Protein 6ELQ (pdb70)

CATH classification: 1.20.1270.30 (+2 more: 3.40.50.2030, 3.40.50.2030)

Structure (mmCIF, N/CA/C/O backbone):
data_6ELQ
#
_entry.id   6ELQ
#
_cell.length_a   209.150
_cell.length_b   209.150
_cell.length_c   93.410
_cell.angle_alpha   90.00
_cell.angle_beta   90.00
_cell.angle_gamma   120.00
#
_symmetry.space_group_name_H-M   'P 3 2 1'
#
loop_
_entity.id
_entity.type
_entity.pdbx_description
1 polymer 'Carbon Monoxide Dehydrogenase'
2 non-polymer 'IRON/SULFUR CLUSTER'
3 non-polymer 'FE(4)-NI(1)-S(5) CLUSTER with Oxygen'
4 water water
#
loop_
_atom_site.group_PDB
_atom_site.id
_atom_site.type_symbol
_atom_site.label_atom_id
_atom_site.label_alt_id
_atom_site.label_comp_id
_atom_site.label_asym_id
_atom_site.label_entity_id
_atom_site.label_seq_id
_atom_site.pdbx_PDB_ins_code
_atom_site.Cartn_x
_atom_site.Cartn_y
_atom_site.Cartn_z
_atom_site.occupancy
_atom_site.B_iso_or_equiv
_atom_site.auth_seq_id
_atom_site.auth_comp_id
_atom_site.auth_asym_id
_atom_site.auth_atom_id
_atom_site.pdbx_PDB_model_num
ATOM 1 N N . SER A 1 4 ? 1.894 132.097 -11.425 1.00 67.49 4 SER X N 1
ATOM 2 C CA . SER A 1 4 ? 1.703 133.537 -11.554 1.00 64.94 4 SER X CA 1
ATOM 3 C C . SER A 1 4 ? 1.267 134.154 -10.229 1.00 66.56 4 SER X C 1
ATOM 4 O O . SER A 1 4 ? 1.239 135.375 -10.081 1.00 69.62 4 SER X O 1
ATOM 7 N N . LYS A 1 5 ? 0.921 133.299 -9.265 1.00 63.00 5 LYS X N 1
ATOM 8 C CA . LYS A 1 5 ? 0.537 133.773 -7.942 1.00 60.31 5 LYS X CA 1
ATOM 9 C C . LYS A 1 5 ? 1.736 134.183 -7.101 1.00 58.39 5 LYS X C 1
ATOM 10 O O . LYS A 1 5 ? 1.563 134.881 -6.095 1.00 58.23 5 LYS X O 1
ATOM 16 N N . LEU A 1 6 ? 2.943 133.767 -7.491 1.00 57.15 6 LEU X N 1
ATOM 17 C CA . LEU A 1 6 ? 4.134 134.106 -6.721 1.00 50.40 6 LEU X CA 1
ATOM 18 C C . LEU A 1 6 ? 4.506 135.574 -6.884 1.00 51.97 6 LEU X C 1
ATOM 19 O O . LEU A 1 6 ? 4.888 136.236 -5.912 1.00 53.71 6 LEU X O 1
ATOM 24 N N . SER A 1 7 ? 4.394 136.103 -8.100 1.00 53.21 7 SER X N 1
ATOM 25 C CA . SER A 1 7 ? 4.935 137.419 -8.401 1.00 51.73 7 SER X CA 1
ATOM 26 C C . SER A 1 7 ? 4.157 138.049 -9.546 1.00 54.03 7 SER X C 1
ATOM 27 O O . SER A 1 7 ? 3.424 137.373 -10.273 1.00 54.34 7 SER X O 1
ATOM 30 N N . VAL A 1 8 ? 4.321 139.367 -9.690 1.00 52.14 8 VAL X N 1
ATOM 31 C CA . VAL A 1 8 ? 3.897 140.066 -10.900 1.00 50.53 8 VAL X CA 1
ATOM 32 C C . VAL A 1 8 ? 5.060 140.315 -11.850 1.00 49.26 8 VAL X C 1
ATOM 33 O O . VAL A 1 8 ? 4.838 140.803 -12.970 1.00 53.43 8 VAL X O 1
ATOM 37 N N . ASP A 1 9 ? 6.284 140.007 -11.438 1.00 49.18 9 ASP X N 1
ATOM 38 C CA . ASP A 1 9 ? 7.444 140.051 -12.322 1.00 49.60 9 ASP X CA 1
ATOM 39 C C . ASP A 1 9 ? 7.295 138.974 -13.392 1.00 46.17 9 ASP X C 1
ATOM 40 O O . ASP A 1 9 ? 7.196 137.787 -13.053 1.00 46.74 9 ASP X O 1
ATOM 45 N N . PRO A 1 10 ? 7.267 139.331 -14.679 1.00 47.26 10 PRO X N 1
ATOM 46 C CA . PRO A 1 10 ? 6.915 138.340 -15.711 1.00 49.04 10 PRO X CA 1
ATOM 47 C C . PRO A 1 10 ? 7.902 137.192 -15.863 1.00 49.88 10 PRO X C 1
ATOM 48 O O . PRO A 1 10 ? 7.515 136.140 -16.386 1.00 52.97 10 PRO X O 1
ATOM 52 N N . VAL A 1 11 ? 9.156 137.348 -15.431 1.00 46.65 11 VAL X N 1
ATOM 53 C CA . VAL A 1 11 ? 10.143 136.291 -15.647 1.00 44.42 11 VAL X CA 1
ATOM 54 C C . VAL A 1 11 ? 10.073 135.189 -14.598 1.00 47.64 11 VAL X C 1
ATOM 55 O O . VAL A 1 11 ? 10.629 134.106 -14.816 1.00 47.70 11 VAL X O 1
ATOM 59 N N . ILE A 1 12 ? 9.403 135.428 -13.474 1.00 47.61 12 ILE X N 1
ATOM 60 C CA . ILE A 1 12 ? 9.454 134.532 -12.319 1.00 51.21 12 ILE X CA 1
ATOM 61 C C . ILE A 1 12 ? 8.818 133.172 -12.602 1.00 50.97 12 ILE X C 1
ATOM 62 O O . ILE A 1 12 ? 9.462 132.147 -12.334 1.00 51.27 12 ILE X O 1
ATOM 67 N N . PRO A 1 13 ? 7.578 133.090 -13.116 1.00 52.11 13 PRO X N 1
ATOM 68 C CA . PRO A 1 13 ? 6.933 131.765 -13.233 1.00 51.43 13 PRO X CA 1
ATOM 69 C C . PRO A 1 13 ? 7.750 130.733 -13.994 1.00 53.35 13 PRO X C 1
ATOM 70 O O . PRO A 1 13 ? 7.912 129.603 -13.513 1.00 51.75 13 PRO X O 1
ATOM 74 N N . ASN A 1 14 ? 8.277 131.091 -15.170 1.00 52.07 14 ASN X N 1
ATOM 75 C CA . ASN A 1 14 ? 9.051 130.138 -15.962 1.00 55.02 14 ASN X CA 1
ATOM 76 C C . ASN A 1 14 ? 10.322 129.722 -15.234 1.00 49.74 14 ASN X C 1
ATOM 77 O O . ASN A 1 14 ? 10.642 128.531 -15.147 1.00 47.98 14 ASN X O 1
ATOM 82 N N . LEU A 1 15 ? 11.066 130.697 -14.706 1.00 50.08 15 LEU X N 1
ATOM 83 C CA . LEU A 1 15 ? 12.285 130.374 -13.973 1.00 51.88 15 LEU X CA 1
ATOM 84 C C . LEU A 1 15 ? 11.985 129.594 -12.701 1.00 48.65 15 LEU X C 1
ATOM 85 O O . LEU A 1 15 ? 12.789 128.750 -12.290 1.00 52.27 15 LEU X O 1
ATOM 90 N N . TYR A 1 16 ? 10.841 129.853 -12.066 1.00 46.83 16 TYR X N 1
ATOM 91 C CA . TYR A 1 16 ? 10.462 129.064 -10.898 1.00 52.82 16 TYR X CA 1
ATOM 92 C C . TYR A 1 16 ? 10.122 127.635 -11.297 1.00 55.00 16 TYR X C 1
ATOM 93 O O . TYR A 1 16 ? 10.563 126.675 -10.652 1.00 56.23 16 TYR X O 1
ATOM 102 N N . ARG A 1 17 ? 9.331 127.475 -12.361 1.00 53.70 17 ARG X N 1
ATOM 103 C CA . ARG A 1 17 ? 8.994 126.139 -12.843 1.00 54.01 17 ARG X CA 1
ATOM 104 C C . ARG A 1 17 ? 10.239 125.401 -13.320 1.00 52.95 17 ARG X C 1
ATOM 105 O O . ARG A 1 17 ? 10.351 124.181 -13.149 1.00 53.90 17 ARG X O 1
ATOM 113 N N . LYS A 1 18 ? 11.192 126.129 -13.907 1.00 51.47 18 LYS X N 1
ATOM 114 C CA . LYS A 1 18 ? 12.462 125.518 -14.283 1.00 50.79 18 LYS X CA 1
ATOM 115 C C . LYS A 1 18 ? 13.245 125.061 -13.059 1.00 53.42 18 LYS X C 1
ATOM 116 O O . LYS A 1 18 ? 13.945 124.044 -13.114 1.00 53.46 18 LYS X O 1
ATOM 122 N N . ALA A 1 19 ? 13.134 125.791 -11.946 1.00 52.60 19 ALA X N 1
ATOM 123 C CA . ALA A 1 19 ? 13.840 125.395 -10.731 1.00 55.61 19 ALA X CA 1
ATOM 124 C C . ALA A 1 19 ? 13.187 124.180 -10.082 1.00 52.89 19 ALA X C 1
ATOM 125 O O . ALA A 1 19 ? 13.883 123.298 -9.564 1.00 50.21 19 ALA X O 1
ATOM 127 N N . ARG A 1 20 ? 11.854 124.114 -10.102 1.00 47.48 20 ARG X N 1
ATOM 128 C CA . ARG A 1 20 ? 11.168 122.970 -9.508 1.00 53.37 20 ARG X CA 1
ATOM 129 C C . ARG A 1 20 ? 11.450 121.692 -10.285 1.00 54.66 20 ARG X C 1
ATOM 130 O O . ARG A 1 20 ? 11.645 120.626 -9.687 1.00 54.64 20 ARG X O 1
ATOM 138 N N . GLU A 1 21 ? 11.483 121.778 -11.620 1.00 54.46 21 GLU X N 1
ATOM 139 C CA . GLU A 1 21 ? 11.740 120.591 -12.429 1.00 56.95 21 GLU X CA 1
ATOM 140 C C . GLU A 1 21 ? 13.145 120.051 -12.196 1.00 53.53 21 GLU X C 1
ATOM 141 O O . GLU A 1 21 ? 13.387 118.855 -12.387 1.00 53.03 21 GLU X O 1
ATOM 147 N N . GLU A 1 22 ? 14.074 120.905 -11.776 1.00 55.43 22 GLU X N 1
ATOM 148 C CA . GLU A 1 22 ? 15.427 120.487 -11.441 1.00 56.87 22 GLU X CA 1
ATOM 149 C C . GLU A 1 22 ? 15.586 120.157 -9.961 1.00 54.08 22 GLU X C 1
ATOM 150 O O . GLU A 1 22 ? 16.706 119.885 -9.515 1.00 54.24 22 GLU X O 1
ATOM 156 N N . GLY A 1 23 ? 14.499 120.168 -9.198 1.00 51.87 23 GLY X N 1
ATOM 157 C CA . GLY A 1 23 ? 14.564 119.842 -7.781 1.00 59.19 23 GLY X CA 1
ATOM 158 C C . GLY A 1 23 ? 15.359 120.829 -6.956 1.00 52.40 23 GLY X C 1
ATOM 159 O O . GLY A 1 23 ? 16.095 120.422 -6.048 1.00 54.99 23 GLY X O 1
ATOM 160 N N . ILE A 1 24 ? 15.230 122.120 -7.251 1.00 52.19 24 ILE X N 1
ATOM 161 C CA . ILE A 1 24 ? 15.985 123.174 -6.585 1.00 51.18 24 ILE X CA 1
ATOM 162 C C . ILE A 1 24 ? 15.033 123.961 -5.696 1.00 48.70 24 ILE X C 1
ATOM 163 O O . ILE A 1 24 ? 13.966 124.396 -6.147 1.00 46.44 24 ILE X O 1
ATOM 168 N N . SER A 1 25 ? 15.416 124.136 -4.432 1.00 54.32 25 SER X N 1
ATOM 169 C CA . SER A 1 25 ? 14.584 124.838 -3.463 1.00 46.10 25 SER X CA 1
ATOM 170 C C . SER A 1 25 ? 14.721 126.345 -3.636 1.00 44.56 25 SER X C 1
ATOM 171 O O . SER A 1 25 ? 15.836 126.874 -3.685 1.00 43.93 25 SER X O 1
ATOM 174 N N . THR A 1 26 ? 13.589 127.036 -3.723 1.00 44.83 26 THR X N 1
ATOM 175 C CA . THR A 1 26 ? 13.565 128.487 -3.828 1.00 45.75 26 THR X CA 1
ATOM 176 C C . THR A 1 26 ? 12.993 129.100 -2.556 1.00 44.34 26 THR X C 1
ATOM 177 O O . THR A 1 26 ? 12.494 128.408 -1.665 1.00 47.03 26 THR X O 1
ATOM 181 N N . VAL A 1 27 ? 13.072 130.432 -2.491 1.00 44.88 27 VAL X N 1
ATOM 182 C CA . VAL A 1 27 ? 12.561 131.164 -1.336 1.00 45.52 27 VAL X CA 1
ATOM 183 C C . VAL A 1 27 ? 11.051 130.999 -1.214 1.00 45.23 27 VAL X C 1
ATOM 184 O O . VAL A 1 27 ? 10.499 131.052 -0.107 1.00 44.78 27 VAL X O 1
ATOM 188 N N . PHE A 1 28 ? 10.362 130.779 -2.336 1.00 43.87 28 PHE X N 1
ATOM 189 C CA . PHE A 1 28 ? 8.914 130.604 -2.298 1.00 46.67 28 PHE X CA 1
ATOM 190 C C . PHE A 1 28 ? 8.526 129.231 -1.765 1.00 45.96 28 PHE X C 1
ATOM 191 O O . PHE A 1 28 ? 7.445 129.075 -1.187 1.00 44.88 28 PHE X O 1
ATOM 199 N N . ASP A 1 29 ? 9.384 128.228 -1.960 1.00 42.63 29 ASP X N 1
ATOM 200 C CA . ASP A 1 29 ? 9.108 126.892 -1.441 1.00 44.55 29 ASP X CA 1
ATOM 201 C C . ASP A 1 29 ? 9.355 126.821 0.059 1.00 49.73 29 ASP X C 1
ATOM 202 O O . ASP A 1 29 ? 8.581 126.194 0.792 1.00 50.23 29 ASP X O 1
ATOM 207 N N . ARG A 1 30 ? 10.431 127.455 0.528 1.00 48.05 30 ARG X N 1
ATOM 208 C CA . ARG A 1 30 ? 10.749 127.417 1.949 1.00 44.84 30 ARG X CA 1
ATOM 209 C C . ARG A 1 30 ? 9.740 128.209 2.769 1.00 46.06 30 ARG X C 1
ATOM 210 O O . ARG A 1 30 ? 9.519 127.899 3.945 1.00 45.34 30 ARG X O 1
ATOM 218 N N . TYR A 1 31 ? 9.104 129.217 2.167 1.00 47.56 31 TYR X N 1
ATOM 219 C CA . TYR A 1 31 ? 8.051 129.942 2.870 1.00 49.10 31 TYR X CA 1
ATOM 220 C C . TYR A 1 31 ? 6.790 129.097 2.993 1.00 48.72 31 TYR X C 1
ATOM 221 O O . TYR A 1 31 ? 6.214 128.983 4.081 1.00 47.47 31 TYR X O 1
ATOM 230 N N . GLU A 1 32 ? 6.340 128.503 1.883 1.00 49.19 32 GLU X N 1
ATOM 231 C CA . GLU A 1 32 ? 5.178 127.621 1.938 1.00 51.76 32 GLU X CA 1
ATOM 232 C C . GLU A 1 32 ? 5.385 126.501 2.947 1.00 50.55 32 GLU X C 1
ATOM 233 O O . GLU A 1 32 ? 4.436 126.086 3.621 1.00 54.38 32 GLU X O 1
ATOM 239 N N . ALA A 1 33 ? 6.622 126.021 3.085 1.00 45.73 33 ALA X N 1
ATOM 240 C CA . ALA A 1 33 ? 6.918 124.969 4.046 1.00 45.60 33 ALA X CA 1
ATOM 241 C C . ALA A 1 33 ? 6.876 125.465 5.489 1.00 50.09 33 ALA X C 1
ATOM 242 O O . ALA A 1 33 ? 6.772 124.645 6.408 1.00 52.73 33 ALA X O 1
ATOM 244 N N . GLN A 1 34 ? 6.952 126.781 5.709 1.00 49.84 34 GLN X N 1
ATOM 245 C CA . GLN A 1 34 ? 6.876 127.348 7.051 1.00 49.26 34 GLN X CA 1
ATOM 246 C C . GLN A 1 34 ? 5.458 127.706 7.470 1.00 49.06 34 GLN X C 1
ATOM 247 O O . GLN A 1 34 ? 5.189 127.805 8.672 1.00 51.05 34 GLN X O 1
ATOM 253 N N . GLN A 1 35 ? 4.557 127.911 6.516 1.00 48.49 35 GLN X N 1
ATOM 254 C CA . GLN A 1 35 ? 3.195 128.291 6.855 1.00 49.98 35 GLN X CA 1
ATOM 255 C C . GLN A 1 35 ? 2.460 127.112 7.491 1.00 49.75 35 GLN X C 1
ATOM 256 O O . GLN A 1 35 ? 2.592 125.974 7.030 1.00 50.60 35 GLN X O 1
ATOM 262 N N . PRO A 1 36 ? 1.682 127.350 8.559 1.00 50.46 36 PRO X N 1
ATOM 263 C CA . PRO A 1 36 ? 1.514 128.666 9.183 1.00 50.71 36 PRO X CA 1
ATOM 264 C C . PRO A 1 36 ? 2.700 129.051 10.066 1.00 49.81 36 PRO X C 1
ATOM 265 O O . PRO A 1 36 ? 3.242 128.197 10.772 1.00 51.23 36 PRO X O 1
ATOM 269 N N . GLN A 1 37 ? 3.102 130.318 10.015 1.00 45.77 37 GLN X N 1
ATOM 270 C CA . GLN A 1 37 ? 4.188 130.789 10.858 1.00 52.52 37 GLN X CA 1
ATOM 271 C C . GLN A 1 37 ? 3.701 130.996 12.291 1.00 47.49 37 GLN X C 1
ATOM 272 O O . GLN A 1 37 ? 2.502 131.112 12.559 1.00 47.58 37 GLN X O 1
ATOM 278 N N . CYS A 1 38 ? 4.655 131.030 13.220 1.00 51.21 38 CYS X N 1
ATOM 279 C CA . CYS A 1 38 ? 4.322 131.177 14.632 1.00 48.68 38 CYS X CA 1
ATOM 280 C C . CYS A 1 38 ? 3.686 132.537 14.896 1.00 48.23 38 CYS X C 1
ATOM 281 O O . CYS A 1 38 ? 4.259 133.580 14.566 1.00 46.87 38 CYS X O 1
ATOM 284 N N . GLY A 1 39 ? 2.493 132.525 15.494 1.00 48.67 39 GLY X N 1
ATOM 285 C CA . GLY A 1 39 ? 1.791 133.765 15.769 1.00 49.30 39 GLY X CA 1
ATOM 286 C C . GLY A 1 39 ? 2.410 134.602 16.863 1.00 50.83 39 GLY X C 1
ATOM 287 O O . GLY A 1 39 ? 2.230 135.825 16.873 1.00 50.68 39 GLY X O 1
ATOM 288 N N . PHE A 1 40 ? 3.140 133.975 17.788 1.00 48.04 40 PHE X N 1
ATOM 289 C CA . PHE A 1 40 ? 3.807 134.743 18.832 1.00 49.58 40 PHE X CA 1
ATOM 290 C C . PHE A 1 40 ? 4.988 135.523 18.270 1.00 46.80 40 PHE X C 1
ATOM 291 O O . PHE A 1 40 ? 5.259 136.648 18.707 1.00 46.02 40 PHE X O 1
ATOM 299 N N . GLY A 1 41 ? 5.697 134.950 17.297 1.00 46.75 41 GLY X N 1
ATOM 300 C CA . GLY A 1 41 ? 6.808 135.657 16.682 1.00 45.48 41 GLY X CA 1
ATOM 301 C C . GLY A 1 41 ? 6.355 136.744 15.724 1.00 44.44 41 GLY X C 1
ATOM 302 O O . GLY A 1 41 ? 6.977 137.807 15.638 1.00 43.43 41 GLY X O 1
ATOM 303 N N . LEU A 1 42 ? 5.269 136.494 14.986 1.00 46.20 42 LEU X N 1
ATOM 304 C CA . LEU A 1 42 ? 4.774 137.494 14.043 1.00 46.78 42 LEU X CA 1
ATOM 305 C C . LEU A 1 42 ? 4.333 138.760 14.761 1.00 45.79 42 LEU X C 1
ATOM 306 O O . LEU A 1 42 ? 4.614 139.872 14.304 1.00 46.68 42 LEU X O 1
ATOM 311 N N . THR A 1 43 ? 3.636 138.610 15.886 1.00 44.92 43 THR X N 1
ATOM 312 C CA . THR A 1 43 ? 3.121 139.759 16.617 1.00 47.45 43 THR X CA 1
ATOM 313 C C . THR A 1 43 ? 4.159 140.402 17.526 1.00 43.56 43 THR X C 1
ATOM 314 O O . THR A 1 43 ? 3.937 141.524 17.994 1.00 42.60 43 THR X O 1
ATOM 318 N N . GLY A 1 44 ? 5.281 139.734 17.775 1.00 42.23 44 GLY X N 1
ATOM 319 C CA . GLY A 1 44 ? 6.281 140.237 18.689 1.00 43.17 44 GLY X CA 1
ATOM 320 C C . GLY A 1 44 ? 6.105 139.812 20.128 1.00 44.81 44 GLY X C 1
ATOM 321 O O . GLY A 1 44 ? 6.742 140.397 21.012 1.00 40.53 44 GLY X O 1
ATOM 322 N N . LEU A 1 45 ? 5.265 138.818 20.391 1.00 45.28 45 LEU X N 1
ATOM 323 C CA . LEU A 1 45 ? 5.027 138.324 21.748 1.00 41.50 45 LEU X CA 1
ATOM 324 C C . LEU A 1 45 ? 5.772 137.020 22.000 1.00 43.83 45 LEU X C 1
ATOM 325 O O . LEU A 1 45 ? 5.193 136.000 22.372 1.00 44.75 45 LEU X O 1
ATOM 330 N N . CYS A 1 46 ? 7.081 137.052 21.770 1.00 40.71 46 CYS X N 1
ATOM 331 C CA . CYS A 1 46 ? 7.979 135.971 22.145 1.00 43.94 46 CYS X CA 1
ATOM 332 C C . CYS A 1 46 ? 9.337 136.582 22.443 1.00 40.64 46 CYS X C 1
ATOM 333 O O . CYS A 1 46 ? 9.783 137.486 21.732 1.00 42.63 46 CYS X O 1
ATOM 336 N N . CYS A 1 47 ? 9.989 136.092 23.494 1.00 41.63 47 CYS X N 1
ATOM 337 C CA . CYS A 1 47 ? 11.260 136.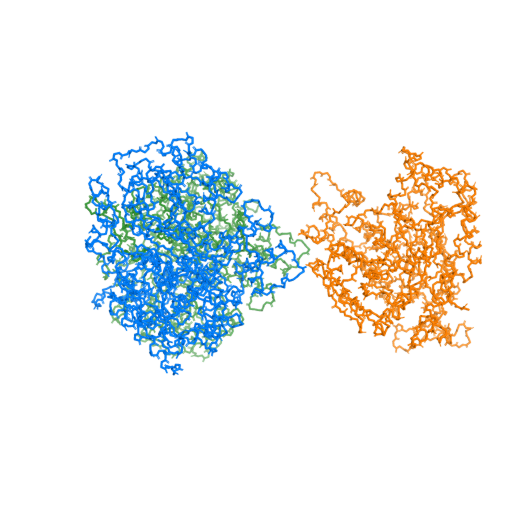657 23.924 1.00 44.50 47 CYS X CA 1
ATOM 338 C C . CYS A 1 47 ? 12.231 135.545 24.277 1.00 43.84 47 CYS X C 1
ATOM 339 O O . CYS A 1 47 ? 11.888 134.627 25.027 1.00 46.61 47 CYS X O 1
ATOM 342 N N . ARG A 1 48 ? 13.448 135.643 23.739 1.00 42.71 48 ARG X N 1
ATOM 343 C CA . ARG A 1 48 ? 14.520 134.698 24.028 1.00 40.80 48 ARG X CA 1
ATOM 344 C C . ARG A 1 48 ? 15.792 135.419 24.459 1.00 40.41 48 ARG X C 1
ATOM 345 O O . ARG A 1 48 ? 16.891 134.876 24.305 1.00 36.06 48 ARG X O 1
ATOM 353 N N . HIS A 1 49 ? 15.662 136.632 25.003 1.00 42.63 49 HIS X N 1
ATOM 354 C CA . HIS A 1 49 ? 16.816 137.444 25.377 1.00 42.32 49 HIS X CA 1
ATOM 355 C C . HIS A 1 49 ? 17.531 136.934 26.619 1.00 41.68 49 HIS X C 1
ATOM 356 O O . HIS A 1 49 ? 18.524 137.545 27.030 1.00 45.94 49 HIS X O 1
ATOM 363 N N . CYS A 1 50 ? 17.054 135.852 27.229 1.00 42.13 50 CYS X N 1
ATOM 364 C CA . CYS A 1 50 ? 17.803 135.165 28.269 1.00 42.94 50 CYS X CA 1
ATOM 365 C C . CYS A 1 50 ? 17.499 133.679 28.168 1.00 40.69 50 CYS X C 1
ATOM 366 O O . CYS A 1 50 ? 16.492 133.271 27.586 1.00 39.02 50 CYS X O 1
ATOM 369 N N . VAL A 1 51 ? 18.388 132.869 28.754 1.00 43.95 51 VAL X N 1
ATOM 370 C CA . VAL A 1 51 ? 18.272 131.414 28.670 1.00 43.96 51 VAL X CA 1
ATOM 371 C C . VAL A 1 51 ? 17.198 130.850 29.589 1.00 46.16 51 VAL X C 1
ATOM 372 O O . VAL A 1 51 ? 17.024 129.626 29.649 1.00 48.06 51 VAL X O 1
ATOM 376 N N . GLN A 1 52 ? 16.463 131.697 30.311 1.00 44.82 52 GLN X N 1
ATOM 377 C CA . GLN A 1 52 ? 15.269 131.207 30.987 1.00 46.93 52 GLN X CA 1
ATOM 378 C C . GLN A 1 52 ? 14.116 131.002 30.018 1.00 46.90 52 GLN X C 1
ATOM 379 O O . GLN A 1 52 ? 13.224 130.193 30.293 1.00 42.50 52 GLN X O 1
ATOM 385 N N . GLY A 1 53 ? 14.125 131.709 28.891 1.00 47.67 53 GLY X N 1
ATOM 386 C CA . GLY A 1 53 ? 13.075 131.604 27.909 1.00 45.62 53 GLY X CA 1
ATOM 387 C C . GLY A 1 53 ? 13.161 130.334 27.087 1.00 46.11 53 GLY X C 1
ATOM 388 O O . GLY A 1 53 ? 13.940 129.424 27.389 1.00 44.92 53 GLY X O 1
ATOM 389 N N . PRO A 1 54 ? 12.371 130.255 26.005 1.00 41.15 54 PRO X N 1
ATOM 390 C CA . PRO A 1 54 ? 11.509 131.325 25.483 1.00 44.82 54 PRO X CA 1
ATOM 391 C C . PRO A 1 54 ? 10.277 131.616 26.340 1.00 43.03 54 PRO X C 1
ATOM 392 O O . PRO A 1 54 ? 9.724 130.712 26.965 1.00 43.15 54 PRO X O 1
ATOM 396 N N . CYS A 1 55 ? 9.870 132.882 26.365 1.00 43.53 55 CYS X N 1
ATOM 397 C CA . CYS A 1 55 ? 8.644 133.318 27.015 1.00 43.69 55 CYS X CA 1
ATOM 398 C C . CYS A 1 55 ? 7.719 133.911 25.967 1.00 44.98 55 CYS X C 1
ATOM 399 O O . CYS A 1 55 ? 8.160 134.674 25.101 1.00 47.54 55 CYS X O 1
ATOM 402 N N . ARG A 1 56 ? 6.439 133.566 26.042 1.00 43.73 56 ARG X N 1
ATOM 403 C CA . ARG A 1 56 ? 5.453 134.111 25.123 1.00 50.31 56 ARG X CA 1
ATOM 404 C C . ARG A 1 56 ? 4.268 134.647 25.909 1.00 45.77 56 ARG X C 1
ATOM 405 O O . ARG A 1 56 ? 4.041 134.279 27.064 1.00 52.77 56 ARG X O 1
ATOM 413 N N . ILE A 1 57 ? 3.520 135.540 25.267 1.00 43.25 57 ILE X N 1
ATOM 414 C CA . ILE A 1 57 ? 2.405 136.236 25.894 1.00 46.12 57 ILE X CA 1
ATOM 415 C C . ILE A 1 57 ? 1.158 136.022 25.050 1.00 49.15 57 ILE X C 1
ATOM 416 O O . ILE A 1 57 ? 1.180 136.240 23.833 1.00 49.35 57 ILE X O 1
ATOM 421 N N . ASP A 1 58 ? 0.076 135.595 25.696 1.00 46.46 58 ASP X N 1
ATOM 422 C CA . ASP A 1 58 ? -1.207 135.408 25.036 1.00 49.30 58 ASP X CA 1
ATOM 423 C C . ASP A 1 58 ? -1.890 136.760 24.866 1.00 52.71 58 ASP X C 1
ATOM 424 O O . ASP A 1 58 ? -2.291 137.384 25.857 1.00 54.91 58 ASP X O 1
ATOM 429 N N . PRO A 1 59 ? -2.046 137.243 23.629 1.00 53.30 59 PRO X N 1
ATOM 430 C CA . PRO A 1 59 ? -2.675 138.557 23.422 1.00 56.75 59 PRO X CA 1
ATOM 431 C C . PRO A 1 59 ? -4.147 138.596 23.792 1.00 55.78 59 PRO X C 1
ATOM 432 O O . PRO A 1 59 ? -4.709 139.694 23.903 1.00 55.82 59 PRO X O 1
ATOM 436 N N . PHE A 1 60 ? -4.787 137.444 23.987 1.00 54.57 60 PHE X N 1
ATOM 437 C CA . PHE A 1 60 ? -6.232 137.375 24.147 1.00 57.89 60 PHE X CA 1
ATOM 438 C C . PHE A 1 60 ? -6.656 137.117 25.588 1.00 57.42 60 PHE X C 1
ATOM 439 O O . PHE A 1 60 ? -7.845 136.897 25.843 1.00 63.11 60 PHE X O 1
ATOM 447 N N . GLY A 1 61 ? -5.718 137.136 26.531 1.00 61.74 61 GLY X N 1
ATOM 448 C CA . GLY A 1 61 ? -6.047 137.203 27.941 1.00 61.02 61 GLY X CA 1
ATOM 449 C C . GLY A 1 61 ? -6.207 135.887 28.668 1.00 59.27 61 GLY X C 1
ATOM 450 O O . GLY A 1 61 ? -6.669 135.892 29.814 1.00 68.51 61 GLY X O 1
ATOM 451 N N . GLU A 1 62 ? -5.841 134.764 28.056 1.00 63.20 62 GLU X N 1
ATOM 452 C CA . GLU A 1 62 ? -5.976 133.462 28.702 1.00 60.25 62 GLU X CA 1
ATOM 453 C C . GLU A 1 62 ? -4.654 132.884 29.182 1.00 61.34 62 GLU X C 1
ATOM 454 O O . GLU A 1 62 ? -4.596 132.323 30.279 1.00 64.42 62 GLU X O 1
ATOM 460 N N . GLY A 1 63 ? -3.592 133.003 28.394 1.00 57.23 63 GLY X N 1
ATOM 461 C CA . GLY A 1 63 ? -2.299 132.494 28.781 1.00 57.00 63 GLY X CA 1
ATOM 462 C C . GLY A 1 63 ? -1.506 133.505 29.582 1.00 57.96 63 GLY X C 1
ATOM 463 O O . GLY A 1 63 ? -2.057 134.454 30.148 1.00 60.57 63 GLY X O 1
ATOM 464 N N . PRO A 1 64 ? -0.187 133.323 29.638 1.00 54.72 64 PRO X N 1
ATOM 465 C CA . PRO A 1 64 ? 0.644 134.218 30.453 1.00 51.36 64 PRO X CA 1
ATOM 466 C C . PRO A 1 64 ? 0.656 135.631 29.896 1.00 51.77 64 PRO X C 1
ATOM 467 O O . PRO A 1 64 ? 0.737 135.843 28.684 1.00 47.30 64 PRO X O 1
ATOM 471 N N . GLN A 1 65 ? 0.568 136.604 30.801 1.00 50.52 65 GLN X N 1
ATOM 472 C CA . GLN A 1 65 ? 0.608 138.013 30.441 1.00 50.52 65 GLN X CA 1
ATOM 473 C C . GLN A 1 65 ? 1.950 138.657 30.758 1.00 46.15 65 GLN X C 1
ATOM 474 O O . GLN A 1 65 ? 2.068 139.885 30.698 1.00 46.82 65 GLN X O 1
ATOM 480 N N . ALA A 1 66 ? 2.962 137.859 31.089 1.00 42.07 66 ALA X N 1
ATOM 481 C CA . ALA A 1 66 ? 4.302 138.374 31.323 1.00 44.57 66 ALA X CA 1
ATOM 482 C C . ALA A 1 66 ? 5.298 137.241 31.136 1.00 45.91 66 ALA X C 1
ATOM 483 O O . ALA A 1 66 ? 4.953 136.062 31.243 1.00 45.71 66 ALA X O 1
ATOM 485 N N . GLY A 1 67 ? 6.538 137.619 30.843 1.00 42.57 67 GLY X N 1
ATOM 486 C CA . GLY A 1 67 ? 7.624 136.668 30.783 1.00 38.91 67 GLY X CA 1
ATOM 487 C C . GLY A 1 67 ? 8.054 136.235 32.172 1.00 47.53 67 GLY X C 1
ATOM 488 O O . GLY A 1 67 ? 7.544 136.691 33.197 1.00 44.30 67 GLY X O 1
ATOM 489 N N . ILE A 1 68 ? 9.029 135.324 32.198 1.00 46.65 68 ILE X N 1
ATOM 490 C CA . ILE A 1 68 ? 9.507 134.780 33.466 1.00 48.55 68 ILE X CA 1
ATOM 491 C C . ILE A 1 68 ? 10.123 135.880 34.321 1.00 44.11 68 ILE X C 1
ATOM 492 O O . ILE A 1 68 ? 9.961 135.899 35.548 1.00 49.19 68 ILE X O 1
ATOM 497 N N . CYS A 1 69 ? 10.824 136.823 33.686 1.00 45.34 69 CYS X N 1
ATOM 498 C CA . CYS A 1 69 ? 11.399 137.948 34.411 1.00 46.17 69 CYS X CA 1
ATOM 499 C C . CYS A 1 69 ? 10.355 138.988 34.795 1.00 43.14 69 CYS X C 1
ATOM 500 O O . CYS A 1 69 ? 10.635 139.846 35.637 1.00 43.69 69 CYS X O 1
ATOM 503 N N . GLY A 1 70 ? 9.166 138.935 34.195 1.00 44.55 70 GLY X N 1
ATOM 504 C CA . GLY A 1 70 ? 8.124 139.910 34.442 1.00 43.36 70 GLY X CA 1
ATOM 505 C C . GLY A 1 70 ? 7.884 140.879 33.306 1.00 42.13 70 GLY X C 1
ATOM 506 O O . GLY A 1 70 ? 7.055 141.785 33.455 1.00 44.87 70 GLY X O 1
ATOM 507 N N . ALA A 1 71 ? 8.577 140.723 32.179 1.00 42.80 71 ALA X N 1
ATOM 508 C CA . ALA A 1 71 ? 8.390 141.618 31.045 1.00 41.40 71 ALA X CA 1
ATOM 509 C C . ALA A 1 71 ? 7.014 141.414 30.424 1.00 38.19 71 ALA X C 1
ATOM 510 O O . ALA A 1 71 ? 6.622 140.285 30.115 1.00 38.41 71 ALA X O 1
ATOM 512 N N . THR A 1 72 ? 6.280 142.509 30.241 1.00 37.16 72 THR X N 1
ATOM 513 C CA . THR A 1 72 ? 4.953 142.457 29.647 1.00 37.93 72 THR X CA 1
ATOM 514 C C . THR A 1 72 ? 5.057 142.653 28.133 1.00 41.23 72 THR X C 1
ATOM 515 O O . THR A 1 72 ? 6.149 142.691 27.561 1.00 41.79 72 THR X O 1
ATOM 519 N N . ALA A 1 73 ? 3.909 142.777 27.464 1.00 43.52 73 ALA X N 1
ATOM 520 C CA . ALA A 1 73 ? 3.917 142.922 26.012 1.00 44.48 73 ALA X CA 1
ATOM 521 C C . ALA A 1 73 ? 4.576 144.229 25.586 1.00 45.38 73 ALA X C 1
ATOM 522 O O . ALA A 1 73 ? 5.299 144.268 24.583 1.00 44.65 73 ALA X O 1
ATOM 524 N N . GLU A 1 74 ? 4.343 145.309 26.338 1.00 42.29 74 GLU X N 1
ATOM 525 C CA . GLU A 1 74 ? 4.936 146.596 25.987 1.00 42.15 74 GLU X CA 1
ATOM 526 C C . GLU A 1 74 ? 6.454 146.568 26.110 1.00 45.32 74 GLU X C 1
ATOM 527 O O . GLU A 1 74 ? 7.146 147.288 25.382 1.00 43.68 74 GLU X O 1
ATOM 533 N N . VAL A 1 75 ? 6.992 145.747 27.013 1.00 43.26 75 VAL X N 1
ATOM 534 C CA . VAL A 1 75 ? 8.440 145.650 27.155 1.00 41.76 75 VAL X CA 1
ATOM 535 C C . VAL A 1 75 ? 9.019 144.715 26.105 1.00 40.47 75 VAL X C 1
ATOM 536 O O . VAL A 1 75 ? 9.984 145.059 25.412 1.00 41.69 75 VAL X O 1
ATOM 540 N N . ILE A 1 76 ? 8.434 143.523 25.969 1.00 40.62 76 ILE X N 1
ATOM 541 C CA . ILE A 1 76 ? 8.980 142.515 25.063 1.00 44.07 76 ILE X CA 1
ATOM 542 C C . ILE A 1 76 ? 9.024 143.044 23.635 1.00 42.26 76 ILE X C 1
ATOM 543 O O . ILE A 1 76 ? 10.038 142.915 22.939 1.00 40.11 76 ILE X O 1
ATOM 548 N N . THR A 1 77 ? 7.931 143.662 23.185 1.00 40.71 77 THR X N 1
ATOM 549 C CA . THR A 1 77 ? 7.875 144.166 21.815 1.00 42.56 77 THR X CA 1
ATOM 550 C C . THR A 1 77 ? 8.843 145.326 21.610 1.00 42.59 77 THR X C 1
ATOM 551 O O . THR A 1 77 ? 9.593 145.354 20.627 1.00 42.40 77 THR X O 1
ATOM 555 N N . ALA A 1 78 ? 8.836 146.299 22.526 1.00 41.70 78 ALA X N 1
ATOM 556 C CA . ALA A 1 78 ? 9.685 147.474 22.355 1.00 42.96 78 ALA X CA 1
ATOM 557 C C . ALA A 1 78 ? 11.159 147.120 22.501 1.00 40.30 78 ALA X C 1
ATOM 558 O O . ALA A 1 78 ? 12.006 147.666 21.785 1.00 40.50 78 ALA X O 1
ATOM 560 N N . ARG A 1 79 ? 11.486 146.211 23.422 1.00 41.41 79 ARG X N 1
ATOM 561 C CA . ARG A 1 79 ? 12.872 145.774 23.566 1.00 40.70 79 ARG X CA 1
ATOM 562 C C . ARG A 1 79 ? 13.360 145.077 22.303 1.00 40.10 79 ARG X C 1
ATOM 563 O O . ARG A 1 79 ? 14.497 145.293 21.866 1.00 40.46 79 ARG X O 1
ATOM 571 N N . ASN A 1 80 ? 12.512 144.243 21.697 1.00 40.64 80 ASN X N 1
ATOM 572 C CA . ASN A 1 80 ? 12.902 143.566 20.464 1.00 39.37 80 ASN X CA 1
ATOM 573 C C . ASN A 1 80 ? 13.079 144.556 19.320 1.00 39.85 80 ASN X C 1
ATOM 574 O O . ASN A 1 80 ? 14.005 144.418 18.511 1.00 38.94 80 ASN X O 1
ATOM 579 N N . LEU A 1 81 ? 12.199 145.555 19.233 1.00 39.77 81 LEU X N 1
ATOM 580 C CA . LEU A 1 81 ? 12.323 146.558 18.181 1.00 40.00 81 LEU X CA 1
ATOM 581 C C . LEU A 1 81 ? 13.641 147.314 18.293 1.00 40.88 81 LEU X C 1
ATOM 582 O O . LEU A 1 81 ? 14.280 147.613 17.277 1.00 40.38 81 LEU X O 1
ATOM 587 N N . LEU A 1 82 ? 14.069 147.624 19.520 1.00 38.68 82 LEU X N 1
ATOM 588 C CA . LEU A 1 82 ? 15.321 148.354 19.703 1.00 39.06 82 LEU X CA 1
ATOM 589 C C . LEU A 1 82 ? 16.524 147.509 19.299 1.00 38.88 82 LEU X C 1
ATOM 590 O O . LEU A 1 82 ? 17.467 148.021 18.686 1.00 35.40 82 LEU X O 1
ATOM 595 N N . ARG A 1 83 ? 16.513 146.216 19.636 1.00 38.09 83 ARG X N 1
ATOM 596 C CA . ARG A 1 83 ? 17.641 145.357 19.286 1.00 37.02 83 ARG X CA 1
ATOM 597 C C . ARG A 1 83 ? 17.756 145.181 17.776 1.00 39.92 83 ARG X C 1
ATOM 598 O O . ARG A 1 83 ? 18.866 145.174 17.229 1.00 39.22 83 ARG X O 1
ATOM 606 N N . GLN A 1 84 ? 16.624 145.044 17.084 1.00 40.69 84 GLN X N 1
ATOM 607 C CA . GLN A 1 84 ? 16.662 144.861 15.640 1.00 38.66 84 GLN X CA 1
ATOM 608 C C . GLN A 1 84 ? 16.957 146.162 14.907 1.00 38.81 84 GLN X C 1
ATOM 609 O O . GLN A 1 84 ? 17.611 146.141 13.858 1.00 38.42 84 GLN X O 1
ATOM 615 N N . VAL A 1 85 ? 16.488 147.297 15.429 1.00 35.86 85 VAL X N 1
ATOM 616 C CA . VAL A 1 85 ? 16.862 148.577 14.838 1.00 39.41 85 VAL X CA 1
ATOM 617 C C . VAL A 1 85 ? 18.345 148.844 15.061 1.00 39.53 85 VAL X C 1
ATOM 618 O O . VAL A 1 85 ? 19.040 149.356 14.175 1.00 41.24 85 VAL X O 1
ATOM 622 N N . THR A 1 86 ? 18.857 148.477 16.239 1.00 38.22 86 THR X N 1
ATOM 623 C CA . THR A 1 86 ? 20.289 148.585 16.496 1.00 39.77 86 THR X CA 1
ATOM 624 C C . THR A 1 86 ? 21.089 147.738 15.514 1.00 37.17 86 THR X C 1
ATOM 625 O O . THR A 1 86 ? 22.158 148.153 15.051 1.00 39.88 86 THR X O 1
ATOM 629 N N . ALA A 1 87 ? 20.579 146.551 15.170 1.00 35.47 87 ALA X N 1
ATOM 630 C CA . ALA A 1 87 ? 21.302 145.670 14.257 1.00 38.34 87 ALA X CA 1
ATOM 631 C C . ALA A 1 87 ? 21.287 146.208 12.831 1.00 39.91 87 ALA X C 1
ATOM 632 O O . ALA A 1 87 ? 22.295 146.125 12.118 1.00 40.10 87 ALA X O 1
ATOM 634 N N . GLY A 1 88 ? 20.151 146.753 12.391 1.00 39.60 88 GLY X N 1
ATOM 635 C CA . GLY A 1 88 ? 20.110 147.381 11.082 1.00 36.98 88 GLY X CA 1
ATOM 636 C C . GLY A 1 88 ? 21.022 148.588 10.997 1.00 43.26 88 GLY X C 1
ATOM 637 O O . GLY A 1 88 ? 21.635 148.845 9.956 1.00 44.30 88 GLY X O 1
ATOM 638 N N . ALA A 1 89 ? 21.131 149.344 12.093 1.00 38.97 89 ALA X N 1
ATOM 639 C CA . ALA A 1 89 ? 22.045 150.480 12.115 1.00 39.77 89 ALA X CA 1
ATOM 640 C C . ALA A 1 89 ? 23.494 150.018 12.062 1.00 40.62 89 ALA X C 1
ATOM 641 O O . ALA A 1 89 ? 24.318 150.621 11.364 1.00 41.47 89 ALA X O 1
ATOM 643 N N . ALA A 1 90 ? 23.824 148.948 12.789 1.00 42.29 90 ALA X N 1
ATOM 644 C CA . ALA A 1 90 ? 25.185 148.424 12.750 1.00 41.08 90 ALA X CA 1
ATOM 645 C C . ALA A 1 90 ? 25.579 148.001 11.341 1.00 39.07 90 ALA X C 1
ATOM 646 O O . ALA A 1 90 ? 26.748 148.129 10.962 1.00 40.64 90 ALA X O 1
ATOM 648 N N . ALA A 1 91 ? 24.623 147.509 10.551 1.00 41.71 91 ALA X N 1
ATOM 649 C CA . ALA A 1 91 ? 24.928 147.106 9.182 1.00 38.79 91 ALA X CA 1
ATOM 650 C C . ALA A 1 91 ? 25.330 148.304 8.329 1.00 37.79 91 ALA X C 1
ATOM 651 O O . ALA A 1 91 ? 26.364 148.278 7.654 1.00 41.14 91 ALA X O 1
ATOM 653 N N . HIS A 1 92 ? 24.528 149.369 8.356 1.00 40.73 92 HIS X N 1
ATOM 654 C CA . HIS A 1 92 ? 24.857 150.558 7.576 1.00 40.17 92 HIS X CA 1
ATOM 655 C C . HIS A 1 92 ? 26.129 151.228 8.084 1.00 40.51 92 HIS X C 1
ATOM 656 O O . HIS A 1 92 ? 26.983 151.630 7.285 1.00 38.98 92 HIS X O 1
ATOM 663 N N . VAL A 1 93 ? 26.268 151.365 9.406 1.00 41.18 93 VAL X N 1
ATOM 664 C CA . VAL A 1 93 ? 27.468 151.976 9.976 1.00 39.95 93 VAL X CA 1
ATOM 665 C C . VAL A 1 93 ? 28.713 151.214 9.540 1.00 40.49 93 VAL X C 1
ATOM 666 O O . VAL A 1 93 ? 29.683 151.803 9.047 1.00 38.92 93 VAL X O 1
ATOM 670 N N . ASP A 1 94 ? 28.700 149.887 9.706 1.00 37.26 94 ASP X N 1
ATOM 671 C CA . ASP A 1 94 ? 29.835 149.073 9.285 1.00 37.84 94 ASP X CA 1
ATOM 672 C C . ASP A 1 94 ? 30.068 149.185 7.785 1.00 40.53 94 ASP X C 1
ATOM 673 O O . ASP A 1 94 ? 31.209 149.080 7.321 1.00 39.00 94 ASP X O 1
ATOM 678 N N . HIS A 1 95 ? 28.998 149.400 7.017 1.00 38.09 95 HIS X N 1
ATOM 679 C CA . HIS A 1 95 ? 29.131 149.682 5.592 1.00 41.54 95 HIS X CA 1
ATOM 680 C C . HIS A 1 95 ? 29.827 151.020 5.370 1.00 43.13 95 HIS X C 1
ATOM 681 O O . HIS A 1 95 ? 30.834 151.096 4.656 1.00 41.99 95 HIS X O 1
ATOM 688 N N . ALA A 1 96 ? 29.303 152.089 5.978 1.00 41.87 96 ALA X N 1
ATOM 689 C CA . ALA A 1 96 ? 29.905 153.409 5.812 1.00 42.26 96 ALA X CA 1
ATOM 690 C C . ALA A 1 96 ? 31.335 153.433 6.332 1.00 43.34 96 ALA X C 1
ATOM 691 O O . ALA A 1 96 ? 32.222 154.030 5.709 1.00 46.29 96 ALA X O 1
ATOM 693 N N . TYR A 1 97 ? 31.577 152.783 7.474 1.00 43.28 97 TYR X N 1
ATOM 694 C CA . TYR A 1 97 ? 32.921 152.722 8.040 1.00 43.26 97 TYR X CA 1
ATOM 695 C C . TYR A 1 97 ? 33.901 152.076 7.067 1.00 45.35 97 TYR X C 1
ATOM 696 O O . TYR A 1 97 ? 35.072 152.468 7.000 1.00 42.52 97 TYR X O 1
ATOM 705 N N . ASP A 1 98 ? 33.434 151.089 6.298 1.00 47.45 98 ASP X N 1
ATOM 706 C CA . ASP A 1 98 ? 34.284 150.456 5.293 1.00 46.28 98 ASP X CA 1
ATOM 707 C C . ASP A 1 98 ? 34.743 151.467 4.250 1.00 45.19 98 ASP X C 1
ATOM 708 O O . ASP A 1 98 ? 35.921 151.501 3.873 1.00 43.44 98 ASP X O 1
ATOM 713 N N . VAL A 1 99 ? 33.819 152.305 3.775 1.00 44.44 99 VAL X N 1
ATOM 714 C CA . VAL A 1 99 ? 34.171 153.336 2.805 1.00 43.25 99 VAL X CA 1
ATOM 715 C C . VAL A 1 99 ? 35.049 154.400 3.448 1.00 42.77 99 VAL X C 1
ATOM 716 O O . VAL A 1 99 ? 35.885 155.019 2.777 1.00 40.93 99 VAL X O 1
ATOM 720 N N . LEU A 1 100 ? 34.876 154.631 4.752 1.00 42.42 100 LEU X N 1
ATOM 721 C CA . LEU A 1 100 ? 35.727 155.579 5.462 1.00 41.97 100 LEU X CA 1
ATOM 722 C C . LEU A 1 100 ? 37.180 155.119 5.466 1.00 41.06 100 LEU X C 1
ATOM 723 O O . LEU A 1 100 ? 38.096 155.938 5.323 1.00 41.34 100 LEU X O 1
ATOM 728 N N . GLU A 1 101 ? 37.410 153.812 5.630 1.00 43.53 101 GLU X N 1
ATOM 729 C CA . GLU A 1 101 ? 38.774 153.291 5.607 1.00 47.06 101 GLU X CA 1
ATOM 730 C C . GLU A 1 101 ? 39.447 153.581 4.270 1.00 46.38 101 GLU X C 1
ATOM 731 O O . GLU A 1 101 ? 40.623 153.960 4.225 1.00 46.13 101 GLU X O 1
ATOM 737 N N . VAL A 1 102 ? 38.710 153.412 3.171 1.00 46.93 102 VAL X N 1
ATOM 738 C CA . VAL A 1 102 ? 39.266 153.679 1.848 1.00 41.95 102 VAL X CA 1
ATOM 739 C C . VAL A 1 102 ? 39.548 155.166 1.675 1.00 42.11 102 VAL X C 1
ATOM 740 O O . VAL A 1 102 ? 40.529 155.554 1.028 1.00 42.72 102 VAL X O 1
ATOM 744 N N . LEU A 1 103 ? 38.701 156.024 2.253 1.00 40.32 103 LEU X N 1
ATOM 745 C CA . LEU A 1 103 ? 38.958 157.460 2.191 1.00 42.51 103 LEU X CA 1
ATOM 746 C C . LEU A 1 103 ? 40.245 157.818 2.921 1.00 45.29 103 LEU X C 1
ATOM 747 O O . LEU A 1 103 ? 41.030 158.646 2.444 1.00 46.80 103 LEU X O 1
ATOM 752 N N . GLU A 1 104 ? 40.477 157.206 4.084 1.00 44.81 104 GLU X N 1
ATOM 753 C CA . GLU A 1 104 ? 41.739 157.410 4.785 1.00 47.76 104 GLU X CA 1
ATOM 754 C C . GLU A 1 104 ? 42.900 156.809 4.005 1.00 49.13 104 GLU X C 1
ATOM 755 O O . GLU A 1 104 ? 43.995 157.383 3.965 1.00 48.21 104 GLU X O 1
ATOM 761 N N . GLN A 1 105 ? 42.677 155.659 3.366 1.00 47.57 105 GLN X N 1
ATOM 762 C CA . GLN A 1 105 ? 43.724 155.063 2.546 1.00 46.64 105 GLN X CA 1
ATOM 763 C C . GLN A 1 105 ? 44.026 155.912 1.317 1.00 48.22 105 GLN X C 1
ATOM 764 O O . GLN A 1 105 ? 45.160 155.902 0.825 1.00 49.44 105 GLN X O 1
ATOM 770 N N . ILE A 1 106 ? 43.036 156.651 0.810 1.00 44.95 106 ILE X N 1
ATOM 771 C CA . ILE A 1 106 ? 43.308 157.626 -0.242 1.00 47.32 106 ILE X CA 1
ATOM 772 C C . ILE A 1 106 ? 44.116 158.792 0.315 1.00 51.74 106 ILE X C 1
ATOM 773 O O . ILE A 1 106 ? 45.018 159.317 -0.350 1.00 53.06 106 ILE X O 1
ATOM 778 N N . ALA A 1 107 ? 43.811 159.212 1.546 1.00 51.51 107 ALA X N 1
ATOM 779 C CA . ALA A 1 107 ? 44.595 160.267 2.179 1.00 53.00 107 ALA X CA 1
ATOM 780 C C . ALA A 1 107 ? 46.041 159.840 2.381 1.00 54.40 107 ALA X C 1
ATOM 781 O O . ALA A 1 107 ? 46.948 160.679 2.346 1.00 52.76 107 ALA X O 1
ATOM 783 N N . GLN A 1 108 ? 46.276 158.547 2.588 1.00 52.93 108 GLN X N 1
ATOM 784 C CA . GLN A 1 108 ? 47.617 158.016 2.775 1.00 53.26 108 GLN X CA 1
ATOM 785 C C . GLN A 1 108 ? 48.302 157.661 1.462 1.00 53.51 108 GLN X C 1
ATOM 786 O O . GLN A 1 108 ? 49.427 157.152 1.485 1.00 52.84 108 GLN X O 1
ATOM 792 N N . GLY A 1 109 ? 47.654 157.908 0.330 1.00 55.99 109 GLY X N 1
ATOM 793 C CA . GLY A 1 109 ? 48.294 157.828 -0.962 1.00 50.25 109 GLY X CA 1
ATOM 794 C C . GLY A 1 109 ? 48.128 156.538 -1.732 1.00 58.10 109 GLY X C 1
ATOM 795 O O . GLY A 1 109 ? 49.016 156.196 -2.520 1.00 61.53 109 GLY X O 1
ATOM 796 N N . THR A 1 110 ? 47.024 155.819 -1.548 1.00 52.96 110 THR X N 1
ATOM 797 C CA . THR A 1 110 ? 46.829 154.567 -2.265 1.00 52.34 110 THR X CA 1
ATOM 798 C C . THR A 1 110 ? 46.597 154.824 -3.753 1.00 55.96 110 THR X C 1
ATOM 799 O O . THR A 1 110 ? 46.160 155.904 -4.163 1.00 53.46 110 THR X O 1
ATOM 803 N N . GLU A 1 111 ? 46.912 153.815 -4.567 1.00 54.69 111 GLU X N 1
ATOM 804 C CA . GLU A 1 111 ? 46.670 153.872 -6.003 1.00 55.62 111 GLU X CA 1
ATOM 805 C C . GLU A 1 111 ? 45.437 153.090 -6.432 1.00 52.99 111 GLU X C 1
ATOM 806 O O . GLU A 1 111 ? 45.072 153.139 -7.611 1.00 48.34 111 GLU X O 1
ATOM 812 N N . SER A 1 112 ? 44.791 152.369 -5.512 1.00 51.42 112 SER X N 1
ATOM 813 C CA . SER A 1 112 ? 43.624 151.574 -5.875 1.00 49.74 112 SER X CA 1
ATOM 814 C C . SER A 1 112 ? 42.377 152.431 -6.043 1.00 48.30 112 SER X C 1
ATOM 815 O O . SER A 1 112 ? 41.488 152.076 -6.824 1.00 47.48 112 SER X O 1
ATOM 818 N N . TYR A 1 113 ? 42.290 153.548 -5.326 1.00 46.88 113 TYR X N 1
ATOM 819 C CA . TYR A 1 113 ? 41.147 154.443 -5.415 1.00 45.12 113 TYR X CA 1
ATOM 820 C C . TYR A 1 113 ? 41.648 155.878 -5.417 1.00 46.08 113 TYR X C 1
ATOM 821 O O . TYR A 1 113 ? 42.815 156.152 -5.124 1.00 49.12 113 TYR X O 1
ATOM 830 N N . SER A 1 114 ? 40.752 156.802 -5.744 1.00 43.74 114 SER X N 1
ATOM 831 C CA . SER A 1 114 ? 41.108 158.212 -5.828 1.00 45.08 114 SER X CA 1
ATOM 832 C C . SER A 1 114 ? 39.849 159.045 -5.631 1.00 44.67 114 SER X C 1
ATOM 833 O O . SER A 1 114 ? 38.742 158.517 -5.493 1.00 43.71 114 SER X O 1
ATOM 836 N N . ILE A 1 115 ? 40.036 160.365 -5.622 1.00 47.13 115 ILE X N 1
ATOM 837 C CA . ILE A 1 115 ? 38.934 161.322 -5.544 1.00 45.28 115 ILE X CA 1
ATOM 838 C C . ILE A 1 115 ? 38.434 161.550 -6.968 1.00 49.03 115 ILE X C 1
ATOM 839 O O . ILE A 1 115 ? 39.032 162.313 -7.729 1.00 51.53 115 ILE X O 1
ATOM 844 N N . LYS A 1 116 ? 37.336 160.888 -7.338 1.00 46.73 116 LYS X N 1
ATOM 845 C CA . LYS A 1 116 ? 36.797 161.054 -8.682 1.00 44.77 116 LYS X CA 1
ATOM 846 C C . LYS A 1 116 ? 35.870 162.254 -8.805 1.00 44.09 116 LYS X C 1
ATOM 847 O O . LYS A 1 116 ? 35.614 162.702 -9.926 1.00 50.26 116 LYS X O 1
ATOM 853 N N . ASP A 1 117 ? 35.370 162.791 -7.692 1.00 43.66 117 ASP X N 1
ATOM 854 C CA . ASP A 1 117 ? 34.454 163.933 -7.710 1.00 42.91 117 ASP X CA 1
ATOM 855 C C . ASP A 1 117 ? 34.951 164.957 -6.693 1.00 47.79 117 ASP X C 1
ATOM 856 O O . ASP A 1 117 ? 34.543 164.940 -5.529 1.00 46.93 117 ASP X O 1
ATOM 861 N N . GLN A 1 118 ? 35.832 165.856 -7.140 1.00 52.73 118 GLN X N 1
ATOM 862 C CA . GLN A 1 118 ? 36.315 166.917 -6.264 1.00 52.76 118 GLN X CA 1
ATOM 863 C C . GLN A 1 118 ? 35.231 167.942 -5.956 1.00 51.28 118 GLN X C 1
ATOM 864 O O . GLN A 1 118 ? 35.321 168.636 -4.937 1.00 54.35 118 GLN X O 1
ATOM 870 N N . GLU A 1 119 ? 34.216 168.055 -6.815 1.00 49.48 119 GLU X N 1
ATOM 871 C CA . GLU A 1 119 ? 33.087 168.933 -6.525 1.00 53.71 119 GLU X CA 1
ATOM 872 C C . GLU A 1 119 ? 32.326 168.452 -5.296 1.00 52.11 119 GLU X C 1
ATOM 873 O O . GLU A 1 119 ? 31.976 169.246 -4.415 1.00 51.66 119 GLU X O 1
ATOM 879 N N . LYS A 1 120 ? 32.063 167.145 -5.221 1.00 51.68 120 LYS X N 1
ATOM 880 C CA . LYS A 1 120 ? 31.426 166.581 -4.036 1.00 48.71 120 LYS X CA 1
ATOM 881 C C . LYS A 1 120 ? 32.323 166.726 -2.813 1.00 51.71 120 LYS X C 1
ATOM 882 O O . LYS A 1 120 ? 31.839 166.993 -1.707 1.00 49.64 120 LYS X O 1
ATOM 888 N N . LEU A 1 121 ? 33.635 166.550 -2.998 1.00 47.92 121 LEU X N 1
ATOM 889 C CA . LEU A 1 121 ? 34.577 166.692 -1.892 1.00 50.40 121 LEU X CA 1
ATOM 890 C C . LEU A 1 121 ? 34.515 168.091 -1.293 1.00 52.47 121 LEU X C 1
ATOM 891 O O . LEU A 1 121 ? 34.383 168.251 -0.075 1.00 51.97 121 LEU X O 1
ATOM 896 N N . LYS A 1 122 ? 34.613 169.120 -2.138 1.00 51.33 122 LYS X N 1
ATOM 897 C CA . LYS A 1 122 ? 34.522 170.491 -1.650 1.00 53.85 122 LYS X CA 1
ATOM 898 C C . LYS A 1 122 ? 33.179 170.763 -0.988 1.00 50.54 122 LYS X C 1
ATOM 899 O O . LYS A 1 122 ? 33.109 171.518 -0.011 1.00 48.90 122 LYS X O 1
ATOM 905 N N . GLN A 1 123 ? 32.103 170.160 -1.501 1.00 50.91 123 GLN X N 1
ATOM 906 C CA . GLN A 1 123 ? 30.777 170.421 -0.953 1.00 52.45 123 GLN X CA 1
ATOM 907 C C . GLN A 1 123 ? 30.591 169.736 0.395 1.00 52.06 123 GLN X C 1
ATOM 908 O O . GLN A 1 123 ? 30.048 170.333 1.333 1.00 47.66 123 GLN X O 1
ATOM 914 N N . VAL A 1 124 ? 31.023 168.478 0.509 1.00 49.87 124 VAL X N 1
ATOM 915 C CA . VAL A 1 124 ? 30.950 167.785 1.791 1.00 47.15 124 VAL X CA 1
ATOM 916 C C . VAL A 1 124 ? 31.874 168.446 2.807 1.00 48.13 124 VAL X C 1
ATOM 917 O O . VAL A 1 124 ? 31.491 168.664 3.962 1.00 50.45 124 VAL X O 1
ATOM 921 N N . ALA A 1 125 ? 33.098 168.786 2.391 1.00 49.34 125 ALA X N 1
ATOM 922 C CA . ALA A 1 125 ? 34.027 169.464 3.291 1.00 48.46 125 ALA X CA 1
ATOM 923 C C . ALA A 1 125 ? 33.456 170.789 3.782 1.00 50.77 125 ALA X C 1
ATOM 924 O O . ALA A 1 125 ? 33.617 171.146 4.955 1.00 50.14 125 ALA X O 1
ATOM 926 N N . PHE A 1 126 ? 32.785 171.533 2.899 1.00 50.62 126 PHE X N 1
ATOM 927 C CA . PHE A 1 126 ? 32.137 172.767 3.329 1.00 51.88 126 PHE X CA 1
ATOM 928 C C . PHE A 1 126 ? 31.022 172.482 4.326 1.00 51.71 126 PHE X C 1
ATOM 929 O O . PHE A 1 126 ? 30.808 173.254 5.269 1.00 53.38 126 PHE X O 1
ATOM 937 N N . THR A 1 127 ? 30.296 171.378 4.132 1.00 49.47 127 THR X N 1
ATOM 938 C CA . THR A 1 127 ? 29.233 171.021 5.065 1.00 51.34 127 THR X CA 1
ATOM 939 C C . THR A 1 127 ? 29.798 170.692 6.442 1.00 48.99 127 THR X C 1
ATOM 940 O O . THR A 1 127 ? 29.177 171.003 7.465 1.00 48.23 127 THR X O 1
ATOM 944 N N . LEU A 1 128 ? 30.983 170.083 6.487 1.00 48.06 128 LEU X N 1
ATOM 945 C CA . LEU A 1 128 ? 31.626 169.718 7.744 1.00 52.21 128 LEU X CA 1
ATOM 946 C C . LEU A 1 128 ? 32.371 170.874 8.399 1.00 51.13 128 LEU X C 1
ATOM 947 O O . LEU A 1 128 ? 32.918 170.692 9.492 1.00 47.69 128 LEU X O 1
ATOM 952 N N . GLY A 1 129 ? 32.411 172.045 7.769 1.00 50.99 129 GLY X N 1
ATOM 953 C CA . GLY A 1 129 ? 33.100 173.185 8.339 1.00 50.17 129 GLY X CA 1
ATOM 954 C C . GLY A 1 129 ? 34.565 173.297 7.990 1.00 52.39 129 GLY X C 1
ATOM 955 O O . GLY A 1 129 ? 35.287 174.051 8.651 1.00 58.14 129 GLY X O 1
ATOM 956 N N . ILE A 1 130 ? 35.029 172.575 6.977 1.00 56.63 130 ILE X N 1
ATOM 957 C CA . ILE A 1 130 ? 36.425 172.647 6.560 1.00 56.47 130 ILE X CA 1
ATOM 958 C C . ILE A 1 130 ? 36.609 173.845 5.638 1.00 61.04 130 ILE X C 1
ATOM 959 O O . ILE A 1 130 ? 35.859 174.022 4.670 1.00 62.12 130 ILE X O 1
ATOM 964 N N . ASP A 1 131 ? 37.608 174.672 5.937 1.00 67.45 131 ASP X N 1
ATOM 965 C CA . ASP A 1 131 ? 37.988 175.773 5.058 1.00 68.15 131 ASP X CA 1
ATOM 966 C C . ASP A 1 131 ? 38.929 175.221 3.993 1.00 68.49 131 ASP X C 1
ATOM 967 O O . ASP A 1 131 ? 40.083 174.897 4.287 1.00 68.04 131 ASP X O 1
ATOM 972 N N . THR A 1 132 ? 38.438 175.106 2.760 1.00 68.51 132 THR X N 1
ATOM 973 C CA . THR A 1 132 ? 39.186 174.481 1.676 1.00 70.01 132 THR X CA 1
ATOM 974 C C . THR A 1 132 ? 40.129 175.437 0.955 1.00 76.31 132 THR X C 1
ATOM 975 O O . THR A 1 132 ? 40.821 175.012 0.022 1.00 72.73 132 THR X O 1
ATOM 979 N N . ALA A 1 133 ? 40.177 176.705 1.351 1.00 72.80 133 ALA X N 1
ATOM 980 C CA . ALA A 1 133 ? 41.092 177.642 0.715 1.00 75.53 133 ALA X CA 1
ATOM 981 C C . ALA A 1 133 ? 42.526 177.347 1.139 1.00 76.15 133 ALA X C 1
ATOM 982 O O . ALA A 1 133 ? 42.792 177.022 2.300 1.00 76.34 133 ALA X O 1
ATOM 984 N N . ASN A 1 134 ? 43.448 177.446 0.178 1.00 74.52 134 ASN X N 1
ATOM 985 C CA . ASN A 1 134 ? 44.881 177.251 0.414 1.00 72.23 134 ASN X CA 1
ATOM 986 C C . ASN A 1 134 ? 45.205 175.831 0.869 1.00 65.33 134 ASN X C 1
ATOM 987 O O . ASN A 1 134 ? 46.210 175.602 1.547 1.00 64.53 134 ASN X O 1
ATOM 992 N N . LYS A 1 135 ? 44.373 174.861 0.496 1.00 66.63 135 LYS X N 1
ATOM 993 C CA . LYS A 1 135 ? 44.571 173.478 0.905 1.00 62.89 135 LYS X CA 1
ATOM 994 C C . LYS A 1 135 ? 44.597 172.567 -0.311 1.00 61.44 135 LYS X C 1
ATOM 995 O O . LYS A 1 135 ? 43.754 172.689 -1.206 1.00 60.59 135 LYS X O 1
ATOM 1001 N N . THR A 1 136 ? 45.566 171.658 -0.333 1.00 60.14 136 THR X N 1
ATOM 1002 C CA . THR A 1 136 ? 45.618 170.630 -1.355 1.00 57.95 136 THR X CA 1
ATOM 1003 C C . THR A 1 136 ? 44.493 169.620 -1.144 1.00 56.64 136 THR X C 1
ATOM 1004 O O . THR A 1 136 ? 43.905 169.522 -0.063 1.00 54.48 136 THR X O 1
ATOM 1008 N N . GLU A 1 137 ? 44.191 168.865 -2.203 1.00 56.36 137 GLU X N 1
ATOM 1009 C CA . GLU A 1 137 ? 43.170 167.827 -2.095 1.00 55.32 137 GLU X CA 1
ATOM 1010 C C . GLU A 1 137 ? 43.505 166.839 -0.987 1.00 52.50 137 GLU X C 1
ATOM 1011 O O . GLU A 1 137 ? 42.629 166.444 -0.209 1.00 48.89 137 GLU X O 1
ATOM 1017 N N . GLN A 1 138 ? 44.775 166.439 -0.893 1.00 50.62 138 GLN X N 1
ATOM 1018 C CA . GLN A 1 138 ? 45.183 165.473 0.120 1.00 53.72 138 GLN X CA 1
ATOM 1019 C C . GLN A 1 138 ? 45.015 166.030 1.529 1.00 53.90 138 GLN X C 1
ATOM 1020 O O . GLN A 1 138 ? 44.758 165.266 2.466 1.00 52.42 138 GLN X O 1
ATOM 1026 N N . GLU A 1 139 ? 45.145 167.348 1.700 1.00 55.47 139 GLU X N 1
ATOM 1027 C CA . GLU A 1 139 ? 44.903 167.955 3.004 1.00 54.57 139 GLU X CA 1
ATOM 1028 C C . GLU A 1 139 ? 43.416 168.060 3.319 1.00 51.22 139 GLU X C 1
ATOM 1029 O O . GLU A 1 139 ? 43.034 168.043 4.494 1.00 53.27 139 GLU X O 1
ATOM 1035 N N . ILE A 1 140 ? 42.571 168.180 2.295 1.00 53.83 140 ILE X N 1
ATOM 1036 C CA . ILE A 1 140 ? 41.130 168.233 2.521 1.00 51.31 140 ILE X CA 1
ATOM 1037 C C . ILE A 1 140 ? 40.589 166.852 2.867 1.00 51.49 140 ILE X C 1
ATOM 1038 O O . ILE A 1 140 ? 39.735 166.712 3.751 1.00 50.73 140 ILE X O 1
ATOM 1043 N N . VAL A 1 141 ? 41.074 165.812 2.184 1.00 49.42 141 VAL X N 1
ATOM 1044 C CA . VAL A 1 141 ? 40.678 164.448 2.520 1.00 49.65 141 VAL X CA 1
ATOM 1045 C C . VAL A 1 141 ? 41.221 164.059 3.888 1.00 52.44 141 VAL X C 1
ATOM 1046 O O . VAL A 1 141 ? 40.545 163.383 4.673 1.00 52.63 141 VAL X O 1
ATOM 1050 N N . GLU A 1 142 ? 42.453 164.475 4.190 1.00 51.54 142 GLU X N 1
ATOM 1051 C CA . GLU A 1 142 ? 43.045 164.206 5.496 1.00 55.21 142 GLU X CA 1
ATOM 1052 C C . GLU A 1 142 ? 42.187 164.785 6.614 1.00 52.68 142 GLU X C 1
ATOM 1053 O O . GLU A 1 142 ? 41.865 164.095 7.588 1.00 49.60 142 GLU X O 1
ATOM 1059 N N . GLU A 1 143 ? 41.792 166.053 6.479 1.00 52.03 143 GLU X N 1
ATOM 1060 C CA . GLU A 1 143 ? 40.996 166.696 7.519 1.00 51.53 143 GLU X CA 1
ATOM 1061 C C . GLU A 1 143 ? 39.586 166.123 7.590 1.00 52.00 143 GLU X C 1
ATOM 1062 O O . GLU A 1 143 ? 38.989 166.089 8.671 1.00 53.23 143 GLU X O 1
ATOM 1068 N N . MET A 1 144 ? 39.037 165.670 6.460 1.00 52.27 144 MET X N 1
ATOM 1069 C CA . MET A 1 144 ? 37.702 165.080 6.478 1.00 49.12 144 MET X CA 1
ATOM 1070 C C . MET A 1 144 ? 37.688 163.766 7.251 1.00 51.72 144 MET X C 1
ATOM 1071 O O . MET A 1 144 ? 36.758 163.504 8.023 1.00 53.67 144 MET X O 1
ATOM 1076 N N . CYS A 1 145 ? 38.711 162.928 7.060 1.00 47.73 145 CYS X N 1
ATOM 1077 C CA . CYS A 1 145 ? 38.778 161.668 7.795 1.00 48.27 145 CYS X CA 1
ATOM 1078 C C . CYS A 1 145 ? 38.918 161.907 9.293 1.00 50.45 145 CYS X C 1
ATOM 1079 O O . CYS A 1 145 ? 38.357 161.161 10.104 1.00 47.74 145 CYS X O 1
ATOM 1082 N N . GLN A 1 146 ? 39.668 162.942 9.679 1.00 51.75 146 GLN X N 1
ATOM 1083 C CA . GLN A 1 146 ? 39.866 163.226 11.097 1.00 50.93 146 GLN X CA 1
ATOM 1084 C C . GLN A 1 146 ? 38.555 163.606 11.773 1.00 50.22 146 GLN X C 1
ATOM 1085 O O . GLN A 1 146 ? 38.282 163.175 12.899 1.00 47.74 146 GLN X O 1
ATOM 1091 N N . ILE A 1 147 ? 37.730 164.406 11.096 1.00 49.88 147 ILE X N 1
ATOM 1092 C CA . ILE A 1 147 ? 36.449 164.814 11.664 1.00 50.74 147 ILE X CA 1
ATOM 1093 C C . ILE A 1 147 ? 35.517 163.616 11.809 1.00 46.11 147 ILE X C 1
ATOM 1094 O O . ILE A 1 147 ? 34.830 163.466 12.826 1.00 44.41 147 ILE X O 1
ATOM 1099 N N . ILE A 1 148 ? 35.487 162.739 10.804 1.00 43.68 148 ILE X N 1
ATOM 1100 C CA . ILE A 1 148 ? 34.565 161.608 10.834 1.00 46.11 148 ILE X CA 1
ATOM 1101 C C . ILE A 1 148 ? 35.002 160.582 11.875 1.00 43.99 148 ILE X C 1
ATOM 1102 O O . ILE A 1 148 ? 34.170 160.031 12.607 1.00 38.95 148 ILE X O 1
ATOM 1107 N N . TYR A 1 149 ? 36.307 160.309 11.963 1.00 45.18 149 TYR X N 1
ATOM 1108 C CA . TYR A 1 149 ? 36.787 159.360 12.963 1.00 42.62 149 TYR X CA 1
ATOM 1109 C C . TYR A 1 149 ? 36.550 159.866 14.379 1.00 44.97 149 TYR X C 1
ATOM 1110 O O . TYR A 1 149 ? 36.375 159.062 15.303 1.00 45.18 149 TYR X O 1
ATOM 1119 N N . ARG A 1 150 ? 36.540 161.187 14.574 1.00 41.92 150 ARG X N 1
ATOM 1120 C CA . ARG A 1 150 ? 36.231 161.725 15.893 1.00 44.19 150 ARG X CA 1
ATOM 1121 C C . ARG A 1 150 ? 34.799 161.421 16.311 1.00 41.81 150 ARG X C 1
ATOM 1122 O O . ARG A 1 150 ? 34.513 161.386 17.512 1.00 45.34 150 ARG X O 1
ATOM 1130 N N . ASP A 1 151 ? 33.897 161.195 15.353 1.00 43.99 151 ASP X N 1
ATOM 1131 C CA . ASP A 1 151 ? 32.557 160.736 15.703 1.00 44.59 151 ASP X CA 1
ATOM 1132 C C . ASP A 1 151 ? 32.588 159.312 16.247 1.00 42.57 151 ASP X C 1
ATOM 1133 O O . ASP A 1 151 ? 31.847 158.981 17.178 1.00 40.23 151 ASP X O 1
ATOM 1138 N N . PHE A 1 152 ? 33.440 158.457 15.680 1.00 43.24 152 PHE X N 1
ATOM 1139 C CA . PHE A 1 152 ? 33.578 157.088 16.158 1.00 39.86 152 PHE X CA 1
ATOM 1140 C C . PHE A 1 152 ? 34.435 156.984 17.410 1.00 40.72 152 PHE X C 1
ATOM 1141 O O . PHE A 1 152 ? 34.547 155.890 17.974 1.00 42.16 152 PHE X O 1
ATOM 1149 N N . ALA A 1 153 ? 35.046 158.084 17.849 1.00 44.89 153 ALA X N 1
ATOM 1150 C CA . ALA A 1 153 ? 35.855 158.104 19.059 1.00 46.74 153 ALA X CA 1
ATOM 1151 C C . ALA A 1 153 ? 35.287 159.020 20.132 1.00 45.84 153 ALA X C 1
ATOM 1152 O O . ALA A 1 153 ? 35.846 159.082 21.233 1.00 46.87 153 ALA X O 1
ATOM 1154 N N . ASN A 1 154 ? 34.195 159.724 19.842 1.00 44.99 154 ASN X N 1
ATOM 1155 C CA . ASN A 1 154 ? 33.625 160.682 20.780 1.00 45.10 154 ASN X CA 1
ATOM 1156 C C . ASN A 1 154 ? 33.168 159.987 22.057 1.00 48.19 154 ASN X C 1
ATOM 1157 O O . ASN A 1 154 ? 32.389 159.031 22.015 1.00 48.52 154 ASN X O 1
ATOM 1162 N N . SER A 1 155 ? 33.655 160.475 23.198 1.00 47.62 155 SER X N 1
ATOM 1163 C CA . SER A 1 155 ? 33.292 159.925 24.496 1.00 47.67 155 SER X CA 1
ATOM 1164 C C . SER A 1 155 ? 32.393 160.848 25.307 1.00 48.37 155 SER X C 1
ATOM 1165 O O . SER A 1 155 ? 31.934 160.451 26.384 1.00 49.46 155 SER X O 1
ATOM 1168 N N . GLY A 1 156 ? 32.118 162.058 24.818 1.00 44.89 156 GLY X N 1
ATOM 1169 C CA . GLY A 1 156 ? 31.320 163.022 25.541 1.00 44.61 156 GLY X CA 1
ATOM 1170 C C . GLY A 1 156 ? 29.874 163.064 25.076 1.00 46.72 156 GLY X C 1
ATOM 1171 O O . GLY A 1 156 ? 29.415 162.253 24.270 1.00 47.94 156 GLY X O 1
ATOM 1172 N N . ALA A 1 157 ? 29.144 164.042 25.612 1.00 44.91 157 ALA X N 1
ATOM 1173 C CA . ALA A 1 157 ? 27.739 164.237 25.281 1.00 47.66 157 ALA X CA 1
ATOM 1174 C C . ALA A 1 157 ? 27.536 164.967 23.961 1.00 45.00 157 ALA X C 1
ATOM 1175 O O . ALA A 1 157 ? 26.386 165.182 23.563 1.00 43.10 157 ALA X O 1
ATOM 1177 N N . THR A 1 158 ? 28.612 165.343 23.282 1.00 46.17 158 THR X N 1
ATOM 1178 C CA . THR A 1 158 ? 28.498 166.110 22.047 1.00 45.97 158 THR X CA 1
ATOM 1179 C C . THR A 1 158 ? 27.849 165.267 20.955 1.00 41.53 158 THR X C 1
ATOM 1180 O O . THR A 1 158 ? 28.284 164.136 20.711 1.00 42.41 158 THR X O 1
ATOM 1184 N N . PRO A 1 159 ? 26.814 165.770 20.284 1.00 45.17 159 PRO X N 1
ATOM 1185 C CA . PRO A 1 159 ? 26.242 165.029 19.154 1.00 43.35 159 PRO X CA 1
ATOM 1186 C C . PRO A 1 159 ? 27.284 164.819 18.066 1.00 44.36 159 PRO X C 1
ATOM 1187 O O . PRO A 1 159 ? 28.133 165.679 17.822 1.00 45.99 159 PRO X O 1
ATOM 1191 N N . MET A 1 160 ? 27.221 163.655 17.421 1.00 44.32 160 MET X N 1
ATOM 1192 C CA . MET A 1 160 ? 28.172 163.350 16.361 1.00 43.25 160 MET X CA 1
ATOM 1193 C C . MET A 1 160 ? 28.090 164.398 15.261 1.00 42.20 160 MET X C 1
ATOM 1194 O O . MET A 1 160 ? 27.007 164.884 14.919 1.00 42.19 160 MET X O 1
ATOM 1199 N N . THR A 1 161 ? 29.256 164.756 14.723 1.00 42.71 161 THR X N 1
ATOM 1200 C CA . THR A 1 161 ? 29.336 165.857 13.770 1.00 45.72 161 THR X CA 1
ATOM 1201 C C . THR A 1 161 ? 28.563 165.550 12.494 1.00 42.87 161 THR X C 1
ATOM 1202 O O . THR A 1 161 ? 27.875 166.424 11.952 1.00 46.06 161 THR X O 1
ATOM 1206 N N . TYR A 1 162 ? 28.645 164.310 12.005 1.00 42.64 162 TYR X N 1
ATOM 1207 C CA . TYR A 1 162 ? 27.980 163.991 10.748 1.00 43.33 162 TYR X CA 1
ATOM 1208 C C . TYR A 1 162 ? 26.463 164.073 10.853 1.00 42.58 162 TYR X C 1
ATOM 1209 O O . TYR A 1 162 ? 25.785 164.118 9.821 1.00 42.93 162 TYR X O 1
ATOM 1218 N N . LEU A 1 163 ? 25.915 164.106 12.066 1.00 42.75 163 LEU X N 1
ATOM 1219 C CA . LEU A 1 163 ? 24.501 164.423 12.217 1.00 44.11 163 LEU X CA 1
ATOM 1220 C C . LEU A 1 163 ? 24.264 165.927 12.277 1.00 43.22 163 LEU X C 1
ATOM 1221 O O . LEU A 1 163 ? 23.342 166.434 11.629 1.00 41.90 163 LEU X O 1
ATOM 1226 N N . LYS A 1 164 ? 25.094 166.653 13.031 1.00 41.87 164 LYS X N 1
ATOM 1227 C CA . LYS A 1 164 ? 24.870 168.084 13.216 1.00 45.82 164 LYS X CA 1
ATOM 1228 C C . LYS A 1 164 ? 25.039 168.851 11.912 1.00 41.63 164 LYS X C 1
ATOM 1229 O O . LYS A 1 164 ? 24.284 169.791 11.636 1.00 41.89 164 LYS X O 1
ATOM 1235 N N . ALA A 1 165 ? 26.025 168.469 11.100 1.00 44.12 165 ALA X N 1
ATOM 1236 C CA . ALA A 1 165 ? 26.304 169.197 9.869 1.00 44.98 165 ALA X CA 1
ATOM 1237 C C . ALA A 1 165 ? 25.270 168.933 8.782 1.00 43.21 165 ALA X C 1
ATOM 1238 O O . ALA A 1 165 ? 25.127 169.752 7.868 1.00 43.56 165 ALA X O 1
ATOM 1240 N N . ASN A 1 166 ? 24.543 167.820 8.862 1.00 43.17 166 ASN X N 1
ATOM 1241 C CA . ASN A 1 166 ? 23.640 167.408 7.797 1.00 43.30 166 ASN X CA 1
ATOM 1242 C C . ASN A 1 166 ? 22.173 167.466 8.203 1.00 42.41 166 ASN X C 1
ATOM 1243 O O . ASN A 1 166 ? 21.315 166.990 7.453 1.00 43.29 166 ASN X O 1
ATOM 1248 N N . SER A 1 167 ? 21.859 168.041 9.362 1.00 43.26 167 SER X N 1
ATOM 1249 C CA . SER A 1 167 ? 20.475 168.069 9.794 1.00 44.14 167 SER X CA 1
ATOM 1250 C C . SER A 1 167 ? 19.975 169.502 9.926 1.00 47.08 167 SER X C 1
ATOM 1251 O O . SER A 1 167 ? 20.718 170.379 10.382 1.00 44.32 167 SER X O 1
ATOM 1254 N N . PRO A 1 168 ? 18.734 169.771 9.530 1.00 49.20 168 PRO X N 1
ATOM 1255 C CA . PRO A 1 168 ? 18.169 171.110 9.720 1.00 47.31 168 PRO X CA 1
ATOM 1256 C C . PRO A 1 168 ? 18.013 171.443 11.197 1.00 47.32 168 PRO X C 1
ATOM 1257 O O . PRO A 1 168 ? 17.987 170.567 12.064 1.00 46.71 168 PRO X O 1
ATOM 1261 N N . ARG A 1 169 ? 17.899 172.746 11.468 1.00 49.76 169 ARG X N 1
ATOM 1262 C CA . ARG A 1 169 ? 17.897 173.231 12.847 1.00 46.59 169 ARG X CA 1
ATOM 1263 C C . ARG A 1 169 ? 16.687 172.720 13.620 1.00 46.95 169 ARG X C 1
ATOM 1264 O O . ARG A 1 169 ? 16.817 172.259 14.760 1.00 52.43 169 ARG X O 1
ATOM 1272 N N . GLU A 1 170 ? 15.496 172.803 13.019 1.00 44.40 170 GLU X N 1
ATOM 1273 C CA . GLU A 1 170 ? 14.285 172.370 13.710 1.00 43.62 170 GLU X CA 1
ATOM 1274 C C . GLU A 1 170 ? 14.365 170.905 14.120 1.00 45.08 170 GLU X C 1
ATOM 1275 O O . GLU A 1 170 ? 13.846 170.527 15.176 1.00 47.13 170 GLU X O 1
ATOM 1281 N N . ARG A 1 171 ? 15.005 170.069 13.301 1.00 46.27 171 ARG X N 1
ATOM 1282 C CA . ARG A 1 171 ? 15.182 168.672 13.678 1.00 47.34 171 ARG X CA 1
ATOM 1283 C C . ARG A 1 171 ? 16.135 168.535 14.856 1.00 47.54 171 ARG X C 1
ATOM 1284 O O . ARG A 1 171 ? 15.911 167.709 15.749 1.00 45.84 171 ARG X O 1
ATOM 1292 N N . LEU A 1 172 ? 17.203 169.335 14.876 1.00 46.08 172 LEU X N 1
ATOM 1293 C CA . LEU A 1 172 ? 18.160 169.271 15.974 1.00 44.58 172 LEU X CA 1
ATOM 1294 C C . LEU A 1 172 ? 17.518 169.689 17.290 1.00 46.06 172 LEU X C 1
ATOM 1295 O O . LEU A 1 172 ? 17.827 169.122 18.345 1.00 46.28 172 LEU X O 1
ATOM 1300 N N . GLU A 1 173 ? 16.618 170.674 17.248 1.00 49.59 173 GLU X N 1
ATOM 1301 C CA . GLU A 1 173 ? 15.954 171.115 18.470 1.00 48.05 173 GLU X CA 1
ATOM 1302 C C . GLU A 1 173 ? 14.938 170.086 18.950 1.00 46.73 173 GLU X C 1
ATOM 1303 O O . GLU A 1 173 ? 14.833 169.828 20.155 1.00 49.98 173 GLU X O 1
ATOM 1309 N N . THR A 1 174 ? 14.183 169.486 18.027 1.00 47.96 174 THR X N 1
ATOM 1310 C CA . THR A 1 174 ? 13.232 168.447 18.411 1.00 47.44 174 THR X CA 1
ATOM 1311 C C . THR A 1 174 ? 13.950 167.235 18.991 1.00 47.37 174 THR X C 1
ATOM 1312 O O . THR A 1 174 ? 13.553 166.702 20.034 1.00 48.55 174 THR X O 1
ATOM 1316 N N . TRP A 1 175 ? 15.020 166.787 18.329 1.00 46.54 175 TRP X N 1
ATOM 1317 C CA . TRP A 1 175 ? 15.782 165.651 18.837 1.00 43.98 175 TRP X CA 1
ATOM 1318 C C . TRP A 1 175 ? 16.458 165.978 20.162 1.00 46.90 175 TRP X C 1
ATOM 1319 O O . TRP A 1 175 ? 16.626 165.090 21.007 1.00 48.00 175 TRP X O 1
ATOM 1330 N N . GLU A 1 176 ? 16.847 167.238 20.365 1.00 46.02 176 GLU X N 1
ATOM 1331 C CA . GLU A 1 176 ? 17.473 167.623 21.625 1.00 46.53 176 GLU X CA 1
ATOM 1332 C C . GLU A 1 176 ? 16.473 167.568 22.773 1.00 46.79 176 GLU X C 1
ATOM 1333 O O . GLU A 1 176 ? 16.770 167.022 23.843 1.00 43.17 176 GLU X O 1
ATOM 1339 N N . LYS A 1 177 ? 15.274 168.122 22.569 1.00 48.70 177 LYS X N 1
ATOM 1340 C CA . LYS A 1 177 ? 14.284 168.139 23.639 1.00 45.96 177 LYS X CA 1
ATOM 1341 C C . LYS A 1 177 ? 13.710 166.756 23.915 1.00 45.97 177 LYS X C 1
ATOM 1342 O O . LYS A 1 177 ? 13.174 166.528 25.003 1.00 46.51 177 LYS X O 1
ATOM 1348 N N . LEU A 1 178 ? 13.807 165.832 22.961 1.00 48.94 178 LEU X N 1
ATOM 1349 C CA . LEU A 1 178 ? 13.472 164.440 23.228 1.00 47.14 178 LEU X CA 1
ATOM 1350 C C . LEU A 1 178 ? 14.637 163.662 23.821 1.00 45.83 178 LEU X C 1
ATOM 1351 O O . LEU A 1 178 ? 14.424 162.572 24.364 1.00 48.48 178 LEU X O 1
ATOM 1356 N N . GLY A 1 179 ? 15.852 164.196 23.733 1.00 45.32 179 GLY X N 1
ATOM 1357 C CA . GLY A 1 179 ? 17.016 163.496 24.241 1.00 40.79 179 GLY X CA 1
ATOM 1358 C C . GLY A 1 179 ? 17.428 162.300 23.414 1.00 45.36 179 GLY X C 1
ATOM 1359 O O . GLY A 1 179 ? 17.926 161.315 23.968 1.00 39.68 179 GLY X O 1
ATOM 1360 N N . VAL A 1 180 ? 17.240 162.359 22.095 1.00 44.04 180 VAL X N 1
ATOM 1361 C CA . VAL A 1 180 ? 17.528 161.239 21.210 1.00 42.42 180 VAL X CA 1
ATOM 1362 C C . VAL A 1 180 ? 18.718 161.521 20.301 1.00 42.25 180 VAL X C 1
ATOM 1363 O O . VAL A 1 180 ? 18.926 160.800 19.318 1.00 42.36 180 VAL X O 1
ATOM 1367 N N . LEU A 1 181 ? 19.509 162.544 20.602 1.00 40.68 181 LEU X N 1
ATOM 1368 C CA . LEU A 1 181 ? 20.670 162.853 19.773 1.00 40.44 181 LEU X CA 1
ATOM 1369 C C . LEU A 1 181 ? 21.763 161.812 19.992 1.00 40.27 181 LEU X C 1
ATOM 1370 O O . LEU A 1 181 ? 22.128 161.538 21.141 1.00 42.34 181 LEU X O 1
ATOM 1375 N N . PRO A 1 182 ? 22.298 161.210 18.935 1.00 40.05 182 PRO X N 1
ATOM 1376 C CA . PRO A 1 182 ? 23.415 160.279 19.100 1.00 41.41 182 PRO X CA 1
ATOM 1377 C C . PRO A 1 182 ? 24.743 161.009 19.229 1.00 40.49 182 PRO X C 1
ATOM 1378 O O . PRO A 1 182 ? 24.968 162.059 18.624 1.00 39.96 182 PRO X O 1
ATOM 1382 N N . ARG A 1 183 ? 25.631 160.428 20.032 1.00 43.01 183 ARG X N 1
ATOM 1383 C CA . ARG A 1 183 ? 26.938 161.010 20.318 1.00 42.46 183 ARG X CA 1
ATOM 1384 C C . ARG A 1 183 ? 28.060 160.375 19.514 1.00 42.18 183 ARG X C 1
ATOM 1385 O O . ARG A 1 183 ? 28.982 161.072 19.079 1.00 44.08 183 ARG X O 1
ATOM 1393 N N . ASN A 1 184 ? 27.997 159.067 19.315 1.00 40.53 184 ASN X N 1
ATOM 1394 C CA . ASN A 1 184 ? 29.055 158.257 18.732 1.00 36.55 184 ASN X CA 1
ATOM 1395 C C . ASN A 1 184 ? 28.402 156.963 18.267 1.00 40.74 184 ASN X C 1
ATOM 1396 O O . ASN A 1 184 ? 27.913 156.186 19.096 1.00 42.68 184 ASN X O 1
ATOM 1401 N N . PRO A 1 185 ? 28.371 156.704 16.955 1.00 42.16 185 PRO X N 1
ATOM 1402 C CA . PRO A 1 185 ? 27.578 155.562 16.456 1.00 40.58 185 PRO X CA 1
ATOM 1403 C C . PRO A 1 185 ? 27.953 154.230 17.083 1.00 42.94 185 PRO X C 1
ATOM 1404 O O . PRO A 1 185 ? 27.064 153.478 17.502 1.00 44.27 185 PRO X O 1
ATOM 1408 N N . ASP A 1 186 ? 29.246 153.915 17.168 1.00 42.41 186 ASP X N 1
ATOM 1409 C CA . ASP A 1 186 ? 29.656 152.660 17.792 1.00 41.34 186 ASP X CA 1
ATOM 1410 C C . ASP A 1 186 ? 29.255 152.613 19.262 1.00 45.07 186 ASP X C 1
ATOM 1411 O O . ASP A 1 186 ? 28.858 151.557 19.771 1.00 44.60 186 ASP X O 1
ATOM 1416 N N . ARG A 1 187 ? 29.354 153.745 19.962 1.00 40.91 187 ARG X N 1
ATOM 1417 C CA . ARG A 1 187 ? 28.986 153.765 21.374 1.00 44.17 187 ARG X CA 1
ATOM 1418 C C . ARG A 1 187 ? 27.482 153.601 21.555 1.00 43.81 187 ARG X C 1
ATOM 1419 O O . ARG A 1 187 ? 27.035 152.928 22.491 1.00 44.04 187 ARG X O 1
ATOM 1427 N N . GLU A 1 188 ? 26.683 154.206 20.669 1.00 43.33 188 GLU X N 1
ATOM 1428 C CA . GLU A 1 188 ? 25.234 154.063 20.770 1.00 41.90 188 GLU X CA 1
ATOM 1429 C C . GLU A 1 188 ? 24.803 152.632 20.480 1.00 42.92 188 GLU X C 1
ATOM 1430 O O . GLU A 1 188 ? 23.879 152.113 21.118 1.00 42.76 188 GLU X O 1
ATOM 1436 N N . ILE A 1 189 ? 25.459 151.980 19.517 1.00 41.72 189 ILE X N 1
ATOM 1437 C CA . ILE A 1 189 ? 25.156 150.582 19.225 1.00 40.75 189 ILE X CA 1
ATOM 1438 C C . ILE A 1 189 ? 25.458 149.710 20.436 1.00 40.57 189 ILE X C 1
ATOM 1439 O O . ILE A 1 189 ? 24.677 148.817 20.786 1.00 42.04 189 ILE X O 1
ATOM 1444 N N . ARG A 1 190 ? 26.584 149.965 21.106 1.00 42.00 190 ARG X N 1
ATOM 1445 C CA . ARG A 1 190 ? 26.942 149.167 22.275 1.00 39.99 190 ARG X CA 1
ATOM 1446 C C . ARG A 1 190 ? 26.023 149.466 23.456 1.00 43.87 190 ARG X C 1
ATOM 1447 O O . ARG A 1 190 ? 25.639 148.552 24.196 1.00 40.12 190 ARG X O 1
ATOM 1455 N N . GLU A 1 191 ? 25.655 150.736 23.644 1.00 41.81 191 GLU X N 1
ATOM 1456 C CA . GLU A 1 191 ? 24.784 151.095 24.759 1.00 41.31 191 GLU X CA 1
ATOM 1457 C C . GLU A 1 191 ? 23.379 150.538 24.568 1.00 40.09 191 GLU X C 1
ATOM 1458 O O . GLU A 1 191 ? 22.770 150.033 25.519 1.00 41.71 191 GLU X O 1
ATOM 1464 N N . ALA A 1 192 ? 22.847 150.623 23.346 1.00 41.73 192 ALA X N 1
ATOM 1465 C CA . ALA A 1 192 ? 21.488 150.153 23.098 1.00 39.58 192 ALA X CA 1
ATOM 1466 C C . ALA A 1 192 ? 21.411 148.633 23.140 1.00 38.80 192 ALA X C 1
ATOM 1467 O O . ALA A 1 192 ? 20.439 148.071 23.660 1.00 38.10 192 ALA X O 1
ATOM 1469 N N . LEU A 1 193 ? 22.421 147.951 22.596 1.00 37.75 193 LEU X N 1
ATOM 1470 C CA . LEU A 1 193 ? 22.449 146.495 22.684 1.00 37.93 193 LEU X CA 1
ATOM 1471 C C . LEU A 1 193 ? 22.527 146.048 24.135 1.00 39.80 193 LEU X C 1
ATOM 1472 O O . LEU A 1 193 ? 21.897 145.057 24.524 1.00 41.17 193 LEU X O 1
ATOM 1477 N N . HIS A 1 194 ? 23.299 146.773 24.951 1.00 40.83 194 HIS X N 1
ATOM 1478 C CA . HIS A 1 194 ? 23.282 146.560 26.394 1.00 42.06 194 HIS X CA 1
ATOM 1479 C C . HIS A 1 194 ? 21.888 146.797 26.964 1.00 39.79 194 HIS X C 1
ATOM 1480 O O . HIS A 1 194 ? 21.417 146.033 27.814 1.00 40.32 194 HIS X O 1
ATOM 1487 N N . GLN A 1 195 ? 21.204 147.838 26.485 1.00 37.48 195 GLN X N 1
ATOM 1488 C CA . GLN A 1 195 ? 19.882 148.208 26.975 1.00 35.41 195 GLN X CA 1
ATOM 1489 C C . GLN A 1 195 ? 18.804 147.182 26.632 1.00 39.04 195 GLN X C 1
ATOM 1490 O O . GLN A 1 195 ? 17.710 147.241 27.207 1.00 36.45 195 GLN X O 1
ATOM 1496 N N . THR A 1 196 ? 19.074 146.239 25.730 1.00 37.64 196 THR X N 1
ATOM 1497 C CA . THR A 1 196 ? 18.091 145.221 25.384 1.00 38.84 196 THR X CA 1
ATOM 1498 C C . THR A 1 196 ? 18.363 143.883 26.056 1.00 38.01 196 THR X C 1
ATOM 1499 O O . THR A 1 196 ? 17.594 142.937 25.854 1.00 39.35 196 THR X O 1
ATOM 1503 N N . THR A 1 197 ? 19.427 143.778 26.846 1.00 40.57 197 THR X N 1
ATOM 1504 C CA . THR A 1 197 ? 19.683 142.554 27.588 1.00 40.54 197 THR X CA 1
ATOM 1505 C C . THR A 1 197 ? 18.666 142.402 28.721 1.00 39.21 197 THR X C 1
ATOM 1506 O O . THR A 1 197 ? 17.889 143.311 29.026 1.00 41.65 197 THR X O 1
ATOM 1510 N N . MET A 1 198 ? 18.679 141.226 29.347 1.00 38.24 198 MET X N 1
ATOM 1511 C CA . MET A 1 198 ? 17.682 140.907 30.359 1.00 41.30 198 MET X CA 1
ATOM 1512 C C . MET A 1 198 ? 17.807 141.834 31.563 1.00 39.72 198 MET X C 1
ATOM 1513 O O . MET A 1 198 ? 18.913 142.183 31.989 1.00 37.95 198 MET X O 1
ATOM 1518 N N . GLY A 1 199 ? 16.659 142.230 32.112 1.00 39.50 199 GLY X N 1
ATOM 1519 C CA . GLY A 1 199 ? 16.633 143.006 33.339 1.00 44.31 199 GLY X CA 1
ATOM 1520 C C . GLY A 1 199 ? 17.118 144.432 33.189 1.00 45.21 199 GLY X C 1
ATOM 1521 O O . GLY A 1 199 ? 17.761 144.957 34.098 1.00 46.18 199 GLY X O 1
ATOM 1522 N N . MET A 1 200 ? 16.816 145.076 32.072 1.00 39.63 200 MET X N 1
ATOM 1523 C CA . MET A 1 200 ? 17.261 146.436 31.780 1.00 42.84 200 MET X CA 1
ATOM 1524 C C . MET A 1 200 ? 16.035 147.345 31.681 1.00 43.30 200 MET X C 1
ATOM 1525 O O . MET A 1 200 ? 15.213 147.334 32.605 1.00 41.74 200 MET X O 1
ATOM 1530 N N . ASP A 1 201 ? 15.891 148.118 30.613 1.00 37.09 201 ASP X N 1
ATOM 1531 C CA . ASP A 1 201 ? 14.835 149.107 30.502 1.00 37.93 201 ASP X CA 1
ATOM 1532 C C . ASP A 1 201 ? 13.476 148.429 30.396 1.00 41.18 201 ASP X C 1
ATOM 1533 O O . ASP A 1 201 ? 13.255 147.570 29.536 1.00 41.04 201 ASP X O 1
ATOM 1538 N N . ALA A 1 202 ? 12.551 148.828 31.270 1.00 38.96 202 ALA X N 1
ATOM 1539 C CA . ALA A 1 202 ? 11.175 148.345 31.229 1.00 36.42 202 ALA X CA 1
ATOM 1540 C C . ALA A 1 202 ? 10.194 149.449 30.854 1.00 40.87 202 ALA X C 1
ATOM 1541 O O . ALA A 1 202 ? 8.975 149.256 30.949 1.00 38.51 202 ALA X O 1
ATOM 1543 N N . ASP A 1 203 ? 10.702 150.606 30.429 1.00 41.59 203 ASP X N 1
ATOM 1544 C CA . ASP A 1 203 ? 9.861 151.717 30.012 1.00 38.56 203 ASP X CA 1
ATOM 1545 C C . ASP A 1 203 ? 9.690 151.655 28.500 1.00 43.67 203 ASP X C 1
ATOM 1546 O O . ASP A 1 203 ? 10.670 151.867 27.768 1.00 42.57 203 ASP X O 1
ATOM 1551 N N . PRO A 1 204 ? 8.491 151.371 27.987 1.00 44.72 204 PRO X N 1
ATOM 1552 C CA . PRO A 1 204 ? 8.334 151.288 26.526 1.00 39.16 204 PRO X CA 1
ATOM 1553 C C . PRO A 1 204 ? 8.601 152.602 25.817 1.00 41.61 204 PRO X C 1
ATOM 1554 O O . PRO A 1 204 ? 9.116 152.589 24.692 1.00 43.77 204 PRO X O 1
ATOM 1558 N N . VAL A 1 205 ? 8.278 153.740 26.434 1.00 39.93 205 VAL X N 1
ATOM 1559 C CA . VAL A 1 205 ? 8.578 155.018 25.796 1.00 42.17 205 VAL X CA 1
ATOM 1560 C C . VAL A 1 205 ? 10.082 155.265 25.782 1.00 42.74 205 VAL X C 1
ATOM 1561 O O . VAL A 1 205 ? 10.644 155.699 24.769 1.00 40.10 205 VAL X O 1
ATOM 1565 N N . ASN A 1 206 ? 10.761 154.981 26.897 1.00 40.27 206 ASN X N 1
ATOM 1566 C CA . ASN A 1 206 ? 12.206 155.175 26.952 1.00 41.67 206 ASN X CA 1
ATOM 1567 C C . ASN A 1 206 ? 12.932 154.273 25.961 1.00 41.48 206 ASN X C 1
ATOM 1568 O O . ASN A 1 206 ? 13.969 154.663 25.413 1.00 40.12 206 ASN X O 1
ATOM 1573 N N . LEU A 1 207 ? 12.406 153.069 25.720 1.00 40.70 207 LEU X N 1
ATOM 1574 C CA . LEU A 1 207 ? 12.991 152.183 24.717 1.00 41.61 207 LEU X CA 1
ATOM 1575 C C . LEU A 1 207 ? 12.779 152.731 23.311 1.00 41.73 207 LEU X C 1
ATOM 1576 O O . LEU A 1 207 ? 13.708 152.764 22.495 1.00 36.56 207 LEU X O 1
ATOM 1581 N N . ILE A 1 208 ? 11.553 153.162 23.012 1.00 40.87 208 ILE X N 1
ATOM 1582 C CA . ILE A 1 208 ? 11.251 153.720 21.699 1.00 39.13 208 ILE X CA 1
ATOM 1583 C C . ILE A 1 208 ? 12.035 155.005 21.468 1.00 40.92 208 ILE X C 1
ATOM 1584 O O . ILE A 1 208 ? 12.457 155.290 20.340 1.00 41.14 208 ILE X O 1
ATOM 1589 N N . LEU A 1 209 ? 12.268 155.787 22.527 1.00 39.84 209 LEU X N 1
ATOM 1590 C CA . LEU A 1 209 ? 13.121 156.966 22.403 1.00 38.72 209 LEU X CA 1
ATOM 1591 C C . LEU A 1 209 ? 14.561 156.587 22.086 1.00 39.71 209 LEU X C 1
ATOM 1592 O O . LEU A 1 209 ? 15.275 157.358 21.436 1.00 40.14 209 LEU X O 1
ATOM 1597 N N . LYS A 1 210 ? 15.011 155.416 22.540 1.00 36.78 210 LYS X N 1
ATOM 1598 C CA . LYS A 1 210 ? 16.332 154.945 22.149 1.00 35.72 210 LYS X CA 1
ATOM 1599 C C . LYS A 1 210 ? 16.317 154.332 20.755 1.00 42.56 210 LYS X C 1
ATOM 1600 O O . LYS A 1 210 ? 17.313 154.426 20.028 1.00 39.04 210 LYS X O 1
ATOM 1606 N N . THR A 1 211 ? 15.203 153.704 20.369 1.00 41.50 211 THR X N 1
ATOM 1607 C CA . THR A 1 211 ? 15.071 153.199 19.008 1.00 38.39 211 THR X CA 1
ATOM 1608 C C . THR A 1 211 ? 15.208 154.328 17.997 1.00 38.84 211 THR X C 1
ATOM 1609 O O . THR A 1 211 ? 15.823 154.155 16.938 1.00 39.22 211 THR X O 1
ATOM 1613 N N . ILE A 1 212 ? 14.644 155.495 18.315 1.00 38.36 212 ILE X N 1
ATOM 1614 C CA . ILE A 1 212 ? 14.755 156.655 17.436 1.00 37.49 212 ILE X CA 1
ATOM 1615 C C . ILE A 1 212 ? 16.210 157.083 17.296 1.00 38.19 212 ILE X C 1
ATOM 1616 O O . ILE A 1 212 ? 16.671 157.412 16.195 1.00 36.86 212 ILE X O 1
ATOM 1621 N N . ARG A 1 213 ? 16.961 157.069 18.402 1.00 37.87 213 ARG X N 1
ATOM 1622 C CA . ARG A 1 213 ? 18.359 157.487 18.353 1.00 39.87 213 ARG X CA 1
ATOM 1623 C C . ARG A 1 213 ? 19.184 156.577 17.452 1.00 38.26 213 ARG X C 1
ATOM 1624 O O . ARG A 1 213 ? 20.094 157.043 16.757 1.00 40.29 213 ARG X O 1
ATOM 1632 N N . LEU A 1 214 ? 18.893 155.276 17.454 1.00 33.91 214 LEU X N 1
ATOM 1633 C CA . LEU A 1 214 ? 19.618 154.375 16.567 1.00 33.43 214 LEU X CA 1
ATOM 1634 C C . LEU A 1 214 ? 19.160 154.525 15.122 1.00 39.16 214 LEU X C 1
ATOM 1635 O O . LEU A 1 214 ? 19.942 154.273 14.196 1.00 34.98 214 LEU X O 1
ATOM 1640 N N . GLY A 1 215 ? 17.911 154.937 14.908 1.00 35.72 215 GLY X N 1
ATOM 1641 C CA . GLY A 1 215 ? 17.514 155.366 13.579 1.00 36.82 215 GLY X CA 1
ATOM 1642 C C . GLY A 1 215 ? 18.306 156.572 13.114 1.00 40.06 215 GLY X C 1
ATOM 1643 O O . GLY A 1 215 ? 18.636 156.693 11.931 1.00 38.88 215 GLY X O 1
ATOM 1644 N N . LEU A 1 216 ? 18.629 157.478 14.042 1.00 37.15 216 LEU X N 1
ATOM 1645 C CA . LEU A 1 216 ? 19.475 158.616 13.699 1.00 40.42 216 LEU X CA 1
ATOM 1646 C C . LEU A 1 216 ? 20.907 158.172 13.431 1.00 41.67 216 LEU X C 1
ATOM 1647 O O . LEU A 1 216 ? 21.555 158.676 12.506 1.00 38.95 216 LEU X O 1
ATOM 1652 N N . VAL A 1 217 ? 21.415 157.228 14.230 1.00 39.66 217 VAL X N 1
ATOM 1653 C CA . VAL A 1 217 ? 22.714 156.621 13.946 1.00 38.00 217 VAL X CA 1
ATOM 1654 C C . VAL A 1 217 ? 22.721 156.019 12.549 1.00 39.16 217 VAL X C 1
ATOM 1655 O O . VAL A 1 217 ? 23.685 156.173 11.789 1.00 38.23 217 VAL X O 1
ATOM 1659 N N . ASP A 1 218 ? 21.639 155.327 12.191 1.00 40.26 218 ASP X N 1
ATOM 1660 C CA . ASP A 1 218 ? 21.566 154.665 10.895 1.00 38.87 218 ASP X CA 1
ATOM 1661 C C . ASP A 1 218 ? 21.521 155.677 9.758 1.00 40.49 218 ASP X C 1
ATOM 1662 O O . ASP A 1 218 ? 22.134 155.465 8.706 1.00 40.04 218 ASP X O 1
ATOM 1667 N N . GLY A 1 219 ? 20.812 156.790 9.958 1.00 41.27 219 GLY X N 1
ATOM 1668 C CA . GLY A 1 219 ? 20.609 157.734 8.874 1.00 36.75 219 GLY X CA 1
ATOM 1669 C C . GLY A 1 219 ? 21.790 158.637 8.597 1.00 39.97 219 GLY X C 1
ATOM 1670 O O . GLY A 1 219 ? 21.988 159.058 7.453 1.00 41.05 219 GLY X O 1
ATOM 1671 N N . PHE A 1 220 ? 22.591 158.951 9.615 1.00 39.14 220 PHE X N 1
ATOM 1672 C CA . PHE A 1 220 ? 23.673 159.910 9.439 1.00 41.71 220 PHE X CA 1
ATOM 1673 C C . PHE A 1 220 ? 25.065 159.321 9.595 1.00 41.28 220 PHE X C 1
ATOM 1674 O O . PHE A 1 220 ? 25.994 159.792 8.935 1.00 42.39 220 PHE X O 1
ATOM 1682 N N . ALA A 1 221 ? 25.238 158.302 10.427 1.00 42.62 221 ALA X N 1
ATOM 1683 C CA . ALA A 1 221 ? 26.490 157.562 10.455 1.00 40.97 221 ALA X CA 1
ATOM 1684 C C . ALA A 1 221 ? 26.481 156.372 9.507 1.00 40.65 221 ALA X C 1
ATOM 1685 O O . ALA A 1 221 ? 27.513 155.712 9.351 1.00 42.62 221 ALA X O 1
ATOM 1687 N N . GLY A 1 222 ? 25.345 156.083 8.877 1.00 36.47 222 GLY X N 1
ATOM 1688 C CA . GLY A 1 222 ? 25.253 154.977 7.946 1.00 37.76 222 GLY X CA 1
ATOM 1689 C C . GLY A 1 222 ? 24.869 155.410 6.547 1.00 41.30 222 GLY X C 1
ATOM 1690 O O . GLY A 1 222 ? 25.688 155.341 5.626 1.00 39.60 222 GLY X O 1
ATOM 1691 N N . LEU A 1 223 ? 23.625 155.864 6.374 1.00 40.86 223 LEU X N 1
ATOM 1692 C CA . LEU A 1 223 ? 23.151 156.239 5.046 1.00 41.76 223 LEU X CA 1
ATOM 1693 C C . LEU A 1 223 ? 23.874 157.478 4.533 1.00 43.16 223 LEU X C 1
ATOM 1694 O O . LEU A 1 223 ? 24.433 157.472 3.429 1.00 42.39 223 LEU X O 1
ATOM 1699 N N . LYS A 1 224 ? 23.877 158.552 5.326 1.00 38.10 224 LYS X N 1
ATOM 1700 C CA . LYS A 1 224 ? 24.442 159.817 4.866 1.00 41.86 224 LYS X CA 1
ATOM 1701 C C . LYS A 1 224 ? 25.948 159.713 4.664 1.00 41.75 224 LYS X C 1
ATOM 1702 O O . LYS A 1 224 ? 26.476 160.186 3.651 1.00 40.89 224 LYS X O 1
ATOM 1708 N N . LEU A 1 225 ? 26.653 159.089 5.608 1.00 41.63 225 LEU X N 1
ATOM 1709 C CA . LEU A 1 225 ? 28.103 158.973 5.489 1.00 41.01 225 LEU X CA 1
ATOM 1710 C C . LEU A 1 225 ? 28.496 158.160 4.262 1.00 41.67 225 LEU X C 1
ATOM 1711 O O . LEU A 1 225 ? 29.412 158.542 3.524 1.00 41.26 225 LEU X O 1
ATOM 1716 N N . ALA A 1 226 ? 27.815 157.037 4.026 1.00 42.17 226 ALA X N 1
ATOM 1717 C CA . ALA A 1 226 ? 28.174 156.174 2.906 1.00 43.75 226 ALA X CA 1
ATOM 1718 C C . ALA A 1 226 ? 27.953 156.879 1.574 1.00 41.46 226 ALA X C 1
ATOM 1719 O O . ALA A 1 226 ? 28.838 156.888 0.712 1.00 42.17 226 ALA X O 1
ATOM 1721 N N . THR A 1 227 ? 26.779 157.487 1.390 1.00 42.65 227 THR X N 1
ATOM 1722 C CA . THR A 1 227 ? 26.475 158.139 0.120 1.00 41.51 227 THR X CA 1
ATOM 1723 C C . THR A 1 227 ? 27.431 159.293 -0.157 1.00 43.38 227 THR X C 1
ATOM 1724 O O . THR A 1 227 ? 27.871 159.482 -1.298 1.00 45.74 227 THR X O 1
ATOM 1728 N N . ASP A 1 228 ? 27.763 160.075 0.873 1.00 38.86 228 ASP X N 1
ATOM 1729 C CA . ASP A 1 228 ? 28.712 161.171 0.694 1.00 43.31 228 ASP X CA 1
ATOM 1730 C C . ASP A 1 228 ? 30.067 160.651 0.231 1.00 44.44 228 ASP X C 1
ATOM 1731 O O . ASP A 1 228 ? 30.621 161.128 -0.767 1.00 40.50 228 ASP X O 1
ATOM 1736 N N . LEU A 1 229 ? 30.614 159.664 0.944 1.00 40.27 229 LEU X N 1
ATOM 1737 C CA . LEU A 1 229 ? 31.946 159.172 0.612 1.00 42.59 229 LEU X CA 1
ATOM 1738 C C . LEU A 1 229 ? 31.945 158.367 -0.681 1.00 41.76 229 LEU X C 1
ATOM 1739 O O . LEU A 1 229 ? 32.953 158.349 -1.396 1.00 41.96 229 LEU X O 1
ATOM 1744 N N . GLN A 1 230 ? 30.833 157.703 -1.005 1.00 42.73 230 GLN X N 1
ATOM 1745 C CA . GLN A 1 230 ? 30.787 156.928 -2.241 1.00 45.03 230 GLN X CA 1
ATOM 1746 C C . GLN A 1 230 ? 30.716 157.826 -3.470 1.00 43.60 230 GLN X C 1
ATOM 1747 O O . GLN A 1 230 ? 31.280 157.485 -4.515 1.00 40.45 230 GLN X O 1
ATOM 1753 N N . ASP A 1 231 ? 30.041 158.974 -3.368 1.00 44.02 231 ASP X N 1
ATOM 1754 C CA . ASP A 1 231 ? 30.058 159.933 -4.468 1.00 39.89 231 ASP X CA 1
ATOM 1755 C C . ASP A 1 231 ? 31.443 160.539 -4.647 1.00 42.42 231 ASP X C 1
ATOM 1756 O O . ASP A 1 231 ? 31.905 160.723 -5.779 1.00 46.92 231 ASP X O 1
ATOM 1761 N N . ILE A 1 232 ? 32.117 160.863 -3.542 1.00 44.01 232 ILE X N 1
ATOM 1762 C CA . ILE A 1 232 ? 33.449 161.457 -3.624 1.00 44.72 232 ILE X CA 1
ATOM 1763 C C . ILE A 1 232 ? 34.423 160.499 -4.297 1.00 45.86 232 ILE X C 1
ATOM 1764 O O . ILE A 1 232 ? 35.217 160.896 -5.160 1.00 46.87 232 ILE X O 1
ATOM 1769 N N . ILE A 1 233 ? 34.369 159.220 -3.926 1.00 46.03 233 ILE X N 1
ATOM 1770 C CA . ILE A 1 233 ? 35.369 158.263 -4.384 1.00 44.85 233 ILE X CA 1
ATOM 1771 C C . ILE A 1 233 ? 35.060 157.753 -5.789 1.00 47.02 233 ILE X C 1
ATOM 1772 O O . ILE A 1 233 ? 35.980 157.499 -6.576 1.00 46.51 233 ILE X O 1
ATOM 1777 N N . PHE A 1 234 ? 33.782 157.605 -6.138 1.00 47.39 234 PHE X N 1
ATOM 1778 C CA . PHE A 1 234 ? 33.407 157.005 -7.409 1.00 44.65 234 PHE X CA 1
ATOM 1779 C C . PHE A 1 234 ? 32.645 157.933 -8.344 1.00 43.09 234 PHE X C 1
ATOM 1780 O O . PHE A 1 234 ? 32.403 157.553 -9.495 1.00 46.76 234 PHE X O 1
ATOM 1788 N N . GLY A 1 235 ? 32.262 159.118 -7.901 1.00 41.28 235 GLY X N 1
ATOM 1789 C CA . GLY A 1 235 ? 31.577 160.047 -8.781 1.00 40.89 235 GLY X CA 1
ATOM 1790 C C . GLY A 1 235 ? 30.104 160.175 -8.434 1.00 41.97 235 GLY X C 1
ATOM 1791 O O . GLY A 1 235 ? 29.428 159.189 -8.110 1.00 39.34 235 GLY X O 1
ATOM 1792 N N . THR A 1 236 ? 29.601 161.402 -8.502 1.00 42.18 236 THR X N 1
ATOM 1793 C CA . THR A 1 236 ? 28.180 161.646 -8.288 1.00 38.96 236 THR X CA 1
ATOM 1794 C C . THR A 1 236 ? 27.377 161.097 -9.463 1.00 46.04 236 THR X C 1
ATOM 1795 O O . THR A 1 236 ? 27.690 161.404 -10.621 1.00 44.79 236 THR X O 1
ATOM 1799 N N . PRO A 1 237 ? 26.348 160.290 -9.215 1.00 46.21 237 PRO X N 1
ATOM 1800 C CA . PRO A 1 237 ? 25.552 159.754 -10.325 1.00 39.88 237 PRO X CA 1
ATOM 1801 C C . PRO A 1 237 ? 24.845 160.861 -11.092 1.00 45.56 237 PRO X C 1
ATOM 1802 O O . PRO A 1 237 ? 24.309 161.806 -10.510 1.00 45.99 237 PRO X O 1
ATOM 1806 N N . GLN A 1 238 ? 24.855 160.735 -12.411 1.00 47.71 238 GLN X N 1
ATOM 1807 C CA . GLN A 1 238 ? 24.105 161.594 -13.309 1.00 46.26 238 GLN X CA 1
ATOM 1808 C C . GLN A 1 238 ? 23.212 160.723 -14.185 1.00 40.24 238 GLN X C 1
ATOM 1809 O O . GLN A 1 238 ? 23.413 159.506 -14.261 1.00 39.48 238 GLN X O 1
ATOM 1815 N N . PRO A 1 239 ? 22.193 161.301 -14.828 1.00 41.85 239 PRO X N 1
ATOM 1816 C CA . PRO A 1 239 ? 21.234 160.478 -15.578 1.00 42.92 239 PRO X CA 1
ATOM 1817 C C . PRO A 1 239 ? 21.914 159.515 -16.542 1.00 43.11 239 PRO X C 1
ATOM 1818 O O . PRO A 1 239 ? 22.861 159.869 -17.247 1.00 44.86 239 PRO X O 1
ATOM 1822 N N . VAL A 1 240 ? 21.428 158.272 -16.546 1.00 42.40 240 VAL X N 1
ATOM 1823 C CA . VAL A 1 240 ? 21.920 157.229 -17.434 1.00 41.98 240 VAL X CA 1
ATOM 1824 C C . VAL A 1 240 ? 20.730 156.438 -17.954 1.00 44.38 240 VAL X C 1
ATOM 1825 O O . VAL A 1 240 ? 19.663 156.392 -17.338 1.00 45.11 240 VAL X O 1
ATOM 1829 N N . VAL A 1 241 ? 20.934 155.810 -19.108 1.00 41.09 241 VAL X N 1
ATOM 1830 C CA . VAL A 1 241 ? 19.942 154.957 -19.745 1.00 41.42 241 VAL X CA 1
ATOM 1831 C C . VAL A 1 241 ? 20.511 153.546 -19.817 1.00 42.61 241 VAL X C 1
ATOM 1832 O O . VAL A 1 241 ? 21.648 153.352 -20.263 1.00 42.23 241 VAL X O 1
ATOM 1836 N N . THR A 1 242 ? 19.730 152.573 -19.361 1.00 39.66 242 THR X N 1
ATOM 1837 C CA . THR A 1 242 ? 20.098 151.165 -19.454 1.00 39.48 242 THR X CA 1
ATOM 1838 C C . THR A 1 242 ? 18.824 150.344 -19.260 1.00 42.98 242 THR X C 1
ATOM 1839 O O . THR A 1 242 ? 17.713 150.877 -19.362 1.00 45.52 242 THR X O 1
ATOM 1843 N N . GLU A 1 243 ? 18.977 149.055 -18.975 1.00 43.76 243 GLU X N 1
ATOM 1844 C CA . GLU A 1 243 ? 17.841 148.150 -18.910 1.00 46.59 243 GLU X CA 1
ATOM 1845 C C . GLU A 1 243 ? 17.820 147.424 -17.570 1.00 48.29 243 GLU X C 1
ATOM 1846 O O . GLU A 1 243 ? 18.753 147.518 -16.769 1.00 44.61 243 GLU X O 1
ATOM 1852 N N . ALA A 1 244 ? 16.726 146.702 -17.324 1.00 48.54 244 ALA X N 1
ATOM 1853 C CA . ALA A 1 244 ? 16.533 145.982 -16.074 1.00 45.42 244 ALA X CA 1
ATOM 1854 C C . ALA A 1 244 ? 15.896 144.627 -16.355 1.00 45.18 244 ALA X C 1
ATOM 1855 O O . ALA A 1 244 ? 15.515 144.317 -17.487 1.00 48.82 244 ALA X O 1
ATOM 1857 N N . ASN A 1 245 ? 15.788 143.827 -15.290 1.00 45.56 245 ASN X N 1
ATOM 1858 C CA . ASN A 1 245 ? 15.278 142.455 -15.289 1.00 43.97 245 ASN X CA 1
ATOM 1859 C C . ASN A 1 245 ? 16.262 141.491 -15.941 1.00 44.84 245 ASN X C 1
ATOM 1860 O O . ASN A 1 245 ? 17.222 141.913 -16.594 1.00 45.69 245 ASN X O 1
ATOM 1865 N N . LEU A 1 246 ? 16.030 140.188 -15.762 1.00 42.53 246 LEU X N 1
ATOM 1866 C CA . LEU A 1 246 ? 16.997 139.166 -16.149 1.00 44.52 246 LEU X CA 1
ATOM 1867 C C . LEU A 1 246 ? 17.131 138.996 -17.657 1.00 47.93 246 LEU X C 1
ATOM 1868 O O . LEU A 1 246 ? 17.944 138.172 -18.092 1.00 49.41 246 LEU X O 1
ATOM 1873 N N . GLY A 1 247 ? 16.370 139.736 -18.461 1.00 48.84 247 GLY X N 1
ATOM 1874 C CA . GLY A 1 247 ? 16.582 139.715 -19.896 1.00 49.05 247 GLY X CA 1
ATOM 1875 C C . GLY A 1 247 ? 17.867 140.379 -20.345 1.00 48.78 247 GLY X C 1
ATOM 1876 O O . GLY A 1 247 ? 18.271 140.188 -21.498 1.00 53.63 247 GLY X O 1
ATOM 1877 N N . VAL A 1 248 ? 18.516 141.150 -19.466 1.00 50.06 248 VAL X N 1
ATOM 1878 C CA . VAL A 1 248 ? 19.768 141.820 -19.817 1.00 47.39 248 VAL X CA 1
ATOM 1879 C C . VAL A 1 248 ? 20.955 140.873 -19.827 1.00 50.61 248 VAL X C 1
ATOM 1880 O O . VAL A 1 248 ? 22.063 141.291 -20.185 1.00 46.54 248 VAL X O 1
ATOM 1884 N N . LEU A 1 249 ? 20.762 139.616 -19.435 1.00 50.41 249 LEU X N 1
ATOM 1885 C CA . LEU A 1 249 ? 21.808 138.615 -19.582 1.00 49.51 249 LEU X CA 1
ATOM 1886 C C . LEU A 1 249 ? 21.925 138.196 -21.044 1.00 52.77 249 LEU X C 1
ATOM 1887 O O . LEU A 1 249 ? 20.929 138.136 -21.772 1.00 47.00 249 LEU X O 1
ATOM 1892 N N . LYS A 1 250 ? 23.153 137.914 -21.476 1.00 54.95 250 LYS X N 1
ATOM 1893 C CA . LYS A 1 250 ? 23.447 137.564 -22.860 1.00 49.37 250 LYS X CA 1
ATOM 1894 C C . LYS A 1 250 ? 24.170 136.226 -22.903 1.00 51.91 250 LYS X C 1
ATOM 1895 O O . LYS A 1 250 ? 25.160 136.030 -22.191 1.00 56.54 250 LYS X O 1
ATOM 1901 N N . GLU A 1 251 ? 23.690 135.316 -23.753 1.00 55.59 251 GLU X N 1
ATOM 1902 C CA . GLU A 1 251 ? 24.331 134.010 -23.858 1.00 57.54 251 GLU X CA 1
ATOM 1903 C C . GLU A 1 251 ? 25.681 134.092 -24.562 1.00 52.94 251 GLU X C 1
ATOM 1904 O O . GLU A 1 251 ? 26.583 133.303 -24.258 1.00 52.21 251 GLU X O 1
ATOM 1910 N N . ASP A 1 252 ? 25.847 135.033 -25.496 1.00 50.82 252 ASP X N 1
ATOM 1911 C CA . ASP A 1 252 ? 27.125 135.147 -26.195 1.00 57.00 252 ASP X CA 1
ATOM 1912 C C . ASP A 1 252 ? 28.222 135.682 -25.285 1.00 53.57 252 ASP X C 1
ATOM 1913 O O . ASP A 1 252 ? 29.396 135.340 -25.464 1.00 56.41 252 ASP X O 1
ATOM 1918 N N . TYR A 1 253 ? 27.866 136.515 -24.316 1.00 54.65 253 TYR X N 1
ATOM 1919 C CA . TYR A 1 253 ? 28.842 137.172 -23.463 1.00 52.95 253 TYR X CA 1
ATOM 1920 C C . TYR A 1 253 ? 29.135 136.333 -22.226 1.00 49.66 253 TYR X C 1
ATOM 1921 O O . TYR A 1 253 ? 28.398 135.407 -21.880 1.00 50.14 253 TYR X O 1
ATOM 1930 N N . VAL A 1 254 ? 30.237 136.668 -21.563 1.00 53.20 254 VAL X N 1
ATOM 1931 C CA . VAL A 1 254 ? 30.486 136.184 -20.211 1.00 53.79 254 VAL X CA 1
ATOM 1932 C C . VAL A 1 254 ? 29.635 137.017 -19.264 1.00 51.69 254 VAL X C 1
ATOM 1933 O O . VAL A 1 254 ? 29.716 138.250 -19.265 1.00 49.83 254 VAL X O 1
ATOM 1937 N N . ASN A 1 255 ? 28.804 136.350 -18.470 1.00 50.26 255 ASN X N 1
ATOM 1938 C CA . ASN A 1 255 ? 27.855 137.021 -17.589 1.00 50.11 255 ASN X CA 1
ATOM 1939 C C . ASN A 1 255 ? 28.386 136.989 -16.161 1.00 46.70 255 ASN X C 1
ATOM 1940 O O . ASN A 1 255 ? 28.468 135.922 -15.544 1.00 46.28 255 ASN X O 1
ATOM 1945 N N . ILE A 1 256 ? 28.746 138.159 -15.640 1.00 45.61 256 ILE X N 1
ATOM 1946 C CA . ILE A 1 256 ? 29.121 138.331 -14.242 1.00 46.58 256 ILE X CA 1
ATOM 1947 C C . ILE A 1 256 ? 28.041 139.163 -13.566 1.00 44.25 256 ILE X C 1
ATOM 1948 O O . ILE A 1 256 ? 27.712 140.261 -14.032 1.00 41.46 256 ILE X O 1
ATOM 1953 N N . ILE A 1 257 ? 27.485 138.640 -12.477 1.00 43.05 257 ILE X N 1
ATOM 1954 C CA . ILE A 1 257 ? 26.490 139.346 -11.680 1.00 41.25 257 ILE X CA 1
ATOM 1955 C C . ILE A 1 257 ? 27.136 139.768 -10.369 1.00 44.47 257 ILE X C 1
ATOM 1956 O O . ILE A 1 257 ? 27.751 138.946 -9.677 1.00 42.66 257 ILE X O 1
ATOM 1961 N N . VAL A 1 258 ? 27.011 141.048 -10.040 1.00 43.87 258 VAL X N 1
ATOM 1962 C CA . VAL A 1 258 ? 27.458 141.581 -8.762 1.00 36.41 258 VAL X CA 1
ATOM 1963 C C . VAL A 1 258 ? 26.263 141.621 -7.820 1.00 43.63 258 VAL X C 1
ATOM 1964 O O . VAL A 1 258 ? 25.164 142.037 -8.209 1.00 42.20 258 VAL X O 1
ATOM 1968 N N . HIS A 1 259 ? 26.471 141.171 -6.583 1.00 38.37 259 HIS X N 1
ATOM 1969 C CA . HIS A 1 259 ? 25.409 141.055 -5.596 1.00 42.49 259 HIS X CA 1
ATOM 1970 C C . HIS A 1 259 ? 25.958 141.468 -4.239 1.00 42.54 259 HIS X C 1
ATOM 1971 O O . HIS A 1 259 ? 27.104 141.158 -3.907 1.00 43.37 259 HIS X O 1
ATOM 1978 N N . GLY A 1 260 ? 25.143 142.179 -3.466 1.00 40.76 260 GLY X N 1
ATOM 1979 C CA . GLY A 1 260 ? 25.594 142.701 -2.191 1.00 44.28 260 GLY X CA 1
ATOM 1980 C C . GLY A 1 260 ? 25.283 144.173 -2.011 1.00 44.10 260 GLY X C 1
ATOM 1981 O O . GLY A 1 260 ? 24.186 144.615 -2.364 1.00 44.98 260 GLY X O 1
ATOM 1982 N N . HIS A 1 261 ? 26.226 144.952 -1.473 1.00 43.51 261 HIS X N 1
ATOM 1983 C CA . HIS A 1 261 ? 25.894 146.329 -1.120 1.00 42.29 261 HIS X CA 1
ATOM 1984 C C . HIS A 1 261 ? 27.032 147.333 -1.274 1.00 42.14 261 HIS X C 1
ATOM 1985 O O . HIS A 1 261 ? 26.778 148.508 -1.565 1.00 39.59 261 HIS X O 1
ATOM 1992 N N . VAL A 1 262 ? 28.278 146.911 -1.074 1.00 42.10 262 VAL X N 1
ATOM 1993 C CA . VAL A 1 262 ? 29.406 147.832 -0.966 1.00 43.60 262 VAL X CA 1
ATOM 1994 C C . VAL A 1 262 ? 30.034 147.977 -2.351 1.00 44.13 262 VAL X C 1
ATOM 1995 O O . VAL A 1 262 ? 30.615 147.002 -2.856 1.00 50.14 262 VAL X O 1
ATOM 1999 N N . PRO A 1 263 ? 29.961 149.153 -2.982 1.00 43.65 263 PRO X N 1
ATOM 2000 C CA . PRO A 1 263 ? 30.539 149.316 -4.324 1.00 45.06 263 PRO X CA 1
ATOM 2001 C C . PRO A 1 263 ? 32.058 149.314 -4.353 1.00 45.22 263 PRO X C 1
ATOM 2002 O O . PRO A 1 263 ? 32.633 149.403 -5.444 1.00 44.52 263 PRO X O 1
ATOM 2006 N N . LEU A 1 264 ? 32.725 149.227 -3.198 1.00 43.58 264 LEU X N 1
ATOM 2007 C CA . LEU A 1 264 ? 34.177 149.074 -3.186 1.00 44.09 264 LEU X CA 1
ATOM 2008 C C . LEU A 1 264 ? 34.611 147.830 -3.948 1.00 46.56 264 LEU X C 1
ATOM 2009 O O . LEU A 1 264 ? 35.714 147.794 -4.505 1.00 47.17 264 LEU X O 1
ATOM 2014 N N . LEU A 1 265 ? 33.764 146.803 -3.978 1.00 42.35 265 LEU X N 1
ATOM 2015 C CA . LEU A 1 265 ? 34.040 145.589 -4.732 1.00 46.46 265 LEU X CA 1
ATOM 2016 C C . LEU A 1 265 ? 33.504 145.673 -6.160 1.00 47.37 265 LEU X C 1
ATOM 2017 O O . LEU A 1 265 ? 34.222 145.351 -7.112 1.00 45.80 265 LEU X O 1
ATOM 2022 N N . SER A 1 266 ? 32.258 146.125 -6.329 1.00 44.20 266 SER X N 1
ATOM 2023 C CA . SER A 1 266 ? 31.627 146.064 -7.645 1.00 44.55 266 SER X CA 1
ATOM 2024 C C . SER A 1 266 ? 32.193 147.105 -8.608 1.00 46.50 266 SER X C 1
ATOM 2025 O O . SER A 1 266 ? 32.210 146.870 -9.822 1.00 44.33 266 SER X O 1
ATOM 2028 N N . GLU A 1 267 ? 32.651 148.254 -8.102 1.00 45.63 267 GLU X N 1
ATOM 2029 C CA . GLU A 1 267 ? 33.291 149.229 -8.983 1.00 45.03 267 GLU X CA 1
ATOM 2030 C C . GLU A 1 267 ? 34.583 148.671 -9.564 1.00 46.71 267 GLU X C 1
ATOM 2031 O O . GLU A 1 267 ? 34.913 148.928 -10.729 1.00 46.94 267 GLU X O 1
ATOM 2037 N N . LYS A 1 268 ? 35.325 147.900 -8.768 1.00 46.51 268 LYS X N 1
ATOM 2038 C CA . LYS A 1 268 ? 36.549 147.287 -9.269 1.00 46.93 268 LYS X CA 1
ATOM 2039 C C . LYS A 1 268 ? 36.253 146.153 -10.241 1.00 45.58 268 LYS X C 1
ATOM 2040 O O . LYS A 1 268 ? 37.022 145.934 -11.184 1.00 48.04 268 LYS X O 1
ATOM 2046 N N . ILE A 1 269 ? 35.155 145.424 -10.033 1.00 46.44 269 ILE X N 1
ATOM 2047 C CA . ILE A 1 269 ? 34.778 144.380 -10.980 1.00 45.15 269 ILE X CA 1
ATOM 2048 C C . ILE A 1 269 ? 34.381 144.994 -12.316 1.00 46.68 269 ILE X C 1
ATOM 2049 O O . ILE A 1 269 ? 34.741 144.481 -13.382 1.00 47.06 269 ILE X O 1
ATOM 2054 N N . VAL A 1 270 ? 33.644 146.107 -12.282 1.00 45.03 270 VAL X N 1
ATOM 2055 C CA . VAL A 1 270 ? 33.281 146.800 -13.515 1.00 43.34 270 VAL X CA 1
ATOM 2056 C C . VAL A 1 270 ? 34.528 147.320 -14.219 1.00 49.97 270 VAL X C 1
ATOM 2057 O O . VAL A 1 270 ? 34.656 147.216 -15.446 1.00 54.64 270 VAL X O 1
ATOM 2061 N N . GLU A 1 271 ? 35.471 147.876 -13.454 1.00 45.20 271 GLU X N 1
ATOM 2062 C CA . GLU A 1 271 ? 36.697 148.398 -14.048 1.00 47.65 271 GLU X CA 1
ATOM 2063 C C . GLU A 1 271 ? 37.483 147.300 -14.755 1.00 50.52 271 GLU X C 1
ATOM 2064 O O . GLU A 1 271 ? 37.933 147.477 -15.892 1.00 53.38 271 GLU X O 1
ATOM 2070 N N . TRP A 1 272 ? 37.660 146.158 -14.098 1.00 48.19 272 TRP X N 1
ATOM 2071 C CA . TRP A 1 272 ? 38.487 145.101 -14.660 1.00 51.52 272 TRP X CA 1
ATOM 2072 C C . TRP A 1 272 ? 37.726 144.172 -15.595 1.00 51.63 272 TRP X C 1
ATOM 2073 O O . TRP A 1 272 ? 38.361 143.407 -16.329 1.00 52.96 272 TRP X O 1
ATOM 2084 N N . SER A 1 273 ? 36.392 144.222 -15.600 1.00 49.30 273 SER X N 1
ATOM 2085 C CA . SER A 1 273 ? 35.652 143.559 -16.668 1.00 50.09 273 SER X CA 1
ATOM 2086 C C . SER A 1 273 ? 35.869 144.262 -18.000 1.00 51.33 273 SER X C 1
ATOM 2087 O O . SER A 1 273 ? 35.869 143.613 -19.052 1.00 51.51 273 SER X O 1
ATOM 2090 N N . ARG A 1 274 ? 36.060 145.583 -17.971 1.00 50.28 274 ARG X N 1
ATOM 2091 C CA . ARG A 1 274 ? 36.307 146.326 -19.201 1.00 51.76 274 ARG X CA 1
ATOM 2092 C C . ARG A 1 274 ? 37.730 146.112 -19.704 1.00 52.41 274 ARG X C 1
ATOM 2093 O O . ARG A 1 274 ? 37.964 146.062 -20.917 1.00 60.65 274 ARG X O 1
ATOM 2101 N N . LYS A 1 275 ? 38.691 145.980 -18.788 1.00 50.60 275 LYS X N 1
ATOM 2102 C CA . LYS A 1 275 ? 40.092 145.888 -19.186 1.00 49.02 275 LYS X CA 1
ATOM 2103 C C . LYS A 1 275 ? 40.490 144.479 -19.600 1.00 51.83 275 LYS X C 1
ATOM 2104 O O . LYS A 1 275 ? 41.443 144.312 -20.368 1.00 52.97 275 LYS X O 1
ATOM 2110 N N . LEU A 1 276 ? 39.794 143.460 -19.098 1.00 53.12 276 LEU X N 1
ATOM 2111 C CA . LEU A 1 276 ? 40.086 142.074 -19.433 1.00 50.52 276 LEU X CA 1
ATOM 2112 C C . LEU A 1 276 ? 39.108 141.506 -20.454 1.00 51.49 276 LEU X C 1
ATOM 2113 O O . LEU A 1 276 ? 38.973 140.283 -20.561 1.00 55.61 276 LEU X O 1
ATOM 2118 N N . GLU A 1 277 ? 38.423 142.369 -21.206 1.00 49.47 277 GLU X N 1
ATOM 2119 C CA . GLU A 1 277 ? 37.452 141.890 -22.181 1.00 56.55 277 GLU X CA 1
ATOM 2120 C C . GLU A 1 277 ? 38.110 141.163 -23.346 1.00 55.44 277 GLU X C 1
ATOM 2121 O O . GLU A 1 277 ? 37.469 140.306 -23.964 1.00 56.94 277 GLU X O 1
ATOM 2127 N N . ASP A 1 278 ? 39.372 141.477 -23.656 1.00 53.93 278 ASP X N 1
ATOM 2128 C CA . ASP A 1 278 ? 40.073 140.752 -24.711 1.00 56.84 278 ASP X CA 1
ATOM 2129 C C . ASP A 1 278 ? 40.261 139.285 -24.345 1.00 55.70 278 ASP X C 1
ATOM 2130 O O . ASP A 1 278 ? 40.191 138.410 -25.215 1.00 53.10 278 ASP X O 1
ATOM 2135 N N . GLU A 1 279 ? 40.498 138.994 -23.062 1.00 58.32 279 GLU X N 1
ATOM 2136 C CA . GLU A 1 279 ? 40.621 137.604 -22.634 1.00 52.65 279 GLU X CA 1
ATOM 2137 C C . GLU A 1 279 ? 39.300 136.859 -22.759 1.00 56.78 279 GLU X C 1
ATOM 2138 O O . GLU A 1 279 ? 39.295 135.645 -22.993 1.00 57.82 279 GLU X O 1
ATOM 2144 N N . ALA A 1 280 ? 38.175 137.560 -22.601 1.00 57.33 280 ALA X N 1
ATOM 2145 C CA . ALA A 1 280 ? 36.880 136.922 -22.804 1.00 57.32 280 ALA X CA 1
ATOM 2146 C C . ALA A 1 280 ? 36.656 136.591 -24.274 1.00 56.45 280 ALA X C 1
ATOM 2147 O O . ALA A 1 280 ? 36.080 135.547 -24.600 1.00 57.22 280 ALA X O 1
ATOM 2149 N N . LYS A 1 281 ? 37.102 137.468 -25.176 1.00 53.91 281 LYS X N 1
ATOM 2150 C CA . LYS A 1 281 ? 36.981 137.177 -26.601 1.00 56.43 281 LYS X CA 1
ATOM 2151 C C . LYS A 1 281 ? 37.892 136.026 -27.005 1.00 54.76 281 LYS X C 1
ATOM 2152 O O . LYS A 1 281 ? 37.511 135.186 -27.828 1.00 54.98 281 LYS X O 1
ATOM 2158 N N . LYS A 1 282 ? 39.094 135.959 -26.423 1.00 56.87 282 LYS X N 1
ATOM 2159 C CA . LYS A 1 282 ? 40.003 134.855 -26.712 1.00 59.63 282 LYS X CA 1
ATOM 2160 C C . LYS A 1 282 ? 39.454 133.520 -26.225 1.00 57.51 282 LYS X C 1
ATOM 2161 O O . LYS A 1 282 ? 39.887 132.469 -26.709 1.00 63.67 282 LYS X O 1
ATOM 2167 N N . ALA A 1 283 ? 38.508 133.538 -25.287 1.00 59.18 283 ALA X N 1
ATOM 2168 C CA . ALA A 1 283 ? 37.854 132.324 -24.820 1.00 62.44 283 ALA X CA 1
ATOM 2169 C C . ALA A 1 283 ? 36.643 131.944 -25.661 1.00 58.66 283 ALA X C 1
ATOM 2170 O O . ALA A 1 283 ? 36.099 130.850 -25.476 1.00 58.95 283 ALA X O 1
ATOM 2172 N N . GLY A 1 284 ? 36.209 132.813 -26.570 1.00 56.70 284 GLY X N 1
ATOM 2173 C CA . GLY A 1 284 ? 35.084 132.509 -27.432 1.00 61.67 284 GLY X CA 1
ATOM 2174 C C . GLY A 1 284 ? 33.792 133.155 -26.979 1.00 61.07 284 GLY X C 1
ATOM 2175 O O . GLY A 1 284 ? 32.762 132.485 -26.864 1.00 62.47 284 GLY X O 1
ATOM 2176 N N . ALA A 1 285 ? 33.837 134.461 -26.722 1.00 58.93 285 ALA X N 1
ATOM 2177 C CA . ALA A 1 285 ? 32.675 135.202 -26.256 1.00 57.05 285 ALA X CA 1
ATOM 2178 C C . ALA A 1 285 ? 32.756 136.624 -26.788 1.00 54.09 285 ALA X C 1
ATOM 2179 O O . ALA A 1 285 ? 33.847 137.157 -27.004 1.00 52.86 285 ALA X O 1
ATOM 2181 N N . LYS A 1 286 ? 31.589 137.239 -26.997 1.00 50.84 286 LYS X N 1
ATOM 2182 C CA . LYS A 1 286 ? 31.565 138.587 -27.554 1.00 50.51 286 LYS X CA 1
ATOM 2183 C C . LYS A 1 286 ? 32.120 139.626 -26.589 1.00 50.68 286 LYS X C 1
ATOM 2184 O O . LYS A 1 286 ? 32.589 140.678 -27.036 1.00 50.08 286 LYS X O 1
ATOM 2190 N N . GLY A 1 287 ? 32.093 139.349 -25.290 1.00 54.33 287 GLY X N 1
ATOM 2191 C CA . GLY A 1 287 ? 32.571 140.304 -24.307 1.00 52.57 287 GLY X CA 1
ATOM 2192 C C . GLY A 1 287 ? 32.169 139.862 -22.914 1.00 53.55 287 GLY X C 1
ATOM 2193 O O . GLY A 1 287 ? 31.814 138.701 -22.700 1.00 53.38 287 GLY X O 1
ATOM 2194 N N . ILE A 1 288 ? 32.224 140.803 -21.975 1.00 53.73 288 ILE X N 1
ATOM 2195 C CA . ILE A 1 288 ? 31.849 140.557 -20.586 1.00 51.91 288 ILE X CA 1
ATOM 2196 C C . ILE A 1 288 ? 30.598 141.372 -20.290 1.00 51.29 288 ILE X C 1
ATOM 2197 O O . ILE A 1 288 ? 30.643 142.608 -20.262 1.00 52.52 288 ILE X O 1
ATOM 2202 N N . ASN A 1 289 ? 29.480 140.685 -20.068 1.00 48.42 289 ASN X N 1
ATOM 2203 C CA . ASN A 1 289 ? 28.231 141.335 -19.697 1.00 47.88 289 ASN X CA 1
ATOM 2204 C C . ASN A 1 289 ? 28.120 141.390 -18.180 1.00 48.40 289 ASN X C 1
ATOM 2205 O O . ASN A 1 289 ? 28.322 140.379 -17.499 1.00 46.68 289 ASN X O 1
ATOM 2210 N N . LEU A 1 290 ? 27.799 142.568 -17.654 1.00 49.30 290 LEU X N 1
ATOM 2211 C CA . LEU A 1 290 ? 27.686 142.784 -16.220 1.00 44.73 290 LEU X CA 1
ATOM 2212 C C . LEU A 1 290 ? 26.248 143.111 -15.845 1.00 45.79 290 LEU X C 1
ATOM 2213 O O . LEU A 1 290 ? 25.574 143.880 -16.537 1.00 44.10 290 LEU X O 1
ATOM 2218 N N . ALA A 1 291 ? 25.787 142.523 -14.743 1.00 41.49 291 ALA X N 1
ATOM 2219 C CA . ALA A 1 291 ? 24.459 142.787 -14.213 1.00 40.60 291 ALA X CA 1
ATOM 2220 C C . ALA A 1 291 ? 24.538 142.851 -12.695 1.00 44.61 291 ALA X C 1
ATOM 2221 O O . ALA A 1 291 ? 25.436 142.276 -12.073 1.00 41.80 291 ALA X O 1
ATOM 2223 N N . GLY A 1 292 ? 23.594 143.559 -12.100 1.00 42.63 292 GLY X N 1
ATOM 2224 C CA . GLY A 1 292 ? 23.609 143.812 -10.671 1.00 41.81 292 GLY X CA 1
ATOM 2225 C C . GLY A 1 292 ? 22.333 143.359 -9.992 1.00 44.35 292 GLY X C 1
ATOM 2226 O O . GLY A 1 292 ? 21.231 143.563 -10.510 1.00 43.52 292 GLY X O 1
ATOM 2227 N N . ILE A 1 293 ? 22.496 142.742 -8.827 1.00 41.64 293 ILE X N 1
ATOM 2228 C CA . ILE A 1 293 ? 21.394 142.367 -7.954 1.00 42.51 293 ILE X CA 1
ATOM 2229 C C . ILE A 1 293 ? 21.521 143.176 -6.671 1.00 46.23 293 ILE X C 1
ATOM 2230 O O . ILE A 1 293 ? 22.626 143.425 -6.187 1.00 46.42 293 ILE X O 1
ATOM 2235 N N . CYS A 1 294 ? 20.386 143.611 -6.143 1.00 46.98 294 CYS X N 1
ATOM 2236 C CA . CYS A 1 294 ? 20.300 144.320 -4.860 1.00 50.35 294 CYS X CA 1
ATOM 2237 C C . CYS A 1 294 ? 21.022 145.662 -4.966 1.00 46.98 294 CYS X C 1
ATOM 2238 O O . CYS A 1 294 ? 21.180 146.216 -6.065 1.00 46.54 294 CYS X O 1
ATOM 2241 N N . CYS A 1 295 ? 21.491 146.188 -3.830 1.00 47.07 295 CYS X N 1
ATOM 2242 C CA . CYS A 1 295 ? 21.926 147.585 -3.744 1.00 45.90 295 CYS X CA 1
ATOM 2243 C C . CYS A 1 295 ? 23.262 147.849 -4.433 1.00 46.29 295 CYS X C 1
ATOM 2244 O O . CYS A 1 295 ? 23.452 148.930 -5.005 1.00 44.63 295 CYS X O 1
ATOM 2247 N N . THR A 1 296 ? 24.206 146.906 -4.377 1.00 43.27 296 THR X N 1
ATOM 2248 C CA . THR A 1 296 ? 25.430 147.103 -5.142 1.00 42.97 296 THR X CA 1
ATOM 2249 C C . THR A 1 296 ? 25.138 147.096 -6.637 1.00 43.22 296 THR X C 1
ATOM 2250 O O . THR A 1 296 ? 25.839 147.761 -7.410 1.00 38.98 296 THR X O 1
ATOM 2254 N N . GLY A 1 297 ? 24.090 146.384 -7.058 1.00 42.86 297 GLY X N 1
ATOM 2255 C CA . GLY A 1 297 ? 23.628 146.516 -8.427 1.00 45.72 297 GLY X CA 1
ATOM 2256 C C . GLY A 1 297 ? 23.071 147.898 -8.708 1.00 47.10 297 GLY X C 1
ATOM 2257 O O . GLY A 1 297 ? 23.234 148.432 -9.810 1.00 47.95 297 GLY X O 1
ATOM 2258 N N . ASN A 1 298 ? 22.412 148.499 -7.717 1.00 43.42 298 ASN X N 1
ATOM 2259 C CA . ASN A 1 298 ? 21.950 149.872 -7.878 1.00 45.56 298 ASN X CA 1
ATOM 2260 C C . ASN A 1 298 ? 23.113 150.855 -7.911 1.00 44.15 298 ASN X C 1
ATOM 2261 O O . ASN A 1 298 ? 23.016 151.896 -8.567 1.00 42.56 298 ASN X O 1
ATOM 2266 N N . GLU A 1 299 ? 24.216 150.543 -7.226 1.00 44.48 299 GLU X N 1
ATOM 2267 C CA . GLU A 1 299 ? 25.354 151.459 -7.203 1.00 43.74 299 GLU X CA 1
ATOM 2268 C C . GLU A 1 299 ? 25.994 151.572 -8.582 1.00 47.46 299 GLU X C 1
ATOM 2269 O O . GLU A 1 299 ? 26.143 152.676 -9.120 1.00 47.14 299 GLU X O 1
ATOM 2275 N N . VAL A 1 300 ? 26.375 150.437 -9.175 1.00 46.56 300 VAL X N 1
ATOM 2276 C CA . VAL A 1 300 ? 26.963 150.448 -10.510 1.00 42.35 300 VAL X CA 1
ATOM 2277 C C . VAL A 1 300 ? 25.941 150.744 -11.594 1.00 45.20 300 VAL X C 1
ATOM 2278 O O . VAL A 1 300 ? 26.321 150.972 -12.747 1.00 47.97 300 VAL X O 1
ATOM 2282 N N . LEU A 1 301 ? 24.650 150.737 -11.258 1.00 46.04 301 LEU X N 1
ATOM 2283 C CA . LEU A 1 301 ? 23.644 151.269 -12.170 1.00 43.29 301 LEU X CA 1
ATOM 2284 C C . LEU A 1 301 ? 23.693 152.792 -12.191 1.00 45.16 301 LEU X C 1
ATOM 2285 O O . LEU A 1 301 ? 23.672 153.411 -13.263 1.00 46.06 301 LEU X O 1
ATOM 2290 N N . MET A 1 302 ? 23.781 153.412 -11.012 1.00 42.53 302 MET X N 1
ATOM 2291 C CA . MET A 1 302 ? 23.744 154.869 -10.925 1.00 42.96 302 MET X CA 1
ATOM 2292 C C . MET A 1 302 ? 25.022 155.510 -11.456 1.00 43.74 302 MET X C 1
ATOM 2293 O O . MET A 1 302 ? 24.983 156.646 -11.940 1.00 46.58 302 MET X O 1
ATOM 2298 N N . ARG A 1 303 ? 26.155 154.812 -11.380 1.00 42.98 303 ARG X N 1
ATOM 2299 C CA . ARG A 1 303 ? 27.431 155.396 -11.777 1.00 43.51 303 ARG X CA 1
ATOM 2300 C C . ARG A 1 303 ? 28.012 154.826 -13.060 1.00 46.48 303 ARG X C 1
ATOM 2301 O O . ARG A 1 303 ? 28.696 155.553 -13.782 1.00 45.03 303 ARG X O 1
ATOM 2309 N N . GLN A 1 304 ? 27.768 153.553 -13.363 1.00 45.93 304 GLN X N 1
ATOM 2310 C CA . GLN A 1 304 ? 28.370 152.916 -14.525 1.00 45.95 304 GLN X CA 1
ATOM 2311 C C . GLN A 1 304 ? 27.358 152.454 -15.564 1.00 45.58 304 GLN X C 1
ATOM 2312 O O . GLN A 1 304 ? 27.762 151.892 -16.589 1.00 47.11 304 GLN X O 1
ATOM 2318 N N . GLY A 1 305 ? 26.064 152.670 -15.338 1.00 46.07 305 GLY X N 1
ATOM 2319 C CA . GLY A 1 305 ? 25.063 152.227 -16.288 1.00 45.96 305 GLY X CA 1
ATOM 2320 C C . GLY A 1 305 ? 24.884 150.729 -16.386 1.00 45.80 305 GLY X C 1
ATOM 2321 O O . GLY A 1 305 ? 24.229 150.260 -17.322 1.00 44.74 305 GLY X O 1
ATOM 2322 N N . VAL A 1 306 ? 25.445 149.966 -15.454 1.00 43.56 306 VAL X N 1
ATOM 2323 C CA . VAL A 1 306 ? 25.301 148.506 -15.491 1.00 46.21 306 VAL X CA 1
ATOM 2324 C C . VAL A 1 306 ? 23.833 148.141 -15.309 1.00 44.63 306 VAL X C 1
ATOM 2325 O O . VAL A 1 306 ? 23.198 148.599 -14.341 1.00 44.03 306 VAL X O 1
ATOM 2329 N N . PRO A 1 307 ? 23.246 147.337 -16.195 1.00 47.37 307 PRO X N 1
ATOM 2330 C CA . PRO A 1 307 ? 21.828 146.991 -16.049 1.00 46.29 307 PRO X CA 1
ATOM 2331 C C . PRO A 1 307 ? 21.564 146.203 -14.774 1.00 40.84 307 PRO X C 1
ATOM 2332 O O . PRO A 1 307 ? 22.435 145.497 -14.261 1.00 40.93 307 PRO X O 1
ATOM 2336 N N . LEU A 1 308 ? 20.337 146.332 -14.270 1.00 40.95 308 LEU X N 1
ATOM 2337 C CA . LEU A 1 308 ? 19.922 145.617 -13.070 1.00 42.02 308 LEU X CA 1
ATOM 2338 C C . LEU A 1 308 ? 19.446 144.217 -13.432 1.00 41.33 308 LEU X C 1
ATOM 2339 O O . LEU A 1 308 ? 18.600 144.050 -14.316 1.00 45.22 308 LEU X O 1
ATOM 2344 N N . ALA A 1 309 ? 19.984 143.210 -12.743 1.00 40.27 309 ALA X N 1
ATOM 2345 C CA . ALA A 1 309 ? 19.526 141.837 -12.957 1.00 38.15 309 ALA X CA 1
ATOM 2346 C C . ALA A 1 309 ? 18.160 141.617 -12.311 1.00 41.56 309 ALA X C 1
ATOM 2347 O O . ALA A 1 309 ? 17.158 141.433 -13.009 1.00 41.77 309 ALA X O 1
ATOM 2349 N N . THR A 1 310 ? 18.101 141.639 -10.980 1.00 37.61 310 THR X N 1
ATOM 2350 C CA . THR A 1 310 ? 16.841 141.456 -10.270 1.00 37.91 310 THR X CA 1
ATOM 2351 C C . THR A 1 310 ? 17.009 141.917 -8.827 1.00 41.67 310 THR X C 1
ATOM 2352 O O . THR A 1 310 ? 18.109 142.260 -8.384 1.00 40.87 310 THR X O 1
ATOM 2356 N N . ASN A 1 311 ? 15.896 141.917 -8.094 1.00 41.17 311 ASN X N 1
ATOM 2357 C CA . ASN A 1 311 ? 15.896 142.365 -6.710 1.00 45.23 311 ASN X CA 1
ATOM 2358 C C . ASN A 1 311 ? 16.052 141.164 -5.773 1.00 45.46 311 ASN X C 1
ATOM 2359 O O . ASN A 1 311 ? 16.449 140.073 -6.196 1.00 42.33 311 ASN X O 1
ATOM 2364 N N . PHE A 1 312 ? 15.706 141.357 -4.497 1.00 44.70 312 PHE X N 1
ATOM 2365 C CA . PHE A 1 312 ? 16.118 140.441 -3.436 1.00 41.76 312 PHE X CA 1
ATOM 2366 C C . PHE A 1 312 ? 15.451 139.077 -3.563 1.00 42.35 312 PHE X C 1
ATOM 2367 O O . PHE A 1 312 ? 16.116 138.041 -3.448 1.00 45.77 312 PHE X O 1
ATOM 2375 N N . LEU A 1 313 ? 14.136 139.049 -3.784 1.00 41.22 313 LEU X N 1
ATOM 2376 C CA . LEU A 1 313 ? 13.417 137.782 -3.725 1.00 41.81 313 LEU X CA 1
ATOM 2377 C C . LEU A 1 313 ? 13.746 136.859 -4.891 1.00 43.04 313 LEU X C 1
ATOM 2378 O O . LEU A 1 313 ? 13.517 135.649 -4.786 1.00 44.00 313 LEU X O 1
ATOM 2383 N N . ALA A 1 314 ? 14.279 137.389 -5.992 1.00 46.77 314 ALA X N 1
ATOM 2384 C CA . ALA A 1 314 ? 14.534 136.597 -7.187 1.00 43.16 314 ALA X CA 1
ATOM 2385 C C . ALA A 1 314 ? 16.022 136.378 -7.444 1.00 44.99 314 ALA X C 1
ATOM 2386 O O . ALA A 1 314 ? 16.410 136.047 -8.568 1.00 44.47 314 ALA X O 1
ATOM 2388 N N . GLN A 1 315 ? 16.866 136.551 -6.423 1.00 45.36 315 GLN X N 1
ATOM 2389 C CA . GLN A 1 315 ? 18.303 136.378 -6.622 1.00 47.24 315 GLN X CA 1
ATOM 2390 C C . GLN A 1 315 ? 18.656 134.936 -6.968 1.00 47.85 315 GLN X C 1
ATOM 2391 O O . GLN A 1 315 ? 19.630 134.694 -7.690 1.00 45.23 315 GLN X O 1
ATOM 2397 N N . GLU A 1 316 ? 17.879 133.973 -6.468 1.00 46.03 316 GLU X N 1
ATOM 2398 C CA . GLU A 1 316 ? 18.133 132.572 -6.786 1.00 43.18 316 GLU X CA 1
ATOM 2399 C C . GLU A 1 316 ? 17.804 132.265 -8.240 1.00 46.04 316 GLU X C 1
ATOM 2400 O O . GLU A 1 316 ? 18.525 131.508 -8.902 1.00 43.28 316 GLU X O 1
ATOM 2406 N N . LEU A 1 317 ? 16.709 132.832 -8.748 1.00 44.75 317 LEU X N 1
ATOM 2407 C CA . LEU A 1 317 ? 16.282 132.551 -10.112 1.00 43.68 317 LEU X CA 1
ATOM 2408 C C . LEU A 1 317 ? 17.266 133.079 -11.145 1.00 45.98 317 LEU X C 1
ATOM 2409 O O . LEU A 1 317 ? 17.226 132.639 -12.299 1.00 48.39 317 LEU X O 1
ATOM 2414 N N . ALA A 1 318 ? 18.146 134.006 -10.757 1.00 43.85 318 ALA X N 1
ATOM 2415 C CA . ALA A 1 318 ? 19.179 134.477 -11.673 1.00 46.99 318 ALA X CA 1
ATOM 2416 C C . ALA A 1 318 ? 20.077 133.333 -12.125 1.00 45.70 318 ALA X C 1
ATOM 2417 O O . ALA A 1 318 ? 20.423 133.234 -13.308 1.00 46.86 318 ALA X O 1
ATOM 2419 N N . ILE A 1 319 ? 20.461 132.453 -11.198 1.00 44.15 319 ILE X N 1
ATOM 2420 C CA . ILE A 1 319 ? 21.290 131.312 -11.570 1.00 47.02 319 ILE X CA 1
ATOM 2421 C C . ILE A 1 319 ? 20.474 130.288 -12.349 1.00 47.62 319 ILE X C 1
ATOM 2422 O O . ILE A 1 319 ? 21.021 129.545 -13.175 1.00 45.16 319 ILE X O 1
ATOM 2427 N N . ILE A 1 320 ? 19.159 130.235 -12.115 1.00 44.29 320 ILE X N 1
ATOM 2428 C CA . ILE A 1 320 ? 18.303 129.297 -12.832 1.00 47.38 320 ILE X CA 1
ATOM 2429 C C . ILE A 1 320 ? 18.263 129.606 -14.324 1.00 51.42 320 ILE X C 1
ATOM 2430 O O . ILE A 1 320 ? 17.987 128.713 -15.136 1.00 52.88 320 ILE X O 1
ATOM 2435 N N . THR A 1 321 ? 18.562 130.848 -14.714 1.00 48.87 321 THR X N 1
ATOM 2436 C CA . THR A 1 321 ? 18.704 131.168 -16.128 1.00 50.48 321 THR X CA 1
ATOM 2437 C C . THR A 1 321 ? 19.822 130.370 -16.787 1.00 52.77 321 THR X C 1
ATOM 2438 O O . THR A 1 321 ? 19.876 130.301 -18.019 1.00 51.13 321 THR X O 1
ATOM 2442 N N . GLY A 1 322 ? 20.717 129.775 -15.998 1.00 48.81 322 GLY X N 1
ATOM 2443 C CA . GLY A 1 322 ? 21.794 128.965 -16.522 1.00 49.73 322 GLY X CA 1
ATOM 2444 C C . GLY A 1 322 ? 22.899 129.724 -17.218 1.00 49.61 322 GLY X C 1
ATOM 2445 O O . GLY A 1 322 ? 23.874 129.099 -17.653 1.00 48.58 322 GLY X O 1
ATOM 2446 N N . ALA A 1 323 ? 22.790 131.047 -17.335 1.00 51.74 323 ALA X N 1
ATOM 2447 C CA . ALA A 1 323 ? 23.768 131.854 -18.049 1.00 51.74 323 ALA X CA 1
ATOM 2448 C C . ALA A 1 323 ? 24.675 132.654 -17.127 1.00 50.42 323 ALA X C 1
ATOM 2449 O O . ALA A 1 323 ? 25.594 133.321 -17.614 1.00 47.82 323 ALA X O 1
ATOM 2451 N N . VAL A 1 324 ? 24.446 132.610 -15.816 1.00 49.65 324 VAL X N 1
ATOM 2452 C CA . VAL A 1 324 ? 25.315 133.298 -14.865 1.00 48.58 324 VAL X CA 1
ATOM 2453 C C . VAL A 1 324 ? 26.615 132.507 -14.756 1.00 46.70 324 VAL X C 1
ATOM 2454 O O . VAL A 1 324 ? 26.631 131.393 -14.227 1.00 50.89 324 VAL X O 1
ATOM 2458 N N . ASP A 1 325 ? 27.708 133.078 -15.262 1.00 47.94 325 ASP X N 1
ATOM 2459 C CA . ASP A 1 325 ? 28.992 132.391 -15.193 1.00 50.67 325 ASP X CA 1
ATOM 2460 C C . ASP A 1 325 ? 29.663 132.585 -13.841 1.00 51.76 325 ASP X C 1
ATOM 2461 O O . ASP A 1 325 ? 30.356 131.682 -13.358 1.00 53.84 325 ASP X O 1
ATOM 2466 N N . LEU A 1 326 ? 29.463 133.741 -13.215 1.00 50.25 326 LEU X N 1
ATOM 2467 C CA . LEU A 1 326 ? 30.020 133.997 -11.899 1.00 47.74 326 LEU X CA 1
ATOM 2468 C C . LEU A 1 326 ? 29.157 135.030 -11.194 1.00 48.40 326 LEU X C 1
ATOM 2469 O O . LEU A 1 326 ? 28.637 135.954 -11.826 1.00 46.57 326 LEU X O 1
ATOM 2474 N N . MET A 1 327 ? 29.002 134.854 -9.884 1.00 46.74 327 MET X N 1
ATOM 2475 C CA . MET A 1 327 ? 28.306 135.804 -9.024 1.00 43.94 327 MET X CA 1
ATOM 2476 C C . MET A 1 327 ? 29.234 136.127 -7.860 1.00 42.20 327 MET X C 1
ATOM 2477 O O . MET A 1 327 ? 29.539 135.250 -7.046 1.00 42.73 327 MET X O 1
ATOM 2482 N N . VAL A 1 328 ? 29.700 137.372 -7.799 1.00 40.32 328 VAL X N 1
ATOM 2483 C CA . VAL A 1 328 ? 30.597 137.828 -6.745 1.00 45.74 328 VAL X CA 1
ATOM 2484 C C . VAL A 1 328 ? 29.780 138.609 -5.722 1.00 44.29 328 VAL X C 1
ATOM 2485 O O . VAL A 1 328 ? 28.810 139.297 -6.064 1.00 45.68 328 VAL X O 1
ATOM 2489 N N . VAL A 1 329 ? 30.171 138.502 -4.453 1.00 41.50 329 VAL X N 1
ATOM 2490 C CA . VAL A 1 329 ? 29.304 138.883 -3.346 1.00 45.31 329 VAL X CA 1
ATOM 2491 C C . VAL A 1 329 ? 30.150 139.436 -2.204 1.00 44.05 329 VAL X C 1
ATOM 2492 O O . VAL A 1 329 ? 31.275 138.985 -1.970 1.00 43.12 329 VAL X O 1
ATOM 2496 N N . ASP A 1 330 ? 29.607 140.431 -1.491 1.00 45.52 330 ASP X N 1
ATOM 2497 C CA . ASP A 1 330 ? 30.300 140.949 -0.313 1.00 43.42 330 ASP X CA 1
ATOM 2498 C C . ASP A 1 330 ? 29.490 140.744 0.967 1.00 42.53 330 ASP X C 1
ATOM 2499 O O . ASP A 1 330 ? 29.756 139.792 1.707 1.00 44.35 330 ASP X O 1
ATOM 2504 N N . VAL A 1 331 ? 28.514 141.612 1.263 1.00 40.38 331 VAL X N 1
ATOM 2505 C CA . VAL A 1 331 ? 27.772 141.532 2.519 1.00 40.78 331 VAL X CA 1
ATOM 2506 C C . VAL A 1 331 ? 26.297 141.859 2.305 1.00 42.66 331 VAL X C 1
ATOM 2507 O O . VAL A 1 331 ? 25.916 142.550 1.357 1.00 41.65 331 VAL X O 1
ATOM 2511 N N . GLN A 1 332 ? 25.468 141.328 3.215 1.00 39.56 332 GLN X N 1
ATOM 2512 C CA . GLN A 1 332 ? 24.061 141.685 3.410 1.00 38.59 332 GLN X CA 1
ATOM 2513 C C . GLN A 1 332 ? 23.119 141.119 2.353 1.00 42.50 332 GLN X C 1
ATOM 2514 O O . GLN A 1 332 ? 23.394 141.191 1.150 1.00 40.87 332 GLN X O 1
ATOM 2520 N N . CYS A 1 333 ? 21.997 140.558 2.811 1.00 38.20 333 CYS X N 1
ATOM 2521 C CA . CYS A 1 333 ? 20.872 140.142 1.972 1.00 41.73 333 CYS X CA 1
ATOM 2522 C C . CYS A 1 333 ? 21.243 139.046 0.980 1.00 40.09 333 CYS X C 1
ATOM 2523 O O . CYS A 1 333 ? 20.521 138.817 0.006 1.00 36.44 333 CYS X O 1
ATOM 2526 N N . ILE A 1 334 ? 22.345 138.347 1.220 1.00 43.95 334 ILE X N 1
ATOM 2527 C CA . ILE A 1 334 ? 22.774 137.246 0.368 1.00 41.64 334 ILE X CA 1
ATOM 2528 C C . ILE A 1 334 ? 22.137 135.968 0.901 1.00 41.41 334 ILE X C 1
ATOM 2529 O O . ILE A 1 334 ? 22.495 135.490 1.981 1.00 44.88 334 ILE X O 1
ATOM 2534 N N . MET A 1 335 ? 21.185 135.422 0.154 1.00 38.60 335 MET X N 1
ATOM 2535 C CA . MET A 1 335 ? 20.568 134.160 0.536 1.00 41.29 335 MET X CA 1
ATOM 2536 C C . MET A 1 335 ? 21.620 133.057 0.556 1.00 40.81 335 MET X C 1
ATOM 2537 O O . MET A 1 335 ? 22.253 132.798 -0.479 1.00 40.43 335 MET X O 1
ATOM 2542 N N . PRO A 1 336 ? 21.848 132.396 1.694 1.00 45.67 336 PRO X N 1
ATOM 2543 C CA . PRO A 1 336 ? 22.818 131.288 1.719 1.00 44.42 336 PRO X CA 1
ATOM 2544 C C . PRO A 1 336 ? 22.451 130.140 0.798 1.00 41.19 336 PRO X C 1
ATOM 2545 O O . PRO A 1 336 ? 23.310 129.297 0.511 1.00 41.07 336 PRO X O 1
ATOM 2549 N N . SER A 1 337 ? 21.204 130.079 0.326 1.00 42.76 337 SER X N 1
ATOM 2550 C CA . SER A 1 337 ? 20.793 129.023 -0.588 1.00 45.07 337 SER X CA 1
ATOM 2551 C C . SER A 1 337 ? 21.513 129.098 -1.928 1.00 46.21 337 SER X C 1
ATOM 2552 O O . SER A 1 337 ? 21.529 128.102 -2.660 1.00 44.83 337 SER X O 1
ATOM 2555 N N . LEU A 1 338 ? 22.113 130.246 -2.259 1.00 45.66 338 LEU X N 1
ATOM 2556 C CA . LEU A 1 338 ? 22.799 130.390 -3.540 1.00 48.22 338 LEU X CA 1
ATOM 2557 C C . LEU A 1 338 ? 23.930 129.382 -3.698 1.00 48.83 338 LEU X C 1
ATOM 2558 O O . LEU A 1 338 ? 24.256 128.993 -4.825 1.00 49.60 338 LEU X O 1
ATOM 2563 N N . ALA A 1 339 ? 24.544 128.953 -2.593 1.00 47.33 339 ALA X N 1
ATOM 2564 C CA . ALA A 1 339 ? 25.594 127.943 -2.685 1.00 48.88 339 ALA X CA 1
ATOM 2565 C C . ALA A 1 339 ? 25.037 126.615 -3.181 1.00 49.17 339 ALA X C 1
ATOM 2566 O O . ALA A 1 339 ? 25.642 125.960 -4.037 1.00 48.30 339 ALA X O 1
ATOM 2568 N N . GLU A 1 340 ? 23.885 126.200 -2.650 1.00 50.68 340 GLU X N 1
ATOM 2569 C CA . GLU A 1 340 ? 23.240 124.987 -3.143 1.00 52.53 340 GLU X CA 1
ATOM 2570 C C . GLU A 1 340 ? 22.816 125.139 -4.600 1.00 53.11 340 GLU X C 1
ATOM 2571 O O . GLU A 1 340 ? 22.918 124.192 -5.389 1.00 51.87 340 GLU X O 1
ATOM 2577 N N . ILE A 1 341 ? 22.341 126.326 -4.973 1.00 48.49 341 ILE X N 1
ATOM 2578 C CA . ILE A 1 341 ? 21.838 126.527 -6.326 1.00 50.60 341 ILE X CA 1
ATOM 2579 C C . ILE A 1 341 ? 22.988 126.593 -7.321 1.00 51.80 341 ILE X C 1
ATOM 2580 O O . ILE A 1 341 ? 22.930 125.985 -8.395 1.00 46.49 341 ILE X O 1
ATOM 2585 N N . ALA A 1 342 ? 24.057 127.315 -6.977 1.00 50.90 342 ALA X N 1
ATOM 2586 C CA . ALA A 1 342 ? 25.230 127.354 -7.840 1.00 49.51 342 ALA X CA 1
ATOM 2587 C C . ALA A 1 342 ? 25.932 126.004 -7.923 1.00 51.85 342 ALA X C 1
ATOM 2588 O O . ALA A 1 342 ? 26.661 125.758 -8.889 1.00 57.02 342 ALA X O 1
ATOM 2590 N N . ALA A 1 343 ? 25.730 125.127 -6.936 1.00 52.99 343 ALA X N 1
ATOM 2591 C CA . ALA A 1 343 ? 26.336 123.801 -6.995 1.00 51.30 343 ALA X CA 1
ATOM 2592 C C . ALA A 1 343 ? 25.731 122.957 -8.109 1.00 52.85 343 ALA X C 1
ATOM 2593 O O . ALA A 1 343 ? 26.420 122.106 -8.685 1.00 51.98 343 ALA X O 1
ATOM 2595 N N . CYS A 1 344 ? 24.452 123.174 -8.424 1.00 53.58 344 CYS X N 1
ATOM 2596 C CA . CYS A 1 344 ? 23.797 122.459 -9.511 1.00 55.03 344 CYS X CA 1
ATOM 2597 C C . CYS A 1 344 ? 24.215 122.958 -10.886 1.00 54.09 344 CYS X C 1
ATOM 2598 O O . CYS A 1 344 ? 23.827 122.351 -11.890 1.00 55.76 344 CYS X O 1
ATOM 2601 N N . TYR A 1 345 ? 24.986 124.038 -10.958 1.00 53.39 345 TYR X N 1
ATOM 2602 C CA . TYR A 1 345 ? 25.403 124.623 -12.221 1.00 54.02 345 TYR X CA 1
ATOM 2603 C C . TYR A 1 345 ? 26.916 124.773 -12.245 1.00 54.13 345 TYR X C 1
ATOM 2604 O O . TYR A 1 345 ? 27.606 124.586 -11.238 1.00 58.30 345 TYR X O 1
ATOM 2613 N N . HIS A 1 346 ? 27.424 125.119 -13.428 1.00 54.37 346 HIS X N 1
ATOM 2614 C CA . HIS A 1 346 ? 28.812 125.538 -13.566 1.00 53.90 346 HIS X CA 1
ATOM 2615 C C . HIS A 1 346 ? 29.077 126.863 -12.864 1.00 49.48 346 HIS X C 1
ATOM 2616 O O . HIS A 1 346 ? 30.241 127.212 -12.647 1.00 49.12 346 HIS X O 1
ATOM 2623 N N . THR A 1 347 ? 28.020 127.605 -12.528 1.00 52.46 347 THR X N 1
ATOM 2624 C CA . THR A 1 347 ? 28.146 128.923 -11.917 1.00 53.12 347 THR X CA 1
ATOM 2625 C C . THR A 1 347 ? 29.030 128.873 -10.679 1.00 52.87 347 THR X C 1
ATOM 2626 O O . THR A 1 347 ? 28.904 127.973 -9.844 1.00 49.31 347 THR X O 1
ATOM 2630 N N . ARG A 1 348 ? 29.934 129.843 -10.573 1.00 51.31 348 ARG X N 1
ATOM 2631 C CA . ARG A 1 348 ? 30.833 129.963 -9.434 1.00 48.16 348 ARG X CA 1
ATOM 2632 C C . ARG A 1 348 ? 30.351 131.097 -8.539 1.00 50.88 348 ARG X C 1
ATOM 2633 O O . ARG A 1 348 ? 30.173 132.228 -9.005 1.00 50.53 348 ARG X O 1
ATOM 2641 N N . LEU A 1 349 ? 30.133 130.791 -7.265 1.00 50.49 349 LEU X N 1
ATOM 2642 C CA . LEU A 1 349 ? 29.757 131.783 -6.268 1.00 45.80 349 LEU X CA 1
ATOM 2643 C C . LEU A 1 349 ? 31.004 132.211 -5.507 1.00 45.22 349 LEU X C 1
ATOM 2644 O O . LEU A 1 349 ? 31.732 131.366 -4.976 1.00 45.44 349 LEU X O 1
ATOM 2649 N N . VAL A 1 350 ? 31.253 133.518 -5.462 1.00 45.46 350 VAL X N 1
ATOM 2650 C CA . VAL A 1 350 ? 32.480 134.069 -4.893 1.00 47.31 350 VAL X CA 1
ATOM 2651 C C . VAL A 1 350 ? 32.111 135.008 -3.752 1.00 47.45 350 VAL X C 1
ATOM 2652 O O . VAL A 1 350 ? 31.336 135.953 -3.946 1.00 46.09 350 VAL X O 1
ATOM 2656 N N . THR A 1 351 ? 32.671 134.750 -2.570 1.00 47.19 351 THR X N 1
ATOM 2657 C CA . THR A 1 351 ? 32.578 135.643 -1.424 1.00 44.28 351 THR X CA 1
ATOM 2658 C C . THR A 1 351 ? 33.902 136.371 -1.227 1.00 46.28 351 THR X C 1
ATOM 2659 O O . THR A 1 351 ? 34.976 135.831 -1.508 1.00 45.70 351 THR X O 1
ATOM 2663 N N . THR A 1 352 ? 33.819 137.604 -0.726 1.00 41.96 352 THR X N 1
ATOM 2664 C CA . THR A 1 352 ? 34.987 138.474 -0.637 1.00 44.24 352 THR X CA 1
ATOM 2665 C C . THR A 1 352 ? 35.266 139.048 0.748 1.00 50.36 352 THR X C 1
ATOM 2666 O O . THR A 1 352 ? 36.382 139.536 0.967 1.00 50.00 352 THR X O 1
ATOM 2670 N N . MET A 1 353 ? 34.311 139.014 1.688 1.00 44.36 353 MET X N 1
ATOM 2671 C CA . MET A 1 353 ? 34.519 139.726 2.942 1.00 47.73 353 MET X CA 1
ATOM 2672 C C . MET A 1 353 ? 34.762 138.760 4.100 1.00 48.59 353 MET X C 1
ATOM 2673 O O . MET A 1 353 ? 34.173 137.674 4.146 1.00 46.17 353 MET X O 1
ATOM 2678 N N . PRO A 1 354 ? 35.616 139.134 5.059 1.00 47.83 354 PRO X N 1
ATOM 2679 C CA . PRO A 1 354 ? 35.931 138.210 6.162 1.00 48.48 354 PRO X CA 1
ATOM 2680 C C . PRO A 1 354 ? 34.753 137.903 7.070 1.00 44.70 354 PRO X C 1
ATOM 2681 O O . PRO A 1 354 ? 34.763 136.854 7.724 1.00 44.66 354 PRO X O 1
ATOM 2685 N N . ILE A 1 355 ? 33.738 138.772 7.136 1.00 44.76 355 ILE X N 1
ATOM 2686 C CA . ILE A 1 355 ? 32.587 138.511 7.996 1.00 42.09 355 ILE X CA 1
ATOM 2687 C C . ILE A 1 355 ? 31.441 137.827 7.263 1.00 44.52 355 ILE X C 1
ATOM 2688 O O . ILE A 1 355 ? 30.371 137.637 7.858 1.00 42.09 355 ILE X O 1
ATOM 2693 N N . VAL A 1 356 ? 31.621 137.459 5.992 1.00 45.40 356 VAL X N 1
ATOM 2694 C CA . VAL A 1 356 ? 30.596 136.739 5.241 1.00 43.39 356 VAL X CA 1
ATOM 2695 C C . VAL A 1 356 ? 31.237 135.628 4.416 1.00 45.75 356 VAL X C 1
ATOM 2696 O O . VAL A 1 356 ? 31.850 135.884 3.374 1.00 44.36 356 VAL X O 1
ATOM 2700 N N . LYS A 1 357 ? 31.095 134.387 4.874 1.00 45.87 357 LYS X N 1
ATOM 2701 C CA . LYS A 1 357 ? 31.507 133.215 4.117 1.00 45.44 357 LYS X CA 1
ATOM 2702 C C . LYS A 1 357 ? 30.323 132.272 3.960 1.00 46.05 357 LYS X C 1
ATOM 2703 O O . LYS A 1 357 ? 29.438 132.209 4.818 1.00 51.06 357 LYS X O 1
ATOM 2709 N N . ILE A 1 358 ? 30.307 131.549 2.845 1.00 48.64 358 ILE X N 1
ATOM 2710 C CA . ILE A 1 358 ? 29.231 130.609 2.544 1.00 49.92 358 ILE X CA 1
ATOM 2711 C C . ILE A 1 358 ? 29.847 129.282 2.117 1.00 52.86 358 ILE X C 1
ATOM 2712 O O . ILE A 1 358 ? 30.444 129.205 1.033 1.00 48.87 358 ILE X O 1
ATOM 2717 N N . PRO A 1 359 ? 29.744 128.230 2.928 1.00 50.83 359 PRO X N 1
ATOM 2718 C CA . PRO A 1 359 ? 30.237 126.913 2.502 1.00 52.52 359 PRO X CA 1
ATOM 2719 C C . PRO A 1 359 ? 29.667 126.520 1.147 1.00 48.87 359 PRO X C 1
ATOM 2720 O O . PRO A 1 359 ? 28.455 126.563 0.921 1.00 47.63 359 PRO X O 1
ATOM 2724 N N . GLY A 1 360 ? 30.558 126.143 0.234 1.00 48.67 360 GLY X N 1
ATOM 2725 C CA . GLY A 1 360 ? 30.192 125.910 -1.145 1.00 49.31 360 GLY X CA 1
ATOM 2726 C C . GLY A 1 360 ? 30.453 127.078 -2.067 1.00 48.98 360 GLY X C 1
ATOM 2727 O O . GLY A 1 360 ? 30.176 126.972 -3.267 1.00 48.69 360 GLY X O 1
ATOM 2728 N N . ALA A 1 361 ? 30.968 128.187 -1.547 1.00 52.42 361 ALA X N 1
ATOM 2729 C CA . ALA A 1 361 ? 31.336 129.346 -2.345 1.00 44.88 361 ALA X CA 1
ATOM 2730 C C . ALA A 1 361 ? 32.834 129.582 -2.231 1.00 45.96 361 ALA X C 1
ATOM 2731 O O . ALA A 1 361 ? 33.401 129.520 -1.136 1.00 44.66 361 ALA X O 1
ATOM 2733 N N . GLU A 1 362 ? 33.475 129.840 -3.368 1.00 45.89 362 GLU X N 1
ATOM 2734 C CA . GLU A 1 362 ? 34.897 130.151 -3.367 1.00 47.96 362 GLU X CA 1
ATOM 2735 C C . GLU A 1 362 ? 35.129 131.507 -2.714 1.00 48.84 362 GLU X C 1
ATOM 2736 O O . GLU A 1 362 ? 34.476 132.496 -3.062 1.00 48.47 362 GLU X O 1
ATOM 2742 N N . HIS A 1 363 ? 36.054 131.557 -1.764 1.00 47.59 363 HIS X N 1
ATOM 2743 C CA . HIS A 1 363 ? 36.372 132.793 -1.065 1.00 46.70 363 HIS X CA 1
ATOM 2744 C C . HIS A 1 363 ? 37.627 133.402 -1.676 1.00 45.35 363 HIS X C 1
ATOM 2745 O O . HIS A 1 363 ? 38.686 132.766 -1.698 1.00 47.04 363 HIS X O 1
ATOM 2752 N N . VAL A 1 364 ? 37.501 134.627 -2.174 1.00 45.93 364 VAL X N 1
ATOM 2753 C CA . VAL A 1 364 ? 38.630 135.373 -2.719 1.00 48.06 364 VAL X CA 1
ATOM 2754 C C . VAL A 1 364 ? 38.800 136.627 -1.873 1.00 50.12 364 VAL X C 1
ATOM 2755 O O . VAL A 1 364 ? 37.985 137.555 -1.978 1.00 52.31 364 VAL X O 1
ATOM 2759 N N . PRO A 1 365 ? 39.815 136.691 -1.012 1.00 52.83 365 PRO X N 1
ATOM 2760 C CA . PRO A 1 365 ? 39.980 137.869 -0.150 1.00 55.00 365 PRO X CA 1
ATOM 2761 C C . PRO A 1 365 ? 40.158 139.138 -0.971 1.00 52.90 365 PRO X C 1
ATOM 2762 O O . PRO A 1 365 ? 40.982 139.199 -1.886 1.00 51.23 365 PRO X O 1
ATOM 2766 N N . PHE A 1 366 ? 39.368 140.154 -0.634 1.00 55.03 366 PHE X N 1
ATOM 2767 C CA . PHE A 1 366 ? 39.354 141.428 -1.345 1.00 52.33 366 PHE X CA 1
ATOM 2768 C C . PHE A 1 366 ? 39.687 142.533 -0.353 1.00 53.74 366 PHE X C 1
ATOM 2769 O O . PHE A 1 366 ? 38.895 142.819 0.552 1.00 54.79 366 PHE X O 1
ATOM 2777 N N . THR A 1 367 ? 40.858 143.144 -0.513 1.00 54.98 367 THR X N 1
ATOM 2778 C CA . THR A 1 367 ? 41.277 144.265 0.314 1.00 52.91 367 THR X CA 1
ATOM 2779 C C . THR A 1 367 ? 41.680 145.419 -0.591 1.00 54.57 367 THR X C 1
ATOM 2780 O O . THR A 1 367 ? 41.917 145.239 -1.788 1.00 54.33 367 THR X O 1
ATOM 2784 N N . THR A 1 368 ? 41.749 146.618 -0.006 1.00 54.55 368 THR X N 1
ATOM 2785 C CA . THR A 1 368 ? 42.141 147.791 -0.782 1.00 57.45 368 THR X CA 1
ATOM 2786 C C . THR A 1 368 ? 43.540 147.620 -1.361 1.00 57.29 368 THR X C 1
ATOM 2787 O O . THR A 1 368 ? 43.800 148.014 -2.506 1.00 56.89 368 THR X O 1
ATOM 2791 N N . GLU A 1 369 ? 44.446 147.012 -0.593 1.00 52.17 369 GLU X N 1
ATOM 2792 C CA . GLU A 1 369 ? 45.781 146.716 -1.102 1.00 55.00 369 GLU X CA 1
ATOM 2793 C C . GLU A 1 369 ? 45.716 145.840 -2.347 1.00 52.59 369 GLU X C 1
ATOM 2794 O O . GLU A 1 369 ? 46.397 146.103 -3.344 1.00 56.94 369 GLU X O 1
ATOM 2800 N N . THR A 1 370 ? 44.887 144.795 -2.312 1.00 52.68 370 THR X N 1
ATOM 2801 C CA . THR A 1 370 ? 44.858 143.777 -3.354 1.00 53.43 370 THR X CA 1
ATOM 2802 C C . THR A 1 370 ? 43.621 143.877 -4.243 1.00 53.11 370 THR X C 1
ATOM 2803 O O . THR A 1 370 ? 43.234 142.887 -4.872 1.00 48.69 370 THR X O 1
ATOM 2807 N N . ALA A 1 371 ? 43.006 145.061 -4.323 1.00 53.20 371 ALA X N 1
ATOM 2808 C CA . ALA A 1 371 ? 41.738 145.202 -5.035 1.00 50.95 371 ALA X CA 1
ATOM 2809 C C . ALA A 1 371 ? 41.885 144.897 -6.520 1.00 51.02 371 ALA X C 1
ATOM 2810 O O . ALA A 1 371 ? 41.017 144.249 -7.116 1.00 45.46 371 ALA X O 1
ATOM 2812 N N . ASP A 1 372 ? 42.970 145.362 -7.141 1.00 53.05 372 ASP X N 1
ATOM 2813 C CA . ASP A 1 372 ? 43.139 145.140 -8.573 1.00 50.66 372 ASP X CA 1
ATOM 2814 C C . ASP A 1 372 ? 43.396 143.669 -8.877 1.00 52.02 372 ASP X C 1
ATOM 2815 O O . ASP A 1 372 ? 42.726 143.079 -9.732 1.00 53.17 372 ASP X O 1
ATOM 2820 N N . GLU A 1 373 ? 44.352 143.052 -8.178 1.00 49.68 373 GLU X N 1
ATOM 2821 C CA . GLU A 1 373 ? 44.679 141.663 -8.480 1.00 52.08 373 GLU X CA 1
ATOM 2822 C C . GLU A 1 373 ? 43.553 140.716 -8.080 1.00 50.05 373 GLU X C 1
ATOM 2823 O O . GLU A 1 373 ? 43.341 139.697 -8.748 1.00 51.93 373 GLU X O 1
ATOM 2829 N N . ALA A 1 374 ? 42.813 141.029 -7.012 1.00 51.28 374 ALA X N 1
ATOM 2830 C CA . ALA A 1 374 ? 41.666 140.197 -6.661 1.00 52.59 374 ALA X CA 1
ATOM 2831 C C . ALA A 1 374 ? 40.540 140.367 -7.672 1.00 49.97 374 ALA X C 1
ATOM 2832 O O . ALA A 1 374 ? 39.852 139.398 -8.013 1.00 49.16 374 ALA X O 1
ATOM 2834 N N . SER A 1 375 ? 40.339 141.592 -8.164 1.00 49.22 375 SER X N 1
ATOM 2835 C CA . SER A 1 375 ? 39.345 141.812 -9.209 1.00 53.00 375 SER X CA 1
ATOM 2836 C C . SER A 1 375 ? 39.696 141.027 -10.466 1.00 49.79 375 SER X C 1
ATOM 2837 O O . SER A 1 375 ? 38.838 140.361 -11.052 1.00 53.55 375 SER X O 1
ATOM 2840 N N . GLN A 1 376 ? 40.964 141.083 -10.886 1.00 51.49 376 GLN X N 1
ATOM 2841 C CA . GLN A 1 376 ? 41.382 140.364 -12.087 1.00 49.70 376 GLN X CA 1
ATOM 2842 C C . GLN A 1 376 ? 41.162 138.864 -11.940 1.00 51.15 376 GLN X C 1
ATOM 2843 O O . GLN A 1 376 ? 40.665 138.211 -12.863 1.00 53.71 376 GLN X O 1
ATOM 2849 N N . GLN A 1 377 ? 41.527 138.302 -10.785 1.00 52.18 377 GLN X N 1
ATOM 2850 C CA . GLN A 1 377 ? 41.326 136.873 -10.562 1.00 52.28 377 GLN X CA 1
ATOM 2851 C C . GLN A 1 377 ? 39.852 136.503 -10.655 1.00 51.37 377 GLN X C 1
ATOM 2852 O O . GLN A 1 377 ? 39.503 135.444 -11.188 1.00 52.32 377 GLN X O 1
ATOM 2858 N N . ILE A 1 378 ? 38.971 137.374 -10.163 1.00 51.77 378 ILE X N 1
ATOM 2859 C CA . ILE A 1 378 ? 37.549 137.045 -10.107 1.00 52.15 378 ILE X CA 1
ATOM 2860 C C . ILE A 1 378 ? 36.963 136.935 -11.512 1.00 53.40 378 ILE X C 1
ATOM 2861 O O . ILE A 1 378 ? 36.277 135.958 -11.835 1.00 49.74 378 ILE X O 1
ATOM 2866 N N . VAL A 1 379 ? 37.223 137.923 -12.373 1.00 49.50 379 VAL X N 1
ATOM 2867 C CA . VAL A 1 379 ? 36.674 137.823 -13.723 1.00 52.40 379 VAL X CA 1
ATOM 2868 C C . VAL A 1 379 ? 37.413 136.756 -14.523 1.00 53.64 379 VAL X C 1
ATOM 2869 O O . VAL A 1 379 ? 36.822 136.109 -15.396 1.00 50.99 379 VAL X O 1
ATOM 2873 N N . ARG A 1 380 ? 38.700 136.531 -14.235 1.00 53.15 380 ARG X N 1
ATOM 2874 C CA . ARG A 1 380 ? 39.396 135.423 -14.881 1.00 52.64 380 ARG X CA 1
ATOM 2875 C C . ARG A 1 380 ? 38.806 134.083 -14.461 1.00 53.34 380 ARG X C 1
ATOM 2876 O O . ARG A 1 380 ? 38.772 133.144 -15.263 1.00 55.66 380 ARG X O 1
ATOM 2884 N N . MET A 1 381 ? 38.327 133.977 -13.219 1.00 57.15 381 MET X N 1
ATOM 2885 C CA . MET A 1 381 ? 37.547 132.806 -12.829 1.00 55.52 381 MET X CA 1
ATOM 2886 C C . MET A 1 381 ? 36.253 132.722 -13.630 1.00 53.74 381 MET X C 1
ATOM 2887 O O . MET A 1 381 ? 35.796 131.626 -13.976 1.00 54.84 381 MET X O 1
ATOM 2892 N N . ALA A 1 382 ? 35.647 133.873 -13.933 1.00 50.66 382 ALA X N 1
ATOM 2893 C CA . ALA A 1 382 ? 34.415 133.884 -14.715 1.00 51.45 382 ALA X CA 1
ATOM 2894 C C . ALA A 1 382 ? 34.672 133.535 -16.175 1.00 56.49 382 ALA X C 1
ATOM 2895 O O . ALA A 1 382 ? 33.808 132.942 -16.833 1.00 52.13 382 ALA X O 1
ATOM 2897 N N . ILE A 1 383 ? 35.842 133.904 -16.700 1.00 54.20 383 ILE X N 1
ATOM 2898 C CA . ILE A 1 383 ? 36.197 133.517 -18.060 1.00 58.40 383 ILE X CA 1
ATOM 2899 C C . ILE A 1 383 ? 36.428 132.014 -18.139 1.00 60.15 383 ILE X C 1
ATOM 2900 O O . ILE A 1 383 ? 36.018 131.359 -19.106 1.00 56.83 383 ILE X O 1
ATOM 2905 N N . GLU A 1 384 ? 37.079 131.442 -17.120 1.00 53.25 384 GLU X N 1
ATOM 2906 C CA . GLU A 1 384 ? 37.166 129.989 -17.021 1.00 54.71 384 GLU X CA 1
ATOM 2907 C C . GLU A 1 384 ? 35.780 129.367 -16.924 1.00 56.37 384 GLU X C 1
ATOM 2908 O O . GLU A 1 384 ? 35.482 128.381 -17.608 1.00 55.88 384 GLU X O 1
ATOM 2914 N N . SER A 1 385 ? 34.912 129.945 -16.088 1.00 56.50 385 SER X N 1
ATOM 2915 C CA . SER A 1 385 ? 33.594 129.366 -15.851 1.00 54.50 385 SER X CA 1
ATOM 2916 C C . SER A 1 385 ? 32.697 129.464 -17.077 1.00 53.77 385 SER X C 1
ATOM 2917 O O . SER A 1 385 ? 31.792 128.638 -17.246 1.00 51.20 385 SER X O 1
ATOM 2920 N N . TYR A 1 386 ? 32.919 130.464 -17.931 1.00 53.43 386 TYR X N 1
ATOM 2921 C CA . TYR A 1 386 ? 32.092 130.610 -19.124 1.00 54.61 386 TYR X CA 1
ATOM 2922 C C . TYR A 1 386 ? 32.255 129.426 -20.069 1.00 53.49 386 TYR X C 1
ATOM 2923 O O . TYR A 1 386 ? 31.293 129.029 -20.736 1.00 55.45 386 TYR X O 1
ATOM 2932 N N . GLN A 1 387 ? 33.452 128.842 -20.128 1.00 53.68 387 GLN X N 1
ATOM 2933 C CA . GLN A 1 387 ? 33.733 127.765 -21.067 1.00 56.36 387 GLN X CA 1
ATOM 2934 C C . GLN A 1 387 ? 33.191 126.415 -20.617 1.00 55.63 387 GLN X C 1
ATOM 2935 O O . GLN A 1 387 ? 33.175 125.477 -21.420 1.00 57.64 387 GLN X O 1
ATOM 2941 N N . LYS A 1 388 ? 32.756 126.289 -19.366 1.00 56.30 388 LYS X N 1
ATOM 2942 C CA . LYS A 1 388 ? 32.121 125.071 -18.885 1.00 55.25 388 LYS X CA 1
ATOM 2943 C C . LYS A 1 388 ? 30.603 125.180 -18.871 1.00 54.40 388 LYS X C 1
ATOM 2944 O O . LYS A 1 388 ? 29.932 124.291 -18.337 1.00 55.13 388 LYS X O 1
ATOM 2950 N N . ARG A 1 389 ? 30.050 126.243 -19.448 1.00 53.04 389 ARG X N 1
ATOM 2951 C CA . ARG A 1 389 ? 28.610 126.446 -19.420 1.00 54.41 389 ARG X CA 1
ATOM 2952 C C . ARG A 1 389 ? 27.896 125.390 -20.257 1.00 58.38 389 ARG X C 1
ATOM 2953 O O . ARG A 1 389 ? 28.318 125.061 -21.370 1.00 54.90 389 ARG X O 1
ATOM 2961 N N . ASN A 1 390 ? 26.805 124.857 -19.707 1.00 56.10 390 ASN X N 1
ATOM 2962 C CA . ASN A 1 390 ? 25.981 123.884 -20.412 1.00 54.06 390 ASN X CA 1
ATOM 2963 C C . ASN A 1 390 ? 24.878 124.628 -21.153 1.00 55.71 390 ASN X C 1
ATOM 2964 O O . ASN A 1 390 ? 23.954 125.144 -20.506 1.00 56.38 390 ASN X O 1
ATOM 2969 N N . PRO A 1 391 ? 24.919 124.708 -22.487 1.00 57.40 391 PRO X N 1
ATOM 2970 C CA . PRO A 1 391 ? 23.861 125.433 -23.207 1.00 56.54 391 PRO X CA 1
ATOM 2971 C C . PRO A 1 391 ? 22.504 124.754 -23.144 1.00 54.42 391 PRO X C 1
ATOM 2972 O O . PRO A 1 391 ? 21.491 125.414 -23.407 1.00 56.61 391 PRO X O 1
ATOM 2976 N N . ALA A 1 392 ? 22.445 123.467 -22.801 1.00 51.12 392 ALA X N 1
ATOM 2977 C CA . ALA A 1 392 ? 21.163 122.782 -22.686 1.00 53.92 392 ALA X CA 1
ATOM 2978 C C . ALA A 1 392 ? 20.364 123.221 -21.465 1.00 56.55 392 ALA X C 1
ATOM 2979 O O . ALA A 1 392 ? 19.174 122.898 -21.378 1.00 52.28 392 ALA X O 1
ATOM 2981 N N . LYS A 1 393 ? 20.979 123.944 -20.529 1.00 55.34 393 LYS X N 1
ATOM 2982 C CA . LYS A 1 393 ? 20.316 124.343 -19.295 1.00 57.19 393 LYS X CA 1
ATOM 2983 C C . LYS A 1 393 ? 20.114 125.849 -19.182 1.00 56.71 393 LYS X C 1
ATOM 2984 O O . LYS A 1 393 ? 19.669 126.320 -18.130 1.00 54.27 393 LYS X O 1
ATOM 2990 N N . VAL A 1 394 ? 20.425 126.620 -20.220 1.00 50.56 394 VAL X N 1
ATOM 2991 C CA . VAL A 1 394 ? 20.246 128.065 -20.139 1.00 54.89 394 VAL X CA 1
ATOM 2992 C C . VAL A 1 394 ? 18.855 128.426 -20.640 1.00 56.40 394 VAL X C 1
ATOM 2993 O O . VAL A 1 394 ? 18.346 127.848 -21.610 1.00 59.85 394 VAL X O 1
ATOM 2997 N N . TYR A 1 395 ? 18.217 129.358 -19.935 1.00 54.12 395 TYR X N 1
ATOM 2998 C CA . TYR A 1 395 ? 16.944 129.941 -20.356 1.00 53.74 395 TYR X CA 1
ATOM 2999 C C . TYR A 1 395 ? 16.983 131.412 -19.960 1.00 53.14 395 TYR X C 1
ATOM 3000 O O . TYR A 1 395 ? 16.808 131.748 -18.786 1.00 56.67 395 TYR X O 1
ATOM 3009 N N . ILE A 1 396 ? 17.221 132.281 -20.936 1.00 50.50 396 ILE X N 1
ATOM 3010 C CA . ILE A 1 396 ? 17.283 133.721 -20.708 1.00 52.41 396 ILE X CA 1
ATOM 3011 C C . ILE A 1 396 ? 15.936 134.311 -21.118 1.00 52.71 396 ILE X C 1
ATOM 3012 O O . ILE A 1 396 ? 15.615 134.318 -22.317 1.00 57.39 396 ILE X O 1
ATOM 3017 N N . PRO A 1 397 ? 15.128 134.801 -20.180 1.00 52.70 397 PRO X N 1
ATOM 3018 C CA . PRO A 1 397 ? 13.825 135.364 -20.550 1.00 54.87 397 PRO X CA 1
ATOM 3019 C C . PRO A 1 397 ? 13.981 136.567 -21.466 1.00 56.55 397 PRO X C 1
ATOM 3020 O O . PRO A 1 397 ? 14.992 137.274 -21.437 1.00 47.68 397 PRO X O 1
ATOM 3024 N N . ARG A 1 398 ? 12.960 136.791 -22.293 1.00 57.40 398 ARG X N 1
ATOM 3025 C CA . ARG A 1 398 ? 12.972 137.927 -23.206 1.00 57.90 398 ARG X CA 1
ATOM 3026 C C . ARG A 1 398 ? 12.612 139.235 -22.519 1.00 48.92 398 ARG X C 1
ATOM 3027 O O . ARG A 1 398 ? 12.893 140.304 -23.071 1.00 53.46 398 ARG X O 1
ATOM 3035 N N . GLU A 1 399 ? 12.011 139.178 -21.334 1.00 53.23 399 GLU X N 1
ATOM 3036 C CA . GLU A 1 399 ? 11.515 140.387 -20.694 1.00 51.55 399 GLU X CA 1
ATOM 3037 C C . GLU A 1 399 ? 12.661 141.219 -20.133 1.00 51.08 399 GLU X C 1
ATOM 3038 O O . GLU A 1 399 ? 13.492 140.727 -19.362 1.00 47.35 399 GLU X O 1
ATOM 3044 N N . LYS A 1 400 ? 12.698 142.485 -20.533 1.00 52.87 400 LYS X N 1
ATOM 3045 C CA . LYS A 1 400 ? 13.594 143.482 -19.972 1.00 50.57 400 LYS X CA 1
ATOM 3046 C C . LYS A 1 400 ? 12.982 144.843 -20.257 1.00 50.01 400 LYS X C 1
ATOM 3047 O O . LYS A 1 400 ? 12.318 145.034 -21.279 1.00 50.83 400 LYS X O 1
ATOM 3053 N N . ALA A 1 401 ? 13.190 145.779 -19.339 1.00 48.78 401 ALA X N 1
ATOM 3054 C CA . ALA A 1 401 ? 12.594 147.101 -19.442 1.00 45.62 401 ALA X CA 1
ATOM 3055 C C . ALA A 1 401 ? 13.679 148.156 -19.590 1.00 46.71 401 ALA X C 1
ATOM 3056 O O . ALA A 1 401 ? 14.798 147.993 -19.100 1.00 46.46 401 ALA X O 1
ATOM 3058 N N . LYS A 1 402 ? 13.339 149.237 -20.287 1.00 47.53 402 LYS X N 1
ATOM 3059 C CA . LYS A 1 402 ? 14.212 150.398 -20.355 1.00 47.47 402 LYS X CA 1
ATOM 3060 C C . LYS A 1 402 ? 14.094 151.197 -19.064 1.00 43.84 402 LYS X C 1
ATOM 3061 O O . LYS A 1 402 ? 12.990 151.414 -18.554 1.00 43.56 402 LYS X O 1
ATOM 3067 N N . VAL A 1 403 ? 15.235 151.620 -18.521 1.00 40.88 403 VAL X N 1
ATOM 3068 C CA . VAL A 1 403 ? 15.263 152.423 -17.305 1.00 44.99 403 VAL X CA 1
ATOM 3069 C C . VAL A 1 403 ? 16.134 153.651 -17.536 1.00 43.92 403 VAL X C 1
ATOM 3070 O O . VAL A 1 403 ? 17.173 153.578 -18.204 1.00 42.64 403 VAL X O 1
ATOM 3074 N N . VAL A 1 404 ? 15.692 154.785 -17.001 1.00 42.62 404 VAL X N 1
ATOM 3075 C CA . VAL A 1 404 ? 16.477 156.013 -16.943 1.00 42.38 404 VAL X CA 1
ATOM 3076 C C . VAL A 1 404 ? 16.679 156.327 -15.468 1.00 43.91 404 VAL X C 1
ATOM 3077 O O . VAL A 1 404 ? 15.723 156.684 -14.767 1.00 45.81 404 VAL X O 1
ATOM 3081 N N . ALA A 1 405 ? 17.910 156.185 -14.991 1.00 42.16 405 ALA X N 1
ATOM 3082 C CA . ALA A 1 405 ? 18.208 156.324 -13.571 1.00 43.59 405 ALA X CA 1
ATOM 3083 C C . ALA A 1 405 ? 19.341 157.334 -13.403 1.00 43.25 405 ALA X C 1
ATOM 3084 O O . ALA A 1 405 ? 19.663 158.111 -14.309 1.00 41.36 405 ALA X O 1
ATOM 3086 N N . GLY A 1 406 ? 19.964 157.331 -12.226 1.00 37.56 406 GLY X N 1
ATOM 3087 C CA . GLY A 1 406 ? 21.026 158.269 -11.929 1.00 39.12 406 GLY X CA 1
ATOM 3088 C C . GLY A 1 406 ? 20.579 159.566 -11.298 1.00 39.18 406 GLY X C 1
ATOM 3089 O O . GLY A 1 406 ? 21.353 160.531 -11.284 1.00 39.08 406 GLY X O 1
ATOM 3090 N N . PHE A 1 407 ? 19.359 159.621 -10.761 1.00 39.40 407 PHE X N 1
ATOM 3091 C CA . PHE A 1 407 ? 18.798 160.863 -10.228 1.00 38.83 407 PHE X CA 1
ATOM 3092 C C . PHE A 1 407 ? 19.268 161.084 -8.789 1.00 42.90 407 PHE X C 1
ATOM 3093 O O . PHE A 1 407 ? 18.521 160.962 -7.817 1.00 42.35 407 PHE X O 1
ATOM 3101 N N . SER A 1 408 ? 20.546 161.424 -8.667 1.00 41.79 408 SER X N 1
ATOM 3102 C CA . SER A 1 408 ? 21.024 162.016 -7.431 1.00 40.62 408 SER X CA 1
ATOM 3103 C C . SER A 1 408 ? 20.454 163.424 -7.292 1.00 41.54 408 SER X C 1
ATOM 3104 O O . SER A 1 408 ? 19.938 164.010 -8.248 1.00 41.46 408 SER X O 1
ATOM 3107 N N . VAL A 1 409 ? 20.541 163.969 -6.077 1.00 45.21 409 VAL X N 1
ATOM 3108 C CA . VAL A 1 409 ? 20.082 165.339 -5.863 1.00 42.88 409 VAL X CA 1
ATOM 3109 C C . VAL A 1 409 ? 20.832 166.295 -6.780 1.00 42.62 409 VAL X C 1
ATOM 3110 O O . VAL A 1 409 ? 20.254 167.249 -7.317 1.00 43.24 409 VAL X O 1
ATOM 3114 N N . GLU A 1 410 ? 22.127 166.046 -6.986 1.00 41.63 410 GLU X N 1
ATOM 3115 C CA . GLU A 1 410 ? 22.902 166.854 -7.921 1.00 42.35 410 GLU X CA 1
ATOM 3116 C C . GLU A 1 410 ? 22.339 166.749 -9.334 1.00 42.00 410 GLU X C 1
ATOM 3117 O O . GLU A 1 410 ? 22.261 167.750 -10.055 1.00 40.03 410 GLU X O 1
ATOM 3123 N N . ALA A 1 411 ? 21.923 165.546 -9.739 1.00 41.54 411 ALA X N 1
ATOM 3124 C CA . ALA A 1 411 ? 21.366 165.366 -11.076 1.00 41.00 411 ALA X CA 1
ATOM 3125 C C . ALA A 1 411 ? 19.981 165.990 -11.193 1.00 46.02 411 ALA X C 1
ATOM 3126 O O . ALA A 1 411 ? 19.623 166.527 -12.249 1.00 45.78 411 ALA X O 1
ATOM 3128 N N . ILE A 1 412 ? 19.182 165.920 -10.125 1.00 42.31 412 ILE X N 1
ATOM 3129 C CA . ILE A 1 412 ? 17.847 166.508 -10.162 1.00 43.88 412 ILE X CA 1
ATOM 3130 C C . ILE A 1 412 ? 17.938 168.023 -10.285 1.00 45.95 412 ILE X C 1
ATOM 3131 O O . ILE A 1 412 ? 17.178 168.646 -11.037 1.00 46.65 412 ILE X O 1
ATOM 3136 N N . VAL A 1 413 ? 18.880 168.637 -9.567 1.00 46.59 413 VAL X N 1
ATOM 3137 C CA . VAL A 1 413 ? 19.045 170.085 -9.633 1.00 46.62 413 VAL X CA 1
ATOM 3138 C C . VAL A 1 413 ? 19.518 170.508 -11.019 1.00 45.90 413 VAL X C 1
ATOM 3139 O O . VAL A 1 413 ? 19.055 171.517 -11.564 1.00 49.44 413 VAL X O 1
ATOM 3143 N N . LYS A 1 414 ? 20.435 169.742 -11.618 1.00 44.75 414 LYS X N 1
ATOM 3144 C CA . LYS A 1 414 ? 20.926 170.082 -12.951 1.00 47.63 414 LYS X CA 1
ATOM 3145 C C . LYS A 1 414 ? 19.813 170.006 -13.991 1.00 47.70 414 LYS X C 1
ATOM 3146 O O . LYS A 1 414 ? 19.750 170.837 -14.904 1.00 49.71 414 LYS X O 1
ATOM 3152 N N . ALA A 1 415 ? 18.929 169.011 -13.874 1.00 50.43 415 ALA X N 1
ATOM 3153 C CA . ALA A 1 415 ? 17.806 168.909 -14.800 1.00 49.58 415 ALA X CA 1
ATOM 3154 C C . ALA A 1 415 ? 16.811 170.043 -14.588 1.00 49.62 415 ALA X C 1
ATOM 3155 O O . ALA A 1 415 ? 16.233 170.560 -15.551 1.00 55.16 415 ALA X O 1
ATOM 3157 N N . LEU A 1 416 ? 16.597 170.442 -13.334 1.00 53.58 416 LEU X N 1
ATOM 3158 C CA . LEU A 1 416 ? 15.722 171.572 -13.051 1.00 51.19 416 LEU X CA 1
ATOM 3159 C C . LEU A 1 416 ? 16.372 172.906 -13.393 1.00 52.46 416 LEU X C 1
ATOM 3160 O O . LEU A 1 416 ? 15.660 173.896 -13.595 1.00 51.29 416 LEU X O 1
ATOM 3165 N N . ALA A 1 417 ? 17.705 172.956 -13.463 1.00 50.19 417 ALA X N 1
ATOM 3166 C CA . ALA A 1 417 ? 18.388 174.197 -13.808 1.00 52.51 417 ALA X CA 1
ATOM 3167 C C . ALA A 1 417 ? 18.195 174.570 -15.273 1.00 57.50 417 ALA X C 1
ATOM 3168 O O . ALA A 1 417 ? 18.405 175.732 -15.638 1.00 55.37 417 ALA X O 1
ATOM 3170 N N . LYS A 1 418 ? 17.805 173.609 -16.116 1.00 52.64 418 LYS X N 1
ATOM 3171 C CA . LYS A 1 418 ? 17.461 173.929 -17.497 1.00 52.51 418 LYS X CA 1
ATOM 3172 C C . LYS A 1 418 ? 16.227 174.816 -17.570 1.00 56.89 418 LYS X C 1
ATOM 3173 O O . LYS A 1 418 ? 16.122 175.660 -18.468 1.00 59.19 418 LYS X O 1
ATOM 3179 N N . LEU A 1 419 ? 15.282 174.640 -16.643 1.00 50.98 419 LEU X N 1
ATOM 3180 C CA . LEU A 1 419 ? 14.097 175.492 -16.612 1.00 52.60 419 LEU X CA 1
ATOM 3181 C C . LEU A 1 419 ? 14.363 176.785 -15.849 1.00 55.81 419 LEU X C 1
ATOM 3182 O O . LEU A 1 419 ? 13.854 177.847 -16.225 1.00 56.91 419 LEU X O 1
ATOM 3187 N N . ASN A 1 420 ? 15.150 176.710 -14.777 1.00 56.49 420 ASN X N 1
ATOM 3188 C CA . ASN A 1 420 ? 15.452 177.872 -13.941 1.00 57.70 420 ASN X CA 1
ATOM 3189 C C . ASN A 1 420 ? 16.877 177.710 -13.431 1.00 57.00 420 ASN X C 1
ATOM 3190 O O . ASN A 1 420 ? 17.132 176.925 -12.505 1.00 55.46 420 ASN X O 1
ATOM 3195 N N . PRO A 1 421 ? 17.839 178.435 -14.012 1.00 57.08 421 PRO X N 1
ATOM 3196 C CA . PRO A 1 421 ? 19.235 178.262 -13.576 1.00 58.12 421 PRO X CA 1
ATOM 3197 C C . PRO A 1 421 ? 19.514 178.821 -12.192 1.00 59.96 421 PRO X C 1
ATOM 3198 O O . PRO A 1 421 ? 20.246 178.194 -11.417 1.00 57.70 421 PRO X O 1
ATOM 3202 N N . ASP A 1 422 ? 18.956 179.987 -11.857 1.00 61.77 422 ASP X N 1
ATOM 3203 C CA . ASP A 1 422 ? 19.269 180.628 -10.583 1.00 55.76 422 ASP X CA 1
ATOM 3204 C C . ASP A 1 422 ? 18.564 179.950 -9.416 1.00 63.33 422 ASP X C 1
ATOM 3205 O O . ASP A 1 422 ? 19.130 179.846 -8.321 1.00 64.71 422 ASP X O 1
ATOM 3210 N N . ASP A 1 423 ? 17.332 179.494 -9.624 1.00 62.15 423 ASP X N 1
ATOM 3211 C CA . ASP A 1 423 ? 16.520 178.886 -8.573 1.00 59.00 423 ASP X CA 1
ATOM 3212 C C . ASP A 1 423 ? 16.021 177.541 -9.082 1.00 54.51 423 ASP X C 1
ATOM 3213 O O . ASP A 1 423 ? 14.854 177.406 -9.475 1.00 54.39 423 ASP X O 1
ATOM 3218 N N . PRO A 1 424 ? 16.883 176.521 -9.088 1.00 53.93 424 PRO X N 1
ATOM 3219 C CA . PRO A 1 424 ? 16.500 175.248 -9.723 1.00 51.50 424 PRO X CA 1
ATOM 3220 C C . PRO A 1 424 ? 15.289 174.580 -9.092 1.00 51.22 424 PRO X C 1
ATOM 3221 O O . PRO A 1 424 ? 14.490 173.966 -9.808 1.00 49.26 424 PRO X O 1
ATOM 3225 N N . LEU A 1 425 ? 15.122 174.682 -7.773 1.00 54.81 425 LEU X N 1
ATOM 3226 C CA . LEU A 1 425 ? 13.989 174.031 -7.126 1.00 51.33 425 LEU X CA 1
ATOM 3227 C C . LEU A 1 425 ? 12.666 174.730 -7.412 1.00 52.78 425 LEU X C 1
ATOM 3228 O O . LEU A 1 425 ? 11.609 174.111 -7.248 1.00 50.71 425 LEU X O 1
ATOM 3233 N N . LYS A 1 426 ? 12.699 175.993 -7.840 1.00 53.66 426 LYS X N 1
ATOM 3234 C CA . LYS A 1 426 ? 11.460 176.751 -8.001 1.00 54.41 426 LYS X CA 1
ATOM 3235 C C . LYS A 1 426 ? 10.469 176.112 -8.969 1.00 54.52 426 LYS X C 1
ATOM 3236 O O . LYS A 1 426 ? 9.270 176.084 -8.639 1.00 52.79 426 LYS X O 1
ATOM 3242 N N . PRO A 1 427 ? 10.862 175.603 -10.145 1.00 50.51 427 PRO X N 1
ATOM 3243 C CA . PRO A 1 427 ? 9.866 174.917 -10.989 1.00 56.19 427 PRO X CA 1
ATOM 3244 C C . PRO A 1 427 ? 9.234 173.715 -10.310 1.00 54.18 427 PRO X C 1
ATOM 3245 O O . PRO A 1 427 ? 8.036 173.466 -10.491 1.00 56.07 427 PRO X O 1
ATOM 3249 N N . LEU A 1 428 ? 10.007 172.963 -9.523 1.00 53.20 428 LEU X N 1
ATOM 3250 C CA . LEU A 1 428 ? 9.437 171.827 -8.807 1.00 52.56 428 LEU X CA 1
ATOM 3251 C C . LEU A 1 428 ? 8.503 172.289 -7.694 1.00 51.64 428 LEU X C 1
ATOM 3252 O O . LEU A 1 428 ? 7.425 171.713 -7.505 1.00 51.41 428 LEU X O 1
ATOM 3257 N N . ILE A 1 429 ? 8.892 173.330 -6.953 1.00 51.32 429 ILE X N 1
ATOM 3258 C CA . ILE A 1 429 ? 8.078 173.785 -5.829 1.00 54.14 429 ILE X CA 1
ATOM 3259 C C . ILE A 1 429 ? 6.802 174.458 -6.322 1.00 51.16 429 ILE X C 1
ATOM 3260 O O . ILE A 1 429 ? 5.713 174.218 -5.788 1.00 50.31 429 ILE X O 1
ATOM 3265 N N . ASP A 1 430 ? 6.915 175.314 -7.341 1.00 53.75 430 ASP X N 1
ATOM 3266 C CA . ASP A 1 430 ? 5.740 176.006 -7.865 1.00 57.61 430 ASP X CA 1
ATOM 3267 C C . ASP A 1 430 ? 4.680 175.022 -8.344 1.00 53.72 430 ASP X C 1
ATOM 3268 O O . ASP A 1 430 ? 3.478 175.274 -8.201 1.00 52.86 430 ASP X O 1
ATOM 3273 N N . ASN A 1 431 ? 5.104 173.891 -8.912 1.00 50.36 431 ASN X N 1
ATOM 3274 C CA . ASN A 1 431 ? 4.139 172.904 -9.379 1.00 53.06 431 ASN X CA 1
ATOM 3275 C C . ASN A 1 431 ? 3.569 172.077 -8.236 1.00 51.19 431 ASN X C 1
ATOM 3276 O O . ASN A 1 431 ? 2.448 171.569 -8.347 1.00 51.81 431 ASN X O 1
ATOM 3281 N N . ILE A 1 432 ? 4.316 171.929 -7.140 1.00 52.99 432 ILE X N 1
ATOM 3282 C CA . ILE A 1 432 ? 3.743 171.339 -5.936 1.00 50.48 432 ILE X CA 1
ATOM 3283 C C . ILE A 1 432 ? 2.693 172.271 -5.345 1.00 51.85 432 ILE X C 1
ATOM 3284 O O . ILE A 1 432 ? 1.624 171.829 -4.906 1.00 51.97 432 ILE X O 1
ATOM 3289 N N . VAL A 1 433 ? 2.973 173.576 -5.341 1.00 52.19 433 VAL X N 1
ATOM 3290 C CA . VAL A 1 433 ? 2.024 174.547 -4.805 1.00 52.07 433 VAL X CA 1
ATOM 3291 C C . VAL A 1 433 ? 0.780 174.620 -5.684 1.00 55.70 433 VAL X C 1
ATOM 3292 O O . VAL A 1 433 ? -0.352 174.613 -5.187 1.00 53.15 433 VAL X O 1
ATOM 3296 N N . SER A 1 434 ? 0.972 174.689 -7.004 1.00 53.29 434 SER X N 1
ATOM 3297 C CA . SER A 1 434 ? -0.166 174.816 -7.908 1.00 54.03 434 SER X CA 1
ATOM 3298 C C . SER A 1 434 ? -1.090 173.608 -7.829 1.00 54.31 434 SER X C 1
ATOM 3299 O O . SER A 1 434 ? -2.314 173.754 -7.934 1.00 55.34 434 SER X O 1
ATOM 3302 N N . GLY A 1 435 ? -0.533 172.417 -7.635 1.00 50.23 435 GLY X N 1
ATOM 3303 C CA . GLY A 1 435 ? -1.307 171.193 -7.615 1.00 53.30 435 GLY X CA 1
ATOM 3304 C C . GLY A 1 435 ? -0.973 170.227 -8.727 1.00 55.35 435 GLY X C 1
ATOM 3305 O O . GLY A 1 435 ? -1.484 169.099 -8.720 1.00 51.05 435 GLY X O 1
ATOM 3306 N N . ASN A 1 436 ? -0.141 170.636 -9.691 1.00 53.34 436 ASN X N 1
ATOM 3307 C CA . ASN A 1 436 ? 0.318 169.707 -10.716 1.00 53.34 436 ASN X CA 1
ATOM 3308 C C . ASN A 1 436 ? 1.031 168.511 -10.100 1.00 54.63 436 ASN X C 1
ATOM 3309 O O . ASN A 1 436 ? 0.950 167.395 -10.627 1.00 54.98 436 ASN X O 1
ATOM 3314 N N . ILE A 1 437 ? 1.734 168.725 -8.992 1.00 49.73 437 ILE X N 1
ATOM 3315 C CA . ILE A 1 437 ? 2.307 167.653 -8.191 1.00 51.56 437 ILE X CA 1
ATOM 3316 C C . ILE A 1 437 ? 1.629 167.713 -6.831 1.00 49.90 437 ILE X C 1
ATOM 3317 O O . ILE A 1 437 ? 1.855 168.652 -6.057 1.00 49.35 437 ILE X O 1
ATOM 3322 N N . LEU A 1 438 ? 0.774 166.728 -6.550 1.00 48.63 438 LEU X N 1
ATOM 3323 C CA . LEU A 1 438 ? 0.102 166.672 -5.257 1.00 47.79 438 LEU X CA 1
ATOM 3324 C C . LEU A 1 438 ? 1.118 166.574 -4.127 1.00 47.81 438 LEU X C 1
ATOM 3325 O O . LEU A 1 438 ? 1.121 167.391 -3.199 1.00 44.89 438 LEU X O 1
ATOM 3330 N N . GLY A 1 439 ? 1.994 165.581 -4.201 1.00 48.30 439 GLY X N 1
ATOM 3331 C CA . GLY A 1 439 ? 3.108 165.447 -3.294 1.00 44.65 439 GLY X CA 1
ATOM 3332 C C . GLY A 1 439 ? 4.138 164.529 -3.910 1.00 46.99 439 GLY X C 1
ATOM 3333 O O . GLY A 1 439 ? 4.020 164.125 -5.068 1.00 48.76 439 GLY X O 1
ATOM 3334 N N . VAL A 1 440 ? 5.164 164.205 -3.129 1.00 45.05 440 VAL X N 1
ATOM 3335 C CA . VAL A 1 440 ? 6.165 163.232 -3.547 1.00 44.82 440 VAL X CA 1
ATOM 3336 C C . VAL A 1 440 ? 6.277 162.166 -2.468 1.00 41.39 440 VAL X C 1
ATOM 3337 O O . VAL A 1 440 ? 6.192 162.465 -1.271 1.00 42.98 440 VAL X O 1
ATOM 3341 N N . VAL A 1 441 ? 6.429 160.917 -2.897 1.00 38.63 441 VAL X N 1
ATOM 3342 C CA . VAL A 1 441 ? 6.464 159.766 -2.007 1.00 36.37 441 VAL X CA 1
ATOM 3343 C C . VAL A 1 441 ? 7.717 158.960 -2.311 1.00 38.76 441 VAL X C 1
ATOM 3344 O O . VAL A 1 441 ? 8.064 158.753 -3.479 1.00 40.93 441 VAL X O 1
ATOM 3348 N N . ALA A 1 442 ? 8.403 158.518 -1.260 1.00 36.99 442 ALA X N 1
ATOM 3349 C CA . ALA A 1 442 ? 9.573 157.665 -1.393 1.00 37.48 442 ALA X CA 1
ATOM 3350 C C . ALA A 1 442 ? 9.166 156.226 -1.108 1.00 41.20 442 ALA X C 1
ATOM 3351 O O . ALA A 1 442 ? 8.762 155.902 0.014 1.00 40.82 442 ALA X O 1
ATOM 3353 N N . THR A 1 443 ? 9.250 155.372 -2.124 1.00 42.32 443 THR X N 1
ATOM 3354 C CA . THR A 1 443 ? 9.030 153.942 -1.960 1.00 41.56 443 THR X CA 1
ATOM 3355 C C . THR A 1 443 ? 10.389 153.266 -1.854 1.00 43.97 443 THR X C 1
ATOM 3356 O O . THR A 1 443 ? 11.193 153.325 -2.791 1.00 40.94 443 THR X O 1
ATOM 3360 N N . VAL A 1 444 ? 10.649 152.643 -0.710 1.00 43.85 444 VAL X N 1
ATOM 3361 C CA . VAL A 1 444 ? 11.939 152.057 -0.401 1.00 42.12 444 VAL X CA 1
ATOM 3362 C C . VAL A 1 444 ? 11.718 150.633 0.092 1.00 41.58 444 VAL X C 1
ATOM 3363 O O . VAL A 1 444 ? 10.589 150.152 0.177 1.00 40.85 444 VAL X O 1
ATOM 3367 N N . GLY A 1 445 ? 12.811 149.961 0.417 1.00 39.86 445 GLY X N 1
ATOM 3368 C CA . GLY A 1 445 ? 12.740 148.672 1.069 1.00 43.16 445 GLY X CA 1
ATOM 3369 C C . GLY A 1 445 ? 13.021 147.518 0.131 1.00 43.94 445 GLY X C 1
ATOM 3370 O O . GLY A 1 445 ? 13.390 147.679 -1.034 1.00 44.64 445 GLY X O 1
ATOM 3371 N N . CYS A 1 446 ? 12.818 146.319 0.670 1.00 45.11 446 CYS X N 1
ATOM 3372 C CA . CYS A 1 446 ? 13.227 145.078 0.048 1.00 41.99 446 CYS X CA 1
ATOM 3373 C C . CYS A 1 446 ? 12.018 144.341 -0.532 1.00 43.95 446 CYS X C 1
ATOM 3374 O O . CYS A 1 446 ? 10.967 144.948 -0.792 1.00 42.55 446 CYS X O 1
ATOM 3377 N N . ASN A 1 447 ? 12.175 143.038 -0.746 1.00 44.61 447 ASN X N 1
ATOM 3378 C CA . ASN A 1 447 ? 11.072 142.135 -1.030 1.00 42.89 447 ASN X CA 1
ATOM 3379 C C . ASN A 1 447 ? 10.812 141.267 0.191 1.00 43.88 447 ASN X C 1
ATOM 3380 O O . ASN A 1 447 ? 11.722 140.972 0.969 1.00 44.05 447 ASN X O 1
ATOM 3385 N N . ASN A 1 448 ? 9.560 140.857 0.354 1.00 46.11 448 ASN X N 1
ATOM 3386 C CA . ASN A 1 448 ? 9.181 139.996 1.466 1.00 42.09 448 ASN X CA 1
ATOM 3387 C C . ASN A 1 448 ? 8.219 138.942 0.948 1.00 45.80 448 ASN X C 1
ATOM 3388 O O . ASN A 1 448 ? 7.172 139.279 0.386 1.00 46.71 448 ASN X O 1
ATOM 3393 N N . VAL A 1 449 ? 8.570 137.670 1.156 1.00 44.77 449 VAL X N 1
ATOM 3394 C CA . VAL A 1 449 ? 7.782 136.563 0.628 1.00 41.39 449 VAL X CA 1
ATOM 3395 C C . VAL A 1 449 ? 6.344 136.588 1.136 1.00 43.40 449 VAL X C 1
ATOM 3396 O O . VAL A 1 449 ? 5.467 135.957 0.537 1.00 47.22 449 VAL X O 1
ATOM 3400 N N . LYS A 1 450 ? 6.073 137.313 2.224 1.00 46.44 450 LYS X N 1
ATOM 3401 C CA . LYS A 1 450 ? 4.699 137.477 2.684 1.00 45.12 450 LYS X CA 1
ATOM 3402 C C . LYS A 1 450 ? 3.867 138.321 1.727 1.00 44.42 450 LYS X C 1
ATOM 3403 O O . LYS A 1 450 ? 2.634 138.274 1.789 1.00 49.30 450 LYS X O 1
ATOM 3409 N N . VAL A 1 451 ? 4.507 139.094 0.854 1.00 42.91 451 VAL X N 1
ATOM 3410 C CA . VAL A 1 451 ? 3.820 139.909 -0.140 1.00 46.85 451 VAL X CA 1
ATOM 3411 C C . VAL A 1 451 ? 4.168 139.374 -1.522 1.00 42.18 451 VAL X C 1
ATOM 3412 O O . VAL A 1 451 ? 5.315 138.989 -1.777 1.00 42.22 451 VAL X O 1
ATOM 3416 N N . LYS A 1 452 ? 3.171 139.329 -2.403 1.00 45.18 452 LYS X N 1
ATOM 3417 C CA . LYS A 1 452 ? 3.404 138.938 -3.787 1.00 46.52 452 LYS X CA 1
ATOM 3418 C C . LYS A 1 452 ? 4.527 139.778 -4.378 1.00 44.92 452 LYS X C 1
ATOM 3419 O O . LYS A 1 452 ? 4.466 141.011 -4.365 1.00 45.22 452 LYS X O 1
ATOM 3425 N N . HIS A 1 453 ? 5.564 139.101 -4.867 1.00 44.53 453 HIS X N 1
ATOM 3426 C CA . HIS A 1 453 ? 6.817 139.752 -5.233 1.00 43.90 453 HIS X CA 1
ATOM 3427 C C . HIS A 1 453 ? 6.590 140.907 -6.199 1.00 46.05 453 HIS X C 1
ATOM 3428 O O . HIS A 1 453 ? 6.039 140.721 -7.288 1.00 48.60 453 HIS X O 1
ATOM 3435 N N . ASP A 1 454 ? 6.998 142.105 -5.767 1.00 44.67 454 ASP X N 1
ATOM 3436 C CA . ASP A 1 454 ? 6.933 143.347 -6.536 1.00 44.51 454 ASP X CA 1
ATOM 3437 C C . ASP A 1 454 ? 5.507 143.864 -6.694 1.00 43.57 454 ASP X C 1
ATOM 3438 O O . ASP A 1 454 ? 5.304 144.975 -7.196 1.00 44.52 454 ASP X O 1
ATOM 3443 N N . TRP A 1 455 ? 4.517 143.082 -6.259 1.00 42.24 455 TRP X N 1
ATOM 3444 C CA . TRP A 1 455 ? 3.124 143.460 -6.475 1.00 42.68 455 TRP X CA 1
ATOM 3445 C C . TRP A 1 455 ? 2.764 144.734 -5.718 1.00 43.57 455 TRP X C 1
ATOM 3446 O O . TRP A 1 455 ? 2.113 145.626 -6.273 1.00 41.71 455 TRP X O 1
ATOM 3457 N N . PHE A 1 456 ? 3.185 144.841 -4.456 1.00 44.84 456 PHE X N 1
ATOM 3458 C CA . PHE A 1 456 ? 2.862 146.027 -3.667 1.00 42.45 456 PHE X CA 1
ATOM 3459 C C . PHE A 1 456 ? 3.602 147.251 -4.196 1.00 41.85 456 PHE X C 1
ATOM 3460 O O . PHE A 1 456 ? 3.003 148.320 -4.363 1.00 41.40 456 PHE X O 1
ATOM 3468 N N . HIS A 1 457 ? 4.909 147.115 -4.448 1.00 41.53 457 HIS X N 1
ATOM 3469 C CA . HIS A 1 457 ? 5.690 148.202 -5.035 1.00 43.55 457 HIS X CA 1
ATOM 3470 C C . HIS A 1 457 ? 4.965 148.821 -6.221 1.00 43.11 457 HIS X C 1
ATOM 3471 O O . HIS A 1 457 ? 4.711 150.030 -6.259 1.00 43.72 457 HIS X O 1
ATOM 3478 N N . ILE A 1 458 ? 4.604 147.984 -7.193 1.00 40.94 458 ILE X N 1
ATOM 3479 C CA . ILE A 1 458 ? 4.075 148.475 -8.460 1.00 44.25 458 ILE X CA 1
ATOM 3480 C C . ILE A 1 458 ? 2.668 149.031 -8.280 1.00 44.18 458 ILE X C 1
ATOM 3481 O O . ILE A 1 458 ? 2.344 150.112 -8.786 1.00 44.66 458 ILE X O 1
ATOM 3486 N N . GLU A 1 459 ? 1.813 148.306 -7.554 1.00 41.69 459 GLU X N 1
ATOM 3487 C CA . GLU A 1 459 ? 0.426 148.741 -7.412 1.00 43.11 459 GLU X CA 1
ATOM 3488 C C . GLU A 1 459 ? 0.328 150.042 -6.626 1.00 45.28 459 GLU X C 1
ATOM 3489 O O . GLU A 1 459 ? -0.518 150.892 -6.930 1.00 46.31 459 GLU X O 1
ATOM 3495 N N . LEU A 1 460 ? 1.182 150.216 -5.615 1.00 43.72 460 LEU X N 1
ATOM 3496 C CA . LEU A 1 460 ? 1.180 151.459 -4.850 1.00 43.29 460 LEU X CA 1
ATOM 3497 C C . LEU A 1 460 ? 1.602 152.638 -5.720 1.00 47.41 460 LEU X C 1
ATOM 3498 O O . LEU A 1 460 ? 0.959 153.693 -5.709 1.00 49.01 460 LEU X O 1
ATOM 3503 N N . VAL A 1 461 ? 2.676 152.469 -6.495 1.00 44.52 461 VAL X N 1
ATOM 3504 C CA . VAL A 1 461 ? 3.217 153.585 -7.266 1.00 44.48 461 VAL X CA 1
ATOM 3505 C C . VAL A 1 461 ? 2.265 153.983 -8.387 1.00 46.04 461 VAL X C 1
ATOM 3506 O O . VAL A 1 461 ? 2.068 155.176 -8.656 1.00 44.76 461 VAL X O 1
ATOM 3510 N N . LYS A 1 462 ? 1.657 152.999 -9.054 1.00 47.23 462 LYS X N 1
ATOM 3511 C CA . LYS A 1 462 ? 0.707 153.305 -10.119 1.00 44.56 462 LYS X CA 1
ATOM 3512 C C . LYS A 1 462 ? -0.459 154.134 -9.597 1.00 44.50 462 LYS X C 1
ATOM 3513 O O . LYS A 1 462 ? -0.911 155.073 -10.262 1.00 45.49 462 LYS X O 1
ATOM 3519 N N . GLU A 1 463 ? -0.951 153.813 -8.399 1.00 50.20 463 GLU X N 1
ATOM 3520 C CA . GLU A 1 463 ? -2.031 154.602 -7.820 1.00 49.15 463 GLU X CA 1
ATOM 3521 C C . GLU A 1 463 ? -1.549 155.985 -7.401 1.00 45.95 463 GLU X C 1
ATOM 3522 O O . GLU A 1 463 ? -2.323 156.949 -7.445 1.00 43.74 463 GLU X O 1
ATOM 3528 N N . LEU A 1 464 ? -0.278 156.106 -7.011 1.00 45.01 464 LEU X N 1
ATOM 3529 C CA . LEU A 1 464 ? 0.255 157.399 -6.593 1.00 45.83 464 LEU X CA 1
ATOM 3530 C C . LEU A 1 464 ? 0.456 158.326 -7.785 1.00 44.39 464 LEU X C 1
ATOM 3531 O O . LEU A 1 464 ? -0.062 159.450 -7.802 1.00 43.33 464 LEU X O 1
ATOM 3536 N N . ILE A 1 465 ? 1.208 157.877 -8.795 1.00 45.61 465 ILE X N 1
ATOM 3537 C CA . ILE A 1 465 ? 1.495 158.749 -9.932 1.00 44.99 465 ILE X CA 1
ATOM 3538 C C . ILE A 1 465 ? 0.214 159.113 -10.669 1.00 46.17 465 ILE X C 1
ATOM 3539 O O . ILE A 1 465 ? 0.113 160.204 -11.246 1.00 45.54 465 ILE X O 1
ATOM 3544 N N . LYS A 1 466 ? -0.786 158.226 -10.652 1.00 45.51 466 LYS X N 1
ATOM 3545 C CA . LYS A 1 466 ? -2.079 158.558 -11.241 1.00 43.50 466 LYS X CA 1
ATOM 3546 C C . LYS A 1 466 ? -2.687 159.790 -10.584 1.00 46.23 466 LYS X C 1
ATOM 3547 O O . LYS A 1 466 ? -3.352 160.588 -11.255 1.00 48.96 466 LYS X O 1
ATOM 3553 N N . ASN A 1 467 ? -2.459 159.970 -9.282 1.00 45.78 467 ASN X N 1
ATOM 3554 C CA . ASN A 1 467 ? -2.937 161.133 -8.546 1.00 48.51 467 ASN X CA 1
ATOM 3555 C C . ASN A 1 467 ? -1.911 162.260 -8.496 1.00 47.78 467 ASN X C 1
ATOM 3556 O O . ASN A 1 467 ? -1.884 163.023 -7.521 1.00 49.78 467 ASN X O 1
ATOM 3561 N N . ASN A 1 468 ? -1.058 162.371 -9.518 1.00 45.88 468 ASN X N 1
ATOM 3562 C CA . ASN A 1 468 ? -0.067 163.445 -9.627 1.00 48.51 468 ASN X CA 1
ATOM 3563 C C . ASN A 1 468 ? 0.946 163.419 -8.484 1.00 47.72 468 ASN X C 1
ATOM 3564 O O . ASN A 1 468 ? 1.478 164.461 -8.095 1.00 51.29 468 ASN X O 1
ATOM 3569 N N . VAL A 1 469 ? 1.233 162.242 -7.939 1.00 44.20 469 VAL X N 1
ATOM 3570 C CA . VAL A 1 469 ? 2.174 162.101 -6.833 1.00 47.02 469 VAL X CA 1
ATOM 3571 C C . VAL A 1 469 ? 3.501 161.611 -7.399 1.00 42.45 469 VAL X C 1
ATOM 3572 O O . VAL A 1 469 ? 3.616 160.464 -7.845 1.00 40.69 469 VAL X O 1
ATOM 3576 N N . LEU A 1 470 ? 4.505 162.484 -7.383 1.00 39.15 470 LEU X N 1
ATOM 3577 C CA . LEU A 1 470 ? 5.840 162.102 -7.821 1.00 42.36 470 LEU X CA 1
ATOM 3578 C C . LEU A 1 470 ? 6.401 161.018 -6.908 1.00 41.83 470 LEU X C 1
ATOM 3579 O O . LEU A 1 470 ? 6.151 161.009 -5.701 1.00 40.51 470 LEU X O 1
ATOM 3584 N N . VAL A 1 471 ? 7.155 160.090 -7.489 1.00 40.79 471 VAL X N 1
ATOM 3585 C CA . VAL A 1 471 ? 7.700 158.961 -6.746 1.00 42.49 471 VAL X CA 1
ATOM 3586 C C . VAL A 1 471 ? 9.208 158.923 -6.944 1.00 43.48 471 VAL X C 1
ATOM 3587 O O . VAL A 1 471 ? 9.689 158.900 -8.084 1.00 40.13 471 VAL X O 1
ATOM 3591 N N . VAL A 1 472 ? 9.949 158.931 -5.840 1.00 40.67 472 VAL X N 1
ATOM 3592 C CA . VAL A 1 472 ? 11.372 158.620 -5.835 1.00 41.20 472 VAL X CA 1
ATOM 3593 C C . VAL A 1 472 ? 11.539 157.280 -5.134 1.00 40.89 472 VAL X C 1
ATOM 3594 O O . VAL A 1 472 ? 10.719 156.895 -4.293 1.00 44.58 472 VAL X O 1
ATOM 3598 N N . THR A 1 473 ? 12.597 156.554 -5.487 1.00 38.77 473 THR X N 1
ATOM 3599 C CA . THR A 1 473 ? 12.723 155.195 -4.984 1.00 38.68 473 THR X CA 1
ATOM 3600 C C . THR A 1 473 ? 14.189 154.794 -4.905 1.00 39.84 473 THR X C 1
ATOM 3601 O O . THR A 1 473 ? 15.053 155.361 -5.581 1.00 42.57 473 THR X O 1
ATOM 3605 N N . THR A 1 474 ? 14.452 153.801 -4.055 1.00 38.75 474 THR X N 1
ATOM 3606 C CA . THR A 1 474 ? 15.778 153.241 -3.840 1.00 39.87 474 THR X CA 1
ATOM 3607 C C . THR A 1 474 ? 15.639 151.744 -3.591 1.00 39.03 474 THR X C 1
ATOM 3608 O O . THR A 1 474 ? 14.531 151.206 -3.507 1.00 38.83 474 THR X O 1
ATOM 3612 N N . GLY A 1 475 ? 16.780 151.070 -3.473 1.00 38.19 475 GLY X N 1
ATOM 3613 C CA . GLY A 1 475 ? 16.831 149.688 -3.032 1.00 40.80 475 GLY X CA 1
ATOM 3614 C C . GLY A 1 475 ? 16.090 148.736 -3.952 1.00 42.17 475 GLY X C 1
ATOM 3615 O O . GLY A 1 475 ? 16.027 148.913 -5.172 1.00 41.09 475 GLY X O 1
ATOM 3616 N N . CYS A 1 476 ? 15.520 147.691 -3.347 1.00 42.68 476 CYS X N 1
ATOM 3617 C CA . CYS A 1 476 ? 14.792 146.690 -4.117 1.00 44.48 476 CYS X CA 1
ATOM 3618 C C . CYS A 1 476 ? 13.428 147.185 -4.572 1.00 43.50 476 CYS X C 1
ATOM 3619 O O . CYS A 1 476 ? 12.898 146.672 -5.564 1.00 45.69 476 CYS X O 1
ATOM 3622 N N . SER A 1 477 ? 12.850 148.170 -3.878 1.00 44.18 477 SER X N 1
ATOM 3623 C CA . SER A 1 477 ? 11.676 148.850 -4.415 1.00 44.61 477 SER X CA 1
ATOM 3624 C C . SER A 1 477 ? 11.983 149.491 -5.761 1.00 45.07 477 SER X C 1
ATOM 3625 O O . SER A 1 477 ? 11.113 149.542 -6.639 1.00 43.61 477 SER X O 1
ATOM 3628 N N . ALA A 1 478 ? 13.213 149.979 -5.942 1.00 43.01 478 ALA X N 1
ATOM 3629 C CA . ALA A 1 478 ? 13.601 150.571 -7.217 1.00 39.44 478 ALA X CA 1
ATOM 3630 C C . ALA A 1 478 ? 13.754 149.507 -8.296 1.00 42.22 478 ALA X C 1
ATOM 3631 O O . ALA A 1 478 ? 13.390 149.737 -9.455 1.00 40.90 478 ALA X O 1
ATOM 3633 N N . HIS A 1 479 ? 14.301 148.342 -7.937 1.00 42.90 479 HIS X N 1
ATOM 3634 C CA . HIS A 1 479 ? 14.376 147.235 -8.885 1.00 42.16 479 HIS X CA 1
ATOM 3635 C C . HIS A 1 479 ? 12.991 146.852 -9.393 1.00 46.62 479 HIS X C 1
ATOM 3636 O O . HIS A 1 479 ? 12.806 146.605 -10.592 1.00 48.08 479 HIS X O 1
ATOM 3643 N N . ALA A 1 480 ? 12.009 146.794 -8.490 1.00 45.00 480 ALA X N 1
ATOM 3644 C CA . ALA A 1 480 ? 10.652 146.424 -8.878 1.00 44.51 480 ALA X CA 1
ATOM 3645 C C . ALA A 1 480 ? 10.079 147.416 -9.880 1.00 44.73 480 ALA X C 1
ATOM 3646 O O . ALA A 1 480 ? 9.551 147.024 -10.926 1.00 46.40 480 ALA X O 1
ATOM 3648 N N . LEU A 1 481 ? 10.178 148.712 -9.576 1.00 41.20 481 LEU X N 1
ATOM 3649 C CA . LEU A 1 481 ? 9.676 149.733 -10.487 1.00 43.55 481 LEU X CA 1
ATOM 3650 C C . LEU A 1 481 ? 10.487 149.808 -11.773 1.00 45.08 481 LEU X C 1
ATOM 3651 O O . LEU A 1 481 ? 9.956 150.242 -12.801 1.00 46.73 481 LEU X O 1
ATOM 3656 N N . ALA A 1 482 ? 11.754 149.389 -11.740 1.00 43.21 482 ALA X N 1
ATOM 3657 C CA . ALA A 1 482 ? 12.567 149.376 -12.950 1.00 45.37 482 ALA X CA 1
ATOM 3658 C C . ALA A 1 482 ? 12.120 148.269 -13.899 1.00 48.13 482 ALA X C 1
ATOM 3659 O O . ALA A 1 482 ? 11.911 148.508 -15.095 1.00 41.36 482 ALA X O 1
ATOM 3661 N N . LYS A 1 483 ? 11.970 147.046 -13.382 1.00 49.54 483 LYS X N 1
ATOM 3662 C CA . LYS A 1 483 ? 11.526 145.931 -14.210 1.00 48.31 483 LYS X CA 1
ATOM 3663 C C . LYS A 1 483 ? 10.095 146.106 -14.702 1.00 48.04 483 LYS X C 1
ATOM 3664 O O . LYS A 1 483 ? 9.717 145.484 -15.700 1.00 46.56 483 LYS X O 1
ATOM 3670 N N . ALA A 1 484 ? 9.295 146.926 -14.026 1.00 47.63 484 ALA X N 1
ATOM 3671 C CA . ALA A 1 484 ? 7.923 147.177 -14.443 1.00 47.21 484 ALA X CA 1
ATOM 3672 C C . ALA A 1 484 ? 7.822 148.233 -15.534 1.00 47.33 484 ALA X C 1
ATOM 3673 O O . ALA A 1 484 ? 6.710 148.531 -15.982 1.00 46.26 484 ALA X O 1
ATOM 3675 N N . GLY A 1 485 ? 8.944 148.801 -15.969 1.00 46.23 485 GLY X N 1
ATOM 3676 C CA . GLY A 1 485 ? 8.918 149.833 -16.985 1.00 42.57 485 GLY X CA 1
ATOM 3677 C C . GLY A 1 485 ? 8.485 151.195 -16.499 1.00 46.07 485 GLY X C 1
ATOM 3678 O O . GLY A 1 485 ? 8.155 152.056 -17.320 1.00 44.31 485 GLY X O 1
ATOM 3679 N N . LEU A 1 486 ? 8.477 151.421 -15.183 1.00 44.64 486 LEU X N 1
ATOM 3680 C CA . LEU A 1 486 ? 8.056 152.703 -14.634 1.00 45.06 486 LEU X CA 1
ATOM 3681 C C . LEU A 1 486 ? 9.171 153.741 -14.615 1.00 43.62 486 LEU X C 1
ATOM 3682 O O . LEU A 1 486 ? 8.895 154.915 -14.346 1.00 42.70 486 LEU X O 1
ATOM 3687 N N . MET A 1 487 ? 10.412 153.345 -14.884 1.00 40.84 487 MET X N 1
ATOM 3688 C CA . MET A 1 487 ? 11.490 154.292 -15.124 1.00 43.17 487 MET X CA 1
ATOM 3689 C C . MET A 1 487 ? 11.717 154.526 -16.609 1.00 44.03 487 MET X C 1
ATOM 3690 O O . MET A 1 487 ? 12.638 155.260 -16.982 1.00 43.40 487 MET X O 1
ATOM 3695 N N . ASP A 1 488 ? 10.906 153.904 -17.451 1.00 47.58 488 ASP X N 1
ATOM 3696 C CA . ASP A 1 488 ? 10.866 154.233 -18.867 1.00 44.01 488 ASP X CA 1
ATOM 3697 C C . ASP A 1 488 ? 10.159 155.573 -19.039 1.00 47.56 488 ASP X C 1
ATOM 3698 O O . ASP A 1 488 ? 9.116 155.799 -18.412 1.00 45.76 488 ASP X O 1
ATOM 3703 N N . PRO A 1 489 ? 10.699 156.493 -19.844 1.00 46.65 489 PRO X N 1
ATOM 3704 C CA . PRO A 1 489 ? 9.984 157.756 -20.093 1.00 46.71 489 PRO X CA 1
ATOM 3705 C C . PRO A 1 489 ? 8.577 157.564 -20.634 1.00 48.68 489 PRO X C 1
ATOM 3706 O O . PRO A 1 489 ? 7.733 158.452 -20.454 1.00 47.55 489 PRO X O 1
ATOM 3710 N N . ALA A 1 490 ? 8.294 156.430 -21.282 1.00 47.35 490 ALA X N 1
ATOM 3711 C CA . ALA A 1 490 ? 6.954 156.166 -21.792 1.00 46.37 490 ALA X CA 1
ATOM 3712 C C . ALA A 1 490 ? 5.932 155.989 -20.680 1.00 47.07 490 ALA X C 1
ATOM 3713 O O . ALA A 1 490 ? 4.732 156.142 -20.931 1.00 46.66 490 ALA X O 1
ATOM 3715 N N . ALA A 1 491 ? 6.375 155.674 -19.460 1.00 49.60 491 ALA X N 1
ATOM 3716 C CA . ALA A 1 491 ? 5.460 155.463 -18.346 1.00 46.01 491 ALA X CA 1
ATOM 3717 C C . ALA A 1 491 ? 4.794 156.747 -17.873 1.00 46.73 491 ALA X C 1
ATOM 3718 O O . ALA A 1 491 ? 3.852 156.675 -17.076 1.00 48.82 491 ALA X O 1
ATOM 3720 N N . ALA A 1 492 ? 5.252 157.913 -18.338 1.00 44.69 492 ALA X N 1
ATOM 3721 C CA . ALA A 1 492 ? 4.598 159.164 -17.976 1.00 47.05 492 ALA X CA 1
ATOM 3722 C C . ALA A 1 492 ? 3.146 159.202 -18.428 1.00 47.93 492 ALA X C 1
ATOM 3723 O O . ALA A 1 492 ? 2.360 159.986 -17.887 1.00 50.23 492 ALA X O 1
ATOM 3725 N N . GLU A 1 493 ? 2.775 158.374 -19.407 1.00 49.93 493 GLU X N 1
ATOM 3726 C CA . GLU A 1 493 ? 1.373 158.264 -19.787 1.00 50.89 493 GLU X CA 1
ATOM 3727 C C . GLU A 1 493 ? 0.526 157.729 -18.639 1.00 49.69 493 GLU X C 1
ATOM 3728 O O . GLU A 1 493 ? -0.669 158.033 -18.556 1.00 52.77 493 GLU X O 1
ATOM 3734 N N . TRP A 1 494 ? 1.125 156.947 -17.739 1.00 51.27 494 TRP X N 1
ATOM 3735 C CA . TRP A 1 494 ? 0.405 156.408 -16.592 1.00 51.84 494 TRP X CA 1
ATOM 3736 C C . TRP A 1 494 ? 0.283 157.400 -15.442 1.00 49.21 494 TRP X C 1
ATOM 3737 O O . TRP A 1 494 ? -0.471 157.139 -14.499 1.00 48.24 494 TRP X O 1
ATOM 3748 N N . ALA A 1 495 ? 0.995 158.519 -15.493 1.00 52.91 495 ALA X N 1
ATOM 3749 C CA . ALA A 1 495 ? 0.884 159.546 -14.471 1.00 47.19 495 ALA X CA 1
ATOM 3750 C C . ALA A 1 495 ? -0.267 160.495 -14.789 1.00 47.39 495 ALA X C 1
ATOM 3751 O O . ALA A 1 495 ? -0.717 160.605 -15.931 1.00 51.22 495 ALA X O 1
ATOM 3753 N N . GLY A 1 496 ? -0.741 161.186 -13.757 1.00 49.55 496 GLY X N 1
ATOM 3754 C CA . GLY A 1 496 ? -1.775 162.182 -13.957 1.00 50.14 496 GLY X CA 1
ATOM 3755 C C . GLY A 1 496 ? -1.326 163.292 -14.888 1.00 51.60 496 GLY X C 1
ATOM 3756 O O . GLY A 1 496 ? -0.136 163.496 -15.138 1.00 53.63 496 GLY X O 1
ATOM 3757 N N . GLU A 1 497 ? -2.309 164.027 -15.412 1.00 50.93 497 GLU X N 1
ATOM 3758 C CA . GLU A 1 497 ? -2.004 165.064 -16.394 1.00 55.41 497 GLU X CA 1
ATOM 3759 C C . GLU A 1 497 ? -1.196 166.197 -15.775 1.00 50.28 497 GLU X C 1
ATOM 3760 O O . GLU A 1 497 ? -0.290 166.741 -16.418 1.00 47.84 497 GLU X O 1
ATOM 3766 N N . GLY A 1 498 ? -1.504 166.566 -14.530 1.00 49.79 498 GLY X N 1
ATOM 3767 C CA . GLY A 1 498 ? -0.689 167.559 -13.848 1.00 50.03 498 GLY X CA 1
ATOM 3768 C C . GLY A 1 498 ? 0.759 167.126 -13.724 1.00 51.36 498 GLY X C 1
ATOM 3769 O O . GLY A 1 498 ? 1.679 167.892 -14.021 1.00 50.73 498 GLY X O 1
ATOM 3770 N N . LEU A 1 499 ? 0.979 165.877 -13.302 1.00 52.33 499 LEU X N 1
ATOM 3771 C CA . LEU A 1 499 ? 2.339 165.363 -13.176 1.00 50.65 499 LEU X CA 1
ATOM 3772 C C . LEU A 1 499 ? 2.970 165.117 -14.541 1.00 51.96 499 LEU X C 1
ATOM 3773 O O . LEU A 1 499 ? 4.154 165.412 -14.744 1.00 52.01 499 LEU X O 1
ATOM 3778 N N . ARG A 1 500 ? 2.199 164.575 -15.488 1.00 52.03 500 ARG X N 1
ATOM 3779 C CA . ARG A 1 500 ? 2.746 164.298 -16.813 1.00 50.16 500 ARG X CA 1
ATOM 3780 C C . ARG A 1 500 ? 3.242 165.574 -17.483 1.00 47.72 500 ARG X C 1
ATOM 3781 O O . ARG A 1 500 ? 4.272 165.563 -18.168 1.00 49.72 500 ARG X O 1
ATOM 3789 N N . ALA A 1 501 ? 2.534 166.687 -17.283 1.00 50.62 501 ALA X N 1
ATOM 3790 C CA . ALA A 1 501 ? 2.979 167.956 -17.850 1.00 48.59 501 ALA X CA 1
ATOM 3791 C C . ALA A 1 501 ? 4.312 168.392 -17.252 1.00 50.13 501 ALA X C 1
ATOM 3792 O O . ALA A 1 501 ? 5.201 168.857 -17.975 1.00 47.87 501 ALA X O 1
ATOM 3794 N N . VAL A 1 502 ? 4.471 168.245 -15.933 1.00 50.07 502 VAL X N 1
ATOM 3795 C CA . VAL A 1 502 ? 5.717 168.645 -15.286 1.00 48.27 502 VAL X CA 1
ATOM 3796 C C . VAL A 1 502 ? 6.867 167.760 -15.744 1.00 51.73 502 VAL X C 1
ATOM 3797 O O . VAL A 1 502 ? 7.965 168.249 -16.038 1.00 50.67 502 VAL X O 1
ATOM 3801 N N . LEU A 1 503 ? 6.639 166.445 -15.808 1.00 50.16 503 LEU X N 1
ATOM 3802 C CA . LEU A 1 503 ? 7.672 165.542 -16.304 1.00 47.60 503 LEU X CA 1
ATOM 3803 C C . LEU A 1 503 ? 8.063 165.891 -17.733 1.00 51.42 503 LEU X C 1
ATOM 3804 O O . LEU A 1 503 ? 9.251 165.893 -18.077 1.00 52.83 503 LEU X O 1
ATOM 3809 N N . THR A 1 504 ? 7.073 166.200 -18.578 1.00 51.80 504 THR X N 1
ATOM 3810 C CA . THR A 1 504 ? 7.362 166.551 -19.965 1.00 54.23 504 THR X CA 1
ATOM 3811 C C . THR A 1 504 ? 8.127 167.864 -20.057 1.00 53.04 504 THR X C 1
ATOM 3812 O O . THR A 1 504 ? 9.063 167.986 -20.855 1.00 53.00 504 THR X O 1
ATOM 3816 N N . ALA A 1 505 ? 7.747 168.854 -19.244 1.00 52.66 505 ALA X N 1
ATOM 3817 C CA . ALA A 1 505 ? 8.430 170.143 -19.276 1.00 49.58 505 ALA X CA 1
ATOM 3818 C C . ALA A 1 505 ? 9.905 169.994 -18.925 1.00 53.21 505 ALA X C 1
ATOM 3819 O O . ALA A 1 505 ? 10.766 170.640 -19.535 1.00 56.52 505 ALA X O 1
ATOM 3821 N N . ILE A 1 506 ? 10.217 169.139 -17.949 1.00 54.25 506 ILE X N 1
ATOM 3822 C CA . ILE A 1 506 ? 11.609 168.923 -17.572 1.00 53.94 506 ILE X CA 1
ATOM 3823 C C . ILE A 1 506 ? 12.341 168.135 -18.650 1.00 53.96 506 ILE X C 1
ATOM 3824 O O . ILE A 1 506 ? 13.534 168.358 -18.893 1.00 54.06 506 ILE X O 1
ATOM 3829 N N . GLY A 1 507 ? 11.645 167.217 -19.323 1.00 51.28 507 GLY X N 1
ATOM 3830 C CA . GLY A 1 507 ? 12.305 166.390 -20.323 1.00 58.26 507 GLY X CA 1
ATOM 3831 C C . GLY A 1 507 ? 12.645 167.153 -21.590 1.00 58.77 507 GLY X C 1
ATOM 3832 O O . GLY A 1 507 ? 13.744 167.017 -22.136 1.00 59.95 507 GLY X O 1
ATOM 3833 N N . THR A 1 508 ? 11.703 167.961 -22.083 1.00 55.49 508 THR X N 1
ATOM 3834 C CA . THR A 1 508 ? 11.961 168.704 -23.312 1.00 60.16 508 THR X CA 1
ATOM 3835 C C . THR A 1 508 ? 12.955 169.838 -23.086 1.00 61.19 508 THR X C 1
ATOM 3836 O O . THR A 1 508 ? 13.644 170.250 -24.025 1.00 63.01 508 THR X O 1
ATOM 3840 N N . ALA A 1 509 ? 13.056 170.343 -21.857 1.00 57.76 509 ALA X N 1
ATOM 3841 C CA . ALA A 1 509 ? 14.032 171.379 -21.553 1.00 58.68 509 ALA X CA 1
ATOM 3842 C C . ALA A 1 509 ? 15.451 170.837 -21.442 1.00 57.22 509 ALA X C 1
ATOM 3843 O O . ALA A 1 509 ? 16.402 171.627 -21.450 1.00 62.33 509 ALA X O 1
ATOM 3845 N N . ASN A 1 510 ? 15.615 169.521 -21.335 1.00 57.92 510 ASN X N 1
ATOM 3846 C CA . ASN A 1 510 ? 16.925 168.890 -21.312 1.00 60.25 510 ASN X CA 1
ATOM 3847 C C . ASN A 1 510 ? 17.275 168.232 -22.640 1.00 67.01 510 ASN X C 1
ATOM 3848 O O . ASN A 1 510 ? 18.272 167.507 -22.716 1.00 64.54 510 ASN X O 1
ATOM 3853 N N . ASP A 1 511 ? 16.474 168.471 -23.682 1.00 65.91 511 ASP X N 1
ATOM 3854 C CA . ASP A 1 511 ? 16.700 167.907 -25.015 1.00 71.65 511 ASP X CA 1
ATOM 3855 C C . ASP A 1 511 ? 16.767 166.382 -24.974 1.00 76.63 511 ASP X C 1
ATOM 3856 O O . ASP A 1 511 ? 17.551 165.756 -25.690 1.00 77.82 511 ASP X O 1
ATOM 3861 N N . LEU A 1 512 ? 15.938 165.778 -24.126 1.00 70.75 512 LEU X N 1
ATOM 3862 C CA . LEU A 1 512 ? 15.827 164.329 -24.048 1.00 72.73 512 LEU X CA 1
ATOM 3863 C C . LEU A 1 512 ? 14.738 163.772 -24.957 1.00 73.92 512 LEU X C 1
ATOM 3864 O O . LEU A 1 512 ? 14.567 162.550 -25.022 1.00 73.97 512 LEU X O 1
ATOM 3869 N N . GLY A 1 513 ? 14.005 164.633 -25.659 1.00 72.95 513 GLY X N 1
ATOM 3870 C CA . GLY A 1 513 ? 12.967 164.183 -26.563 1.00 74.00 513 GLY X CA 1
ATOM 3871 C C . GLY A 1 513 ? 11.642 163.925 -25.879 1.00 73.52 513 GLY X C 1
ATOM 3872 O O . GLY A 1 513 ? 10.635 164.566 -26.198 1.00 77.04 513 GLY X O 1
ATOM 3873 N N . GLY A 1 514 ? 11.630 162.986 -24.938 1.00 77.57 514 GLY X N 1
ATOM 3874 C CA . GLY A 1 514 ? 10.428 162.646 -24.219 1.00 68.00 514 GLY X CA 1
ATOM 3875 C C . GLY A 1 514 ? 10.409 163.225 -22.820 1.00 61.70 514 GLY X C 1
ATOM 3876 O O . GLY A 1 514 ? 11.247 164.056 -22.451 1.00 62.66 514 GLY X O 1
ATOM 3877 N N . PRO A 1 515 ? 9.445 162.798 -22.013 1.00 58.94 515 PRO X N 1
ATOM 3878 C CA . PRO A 1 515 ? 9.348 163.288 -20.638 1.00 54.87 515 PRO X CA 1
ATOM 3879 C C . PRO A 1 515 ? 10.235 162.502 -19.683 1.00 50.85 515 PRO X C 1
ATOM 3880 O O . PRO A 1 515 ? 10.711 161.406 -19.980 1.00 48.17 515 PRO X O 1
ATOM 3884 N N . LEU A 1 516 ? 10.448 163.095 -18.514 1.00 51.68 516 LEU X N 1
ATOM 3885 C CA . LEU A 1 516 ? 11.098 162.375 -17.433 1.00 45.13 516 LEU X CA 1
ATOM 3886 C C . LEU A 1 516 ? 10.171 161.265 -16.941 1.00 44.20 516 LEU X C 1
ATOM 3887 O O . LEU A 1 516 ? 8.948 161.438 -16.935 1.00 46.45 516 LEU X O 1
ATOM 3892 N N . PRO A 1 517 ? 10.712 160.115 -16.541 1.00 44.26 517 PRO X N 1
ATOM 3893 C CA . PRO A 1 517 ? 9.851 159.040 -16.061 1.00 45.07 517 PRO X CA 1
ATOM 3894 C C . PRO A 1 517 ? 9.145 159.454 -14.788 1.00 43.05 517 PRO X C 1
ATOM 3895 O O . PRO A 1 517 ? 9.632 160.321 -14.038 1.00 36.80 517 PRO X O 1
ATOM 3899 N N . PRO A 1 518 ? 7.972 158.875 -14.510 1.00 46.68 518 PRO X N 1
ATOM 3900 C CA . PRO A 1 518 ? 7.254 159.235 -13.276 1.00 40.00 518 PRO X CA 1
ATOM 3901 C C . PRO A 1 518 ? 7.928 158.724 -12.017 1.00 45.56 518 PRO X C 1
ATOM 3902 O O . PRO A 1 518 ? 7.597 159.195 -10.921 1.00 44.12 518 PRO X O 1
ATOM 3906 N N . VAL A 1 519 ? 8.855 157.779 -12.136 1.00 44.20 519 VAL X N 1
ATOM 3907 C CA . VAL A 1 519 ? 9.591 157.229 -11.005 1.00 42.79 519 VAL X CA 1
ATOM 3908 C C . VAL A 1 519 ? 11.049 157.639 -11.154 1.00 42.01 519 VAL X C 1
ATOM 3909 O O . VAL A 1 519 ? 11.682 157.350 -12.177 1.00 41.57 519 VAL X O 1
ATOM 3913 N N . LEU A 1 520 ? 11.581 158.310 -10.138 1.00 45.00 520 LEU X N 1
ATOM 3914 C CA . LEU A 1 520 ? 12.966 158.763 -10.135 1.00 43.96 520 LEU X CA 1
ATOM 3915 C C . LEU A 1 520 ? 13.794 157.818 -9.274 1.00 40.96 520 LEU X C 1
ATOM 3916 O O . LEU A 1 520 ? 13.527 157.667 -8.078 1.00 43.28 520 LEU X O 1
ATOM 3921 N N . HIS A 1 521 ? 14.790 157.183 -9.887 1.00 40.99 521 HIS X N 1
ATOM 3922 C CA . HIS A 1 521 ? 15.671 156.245 -9.199 1.00 37.93 521 HIS X CA 1
ATOM 3923 C C . HIS A 1 521 ? 16.797 157.042 -8.554 1.00 39.32 521 HIS X C 1
ATOM 3924 O O . HIS A 1 521 ? 17.620 157.645 -9.251 1.00 38.94 521 HIS X O 1
ATOM 3931 N N . MET A 1 522 ? 16.839 157.049 -7.223 1.00 44.29 522 MET X N 1
ATOM 3932 C CA . MET A 1 522 ? 17.799 157.865 -6.496 1.00 40.03 522 MET X CA 1
ATOM 3933 C C . MET A 1 522 ? 18.924 157.046 -5.873 1.00 42.73 522 MET X C 1
ATOM 3934 O O . MET A 1 522 ? 19.723 157.596 -5.107 1.00 41.68 522 MET X O 1
ATOM 3939 N N . GLY A 1 523 ? 19.019 155.751 -6.188 1.00 40.11 523 GLY X N 1
ATOM 3940 C CA . GLY A 1 523 ? 20.184 154.961 -5.847 1.00 42.46 523 GLY X CA 1
ATOM 3941 C C . GLY A 1 523 ? 19.842 153.783 -4.945 1.00 44.57 523 GLY X C 1
ATOM 3942 O O . GLY A 1 523 ? 18.749 153.211 -5.024 1.00 46.16 523 GLY X O 1
ATOM 3943 N N . SER A 1 524 ? 20.800 153.432 -4.087 1.00 46.51 524 SER X N 1
ATOM 3944 C CA . SER A 1 524 ? 20.743 152.241 -3.251 1.00 46.28 524 SER X CA 1
ATOM 3945 C C . SER A 1 524 ? 20.094 152.556 -1.904 1.00 42.21 524 SER X C 1
ATOM 3946 O O . SER A 1 524 ? 19.603 153.663 -1.668 1.00 42.83 524 SER X O 1
ATOM 3949 N N . CYS A 1 525 ? 20.096 151.572 -0.997 1.00 43.88 525 CYS X N 1
ATOM 3950 C CA . CYS A 1 525 ? 19.510 151.768 0.328 1.00 42.08 525 CYS X CA 1
ATOM 3951 C C . CYS A 1 525 ? 20.191 152.915 1.067 1.00 41.94 525 CYS X C 1
ATOM 3952 O O . CYS A 1 525 ? 19.523 153.759 1.674 1.00 38.67 525 CYS X O 1
ATOM 3955 N N . VAL A 1 526 ? 21.526 152.963 1.027 1.00 38.94 526 VAL X N 1
ATOM 3956 C CA . VAL A 1 526 ? 22.234 154.076 1.656 1.00 38.82 526 VAL X CA 1
ATOM 3957 C C . VAL A 1 526 ? 21.877 155.392 0.977 1.00 40.48 526 VAL X C 1
ATOM 3958 O O . VAL A 1 526 ? 21.869 156.449 1.620 1.00 40.75 526 VAL X O 1
ATOM 3962 N N . ASP A 1 527 ? 21.553 155.354 -0.319 1.00 42.79 527 ASP X N 1
ATOM 3963 C CA . ASP A 1 527 ? 21.142 156.561 -1.027 1.00 43.16 527 ASP X CA 1
ATOM 3964 C C . ASP A 1 527 ? 19.767 157.064 -0.599 1.00 42.39 527 ASP X C 1
ATOM 3965 O O . ASP A 1 527 ? 19.292 158.054 -1.167 1.00 41.05 527 ASP X O 1
ATOM 3970 N N . ASN A 1 528 ? 19.119 156.417 0.376 1.00 43.18 528 ASN X N 1
ATOM 3971 C CA . ASN A 1 528 ? 17.971 157.027 1.037 1.00 37.87 528 ASN X CA 1
ATOM 3972 C C . ASN A 1 528 ? 18.336 158.361 1.667 1.00 40.48 528 ASN X C 1
ATOM 3973 O O . ASN A 1 528 ? 17.451 159.194 1.894 1.00 40.28 528 ASN X O 1
ATOM 3978 N N . SER A 1 529 ? 19.622 158.573 1.963 1.00 40.50 529 SER X N 1
ATOM 3979 C CA . SER A 1 529 ? 20.078 159.872 2.440 1.00 38.43 529 SER X CA 1
ATOM 3980 C C . SER A 1 529 ? 19.883 160.953 1.388 1.00 41.49 529 SER X C 1
ATOM 3981 O O . SER A 1 529 ? 19.612 162.109 1.737 1.00 40.27 529 SER X O 1
ATOM 3984 N N . ARG A 1 530 ? 20.029 160.604 0.104 1.00 38.76 530 ARG X N 1
ATOM 3985 C CA . ARG A 1 530 ? 19.706 161.547 -0.964 1.00 38.97 530 ARG X CA 1
ATOM 3986 C C . ARG A 1 530 ? 18.262 162.012 -0.849 1.00 38.69 530 ARG X C 1
ATOM 3987 O O . ARG A 1 530 ? 17.970 163.210 -0.949 1.00 37.04 530 ARG X O 1
ATOM 3995 N N . ILE A 1 531 ? 17.341 161.065 -0.653 1.00 38.67 531 ILE X N 1
ATOM 3996 C CA . ILE A 1 531 ? 15.940 161.417 -0.449 1.00 38.55 531 ILE X CA 1
ATOM 3997 C C . ILE A 1 531 ? 15.806 162.345 0.750 1.00 41.64 531 ILE X C 1
ATOM 3998 O O . ILE A 1 531 ? 15.115 163.368 0.692 1.00 41.61 531 ILE X O 1
ATOM 4003 N N . GLY A 1 532 ? 16.492 162.013 1.848 1.00 40.92 532 GLY X N 1
ATOM 4004 C CA . GLY A 1 532 ? 16.498 162.901 2.999 1.00 36.78 532 GLY X CA 1
ATOM 4005 C C . GLY A 1 532 ? 17.051 164.273 2.666 1.00 39.82 532 GLY X C 1
ATOM 4006 O O . GLY A 1 532 ? 16.460 165.297 3.019 1.00 40.95 532 GLY X O 1
ATOM 4007 N N . ASP A 1 533 ? 18.193 164.311 1.972 1.00 37.23 533 ASP X N 1
ATOM 4008 C CA . ASP A 1 533 ? 18.770 165.588 1.558 1.00 39.77 533 ASP X CA 1
ATOM 4009 C C . ASP A 1 533 ? 17.806 166.379 0.683 1.00 42.31 533 ASP X C 1
ATOM 4010 O O . ASP A 1 533 ? 17.773 167.614 0.747 1.00 45.11 533 ASP X O 1
ATOM 4015 N N . LEU A 1 534 ? 17.016 165.688 -0.142 1.00 39.70 534 LEU X N 1
ATOM 4016 C CA . LEU A 1 534 ? 16.079 166.381 -1.023 1.00 41.19 534 LEU X CA 1
ATOM 4017 C C . LEU A 1 534 ? 14.957 167.043 -0.231 1.00 45.05 534 LEU X C 1
ATOM 4018 O O . LEU A 1 534 ? 14.699 168.242 -0.393 1.00 44.90 534 LEU X O 1
ATOM 4023 N N . VAL A 1 535 ? 14.282 166.284 0.641 1.00 43.63 535 VAL X N 1
ATOM 4024 C CA . VAL A 1 535 ? 13.150 166.860 1.363 1.00 46.58 535 VAL X CA 1
ATOM 4025 C C . VAL A 1 535 ? 13.622 167.934 2.335 1.00 45.64 535 VAL X C 1
ATOM 4026 O O . VAL A 1 535 ? 12.860 168.849 2.670 1.00 47.05 535 VAL X O 1
ATOM 4030 N N . ILE A 1 536 ? 14.873 167.857 2.799 1.00 42.48 536 ILE X N 1
ATOM 4031 C CA . ILE A 1 536 ? 15.422 168.954 3.591 1.00 45.48 536 ILE X CA 1
ATOM 4032 C C . ILE A 1 536 ? 15.551 170.206 2.731 1.00 45.07 536 ILE X C 1
ATOM 4033 O O . ILE A 1 536 ? 15.202 171.311 3.162 1.00 43.52 536 ILE X O 1
ATOM 4038 N N . ALA A 1 537 ? 16.028 170.048 1.493 1.00 44.73 537 ALA X N 1
ATOM 4039 C CA . ALA A 1 537 ? 16.173 171.193 0.598 1.00 47.05 537 ALA X CA 1
ATOM 4040 C C . ALA A 1 537 ? 14.818 171.777 0.215 1.00 46.88 537 ALA X C 1
ATOM 4041 O O . ALA A 1 537 ? 14.680 172.998 0.074 1.00 45.42 537 ALA X O 1
ATOM 4043 N N . VAL A 1 538 ? 13.809 170.923 0.038 1.00 46.30 538 VAL X N 1
ATOM 4044 C CA . VAL A 1 538 ? 12.470 171.411 -0.280 1.00 46.34 538 VAL X CA 1
ATOM 4045 C C . VAL A 1 538 ? 11.890 172.177 0.903 1.00 48.24 538 VAL X C 1
ATOM 4046 O O . VAL A 1 538 ? 11.323 173.265 0.742 1.00 51.56 538 VAL X O 1
ATOM 4050 N N . ALA A 1 539 ? 12.031 171.625 2.109 1.00 48.10 539 ALA X N 1
ATOM 4051 C CA . ALA A 1 539 ? 11.496 172.281 3.298 1.00 46.01 539 ALA X CA 1
ATOM 4052 C C . ALA A 1 539 ? 12.166 173.630 3.533 1.00 46.94 539 ALA X C 1
ATOM 4053 O O . ALA A 1 539 ? 11.494 174.633 3.800 1.00 46.43 539 ALA X O 1
ATOM 4055 N N . ASN A 1 540 ? 13.498 173.672 3.439 1.00 46.22 540 ASN X N 1
ATOM 4056 C CA . ASN A 1 540 ? 14.215 174.932 3.610 1.00 46.56 540 ASN X CA 1
ATOM 4057 C C . ASN A 1 540 ? 13.793 175.956 2.563 1.00 49.80 540 ASN X C 1
ATOM 4058 O O . ASN A 1 540 ? 13.719 177.156 2.853 1.00 50.38 540 ASN X O 1
ATOM 4063 N N . TYR A 1 541 ? 13.513 175.500 1.339 1.00 51.10 541 TYR X N 1
ATOM 4064 C CA . TYR A 1 541 ? 13.027 176.407 0.303 1.00 50.01 541 TYR X CA 1
ATOM 4065 C C . TYR A 1 541 ? 11.702 177.039 0.713 1.00 51.28 541 TYR X C 1
ATOM 4066 O O . TYR A 1 541 ? 11.512 178.254 0.586 1.00 51.98 541 TYR X O 1
ATOM 4075 N N . LEU A 1 542 ? 10.774 176.225 1.210 1.00 49.92 542 LEU X N 1
ATOM 4076 C CA . LEU A 1 542 ? 9.455 176.690 1.618 1.00 51.05 542 LEU X CA 1
ATOM 4077 C C . LEU A 1 542 ? 9.431 177.277 3.025 1.00 49.93 542 LEU X C 1
ATOM 4078 O O . LEU A 1 542 ? 8.346 177.603 3.517 1.00 48.55 542 LEU X O 1
ATOM 4083 N N . LYS A 1 543 ? 10.590 177.413 3.675 1.00 48.51 543 LYS X N 1
ATOM 4084 C CA . LYS A 1 543 ? 10.694 177.992 5.017 1.00 49.15 543 LYS X CA 1
ATOM 4085 C C . LYS A 1 543 ? 9.918 177.182 6.052 1.00 49.28 543 LYS X C 1
ATOM 4086 O O . LYS A 1 543 ? 9.400 177.733 7.026 1.00 53.18 543 LYS X O 1
ATOM 4092 N N . VAL A 1 544 ? 9.830 175.869 5.854 1.00 48.44 544 VAL X N 1
ATOM 4093 C CA . VAL A 1 544 ? 9.121 174.976 6.755 1.00 45.10 544 VAL X CA 1
ATOM 4094 C C . VAL A 1 544 ? 10.049 173.825 7.132 1.00 44.22 544 VAL X C 1
ATOM 4095 O O . VAL A 1 544 ? 11.217 173.788 6.747 1.00 44.62 544 VAL X O 1
ATOM 4099 N N . SER A 1 545 ? 9.503 172.874 7.900 1.00 43.14 545 SER X N 1
ATOM 4100 C CA . SER A 1 545 ? 10.112 171.642 8.370 1.00 44.65 545 SER X CA 1
ATOM 4101 C C . SER A 1 545 ? 9.669 170.467 7.507 1.00 45.47 545 SER X C 1
ATOM 4102 O O . SER A 1 545 ? 8.563 170.478 6.959 1.00 47.60 545 SER X O 1
ATOM 4105 N N . PRO A 1 546 ? 10.513 169.441 7.356 1.00 43.60 546 PRO X N 1
ATOM 4106 C CA . PRO A 1 546 ? 10.082 168.248 6.604 1.00 47.21 546 PRO X CA 1
ATOM 4107 C C . PRO A 1 546 ? 8.809 167.620 7.142 1.00 47.71 546 PRO X C 1
ATOM 4108 O O . PRO A 1 546 ? 8.084 166.965 6.380 1.00 52.59 546 PRO X O 1
ATOM 4112 N N . LYS A 1 547 ? 8.508 167.804 8.429 1.00 43.80 547 LYS X N 1
ATOM 4113 C CA . LYS A 1 547 ? 7.268 167.291 8.998 1.00 48.08 547 LYS X CA 1
ATOM 4114 C C . LYS A 1 547 ? 6.039 168.020 8.477 1.00 49.97 547 LYS X C 1
ATOM 4115 O O . LYS A 1 547 ? 4.919 167.551 8.708 1.00 55.56 547 LYS X O 1
ATOM 4121 N N . ASP A 1 548 ? 6.218 169.149 7.791 1.00 48.29 548 ASP X N 1
ATOM 4122 C CA . ASP A 1 548 ? 5.119 169.897 7.199 1.00 48.12 548 ASP X CA 1
ATOM 4123 C C . ASP A 1 548 ? 4.957 169.646 5.706 1.00 48.31 548 ASP X C 1
ATOM 4124 O O . ASP A 1 548 ? 3.968 170.102 5.123 1.00 50.16 548 ASP X O 1
ATOM 4129 N N . LEU A 1 549 ? 5.897 168.945 5.074 1.00 44.45 549 LEU X N 1
ATOM 4130 C CA . LEU A 1 549 ? 5.853 168.795 3.629 1.00 48.82 549 LEU X CA 1
ATOM 4131 C C . LEU A 1 549 ? 4.787 167.783 3.213 1.00 45.99 549 LEU X C 1
ATOM 4132 O O . LEU A 1 549 ? 4.538 166.802 3.919 1.00 47.94 549 LEU X O 1
ATOM 4137 N N . PRO A 1 550 ? 4.143 168.004 2.065 1.00 48.40 550 PRO X N 1
ATOM 4138 C CA . PRO A 1 550 ? 3.191 167.012 1.551 1.00 44.95 550 PRO X CA 1
ATOM 4139 C C . PRO A 1 550 ? 3.909 165.793 1.000 1.00 46.24 550 PRO X C 1
ATOM 4140 O O . PRO A 1 550 ? 3.921 165.559 -0.212 1.00 44.79 550 PRO X O 1
ATOM 4144 N N . ILE A 1 551 ? 4.521 165.011 1.887 1.00 48.52 551 ILE X N 1
ATOM 4145 C CA . ILE A 1 551 ? 5.347 163.874 1.505 1.00 44.90 551 ILE X CA 1
ATOM 4146 C C . ILE A 1 551 ? 4.991 162.685 2.386 1.00 45.57 551 ILE X C 1
ATOM 4147 O O . ILE A 1 551 ? 4.281 162.806 3.385 1.00 49.21 551 ILE X O 1
ATOM 4152 N N . ALA A 1 552 ? 5.511 161.525 1.999 1.00 42.71 552 ALA X N 1
ATOM 4153 C CA . ALA A 1 552 ? 5.375 160.302 2.772 1.00 39.88 552 ALA X CA 1
ATOM 4154 C C . ALA A 1 552 ? 6.411 159.315 2.267 1.00 40.69 552 ALA X C 1
ATOM 4155 O O . ALA A 1 552 ? 6.887 159.417 1.134 1.00 44.17 552 ALA X O 1
ATOM 4157 N N . ALA A 1 553 ? 6.766 158.369 3.124 1.00 38.47 553 ALA X N 1
ATOM 4158 C CA . ALA A 1 553 ? 7.655 157.282 2.757 1.00 39.43 553 ALA X CA 1
ATOM 4159 C C . ALA A 1 553 ? 6.906 155.966 2.898 1.00 42.51 553 ALA X C 1
ATOM 4160 O O . ALA A 1 553 ? 5.909 155.870 3.618 1.00 44.40 553 ALA X O 1
ATOM 4162 N N . SER A 1 554 ? 7.389 154.947 2.196 1.00 42.71 554 SER X N 1
ATOM 4163 C CA . SER A 1 554 ? 6.724 153.656 2.220 1.00 41.04 554 SER X CA 1
ATOM 4164 C C . SER A 1 554 ? 7.750 152.554 2.022 1.00 41.31 554 SER X C 1
ATOM 4165 O O . SER A 1 554 ? 8.652 152.675 1.189 1.00 41.45 554 SER X O 1
ATOM 4168 N N . ALA A 1 555 ? 7.604 151.481 2.802 1.00 38.71 555 ALA X N 1
ATOM 4169 C CA . ALA A 1 555 ? 8.372 150.250 2.641 1.00 41.56 555 ALA X CA 1
ATOM 4170 C C . ALA A 1 555 ? 7.366 149.135 2.379 1.00 41.49 555 ALA X C 1
ATOM 4171 O O . ALA A 1 555 ? 6.953 148.423 3.307 1.00 42.35 555 ALA X O 1
ATOM 4173 N N . PRO A 1 556 ? 6.938 148.964 1.127 1.00 41.94 556 PRO X N 1
ATOM 4174 C CA . PRO A 1 556 ? 5.841 148.017 0.857 1.00 44.12 556 PRO X CA 1
ATOM 4175 C C . PRO A 1 556 ? 6.168 146.573 1.197 1.00 43.76 556 PRO X C 1
ATOM 4176 O O . PRO A 1 556 ? 5.290 145.844 1.675 1.00 43.50 556 PRO X O 1
ATOM 4180 N N . GLU A 1 557 ? 7.402 146.134 0.967 1.00 43.31 557 GLU X N 1
ATOM 4181 C CA . GLU A 1 557 ? 7.767 144.728 1.095 1.00 42.68 557 GLU X CA 1
ATOM 4182 C C . GLU A 1 557 ? 9.065 144.572 1.874 1.00 42.40 557 GLU X C 1
ATOM 4183 O O . GLU A 1 557 ? 9.914 143.745 1.536 1.00 42.45 557 GLU X O 1
ATOM 4189 N N . TYR A 1 558 ? 9.239 145.354 2.937 1.00 42.73 558 TYR X N 1
ATOM 4190 C CA . TYR A 1 558 ? 10.490 145.319 3.685 1.00 40.58 558 TYR X CA 1
ATOM 4191 C C . TYR A 1 558 ? 10.681 143.965 4.366 1.00 39.08 558 TYR X C 1
ATOM 4192 O O . TYR A 1 558 ? 9.719 143.256 4.673 1.00 38.42 558 TYR X O 1
ATOM 4201 N N . GLN A 1 559 ? 11.947 143.606 4.596 1.00 40.35 559 GLN X N 1
ATOM 4202 C CA . GLN A 1 559 ? 12.261 142.363 5.291 1.00 41.25 559 GLN X CA 1
ATOM 4203 C C . GLN A 1 559 ? 13.455 142.512 6.229 1.00 42.60 559 GLN X C 1
ATOM 4204 O O . GLN A 1 559 ? 13.441 141.975 7.341 1.00 45.81 559 GLN X O 1
ATOM 4210 N N . HIS A 1 560 ? 14.482 143.242 5.804 1.00 43.50 560 HIS X N 1
ATOM 4211 C CA . HIS A 1 560 ? 15.737 143.285 6.542 1.00 41.22 560 HIS X CA 1
ATOM 4212 C C . HIS A 1 560 ? 15.654 144.259 7.712 1.00 41.80 560 HIS X C 1
ATOM 4213 O O . HIS A 1 560 ? 14.904 145.239 7.684 1.00 43.05 560 HIS X O 1
ATOM 4220 N N . GLU A 1 561 ? 16.449 143.980 8.749 1.00 40.39 561 GLU X N 1
ATOM 4221 C CA . GLU A 1 561 ? 16.546 144.893 9.884 1.00 40.55 561 GLU X CA 1
ATOM 4222 C C . GLU A 1 561 ? 17.041 146.272 9.469 1.00 39.99 561 GLU X C 1
ATOM 4223 O O . GLU A 1 561 ? 16.784 147.251 10.179 1.00 38.40 561 GLU X O 1
ATOM 4229 N N . LYS A 1 562 ? 17.744 146.371 8.338 1.00 38.73 562 LYS X N 1
ATOM 4230 C CA . LYS A 1 562 ? 18.134 147.678 7.825 1.00 40.08 562 LYS X CA 1
ATOM 4231 C C . LYS A 1 562 ? 16.918 148.514 7.457 1.00 40.15 562 LYS X C 1
ATOM 4232 O O . LYS A 1 562 ? 16.960 149.744 7.560 1.00 43.42 562 LYS X O 1
ATOM 4238 N N . ALA A 1 563 ? 15.825 147.871 7.039 1.00 41.25 563 ALA X N 1
ATOM 4239 C CA . ALA A 1 563 ? 14.620 148.619 6.697 1.00 41.76 563 ALA X CA 1
ATOM 4240 C C . ALA A 1 563 ? 13.934 149.173 7.940 1.00 39.35 563 ALA X C 1
ATOM 4241 O O . ALA A 1 563 ? 13.376 150.276 7.898 1.00 37.54 563 ALA X O 1
ATOM 4243 N N . LEU A 1 564 ? 13.965 148.428 9.048 1.00 39.94 564 LEU X N 1
ATOM 4244 C CA . LEU A 1 564 ? 13.421 148.944 10.299 1.00 34.69 564 LEU X CA 1
ATOM 4245 C C . LEU A 1 564 ? 14.173 150.189 10.752 1.00 35.66 564 LEU X C 1
ATOM 4246 O O . LEU A 1 564 ? 13.559 151.172 11.185 1.00 35.11 564 LEU X O 1
ATOM 4251 N N . SER A 1 565 ? 15.505 150.165 10.656 1.00 38.14 565 SER X N 1
ATOM 4252 C CA . SER A 1 565 ? 16.303 151.339 10.998 1.00 37.65 565 SER X CA 1
ATOM 4253 C C . SER A 1 565 ? 15.959 152.515 10.094 1.00 39.23 565 SER X C 1
ATOM 4254 O O . SER A 1 565 ? 15.741 153.637 10.569 1.00 35.97 565 SER X O 1
ATOM 4257 N N . ILE A 1 566 ? 15.916 152.274 8.781 1.00 34.43 566 ILE X N 1
ATOM 4258 C CA . ILE A 1 566 ? 15.613 153.339 7.829 1.00 38.06 566 ILE X CA 1
ATOM 4259 C C . ILE A 1 566 ? 14.223 153.900 8.090 1.00 38.46 566 ILE X C 1
ATOM 4260 O O . ILE A 1 566 ? 14.024 155.121 8.125 1.00 37.60 566 ILE X O 1
ATOM 4265 N N . GLY A 1 567 ? 13.242 153.014 8.284 1.00 38.45 567 GLY X N 1
ATOM 4266 C CA . GLY A 1 567 ? 11.907 153.471 8.629 1.00 33.95 567 GLY X CA 1
ATOM 4267 C C . GLY A 1 567 ? 11.902 154.339 9.871 1.00 38.14 567 GLY X C 1
ATOM 4268 O O . GLY A 1 567 ? 11.252 155.387 9.904 1.00 39.94 567 GLY X O 1
ATOM 4269 N N . THR A 1 568 ? 12.646 153.926 10.902 1.00 34.68 568 THR X N 1
ATOM 4270 C CA . THR A 1 568 ? 12.750 154.736 12.111 1.00 40.52 568 THR X CA 1
ATOM 4271 C C . THR A 1 568 ? 13.428 156.071 11.821 1.00 40.72 568 THR X C 1
ATOM 4272 O O . THR A 1 568 ? 13.026 157.109 12.362 1.00 38.43 568 THR X O 1
ATOM 4276 N N . TRP A 1 569 ? 14.452 156.066 10.961 1.00 38.99 569 TRP X N 1
ATOM 4277 C CA . TRP A 1 569 ? 15.106 157.316 10.584 1.00 40.64 569 TRP X CA 1
ATOM 4278 C C . TRP A 1 569 ? 14.123 158.269 9.917 1.00 40.63 569 TRP X C 1
ATOM 4279 O O . TRP A 1 569 ? 14.070 159.458 10.251 1.00 41.49 569 TRP X O 1
ATOM 4290 N N . ALA A 1 570 ? 13.328 157.760 8.972 1.00 38.80 570 ALA X N 1
ATOM 4291 C CA . ALA A 1 570 ? 12.352 158.609 8.296 1.00 40.10 570 ALA X CA 1
ATOM 4292 C C . ALA A 1 570 ? 11.296 159.114 9.270 1.00 39.01 570 ALA X C 1
ATOM 4293 O O . ALA A 1 570 ? 10.838 160.258 9.161 1.00 40.10 570 ALA X O 1
ATOM 4295 N N . VAL A 1 571 ? 10.898 158.273 10.226 1.00 41.88 571 VAL X N 1
ATOM 4296 C CA . VAL A 1 571 ? 10.000 158.717 11.286 1.00 40.12 571 VAL X CA 1
ATOM 4297 C C . VAL A 1 571 ? 10.658 159.816 12.112 1.00 39.84 571 VAL X C 1
ATOM 4298 O O . VAL A 1 571 ? 10.026 160.827 12.444 1.00 42.19 571 VAL X O 1
ATOM 4302 N N . ALA A 1 572 ? 11.944 159.648 12.437 1.00 36.56 572 ALA X N 1
ATOM 4303 C CA . ALA A 1 572 ? 12.657 160.668 13.201 1.00 38.13 572 ALA X CA 1
ATOM 4304 C C . ALA A 1 572 ? 12.856 161.943 12.391 1.00 43.05 572 ALA X C 1
ATOM 4305 O O . ALA A 1 572 ? 12.954 163.032 12.969 1.00 44.19 572 ALA X O 1
ATOM 4307 N N . MET A 1 573 ? 12.919 161.830 11.062 1.00 39.36 573 MET X N 1
ATOM 4308 C CA . MET A 1 573 ? 13.009 162.987 10.178 1.00 41.87 573 MET X CA 1
ATOM 4309 C C . MET A 1 573 ? 11.697 163.751 10.062 1.00 44.43 573 MET X C 1
ATOM 4310 O O . MET A 1 573 ? 11.664 164.780 9.377 1.00 39.36 573 MET X O 1
ATOM 4315 N N . GLY A 1 574 ? 10.627 163.279 10.696 1.00 41.33 574 GLY X N 1
ATOM 4316 C CA . GLY A 1 574 ? 9.343 163.946 10.623 1.00 42.86 574 GLY X CA 1
ATOM 4317 C C . GLY A 1 574 ? 8.440 163.481 9.505 1.00 43.99 574 GLY X C 1
ATOM 4318 O O . GLY A 1 574 ? 7.470 164.176 9.184 1.00 44.16 574 GLY X O 1
ATOM 4319 N N . ILE A 1 575 ? 8.714 162.323 8.912 1.00 44.10 575 ILE X N 1
ATOM 4320 C CA . ILE A 1 575 ? 7.987 161.832 7.749 1.00 44.74 575 ILE X CA 1
ATOM 4321 C C . ILE A 1 575 ? 7.159 160.624 8.159 1.00 42.48 575 ILE X C 1
ATOM 4322 O O . ILE A 1 575 ? 7.692 159.671 8.742 1.00 39.90 575 ILE X O 1
ATOM 4327 N N . MET A 1 576 ? 5.865 160.654 7.843 1.00 42.99 576 MET X N 1
ATOM 4328 C CA . MET A 1 576 ? 5.045 159.461 8.006 1.00 42.35 576 MET X CA 1
ATOM 4329 C C . MET A 1 576 ? 5.585 158.344 7.124 1.00 44.38 576 MET X C 1
ATOM 4330 O O . MET A 1 576 ? 5.807 158.532 5.924 1.00 40.94 576 MET X O 1
ATOM 4335 N N . THR A 1 577 ? 5.799 157.179 7.727 1.00 40.38 577 THR X N 1
ATOM 4336 C CA . THR A 1 577 ? 6.418 156.041 7.063 1.00 40.95 577 THR X CA 1
ATOM 4337 C C . THR A 1 577 ? 5.415 154.899 7.010 1.00 43.14 577 THR X C 1
ATOM 4338 O O . THR A 1 577 ? 4.972 154.410 8.056 1.00 40.70 577 THR X O 1
ATOM 4342 N N . HIS A 1 578 ? 5.057 154.476 5.801 1.00 42.53 578 HIS X N 1
ATOM 4343 C CA . HIS A 1 578 ? 4.132 153.366 5.628 1.00 43.71 578 HIS X CA 1
ATOM 4344 C C . HIS A 1 578 ? 4.885 152.042 5.600 1.00 41.26 578 HIS X C 1
ATOM 4345 O O . HIS A 1 578 ? 5.981 151.946 5.042 1.00 43.41 578 HIS X O 1
ATOM 4352 N N . LEU A 1 579 ? 4.285 151.021 6.209 1.00 43.16 579 LEU X N 1
ATOM 4353 C CA . LEU A 1 579 ? 4.868 149.685 6.285 1.00 44.12 579 LEU X CA 1
ATOM 4354 C C . LEU A 1 579 ? 3.886 148.699 5.668 1.00 43.96 579 LEU X C 1
ATOM 4355 O O . LEU A 1 579 ? 2.794 148.486 6.206 1.00 46.03 579 LEU X O 1
ATOM 4360 N N . GLY A 1 580 ? 4.271 148.101 4.538 1.00 43.79 580 GLY X N 1
ATOM 4361 C CA . GLY A 1 580 ? 3.415 147.126 3.888 1.00 45.67 580 GLY X CA 1
ATOM 4362 C C . GLY A 1 580 ? 3.364 145.777 4.568 1.00 45.82 580 GLY X C 1
ATOM 4363 O O . GLY A 1 580 ? 2.408 145.025 4.351 1.00 46.30 580 GLY X O 1
ATOM 4364 N N . VAL A 1 581 ? 4.368 145.452 5.379 1.00 41.85 581 VAL X N 1
ATOM 4365 C CA . VAL A 1 581 ? 4.416 144.201 6.128 1.00 43.79 581 VAL X CA 1
ATOM 4366 C C . VAL A 1 581 ? 4.215 144.509 7.606 1.00 44.83 581 VAL X C 1
ATOM 4367 O O . VAL A 1 581 ? 4.727 145.511 8.119 1.00 42.48 581 VAL X O 1
ATOM 4371 N N . VAL A 1 582 ? 3.470 143.644 8.287 1.00 44.13 582 VAL X N 1
ATOM 4372 C CA . VAL A 1 582 ? 3.136 143.832 9.698 1.00 45.13 582 VAL X CA 1
ATOM 4373 C C . VAL A 1 582 ? 4.388 143.676 10.556 1.00 44.88 582 VAL X C 1
ATOM 4374 O O . VAL A 1 582 ? 5.012 142.604 10.556 1.00 44.82 582 VAL X O 1
ATOM 4378 N N . PRO A 1 583 ? 4.785 144.711 11.301 1.00 43.20 583 PRO X N 1
ATOM 4379 C CA . PRO A 1 583 ? 5.984 144.599 12.128 1.00 44.45 583 PRO X CA 1
ATOM 4380 C C . PRO A 1 583 ? 5.711 143.750 13.356 1.00 43.56 583 PRO X C 1
ATOM 4381 O O . PRO A 1 583 ? 4.558 143.640 13.807 1.00 42.72 583 PRO X O 1
ATOM 4385 N N . PRO A 1 584 ? 6.747 143.125 13.938 1.00 43.16 584 PRO X N 1
ATOM 4386 C CA . PRO A 1 584 ? 6.559 142.259 15.118 1.00 41.22 584 PRO X CA 1
ATOM 4387 C C . PRO A 1 584 ? 6.370 143.064 16.401 1.00 44.51 584 PRO X C 1
ATOM 4388 O O . PRO A 1 584 ? 7.157 142.983 17.351 1.00 43.66 584 PRO X O 1
ATOM 4392 N N . VAL A 1 585 ? 5.299 143.851 16.440 1.00 42.08 585 VAL X N 1
ATOM 4393 C CA . VAL A 1 585 ? 5.112 144.829 17.500 1.00 40.91 585 VAL X CA 1
ATOM 4394 C C . VAL A 1 585 ? 3.622 144.965 17.788 1.00 42.62 585 VAL X C 1
ATOM 4395 O O . VAL A 1 585 ? 3.220 145.521 18.817 1.00 44.66 585 VAL X O 1
ATOM 4399 N N . VAL A 1 586 ? 2.794 144.415 16.894 1.00 41.61 586 VAL X N 1
ATOM 4400 C CA . VAL A 1 586 ? 1.343 144.527 17.014 1.00 41.50 586 VAL X CA 1
ATOM 4401 C C . VAL A 1 586 ? 0.772 143.760 18.196 1.00 41.76 586 VAL X C 1
ATOM 4402 O O . VAL A 1 586 ? -0.405 143.943 18.524 1.00 44.71 586 VAL X O 1
ATOM 4406 N N . GLY A 1 587 ? 1.564 142.899 18.839 1.00 44.63 587 GLY X N 1
ATOM 4407 C CA . GLY A 1 587 ? 1.091 142.222 20.034 1.00 44.64 587 GLY X CA 1
ATOM 4408 C C . GLY A 1 587 ? 0.857 143.150 21.207 1.00 43.65 587 GLY X C 1
ATOM 4409 O O . GLY A 1 587 ? 0.076 142.817 22.105 1.00 48.22 587 GLY X O 1
ATOM 4410 N N . SER A 1 588 ? 1.513 144.306 21.219 1.00 44.10 588 SER X N 1
ATOM 4411 C CA . SER A 1 588 ? 1.347 145.301 22.271 1.00 47.48 588 SER X CA 1
ATOM 4412 C C . SER A 1 588 ? 0.449 146.420 21.763 1.00 44.55 588 SER X C 1
ATOM 4413 O O . SER A 1 588 ? 0.748 147.045 20.740 1.00 46.29 588 SER X O 1
ATOM 4416 N N . SER A 1 589 ? -0.647 146.673 22.479 1.00 47.20 589 SER X N 1
ATOM 4417 C CA . SER A 1 589 ? -1.509 147.796 22.125 1.00 50.22 589 SER X CA 1
ATOM 4418 C C . SER A 1 589 ? -0.806 149.127 22.359 1.00 48.06 589 SER X C 1
ATOM 4419 O O . SER A 1 589 ? -0.926 150.050 21.545 1.00 50.06 589 SER X O 1
ATOM 4422 N N . LYS A 1 590 ? -0.063 149.246 23.462 1.00 49.62 590 LYS X N 1
ATOM 4423 C CA . LYS A 1 590 ? 0.579 150.516 23.787 1.00 51.10 590 LYS X CA 1
ATOM 4424 C C . LYS A 1 590 ? 1.673 150.855 22.782 1.00 48.09 590 LYS X C 1
ATOM 4425 O O . LYS A 1 590 ? 1.714 151.971 22.251 1.00 47.98 590 LYS X O 1
ATOM 4431 N N . VAL A 1 591 ? 2.566 149.901 22.502 1.00 45.22 591 VAL X N 1
ATOM 4432 C CA . VAL A 1 591 ? 3.693 150.172 21.612 1.00 44.08 591 VAL X CA 1
ATOM 4433 C C . VAL A 1 591 ? 3.201 150.493 20.207 1.00 45.28 591 VAL X C 1
ATOM 4434 O O . VAL A 1 591 ? 3.699 151.420 19.556 1.00 44.77 591 VAL X O 1
ATOM 4438 N N . THR A 1 592 ? 2.217 149.735 19.718 1.00 46.08 592 THR X N 1
ATOM 4439 C CA . THR A 1 592 ? 1.661 150.013 18.398 1.00 46.45 592 THR X CA 1
ATOM 4440 C C . THR A 1 592 ? 1.014 151.392 18.357 1.00 47.06 592 THR X C 1
ATOM 4441 O O . THR A 1 592 ? 1.126 152.112 17.356 1.00 45.58 592 THR X O 1
ATOM 4445 N N . ARG A 1 593 ? 0.346 151.786 19.444 1.00 42.93 593 ARG X N 1
ATOM 4446 C CA . ARG A 1 593 ? -0.268 153.107 19.491 1.00 44.27 593 ARG X CA 1
ATOM 4447 C C . ARG A 1 593 ? 0.780 154.209 19.568 1.00 46.57 593 ARG X C 1
ATOM 4448 O O . ARG A 1 593 ? 0.558 155.311 19.054 1.00 47.30 593 ARG X O 1
ATOM 4456 N N . ILE A 1 594 ? 1.921 153.936 20.203 1.00 46.43 594 ILE X N 1
ATOM 4457 C CA . ILE A 1 594 ? 2.983 154.935 20.277 1.00 48.34 594 ILE X CA 1
ATOM 4458 C C . ILE A 1 594 ? 3.632 155.121 18.913 1.00 45.02 594 ILE X C 1
ATOM 4459 O O . ILE A 1 594 ? 3.833 156.250 18.448 1.00 43.76 594 ILE X O 1
ATOM 4464 N N . LEU A 1 595 ? 3.961 154.013 18.246 1.00 39.21 595 LEU X N 1
ATOM 4465 C CA . LEU A 1 595 ? 4.657 154.081 16.968 1.00 46.16 595 LEU X CA 1
ATOM 4466 C C . LEU A 1 595 ? 3.783 154.623 15.843 1.00 43.36 595 LEU X C 1
ATOM 4467 O O . LEU A 1 595 ? 4.321 155.116 14.847 1.00 42.10 595 LEU X O 1
ATOM 4472 N N . THR A 1 596 ? 2.458 154.547 15.969 1.00 44.41 596 THR X N 1
ATOM 4473 C CA . THR A 1 596 ? 1.569 154.942 14.885 1.00 45.07 596 THR X CA 1
ATOM 4474 C C . THR A 1 596 ? 0.738 156.179 15.188 1.00 45.47 596 THR X C 1
ATOM 4475 O O . THR A 1 596 ? 0.127 156.730 14.267 1.00 44.36 596 THR X O 1
ATOM 4479 N N . GLN A 1 597 ? 0.690 156.629 16.440 1.00 49.47 597 GLN X N 1
ATOM 4480 C CA . GLN A 1 597 ? -0.123 157.791 16.776 1.00 49.12 597 GLN X CA 1
ATOM 4481 C C . GLN A 1 597 ? 0.638 158.762 17.669 1.00 48.64 597 GLN X C 1
ATOM 4482 O O . GLN A 1 597 ? 0.758 159.947 17.340 1.00 51.76 597 GLN X O 1
ATOM 4488 N N . ASP A 1 598 ? 1.165 158.273 18.794 1.00 48.51 598 ASP X N 1
ATOM 4489 C CA . ASP A 1 598 ? 1.844 159.158 19.737 1.00 48.74 598 ASP X CA 1
ATOM 4490 C C . ASP A 1 598 ? 3.109 159.764 19.143 1.00 48.02 598 ASP X C 1
ATOM 4491 O O . ASP A 1 598 ? 3.486 160.884 19.507 1.00 49.45 598 ASP X O 1
ATOM 4496 N N . ALA A 1 599 ? 3.777 159.049 18.236 1.00 46.19 599 ALA X N 1
ATOM 4497 C CA . ALA A 1 599 ? 5.004 159.564 17.640 1.00 47.95 599 ALA X CA 1
ATOM 4498 C C . ALA A 1 599 ? 4.771 160.836 16.834 1.00 44.78 599 ALA X C 1
ATOM 4499 O O . ALA A 1 599 ? 5.709 161.620 16.652 1.00 46.06 599 ALA X O 1
ATOM 4501 N N . GLU A 1 600 ? 3.545 161.061 16.357 1.00 42.69 600 GLU X N 1
ATOM 4502 C CA . GLU A 1 600 ? 3.272 162.224 15.516 1.00 48.21 600 GLU X CA 1
ATOM 4503 C C . GLU A 1 600 ? 3.421 163.521 16.302 1.00 49.18 600 GLU X C 1
ATOM 4504 O O . GLU A 1 600 ? 4.030 164.484 15.821 1.00 47.35 600 GLU X O 1
ATOM 4510 N N . ALA A 1 601 ? 2.869 163.566 17.518 1.00 48.99 601 ALA X N 1
ATOM 4511 C CA . ALA A 1 601 ? 3.022 164.753 18.353 1.00 46.68 601 ALA X CA 1
ATOM 4512 C C . ALA A 1 601 ? 4.425 164.850 18.937 1.00 44.96 601 ALA X C 1
ATOM 4513 O O . ALA A 1 601 ? 4.913 165.956 19.194 1.00 44.63 601 ALA X O 1
ATOM 4515 N N . LEU A 1 602 ? 5.086 163.711 19.149 1.00 44.58 602 LEU X N 1
ATOM 4516 C CA . LEU A 1 602 ? 6.432 163.729 19.713 1.00 44.45 602 LEU X CA 1
ATOM 4517 C C . LEU A 1 602 ? 7.439 164.298 18.725 1.00 43.41 602 LEU X C 1
ATOM 4518 O O . LEU A 1 602 ? 8.166 165.248 19.039 1.00 47.03 602 LEU X O 1
ATOM 4523 N N . ILE A 1 603 ? 7.494 163.731 17.519 1.00 47.73 603 ILE X N 1
ATOM 4524 C CA . ILE A 1 603 ? 8.608 163.951 16.607 1.00 44.99 603 ILE X CA 1
ATOM 4525 C C . ILE A 1 603 ? 8.160 164.286 15.192 1.00 47.85 603 ILE X C 1
ATOM 4526 O O . ILE A 1 603 ? 9.006 164.533 14.330 1.00 49.02 603 ILE X O 1
ATOM 4531 N N . GLY A 1 604 ? 6.858 164.319 14.922 1.00 50.21 604 GLY X N 1
ATOM 4532 C CA . GLY A 1 604 ? 6.371 164.715 13.614 1.00 44.38 604 GLY X CA 1
ATOM 4533 C C . GLY A 1 604 ? 5.959 163.553 12.736 1.00 46.60 604 GLY X C 1
ATOM 4534 O O . GLY A 1 604 ? 4.912 163.601 12.082 1.00 51.25 604 GLY X O 1
ATOM 4535 N N . GLY A 1 605 ? 6.776 162.501 12.709 1.00 44.09 605 GLY X N 1
ATOM 4536 C CA . GLY A 1 605 ? 6.495 161.332 11.908 1.00 44.59 605 GLY X CA 1
ATOM 4537 C C . GLY A 1 605 ? 5.801 160.234 12.702 1.00 42.27 605 GLY X C 1
ATOM 4538 O O . GLY A 1 605 ? 5.621 160.320 13.913 1.00 47.64 605 GLY X O 1
ATOM 4539 N N . LYS A 1 606 ? 5.417 159.183 11.983 1.00 42.58 606 LYS X N 1
ATOM 4540 C CA . LYS A 1 606 ? 4.743 158.036 12.575 1.00 40.86 606 LYS X CA 1
ATOM 4541 C C . LYS A 1 606 ? 4.773 156.898 11.567 1.00 44.18 606 LYS X C 1
ATOM 4542 O O . LYS A 1 606 ? 4.985 157.112 10.370 1.00 43.57 606 LYS X O 1
ATOM 4548 N N . PHE A 1 607 ? 4.559 155.684 12.064 1.00 44.12 607 PHE X N 1
ATOM 4549 C CA . PHE A 1 607 ? 4.450 154.519 11.201 1.00 42.79 607 PHE X CA 1
ATOM 4550 C C . PHE A 1 607 ? 2.993 154.296 10.815 1.00 44.51 607 PHE X C 1
ATOM 4551 O O . PHE A 1 607 ? 2.083 154.528 11.616 1.00 45.26 607 PHE X O 1
ATOM 4559 N N . TYR A 1 608 ? 2.779 153.857 9.577 1.00 46.70 608 TYR X N 1
ATOM 4560 C CA . TYR A 1 608 ? 1.445 153.582 9.051 1.00 45.03 608 TYR X CA 1
ATOM 4561 C C . TYR A 1 608 ? 1.441 152.163 8.499 1.00 42.86 608 TYR X C 1
ATOM 4562 O O . TYR A 1 608 ? 2.028 151.901 7.446 1.00 45.33 608 TYR X O 1
ATOM 4571 N N . VAL A 1 609 ? 0.790 151.252 9.216 1.00 44.20 609 VAL X N 1
ATOM 4572 C CA . VAL A 1 609 ? 0.761 149.839 8.855 1.00 43.50 609 VAL X CA 1
ATOM 4573 C C . VAL A 1 609 ? -0.472 149.583 7.999 1.00 45.97 609 VAL X C 1
ATOM 4574 O O . VAL A 1 609 ? -1.603 149.808 8.443 1.00 46.26 609 VAL X O 1
ATOM 4578 N N . GLU A 1 610 ? -0.258 149.108 6.773 1.00 41.50 610 GLU X N 1
ATOM 4579 C CA . GLU A 1 610 ? -1.370 148.781 5.883 1.00 43.60 610 GLU X CA 1
ATOM 4580 C C . GLU A 1 610 ? -0.905 147.746 4.872 1.00 44.18 610 GLU X C 1
ATOM 4581 O O . GLU A 1 610 ? -0.001 148.021 4.076 1.00 41.93 610 GLU X O 1
ATOM 4587 N N . THR A 1 611 ? -1.527 146.568 4.894 1.00 41.04 611 THR X N 1
ATOM 4588 C CA . THR A 1 611 ? -1.137 145.469 4.021 1.00 43.55 611 THR X CA 1
ATOM 4589 C C . THR A 1 611 ? -1.810 145.512 2.654 1.00 45.62 611 THR X C 1
ATOM 4590 O O . THR A 1 611 ? -1.429 144.735 1.772 1.00 41.58 611 THR X O 1
ATOM 4594 N N . ASP A 1 612 ? -2.792 146.393 2.452 1.00 44.99 612 ASP X N 1
ATOM 4595 C CA . ASP A 1 612 ? -3.415 146.493 1.138 1.00 45.97 612 ASP X CA 1
ATOM 4596 C C . ASP A 1 612 ? -2.827 147.663 0.369 1.00 45.10 612 ASP X C 1
ATOM 4597 O O . ASP A 1 612 ? -2.824 148.792 0.883 1.00 45.59 612 ASP X O 1
ATOM 4602 N N . PRO A 1 613 ? -2.334 147.443 -0.852 1.00 44.52 613 PRO X N 1
ATOM 4603 C CA . PRO A 1 613 ? -1.728 148.553 -1.606 1.00 43.78 613 PRO X CA 1
ATOM 4604 C C . PRO A 1 613 ? -2.706 149.661 -1.936 1.00 45.00 613 PRO X C 1
ATOM 4605 O O . PRO A 1 613 ? -2.314 150.834 -1.971 1.00 45.24 613 PRO X O 1
ATOM 4609 N N . TYR A 1 614 ? -3.973 149.328 -2.171 1.00 46.13 614 TYR X N 1
ATOM 4610 C CA . TYR A 1 614 ? -4.947 150.351 -2.530 1.00 48.77 614 TYR X CA 1
ATOM 4611 C C . TYR A 1 614 ? -5.426 151.118 -1.302 1.00 49.58 614 TYR X C 1
ATOM 4612 O O . TYR A 1 614 ? -5.631 152.336 -1.371 1.00 48.29 614 TYR X O 1
ATOM 4621 N N . LYS A 1 615 ? -5.591 150.433 -0.166 1.00 45.64 615 LYS X N 1
ATOM 4622 C CA . LYS A 1 615 ? -5.849 151.143 1.084 1.00 48.34 615 LYS X CA 1
ATOM 4623 C C . LYS A 1 615 ? -4.660 152.010 1.472 1.00 46.44 615 LYS X C 1
ATOM 4624 O O . LYS A 1 615 ? -4.834 153.135 1.956 1.00 45.08 615 LYS X O 1
ATOM 4630 N N . ALA A 1 616 ? -3.441 151.504 1.266 1.00 46.05 616 ALA X N 1
ATOM 4631 C CA . ALA A 1 616 ? -2.247 152.276 1.595 1.00 44.10 616 ALA X CA 1
ATOM 4632 C C . ALA A 1 616 ? -2.150 153.526 0.731 1.00 44.56 616 ALA X C 1
ATOM 4633 O O . ALA A 1 616 ? -1.879 154.623 1.234 1.00 40.55 616 ALA X O 1
ATOM 4635 N N . ALA A 1 617 ? -2.377 153.378 -0.577 1.00 43.89 617 ALA X N 1
ATOM 4636 C CA . ALA A 1 617 ? -2.281 154.520 -1.481 1.00 41.82 617 ALA X CA 1
ATOM 4637 C C . ALA A 1 617 ? -3.301 155.594 -1.128 1.00 45.09 617 ALA X C 1
ATOM 4638 O O . ALA A 1 617 ? -2.977 156.788 -1.112 1.00 43.97 617 ALA X O 1
ATOM 4640 N N . ALA A 1 618 ? -4.541 155.191 -0.836 1.00 45.08 618 ALA X N 1
ATOM 4641 C CA . ALA A 1 618 ? -5.561 156.162 -0.454 1.00 46.61 618 ALA X CA 1
ATOM 4642 C C . ALA A 1 618 ? -5.194 156.866 0.847 1.00 47.42 618 ALA X C 1
ATOM 4643 O O . ALA A 1 618 ? -5.415 158.074 0.991 1.00 51.14 618 ALA X O 1
ATOM 4645 N N . GLY A 1 619 ? -4.625 156.129 1.803 1.00 43.85 619 GLY X N 1
ATOM 4646 C CA . GLY A 1 619 ? -4.229 156.745 3.059 1.00 45.12 619 GLY X CA 1
ATOM 4647 C C . GLY A 1 619 ? -3.045 157.680 2.907 1.00 45.98 619 GLY X C 1
ATOM 4648 O O . GLY A 1 619 ? -2.999 158.745 3.529 1.00 44.94 619 GLY X O 1
ATOM 4649 N N . ILE A 1 620 ? -2.071 157.296 2.078 1.00 45.24 620 ILE X N 1
ATOM 4650 C CA . ILE A 1 620 ? -0.919 158.159 1.833 1.00 45.71 620 ILE X CA 1
ATOM 4651 C C . ILE A 1 620 ? -1.358 159.450 1.154 1.00 46.47 620 ILE X C 1
ATOM 4652 O O . ILE A 1 620 ? -0.867 160.539 1.477 1.00 44.68 620 ILE X O 1
ATOM 4657 N N . ILE A 1 621 ? -2.300 159.352 0.215 1.00 46.77 621 ILE X N 1
ATOM 4658 C CA . ILE A 1 621 ? -2.778 160.540 -0.484 1.00 47.62 621 ILE X CA 1
ATOM 4659 C C . ILE A 1 621 ? -3.548 161.450 0.467 1.00 46.56 621 ILE X C 1
ATOM 4660 O O . ILE A 1 621 ? -3.460 162.681 0.377 1.00 47.53 621 ILE X O 1
ATOM 4665 N N . GLU A 1 622 ? -4.293 160.867 1.409 1.00 48.37 622 GLU X N 1
ATOM 4666 C CA . GLU A 1 622 ? -5.031 161.689 2.365 1.00 52.39 622 GLU X CA 1
ATOM 4667 C C . GLU A 1 622 ? -4.089 162.373 3.348 1.00 51.13 622 GLU X C 1
ATOM 4668 O O . GLU A 1 622 ? -4.339 163.509 3.768 1.00 51.95 622 GLU X O 1
ATOM 4674 N N . HIS A 1 623 ? -3.000 161.701 3.728 1.00 47.53 623 HIS X N 1
ATOM 4675 C CA . HIS A 1 623 ? -1.996 162.346 4.568 1.00 47.45 623 HIS X CA 1
ATOM 4676 C C . HIS A 1 623 ? -1.339 163.513 3.841 1.00 50.00 623 HIS X C 1
ATOM 4677 O 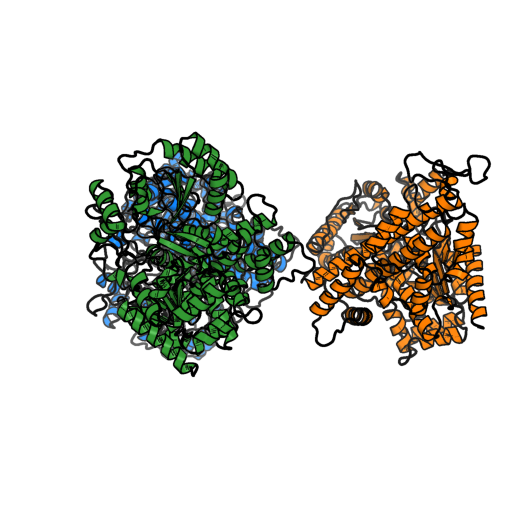O . HIS A 1 623 ? -1.091 164.568 4.438 1.00 47.62 623 HIS X O 1
ATOM 4684 N N . ILE A 1 624 ? -1.059 163.344 2.546 1.00 49.31 624 ILE X N 1
ATOM 4685 C CA . ILE A 1 624 ? -0.448 164.416 1.765 1.00 45.30 624 ILE X CA 1
ATOM 4686 C C . ILE A 1 624 ? -1.394 165.605 1.662 1.00 47.69 624 ILE X C 1
ATOM 4687 O O . ILE A 1 624 ? -0.997 166.755 1.883 1.00 48.33 624 ILE X O 1
ATOM 4692 N N . LYS A 1 625 ? -2.662 165.345 1.330 1.00 47.94 625 LYS X N 1
ATOM 4693 C CA . LYS A 1 625 ? -3.642 166.424 1.262 1.00 49.54 625 LYS X CA 1
ATOM 4694 C C . LYS A 1 625 ? -3.795 167.128 2.602 1.00 51.03 625 LYS X C 1
ATOM 4695 O O . LYS A 1 625 ? -4.028 168.341 2.641 1.00 54.29 625 LYS X O 1
ATOM 4701 N N . ALA A 1 626 ? -3.674 166.388 3.707 1.00 49.90 626 ALA X N 1
ATOM 4702 C CA . ALA A 1 626 ? -3.741 167.013 5.024 1.00 52.27 626 ALA X CA 1
ATOM 4703 C C . ALA A 1 626 ? -2.587 167.987 5.220 1.00 50.21 626 ALA X C 1
ATOM 4704 O O . ALA A 1 626 ? -2.781 169.110 5.703 1.00 53.28 626 ALA X O 1
ATOM 4706 N N . LYS A 1 627 ? -1.373 167.576 4.847 1.00 48.55 627 LYS X N 1
ATOM 4707 C CA . LYS A 1 627 ? -0.235 168.487 4.914 1.00 50.83 627 LYS X CA 1
ATOM 4708 C C . LYS A 1 627 ? -0.430 169.678 3.981 1.00 53.71 627 LYS X C 1
ATOM 4709 O O . LYS A 1 627 ? -0.025 170.802 4.304 1.00 53.12 627 LYS X O 1
ATOM 4715 N N . ARG A 1 628 ? -1.051 169.453 2.820 1.00 47.59 628 ARG X N 1
ATOM 4716 C CA . ARG A 1 628 ? -1.328 170.558 1.905 1.00 50.74 628 ARG X CA 1
ATOM 4717 C C . ARG A 1 628 ? -2.327 171.539 2.507 1.00 52.37 628 ARG X C 1
ATOM 4718 O O . ARG A 1 628 ? -2.179 172.757 2.353 1.00 54.85 628 ARG X O 1
ATOM 4726 N N . ALA A 1 629 ? -3.353 171.028 3.194 1.00 50.65 629 ALA X N 1
ATOM 4727 C CA . ALA A 1 629 ? -4.348 171.908 3.797 1.00 51.19 629 ALA X CA 1
ATOM 4728 C C . ALA A 1 629 ? -3.754 172.743 4.925 1.00 52.85 629 ALA X C 1
ATOM 4729 O O . ALA A 1 629 ? -4.167 173.891 5.127 1.00 56.69 629 ALA X O 1
ATOM 4731 N N . LEU A 1 630 ? -2.792 172.193 5.668 1.00 53.18 630 LEU X N 1
ATOM 4732 C CA . LEU A 1 630 ? -2.136 172.957 6.721 1.00 53.61 630 LEU X CA 1
ATOM 4733 C C . LEU A 1 630 ? -1.147 173.977 6.173 1.00 53.83 630 LEU X C 1
ATOM 4734 O O . LEU A 1 630 ? -0.823 174.942 6.872 1.00 52.43 630 LEU X O 1
ATOM 4739 N N . LEU A 1 631 ? -0.665 173.788 4.948 1.00 57.38 631 LEU X N 1
ATOM 4740 C CA . LEU A 1 631 ? 0.192 174.764 4.290 1.00 56.76 631 LEU X CA 1
ATOM 4741 C C . LEU A 1 631 ? -0.598 175.845 3.566 1.00 55.47 631 LEU X C 1
ATOM 4742 O O . LEU A 1 631 ? 0.009 176.690 2.900 1.00 58.88 631 LEU X O 1
ATOM 4747 N N . ASN A 1 632 ? -1.928 175.828 3.680 1.00 58.10 632 ASN X N 1
ATOM 4748 C CA . ASN A 1 632 ? -2.810 176.792 3.017 1.00 63.79 632 ASN X CA 1
ATOM 4749 C C . ASN A 1 632 ? -2.700 176.709 1.496 1.00 61.29 632 ASN X C 1
ATOM 4750 O O . ASN A 1 632 ? -2.897 177.702 0.792 1.00 57.95 632 ASN X O 1
ATOM 4755 N N . LEU A 1 633 ? -2.388 175.525 0.980 1.00 58.88 633 LEU X N 1
ATOM 4756 C CA . LEU A 1 633 ? -2.325 175.309 -0.460 1.00 61.91 633 LEU X CA 1
ATOM 4757 C C . LEU A 1 633 ? -3.718 175.038 -1.018 1.00 69.61 633 LEU X C 1
ATOM 4758 O O . LEU A 1 633 ? -4.609 174.590 -0.295 1.00 75.05 633 LEU X O 1
ATOM 4763 N N . SER B 1 4 ? 10.726 123.698 49.134 1.00 85.07 4 SER A N 1
ATOM 4764 C CA . SER B 1 4 ? 10.934 122.262 48.992 1.00 83.02 4 SER A CA 1
ATOM 4765 C C . SER B 1 4 ? 11.345 121.918 47.566 1.00 82.86 4 SER A C 1
ATOM 4766 O O . SER B 1 4 ? 12.516 121.666 47.286 1.00 78.03 4 SER A O 1
ATOM 4769 N N . LYS B 1 5 ? 10.360 121.908 46.668 1.00 89.64 5 LYS A N 1
ATOM 4770 C CA . LYS B 1 5 ? 10.635 121.655 45.258 1.00 77.81 5 LYS A CA 1
ATOM 4771 C C . LYS B 1 5 ? 11.280 122.858 44.584 1.00 78.64 5 LYS A C 1
ATOM 4772 O O . LYS B 1 5 ? 12.020 122.698 43.606 1.00 78.06 5 LYS A O 1
ATOM 4778 N N . LEU B 1 6 ? 11.014 124.065 45.088 1.00 79.06 6 LEU A N 1
ATOM 4779 C CA . LEU B 1 6 ? 11.462 125.281 44.420 1.00 68.43 6 LEU A CA 1
ATOM 4780 C C . LEU B 1 6 ? 12.947 125.534 44.638 1.00 64.99 6 LEU A C 1
ATOM 4781 O O . LEU B 1 6 ? 13.692 125.773 43.681 1.00 62.25 6 LEU A O 1
ATOM 4786 N N . SER B 1 7 ? 13.395 125.487 45.890 1.00 64.98 7 SER A N 1
ATOM 4787 C CA . SER B 1 7 ? 14.715 125.993 46.227 1.00 60.52 7 SER A CA 1
ATOM 4788 C C . SER B 1 7 ? 15.317 125.174 47.357 1.00 60.72 7 SER A C 1
ATOM 4789 O O . SER B 1 7 ? 14.607 124.535 48.139 1.00 61.41 7 SER A O 1
ATOM 4792 N N . VAL B 1 8 ? 16.650 125.200 47.427 1.00 57.93 8 VAL A N 1
ATOM 4793 C CA . VAL B 1 8 ? 17.371 124.722 48.601 1.00 54.81 8 VAL A CA 1
ATOM 4794 C C . VAL B 1 8 ? 17.716 125.854 49.558 1.00 57.21 8 VAL A C 1
ATOM 4795 O O . VAL B 1 8 ? 18.134 125.583 50.696 1.00 60.10 8 VAL A O 1
ATOM 4799 N N . ASP B 1 9 ? 17.569 127.105 49.134 1.00 55.53 9 ASP A N 1
ATOM 4800 C CA . ASP B 1 9 ? 17.662 128.248 50.031 1.00 56.45 9 ASP A CA 1
ATOM 4801 C C . ASP B 1 9 ? 16.555 128.140 51.075 1.00 56.08 9 ASP A C 1
ATOM 4802 O O . ASP B 1 9 ? 15.370 128.133 50.710 1.00 58.19 9 ASP A O 1
ATOM 4807 N N . PRO B 1 10 ? 16.886 128.054 52.367 1.00 57.92 10 PRO A N 1
ATOM 4808 C CA . PRO B 1 10 ? 15.858 127.746 53.377 1.00 56.92 10 PRO A CA 1
ATOM 4809 C C . PRO B 1 10 ? 14.795 128.821 53.552 1.00 57.76 10 PRO A C 1
ATOM 4810 O O . PRO B 1 10 ? 13.756 128.533 54.159 1.00 54.74 10 PRO A O 1
ATOM 4814 N N . VAL B 1 11 ? 15.001 130.037 53.037 1.00 60.36 11 VAL A N 1
ATOM 4815 C CA . VAL B 1 11 ? 14.052 131.122 53.276 1.00 56.98 11 VAL A CA 1
ATOM 4816 C C . VAL B 1 11 ? 12.992 131.248 52.191 1.00 56.94 11 VAL A C 1
ATOM 4817 O O . VAL B 1 11 ? 12.037 132.022 52.361 1.00 55.29 11 VAL A O 1
ATOM 4821 N N . ILE B 1 12 ? 13.114 130.508 51.093 1.00 56.61 12 ILE A N 1
ATOM 4822 C CA . ILE B 1 12 ? 12.244 130.681 49.930 1.00 58.53 12 ILE A CA 1
ATOM 4823 C C . ILE B 1 12 ? 10.825 130.171 50.179 1.00 56.81 12 ILE A C 1
ATOM 4824 O O . ILE B 1 12 ? 9.869 130.910 49.898 1.00 56.09 12 ILE A O 1
ATOM 4829 N N . PRO B 1 13 ? 10.617 128.939 50.675 1.00 59.27 13 PRO A N 1
ATOM 4830 C CA . PRO B 1 13 ? 9.231 128.428 50.757 1.00 60.20 13 PRO A CA 1
ATOM 4831 C C . PRO B 1 13 ? 8.292 129.312 51.563 1.00 57.94 13 PRO A C 1
ATOM 4832 O O . PRO B 1 13 ? 7.175 129.595 51.112 1.00 59.22 13 PRO A O 1
ATOM 4836 N N . ASN B 1 14 ? 8.712 129.760 52.747 1.00 59.71 14 ASN A N 1
ATOM 4837 C CA . ASN B 1 14 ? 7.842 130.615 53.548 1.00 63.10 14 ASN A CA 1
ATOM 4838 C C . ASN B 1 14 ? 7.659 131.982 52.900 1.00 57.64 14 ASN A C 1
ATOM 4839 O O . ASN B 1 14 ? 6.569 132.563 52.958 1.00 55.10 14 ASN A O 1
ATOM 4844 N N . LEU B 1 15 ? 8.711 132.514 52.276 1.00 55.89 15 LEU A N 1
ATOM 4845 C CA . LEU B 1 15 ? 8.564 133.781 51.571 1.00 53.73 15 LEU A CA 1
ATOM 4846 C C . LEU B 1 15 ? 7.750 133.619 50.294 1.00 55.85 15 LEU A C 1
ATOM 4847 O O . LEU B 1 15 ? 7.029 134.543 49.899 1.00 56.47 15 LEU A O 1
ATOM 4852 N N . TYR B 1 16 ? 7.839 132.459 49.640 1.00 53.04 16 TYR A N 1
ATOM 4853 C CA . TYR B 1 16 ? 6.986 132.218 48.482 1.00 55.66 16 TYR A CA 1
ATOM 4854 C C . TYR B 1 16 ? 5.525 132.098 48.897 1.00 58.54 16 TYR A C 1
ATOM 4855 O O . TYR B 1 16 ? 4.642 132.694 48.268 1.00 58.75 16 TYR A O 1
ATOM 4864 N N . ARG B 1 17 ? 5.245 131.314 49.945 1.00 56.43 17 ARG A N 1
ATOM 4865 C CA . ARG B 1 17 ? 3.862 131.174 50.390 1.00 58.75 17 ARG A CA 1
ATOM 4866 C C . ARG B 1 17 ? 3.310 132.499 50.898 1.00 56.59 17 ARG A C 1
ATOM 4867 O O . ARG B 1 17 ? 2.112 132.767 50.752 1.00 56.86 17 ARG A O 1
ATOM 4875 N N . LYS B 1 18 ? 4.164 133.340 51.487 1.00 57.97 18 LYS A N 1
ATOM 4876 C CA . LYS B 1 18 ? 3.719 134.664 51.906 1.00 59.05 18 LYS A CA 1
ATOM 4877 C C . LYS B 1 18 ? 3.335 135.513 50.702 1.00 59.84 18 LYS A C 1
ATOM 4878 O O . LYS B 1 18 ? 2.321 136.221 50.730 1.00 60.81 18 LYS A O 1
ATOM 4884 N N . ALA B 1 19 ? 4.126 135.448 49.629 1.00 58.60 19 ALA A N 1
ATOM 4885 C CA . ALA B 1 19 ? 3.767 136.158 48.405 1.00 55.49 19 ALA A CA 1
ATOM 4886 C C . ALA B 1 19 ? 2.511 135.568 47.777 1.00 56.40 19 ALA A C 1
ATOM 4887 O O . ALA B 1 19 ? 1.630 136.306 47.321 1.00 56.51 19 ALA A O 1
ATOM 4889 N N . ARG B 1 20 ? 2.414 134.236 47.748 1.00 53.43 20 ARG A N 1
ATOM 4890 C CA . ARG B 1 20 ? 1.227 133.584 47.207 1.00 55.70 20 ARG A CA 1
ATOM 4891 C C . ARG B 1 20 ? -0.020 133.964 47.998 1.00 58.99 20 ARG A C 1
ATOM 4892 O O . ARG B 1 20 ? -1.086 134.195 47.417 1.00 56.81 20 ARG A O 1
ATOM 4900 N N . GLU B 1 21 ? 0.097 134.038 49.328 1.00 61.31 21 GLU A N 1
ATOM 4901 C CA . GLU B 1 21 ? -1.037 134.446 50.151 1.00 61.68 21 GLU A CA 1
ATOM 4902 C C . GLU B 1 21 ? -1.522 135.839 49.768 1.00 59.12 21 GLU A C 1
ATOM 4903 O O . GLU B 1 21 ? -2.731 136.077 49.657 1.00 61.10 21 GLU A O 1
ATOM 4909 N N . GLU B 1 22 ? -0.595 136.767 49.542 1.00 61.18 22 GLU A N 1
ATOM 4910 C CA . GLU B 1 22 ? -0.939 138.143 49.206 1.00 58.22 22 GLU A CA 1
ATOM 4911 C C . GLU B 1 22 ? -1.364 138.317 47.754 1.00 61.11 22 GLU A C 1
ATOM 4912 O O . GLU B 1 22 ? -1.727 139.433 47.365 1.00 62.59 22 GLU A O 1
ATOM 4918 N N . GLY B 1 23 ? -1.335 137.258 46.950 1.00 59.03 23 GLY A N 1
ATOM 4919 C CA . GLY B 1 23 ? -1.721 137.375 45.557 1.00 60.43 23 GLY A CA 1
ATOM 4920 C C . GLY B 1 23 ? -0.676 137.997 44.662 1.00 56.28 23 GLY A C 1
ATOM 4921 O O . GLY B 1 23 ? -1.026 138.650 43.674 1.00 60.59 23 GLY A O 1
ATOM 4922 N N . ILE B 1 24 ? 0.602 137.813 44.977 1.00 55.24 24 ILE A N 1
ATOM 4923 C CA . ILE B 1 24 ? 1.706 138.381 44.212 1.00 56.38 24 ILE A CA 1
ATOM 4924 C C . ILE B 1 24 ? 2.356 137.257 43.419 1.00 54.65 24 ILE A C 1
ATOM 4925 O O . ILE B 1 24 ? 2.843 136.281 44.002 1.00 53.50 24 ILE A O 1
ATOM 4930 N N . SER B 1 25 ? 2.365 137.390 42.095 1.00 51.55 25 SER A N 1
ATOM 4931 C CA . SER B 1 25 ? 3.018 136.405 41.247 1.00 49.96 25 SER A CA 1
ATOM 4932 C C . SER B 1 25 ? 4.528 136.592 41.296 1.00 49.10 25 SER A C 1
ATOM 4933 O O . SER B 1 25 ? 5.031 137.719 41.253 1.00 47.80 25 SER A O 1
ATOM 4936 N N . THR B 1 26 ? 5.249 135.481 41.391 1.00 49.76 26 THR A N 1
ATOM 4937 C CA . THR B 1 26 ? 6.701 135.479 41.474 1.00 49.73 26 THR A CA 1
ATOM 4938 C C . THR B 1 26 ? 7.297 134.870 40.209 1.00 49.53 26 THR A C 1
ATOM 4939 O O . THR B 1 26 ? 6.587 134.475 39.280 1.00 48.32 26 THR A O 1
ATOM 4943 N N . VAL B 1 27 ? 8.631 134.797 40.187 1.00 50.02 27 VAL A N 1
ATOM 4944 C CA . VAL B 1 27 ? 9.331 134.218 39.044 1.00 51.35 27 VAL A CA 1
ATOM 4945 C C . VAL B 1 27 ? 8.987 132.742 38.894 1.00 51.88 27 VAL A C 1
ATOM 4946 O O . VAL B 1 27 ? 8.894 132.228 37.772 1.00 51.51 27 VAL A O 1
ATOM 4950 N N . PHE B 1 28 ? 8.771 132.041 40.010 1.00 50.32 28 PHE A N 1
ATOM 4951 C CA . PHE B 1 28 ? 8.387 130.636 39.939 1.00 49.93 28 PHE A CA 1
ATOM 4952 C C . PHE B 1 28 ? 6.983 130.478 39.370 1.00 50.15 28 PHE A C 1
ATOM 4953 O O . PHE B 1 28 ? 6.711 129.525 38.629 1.00 49.45 28 PHE A O 1
ATOM 4961 N N . ASP B 1 29 ? 6.081 131.405 39.703 1.00 49.42 29 ASP A N 1
ATOM 4962 C CA . ASP B 1 29 ? 4.727 131.361 39.158 1.00 51.26 29 ASP A CA 1
ATOM 4963 C C . ASP B 1 29 ? 4.737 131.548 37.646 1.00 49.45 29 ASP A C 1
ATOM 4964 O O . ASP B 1 29 ? 4.120 130.772 36.906 1.00 47.18 29 ASP A O 1
ATOM 4969 N N . ARG B 1 30 ? 5.436 132.580 37.171 1.00 49.51 30 ARG A N 1
ATOM 4970 C CA . ARG B 1 30 ? 5.419 132.885 35.746 1.00 50.72 30 ARG A CA 1
ATOM 4971 C C . ARG B 1 30 ? 6.127 131.812 34.929 1.00 49.45 30 ARG A C 1
ATOM 4972 O O . ARG B 1 30 ? 5.770 131.585 33.769 1.00 49.67 30 ARG A O 1
ATOM 4980 N N . TYR B 1 31 ? 7.117 131.133 35.512 1.00 50.79 31 TYR A N 1
ATOM 4981 C CA . TYR B 1 31 ? 7.736 130.008 34.818 1.00 50.71 31 TYR A CA 1
ATOM 4982 C C . TYR B 1 31 ? 6.753 128.854 34.653 1.00 53.89 31 TYR A C 1
ATOM 4983 O O . TYR B 1 31 ? 6.751 128.174 33.619 1.00 54.11 31 TYR A O 1
ATOM 4992 N N . GLU B 1 32 ? 5.912 128.620 35.664 1.00 51.85 32 GLU A N 1
ATOM 4993 C CA . GLU B 1 32 ? 4.909 127.564 35.574 1.00 53.15 32 GLU A CA 1
ATOM 4994 C C . GLU B 1 32 ? 3.895 127.859 34.476 1.00 52.94 32 GLU A C 1
ATOM 4995 O O . GLU B 1 32 ? 3.482 126.956 33.740 1.00 56.40 32 GLU A O 1
ATOM 5001 N N . ALA B 1 33 ? 3.486 129.124 34.347 1.00 51.94 33 ALA A N 1
ATOM 5002 C CA . ALA B 1 33 ? 2.527 129.501 33.316 1.00 54.40 33 ALA A CA 1
ATOM 5003 C C . ALA B 1 33 ? 3.100 129.379 31.909 1.00 50.46 33 ALA A C 1
ATOM 5004 O O . ALA B 1 33 ? 2.330 129.262 30.950 1.00 51.20 33 ALA A O 1
ATOM 5006 N N . GLN B 1 34 ? 4.427 129.402 31.762 1.00 50.75 34 GLN A N 1
ATOM 5007 C CA . GLN B 1 34 ? 5.051 129.268 30.450 1.00 52.27 34 GLN A CA 1
ATOM 5008 C C . GLN B 1 34 ? 5.215 127.818 30.017 1.00 51.70 34 GLN A C 1
ATOM 5009 O O . GLN B 1 34 ? 5.376 127.560 28.819 1.00 55.76 34 GLN A O 1
ATOM 5015 N N . GLN B 1 35 ? 5.185 126.875 30.952 1.00 54.44 35 GLN A N 1
ATOM 5016 C CA . GLN B 1 35 ? 5.364 125.476 30.596 1.00 56.07 35 GLN A CA 1
ATOM 5017 C C . GLN B 1 35 ? 4.120 124.948 29.883 1.00 56.33 35 GLN A C 1
ATOM 5018 O O . GLN B 1 35 ? 2.993 125.248 30.291 1.00 54.05 35 GLN A O 1
ATOM 5024 N N . PRO B 1 36 ? 4.289 124.162 28.808 1.00 55.31 36 PRO A N 1
ATOM 5025 C CA . PRO B 1 36 ? 5.601 123.832 28.241 1.00 52.63 36 PRO A CA 1
ATOM 5026 C C . PRO B 1 36 ? 6.129 124.933 27.324 1.00 53.84 36 PRO A C 1
ATOM 5027 O O . PRO B 1 36 ? 5.341 125.600 26.652 1.00 52.18 36 PRO A O 1
ATOM 5031 N N . GLN B 1 37 ? 7.445 125.123 27.308 1.00 50.50 37 GLN A N 1
ATOM 5032 C CA . GLN B 1 37 ? 8.062 126.170 26.508 1.00 51.30 37 GLN A CA 1
ATOM 5033 C C . GLN B 1 37 ? 8.337 125.669 25.094 1.00 51.92 37 GLN A C 1
ATOM 5034 O O . GLN B 1 37 ? 8.522 124.471 24.864 1.00 54.98 37 GLN A O 1
ATOM 5040 N N . CYS B 1 38 ? 8.359 126.608 24.147 1.00 51.93 38 CYS A N 1
ATOM 5041 C CA . CYS B 1 38 ? 8.507 126.258 22.739 1.00 51.88 38 CYS A CA 1
ATOM 5042 C C . CYS B 1 38 ? 9.793 125.479 22.495 1.00 52.24 38 CYS A C 1
ATOM 5043 O O . CYS B 1 38 ? 10.886 125.925 22.857 1.00 49.40 38 CYS A O 1
ATOM 5046 N N . GLY B 1 39 ? 9.656 124.313 21.860 1.00 48.38 39 GLY A N 1
ATOM 5047 C CA . GLY B 1 39 ? 10.815 123.479 21.597 1.00 50.15 39 GLY A CA 1
ATOM 5048 C C . GLY B 1 39 ? 11.766 124.068 20.576 1.00 48.94 39 GLY A C 1
ATOM 5049 O O . GLY B 1 39 ? 12.968 123.790 20.614 1.00 46.92 39 GLY A O 1
ATOM 5050 N N . PHE B 1 40 ? 11.252 124.884 19.652 1.00 43.79 40 PHE A N 1
ATOM 5051 C CA . PHE B 1 40 ? 12.124 125.494 18.654 1.00 49.58 40 PHE A CA 1
ATOM 5052 C C . PHE B 1 40 ? 13.090 126.479 19.305 1.00 47.05 40 PHE A C 1
ATOM 5053 O O . PHE B 1 40 ? 14.297 126.447 19.042 1.00 44.39 40 PHE A O 1
ATOM 5061 N N . GLY B 1 41 ? 12.578 127.352 20.176 1.00 45.37 41 GLY A N 1
ATOM 5062 C CA . GLY B 1 41 ? 13.447 128.309 20.842 1.00 47.38 41 GLY A CA 1
ATOM 5063 C C . GLY B 1 41 ? 14.407 127.661 21.824 1.00 49.43 41 GLY A C 1
ATOM 5064 O O . GLY B 1 41 ? 15.563 128.078 21.938 1.00 50.55 41 GLY A O 1
ATOM 5065 N N . LEU B 1 42 ? 13.940 126.640 22.553 1.00 50.02 42 LEU A N 1
ATOM 5066 C CA . LEU B 1 42 ? 14.811 125.943 23.499 1.00 51.18 42 LEU A CA 1
ATOM 5067 C C . LEU B 1 42 ? 16.022 125.344 22.797 1.00 49.86 42 LEU A C 1
ATOM 5068 O O . LEU B 1 42 ? 17.147 125.424 23.304 1.00 48.30 42 LEU A O 1
ATOM 5073 N N . THR B 1 43 ? 15.814 124.746 21.625 1.00 50.42 43 THR A N 1
ATOM 5074 C CA . THR B 1 43 ? 16.906 124.140 20.878 1.00 50.27 43 THR A CA 1
ATOM 5075 C C . THR B 1 43 ? 17.659 125.140 20.013 1.00 46.21 43 THR A C 1
ATOM 5076 O O . THR B 1 43 ? 18.675 124.773 19.413 1.00 47.53 43 THR A O 1
ATOM 5080 N N . GLY B 1 44 ? 17.198 126.387 19.943 1.00 46.44 44 GLY A N 1
ATOM 5081 C CA . GLY B 1 44 ? 17.835 127.383 19.108 1.00 45.39 44 GLY A CA 1
ATOM 5082 C C . GLY B 1 44 ? 17.474 127.313 17.643 1.00 48.01 44 GLY A C 1
ATOM 5083 O O . GLY B 1 44 ? 18.111 127.993 16.831 1.00 43.97 44 GLY A O 1
ATOM 5084 N N . LEU B 1 45 ? 16.478 126.515 17.277 1.00 46.49 45 LEU A N 1
ATOM 5085 C CA . LEU B 1 45 ? 16.061 126.379 15.881 1.00 47.48 45 LEU A CA 1
ATOM 5086 C C . LEU B 1 45 ? 14.884 127.292 15.569 1.00 46.51 45 LEU A C 1
ATOM 5087 O O . LEU B 1 45 ? 13.851 126.867 15.054 1.00 46.73 45 LEU A O 1
ATOM 5092 N N . CYS B 1 46 ? 15.037 128.571 15.899 1.00 44.38 46 CYS A N 1
ATOM 5093 C CA . CYS B 1 46 ? 14.052 129.581 15.548 1.00 44.19 46 CYS A CA 1
ATOM 5094 C C . CYS B 1 46 ? 14.781 130.883 15.268 1.00 43.58 46 CYS A C 1
ATOM 5095 O O . CYS B 1 46 ? 15.605 131.317 16.078 1.00 43.71 46 CYS A O 1
ATOM 5098 N N . CYS B 1 47 ? 14.480 131.502 14.131 1.00 44.43 47 CYS A N 1
ATOM 5099 C CA . CYS B 1 47 ? 15.133 132.738 13.738 1.00 41.17 47 CYS A CA 1
ATOM 5100 C C . CYS B 1 47 ? 14.103 133.823 13.459 1.00 42.16 47 CYS A C 1
ATOM 5101 O O . CYS B 1 47 ? 13.059 133.569 12.849 1.00 42.52 47 CYS A O 1
ATOM 5104 N N . ARG B 1 48 ? 14.413 135.034 13.923 1.00 39.14 48 ARG A N 1
ATOM 5105 C CA . ARG B 1 48 ? 13.609 136.218 13.660 1.00 36.34 48 ARG A CA 1
ATOM 5106 C C . ARG B 1 48 ? 14.487 137.396 13.254 1.00 35.80 48 ARG A C 1
ATOM 5107 O O . ARG B 1 48 ? 14.083 138.552 13.434 1.00 35.06 48 ARG A O 1
ATOM 5115 N N . HIS B 1 49 ? 15.679 137.132 12.714 1.00 37.82 49 HIS A N 1
ATOM 5116 C CA . HIS B 1 49 ? 16.615 138.184 12.333 1.00 39.18 49 HIS A CA 1
ATOM 5117 C C . HIS B 1 49 ? 16.144 139.009 11.143 1.00 38.02 49 HIS A C 1
ATOM 5118 O O . HIS B 1 49 ? 16.829 139.967 10.769 1.00 38.47 49 HIS A O 1
ATOM 5125 N N . CYS B 1 50 ? 15.007 138.662 10.544 1.00 38.49 50 CYS A N 1
ATOM 5126 C CA . CYS B 1 50 ? 14.364 139.507 9.552 1.00 39.02 50 CYS A CA 1
ATOM 5127 C C . CYS B 1 50 ? 12.860 139.320 9.679 1.00 40.59 50 CYS A C 1
ATOM 5128 O O . CYS B 1 50 ? 12.382 138.401 10.349 1.00 42.07 50 CYS A O 1
ATOM 5131 N N . VAL B 1 51 ? 12.113 140.202 9.018 1.00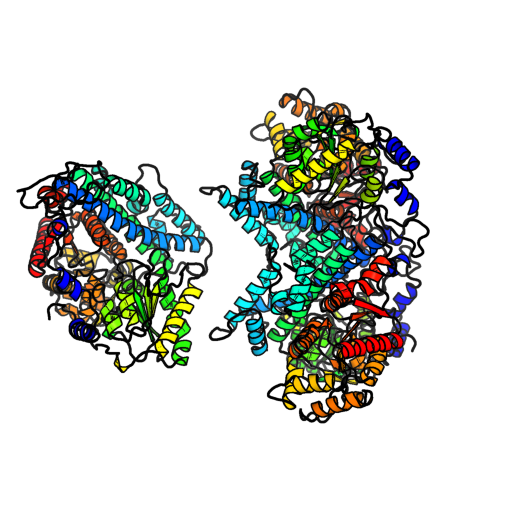 43.43 51 VAL A N 1
ATOM 5132 C CA . VAL B 1 51 ? 10.661 140.238 9.156 1.00 44.70 51 VAL A CA 1
ATOM 5133 C C . VAL B 1 51 ? 10.018 139.306 8.131 1.00 45.40 51 VAL A C 1
ATOM 5134 O O . VAL B 1 51 ? 8.801 139.346 7.908 1.00 44.12 51 VAL A O 1
ATOM 5138 N N . GLN B 1 52 ? 10.827 138.456 7.492 1.00 45.19 52 GLN A N 1
ATOM 5139 C CA . GLN B 1 52 ? 10.263 137.328 6.760 1.00 45.07 52 GLN A CA 1
ATOM 5140 C C . GLN B 1 52 ? 9.931 136.168 7.685 1.00 48.05 52 GLN A C 1
ATOM 5141 O O . GLN B 1 52 ? 9.117 135.312 7.323 1.00 47.76 52 GLN A O 1
ATOM 5147 N N . GLY B 1 53 ? 10.535 136.132 8.869 1.00 44.58 53 GLY A N 1
ATOM 5148 C CA . GLY B 1 53 ? 10.279 135.091 9.831 1.00 44.17 53 GLY A CA 1
ATOM 5149 C C . GLY B 1 53 ? 8.956 135.269 10.547 1.00 44.44 53 GLY A C 1
ATOM 5150 O O . GLY B 1 53 ? 8.104 136.066 10.140 1.00 45.10 53 GLY A O 1
ATOM 5151 N N . PRO B 1 54 ? 8.760 134.530 11.651 1.00 43.20 54 PRO A N 1
ATOM 5152 C CA . PRO B 1 54 ? 9.776 133.649 12.233 1.00 44.69 54 PRO A CA 1
ATOM 5153 C C . PRO B 1 54 ? 9.930 132.335 11.477 1.00 43.73 54 PRO A C 1
ATOM 5154 O O . PRO B 1 54 ? 8.941 131.748 11.038 1.00 43.67 54 PRO A O 1
ATOM 5158 N N . CYS B 1 55 ? 11.173 131.896 11.322 1.00 41.76 55 CYS A N 1
ATOM 5159 C CA . CYS B 1 55 ? 11.494 130.634 10.676 1.00 42.44 55 CYS A CA 1
ATOM 5160 C C . CYS B 1 55 ? 11.941 129.646 11.740 1.00 43.41 55 CYS A C 1
ATOM 5161 O O . CYS B 1 55 ? 12.791 129.972 12.575 1.00 45.10 55 CYS A O 1
ATOM 5164 N N . ARG B 1 56 ? 11.364 128.449 11.719 1.00 44.06 56 ARG A N 1
ATOM 5165 C CA . ARG B 1 56 ? 11.707 127.419 12.687 1.00 48.63 56 ARG A CA 1
ATOM 5166 C C . ARG B 1 56 ? 12.028 126.121 11.962 1.00 45.77 56 ARG A C 1
ATOM 5167 O O . ARG B 1 56 ? 11.518 125.856 10.870 1.00 47.97 56 ARG A O 1
ATOM 5175 N N . ILE B 1 57 ? 12.897 125.324 12.577 1.00 50.38 57 ILE A N 1
ATOM 5176 C CA . ILE B 1 57 ? 13.376 124.068 12.013 1.00 50.54 57 ILE A CA 1
ATOM 5177 C C . ILE B 1 57 ? 13.047 122.953 12.993 1.00 50.19 57 ILE A C 1
ATOM 5178 O O . ILE B 1 57 ? 13.289 123.091 14.197 1.00 50.71 57 ILE A O 1
ATOM 5183 N N . ASP B 1 58 ? 12.501 121.860 12.481 1.00 48.79 58 ASP A N 1
ATOM 5184 C CA . ASP B 1 58 ? 12.190 120.717 13.331 1.00 50.38 58 ASP A CA 1
ATOM 5185 C C . ASP B 1 58 ? 13.479 120.127 13.889 1.00 52.08 58 ASP A C 1
ATOM 5186 O O . ASP B 1 58 ? 14.359 119.737 13.109 1.00 52.00 58 ASP A O 1
ATOM 5191 N N . PRO B 1 59 ? 13.640 120.052 15.212 1.00 50.25 59 PRO A N 1
ATOM 5192 C CA . PRO B 1 59 ? 14.868 119.460 15.767 1.00 50.49 59 PRO A CA 1
ATOM 5193 C C . PRO B 1 59 ? 15.082 118.016 15.360 1.00 51.32 59 PRO A C 1
ATOM 5194 O O . PRO B 1 59 ? 16.232 117.565 15.293 1.00 51.62 59 PRO A O 1
ATOM 5198 N N . PHE B 1 60 ? 14.012 117.274 15.087 1.00 54.11 60 PHE A N 1
ATOM 5199 C CA . PHE B 1 60 ? 14.135 115.906 14.602 1.00 54.81 60 PHE A CA 1
ATOM 5200 C C . PHE B 1 60 ? 14.340 115.826 13.095 1.00 47.41 60 PHE A C 1
ATOM 5201 O O . PHE B 1 60 ? 14.504 114.720 12.570 1.00 47.34 60 PHE A O 1
ATOM 5209 N N . GLY B 1 61 ? 14.317 116.958 12.396 1.00 53.31 61 GLY A N 1
ATOM 5210 C CA . GLY B 1 61 ? 14.711 117.004 10.999 1.00 54.33 61 GLY A CA 1
ATOM 5211 C C . GLY B 1 61 ? 13.678 116.539 9.996 1.00 50.11 61 GLY A C 1
ATOM 5212 O O . GLY B 1 61 ? 14.040 115.920 8.989 1.00 53.59 61 GLY A O 1
ATOM 5213 N N . GLU B 1 62 ? 12.398 116.838 10.223 1.00 51.75 62 GLU A N 1
ATOM 5214 C CA . GLU B 1 62 ? 11.333 116.324 9.365 1.00 50.07 62 GLU A CA 1
ATOM 5215 C C . GLU B 1 62 ? 10.877 117.329 8.312 1.00 54.82 62 GLU A C 1
ATOM 5216 O O . GLU B 1 62 ? 10.959 117.049 7.112 1.00 52.49 62 GLU A O 1
ATOM 5222 N N . GLY B 1 63 ? 10.381 118.487 8.734 1.00 53.07 63 GLY A N 1
ATOM 5223 C CA . GLY B 1 63 ? 9.843 119.451 7.802 1.00 49.02 63 GLY A CA 1
ATOM 5224 C C . GLY B 1 63 ? 10.924 120.198 7.049 1.00 50.38 63 GLY A C 1
ATOM 5225 O O . GLY B 1 63 ? 11.868 119.608 6.514 1.00 51.93 63 GLY A O 1
ATOM 5226 N N . PRO B 1 64 ? 10.799 121.522 6.988 1.00 44.74 64 PRO A N 1
ATOM 5227 C CA . PRO B 1 64 ? 11.875 122.336 6.411 1.00 41.88 64 PRO A CA 1
ATOM 5228 C C . PRO B 1 64 ? 13.121 122.282 7.279 1.00 48.04 64 PRO A C 1
ATOM 5229 O O . PRO B 1 64 ? 13.051 122.374 8.507 1.00 48.42 64 PRO A O 1
ATOM 5233 N N . GLN B 1 65 ? 14.271 122.124 6.626 1.00 47.32 65 GLN A N 1
ATOM 5234 C CA . GLN B 1 65 ? 15.560 122.139 7.302 1.00 48.14 65 GLN A CA 1
ATOM 5235 C C . GLN B 1 65 ? 16.376 123.377 6.961 1.00 46.00 65 GLN A C 1
ATOM 5236 O O . GLN B 1 65 ? 17.548 123.461 7.341 1.00 51.08 65 GLN A O 1
ATOM 5242 N N . ALA B 1 66 ? 15.783 124.337 6.259 1.00 44.31 66 ALA A N 1
ATOM 5243 C CA . ALA B 1 66 ? 16.434 125.602 5.964 1.00 48.16 66 ALA A CA 1
ATOM 5244 C C . ALA B 1 66 ? 15.426 126.722 6.159 1.00 50.54 66 ALA A C 1
ATOM 5245 O O . ALA B 1 66 ? 14.237 126.547 5.874 1.00 55.62 66 ALA A O 1
ATOM 5247 N N . GLY B 1 67 ? 15.902 127.867 6.646 1.00 48.34 67 GLY A N 1
ATOM 5248 C CA . GLY B 1 67 ? 15.041 129.019 6.816 1.00 46.23 67 GLY A CA 1
ATOM 5249 C C . GLY B 1 67 ? 14.550 129.565 5.492 1.00 45.27 67 GLY A C 1
ATOM 5250 O O . GLY B 1 67 ? 14.957 129.074 4.437 1.00 46.69 67 GLY A O 1
ATOM 5251 N N . ILE B 1 68 ? 13.684 130.577 5.534 1.00 44.41 68 ILE A N 1
ATOM 5252 C CA . ILE B 1 68 ? 13.157 131.164 4.304 1.00 44.88 68 ILE A CA 1
ATOM 5253 C C . ILE B 1 68 ? 14.287 131.710 3.439 1.00 45.34 68 ILE A C 1
ATOM 5254 O O . ILE B 1 68 ? 14.293 131.533 2.214 1.00 44.96 68 ILE A O 1
ATOM 5259 N N . CYS B 1 69 ? 15.267 132.369 4.058 1.00 48.91 69 CYS A N 1
ATOM 5260 C CA . CYS B 1 69 ? 16.440 132.824 3.326 1.00 45.52 69 CYS A CA 1
ATOM 5261 C C . CYS B 1 69 ? 17.348 131.676 2.909 1.00 45.59 69 CYS A C 1
ATOM 5262 O O . CYS B 1 69 ? 18.248 131.886 2.090 1.00 45.77 69 CYS A O 1
ATOM 5265 N N . GLY B 1 70 ? 17.133 130.475 3.445 1.00 44.57 70 GLY A N 1
ATOM 5266 C CA . GLY B 1 70 ? 17.976 129.332 3.163 1.00 46.88 70 GLY A CA 1
ATOM 5267 C C . GLY B 1 70 ? 18.923 128.960 4.280 1.00 43.81 70 GLY A C 1
ATOM 5268 O O . GLY B 1 70 ? 19.689 128.002 4.125 1.00 42.57 70 GLY A O 1
ATOM 5269 N N . ALA B 1 71 ? 18.898 129.678 5.400 1.00 46.51 71 ALA A N 1
ATOM 5270 C CA . ALA B 1 71 ? 19.793 129.378 6.507 1.00 42.27 71 ALA A CA 1
ATOM 5271 C C . ALA B 1 71 ? 19.417 128.048 7.148 1.00 44.59 71 ALA A C 1
ATOM 5272 O O . ALA B 1 71 ? 18.247 127.802 7.462 1.00 42.86 71 ALA A O 1
ATOM 5274 N N . THR B 1 72 ? 20.415 127.190 7.338 1.00 43.51 72 THR A N 1
ATOM 5275 C CA . THR B 1 72 ? 20.218 125.883 7.939 1.00 43.70 72 THR A CA 1
ATOM 5276 C C . THR B 1 72 ? 20.297 125.988 9.461 1.00 47.62 72 THR A C 1
ATOM 5277 O O . THR B 1 72 ? 20.520 127.061 10.028 1.00 46.51 72 THR A O 1
ATOM 5281 N N . ALA B 1 73 ? 20.111 124.849 10.133 1.00 50.36 73 ALA A N 1
ATOM 5282 C CA . ALA B 1 73 ? 20.180 124.829 11.590 1.00 46.49 73 ALA A CA 1
ATOM 5283 C C . ALA B 1 73 ? 21.554 125.254 12.093 1.00 48.48 73 ALA A C 1
ATOM 5284 O O . ALA B 1 73 ? 21.660 125.900 13.142 1.00 48.07 73 ALA A O 1
ATOM 5286 N N . GLU B 1 74 ? 22.613 124.907 11.357 1.00 49.98 74 GLU A N 1
ATOM 5287 C CA . GLU B 1 74 ? 23.957 125.305 11.759 1.00 49.92 74 GLU A CA 1
ATOM 5288 C C . GLU B 1 74 ? 24.126 126.817 11.700 1.00 47.28 74 GLU A C 1
ATOM 5289 O O . GLU B 1 74 ? 24.787 127.408 12.560 1.00 49.91 74 GLU A O 1
ATOM 5295 N N . VAL B 1 75 ? 23.540 127.460 10.690 1.00 45.98 75 VAL A N 1
ATOM 5296 C CA . VAL B 1 75 ? 23.667 128.908 10.574 1.00 42.95 75 VAL A CA 1
ATOM 5297 C C . VAL B 1 75 ? 22.791 129.609 11.602 1.00 43.81 75 VAL A C 1
ATOM 5298 O O . VAL B 1 75 ? 23.204 130.604 12.204 1.00 43.16 75 VAL A O 1
ATOM 5302 N N . ILE B 1 76 ? 21.579 129.098 11.831 1.00 44.20 76 ILE A N 1
ATOM 5303 C CA . ILE B 1 76 ? 20.641 129.769 12.727 1.00 45.75 76 ILE A CA 1
ATOM 5304 C C . ILE B 1 76 ? 21.169 129.771 14.157 1.00 48.01 76 ILE A C 1
ATOM 5305 O O . ILE B 1 76 ? 21.151 130.801 14.840 1.00 46.40 76 ILE A O 1
ATOM 5310 N N . THR B 1 77 ? 21.652 128.620 14.630 1.00 45.46 77 THR A N 1
ATOM 5311 C CA . THR B 1 77 ? 22.120 128.537 16.010 1.00 49.06 77 THR A CA 1
ATOM 5312 C C . THR B 1 77 ? 23.397 129.343 16.215 1.00 48.57 77 THR A C 1
ATOM 5313 O O . THR B 1 77 ? 23.520 130.076 17.205 1.00 48.65 77 THR A O 1
ATOM 5317 N N . ALA B 1 78 ? 24.356 129.226 15.294 1.00 44.21 78 ALA A N 1
ATOM 5318 C CA . ALA B 1 78 ? 25.620 129.939 15.455 1.00 44.08 78 ALA A CA 1
ATOM 5319 C C . ALA B 1 78 ? 25.432 131.444 15.312 1.00 43.65 78 ALA A C 1
ATOM 5320 O O . ALA B 1 78 ? 26.050 132.223 16.046 1.00 45.25 78 ALA A O 1
ATOM 5322 N N . ARG B 1 79 ? 24.585 131.874 14.374 1.00 47.78 79 ARG A N 1
ATOM 5323 C CA . ARG B 1 79 ? 24.326 133.302 14.216 1.00 47.47 79 ARG A CA 1
ATOM 5324 C C . ARG B 1 79 ? 23.620 133.870 15.440 1.00 46.24 79 ARG A C 1
ATOM 5325 O O . ARG B 1 79 ? 23.924 134.986 15.878 1.00 43.89 79 ARG A O 1
ATOM 5333 N N . ASN B 1 80 ? 22.682 133.110 16.012 1.00 44.68 80 ASN A N 1
ATOM 5334 C CA . ASN B 1 80 ? 22.039 133.542 17.248 1.00 45.91 80 ASN A CA 1
ATOM 5335 C C . ASN B 1 80 ? 23.029 133.577 18.405 1.00 43.42 80 ASN A C 1
ATOM 5336 O O . ASN B 1 80 ? 22.979 134.482 19.246 1.00 46.15 80 ASN A O 1
ATOM 5341 N N . LEU B 1 81 ? 23.927 132.591 18.477 1.00 43.84 81 LEU A N 1
ATOM 5342 C CA . LEU B 1 81 ? 24.897 132.561 19.567 1.00 43.84 81 LEU A CA 1
ATOM 5343 C C . LEU B 1 81 ? 25.838 133.758 19.500 1.00 44.10 81 LEU A C 1
ATOM 5344 O O . LEU B 1 81 ? 26.203 134.329 20.535 1.00 43.72 81 LEU A O 1
ATOM 5349 N N . LEU B 1 82 ? 26.234 134.159 18.290 1.00 43.93 82 LEU A N 1
ATOM 5350 C CA . LEU B 1 82 ? 27.108 135.319 18.148 1.00 43.50 82 LEU A CA 1
ATOM 5351 C C . LEU B 1 82 ? 26.401 136.601 18.568 1.00 39.54 82 LEU A C 1
ATOM 5352 O O . LEU B 1 82 ? 26.996 137.446 19.246 1.00 41.24 82 LEU A O 1
ATOM 5357 N N . ARG B 1 83 ? 25.132 136.764 18.185 1.00 36.57 83 ARG A N 1
ATOM 5358 C CA . ARG B 1 83 ? 24.414 137.983 18.547 1.00 38.23 83 ARG A CA 1
ATOM 5359 C C . ARG B 1 83 ? 24.202 138.077 20.053 1.00 42.82 83 ARG A C 1
ATOM 5360 O O . ARG B 1 83 ? 24.298 139.165 20.633 1.00 41.11 83 ARG A O 1
ATOM 5368 N N . GLN B 1 84 ? 23.918 136.950 20.707 1.00 40.44 84 GLN A N 1
ATOM 5369 C CA . GLN B 1 84 ? 23.682 136.979 22.143 1.00 42.12 84 GLN A CA 1
ATOM 5370 C C . GLN B 1 84 ? 24.976 137.118 22.935 1.00 44.20 84 GLN A C 1
ATOM 5371 O O . GLN B 1 84 ? 24.982 137.771 23.985 1.00 46.52 84 GLN A O 1
ATOM 5377 N N . VAL B 1 85 ? 26.071 136.521 22.460 1.00 39.57 85 VAL A N 1
ATOM 5378 C CA . VAL B 1 85 ? 27.366 136.750 23.094 1.00 42.45 85 VAL A CA 1
ATOM 5379 C C . VAL B 1 85 ? 27.809 138.192 22.882 1.00 43.98 85 VAL A C 1
ATOM 5380 O O . VAL B 1 85 ? 28.358 138.830 23.790 1.00 43.12 85 VAL A O 1
ATOM 5384 N N . THR B 1 86 ? 27.562 138.732 21.685 1.00 43.05 86 THR A N 1
ATOM 5385 C CA . THR B 1 86 ? 27.842 140.140 21.422 1.00 41.92 86 THR A CA 1
ATOM 5386 C C . THR B 1 86 ? 26.998 141.042 22.313 1.00 42.61 86 THR A C 1
ATOM 5387 O O . THR B 1 86 ? 27.463 142.095 22.763 1.00 46.82 86 THR A O 1
ATOM 5391 N N . ALA B 1 87 ? 25.753 140.642 22.582 1.00 41.61 87 ALA A N 1
ATOM 5392 C CA . ALA B 1 87 ? 24.907 141.414 23.486 1.00 43.10 87 ALA A CA 1
ATOM 5393 C C . ALA B 1 87 ? 25.451 141.386 24.909 1.00 45.96 87 ALA A C 1
ATOM 5394 O O . ALA B 1 87 ? 25.471 142.416 25.595 1.00 43.85 87 ALA A O 1
ATOM 5396 N N . GLY B 1 88 ? 25.892 140.216 25.373 1.00 46.04 88 GLY A N 1
ATOM 5397 C CA . GLY B 1 88 ? 26.479 140.136 26.697 1.00 44.02 88 GLY A CA 1
ATOM 5398 C C . GLY B 1 88 ? 27.800 140.869 26.802 1.00 46.44 88 GLY A C 1
ATOM 5399 O O . GLY B 1 88 ? 28.141 141.388 27.870 1.00 46.39 88 GLY A O 1
ATOM 5400 N N . ALA B 1 89 ? 28.559 140.927 25.704 1.00 45.56 89 ALA A N 1
ATOM 5401 C CA . ALA B 1 89 ? 29.811 141.675 25.714 1.00 42.76 89 ALA A CA 1
ATOM 5402 C C . ALA B 1 89 ? 29.564 143.176 25.788 1.00 43.18 89 ALA A C 1
ATOM 5403 O O . ALA B 1 89 ? 30.352 143.901 26.401 1.00 44.16 89 ALA A O 1
ATOM 5405 N N . ALA B 1 90 ? 28.479 143.659 25.177 1.00 44.40 90 ALA A N 1
ATOM 5406 C CA . ALA B 1 90 ? 28.149 145.076 25.270 1.00 43.87 90 ALA A CA 1
ATOM 5407 C C . ALA B 1 90 ? 27.694 145.468 26.670 1.00 42.07 90 ALA A C 1
ATOM 5408 O O . ALA B 1 90 ? 27.830 146.635 27.050 1.00 40.87 90 ALA A O 1
ATOM 5410 N N . ALA B 1 91 ? 27.152 144.524 27.442 1.00 42.19 91 ALA A N 1
ATOM 5411 C CA . ALA B 1 91 ? 26.748 144.841 28.807 1.00 45.50 91 ALA A CA 1
ATOM 5412 C C . ALA B 1 91 ? 27.958 145.082 29.701 1.00 45.08 91 ALA A C 1
ATOM 5413 O O . ALA B 1 91 ? 27.983 146.047 30.474 1.00 43.92 91 ALA A O 1
ATOM 5415 N N . HIS B 1 92 ? 28.972 144.217 29.610 1.00 44.57 92 HIS A N 1
ATOM 5416 C CA . HIS B 1 92 ? 30.163 144.388 30.437 1.00 47.27 92 HIS A CA 1
ATOM 5417 C C . HIS B 1 92 ? 31.008 145.560 29.955 1.00 46.14 92 HIS A C 1
ATOM 5418 O O . HIS B 1 92 ? 31.576 146.299 30.769 1.00 45.07 92 HIS A O 1
ATOM 5425 N N . VAL B 1 93 ? 31.103 145.744 28.636 1.00 45.24 93 VAL A N 1
ATOM 5426 C CA . VAL B 1 93 ? 31.890 146.844 28.086 1.00 42.22 93 VAL A CA 1
ATOM 5427 C C . VAL B 1 93 ? 31.282 148.185 28.478 1.00 41.78 93 VAL A C 1
ATOM 5428 O O . VAL B 1 93 ? 31.999 149.115 28.864 1.00 45.05 93 VAL A O 1
ATOM 5432 N N . ASP B 1 94 ? 29.955 148.304 28.390 1.00 42.33 94 ASP A N 1
ATOM 5433 C CA . ASP B 1 94 ? 29.291 149.531 28.818 1.00 44.35 94 ASP A CA 1
ATOM 5434 C C . ASP B 1 94 ? 29.468 149.752 30.314 1.00 47.08 94 ASP A C 1
ATOM 5435 O O . ASP B 1 94 ? 29.599 150.894 30.772 1.00 46.94 94 ASP A O 1
ATOM 5440 N N . HIS B 1 95 ? 29.470 148.668 31.092 1.00 47.65 95 HIS A N 1
ATOM 5441 C CA . HIS B 1 95 ? 29.795 148.758 32.511 1.00 47.17 95 HIS A CA 1
ATOM 5442 C C . HIS B 1 95 ? 31.196 149.330 32.702 1.00 48.61 95 HIS A C 1
ATOM 5443 O O . HIS B 1 95 ? 31.376 150.364 33.356 1.00 48.37 95 HIS A O 1
ATOM 5450 N N . ALA B 1 96 ? 32.203 148.671 32.124 1.00 46.82 96 ALA A N 1
ATOM 5451 C CA . ALA B 1 96 ? 33.578 149.133 32.275 1.00 47.41 96 ALA A CA 1
ATOM 5452 C C . ALA B 1 96 ? 33.795 150.510 31.663 1.00 50.74 96 ALA A C 1
ATOM 5453 O O . ALA B 1 96 ? 34.731 151.212 32.060 1.00 54.64 96 ALA A O 1
ATOM 5455 N N . TYR B 1 97 ? 32.952 150.910 30.711 1.00 47.63 97 TYR A N 1
ATOM 5456 C CA . TYR B 1 97 ? 33.066 152.233 30.110 1.00 47.33 97 TYR A CA 1
ATOM 5457 C C . TYR B 1 97 ? 32.550 153.324 31.038 1.00 46.54 97 TYR A C 1
ATOM 5458 O O . TYR B 1 97 ? 33.040 154.456 30.988 1.00 48.21 97 TYR A O 1
ATOM 5467 N N . ASP B 1 98 ? 31.566 153.006 31.882 1.00 51.60 98 ASP A N 1
ATOM 5468 C CA . ASP B 1 98 ? 31.090 153.979 32.859 1.00 51.92 98 ASP A CA 1
ATOM 5469 C C . ASP B 1 98 ? 32.143 154.249 33.925 1.00 51.31 98 ASP A C 1
ATOM 5470 O O . ASP B 1 98 ? 32.310 155.392 34.368 1.00 52.01 98 ASP A O 1
ATOM 5475 N N . VAL B 1 99 ? 32.860 153.208 34.352 1.00 50.23 99 VAL A N 1
ATOM 5476 C CA . VAL B 1 99 ? 33.927 153.396 35.328 1.00 53.31 99 VAL A CA 1
ATOM 5477 C C . VAL B 1 99 ? 35.091 154.157 34.707 1.00 51.39 99 VAL A C 1
ATOM 5478 O O . VAL B 1 99 ? 35.792 154.907 35.398 1.00 48.54 99 VAL A O 1
ATOM 5482 N N . LEU B 1 100 ? 35.312 153.989 33.401 1.00 51.00 100 LEU A N 1
ATOM 5483 C CA . LEU B 1 100 ? 36.374 154.728 32.726 1.00 51.21 100 LEU A CA 1
ATOM 5484 C C . LEU B 1 100 ? 36.076 156.222 32.702 1.00 52.97 100 LEU A C 1
ATOM 5485 O O . LEU B 1 100 ? 36.981 157.045 32.887 1.00 53.59 100 LEU A O 1
ATOM 5490 N N . GLU B 1 101 ? 34.812 156.592 32.474 1.00 51.30 101 GLU A N 1
ATOM 5491 C CA . GLU B 1 101 ? 34.439 158.002 32.504 1.00 52.74 101 GLU A CA 1
ATOM 5492 C C . GLU B 1 101 ? 34.703 158.614 33.874 1.00 54.30 101 GLU A C 1
ATOM 5493 O O . GLU B 1 101 ? 35.125 159.772 33.973 1.00 57.23 101 GLU A O 1
ATOM 5499 N N . VAL B 1 102 ? 34.461 157.853 34.944 1.00 53.26 102 VAL A N 1
ATOM 5500 C CA . VAL B 1 102 ? 34.704 158.365 36.290 1.00 53.11 102 VAL A CA 1
ATOM 5501 C C . VAL B 1 102 ? 36.196 158.573 36.519 1.00 51.54 102 VAL A C 1
ATOM 5502 O O . VAL B 1 102 ? 36.619 159.604 37.057 1.00 50.75 102 VAL A O 1
ATOM 5506 N N . LEU B 1 103 ? 37.015 157.599 36.112 1.00 49.88 103 LEU A N 1
ATOM 5507 C CA . LEU B 1 103 ? 38.463 157.749 36.228 1.00 51.99 103 LEU A CA 1
ATOM 5508 C C . LEU B 1 103 ? 38.950 158.989 35.488 1.00 57.02 103 LEU A C 1
ATOM 5509 O O . LEU B 1 103 ? 39.829 159.709 35.977 1.00 57.31 103 LEU A O 1
ATOM 5514 N N . GLU B 1 104 ? 38.380 159.260 34.310 1.00 57.05 104 GLU A N 1
ATOM 5515 C CA . GLU B 1 104 ? 38.753 160.457 33.561 1.00 56.56 104 GLU A CA 1
ATOM 5516 C C . GLU B 1 104 ? 38.351 161.725 34.305 1.00 59.25 104 GLU A C 1
ATOM 5517 O O . GLU B 1 104 ? 39.065 162.735 34.256 1.00 61.24 104 GLU A O 1
ATOM 5523 N N . GLN B 1 105 ? 37.212 161.696 35.002 1.00 56.67 105 GLN A N 1
ATOM 5524 C CA . GLN B 1 105 ? 36.799 162.866 35.770 1.00 58.79 105 GLN A CA 1
ATOM 5525 C C . GLN B 1 105 ? 37.709 163.101 36.967 1.00 59.01 105 GLN A C 1
ATOM 5526 O O . GLN B 1 105 ? 37.905 164.251 37.377 1.00 59.21 105 GLN A O 1
ATOM 5532 N N . ILE B 1 106 ? 38.269 162.034 37.541 1.00 59.63 106 ILE A N 1
ATOM 5533 C CA . ILE B 1 106 ? 39.242 162.202 38.615 1.00 59.49 106 ILE A CA 1
ATOM 5534 C C . ILE B 1 106 ? 40.497 162.883 38.086 1.00 61.08 106 ILE A C 1
ATOM 5535 O O . ILE B 1 106 ? 41.098 163.725 38.766 1.00 58.15 106 ILE A O 1
ATOM 5540 N N . ALA B 1 107 ? 40.907 162.538 36.861 1.00 61.23 107 ALA A N 1
ATOM 5541 C CA . ALA B 1 107 ? 42.040 163.214 36.240 1.00 59.72 107 ALA A CA 1
ATOM 5542 C C . ALA B 1 107 ? 41.741 164.685 35.992 1.00 60.47 107 ALA A C 1
ATOM 5543 O O . ALA B 1 107 ? 42.662 165.510 35.965 1.00 61.67 107 ALA A O 1
ATOM 5545 N N . GLN B 1 108 ? 40.469 165.031 35.813 1.00 60.27 108 GLN A N 1
ATOM 5546 C CA . GLN B 1 108 ? 40.053 166.413 35.623 1.00 58.98 108 GLN A CA 1
ATOM 5547 C C . GLN B 1 108 ? 39.651 167.091 36.926 1.00 58.17 108 GLN A C 1
ATOM 5548 O O . GLN B 1 108 ? 39.191 168.237 36.895 1.00 62.58 108 GLN A O 1
ATOM 5554 N N . GLY B 1 109 ? 39.805 166.412 38.061 1.00 63.48 109 GLY A N 1
ATOM 5555 C CA . GLY B 1 109 ? 39.711 167.061 39.352 1.00 58.51 109 GLY A CA 1
ATOM 5556 C C . GLY B 1 109 ? 38.356 167.045 40.018 1.00 62.64 109 GLY A C 1
ATOM 5557 O O . GLY B 1 109 ? 38.029 167.990 40.747 1.00 66.61 109 GLY A O 1
ATOM 5558 N N . THR B 1 110 ? 37.556 166.004 39.810 1.00 58.01 110 THR A N 1
ATOM 5559 C CA . THR B 1 110 ? 36.264 165.935 40.475 1.00 58.41 110 THR A CA 1
ATOM 5560 C C . THR B 1 110 ? 36.439 165.613 41.957 1.00 58.84 110 THR A C 1
ATOM 5561 O O . THR B 1 110 ? 37.429 165.004 42.375 1.00 56.36 110 THR A O 1
ATOM 5565 N N . GLU B 1 111 ? 35.465 166.039 42.758 1.00 56.26 111 GLU A N 1
ATOM 5566 C CA . GLU B 1 111 ? 35.469 165.779 44.190 1.00 61.54 111 GLU A CA 1
ATOM 5567 C C . GLU B 1 111 ? 34.515 164.663 44.590 1.00 59.75 111 GLU A C 1
ATOM 5568 O O . GLU B 1 111 ? 34.362 164.397 45.786 1.00 53.87 111 GLU A O 1
ATOM 5574 N N . SER B 1 112 ? 33.872 164.005 43.624 1.00 55.96 112 SER A N 1
ATOM 5575 C CA . SER B 1 112 ? 32.977 162.901 43.951 1.00 55.34 112 SER A CA 1
ATOM 5576 C C . SER B 1 112 ? 33.752 161.622 44.239 1.00 53.04 112 SER A C 1
ATOM 5577 O O . SER B 1 112 ? 33.456 160.919 45.211 1.00 56.91 112 SER A O 1
ATOM 5580 N N . TYR B 1 113 ? 34.746 161.309 43.411 1.00 53.75 113 TYR A N 1
ATOM 5581 C CA . TYR B 1 113 ? 35.555 160.110 43.557 1.00 50.19 113 TYR A CA 1
ATOM 5582 C C . TYR B 1 113 ? 37.028 160.497 43.566 1.00 49.22 113 TYR A C 1
ATOM 5583 O O . TYR B 1 113 ? 37.397 161.645 43.303 1.00 54.21 113 TYR A O 1
ATOM 5592 N N . SER B 1 114 ? 37.872 159.515 43.867 1.00 48.17 114 SER A N 1
ATOM 5593 C CA . SER B 1 114 ? 39.316 159.708 43.917 1.00 48.66 114 SER A CA 1
ATOM 5594 C C . SER B 1 114 ? 39.977 158.338 43.843 1.00 52.28 114 SER A C 1
ATOM 5595 O O . SER B 1 114 ? 39.304 157.304 43.827 1.00 51.55 114 SER A O 1
ATOM 5598 N N . ILE B 1 115 ? 41.307 158.336 43.795 1.00 55.48 115 ILE A N 1
ATOM 5599 C CA . ILE B 1 115 ? 42.068 157.091 43.853 1.00 54.70 115 ILE A CA 1
ATOM 5600 C C . ILE B 1 115 ? 42.200 156.702 45.322 1.00 54.04 115 ILE A C 1
ATOM 5601 O O . ILE B 1 115 ? 42.866 157.388 46.101 1.00 56.02 115 ILE A O 1
ATOM 5606 N N . LYS B 1 116 ? 41.541 155.612 45.709 1.00 54.39 116 LYS A N 1
ATOM 5607 C CA . LYS B 1 116 ? 41.615 155.113 47.072 1.00 55.12 116 LYS A CA 1
ATOM 5608 C C . LYS B 1 116 ? 42.634 153.995 47.239 1.00 56.21 116 LYS A C 1
ATOM 5609 O O . LYS B 1 116 ? 42.982 153.661 48.377 1.00 58.73 116 LYS A O 1
ATOM 5615 N N . ASP B 1 117 ? 43.123 153.421 46.141 1.00 50.88 117 ASP A N 1
ATOM 5616 C CA . ASP B 1 117 ? 44.122 152.355 46.165 1.00 54.29 117 ASP A CA 1
ATOM 5617 C C . ASP B 1 117 ? 45.213 152.749 45.172 1.00 58.82 117 ASP A C 1
ATOM 5618 O O . ASP B 1 117 ? 45.200 152.321 44.015 1.00 58.36 117 ASP A O 1
ATOM 5623 N N . GLN B 1 118 ? 46.159 153.571 45.631 1.00 58.07 118 GLN A N 1
ATOM 5624 C CA . GLN B 1 118 ? 47.223 154.053 44.759 1.00 57.58 118 GLN A CA 1
ATOM 5625 C C . GLN B 1 118 ? 48.188 152.946 44.355 1.00 60.87 118 GLN A C 1
ATOM 5626 O O . GLN B 1 118 ? 48.834 153.058 43.306 1.00 62.39 118 GLN A O 1
ATOM 5632 N N . GLU B 1 119 ? 48.310 151.890 45.162 1.00 60.24 119 GLU A N 1
ATOM 5633 C CA . GLU B 1 119 ? 49.201 150.792 44.806 1.00 62.24 119 GLU A CA 1
ATOM 5634 C C . GLU B 1 119 ? 48.652 149.999 43.628 1.00 59.13 119 GLU A C 1
ATOM 5635 O O . GLU B 1 119 ? 49.409 149.588 42.741 1.00 63.63 119 GLU A O 1
ATOM 5641 N N . LYS B 1 120 ? 47.338 149.761 43.613 1.00 56.09 120 LYS A N 1
ATOM 5642 C CA . LYS B 1 120 ? 46.709 149.145 42.450 1.00 60.80 120 LYS A CA 1
ATOM 5643 C C . LYS B 1 120 ? 46.891 150.016 41.214 1.00 60.29 120 LYS A C 1
ATOM 5644 O O . LYS B 1 120 ? 47.218 149.515 40.132 1.00 62.41 120 LYS A O 1
ATOM 5650 N N . LEU B 1 121 ? 46.689 151.326 41.366 1.00 58.97 121 LEU A N 1
ATOM 5651 C CA . LEU B 1 121 ? 46.901 152.268 40.273 1.00 60.88 121 LEU A CA 1
ATOM 5652 C C . LEU B 1 121 ? 48.311 152.150 39.705 1.00 62.64 121 LEU A C 1
ATOM 5653 O O . LEU B 1 121 ? 48.502 152.123 38.484 1.00 64.67 121 LEU A O 1
ATOM 5658 N N . LYS B 1 122 ? 49.316 152.077 40.580 1.00 61.29 122 LYS A N 1
ATOM 5659 C CA . LYS B 1 122 ? 50.694 151.997 40.108 1.00 63.98 122 LYS A CA 1
ATOM 5660 C C . LYS B 1 122 ? 51.007 150.632 39.508 1.00 61.04 122 LYS A C 1
ATOM 5661 O O . LYS B 1 122 ? 51.828 150.534 38.589 1.00 63.59 122 LYS A O 1
ATOM 5667 N N . GLN B 1 123 ? 50.367 149.572 40.006 1.00 63.17 123 GLN A N 1
ATOM 5668 C CA . GLN B 1 123 ? 50.596 148.247 39.442 1.00 63.23 123 GLN A CA 1
ATOM 5669 C C . GLN B 1 123 ? 49.970 148.124 38.059 1.00 64.39 123 GLN A C 1
ATOM 5670 O O . GLN B 1 123 ? 50.563 147.527 37.152 1.00 63.66 123 GLN A O 1
ATOM 5676 N N . VAL B 1 124 ? 48.773 148.686 37.878 1.00 61.88 124 VAL A N 1
ATOM 5677 C CA . VAL B 1 124 ? 48.120 148.648 36.573 1.00 62.55 124 VAL A CA 1
ATOM 5678 C C . VAL B 1 124 ? 48.856 149.539 35.580 1.00 65.02 124 VAL A C 1
ATOM 5679 O O . VAL B 1 124 ? 49.016 149.183 34.406 1.00 65.30 124 VAL A O 1
ATOM 5683 N N . ALA B 1 125 ? 49.317 150.708 36.032 1.00 63.65 125 ALA A N 1
ATOM 5684 C CA . ALA B 1 125 ? 50.067 151.598 35.152 1.00 63.28 125 ALA A CA 1
ATOM 5685 C C . ALA B 1 125 ? 51.320 150.916 34.617 1.00 64.21 125 ALA A C 1
ATOM 5686 O O . ALA B 1 125 ? 51.663 151.066 33.438 1.00 65.75 125 ALA A O 1
ATOM 5688 N N . PHE B 1 126 ? 52.015 150.158 35.469 1.00 61.53 126 PHE A N 1
ATOM 5689 C CA . PHE B 1 126 ? 53.176 149.408 35.004 1.00 65.53 126 PHE A CA 1
ATOM 5690 C C . PHE B 1 126 ? 52.781 148.384 33.946 1.00 62.70 126 PHE A C 1
ATOM 5691 O O . PHE B 1 126 ? 53.513 148.171 32.973 1.00 63.53 126 PHE A O 1
ATOM 5699 N N . THR B 1 127 ? 51.623 147.743 34.121 1.00 63.32 127 THR A N 1
ATOM 5700 C CA . THR B 1 127 ? 51.170 146.746 33.157 1.00 64.59 127 THR A CA 1
ATOM 5701 C C . THR B 1 127 ? 50.855 147.384 31.810 1.00 62.09 127 THR A C 1
ATOM 5702 O O . THR B 1 127 ? 51.100 146.781 30.758 1.00 57.21 127 THR A O 1
ATOM 5706 N N . LEU B 1 128 ? 50.321 148.604 31.821 1.00 62.64 128 LEU A N 1
ATOM 5707 C CA . LEU B 1 128 ? 49.994 149.319 30.595 1.00 62.01 128 LEU A CA 1
ATOM 5708 C C . LEU B 1 128 ? 51.207 149.963 29.936 1.00 64.03 128 LEU A C 1
ATOM 5709 O O . LEU B 1 128 ? 51.050 150.626 28.904 1.00 62.64 128 LEU A O 1
ATOM 5714 N N . GLY B 1 129 ? 52.401 149.785 30.494 1.00 62.50 129 GLY A N 1
ATOM 5715 C CA . GLY B 1 129 ? 53.593 150.388 29.935 1.00 62.45 129 GLY A CA 1
ATOM 5716 C C . GLY B 1 129 ? 53.883 151.791 30.412 1.00 67.76 129 GLY A C 1
ATOM 5717 O O . GLY B 1 129 ? 54.696 152.484 29.790 1.00 69.53 129 GLY A O 1
ATOM 5718 N N . ILE B 1 130 ? 53.246 152.236 31.491 1.00 67.77 130 ILE A N 1
ATOM 5719 C CA . ILE B 1 130 ? 53.463 153.573 32.030 1.00 72.08 130 ILE A CA 1
ATOM 5720 C C . ILE B 1 130 ? 54.590 153.516 33.050 1.00 71.50 130 ILE A C 1
ATOM 5721 O O . ILE B 1 130 ? 54.588 152.662 33.945 1.00 71.05 130 ILE A O 1
ATOM 5726 N N . ASP B 1 131 ? 55.554 154.423 32.917 1.00 69.22 131 ASP A N 1
ATOM 5727 C CA . ASP B 1 131 ? 56.648 154.535 33.876 1.00 75.08 131 ASP A CA 1
ATOM 5728 C C . ASP B 1 131 ? 56.120 155.230 35.125 1.00 76.29 131 ASP A C 1
ATOM 5729 O O . ASP B 1 131 ? 55.864 156.437 35.111 1.00 78.39 131 ASP A O 1
ATOM 5734 N N . THR B 1 132 ? 55.963 154.470 36.210 1.00 78.47 132 THR A N 1
ATOM 5735 C CA . THR B 1 132 ? 55.275 154.984 37.391 1.00 78.35 132 THR A CA 1
ATOM 5736 C C . THR B 1 132 ? 56.080 156.074 38.092 1.00 80.80 132 THR A C 1
ATOM 5737 O O . THR B 1 132 ? 55.522 157.102 38.494 1.00 84.41 132 THR A O 1
ATOM 5741 N N . ALA B 1 133 ? 57.388 155.875 38.233 1.00 82.44 133 ALA A N 1
ATOM 5742 C CA . ALA B 1 133 ? 58.189 156.710 39.119 1.00 84.21 133 ALA A CA 1
ATOM 5743 C C . ALA B 1 133 ? 58.227 158.164 38.654 1.00 84.88 133 ALA A C 1
ATOM 5744 O O . ALA B 1 133 ? 58.042 158.473 37.474 1.00 85.14 133 ALA A O 1
ATOM 5746 N N . ASN B 1 134 ? 58.448 159.056 39.624 1.00 82.21 134 ASN A N 1
ATOM 5747 C CA . ASN B 1 134 ? 58.711 160.489 39.451 1.00 84.87 134 ASN A CA 1
ATOM 5748 C C . ASN B 1 134 ? 57.632 161.228 38.657 1.00 81.47 134 ASN A C 1
ATOM 5749 O O . ASN B 1 134 ? 57.879 162.329 38.155 1.00 84.03 134 ASN A O 1
ATOM 5754 N N . LYS B 1 135 ? 56.423 160.684 38.547 1.00 84.03 135 LYS A N 1
ATOM 5755 C CA . LYS B 1 135 ? 55.300 161.452 38.028 1.00 80.34 135 LYS A CA 1
ATOM 5756 C C . LYS B 1 135 ? 54.134 161.373 39.004 1.00 78.32 135 LYS A C 1
ATOM 5757 O O . LYS B 1 135 ? 54.015 160.432 39.793 1.00 82.60 135 LYS A O 1
ATOM 5763 N N . THR B 1 136 ? 53.279 162.391 38.946 1.00 77.72 136 THR A N 1
ATOM 5764 C CA . THR B 1 136 ? 52.217 162.576 39.922 1.00 74.89 136 THR A CA 1
ATOM 5765 C C . THR B 1 136 ? 51.065 161.604 39.672 1.00 72.52 136 THR A C 1
ATOM 5766 O O . THR B 1 136 ? 50.990 160.931 38.641 1.00 75.08 136 THR A O 1
ATOM 5770 N N . GLU B 1 137 ? 50.152 161.543 40.646 1.00 74.30 137 GLU A N 1
ATOM 5771 C CA . GLU B 1 137 ? 48.979 160.684 40.514 1.00 70.59 137 GLU A CA 1
ATOM 5772 C C . GLU B 1 137 ? 48.069 161.160 39.390 1.00 70.81 137 GLU A C 1
ATOM 5773 O O . GLU B 1 137 ? 47.574 160.349 38.599 1.00 72.11 137 GLU A O 1
ATOM 5779 N N . GLN B 1 138 ? 47.833 162.472 39.305 1.00 70.59 138 GLN A N 1
ATOM 5780 C CA . GLN B 1 138 ? 47.010 163.003 38.225 1.00 72.14 138 GLN A CA 1
ATOM 5781 C C . GLN B 1 138 ? 47.638 162.732 36.865 1.00 70.26 138 GLN A C 1
ATOM 5782 O O . GLN B 1 138 ? 46.920 162.524 35.881 1.00 66.85 138 GLN A O 1
ATOM 5788 N N . GLU B 1 139 ? 48.973 162.722 36.792 1.00 72.38 139 GLU A N 1
ATOM 5789 C CA . GLU B 1 139 ? 49.650 162.382 35.543 1.00 71.87 139 GLU A CA 1
ATOM 5790 C C . GLU B 1 139 ? 49.387 160.936 35.147 1.00 71.68 139 GLU A C 1
ATOM 5791 O O . GLU B 1 139 ? 49.153 160.638 33.969 1.00 63.78 139 GLU A O 1
ATOM 5797 N N . ILE B 1 140 ? 49.432 160.019 36.116 1.00 72.50 140 ILE A N 1
ATOM 5798 C CA . ILE B 1 140 ? 49.254 158.606 35.803 1.00 71.20 140 ILE A CA 1
ATOM 5799 C C . ILE B 1 140 ? 47.822 158.329 35.365 1.00 66.91 140 ILE A C 1
ATOM 5800 O O . ILE B 1 140 ? 47.582 157.554 34.432 1.00 61.25 140 ILE A O 1
ATOM 5805 N N . VAL B 1 141 ? 46.849 158.956 36.028 1.00 67.96 141 VAL A N 1
ATOM 5806 C CA . VAL B 1 141 ? 45.452 158.746 35.664 1.00 64.78 141 VAL A CA 1
ATOM 5807 C C . VAL B 1 141 ? 45.178 159.278 34.263 1.00 64.27 141 VAL A C 1
ATOM 5808 O O . VAL B 1 141 ? 44.516 158.620 33.452 1.00 61.71 141 VAL A O 1
ATOM 5812 N N . GLU B 1 142 ? 45.686 160.473 33.956 1.00 62.79 142 GLU A N 1
ATOM 5813 C CA . GLU B 1 142 ? 45.493 161.041 32.627 1.00 67.15 142 GLU A CA 1
ATOM 5814 C C . GLU B 1 142 ? 46.178 160.192 31.563 1.00 65.23 142 GLU A C 1
ATOM 5815 O O . GLU B 1 142 ? 45.631 159.986 30.473 1.00 63.03 142 GLU A O 1
ATOM 5821 N N . GLU B 1 143 ? 47.376 159.686 31.864 1.00 64.64 143 GLU A N 1
ATOM 5822 C CA . GLU B 1 143 ? 48.074 158.819 30.921 1.00 63.10 143 GLU A CA 1
ATOM 5823 C C . GLU B 1 143 ? 47.385 157.467 30.792 1.00 64.08 143 GLU A C 1
ATOM 5824 O O . GLU B 1 143 ? 47.416 156.856 29.718 1.00 64.79 143 GLU A O 1
ATOM 5830 N N . MET B 1 144 ? 46.752 156.990 31.865 1.00 61.69 144 MET A N 1
ATOM 5831 C CA . MET B 1 144 ? 46.041 155.717 31.799 1.00 62.56 144 MET A CA 1
ATOM 5832 C C . MET B 1 144 ? 44.753 155.844 30.993 1.00 61.63 144 MET A C 1
ATOM 5833 O O . MET B 1 144 ? 44.400 154.937 30.231 1.00 58.49 144 MET A O 1
ATOM 5838 N N . CYS B 1 145 ? 44.045 156.968 31.138 1.00 61.11 145 CYS A N 1
ATOM 5839 C CA . CYS B 1 145 ? 42.772 157.140 30.444 1.00 58.94 145 CYS A CA 1
ATOM 5840 C C . CYS B 1 145 ? 42.963 157.229 28.936 1.00 61.99 145 CYS A C 1
ATOM 5841 O O . CYS B 1 145 ? 42.153 156.693 28.171 1.00 58.85 145 CYS A O 1
ATOM 5844 N N . GLN B 1 146 ? 44.022 157.907 28.488 1.00 62.18 146 GLN A N 1
ATOM 5845 C CA . GLN B 1 146 ? 44.257 158.042 27.055 1.00 56.85 146 GLN A CA 1
ATOM 5846 C C . GLN B 1 146 ? 44.578 156.701 26.410 1.00 57.65 146 GLN A C 1
ATOM 5847 O O . GLN B 1 146 ? 44.208 156.468 25.253 1.00 58.33 146 GLN A O 1
ATOM 5853 N N . ILE B 1 147 ? 45.254 155.810 27.136 1.00 59.15 147 ILE A N 1
ATOM 5854 C CA . ILE B 1 147 ? 45.558 154.492 26.589 1.00 58.96 147 ILE A CA 1
ATOM 5855 C C . ILE B 1 147 ? 44.283 153.671 26.437 1.00 55.89 147 ILE A C 1
ATOM 5856 O O . ILE B 1 147 ? 44.134 152.903 25.478 1.00 57.30 147 ILE A O 1
ATOM 5861 N N . ILE B 1 148 ? 43.337 153.830 27.363 1.00 56.18 148 ILE A N 1
ATOM 5862 C CA . ILE B 1 148 ? 42.115 153.034 27.319 1.00 55.70 148 ILE A CA 1
ATOM 5863 C C . ILE B 1 148 ? 41.155 153.572 26.266 1.00 54.75 148 ILE A C 1
ATOM 5864 O O . ILE B 1 148 ? 40.588 152.806 25.479 1.00 55.05 148 ILE A O 1
ATOM 5869 N N . TYR B 1 149 ? 40.954 154.893 26.233 1.00 54.86 149 TYR A N 1
ATOM 5870 C CA . TYR B 1 149 ? 40.094 155.478 25.209 1.00 48.55 149 TYR A CA 1
ATOM 5871 C C . TYR B 1 149 ? 40.623 155.219 23.807 1.00 53.67 149 TYR A C 1
ATOM 5872 O O . TYR B 1 149 ? 39.839 155.216 22.851 1.00 55.06 149 TYR A O 1
ATOM 5881 N N . ARG B 1 150 ? 41.932 155.000 23.662 1.00 53.35 150 ARG A N 1
ATOM 5882 C CA . ARG B 1 150 ? 42.473 154.626 22.362 1.00 50.51 150 ARG A CA 1
ATOM 5883 C C . ARG B 1 150 ? 41.917 153.285 21.902 1.00 49.45 150 ARG A C 1
ATOM 5884 O O . ARG B 1 150 ? 41.645 153.095 20.711 1.00 51.45 150 ARG A O 1
ATOM 5892 N N . ASP B 1 151 ? 41.736 152.343 22.833 1.00 52.73 151 ASP A N 1
ATOM 5893 C CA . ASP B 1 151 ? 41.152 151.055 22.471 1.00 52.14 151 ASP A CA 1
ATOM 5894 C C . ASP B 1 151 ? 39.740 151.225 21.923 1.00 47.25 151 ASP A C 1
ATOM 5895 O O . ASP B 1 151 ? 39.361 150.565 20.950 1.00 47.20 151 ASP A O 1
ATOM 5900 N N . PHE B 1 152 ? 38.953 152.114 22.527 1.00 47.40 152 PHE A N 1
ATOM 5901 C CA . PHE B 1 152 ? 37.626 152.437 22.020 1.00 46.54 152 PHE A CA 1
ATOM 5902 C C . PHE B 1 152 ? 37.664 153.339 20.792 1.00 48.24 152 PHE A C 1
ATOM 5903 O O . PHE B 1 152 ? 36.601 153.698 20.274 1.00 42.26 152 PHE A O 1
ATOM 5911 N N . ALA B 1 153 ? 38.856 153.709 20.317 1.00 48.20 153 ALA A N 1
ATOM 5912 C CA . ALA B 1 153 ? 39.001 154.559 19.146 1.00 47.58 153 ALA A CA 1
ATOM 5913 C C . ALA B 1 153 ? 39.915 153.966 18.083 1.00 46.76 153 ALA A C 1
ATOM 5914 O O . ALA B 1 153 ? 40.181 154.634 17.077 1.00 45.17 153 ALA A O 1
ATOM 5916 N N . ASN B 1 154 ? 40.402 152.744 18.276 1.00 48.13 154 ASN A N 1
ATOM 5917 C CA . ASN B 1 154 ? 41.353 152.142 17.350 1.00 46.52 154 ASN A CA 1
ATOM 5918 C C . ASN B 1 154 ? 40.664 151.807 16.030 1.00 48.58 154 ASN A C 1
ATOM 5919 O O . ASN B 1 154 ? 39.699 151.035 16.003 1.00 50.54 154 ASN A O 1
ATOM 5924 N N . SER B 1 155 ? 41.158 152.387 14.937 1.00 47.41 155 SER A N 1
ATOM 5925 C CA . SER B 1 155 ? 40.639 152.111 13.604 1.00 48.66 155 SER A CA 1
ATOM 5926 C C . SER B 1 155 ? 41.532 151.174 12.804 1.00 51.52 155 SER A C 1
ATOM 5927 O O . SER B 1 155 ? 41.231 150.897 11.639 1.00 54.94 155 SER A O 1
ATOM 5930 N N . GLY B 1 156 ? 42.621 150.682 13.397 1.00 51.49 156 GLY A N 1
ATOM 5931 C CA . GLY B 1 156 ? 43.561 149.830 12.712 1.00 46.87 156 GLY A CA 1
ATOM 5932 C C . GLY B 1 156 ? 43.429 148.371 13.103 1.00 48.29 156 GLY A C 1
ATOM 5933 O O . GLY B 1 156 ? 42.540 147.970 13.857 1.00 48.83 156 GLY A O 1
ATOM 5934 N N . ALA B 1 157 ? 44.348 147.570 12.571 1.00 51.19 157 ALA A N 1
ATOM 5935 C CA . ALA B 1 157 ? 44.364 146.134 12.809 1.00 51.72 157 ALA A CA 1
ATOM 5936 C C . ALA B 1 157 ? 45.169 145.745 14.043 1.00 48.51 157 ALA A C 1
ATOM 5937 O O . ALA B 1 157 ? 45.447 144.557 14.238 1.00 48.97 157 ALA A O 1
ATOM 5939 N N . THR B 1 158 ? 45.547 146.709 14.869 1.00 45.61 158 THR A N 1
ATOM 5940 C CA . THR B 1 158 ? 46.331 146.418 16.064 1.00 52.50 158 THR A CA 1
ATOM 5941 C C . THR B 1 158 ? 45.412 145.943 17.186 1.00 47.55 158 THR A C 1
ATOM 5942 O O . THR B 1 158 ? 44.361 146.549 17.415 1.00 45.12 158 THR A O 1
ATOM 5946 N N . PRO B 1 159 ? 45.761 144.864 17.887 1.00 49.39 159 PRO A N 1
ATOM 5947 C CA . PRO B 1 159 ? 44.889 144.359 18.955 1.00 53.32 159 PRO A CA 1
ATOM 5948 C C . PRO B 1 159 ? 44.733 145.361 20.089 1.00 51.47 159 PRO A C 1
ATOM 5949 O O . PRO B 1 159 ? 45.532 146.286 20.259 1.00 51.46 159 PRO A O 1
ATOM 5953 N N . MET B 1 160 ? 43.672 145.159 20.870 1.00 52.75 160 MET A N 1
ATOM 5954 C CA . MET B 1 160 ? 43.411 145.977 22.048 1.00 52.95 160 MET A CA 1
ATOM 5955 C C . MET B 1 160 ? 44.624 146.013 22.964 1.00 53.09 160 MET A C 1
ATOM 5956 O O . MET B 1 160 ? 45.214 144.976 23.276 1.00 55.34 160 MET A O 1
ATOM 5961 N N . THR B 1 161 ? 44.993 147.219 23.397 1.00 49.56 161 THR A N 1
ATOM 5962 C CA . THR B 1 161 ? 46.056 147.341 24.387 1.00 56.38 161 THR A CA 1
ATOM 5963 C C . THR B 1 161 ? 45.680 146.627 25.681 1.00 55.10 161 THR A C 1
ATOM 5964 O O . THR B 1 161 ? 46.524 145.976 26.309 1.00 57.01 161 THR A O 1
ATOM 5968 N N . TYR B 1 162 ? 44.409 146.711 26.083 1.00 52.65 162 TYR A N 1
ATOM 5969 C CA . TYR B 1 162 ? 43.990 146.078 27.327 1.00 54.21 162 TYR A CA 1
ATOM 5970 C C . TYR B 1 162 ? 43.948 144.559 27.227 1.00 54.97 162 TYR A C 1
ATOM 5971 O O . TYR B 1 162 ? 44.040 143.882 28.257 1.00 55.79 162 TYR A O 1
ATOM 5980 N N . LEU B 1 163 ? 43.806 144.006 26.023 1.00 53.96 163 LEU A N 1
ATOM 5981 C CA . LEU B 1 163 ? 43.924 142.561 25.874 1.00 57.42 163 LEU A CA 1
ATOM 5982 C C . LEU B 1 163 ? 45.384 142.125 25.876 1.00 59.92 163 LEU A C 1
ATOM 5983 O O . LEU B 1 163 ? 45.740 141.131 26.518 1.00 58.62 163 LEU A O 1
ATOM 5988 N N . LYS B 1 164 ? 46.241 142.871 25.177 1.00 61.02 164 LYS A N 1
ATOM 5989 C CA . LYS B 1 164 ? 47.626 142.448 25.002 1.00 61.88 164 LYS A CA 1
ATOM 5990 C C . LYS B 1 164 ? 48.423 142.588 26.293 1.00 56.32 164 LYS A C 1
ATOM 5991 O O . LYS B 1 164 ? 49.299 141.764 26.579 1.00 61.68 164 LYS A O 1
ATOM 5997 N N . ALA B 1 165 ? 48.139 143.622 27.086 1.00 56.00 165 ALA A N 1
ATOM 5998 C CA . ALA B 1 165 ? 48.905 143.849 28.305 1.00 57.37 165 ALA A CA 1
ATOM 5999 C C . ALA B 1 165 ? 48.560 142.857 29.408 1.00 61.37 165 ALA A C 1
ATOM 6000 O O . ALA B 1 165 ? 49.317 142.743 30.378 1.00 62.85 165 ALA A O 1
ATOM 6002 N N . ASN B 1 166 ? 47.446 142.136 29.285 1.00 58.58 166 ASN A N 1
ATOM 6003 C CA . ASN B 1 166 ? 46.971 141.250 30.340 1.00 56.91 166 ASN A CA 1
ATOM 6004 C C . ASN B 1 166 ? 46.801 139.815 29.847 1.00 56.91 166 ASN A C 1
ATOM 6005 O O . ASN B 1 166 ? 45.997 139.057 30.392 1.00 51.64 166 ASN A O 1
ATOM 6010 N N . SER B 1 167 ? 47.559 139.425 28.824 1.00 58.54 167 SER A N 1
ATOM 6011 C CA . SER B 1 167 ? 47.440 138.090 28.264 1.00 61.00 167 SER A CA 1
ATOM 6012 C C . SER B 1 167 ? 48.803 137.417 28.199 1.00 59.63 167 SER A C 1
ATOM 6013 O O . SER B 1 167 ? 49.799 138.059 27.845 1.00 62.70 167 SER A O 1
ATOM 6016 N N . PRO B 1 168 ? 48.880 136.131 28.534 1.00 60.27 168 PRO A N 1
ATOM 6017 C CA . PRO B 1 168 ? 50.127 135.390 28.326 1.00 59.65 168 PRO A CA 1
ATOM 6018 C C . PRO B 1 168 ? 50.435 135.256 26.844 1.00 62.83 168 PRO A C 1
ATOM 6019 O O . PRO B 1 168 ? 49.552 135.322 25.985 1.00 58.50 168 PRO A O 1
ATOM 6023 N N . ARG B 1 169 ? 51.724 135.063 26.550 1.00 62.77 169 ARG A N 1
ATOM 6024 C CA . ARG B 1 169 ? 52.161 135.061 25.158 1.00 61.37 169 ARG A CA 1
ATOM 6025 C C . ARG B 1 169 ? 51.571 133.900 24.372 1.00 60.16 169 ARG A C 1
ATOM 6026 O O . ARG B 1 169 ? 51.287 134.049 23.178 1.00 60.97 169 ARG A O 1
ATOM 6034 N N . GLU B 1 170 ? 51.376 132.743 25.010 1.00 58.91 170 GLU A N 1
ATOM 6035 C CA . GLU B 1 170 ? 50.796 131.608 24.299 1.00 59.67 170 GLU A CA 1
ATOM 6036 C C . GLU B 1 170 ? 49.376 131.915 23.842 1.00 60.63 170 GLU A C 1
ATOM 6037 O O . GLU B 1 170 ? 48.994 131.583 22.713 1.00 55.84 170 GLU A O 1
ATOM 6043 N N . ARG B 1 171 ? 48.578 132.552 24.704 1.00 58.05 171 ARG A N 1
ATOM 6044 C CA . ARG B 1 171 ? 47.230 132.945 24.308 1.00 57.35 171 ARG A CA 1
ATOM 6045 C C . ARG B 1 171 ? 47.264 133.972 23.185 1.00 56.82 171 ARG A C 1
ATOM 6046 O O . ARG B 1 171 ? 46.467 133.899 22.243 1.00 54.97 171 ARG A O 1
ATOM 6054 N N . LEU B 1 172 ? 48.184 134.937 23.266 1.00 53.82 172 LEU A N 1
ATOM 6055 C CA . LEU B 1 172 ? 48.328 135.920 22.196 1.00 58.97 172 LEU A CA 1
ATOM 6056 C C . LEU B 1 172 ? 48.724 135.257 20.884 1.00 58.15 172 LEU A C 1
ATOM 6057 O O . LEU B 1 172 ? 48.251 135.651 19.811 1.00 58.30 172 LEU A O 1
ATOM 6062 N N . GLU B 1 173 ? 49.596 134.250 20.947 1.00 58.31 173 GLU A N 1
ATOM 6063 C CA . GLU B 1 173 ? 49.990 133.541 19.735 1.00 57.92 173 GLU A CA 1
ATOM 6064 C C . GLU B 1 173 ? 48.862 132.652 19.227 1.00 55.33 173 GLU A C 1
ATOM 6065 O O . GLU B 1 173 ? 48.613 132.588 18.019 1.00 54.94 173 GLU A O 1
ATOM 6071 N N . THR B 1 174 ? 48.168 131.961 20.135 1.00 56.44 174 THR A N 1
ATOM 6072 C CA . THR B 1 174 ? 47.059 131.105 19.726 1.00 54.61 174 THR A CA 1
ATOM 6073 C C . THR B 1 174 ? 45.938 131.918 19.090 1.00 54.96 174 THR A C 1
ATOM 6074 O O . THR B 1 174 ? 45.379 131.521 18.060 1.00 53.91 174 THR A O 1
ATOM 6078 N N . TRP B 1 175 ? 45.604 133.066 19.682 1.00 54.94 175 TRP A N 1
ATOM 6079 C CA . TRP B 1 175 ? 44.522 133.884 19.148 1.00 53.70 175 TRP A CA 1
ATOM 6080 C C . TRP B 1 175 ? 44.906 134.542 17.830 1.00 55.12 175 TRP A C 1
ATOM 6081 O O . TRP B 1 175 ? 44.040 134.765 16.976 1.00 53.22 175 TRP A O 1
ATOM 6092 N N . GLU B 1 176 ? 46.190 134.861 17.644 1.00 54.29 176 GLU A N 1
ATOM 6093 C CA . GLU B 1 176 ? 46.618 135.467 16.388 1.00 56.03 176 GLU A CA 1
ATOM 6094 C C . GLU B 1 176 ? 46.443 134.503 15.222 1.00 51.40 176 GLU A C 1
ATOM 6095 O O . GLU B 1 176 ? 46.006 134.906 14.139 1.00 52.04 176 GLU A O 1
ATOM 6101 N N . LYS B 1 177 ? 46.768 133.222 15.427 1.00 55.07 177 LYS A N 1
ATOM 6102 C CA . LYS B 1 177 ? 46.591 132.235 14.365 1.00 54.17 177 LYS A CA 1
ATOM 6103 C C . LYS B 1 177 ? 45.119 132.012 14.046 1.00 51.75 177 LYS A C 1
ATOM 6104 O O . LYS B 1 177 ? 44.769 131.760 12.887 1.00 54.14 177 LYS A O 1
ATOM 6110 N N . LEU B 1 178 ? 44.248 132.095 15.051 1.00 51.52 178 LEU A N 1
ATOM 6111 C CA . LEU B 1 178 ? 42.817 131.930 14.837 1.00 50.76 178 LEU A CA 1
ATOM 6112 C C . LEU B 1 178 ? 42.150 133.182 14.287 1.00 49.92 178 LEU A C 1
ATOM 6113 O O . LEU B 1 178 ? 40.974 133.121 13.910 1.00 49.23 178 LEU A O 1
ATOM 6118 N N . GLY B 1 179 ? 42.861 134.305 14.233 1.00 48.51 179 GLY A N 1
ATOM 6119 C CA . GLY B 1 179 ? 42.268 135.543 13.754 1.00 48.38 179 GLY A CA 1
ATOM 6120 C C . GLY B 1 179 ? 41.133 136.046 14.618 1.00 48.17 179 GLY A C 1
ATOM 6121 O O . GLY B 1 179 ? 40.155 136.595 14.097 1.00 43.44 179 GLY A O 1
ATOM 6122 N N . VAL B 1 180 ? 41.242 135.874 15.935 1.00 49.54 180 VAL A N 1
ATOM 6123 C CA . VAL B 1 180 ? 40.187 136.248 16.868 1.00 48.44 180 VAL A CA 1
ATOM 6124 C C . VAL B 1 180 ? 40.616 137.386 17.786 1.00 47.88 180 VAL A C 1
ATOM 6125 O O . VAL B 1 180 ? 39.943 137.654 18.788 1.00 49.51 180 VAL A O 1
ATOM 6129 N N . LEU B 1 181 ? 41.717 138.060 17.477 1.00 48.69 181 LEU A N 1
ATOM 6130 C CA . LEU B 1 181 ? 42.193 139.152 18.322 1.00 47.32 181 LEU A CA 1
ATOM 6131 C C . LEU B 1 181 ? 41.309 140.379 18.141 1.00 48.99 181 LEU A C 1
ATOM 6132 O O . LEU B 1 181 ? 41.149 140.854 17.009 1.00 47.84 181 LEU A O 1
ATOM 6137 N N . PRO B 1 182 ? 40.715 140.915 19.204 1.00 45.36 182 PRO A N 1
ATOM 6138 C CA . PRO B 1 182 ? 39.906 142.129 19.065 1.00 46.78 182 PRO A CA 1
ATOM 6139 C C . PRO B 1 182 ? 40.763 143.380 18.962 1.00 48.96 182 PRO A C 1
ATOM 6140 O O . PRO B 1 182 ? 41.836 143.488 19.561 1.00 46.56 182 PRO A O 1
ATOM 6144 N N . ARG B 1 183 ? 40.265 144.337 18.180 1.00 48.66 183 ARG A N 1
ATOM 6145 C CA . ARG B 1 183 ? 40.950 145.598 17.919 1.00 48.54 183 ARG A CA 1
ATOM 6146 C C . ARG B 1 183 ? 40.344 146.767 18.680 1.00 45.56 183 ARG A C 1
ATOM 6147 O O . ARG B 1 183 ? 41.070 147.658 19.132 1.00 44.74 183 ARG A O 1
ATOM 6155 N N . ASN B 1 184 ? 39.028 146.777 18.817 1.00 43.06 184 ASN A N 1
ATOM 6156 C CA . ASN B 1 184 ? 38.252 147.881 19.358 1.00 41.69 184 ASN A CA 1
ATOM 6157 C C . ASN B 1 184 ? 36.951 147.287 19.871 1.00 45.21 184 ASN A C 1
ATOM 6158 O O . ASN B 1 184 ? 36.167 146.748 19.078 1.00 43.44 184 ASN A O 1
ATOM 6163 N N . PRO B 1 185 ? 36.690 147.346 21.180 1.00 45.19 185 PRO A N 1
ATOM 6164 C CA . PRO B 1 185 ? 35.462 146.720 21.699 1.00 41.68 185 PRO A CA 1
ATOM 6165 C C . PRO B 1 185 ? 34.200 147.269 21.062 1.00 41.51 185 PRO A C 1
ATOM 6166 O O . PRO B 1 185 ? 33.308 146.493 20.698 1.00 43.72 185 PRO A O 1
ATOM 6170 N N . ASP B 1 186 ? 34.107 148.590 20.896 1.00 41.47 186 ASP A N 1
ATOM 6171 C CA . ASP B 1 186 ? 32.928 149.169 20.262 1.00 42.28 186 ASP A CA 1
ATOM 6172 C C . ASP B 1 186 ? 32.805 148.729 18.809 1.00 44.32 186 ASP A C 1
ATOM 6173 O O . ASP B 1 186 ? 31.699 148.453 18.329 1.00 45.94 186 ASP A O 1
ATOM 6178 N N . ARG B 1 187 ? 33.929 148.648 18.092 1.00 41.74 187 ARG A N 1
ATOM 6179 C CA . ARG B 1 187 ? 33.866 148.257 16.687 1.00 43.99 187 ARG A CA 1
ATOM 6180 C C . ARG B 1 187 ? 33.522 146.781 16.532 1.00 45.78 187 ARG A C 1
ATOM 6181 O O . ARG B 1 187 ? 32.781 146.407 15.614 1.00 43.68 187 ARG A O 1
ATOM 6189 N N . GLU B 1 188 ? 34.058 145.923 17.406 1.00 42.98 188 GLU A N 1
ATOM 6190 C CA . GLU B 1 188 ? 33.776 144.496 17.279 1.00 43.35 188 GLU A CA 1
ATOM 6191 C C . GLU B 1 188 ? 32.314 144.189 17.564 1.00 43.48 188 GLU A C 1
ATOM 6192 O O . GLU B 1 188 ? 31.757 143.251 16.986 1.00 43.82 188 GLU A O 1
ATOM 6198 N N . ILE B 1 189 ? 31.675 144.964 18.442 1.00 42.65 189 ILE A N 1
ATOM 6199 C CA . ILE B 1 189 ? 30.247 144.787 18.675 1.00 43.19 189 ILE A CA 1
ATOM 6200 C C . ILE B 1 189 ? 29.455 145.185 17.437 1.00 41.61 189 ILE A C 1
ATOM 6201 O O . ILE B 1 189 ? 28.548 144.463 17.004 1.00 40.30 189 ILE A O 1
ATOM 6206 N N . ARG B 1 190 ? 29.792 146.330 16.840 1.00 38.16 190 ARG A N 1
ATOM 6207 C CA . ARG B 1 190 ? 29.106 146.766 15.629 1.00 43.10 190 ARG A CA 1
ATOM 6208 C C . ARG B 1 190 ? 29.308 145.766 14.496 1.00 42.37 190 ARG A C 1
ATOM 6209 O O . ARG B 1 190 ? 28.350 145.371 13.822 1.00 38.00 190 ARG A O 1
ATOM 6217 N N . GLU B 1 191 ? 30.553 145.332 14.286 1.00 41.15 191 GLU A N 1
ATOM 6218 C CA . GLU B 1 191 ? 30.850 144.428 13.181 1.00 40.53 191 GLU A CA 1
ATOM 6219 C C . GLU B 1 191 ? 30.222 143.057 13.396 1.00 40.27 191 GLU A C 1
ATOM 6220 O O . GLU B 1 191 ? 29.761 142.423 12.439 1.00 44.37 191 GLU A O 1
ATOM 6226 N N . ALA B 1 192 ? 30.204 142.574 14.641 1.00 37.98 192 ALA A N 1
ATOM 6227 C CA . ALA B 1 192 ? 29.606 141.270 14.909 1.00 39.80 192 ALA A CA 1
ATOM 6228 C C . ALA B 1 192 ? 28.089 141.331 14.821 1.00 38.58 192 ALA A C 1
ATOM 6229 O O . ALA B 1 192 ? 27.459 140.437 14.245 1.00 35.50 192 ALA A O 1
ATOM 6231 N N . LEU B 1 193 ? 27.484 142.373 15.398 1.00 38.75 193 LEU A N 1
ATOM 6232 C CA . LEU B 1 193 ? 26.044 142.557 15.264 1.00 39.13 193 LEU A CA 1
ATOM 6233 C C . LEU B 1 193 ? 25.649 142.700 13.799 1.00 38.97 193 LEU A C 1
ATOM 6234 O O . LEU B 1 193 ? 24.593 142.211 13.380 1.00 39.67 193 LEU A O 1
ATOM 6239 N N . HIS B 1 194 ? 26.491 143.368 13.007 1.00 39.24 194 HIS A N 1
ATOM 6240 C CA . HIS B 1 194 ? 26.286 143.415 11.562 1.00 42.87 194 HIS A CA 1
ATOM 6241 C C . HIS B 1 194 ? 26.367 142.020 10.954 1.00 41.40 194 HIS A C 1
ATOM 6242 O O . HIS B 1 194 ? 25.569 141.666 10.077 1.00 37.81 194 HIS A O 1
ATOM 6249 N N . GLN B 1 195 ? 27.314 141.209 11.428 1.00 37.43 195 GLN A N 1
ATOM 6250 C CA . GLN B 1 195 ? 27.545 139.857 10.932 1.00 37.29 195 GLN A CA 1
ATOM 6251 C C . GLN B 1 195 ? 26.423 138.888 11.289 1.00 38.36 195 GLN A C 1
ATOM 6252 O O . GLN B 1 195 ? 26.425 137.758 10.793 1.00 38.08 195 GLN A O 1
ATOM 6258 N N . THR B 1 196 ? 25.469 139.291 12.128 1.00 38.91 196 THR A N 1
ATOM 6259 C CA . THR B 1 196 ? 24.352 138.430 12.492 1.00 39.29 196 THR A CA 1
ATOM 6260 C C . THR B 1 196 ? 23.045 138.850 11.840 1.00 38.62 196 THR A C 1
ATOM 6261 O O . THR B 1 196 ? 22.032 138.163 12.016 1.00 40.33 196 THR A O 1
ATOM 6265 N N . THR B 1 197 ? 23.030 139.958 11.107 1.00 39.73 197 THR A N 1
ATOM 6266 C CA . THR B 1 197 ? 21.834 140.322 10.369 1.00 42.68 197 THR A CA 1
ATOM 6267 C C . THR B 1 197 ? 21.632 139.358 9.200 1.00 38.54 197 THR A C 1
ATOM 6268 O O . THR B 1 197 ? 22.494 138.536 8.877 1.00 40.19 197 THR A O 1
ATOM 6272 N N . MET B 1 198 ? 20.464 139.457 8.572 1.00 38.62 198 MET A N 1
ATOM 6273 C CA . MET B 1 198 ? 20.090 138.503 7.537 1.00 41.00 198 MET A CA 1
ATOM 6274 C C . MET B 1 198 ? 21.046 138.583 6.349 1.00 37.41 198 MET A C 1
ATOM 6275 O O . MET B 1 198 ? 21.584 139.645 6.023 1.00 37.87 198 MET A O 1
ATOM 6280 N N . GLY B 1 199 ? 21.275 137.433 5.717 1.00 38.83 199 GLY A N 1
ATOM 6281 C CA . GLY B 1 199 ? 22.066 137.379 4.502 1.00 40.37 199 GLY A CA 1
ATOM 6282 C C . GLY B 1 199 ? 23.541 137.648 4.690 1.00 42.70 199 GLY A C 1
ATOM 6283 O O . GLY B 1 199 ? 24.196 138.145 3.767 1.00 44.95 199 GLY A O 1
ATOM 6284 N N . MET B 1 200 ? 24.086 137.325 5.852 1.00 40.09 200 MET A N 1
ATOM 6285 C CA . MET B 1 200 ? 25.477 137.616 6.186 1.00 41.76 200 MET A CA 1
ATOM 6286 C C . MET B 1 200 ? 26.254 136.299 6.237 1.00 44.80 200 MET A C 1
ATOM 6287 O O . MET B 1 200 ? 26.172 135.531 5.273 1.00 47.48 200 MET A O 1
ATOM 6292 N N . ASP B 1 201 ? 26.993 136.008 7.303 1.00 46.88 201 ASP A N 1
ATOM 6293 C CA . ASP B 1 201 ? 27.854 134.835 7.329 1.00 46.87 201 ASP A CA 1
ATOM 6294 C C . ASP B 1 201 ? 27.025 133.559 7.402 1.00 46.38 201 ASP A C 1
ATOM 6295 O O . ASP B 1 201 ? 26.145 133.424 8.257 1.00 48.80 201 ASP A O 1
ATOM 6300 N N . ALA B 1 202 ? 27.309 132.621 6.500 1.00 42.45 202 ALA A N 1
ATOM 6301 C CA . ALA B 1 202 ? 26.688 131.304 6.522 1.00 43.84 202 ALA A CA 1
ATOM 6302 C C . ALA B 1 202 ? 27.672 130.212 6.923 1.00 47.58 202 ALA A C 1
ATOM 6303 O O . ALA B 1 202 ? 27.363 129.025 6.773 1.00 45.06 202 ALA A O 1
ATOM 6305 N N . ASP B 1 203 ? 28.848 130.585 7.429 1.00 47.93 203 ASP A N 1
ATOM 6306 C CA . ASP B 1 203 ? 29.850 129.622 7.859 1.00 45.80 203 ASP A CA 1
ATOM 6307 C C . ASP B 1 203 ? 29.762 129.460 9.369 1.00 47.38 203 ASP A C 1
ATOM 6308 O O . ASP B 1 203 ? 30.095 130.402 10.104 1.00 46.90 203 ASP A O 1
ATOM 6313 N N . PRO B 1 204 ? 29.326 128.304 9.876 1.00 50.04 204 PRO A N 1
ATOM 6314 C CA . PRO B 1 204 ? 29.216 128.145 11.337 1.00 47.39 204 PRO A CA 1
ATOM 6315 C C . PRO B 1 204 ? 30.547 128.269 12.057 1.00 46.68 204 PRO A C 1
ATOM 6316 O O . PRO B 1 204 ? 30.605 128.839 13.155 1.00 45.56 204 PRO A O 1
ATOM 6320 N N . VAL B 1 205 ? 31.623 127.745 11.467 1.00 43.58 205 VAL A N 1
ATOM 6321 C CA . VAL B 1 205 ? 32.943 127.876 12.076 1.00 44.63 205 VAL A CA 1
ATOM 6322 C C . VAL B 1 205 ? 33.382 129.335 12.089 1.00 47.38 205 VAL A C 1
ATOM 6323 O O . VAL B 1 205 ? 33.918 129.827 13.089 1.00 48.95 205 VAL A O 1
ATOM 6327 N N . ASN B 1 206 ? 33.156 130.053 10.987 1.00 46.87 206 ASN A N 1
ATOM 6328 C CA . ASN B 1 206 ? 33.519 131.465 10.946 1.00 48.20 206 ASN A CA 1
ATOM 6329 C C . ASN B 1 206 ? 32.686 132.287 11.923 1.00 46.13 206 ASN A C 1
ATOM 6330 O O . ASN B 1 206 ? 33.181 133.275 12.477 1.00 45.90 206 ASN A O 1
ATOM 6335 N N . LEU B 1 207 ? 31.430 131.895 12.151 1.00 46.33 207 LEU A N 1
ATOM 6336 C CA . LEU B 1 207 ? 30.595 132.605 13.116 1.00 45.59 207 LEU A CA 1
ATOM 6337 C C . LEU B 1 207 ? 31.055 132.346 14.546 1.00 45.77 207 LEU A C 1
ATOM 6338 O O . LEU B 1 207 ? 31.031 133.254 15.386 1.00 44.66 207 LEU A O 1
ATOM 6343 N N . ILE B 1 208 ? 31.467 131.113 14.844 1.00 46.68 208 ILE A N 1
ATOM 6344 C CA . ILE B 1 208 ? 31.930 130.799 16.192 1.00 45.66 208 ILE A CA 1
ATOM 6345 C C . ILE B 1 208 ? 33.286 131.440 16.455 1.00 45.66 208 ILE A C 1
ATOM 6346 O O . ILE B 1 208 ? 33.566 131.880 17.578 1.00 45.22 208 ILE A O 1
ATOM 6351 N N . LEU B 1 209 ? 34.139 131.529 15.430 1.00 44.84 209 LEU A N 1
ATOM 6352 C CA . LEU B 1 209 ? 35.410 132.226 15.587 1.00 44.23 209 LEU A CA 1
ATOM 6353 C C . LEU B 1 209 ? 35.205 133.689 15.958 1.00 42.66 209 LEU A C 1
ATOM 6354 O O . LEU B 1 209 ? 35.999 134.251 16.719 1.00 47.04 209 LEU A O 1
ATOM 6359 N N . LYS B 1 210 ? 34.148 134.322 15.442 1.00 43.47 210 LYS A N 1
ATOM 6360 C CA . LYS B 1 210 ? 33.835 135.683 15.862 1.00 42.91 210 LYS A CA 1
ATOM 6361 C C . LYS B 1 210 ? 33.181 135.709 17.238 1.00 45.21 210 LYS A C 1
ATOM 6362 O O . LYS B 1 210 ? 33.306 136.704 17.961 1.00 44.53 210 LYS A O 1
ATOM 6368 N N . THR B 1 211 ? 32.487 134.633 17.618 1.00 44.51 211 THR A N 1
ATOM 6369 C CA . THR B 1 211 ? 31.980 134.533 18.982 1.00 43.48 211 THR A CA 1
ATOM 6370 C C . THR B 1 211 ? 33.128 134.500 19.983 1.00 45.79 211 THR A C 1
ATOM 6371 O O . THR B 1 211 ? 33.065 135.143 21.038 1.00 45.24 211 THR A O 1
ATOM 6375 N N . ILE B 1 212 ? 34.191 133.759 19.660 1.00 45.68 212 ILE A N 1
ATOM 6376 C CA . ILE B 1 212 ? 35.382 133.734 20.502 1.00 43.62 212 ILE A CA 1
ATOM 6377 C C . ILE B 1 212 ? 35.970 135.133 20.639 1.00 45.55 212 ILE A C 1
ATOM 6378 O O . ILE B 1 212 ? 36.354 135.555 21.737 1.00 44.63 212 ILE A O 1
ATOM 6383 N N . ARG B 1 213 ? 36.038 135.879 19.531 1.00 42.17 213 ARG A N 1
ATOM 6384 C CA . ARG B 1 213 ? 36.565 137.238 19.591 1.00 42.12 213 ARG A CA 1
ATOM 6385 C C . ARG B 1 213 ? 35.732 138.119 20.513 1.00 41.68 213 ARG A C 1
ATOM 6386 O O . ARG B 1 213 ? 36.281 138.883 21.313 1.00 43.28 213 ARG A O 1
ATOM 6394 N N . LEU B 1 214 ? 34.405 138.035 20.411 1.00 39.11 214 LEU A N 1
ATOM 6395 C CA . LEU B 1 214 ? 33.556 138.854 21.265 1.00 41.25 214 LEU A CA 1
ATOM 6396 C C . LEU B 1 214 ? 33.616 138.412 22.722 1.00 44.29 214 LEU A C 1
ATOM 6397 O O . LEU B 1 214 ? 33.364 139.226 23.617 1.00 40.61 214 LEU A O 1
ATOM 6402 N N . GLY B 1 215 ? 33.944 137.146 22.979 1.00 43.29 215 GLY A N 1
ATOM 6403 C CA . GLY B 1 215 ? 34.282 136.751 24.334 1.00 45.96 215 GLY A CA 1
ATOM 6404 C C . GLY B 1 215 ? 35.543 137.435 24.826 1.00 47.51 215 GLY A C 1
ATOM 6405 O O . GLY B 1 215 ? 35.629 137.842 25.988 1.00 46.23 215 GLY A O 1
ATOM 6406 N N . LEU B 1 216 ? 36.537 137.580 23.944 1.00 42.78 216 LEU A N 1
ATOM 6407 C CA . LEU B 1 216 ? 37.751 138.302 24.312 1.00 44.18 216 LEU A CA 1
ATOM 6408 C C . LEU B 1 216 ? 37.482 139.791 24.488 1.00 46.38 216 LEU A C 1
ATOM 6409 O O . LEU B 1 216 ? 38.156 140.449 25.289 1.00 47.70 216 LEU A O 1
ATOM 6414 N N . VAL B 1 217 ? 36.512 140.337 23.751 1.00 43.87 217 VAL A N 1
ATOM 6415 C CA . VAL B 1 217 ? 36.049 141.695 24.025 1.00 44.77 217 VAL A CA 1
ATOM 6416 C C . VAL B 1 217 ? 35.445 141.773 25.420 1.00 46.77 217 VAL A C 1
ATOM 6417 O O . VAL B 1 217 ? 35.715 142.710 26.183 1.00 44.10 217 VAL A O 1
ATOM 6421 N N . ASP B 1 218 ? 34.626 140.783 25.777 1.00 42.78 218 ASP A N 1
ATOM 6422 C CA . ASP B 1 218 ? 33.902 140.828 27.042 1.00 46.38 218 ASP A CA 1
ATOM 6423 C C . ASP B 1 218 ? 34.845 140.704 28.232 1.00 49.27 218 ASP A C 1
ATOM 6424 O O . ASP B 1 218 ? 34.652 141.371 29.255 1.00 44.58 218 ASP A O 1
ATOM 6429 N N . GLY B 1 219 ? 35.875 139.870 28.116 1.00 48.77 219 GLY A N 1
ATOM 6430 C CA . GLY B 1 219 ? 36.753 139.600 29.235 1.00 46.69 219 GLY A CA 1
ATOM 6431 C C . GLY B 1 219 ? 37.765 140.689 29.524 1.00 49.50 219 GLY A C 1
ATOM 6432 O O . GLY B 1 219 ? 38.034 140.999 30.688 1.00 54.05 219 GLY A O 1
ATOM 6433 N N . PHE B 1 220 ? 38.334 141.281 28.476 1.00 47.63 220 PHE A N 1
ATOM 6434 C CA . PHE B 1 220 ? 39.403 142.256 28.643 1.00 47.89 220 PHE A CA 1
ATOM 6435 C C . PHE B 1 220 ? 38.934 143.699 28.533 1.00 48.55 220 PHE A C 1
ATOM 6436 O O . PHE B 1 220 ? 39.491 144.570 29.208 1.00 52.53 220 PHE A O 1
ATOM 6444 N N . ALA B 1 221 ? 37.925 143.979 27.712 1.00 49.64 221 ALA A N 1
ATOM 6445 C CA . ALA B 1 221 ? 37.347 145.314 27.654 1.00 47.73 221 ALA A CA 1
ATOM 6446 C C . ALA B 1 221 ? 36.149 145.477 28.576 1.00 46.59 221 ALA A C 1
ATOM 6447 O O . ALA B 1 221 ? 35.655 146.598 28.733 1.00 48.12 221 ALA A O 1
ATOM 6449 N N . GLY B 1 222 ? 35.669 144.392 29.178 1.00 44.75 222 GLY A N 1
ATOM 6450 C CA . GLY B 1 222 ? 34.568 144.467 30.115 1.00 47.83 222 GLY A CA 1
ATOM 6451 C C . GLY B 1 222 ? 34.963 144.030 31.511 1.00 47.00 222 GLY A C 1
ATOM 6452 O O . GLY B 1 222 ? 35.020 144.851 32.429 1.00 49.15 222 GLY A O 1
ATOM 6453 N N . LEU B 1 223 ? 35.255 142.738 31.675 1.00 46.26 223 LEU A N 1
ATOM 6454 C CA . LEU B 1 223 ? 35.556 142.194 32.997 1.00 50.67 223 LEU A CA 1
ATOM 6455 C C . LEU B 1 223 ? 36.855 142.768 33.553 1.00 49.96 223 LEU A C 1
ATOM 6456 O O . LEU B 1 223 ? 36.877 143.344 34.648 1.00 50.82 223 LEU A O 1
ATOM 6461 N N . LYS B 1 224 ? 37.956 142.616 32.811 1.00 50.38 224 LYS A N 1
ATOM 6462 C CA . LYS B 1 224 ? 39.258 143.027 33.330 1.00 52.72 224 LYS A CA 1
ATOM 6463 C C . LYS B 1 224 ? 39.341 144.538 33.504 1.00 53.97 224 LYS A C 1
ATOM 6464 O O . LYS B 1 224 ? 39.895 145.023 34.498 1.00 52.32 224 LYS A O 1
ATOM 6470 N N . LEU B 1 225 ? 38.791 145.299 32.556 1.00 52.31 225 LEU A N 1
ATOM 6471 C CA . LEU B 1 225 ? 38.837 146.753 32.663 1.00 53.63 225 LEU A CA 1
ATOM 6472 C C . LEU B 1 225 ? 38.027 147.250 33.855 1.00 51.62 225 LEU A C 1
ATOM 6473 O O . LEU B 1 225 ? 38.454 148.172 34.560 1.00 50.67 225 LEU A O 1
ATOM 6478 N N . ALA B 1 226 ? 36.858 146.654 34.097 1.00 52.15 226 ALA A N 1
ATOM 6479 C CA . ALA B 1 226 ? 36.025 147.095 35.211 1.00 49.36 226 ALA A CA 1
ATOM 6480 C C . ALA B 1 226 ? 36.694 146.795 36.546 1.00 47.76 226 ALA A C 1
ATOM 6481 O O . ALA B 1 226 ? 36.746 147.656 37.431 1.00 51.60 226 ALA A O 1
ATOM 6483 N N . THR B 1 227 ? 37.225 145.581 36.702 1.00 50.75 227 THR A N 1
ATOM 6484 C CA . THR B 1 227 ? 37.833 145.194 37.971 1.00 50.53 227 THR A CA 1
ATOM 6485 C C . THR B 1 227 ? 39.061 146.041 38.281 1.00 50.67 227 THR A C 1
ATOM 6486 O O . THR B 1 227 ? 39.285 146.421 39.437 1.00 51.60 227 THR A O 1
ATOM 6490 N N . ASP B 1 228 ? 39.866 146.350 37.263 1.00 50.89 228 ASP A N 1
ATOM 6491 C CA . ASP B 1 228 ? 41.040 147.194 37.467 1.00 52.48 228 ASP A CA 1
ATOM 6492 C C . ASP B 1 228 ? 40.639 148.570 37.984 1.00 52.68 228 ASP A C 1
ATOM 6493 O O . ASP B 1 228 ? 41.049 148.984 39.074 1.00 54.40 228 ASP A O 1
ATOM 6498 N N . LEU B 1 229 ? 39.822 149.289 37.214 1.00 51.58 229 LEU A N 1
ATOM 6499 C CA . LEU B 1 229 ? 39.488 150.664 37.563 1.00 50.16 229 LEU A CA 1
ATOM 6500 C C . LEU B 1 229 ? 38.598 150.760 38.797 1.00 49.57 229 LEU A C 1
ATOM 6501 O O . LEU B 1 229 ? 38.568 151.815 39.438 1.00 49.56 229 LEU A O 1
ATOM 6506 N N . GLN B 1 230 ? 37.873 149.695 39.147 1.00 47.16 230 GLN A N 1
ATOM 6507 C CA . GLN B 1 230 ? 37.075 149.735 40.368 1.00 49.84 230 GLN A CA 1
ATOM 6508 C C . GLN B 1 230 ? 37.925 149.496 41.609 1.00 49.25 230 GLN A C 1
ATOM 6509 O O . GLN B 1 230 ? 37.653 150.085 42.661 1.00 49.10 230 GLN A O 1
ATOM 6515 N N . ASP B 1 231 ? 38.952 148.647 41.509 1.00 49.97 231 ASP A N 1
ATOM 6516 C CA . ASP B 1 231 ? 39.919 148.538 42.596 1.00 48.74 231 ASP A CA 1
ATOM 6517 C C . ASP B 1 231 ? 40.671 149.849 42.789 1.00 51.13 231 ASP A C 1
ATOM 6518 O O . ASP B 1 231 ? 40.927 150.266 43.923 1.00 49.41 231 ASP A O 1
ATOM 6523 N N . ILE B 1 232 ? 41.027 150.517 41.690 1.00 51.21 232 ILE A N 1
ATOM 6524 C CA . ILE B 1 232 ? 41.767 151.771 41.790 1.00 52.13 232 ILE A CA 1
ATOM 6525 C C . ILE B 1 232 ? 40.921 152.841 42.469 1.00 50.69 232 ILE A C 1
ATOM 6526 O O . ILE B 1 232 ? 41.410 153.592 43.322 1.00 54.35 232 ILE A O 1
ATOM 6531 N N . ILE B 1 233 ? 39.639 152.922 42.113 1.00 50.03 233 ILE A N 1
ATOM 6532 C CA . ILE B 1 233 ? 38.800 153.989 42.646 1.00 52.24 233 ILE A CA 1
ATOM 6533 C C . ILE B 1 233 ? 38.309 153.669 44.057 1.00 51.00 233 ILE A C 1
ATOM 6534 O O . ILE B 1 233 ? 38.175 154.575 44.888 1.00 50.70 233 ILE A O 1
ATOM 6539 N N . PHE B 1 234 ? 38.046 152.398 44.363 1.00 49.74 234 PHE A N 1
ATOM 6540 C CA . PHE B 1 234 ? 37.396 152.037 45.616 1.00 49.94 234 PHE A CA 1
ATOM 6541 C C . PHE B 1 234 ? 38.215 151.114 46.509 1.00 52.51 234 PHE A C 1
ATOM 6542 O O . PHE B 1 234 ? 37.764 150.796 47.617 1.00 52.15 234 PHE A O 1
ATOM 6550 N N . GLY B 1 235 ? 39.391 150.672 46.075 1.00 51.60 235 GLY A N 1
ATOM 6551 C CA . GLY B 1 235 ? 40.227 149.841 46.920 1.00 47.99 235 GLY A CA 1
ATOM 6552 C C . GLY B 1 235 ? 40.182 148.364 46.587 1.00 50.42 235 GLY A C 1
ATOM 6553 O O . GLY B 1 235 ? 39.105 147.792 46.393 1.00 46.49 235 GLY A O 1
ATOM 6554 N N . THR B 1 236 ? 41.355 147.740 46.518 1.00 49.42 236 THR A N 1
ATOM 6555 C CA . THR B 1 236 ? 41.434 146.302 46.300 1.00 49.26 236 THR A CA 1
ATOM 6556 C C . THR B 1 236 ? 40.757 145.567 47.452 1.00 51.18 236 THR A C 1
ATOM 6557 O O . THR B 1 236 ? 41.015 145.888 48.621 1.00 57.07 236 THR A O 1
ATOM 6561 N N . PRO B 1 237 ? 39.893 144.593 47.176 1.00 53.82 237 PRO A N 1
ATOM 6562 C CA . PRO B 1 237 ? 39.248 143.857 48.268 1.00 51.54 237 PRO A CA 1
ATOM 6563 C C . PRO B 1 237 ? 40.258 143.056 49.075 1.00 54.82 237 PRO A C 1
ATOM 6564 O O . PRO B 1 237 ? 41.224 142.511 48.534 1.00 57.48 237 PRO A O 1
ATOM 6568 N N . GLN B 1 238 ? 40.028 143.000 50.378 1.00 54.70 238 GLN A N 1
ATOM 6569 C CA . GLN B 1 238 ? 40.839 142.225 51.302 1.00 56.59 238 GLN A CA 1
ATOM 6570 C C . GLN B 1 238 ? 39.897 141.479 52.236 1.00 55.75 238 GLN A C 1
ATOM 6571 O O . GLN B 1 238 ? 38.725 141.849 52.363 1.00 55.91 238 GLN A O 1
ATOM 6577 N N . PRO B 1 239 ? 40.370 140.408 52.878 1.00 54.20 239 PRO A N 1
ATOM 6578 C CA . PRO B 1 239 ? 39.466 139.552 53.659 1.00 54.98 239 PRO A CA 1
ATOM 6579 C C . PRO B 1 239 ? 38.599 140.328 54.641 1.00 54.88 239 PRO A C 1
ATOM 6580 O O . PRO B 1 239 ? 39.072 141.208 55.363 1.00 51.59 239 PRO A O 1
ATOM 6584 N N . VAL B 1 240 ? 37.306 139.997 54.646 1.00 55.11 240 VAL A N 1
ATOM 6585 C CA . VAL B 1 240 ? 36.331 140.575 55.561 1.00 53.33 240 VAL A CA 1
ATOM 6586 C C . VAL B 1 240 ? 35.459 139.456 56.108 1.00 55.57 240 VAL A C 1
ATOM 6587 O O . VAL B 1 240 ? 35.426 138.345 55.577 1.00 54.81 240 VAL A O 1
ATOM 6591 N N . VAL B 1 241 ? 34.743 139.772 57.183 1.00 55.73 241 VAL A N 1
ATOM 6592 C CA . VAL B 1 241 ? 33.774 138.877 57.797 1.00 55.76 241 VAL A CA 1
ATOM 6593 C C . VAL B 1 241 ? 32.421 139.570 57.779 1.00 54.29 241 VAL A C 1
ATOM 6594 O O . VAL B 1 241 ? 32.322 140.761 58.096 1.00 57.13 241 VAL A O 1
ATOM 6598 N N . THR B 1 242 ? 31.384 138.832 57.395 1.00 53.36 242 THR A N 1
ATOM 6599 C CA . THR B 1 242 ? 30.044 139.395 57.278 1.00 56.11 242 THR A CA 1
ATOM 6600 C C . THR B 1 242 ? 29.042 138.243 57.246 1.00 55.69 242 THR A C 1
ATOM 6601 O O . THR B 1 242 ? 29.369 137.113 57.628 1.00 55.69 242 THR A O 1
ATOM 6605 N N . GLU B 1 243 ? 27.826 138.523 56.782 1.00 52.12 243 GLU A N 1
ATOM 6606 C CA . GLU B 1 243 ? 26.758 137.536 56.749 1.00 55.65 243 GLU A CA 1
ATOM 6607 C C . GLU B 1 243 ? 26.113 137.503 55.367 1.00 56.78 243 GLU A C 1
ATOM 6608 O O . GLU B 1 243 ? 26.400 138.330 54.499 1.00 53.37 243 GLU A O 1
ATOM 6614 N N . ALA B 1 244 ? 25.234 136.520 55.171 1.00 54.56 244 ALA A N 1
ATOM 6615 C CA . ALA B 1 244 ? 24.502 136.360 53.923 1.00 56.44 244 ALA A CA 1
ATOM 6616 C C . ALA B 1 244 ? 23.085 135.888 54.223 1.00 53.75 244 ALA A C 1
ATOM 6617 O O . ALA B 1 244 ? 22.734 135.594 55.368 1.00 54.76 244 ALA A O 1
ATOM 6619 N N . ASN B 1 245 ? 22.277 135.822 53.160 1.00 52.82 245 ASN A N 1
ATOM 6620 C CA . ASN B 1 245 ? 20.866 135.441 53.188 1.00 52.13 245 ASN A CA 1
ATOM 6621 C C . ASN B 1 245 ? 20.012 136.519 53.849 1.00 53.42 245 ASN A C 1
ATOM 6622 O O . ASN B 1 245 ? 20.537 137.451 54.467 1.00 57.27 245 ASN A O 1
ATOM 6627 N N . LEU B 1 246 ? 18.692 136.399 53.724 1.00 49.26 246 LEU A N 1
ATOM 6628 C CA . LEU B 1 246 ? 17.778 137.486 54.057 1.00 49.55 246 LEU A CA 1
ATOM 6629 C C . LEU B 1 246 ? 17.588 137.689 55.556 1.00 57.91 246 LEU A C 1
ATOM 6630 O O . LEU B 1 246 ? 16.836 138.589 55.949 1.00 55.23 246 LEU A O 1
ATOM 6635 N N . GLY B 1 247 ? 18.242 136.893 56.399 1.00 59.30 247 GLY A N 1
ATOM 6636 C CA . GLY B 1 247 ? 18.222 137.169 57.824 1.00 55.91 247 GLY A CA 1
ATOM 6637 C C . GLY B 1 247 ? 18.993 138.408 58.227 1.00 56.93 247 GLY A C 1
ATOM 6638 O O . GLY B 1 247 ? 18.892 138.828 59.385 1.00 56.68 247 GLY A O 1
ATOM 6639 N N . VAL B 1 248 ? 19.758 138.998 57.301 1.00 56.42 248 VAL A N 1
ATOM 6640 C CA . VAL B 1 248 ? 20.513 140.216 57.594 1.00 52.48 248 VAL A CA 1
ATOM 6641 C C . VAL B 1 248 ? 19.645 141.462 57.563 1.00 52.49 248 VAL A C 1
ATOM 6642 O O . VAL B 1 248 ? 20.145 142.557 57.847 1.00 53.09 248 VAL A O 1
ATOM 6646 N N . LEU B 1 249 ? 18.366 141.332 57.221 1.00 49.77 249 LEU A N 1
ATOM 6647 C CA . LEU B 1 249 ? 17.422 142.432 57.357 1.00 53.69 249 LEU A CA 1
ATOM 6648 C C . LEU B 1 249 ? 16.977 142.547 58.812 1.00 56.23 249 LEU A C 1
ATOM 6649 O O . LEU B 1 249 ? 16.601 141.548 59.434 1.00 59.58 249 LEU A O 1
ATOM 6654 N N . LYS B 1 250 ? 17.024 143.762 59.355 1.00 58.42 250 LYS A N 1
ATOM 6655 C CA . LYS B 1 250 ? 16.663 144.026 60.743 1.00 54.51 250 LYS A CA 1
ATOM 6656 C C . LYS B 1 250 ? 15.407 144.885 60.797 1.00 57.16 250 LYS A C 1
ATOM 6657 O O . LYS B 1 250 ? 15.324 145.915 60.120 1.00 57.96 250 LYS A O 1
ATOM 6663 N N . GLU B 1 251 ? 14.442 144.472 61.623 1.00 58.25 251 GLU A N 1
ATOM 6664 C CA . GLU B 1 251 ? 13.173 145.191 61.702 1.00 62.44 251 GLU A CA 1
ATOM 6665 C C . GLU B 1 251 ? 13.328 146.560 62.356 1.00 62.33 251 GLU A C 1
ATOM 6666 O O . GLU B 1 251 ? 12.590 147.493 62.018 1.00 62.50 251 GLU A O 1
ATOM 6672 N N . ASP B 1 252 ? 14.272 146.706 63.286 1.00 59.94 252 ASP A N 1
ATOM 6673 C CA . ASP B 1 252 ? 14.458 147.978 63.973 1.00 62.31 252 ASP A CA 1
ATOM 6674 C C . ASP B 1 252 ? 15.209 149.006 63.137 1.00 59.55 252 ASP A C 1
ATOM 6675 O O . ASP B 1 252 ? 15.247 150.181 63.519 1.00 60.01 252 ASP A O 1
ATOM 6680 N N . TYR B 1 253 ? 15.801 148.601 62.020 1.00 61.65 253 TYR A N 1
ATOM 6681 C CA . TYR B 1 253 ? 16.611 149.485 61.195 1.00 60.34 253 TYR A CA 1
ATOM 6682 C C . TYR B 1 253 ? 15.842 149.935 59.959 1.00 58.41 253 TYR A C 1
ATOM 6683 O O . TYR B 1 253 ? 14.801 149.382 59.597 1.00 56.95 253 TYR A O 1
ATOM 6692 N N . VAL B 1 254 ? 16.379 150.963 59.310 1.00 60.58 254 VAL A N 1
ATOM 6693 C CA . VAL B 1 254 ? 15.995 151.289 57.942 1.00 58.40 254 VAL A CA 1
ATOM 6694 C C . VAL B 1 254 ? 16.786 150.373 57.018 1.00 53.92 254 VAL A C 1
ATOM 6695 O O . VAL B 1 254 ? 18.020 150.422 56.986 1.00 51.48 254 VAL A O 1
ATOM 6699 N N . ASN B 1 255 ? 16.082 149.518 56.285 1.00 52.34 255 ASN A N 1
ATOM 6700 C CA . ASN B 1 255 ? 16.714 148.519 55.432 1.00 53.72 255 ASN A CA 1
ATOM 6701 C C . ASN B 1 255 ? 16.732 149.031 53.996 1.00 50.56 255 ASN A C 1
ATOM 6702 O O . ASN B 1 255 ? 15.681 149.144 53.356 1.00 46.94 255 ASN A O 1
ATOM 6707 N N . ILE B 1 256 ? 17.926 149.347 53.499 1.00 51.32 256 ILE A N 1
ATOM 6708 C CA . ILE B 1 256 ? 18.135 149.777 52.121 1.00 49.96 256 ILE A CA 1
ATOM 6709 C C . ILE B 1 256 ? 18.881 148.669 51.393 1.00 48.87 256 ILE A C 1
ATOM 6710 O O . ILE B 1 256 ? 19.983 148.281 51.800 1.00 49.69 256 ILE A O 1
ATOM 6715 N N . ILE B 1 257 ? 18.290 148.165 50.316 1.00 46.63 257 ILE A N 1
ATOM 6716 C CA . ILE B 1 257 ? 18.903 147.125 49.500 1.00 49.02 257 ILE A CA 1
ATOM 6717 C C . ILE B 1 257 ? 19.454 147.752 48.228 1.00 49.04 257 ILE A C 1
ATOM 6718 O O . ILE B 1 257 ? 18.737 148.467 47.515 1.00 46.73 257 ILE A O 1
ATOM 6723 N N . VAL B 1 258 ? 20.728 147.494 47.949 1.00 45.93 258 VAL A N 1
ATOM 6724 C CA . VAL B 1 258 ? 21.334 147.862 46.678 1.00 46.22 258 VAL A CA 1
ATOM 6725 C C . VAL B 1 258 ? 21.221 146.672 45.734 1.00 48.87 258 VAL A C 1
ATOM 6726 O O . VAL B 1 258 ? 21.491 145.528 46.122 1.00 49.24 258 VAL A O 1
ATOM 6730 N N . HIS B 1 259 ? 20.792 146.935 44.502 1.00 45.56 259 HIS A N 1
ATOM 6731 C CA . HIS B 1 259 ? 20.545 145.890 43.519 1.00 44.32 259 HIS A CA 1
ATOM 6732 C C . HIS B 1 259 ? 21.048 146.361 42.164 1.00 48.72 259 HIS A C 1
ATOM 6733 O O . HIS B 1 259 ? 20.829 147.512 41.775 1.00 45.67 259 HIS A O 1
ATOM 6740 N N . GLY B 1 260 ? 21.733 145.468 41.457 1.00 48.94 260 GLY A N 1
ATOM 6741 C CA . GLY B 1 260 ? 22.318 145.813 40.178 1.00 45.39 260 GLY A CA 1
ATOM 6742 C C . GLY B 1 260 ? 23.755 145.357 40.032 1.00 47.47 260 GLY A C 1
ATOM 6743 O O . GLY B 1 260 ? 24.102 144.253 40.459 1.00 47.09 260 GLY A O 1
ATOM 6744 N N . HIS B 1 261 ? 24.611 146.199 39.444 1.00 46.43 261 HIS A N 1
ATOM 6745 C CA . HIS B 1 261 ? 25.950 145.748 39.072 1.00 47.15 261 HIS A CA 1
ATOM 6746 C C . HIS B 1 261 ? 27.055 146.793 39.209 1.00 46.64 261 HIS A C 1
ATOM 6747 O O . HIS B 1 261 ? 28.213 146.403 39.397 1.00 46.05 261 HIS A O 1
ATOM 6754 N N . VAL B 1 262 ? 26.766 148.087 39.111 1.00 45.28 262 VAL A N 1
ATOM 6755 C CA . VAL B 1 262 ? 27.801 149.113 39.034 1.00 47.67 262 VAL A CA 1
ATOM 6756 C C . VAL B 1 262 ? 28.005 149.678 40.437 1.00 53.02 262 VAL A C 1
ATOM 6757 O O . VAL B 1 262 ? 27.080 150.307 40.978 1.00 56.05 262 VAL A O 1
ATOM 6761 N N . PRO B 1 263 ? 29.181 149.501 41.051 1.00 50.87 263 PRO A N 1
ATOM 6762 C CA . PRO B 1 263 ? 29.381 150.001 42.420 1.00 53.34 263 PRO A CA 1
ATOM 6763 C C . PRO B 1 263 ? 29.481 151.513 42.516 1.00 55.35 263 PRO A C 1
ATOM 6764 O O . PRO B 1 263 ? 29.533 152.032 43.638 1.00 51.96 263 PRO A O 1
ATOM 6768 N N . LEU B 1 264 ? 29.506 152.234 41.390 1.00 49.38 264 LEU A N 1
ATOM 6769 C CA . LEU B 1 264 ? 29.538 153.693 41.441 1.00 50.90 264 LEU A CA 1
ATOM 6770 C C . LEU B 1 264 ? 28.345 154.255 42.202 1.00 51.09 264 LEU A C 1
ATOM 6771 O O . LEU B 1 264 ? 28.424 155.357 42.757 1.00 49.32 264 LEU A O 1
ATOM 6776 N N . LEU B 1 265 ? 27.235 153.519 42.233 1.00 50.56 265 LEU A N 1
ATOM 6777 C CA . LEU B 1 265 ? 26.050 153.906 42.985 1.00 49.16 265 LEU A CA 1
ATOM 6778 C C . LEU B 1 265 ? 26.051 153.310 44.389 1.00 52.88 265 LEU A C 1
ATOM 6779 O O . LEU B 1 265 ? 25.851 154.032 45.371 1.00 51.52 265 LEU A O 1
ATOM 6784 N N . SER B 1 266 ? 26.282 151.998 44.500 1.00 51.85 266 SER A N 1
ATOM 6785 C CA . SER B 1 266 ? 26.185 151.339 45.799 1.00 51.98 266 SER A CA 1
ATOM 6786 C C . SER B 1 266 ? 27.271 151.812 46.761 1.00 53.90 266 SER A C 1
ATOM 6787 O O . SER B 1 266 ? 27.030 151.883 47.971 1.00 53.18 266 SER A O 1
ATOM 6790 N N . GLU B 1 267 ? 28.460 152.143 46.250 1.00 54.25 267 GLU A N 1
ATOM 6791 C CA . GLU B 1 267 ? 29.489 152.725 47.108 1.00 54.31 267 GLU A CA 1
ATOM 6792 C C . GLU B 1 267 ? 29.040 154.070 47.668 1.00 55.84 267 GLU A C 1
ATOM 6793 O O . GLU B 1 267 ? 29.235 154.352 48.857 1.00 51.69 267 GLU A O 1
ATOM 6799 N N . LYS B 1 268 ? 28.437 154.915 46.828 1.00 54.93 268 LYS A N 1
ATOM 6800 C CA . LYS B 1 268 ? 27.956 156.204 47.313 1.00 56.30 268 LYS A CA 1
ATOM 6801 C C . LYS B 1 268 ? 26.797 156.042 48.287 1.00 52.73 268 LYS A C 1
ATOM 6802 O O . LYS B 1 268 ? 26.673 156.831 49.231 1.00 51.83 268 LYS A O 1
ATOM 6808 N N . ILE B 1 269 ? 25.942 155.038 48.078 1.00 52.50 269 ILE A N 1
ATOM 6809 C CA . ILE B 1 269 ? 24.866 154.778 49.029 1.00 52.37 269 ILE A CA 1
ATOM 6810 C C . ILE B 1 269 ? 25.439 154.330 50.367 1.00 55.88 269 ILE A C 1
ATOM 6811 O O . ILE B 1 269 ? 25.006 154.792 51.429 1.00 55.41 269 ILE A O 1
ATOM 6816 N N . VAL B 1 270 ? 26.425 153.429 50.338 1.00 55.14 270 VAL A N 1
ATOM 6817 C CA . VAL B 1 270 ? 27.086 152.994 51.566 1.00 53.47 270 VAL A CA 1
ATOM 6818 C C . VAL B 1 270 ? 27.722 154.180 52.278 1.00 56.20 270 VAL A C 1
ATOM 6819 O O . VAL B 1 270 ? 27.618 154.318 53.504 1.00 59.60 270 VAL A O 1
ATOM 6823 N N . GLU B 1 271 ? 28.379 155.059 51.519 1.00 52.15 271 GLU A N 1
ATOM 6824 C CA . GLU B 1 271 ? 29.026 156.226 52.111 1.00 52.23 271 GLU A CA 1
ATOM 6825 C C . GLU B 1 271 ? 28.006 157.147 52.770 1.00 57.95 271 GLU A C 1
ATOM 6826 O O . GLU B 1 271 ? 28.205 157.605 53.902 1.00 60.82 271 GLU A O 1
ATOM 6832 N N . TRP B 1 272 ? 26.899 157.422 52.084 1.00 57.12 272 TRP A N 1
ATOM 6833 C CA . TRP B 1 272 ? 25.927 158.382 52.588 1.00 59.10 272 TRP A CA 1
ATOM 6834 C C . TRP B 1 272 ? 24.836 157.754 53.446 1.00 60.02 272 TRP A C 1
ATOM 6835 O O . TRP B 1 272 ? 24.046 158.491 54.045 1.00 64.54 272 TRP A O 1
ATOM 6846 N N . SER B 1 273 ? 24.772 156.424 53.535 1.00 56.04 273 SER A N 1
ATOM 6847 C CA . SER B 1 273 ? 23.914 155.815 54.545 1.00 59.29 273 SER A CA 1
ATOM 6848 C C . SER B 1 273 ? 24.528 155.925 55.934 1.00 60.99 273 SER A C 1
ATOM 6849 O O . SER B 1 273 ? 23.797 156.040 56.925 1.00 58.84 273 SER A O 1
ATOM 6852 N N . ARG B 1 274 ? 25.860 155.900 56.021 1.00 60.60 274 ARG A N 1
ATOM 6853 C CA . ARG B 1 274 ? 26.523 156.067 57.309 1.00 58.10 274 ARG A CA 1
ATOM 6854 C C . ARG B 1 274 ? 26.487 157.521 57.763 1.00 59.61 274 ARG A C 1
ATOM 6855 O O . ARG B 1 274 ? 26.215 157.805 58.935 1.00 67.86 274 ARG A O 1
ATOM 6863 N N . LYS B 1 275 ? 26.755 158.456 56.847 1.00 57.13 275 LYS A N 1
ATOM 6864 C CA . LYS B 1 275 ? 26.792 159.867 57.218 1.00 60.72 275 LYS A CA 1
ATOM 6865 C C . LYS B 1 275 ? 25.421 160.385 57.634 1.00 63.56 275 LYS A C 1
ATOM 6866 O O . LYS B 1 275 ? 25.334 161.336 58.420 1.00 69.87 275 LYS A O 1
ATOM 6872 N N . LEU B 1 276 ? 24.345 159.783 57.126 1.00 63.47 276 LEU A N 1
ATOM 6873 C CA . LEU B 1 276 ? 22.985 160.174 57.477 1.00 64.20 276 LEU A CA 1
ATOM 6874 C C . LEU B 1 276 ? 22.363 159.239 58.509 1.00 62.02 276 LEU A C 1
ATOM 6875 O O . LEU B 1 276 ? 21.135 159.117 58.576 1.00 61.48 276 LEU A O 1
ATOM 6880 N N . GLU B 1 277 ? 23.192 158.578 59.320 1.00 63.41 277 GLU A N 1
ATOM 6881 C CA . GLU B 1 277 ? 22.678 157.620 60.296 1.00 63.19 277 GLU A CA 1
ATOM 6882 C C . GLU B 1 277 ? 21.828 158.307 61.358 1.00 62.34 277 GLU A C 1
ATOM 6883 O O . GLU B 1 277 ? 20.818 157.752 61.805 1.00 62.66 277 GLU A O 1
ATOM 6889 N N . ASP B 1 278 ? 22.218 159.516 61.772 1.00 62.45 278 ASP A N 1
ATOM 6890 C CA . ASP B 1 278 ? 21.492 160.212 62.831 1.00 61.87 278 ASP A CA 1
ATOM 6891 C C . ASP B 1 278 ? 20.067 160.558 62.414 1.00 59.28 278 ASP A C 1
ATOM 6892 O O . ASP B 1 278 ? 19.155 160.530 63.250 1.00 54.21 278 ASP A O 1
ATOM 6897 N N . GLU B 1 279 ? 19.854 160.887 61.135 1.00 61.16 279 GLU A N 1
ATOM 6898 C CA . GLU B 1 279 ? 18.506 161.200 60.671 1.00 57.08 279 GLU A CA 1
ATOM 6899 C C . GLU B 1 279 ? 17.593 159.983 60.743 1.00 57.31 279 GLU A C 1
ATOM 6900 O O . GLU B 1 279 ? 16.374 160.133 60.881 1.00 56.63 279 GLU A O 1
ATOM 6906 N N . ALA B 1 280 ? 18.157 158.777 60.649 1.00 58.74 280 ALA A N 1
ATOM 6907 C CA . ALA B 1 280 ? 17.354 157.574 60.838 1.00 60.07 280 ALA A CA 1
ATOM 6908 C C . ALA B 1 280 ? 16.995 157.383 62.306 1.00 56.49 280 ALA A C 1
ATOM 6909 O O . ALA B 1 280 ? 15.854 157.036 62.631 1.00 56.30 280 ALA A O 1
ATOM 6911 N N . LYS B 1 281 ? 17.958 157.602 63.206 1.00 56.50 281 LYS A N 1
ATOM 6912 C CA . LYS B 1 281 ? 17.671 157.499 64.633 1.00 58.60 281 LYS A CA 1
ATOM 6913 C C . LYS B 1 281 ? 16.654 158.547 65.063 1.00 57.85 281 LYS A C 1
ATOM 6914 O O . LYS B 1 281 ? 15.729 158.247 65.827 1.00 54.10 281 LYS A O 1
ATOM 6920 N N . LYS B 1 282 ? 16.795 159.779 64.566 1.00 57.17 282 LYS A N 1
ATOM 6921 C CA . LYS B 1 282 ? 15.791 160.803 64.833 1.00 59.06 282 LYS A CA 1
ATOM 6922 C C . LYS B 1 282 ? 14.418 160.385 64.318 1.00 59.40 282 LYS A C 1
ATOM 6923 O O . LYS B 1 282 ? 13.393 160.785 64.882 1.00 60.04 282 LYS A O 1
ATOM 6929 N N . ALA B 1 283 ? 14.375 159.566 63.269 1.00 62.72 283 ALA A N 1
ATOM 6930 C CA . ALA B 1 283 ? 13.120 159.073 62.717 1.00 59.99 283 ALA A CA 1
ATOM 6931 C C . ALA B 1 283 ? 12.537 157.906 63.505 1.00 61.49 283 ALA A C 1
ATOM 6932 O O . ALA B 1 283 ? 11.530 157.333 63.076 1.00 58.71 283 ALA A O 1
ATOM 6934 N N . GLY B 1 284 ? 13.135 157.543 64.636 1.00 63.23 284 GLY A N 1
ATOM 6935 C CA . GLY B 1 284 ? 12.642 156.431 65.421 1.00 60.75 284 GLY A CA 1
ATOM 6936 C C . GLY B 1 284 ? 13.150 155.075 64.994 1.00 62.03 284 GLY A C 1
ATOM 6937 O O . GLY B 1 284 ? 12.410 154.089 65.094 1.00 62.58 284 GLY A O 1
ATOM 6938 N N . ALA B 1 285 ? 14.390 154.990 64.520 1.00 60.10 285 ALA A N 1
ATOM 6939 C CA . ALA B 1 285 ? 14.976 153.737 64.072 1.00 58.87 285 ALA A CA 1
ATOM 6940 C C . ALA B 1 285 ? 16.324 153.536 64.747 1.00 57.95 285 ALA A C 1
ATOM 6941 O O . ALA B 1 285 ? 16.968 154.487 65.196 1.00 58.95 285 ALA A O 1
ATOM 6943 N N . LYS B 1 286 ? 16.748 152.274 64.818 1.00 55.75 286 LYS A N 1
ATOM 6944 C CA . LYS B 1 286 ? 18.052 151.977 65.398 1.00 57.76 286 LYS A CA 1
ATOM 6945 C C . LYS B 1 286 ? 19.181 152.482 64.510 1.00 60.25 286 LYS A C 1
ATOM 6946 O O . LYS B 1 286 ? 20.230 152.898 65.017 1.00 59.86 286 LYS A O 1
ATOM 6952 N N . GLY B 1 287 ? 18.982 152.465 63.196 1.00 58.26 287 GLY A N 1
ATOM 6953 C CA . GLY B 1 287 ? 20.000 152.936 62.270 1.00 58.72 287 GLY A CA 1
ATOM 6954 C C . GLY B 1 287 ? 19.604 152.648 60.837 1.00 57.77 287 GLY A C 1
ATOM 6955 O O . GLY B 1 287 ? 18.414 152.578 60.507 1.00 57.54 287 GLY A O 1
ATOM 6956 N N . ILE B 1 288 ? 20.616 152.476 59.990 1.00 58.95 288 ILE A N 1
ATOM 6957 C CA . ILE B 1 288 ? 20.426 152.166 58.576 1.00 55.62 288 ILE A CA 1
ATOM 6958 C C . ILE B 1 288 ? 21.157 150.864 58.281 1.00 53.47 288 ILE A C 1
ATOM 6959 O O . ILE B 1 288 ? 22.393 150.816 58.311 1.00 54.28 288 ILE A O 1
ATOM 6964 N N . ASN B 1 289 ? 20.396 149.814 57.991 1.00 53.18 289 ASN A N 1
ATOM 6965 C CA . ASN B 1 289 ? 20.940 148.504 57.661 1.00 51.63 289 ASN A CA 1
ATOM 6966 C C . ASN B 1 289 ? 21.003 148.351 56.146 1.00 55.90 289 ASN A C 1
ATOM 6967 O O . ASN B 1 289 ? 19.993 148.526 55.458 1.00 54.09 289 ASN A O 1
ATOM 6972 N N . LEU B 1 290 ? 22.186 148.025 55.633 1.00 53.60 290 LEU A N 1
ATOM 6973 C CA . LEU B 1 290 ? 22.403 147.866 54.203 1.00 51.74 290 LEU A CA 1
ATOM 6974 C C . LEU B 1 290 ? 22.617 146.398 53.865 1.00 52.22 290 LEU A C 1
ATOM 6975 O O . LEU B 1 290 ? 23.319 145.679 54.584 1.00 54.73 290 LEU A O 1
ATOM 6980 N N . ALA B 1 291 ? 22.002 145.959 52.770 1.00 49.64 291 ALA A N 1
ATOM 6981 C CA . ALA B 1 291 ? 22.190 144.614 52.250 1.00 48.84 291 ALA A CA 1
ATOM 6982 C C . ALA B 1 291 ? 22.258 144.686 50.733 1.00 51.78 291 ALA A C 1
ATOM 6983 O O . ALA B 1 291 ? 21.684 145.585 50.112 1.00 48.29 291 ALA A O 1
ATOM 6985 N N . GLY B 1 292 ? 22.968 143.733 50.139 1.00 47.32 292 GLY A N 1
ATOM 6986 C CA . GLY B 1 292 ? 23.181 143.763 48.707 1.00 50.25 292 GLY A CA 1
ATOM 6987 C C . GLY B 1 292 ? 22.602 142.582 47.958 1.00 48.60 292 GLY A C 1
ATOM 6988 O O . GLY B 1 292 ? 22.768 141.430 48.367 1.00 48.27 292 GLY A O 1
ATOM 6989 N N . ILE B 1 293 ? 21.915 142.860 46.856 1.00 47.28 293 ILE A N 1
ATOM 6990 C CA . ILE B 1 293 ? 21.380 141.833 45.971 1.00 47.22 293 ILE A CA 1
ATOM 6991 C C . ILE B 1 293 ? 22.203 141.838 44.691 1.00 46.43 293 ILE A C 1
ATOM 6992 O O . ILE B 1 293 ? 22.575 142.904 44.188 1.00 47.41 293 ILE A O 1
ATOM 6997 N N . CYS B 1 294 ? 22.515 140.640 44.189 1.00 47.37 294 CYS A N 1
ATOM 6998 C CA . CYS B 1 294 ? 23.248 140.445 42.940 1.00 50.77 294 CYS A CA 1
ATOM 6999 C C . CYS B 1 294 ? 24.664 141.011 43.000 1.00 49.44 294 CYS A C 1
ATOM 7000 O O . CYS B 1 294 ? 25.243 141.141 44.085 1.00 49.70 294 CYS A O 1
ATOM 7003 N N . CYS B 1 295 ? 25.222 141.348 41.833 1.00 50.46 295 CYS A N 1
ATOM 7004 C CA . CYS B 1 295 ? 26.649 141.652 41.738 1.00 51.08 295 CYS A CA 1
ATOM 7005 C C . CYS B 1 295 ? 27.016 142.936 42.469 1.00 48.21 295 CYS A C 1
ATOM 7006 O O . CYS B 1 295 ? 28.109 143.034 43.038 1.00 45.55 295 CYS A O 1
ATOM 7009 N N . THR B 1 296 ? 26.142 143.946 42.442 1.00 47.46 296 THR A N 1
ATOM 7010 C CA . THR B 1 296 ? 26.467 145.179 43.149 1.00 46.08 296 THR A CA 1
ATOM 7011 C C . THR B 1 296 ? 26.515 144.950 44.654 1.00 49.62 296 THR A C 1
ATOM 7012 O O . THR B 1 296 ? 27.243 145.652 45.365 1.00 45.87 296 THR A O 1
ATOM 7016 N N . GLY B 1 297 ? 25.766 143.963 45.150 1.00 47.61 297 GLY A N 1
ATOM 7017 C CA . GLY B 1 297 ? 25.939 143.543 46.528 1.00 49.68 297 GLY A CA 1
ATOM 7018 C C . GLY B 1 297 ? 27.284 142.882 46.753 1.00 50.23 297 GLY A C 1
ATOM 7019 O O . GLY B 1 297 ? 27.929 143.104 47.781 1.00 52.21 297 GLY A O 1
ATOM 7020 N N . ASN B 1 298 ? 27.725 142.061 45.796 1.00 45.56 298 ASN A N 1
ATOM 7021 C CA . ASN B 1 298 ? 29.066 141.491 45.868 1.00 47.80 298 ASN A CA 1
ATOM 7022 C C . ASN B 1 298 ? 30.133 142.575 45.876 1.00 48.98 298 ASN A C 1
ATOM 7023 O O . ASN B 1 298 ? 31.181 142.408 46.510 1.00 49.49 298 ASN A O 1
ATOM 7028 N N . GLU B 1 299 ? 29.888 143.693 45.188 1.00 48.91 299 GLU A N 1
ATOM 7029 C CA . GLU B 1 299 ? 30.884 144.758 45.133 1.00 48.26 299 GLU A CA 1
ATOM 7030 C C . GLU B 1 299 ? 31.077 145.400 46.500 1.00 49.17 299 GLU A C 1
ATOM 7031 O O . GLU B 1 299 ? 32.202 145.473 47.009 1.00 49.46 299 GLU A O 1
ATOM 7037 N N . VAL B 1 300 ? 29.988 145.870 47.114 1.00 51.15 300 VAL A N 1
ATOM 7038 C CA . VAL B 1 300 ? 30.067 146.436 48.455 1.00 47.01 300 VAL A CA 1
ATOM 7039 C C . VAL B 1 300 ? 30.357 145.364 49.496 1.00 50.62 300 VAL A C 1
ATOM 7040 O O . VAL B 1 300 ? 30.736 145.687 50.628 1.00 50.94 300 VAL A O 1
ATOM 7044 N N . LEU B 1 301 ? 30.177 144.091 49.145 1.00 53.22 301 LEU A N 1
ATOM 7045 C CA . LEU B 1 301 ? 30.608 143.009 50.023 1.00 52.35 301 LEU A CA 1
ATOM 7046 C C . LEU B 1 301 ? 32.127 142.952 50.110 1.00 51.40 301 LEU A C 1
ATOM 7047 O O . LEU B 1 301 ? 32.701 142.967 51.206 1.00 52.41 301 LEU A O 1
ATOM 7052 N N . MET B 1 302 ? 32.792 142.890 48.954 1.00 46.84 302 MET A N 1
ATOM 7053 C CA . MET B 1 302 ? 34.237 142.692 48.928 1.00 50.93 302 MET A CA 1
ATOM 7054 C C . MET B 1 302 ? 34.989 143.890 49.493 1.00 46.51 302 MET A C 1
ATOM 7055 O O . MET B 1 302 ? 36.115 143.739 49.977 1.00 48.93 302 MET A O 1
ATOM 7060 N N . ARG B 1 303 ? 34.392 145.080 49.445 1.00 49.39 303 ARG A N 1
ATOM 7061 C CA . ARG B 1 303 ? 35.092 146.297 49.828 1.00 51.49 303 ARG A CA 1
ATOM 7062 C C . ARG B 1 303 ? 34.562 146.953 51.094 1.00 50.33 303 ARG A C 1
ATOM 7063 O O . ARG B 1 303 ? 35.313 147.684 51.745 1.00 54.20 303 ARG A O 1
ATOM 7071 N N . GLN B 1 304 ? 33.299 146.721 51.456 1.00 49.47 304 GLN A N 1
ATOM 7072 C CA . GLN B 1 304 ? 32.717 147.353 52.630 1.00 51.25 304 GLN A CA 1
ATOM 7073 C C . GLN B 1 304 ? 32.111 146.368 53.620 1.00 51.42 304 GLN A C 1
ATOM 7074 O O . GLN B 1 304 ? 31.519 146.804 54.614 1.00 51.95 304 GLN A O 1
ATOM 7080 N N . GLY B 1 305 ? 32.233 145.064 53.382 1.00 51.69 305 GLY A N 1
ATOM 7081 C CA . GLY B 1 305 ? 31.676 144.081 54.292 1.00 46.89 305 GLY A CA 1
ATOM 7082 C C . GLY B 1 305 ? 30.168 144.083 54.385 1.00 50.22 305 GLY A C 1
ATOM 7083 O O . GLY B 1 305 ? 29.617 143.580 55.368 1.00 54.20 305 GLY A O 1
ATOM 7084 N N . VAL B 1 306 ? 29.479 144.630 53.392 1.00 49.85 306 VAL A N 1
ATOM 7085 C CA . VAL B 1 306 ? 28.013 144.694 53.447 1.00 50.54 306 VAL A CA 1
ATOM 7086 C C . VAL B 1 306 ? 27.440 143.302 53.201 1.00 50.89 306 VAL A C 1
ATOM 7087 O O . VAL B 1 306 ? 27.862 142.621 52.249 1.00 51.16 306 VAL A O 1
ATOM 7091 N N . PRO B 1 307 ? 26.501 142.832 54.019 1.00 57.03 307 PRO A N 1
ATOM 7092 C CA . PRO B 1 307 ? 25.989 141.468 53.846 1.00 55.56 307 PRO A CA 1
ATOM 7093 C C . PRO B 1 307 ? 25.168 141.312 52.576 1.00 49.41 307 PRO A C 1
ATOM 7094 O O . PRO B 1 307 ? 24.527 142.252 52.097 1.00 47.08 307 PRO A O 1
ATOM 7098 N N . LEU B 1 308 ? 25.192 140.093 52.037 1.00 52.60 308 LEU A N 1
ATOM 7099 C CA . LEU B 1 308 ? 24.447 139.758 50.829 1.00 49.60 308 LEU A CA 1
ATOM 7100 C C . LEU B 1 308 ? 23.021 139.366 51.198 1.00 49.62 308 LEU A C 1
ATOM 7101 O O . LEU B 1 308 ? 22.814 138.437 51.984 1.00 54.59 308 LEU A O 1
ATOM 7106 N N . ALA B 1 309 ? 22.039 140.068 50.631 1.00 48.06 309 ALA A N 1
ATOM 7107 C CA . ALA B 1 309 ? 20.643 139.754 50.925 1.00 49.85 309 ALA A CA 1
ATOM 7108 C C . ALA B 1 309 ? 20.221 138.456 50.245 1.00 50.45 309 ALA A C 1
ATOM 7109 O O . ALA B 1 309 ? 19.833 137.490 50.912 1.00 51.63 309 ALA A O 1
ATOM 7111 N N . THR B 1 310 ? 20.291 138.414 48.917 1.00 48.45 310 THR A N 1
ATOM 7112 C CA . THR B 1 310 ? 19.981 137.205 48.160 1.00 50.94 310 THR A CA 1
ATOM 7113 C C . THR B 1 310 ? 20.567 137.352 46.761 1.00 49.97 310 THR A C 1
ATOM 7114 O O . THR B 1 310 ? 21.216 138.353 46.442 1.00 48.10 310 THR A O 1
ATOM 7118 N N . ASN B 1 311 ? 20.339 136.341 45.926 1.00 48.85 311 ASN A N 1
ATOM 7119 C CA . ASN B 1 311 ? 20.824 136.356 44.556 1.00 47.77 311 ASN A CA 1
ATOM 7120 C C . ASN B 1 311 ? 19.675 136.656 43.589 1.00 48.93 311 ASN A C 1
ATOM 7121 O O . ASN B 1 311 ? 18.651 137.228 43.977 1.00 47.70 311 ASN A O 1
ATOM 7126 N N . PHE B 1 312 ? 19.838 136.252 42.327 1.00 50.27 312 PHE A N 1
ATOM 7127 C CA . PHE B 1 312 ? 18.986 136.750 41.250 1.00 45.42 312 PHE A CA 1
ATOM 7128 C C . PHE B 1 312 ? 17.555 136.239 41.369 1.00 47.78 312 PHE A C 1
ATOM 7129 O O . PHE B 1 312 ? 16.600 137.022 41.300 1.00 49.80 312 PHE A O 1
ATOM 7137 N N . LEU B 1 313 ? 17.383 134.926 41.538 1.00 46.59 313 LEU A N 1
ATOM 7138 C CA . LEU B 1 313 ? 16.044 134.352 41.455 1.00 47.27 313 LEU A CA 1
ATOM 7139 C C . LEU B 1 313 ? 15.156 134.788 42.613 1.00 45.30 313 LEU A C 1
ATOM 7140 O O . LEU B 1 313 ? 13.931 134.834 42.463 1.00 44.03 313 LEU A O 1
ATOM 7145 N N . ALA B 1 314 ? 15.742 135.119 43.763 1.00 48.94 314 ALA A N 1
ATOM 7146 C CA . ALA B 1 314 ? 14.976 135.444 44.958 1.00 48.63 314 ALA A CA 1
ATOM 7147 C C . ALA B 1 314 ? 14.908 136.943 45.231 1.00 47.59 314 ALA A C 1
ATOM 7148 O O . ALA B 1 314 ? 14.610 137.346 46.361 1.00 50.19 314 ALA A O 1
ATOM 7150 N N . GLN B 1 315 ? 15.168 137.778 44.220 1.00 48.09 315 GLN A N 1
ATOM 7151 C CA . GLN B 1 315 ? 15.146 139.223 44.430 1.00 47.48 315 GLN A CA 1
ATOM 7152 C C . GLN B 1 315 ? 13.742 139.730 44.738 1.00 46.18 315 GLN A C 1
ATOM 7153 O O . GLN B 1 315 ? 13.588 140.746 45.426 1.00 44.78 315 GLN A O 1
ATOM 7159 N N . GLU B 1 316 ? 12.710 139.043 44.244 1.00 44.70 316 GLU A N 1
ATOM 7160 C CA . GLU B 1 316 ? 11.341 139.452 44.540 1.00 46.27 316 GLU A CA 1
ATOM 7161 C C . GLU B 1 316 ? 10.980 139.166 45.991 1.00 50.12 316 GLU A C 1
ATOM 7162 O O . GLU B 1 316 ? 10.236 139.931 46.619 1.00 47.33 316 GLU A O 1
ATOM 7168 N N . LEU B 1 317 ? 11.497 138.066 46.540 1.00 45.19 317 LEU A N 1
ATOM 7169 C CA . LEU B 1 317 ? 11.125 137.658 47.886 1.00 52.05 317 LEU A CA 1
ATOM 7170 C C . LEU B 1 317 ? 11.735 138.556 48.952 1.00 52.92 317 LEU A C 1
ATOM 7171 O O . LEU B 1 317 ? 11.274 138.533 50.097 1.00 46.03 317 LEU A O 1
ATOM 7176 N N . ALA B 1 318 ? 12.744 139.356 48.598 1.00 52.04 318 ALA A N 1
ATOM 7177 C CA . ALA B 1 318 ? 13.293 140.321 49.546 1.00 50.62 318 ALA A CA 1
ATOM 7178 C C . ALA B 1 318 ? 12.241 141.347 49.949 1.00 49.69 318 ALA A C 1
ATOM 7179 O O . ALA B 1 318 ? 12.080 141.656 51.135 1.00 47.19 318 ALA A O 1
ATOM 7181 N N . ILE B 1 319 ? 11.511 141.884 48.969 1.00 47.22 319 ILE A N 1
ATOM 7182 C CA . ILE B 1 319 ? 10.433 142.821 49.270 1.00 49.91 319 ILE A CA 1
ATOM 7183 C C . ILE B 1 319 ? 9.312 142.127 50.036 1.00 51.00 319 ILE A C 1
ATOM 7184 O O . ILE B 1 319 ? 8.614 142.760 50.839 1.00 52.03 319 ILE A O 1
ATOM 7189 N N . ILE B 1 320 ? 9.121 140.824 49.809 1.00 50.74 320 ILE A N 1
ATOM 7190 C CA . ILE B 1 320 ? 8.065 140.089 50.496 1.00 52.89 320 ILE A CA 1
ATOM 7191 C C . ILE B 1 320 ? 8.308 140.033 52.000 1.00 51.08 320 ILE A C 1
ATOM 7192 O O . ILE B 1 320 ? 7.355 139.891 52.774 1.00 53.04 320 ILE A O 1
ATOM 7197 N N . THR B 1 321 ? 9.560 140.174 52.443 1.00 49.45 321 THR A N 1
ATOM 7198 C CA . THR B 1 321 ? 9.850 140.208 53.870 1.00 52.01 321 THR A CA 1
ATOM 7199 C C . THR B 1 321 ? 9.216 141.402 54.573 1.00 52.13 321 THR A C 1
ATOM 7200 O O . THR B 1 321 ? 9.196 141.432 55.810 1.00 54.75 321 THR A O 1
ATOM 7204 N N . GLY B 1 322 ? 8.708 142.383 53.826 1.00 47.01 322 GLY A N 1
ATOM 7205 C CA . GLY B 1 322 ? 8.059 143.541 54.401 1.00 47.12 322 GLY A CA 1
ATOM 7206 C C . GLY B 1 322 ? 8.976 144.548 55.055 1.00 45.89 322 GLY A C 1
ATOM 7207 O O . GLY B 1 322 ? 8.502 145.620 55.449 1.00 44.78 322 GLY A O 1
ATOM 7208 N N . ALA B 1 323 ? 10.270 144.254 55.178 1.00 47.99 323 ALA A N 1
ATOM 7209 C CA . ALA B 1 323 ? 11.207 145.129 55.868 1.00 50.87 323 ALA A CA 1
ATOM 7210 C C . ALA B 1 323 ? 12.026 146.002 54.927 1.00 51.54 323 ALA A C 1
ATOM 7211 O O . ALA B 1 323 ? 12.668 146.950 55.394 1.00 53.55 323 ALA A O 1
ATOM 7213 N N . VAL B 1 324 ? 12.027 145.707 53.629 1.00 49.28 324 VAL A N 1
ATOM 7214 C CA . VAL B 1 324 ? 12.795 146.488 52.664 1.00 47.69 324 VAL A CA 1
ATOM 7215 C C . VAL B 1 324 ? 12.129 147.853 52.522 1.00 50.11 324 VAL A C 1
ATOM 7216 O O . VAL B 1 324 ? 11.057 147.974 51.925 1.00 48.39 324 VAL A O 1
ATOM 7220 N N . ASP B 1 325 ? 12.761 148.885 53.075 1.00 48.39 325 ASP A N 1
ATOM 7221 C CA . ASP B 1 325 ? 12.175 150.217 53.049 1.00 48.86 325 ASP A CA 1
ATOM 7222 C C . ASP B 1 325 ? 12.433 150.938 51.734 1.00 51.00 325 ASP A C 1
ATOM 7223 O O . ASP B 1 325 ? 11.647 151.816 51.356 1.00 54.57 325 ASP A O 1
ATOM 7228 N N . LEU B 1 326 ? 13.503 150.580 51.029 1.00 52.58 326 LEU A N 1
ATOM 7229 C CA . LEU B 1 326 ? 13.807 151.156 49.728 1.00 52.55 326 LEU A CA 1
ATOM 7230 C C . LEU B 1 326 ? 14.828 150.263 49.044 1.00 51.32 326 LEU A C 1
ATOM 7231 O O . LEU B 1 326 ? 15.765 149.782 49.685 1.00 51.92 326 LEU A O 1
ATOM 7236 N N . MET B 1 327 ? 14.635 150.039 47.747 1.00 49.50 327 MET A N 1
ATOM 7237 C CA . MET B 1 327 ? 15.564 149.263 46.930 1.00 50.61 327 MET A CA 1
ATOM 7238 C C . MET B 1 327 ? 16.036 150.150 45.787 1.00 47.47 327 MET A C 1
ATOM 7239 O O . MET B 1 327 ? 15.245 150.511 44.909 1.00 48.66 327 MET A O 1
ATOM 7244 N N . VAL B 1 328 ? 17.312 150.512 45.810 1.00 46.93 328 VAL A N 1
ATOM 7245 C CA . VAL B 1 328 ? 17.908 151.338 44.768 1.00 47.97 328 VAL A CA 1
ATOM 7246 C C . VAL B 1 328 ? 18.537 150.420 43.731 1.00 47.12 328 VAL A C 1
ATOM 7247 O O . VAL B 1 328 ? 19.058 149.347 44.062 1.00 45.82 328 VAL A O 1
ATOM 7251 N N . VAL B 1 329 ? 18.476 150.836 42.467 1.00 47.01 329 VAL A N 1
ATOM 7252 C CA . VAL B 1 329 ? 18.748 149.946 41.344 1.00 48.09 329 VAL A CA 1
ATOM 7253 C C . VAL B 1 329 ? 19.442 150.739 40.242 1.00 45.69 329 VAL A C 1
ATOM 7254 O O . VAL B 1 329 ? 19.121 151.908 40.009 1.00 45.44 329 VAL A O 1
ATOM 7258 N N . ASP B 1 330 ? 20.411 150.106 39.571 1.00 44.00 330 ASP A N 1
ATOM 7259 C CA . ASP B 1 330 ? 21.039 150.741 38.415 1.00 47.94 330 ASP A CA 1
ATOM 7260 C C . ASP B 1 330 ? 20.772 149.952 37.131 1.00 43.92 330 ASP A C 1
ATOM 7261 O O . ASP B 1 330 ? 19.775 150.219 36.453 1.00 42.39 330 ASP A O 1
ATOM 7266 N N . VAL B 1 331 ? 21.624 148.983 36.776 1.00 41.79 331 VAL A N 1
ATOM 7267 C CA . VAL B 1 331 ? 21.483 148.265 35.513 1.00 46.42 331 VAL A CA 1
ATOM 7268 C C . VAL B 1 331 ? 21.598 146.758 35.721 1.00 47.04 331 VAL A C 1
ATOM 7269 O O . VAL B 1 331 ? 22.186 146.279 36.694 1.00 48.94 331 VAL A O 1
ATOM 7273 N N . GLN B 1 332 ? 20.993 146.017 34.784 1.00 43.51 332 GLN A N 1
ATOM 7274 C CA . GLN B 1 332 ? 21.196 144.584 34.568 1.00 44.31 332 GLN A CA 1
ATOM 7275 C C . GLN B 1 332 ? 20.522 143.685 35.602 1.00 46.72 332 GLN A C 1
ATOM 7276 O O . GLN B 1 332 ? 20.609 143.931 36.810 1.00 45.39 332 GLN A O 1
ATOM 7282 N N . CYS B 1 333 ? 19.845 142.639 35.114 1.00 43.24 333 CYS A N 1
ATOM 7283 C CA . CYS B 1 333 ? 19.304 141.552 35.937 1.00 45.53 333 CYS A CA 1
ATOM 7284 C C . CYS B 1 333 ? 18.252 142.040 36.927 1.00 48.13 333 CYS A C 1
ATOM 7285 O O . CYS B 1 333 ? 18.069 141.455 37.997 1.00 43.77 333 CYS A O 1
ATOM 7288 N N . ILE B 1 334 ? 17.542 143.101 36.567 1.00 48.98 334 ILE A N 1
ATOM 7289 C CA . ILE B 1 334 ? 16.509 143.691 37.408 1.00 44.94 334 ILE A CA 1
ATOM 7290 C C . ILE B 1 334 ? 15.160 143.236 36.868 1.00 48.09 334 ILE A C 1
ATOM 7291 O O . ILE B 1 334 ? 14.760 143.621 35.763 1.00 44.20 334 ILE A O 1
ATOM 7296 N N . MET B 1 335 ? 14.462 142.407 37.633 1.00 41.93 335 MET A N 1
ATOM 7297 C CA . MET B 1 335 ? 13.155 141.930 37.194 1.00 44.82 335 MET A CA 1
ATOM 7298 C C . MET B 1 335 ? 12.170 143.094 37.176 1.00 44.92 335 MET A C 1
ATOM 7299 O O . MET B 1 335 ? 12.012 143.780 38.190 1.00 45.29 335 MET A O 1
ATOM 7304 N N . PRO B 1 336 ? 11.508 143.362 36.046 1.00 46.78 336 PRO A N 1
ATOM 7305 C CA . PRO B 1 336 ? 10.516 144.450 36.014 1.00 47.47 336 PRO A CA 1
ATOM 7306 C C . PRO B 1 336 ? 9.311 144.199 36.901 1.00 46.95 336 PRO A C 1
ATOM 7307 O O . PRO B 1 336 ? 8.547 145.141 37.155 1.00 48.60 336 PRO A O 1
ATOM 7311 N N . SER B 1 337 ? 9.117 142.967 37.380 1.00 47.38 337 SER A N 1
ATOM 7312 C CA . SER B 1 337 ? 8.044 142.672 38.322 1.00 47.38 337 SER A CA 1
ATOM 7313 C C . SER B 1 337 ? 8.255 143.343 39.673 1.00 51.20 337 SER A C 1
ATOM 7314 O O . SER B 1 337 ? 7.294 143.480 40.438 1.00 51.61 337 SER A O 1
ATOM 7317 N N . LEU B 1 338 ? 9.488 143.758 39.981 1.00 50.32 338 LEU A N 1
ATOM 7318 C CA . LEU B 1 338 ? 9.767 144.426 41.249 1.00 50.01 338 LEU A CA 1
ATOM 7319 C C . LEU B 1 338 ? 8.879 145.644 41.462 1.00 49.64 338 LEU A C 1
ATOM 7320 O O . LEU B 1 338 ? 8.551 145.980 42.605 1.00 51.09 338 LEU A O 1
ATOM 7325 N N . ALA B 1 339 ? 8.478 146.317 40.381 1.00 50.69 339 ALA A N 1
ATOM 7326 C CA . ALA B 1 339 ? 7.632 147.498 40.524 1.00 51.25 339 ALA A CA 1
ATOM 7327 C C . ALA B 1 339 ? 6.231 147.124 40.991 1.00 53.29 339 ALA A C 1
ATOM 7328 O O . ALA B 1 339 ? 5.636 147.833 41.810 1.00 53.66 339 ALA A O 1
ATOM 7330 N N . GLU B 1 340 ? 5.686 146.018 40.479 1.00 51.57 340 GLU A N 1
ATOM 7331 C CA . GLU B 1 340 ? 4.369 145.578 40.925 1.00 52.73 340 GLU A CA 1
ATOM 7332 C C . GLU B 1 340 ? 4.419 145.015 42.339 1.00 54.80 340 GLU A C 1
ATOM 7333 O O . GLU B 1 340 ? 3.433 145.105 43.079 1.00 51.95 340 GLU A O 1
ATOM 7339 N N . ILE B 1 341 ? 5.552 144.434 42.728 1.00 52.91 341 ILE A N 1
ATOM 7340 C CA . ILE B 1 341 ? 5.680 143.872 44.065 1.00 48.66 341 ILE A CA 1
ATOM 7341 C C . ILE B 1 341 ? 5.917 144.971 45.092 1.00 52.46 341 ILE A C 1
ATOM 7342 O O . ILE B 1 341 ? 5.320 144.962 46.175 1.00 49.92 341 ILE A O 1
ATOM 7347 N N . ALA B 1 342 ? 6.781 145.936 44.769 1.00 52.10 342 ALA A N 1
ATOM 7348 C CA . ALA B 1 342 ? 6.977 147.080 45.651 1.00 53.43 342 ALA A CA 1
ATOM 7349 C C . ALA B 1 342 ? 5.728 147.944 45.754 1.00 52.43 342 ALA A C 1
ATOM 7350 O O . ALA B 1 342 ? 5.551 148.639 46.761 1.00 57.34 342 ALA A O 1
ATOM 7352 N N . ALA B 1 343 ? 4.859 147.911 44.740 1.00 53.40 343 ALA A N 1
ATOM 7353 C CA . ALA B 1 343 ? 3.625 148.688 44.790 1.00 55.98 343 ALA A CA 1
ATOM 7354 C C . ALA B 1 343 ? 2.669 148.157 45.848 1.00 54.72 343 ALA A C 1
ATOM 7355 O O . ALA B 1 343 ? 1.820 148.906 46.344 1.00 53.90 343 ALA A O 1
ATOM 7357 N N . CYS B 1 344 ? 2.783 146.876 46.199 1.00 51.97 344 CYS A N 1
ATOM 7358 C CA . CYS B 1 344 ? 1.963 146.277 47.244 1.00 55.09 344 CYS A CA 1
ATOM 7359 C C . CYS B 1 344 ? 2.507 146.527 48.644 1.00 55.34 344 CYS A C 1
ATOM 7360 O O . CYS B 1 344 ? 1.937 146.015 49.614 1.00 54.22 344 CYS A O 1
ATOM 7363 N N . TYR B 1 345 ? 3.584 147.294 48.775 1.00 53.93 345 TYR A N 1
ATOM 7364 C CA . TYR B 1 345 ? 4.213 147.564 50.057 1.00 51.62 345 TYR A CA 1
ATOM 7365 C C . TYR B 1 345 ? 4.514 149.053 50.168 1.00 51.31 345 TYR A C 1
ATOM 7366 O O . TYR B 1 345 ? 4.271 149.833 49.243 1.00 57.53 345 TYR A O 1
ATOM 7375 N N . HIS B 1 346 ? 5.043 149.442 51.328 1.00 50.86 346 HIS A N 1
ATOM 7376 C CA . HIS B 1 346 ? 5.600 150.777 51.494 1.00 50.72 346 HIS A CA 1
ATOM 7377 C C . HIS B 1 346 ? 6.919 150.930 50.754 1.00 48.42 346 HIS A C 1
ATOM 7378 O O . HIS B 1 346 ? 7.373 152.062 50.548 1.00 56.18 346 HIS A O 1
ATOM 7385 N N . THR B 1 347 ? 7.544 149.814 50.377 1.00 48.78 347 THR A N 1
ATOM 7386 C CA . THR B 1 347 ? 8.842 149.830 49.718 1.00 53.02 347 THR A CA 1
ATOM 7387 C C . THR B 1 347 ? 8.827 150.745 48.500 1.00 52.35 347 THR A C 1
ATOM 7388 O O . THR B 1 347 ? 7.874 150.752 47.717 1.00 48.16 347 THR A O 1
ATOM 7392 N N . ARG B 1 348 ? 9.889 151.530 48.357 1.00 53.44 348 ARG A N 1
ATOM 7393 C CA . ARG B 1 348 ? 10.075 152.411 47.213 1.00 50.71 348 ARG A CA 1
ATOM 7394 C C . ARG B 1 348 ? 11.197 151.850 46.352 1.00 50.49 348 ARG A C 1
ATOM 7395 O O . ARG B 1 348 ? 12.332 151.708 46.820 1.00 50.58 348 ARG A O 1
ATOM 7403 N N . LEU B 1 349 ? 10.875 151.516 45.106 1.00 50.08 349 LEU A N 1
ATOM 7404 C CA . LEU B 1 349 ? 11.868 151.081 44.136 1.00 48.08 349 LEU A CA 1
ATOM 7405 C C . LEU B 1 349 ? 12.407 152.304 43.404 1.00 48.57 349 LEU A C 1
ATOM 7406 O O . LEU B 1 349 ? 11.632 153.141 42.931 1.00 49.72 349 LEU A O 1
ATOM 7411 N N . VAL B 1 350 ? 13.730 152.415 43.324 1.00 48.09 350 VAL A N 1
ATOM 7412 C CA . VAL B 1 350 ? 14.381 153.597 42.772 1.00 48.54 350 VAL A CA 1
ATOM 7413 C C . VAL B 1 350 ? 15.273 153.173 41.613 1.00 48.73 350 VAL A C 1
ATOM 7414 O O . VAL B 1 350 ? 16.151 152.315 41.779 1.00 46.82 350 VAL A O 1
ATOM 7418 N N . THR B 1 351 ? 15.048 153.775 40.448 1.00 45.51 351 THR A N 1
ATOM 7419 C CA . THR B 1 351 ? 15.913 153.627 39.288 1.00 44.89 351 THR A CA 1
ATOM 7420 C C . THR B 1 351 ? 16.829 154.841 39.175 1.00 46.37 351 THR A C 1
ATOM 7421 O O . THR B 1 351 ? 16.442 155.966 39.503 1.00 46.60 351 THR A O 1
ATOM 7425 N N . THR B 1 352 ? 18.050 154.603 38.695 1.00 45.91 352 THR A N 1
ATOM 7426 C CA . THR B 1 352 ? 19.087 155.628 38.695 1.00 45.60 352 THR A CA 1
ATOM 7427 C C . THR B 1 352 ? 19.729 155.902 37.339 1.00 50.39 352 THR A C 1
ATOM 7428 O O . THR B 1 352 ? 20.328 156.972 37.179 1.00 52.54 352 THR A O 1
ATOM 7432 N N . MET B 1 353 ? 19.634 154.990 36.365 1.00 43.15 353 MET A N 1
ATOM 7433 C CA . MET B 1 353 ? 20.365 155.166 35.117 1.00 45.41 353 MET A CA 1
ATOM 7434 C C . MET B 1 353 ? 19.415 155.462 33.957 1.00 46.27 353 MET A C 1
ATOM 7435 O O . MET B 1 353 ? 18.285 154.966 33.929 1.00 45.22 353 MET A O 1
ATOM 7440 N N . PRO B 1 354 ? 19.853 156.258 32.974 1.00 47.67 354 PRO A N 1
ATOM 7441 C CA . PRO B 1 354 ? 18.941 156.650 31.885 1.00 46.58 354 PRO A CA 1
ATOM 7442 C C . PRO B 1 354 ? 18.525 155.507 30.974 1.00 42.85 354 PRO A C 1
ATOM 7443 O O . PRO B 1 354 ? 17.501 155.633 30.291 1.00 44.38 354 PRO A O 1
ATOM 7447 N N . ILE B 1 355 ? 19.274 154.403 30.927 1.00 40.51 355 ILE A N 1
ATOM 7448 C CA . ILE B 1 355 ? 18.899 153.278 30.077 1.00 42.03 355 ILE A CA 1
ATOM 7449 C C . ILE B 1 355 ? 18.120 152.212 30.831 1.00 41.87 355 ILE A C 1
ATOM 7450 O O . ILE B 1 355 ? 17.813 151.161 30.253 1.00 42.67 355 ILE A O 1
ATOM 7455 N N . VAL B 1 356 ? 17.798 152.442 32.105 1.00 43.47 356 VAL A N 1
ATOM 7456 C CA . VAL B 1 356 ? 16.973 151.516 32.876 1.00 42.61 356 VAL A CA 1
ATOM 7457 C C . VAL B 1 356 ? 15.949 152.302 33.686 1.00 44.79 356 VAL A C 1
ATOM 7458 O O . VAL B 1 356 ? 16.249 152.804 34.775 1.00 45.00 356 VAL A O 1
ATOM 7462 N N . LYS B 1 357 ? 14.740 152.421 33.152 1.00 42.93 357 LYS A N 1
ATOM 7463 C CA . LYS B 1 357 ? 13.606 152.965 33.878 1.00 40.96 357 LYS A CA 1
ATOM 7464 C C . LYS B 1 357 ? 12.522 151.900 33.956 1.00 42.74 357 LYS A C 1
ATOM 7465 O O . LYS B 1 357 ? 12.379 151.072 33.051 1.00 45.52 357 LYS A O 1
ATOM 7471 N N . ILE B 1 358 ? 11.769 151.914 35.055 1.00 45.01 358 ILE A N 1
ATOM 7472 C CA . ILE B 1 358 ? 10.726 150.932 35.305 1.00 45.43 358 ILE A CA 1
ATOM 7473 C C . ILE B 1 358 ? 9.463 151.673 35.722 1.00 46.41 358 ILE A C 1
ATOM 7474 O O . ILE B 1 358 ? 9.453 152.336 36.764 1.00 42.67 358 ILE A O 1
ATOM 7479 N N . PRO B 1 359 ? 8.379 151.604 34.949 1.00 45.09 359 PRO A N 1
ATOM 7480 C CA . PRO B 1 359 ? 7.134 152.262 35.363 1.00 43.63 359 PRO A CA 1
ATOM 7481 C C . PRO B 1 359 ? 6.676 151.744 36.718 1.00 41.01 359 PRO A C 1
ATOM 7482 O O . PRO B 1 359 ? 6.671 150.538 36.973 1.00 42.05 359 PRO A O 1
ATOM 7486 N N . GLY B 1 360 ? 6.301 152.674 37.596 1.00 41.02 360 GLY A N 1
ATOM 7487 C CA . GLY B 1 360 ? 5.955 152.377 38.963 1.00 45.24 360 GLY A CA 1
ATOM 7488 C C . GLY B 1 360 ? 7.083 152.631 39.944 1.00 46.86 360 GLY A C 1
ATOM 7489 O O . GLY B 1 360 ? 6.822 152.891 41.125 1.00 54.20 360 GLY A O 1
ATOM 7490 N N . ALA B 1 361 ? 8.327 152.565 39.480 1.00 47.97 361 ALA A N 1
ATOM 7491 C CA . ALA B 1 361 ? 9.484 152.875 40.305 1.00 47.48 361 ALA A CA 1
ATOM 7492 C C . ALA B 1 361 ? 9.865 154.339 40.139 1.00 48.70 361 ALA A C 1
ATOM 7493 O O . ALA B 1 361 ? 9.849 154.875 39.028 1.00 47.41 361 ALA A O 1
ATOM 7495 N N . GLU B 1 362 ? 10.195 154.985 41.253 1.00 52.27 362 GLU A N 1
ATOM 7496 C CA . GLU B 1 362 ? 10.677 156.356 41.194 1.00 50.67 362 GLU A CA 1
ATOM 7497 C C . GLU B 1 362 ? 12.067 156.392 40.572 1.00 48.02 362 GLU A C 1
ATOM 7498 O O . GLU B 1 362 ? 12.837 155.433 40.663 1.00 51.24 362 GLU A O 1
ATOM 7504 N N . HIS B 1 363 ? 12.385 157.506 39.920 1.00 46.89 363 HIS A N 1
ATOM 7505 C CA . HIS B 1 363 ? 13.641 157.641 39.193 1.00 48.40 363 HIS A CA 1
ATOM 7506 C C . HIS B 1 363 ? 14.418 158.829 39.738 1.00 47.53 363 HIS A C 1
ATOM 7507 O O . HIS B 1 363 ? 13.941 159.968 39.680 1.00 45.75 363 HIS A O 1
ATOM 7514 N N . VAL B 1 364 ? 15.610 158.559 40.253 1.00 47.08 364 VAL A N 1
ATOM 7515 C CA . VAL B 1 364 ? 16.524 159.581 40.742 1.00 45.48 364 VAL A CA 1
ATOM 7516 C C . VAL B 1 364 ? 17.784 159.533 39.886 1.00 49.61 364 VAL A C 1
ATOM 7517 O O . VAL B 1 364 ? 18.614 158.635 40.033 1.00 50.34 364 VAL A O 1
ATOM 7521 N N . PRO B 1 365 ? 17.955 160.483 38.966 1.00 52.11 365 PRO A N 1
ATOM 7522 C CA . PRO B 1 365 ? 19.116 160.442 38.064 1.00 51.75 365 PRO A CA 1
ATOM 7523 C C . PRO B 1 365 ? 20.424 160.554 38.834 1.00 51.50 365 PRO A C 1
ATOM 7524 O O . PRO B 1 365 ? 20.631 161.488 39.613 1.00 51.70 365 PRO A O 1
ATOM 7528 N N . PHE B 1 366 ? 21.314 159.592 38.601 1.00 50.97 366 PHE A N 1
ATOM 7529 C CA . PHE B 1 366 ? 22.583 159.486 39.313 1.00 51.24 366 PHE A CA 1
ATOM 7530 C C . PHE B 1 366 ? 23.719 159.773 38.339 1.00 55.08 366 PHE A C 1
ATOM 7531 O O . PHE B 1 366 ? 23.976 158.980 37.428 1.00 61.87 366 PHE A O 1
ATOM 7539 N N . THR B 1 367 ? 24.397 160.899 38.535 1.00 56.68 367 THR A N 1
ATOM 7540 C CA . THR B 1 367 ? 25.572 161.263 37.758 1.00 56.25 367 THR A CA 1
ATOM 7541 C C . THR B 1 367 ? 26.744 161.497 38.702 1.00 54.65 367 THR A C 1
ATOM 7542 O O . THR B 1 367 ? 26.590 161.513 39.924 1.00 57.37 367 THR A O 1
ATOM 7546 N N . THR B 1 368 ? 27.932 161.677 38.120 1.00 53.83 368 THR A N 1
ATOM 7547 C CA . THR B 1 368 ? 29.131 161.856 38.935 1.00 55.61 368 THR A CA 1
ATOM 7548 C C . THR B 1 368 ? 29.089 163.174 39.700 1.00 61.00 368 THR A C 1
ATOM 7549 O O . THR B 1 368 ? 29.372 163.214 40.904 1.00 61.69 368 THR A O 1
ATOM 7553 N N . GLU B 1 369 ? 28.727 164.266 39.024 1.00 56.40 369 GLU A N 1
ATOM 7554 C CA . GLU B 1 369 ? 28.716 165.564 39.688 1.00 57.43 369 GLU A CA 1
ATOM 7555 C C . GLU B 1 369 ? 27.566 165.709 40.677 1.00 58.74 369 GLU A C 1
ATOM 7556 O O . GLU B 1 369 ? 27.612 166.600 41.531 1.00 61.43 369 GLU A O 1
ATOM 7562 N N . THR B 1 370 ? 26.539 164.862 40.586 1.00 59.93 370 THR A N 1
ATOM 7563 C CA . THR B 1 370 ? 25.443 164.864 41.548 1.00 56.58 370 THR A CA 1
ATOM 7564 C C . THR B 1 370 ? 25.400 163.582 42.371 1.00 54.63 370 THR A C 1
ATOM 7565 O O . THR B 1 370 ? 24.351 163.246 42.927 1.00 54.93 370 THR A O 1
ATOM 7569 N N . ALA B 1 371 ? 26.522 162.862 42.460 1.00 55.27 371 ALA A N 1
ATOM 7570 C CA . ALA B 1 371 ? 26.539 161.583 43.163 1.00 55.22 371 ALA A CA 1
ATOM 7571 C C . ALA B 1 371 ? 26.173 161.753 44.633 1.00 57.69 371 ALA A C 1
ATOM 7572 O O . ALA B 1 371 ? 25.327 161.022 45.162 1.00 54.17 371 ALA A O 1
ATOM 7574 N N . ASP B 1 372 ? 26.798 162.718 45.311 1.00 58.27 372 ASP A N 1
ATOM 7575 C CA . ASP B 1 372 ? 26.499 162.926 46.724 1.00 57.30 372 ASP A CA 1
ATOM 7576 C C . ASP B 1 372 ? 25.080 163.444 46.918 1.00 56.20 372 ASP A C 1
ATOM 7577 O O . ASP B 1 372 ? 24.356 162.961 47.795 1.00 58.94 372 ASP A O 1
ATOM 7582 N N . GLU B 1 373 ? 24.661 164.418 46.107 1.00 53.96 373 GLU A N 1
ATOM 7583 C CA . GLU B 1 373 ? 23.324 164.982 46.260 1.00 56.44 373 GLU A CA 1
ATOM 7584 C C . GLU B 1 373 ? 22.250 163.934 45.995 1.00 56.34 373 GLU A C 1
ATOM 7585 O O . GLU B 1 373 ? 21.276 163.821 46.750 1.00 55.81 373 GLU A O 1
ATOM 7591 N N . ALA B 1 374 ? 22.412 163.152 44.923 1.00 54.31 374 ALA A N 1
ATOM 7592 C CA . ALA B 1 374 ? 21.424 162.123 44.610 1.00 54.15 374 ALA A CA 1
ATOM 7593 C C . ALA B 1 374 ? 21.431 161.014 45.654 1.00 51.19 374 ALA A C 1
ATOM 7594 O O . ALA B 1 374 ? 20.377 160.455 45.979 1.00 47.71 374 ALA A O 1
ATOM 7596 N N . SER B 1 375 ? 22.605 160.681 46.192 1.00 52.09 375 SER A N 1
ATOM 7597 C CA . SER B 1 375 ? 22.675 159.667 47.240 1.00 54.52 375 SER A CA 1
ATOM 7598 C C . SER B 1 375 ? 21.974 160.142 48.508 1.00 53.67 375 SER A C 1
ATOM 7599 O O . SER B 1 375 ? 21.155 159.417 49.085 1.00 47.70 375 SER A O 1
ATOM 7602 N N . GLN B 1 376 ? 22.279 161.367 48.952 1.00 54.44 376 GLN A N 1
ATOM 7603 C CA . GLN B 1 376 ? 21.604 161.930 50.119 1.00 55.41 376 GLN A CA 1
ATOM 7604 C C . GLN B 1 376 ? 20.092 161.894 49.955 1.00 53.42 376 GLN A C 1
ATOM 7605 O O . GLN B 1 376 ? 19.364 161.538 50.888 1.00 55.48 376 GLN A O 1
ATOM 7611 N N . GLN B 1 377 ? 19.602 162.255 48.768 1.00 55.09 377 GLN A N 1
ATOM 7612 C CA . GLN B 1 377 ? 18.164 162.228 48.522 1.00 54.14 377 GLN A CA 1
ATOM 7613 C C . GLN B 1 377 ? 17.609 160.814 48.643 1.00 53.72 377 GLN A C 1
ATOM 7614 O O . GLN B 1 377 ? 16.503 160.617 49.159 1.00 55.10 377 GLN A O 1
ATOM 7620 N N . ILE B 1 378 ? 18.375 159.816 48.198 1.00 52.76 378 ILE A N 1
ATOM 7621 C CA . ILE B 1 378 ? 17.840 158.464 48.061 1.00 54.00 378 ILE A CA 1
ATOM 7622 C C . ILE B 1 378 ? 17.681 157.793 49.422 1.00 52.89 378 ILE A C 1
ATOM 7623 O O . ILE B 1 378 ? 16.651 157.161 49.694 1.00 51.56 378 ILE A O 1
ATOM 7628 N N . VAL B 1 379 ? 18.682 157.905 50.299 1.00 52.69 379 VAL A N 1
ATOM 7629 C CA . VAL B 1 379 ? 18.508 157.306 51.620 1.00 57.04 379 VAL A CA 1
ATOM 7630 C C . VAL B 1 379 ? 17.465 158.081 52.417 1.00 53.53 379 VAL A C 1
ATOM 7631 O O . VAL B 1 379 ? 16.728 157.493 53.217 1.00 52.66 379 VAL A O 1
ATOM 7635 N N . ARG B 1 380 ? 17.357 159.396 52.196 1.00 49.72 380 ARG A N 1
ATOM 7636 C CA . ARG B 1 380 ? 16.306 160.162 52.861 1.00 51.94 380 ARG A CA 1
ATOM 7637 C C . ARG B 1 380 ? 14.923 159.683 52.442 1.00 54.85 380 ARG A C 1
ATOM 7638 O O . ARG B 1 380 ? 13.992 159.685 53.256 1.00 56.24 380 ARG A O 1
ATOM 7646 N N . MET B 1 381 ? 14.771 159.257 51.186 1.00 57.55 381 MET A N 1
ATOM 7647 C CA . MET B 1 381 ? 13.517 158.640 50.766 1.00 58.24 381 MET A CA 1
ATOM 7648 C C . MET B 1 381 ? 13.252 157.359 51.546 1.00 55.26 381 MET A C 1
ATOM 7649 O O . MET B 1 381 ? 12.104 157.064 51.899 1.00 56.47 381 MET A O 1
ATOM 7654 N N . ALA B 1 382 ? 14.304 156.584 51.822 1.00 54.51 382 ALA A N 1
ATOM 7655 C CA . ALA B 1 382 ? 14.144 155.363 52.604 1.00 55.90 382 ALA A CA 1
ATOM 7656 C C . ALA B 1 382 ? 13.722 155.674 54.034 1.00 57.65 382 ALA A C 1
ATOM 7657 O O . ALA B 1 382 ? 12.902 154.955 54.617 1.00 55.82 382 ALA A O 1
ATOM 7659 N N . ILE B 1 383 ? 14.276 156.742 54.614 1.00 55.23 383 ILE A N 1
ATOM 7660 C CA . ILE B 1 383 ? 13.887 157.150 55.960 1.00 57.96 383 ILE A CA 1
ATOM 7661 C C . ILE B 1 383 ? 12.429 157.588 55.978 1.00 58.85 383 ILE A C 1
ATOM 7662 O O . ILE B 1 383 ? 11.689 157.302 56.928 1.00 61.31 383 ILE A O 1
ATOM 7667 N N . GLU B 1 384 ? 11.991 158.288 54.928 1.00 55.39 384 GLU A N 1
ATOM 7668 C CA . GLU B 1 384 ? 10.576 158.620 54.801 1.00 58.67 384 GLU A CA 1
ATOM 7669 C C . GLU B 1 384 ? 9.727 157.361 54.706 1.00 59.09 384 GLU A C 1
ATOM 7670 O O . GLU B 1 384 ? 8.645 157.282 55.302 1.00 61.43 384 GLU A O 1
ATOM 7676 N N . SER B 1 385 ? 10.203 156.362 53.961 1.00 57.73 385 SER A N 1
ATOM 7677 C CA . SER B 1 385 ? 9.413 155.153 53.755 1.00 60.84 385 SER A CA 1
ATOM 7678 C C . SER B 1 385 ? 9.391 154.286 55.005 1.00 58.12 385 SER A C 1
ATOM 7679 O O . SER B 1 385 ? 8.379 153.640 55.297 1.00 59.38 385 SER A O 1
ATOM 7682 N N . TYR B 1 386 ? 10.500 154.255 55.750 1.00 56.31 386 TYR A N 1
ATOM 7683 C CA . TYR B 1 386 ? 10.552 153.459 56.973 1.00 59.91 386 TYR A CA 1
ATOM 7684 C C . TYR B 1 386 ? 9.429 153.837 57.930 1.00 59.28 386 TYR A C 1
ATOM 7685 O O . TYR B 1 386 ? 8.760 152.961 58.492 1.00 57.32 386 TYR A O 1
ATOM 7694 N N . GLN B 1 387 ? 9.191 155.138 58.109 1.00 60.53 387 GLN A N 1
ATOM 7695 C CA . GLN B 1 387 ? 8.143 155.602 59.009 1.00 61.47 387 GLN A CA 1
ATOM 7696 C C . GLN B 1 387 ? 6.747 155.217 58.541 1.00 62.61 387 GLN A C 1
ATOM 7697 O O . GLN B 1 387 ? 5.783 155.426 59.286 1.00 67.49 387 GLN A O 1
ATOM 7703 N N . LYS B 1 388 ? 6.611 154.667 57.336 1.00 62.18 388 LYS A N 1
ATOM 7704 C CA . LYS B 1 388 ? 5.329 154.202 56.828 1.00 60.80 388 LYS A CA 1
ATOM 7705 C C . LYS B 1 388 ? 5.259 152.683 56.741 1.00 55.68 388 LYS A C 1
ATOM 7706 O O . LYS B 1 388 ? 4.298 152.149 56.178 1.00 54.21 388 LYS A O 1
ATOM 7712 N N . ARG B 1 389 ? 6.247 151.977 57.288 1.00 54.56 389 ARG A N 1
ATOM 7713 C CA . ARG B 1 389 ? 6.272 150.524 57.200 1.00 53.46 389 ARG A CA 1
ATOM 7714 C C . ARG B 1 389 ? 5.144 149.909 58.020 1.00 59.17 389 ARG A C 1
ATOM 7715 O O . ARG B 1 389 ? 4.886 150.314 59.157 1.00 64.01 389 ARG A O 1
ATOM 7723 N N . ASN B 1 390 ? 4.471 148.919 57.432 1.00 60.93 390 ASN A N 1
ATOM 7724 C CA . ASN B 1 390 ? 3.412 148.193 58.118 1.00 54.89 390 ASN A CA 1
ATOM 7725 C C . ASN B 1 390 ? 4.032 147.009 58.848 1.00 56.07 390 ASN A C 1
ATOM 7726 O O . ASN B 1 390 ? 4.542 146.089 58.190 1.00 55.00 390 ASN A O 1
ATOM 7731 N N . PRO B 1 391 ? 4.012 146.977 60.184 1.00 59.02 391 PRO A N 1
ATOM 7732 C CA . PRO B 1 391 ? 4.641 145.855 60.899 1.00 56.05 391 PRO A CA 1
ATOM 7733 C C . PRO B 1 391 ? 3.860 144.555 60.809 1.00 55.43 391 PRO A C 1
ATOM 7734 O O . PRO B 1 391 ? 4.447 143.488 61.026 1.00 53.99 391 PRO A O 1
ATOM 7738 N N . ALA B 1 392 ? 2.564 144.603 60.493 1.00 52.82 392 ALA A N 1
ATOM 7739 C CA . ALA B 1 392 ? 1.772 143.381 60.402 1.00 57.97 392 ALA A CA 1
ATOM 7740 C C . ALA B 1 392 ? 2.134 142.533 59.188 1.00 61.65 392 ALA A C 1
ATOM 7741 O O . ALA B 1 392 ? 1.823 141.337 59.170 1.00 62.69 392 ALA A O 1
ATOM 7743 N N . LYS B 1 393 ? 2.776 143.116 58.175 1.00 56.30 393 LYS A N 1
ATOM 7744 C CA . LYS B 1 393 ? 3.175 142.378 56.982 1.00 62.07 393 LYS A CA 1
ATOM 7745 C C . LYS B 1 393 ? 4.678 142.128 56.931 1.00 56.70 393 LYS A C 1
ATOM 7746 O O . LYS B 1 393 ? 5.213 141.797 55.869 1.00 57.38 393 LYS A O 1
ATOM 7752 N N . VAL B 1 394 ? 5.368 142.274 58.057 1.00 54.34 394 VAL A N 1
ATOM 7753 C CA . VAL B 1 394 ? 6.805 142.039 58.123 1.00 57.75 394 VAL A CA 1
ATOM 7754 C C . VAL B 1 394 ? 7.047 140.599 58.556 1.00 56.94 394 VAL A C 1
ATOM 7755 O O . VAL B 1 394 ? 6.558 140.165 59.605 1.00 58.66 394 VAL A O 1
ATOM 7759 N N . TYR B 1 395 ? 7.801 139.858 57.746 1.00 55.57 395 TYR A N 1
ATOM 7760 C CA . TYR B 1 395 ? 8.264 138.519 58.109 1.00 54.55 395 TYR A CA 1
ATOM 7761 C C . TYR B 1 395 ? 9.716 138.410 57.660 1.00 56.41 395 TYR A C 1
ATOM 7762 O O . TYR B 1 395 ? 9.993 138.203 56.474 1.00 55.66 395 TYR A O 1
ATOM 7771 N N . ILE B 1 396 ? 10.637 138.557 58.602 1.00 54.66 396 ILE A N 1
ATOM 7772 C CA . ILE B 1 396 ? 12.067 138.465 58.328 1.00 56.64 396 ILE A CA 1
ATOM 7773 C C . ILE B 1 396 ? 12.517 137.049 58.664 1.00 56.08 396 ILE A C 1
ATOM 7774 O O . ILE B 1 396 ? 12.397 136.636 59.827 1.00 69.85 396 ILE A O 1
ATOM 7779 N N . PRO B 1 397 ? 13.014 136.277 57.699 1.00 62.79 397 PRO A N 1
ATOM 7780 C CA . PRO B 1 397 ? 13.543 134.949 58.023 1.00 60.79 397 PRO A CA 1
ATOM 7781 C C . PRO B 1 397 ? 14.688 135.051 59.017 1.00 55.64 397 PRO A C 1
ATOM 7782 O O . PRO B 1 397 ? 15.425 136.039 59.051 1.00 56.99 397 PRO A O 1
ATOM 7786 N N . ARG B 1 398 ? 14.824 134.017 59.844 1.00 58.87 398 ARG A N 1
ATOM 7787 C CA . ARG B 1 398 ? 15.922 133.973 60.799 1.00 65.15 398 ARG A CA 1
ATOM 7788 C C . ARG B 1 398 ? 17.207 133.424 60.195 1.00 63.49 398 ARG A C 1
ATOM 7789 O O . ARG B 1 398 ? 18.274 133.594 60.796 1.00 63.33 398 ARG A O 1
ATOM 7797 N N . GLU B 1 399 ? 17.134 132.788 59.029 1.00 58.55 399 GLU A N 1
ATOM 7798 C CA . GLU B 1 399 ? 18.301 132.126 58.462 1.00 61.15 399 GLU A CA 1
ATOM 7799 C C . GLU B 1 399 ? 19.325 133.143 57.975 1.00 60.06 399 GLU A C 1
ATOM 7800 O O . GLU B 1 399 ? 18.981 134.125 57.310 1.00 60.49 399 GLU A O 1
ATOM 7806 N N . LYS B 1 400 ? 20.587 132.901 58.319 1.00 58.60 400 LYS A N 1
ATOM 7807 C CA . LYS B 1 400 ? 21.718 133.678 57.832 1.00 55.75 400 LYS A CA 1
ATOM 7808 C C . LYS B 1 400 ? 22.956 132.807 57.986 1.00 55.09 400 LYS A C 1
ATOM 7809 O O . LYS B 1 400 ? 22.912 131.742 58.606 1.00 56.83 400 LYS A O 1
ATOM 7815 N N . ALA B 1 401 ? 24.065 133.262 57.408 1.00 57.10 401 ALA A N 1
ATOM 7816 C CA . ALA B 1 401 ? 25.277 132.458 57.382 1.00 58.75 401 ALA A CA 1
ATOM 7817 C C . ALA B 1 401 ? 26.495 133.346 57.576 1.00 59.08 401 ALA A C 1
ATOM 7818 O O . ALA B 1 401 ? 26.498 134.515 57.188 1.00 58.50 401 ALA A O 1
ATOM 7820 N N . LYS B 1 402 ? 27.532 132.777 58.183 1.00 58.56 402 LYS A N 1
ATOM 7821 C CA . LYS B 1 402 ? 28.792 133.484 58.352 1.00 59.64 402 LYS A CA 1
ATOM 7822 C C . LYS B 1 402 ? 29.564 133.455 57.040 1.00 56.09 402 LYS A C 1
ATOM 7823 O O . LYS B 1 402 ? 29.707 132.397 56.419 1.00 54.65 402 LYS A O 1
ATOM 7829 N N . VAL B 1 403 ? 30.057 134.617 56.614 1.00 54.59 403 VAL A N 1
ATOM 7830 C CA . VAL B 1 403 ? 30.688 134.770 55.309 1.00 56.29 403 VAL A CA 1
ATOM 7831 C C . VAL B 1 403 ? 32.050 135.426 55.479 1.00 55.87 403 VAL A C 1
ATOM 7832 O O . VAL B 1 403 ? 32.164 136.476 56.121 1.00 56.19 403 VAL A O 1
ATOM 7836 N N . VAL B 1 404 ? 33.076 134.806 54.901 1.00 56.64 404 VAL A N 1
ATOM 7837 C CA . VAL B 1 404 ? 34.399 135.403 54.752 1.00 54.41 404 VAL A CA 1
ATOM 7838 C C . VAL B 1 404 ? 34.649 135.578 53.259 1.00 57.08 404 VAL A C 1
ATOM 7839 O O . VAL B 1 404 ? 34.634 134.600 52.502 1.00 59.78 404 VAL A O 1
ATOM 7843 N N . ALA B 1 405 ? 34.871 136.817 52.835 1.00 55.64 405 ALA A N 1
ATOM 7844 C CA . ALA B 1 405 ? 35.015 137.134 51.417 1.00 56.08 405 ALA A CA 1
ATOM 7845 C C . ALA B 1 405 ? 36.200 138.082 51.259 1.00 58.67 405 ALA A C 1
ATOM 7846 O O . ALA B 1 405 ? 37.100 138.138 52.104 1.00 56.21 405 ALA A O 1
ATOM 7848 N N . GLY B 1 406 ? 36.210 138.838 50.162 1.00 52.70 406 GLY A N 1
ATOM 7849 C CA . GLY B 1 406 ? 37.288 139.769 49.899 1.00 53.60 406 GLY A CA 1
ATOM 7850 C C . GLY B 1 406 ? 38.542 139.149 49.330 1.00 56.74 406 GLY A C 1
ATOM 7851 O O . GLY B 1 406 ? 39.607 139.773 49.383 1.00 54.24 406 GLY A O 1
ATOM 7852 N N . PHE B 1 407 ? 38.450 137.942 48.773 1.00 53.56 407 PHE A N 1
ATOM 7853 C CA . PHE B 1 407 ? 39.631 137.205 48.322 1.00 53.26 407 PHE A CA 1
ATOM 7854 C C . PHE B 1 407 ? 40.002 137.619 46.897 1.00 56.67 407 PHE A C 1
ATOM 7855 O O . PHE B 1 407 ? 39.812 136.892 45.921 1.00 55.13 407 PHE A O 1
ATOM 7863 N N . SER B 1 408 ? 40.551 138.826 46.799 1.00 57.34 408 SER A N 1
ATOM 7864 C CA . SER B 1 408 ? 41.158 139.268 45.557 1.00 55.05 408 SER A CA 1
ATOM 7865 C C . SER B 1 408 ? 42.477 138.532 45.336 1.00 56.90 408 SER A C 1
ATOM 7866 O O . SER B 1 408 ? 43.019 137.888 46.239 1.00 60.11 408 SER A O 1
ATOM 7869 N N . VAL B 1 409 ? 42.995 138.629 44.109 1.00 58.57 409 VAL A N 1
ATOM 7870 C CA . VAL B 1 409 ? 44.308 138.059 43.816 1.00 59.61 409 VAL A CA 1
ATOM 7871 C C . VAL B 1 409 ? 45.359 138.659 44.740 1.00 58.06 409 VAL A C 1
ATOM 7872 O O . VAL B 1 409 ? 46.241 137.954 45.244 1.00 60.94 409 VAL A O 1
ATOM 7876 N N . GLU B 1 410 ? 45.269 139.967 44.989 1.00 55.10 410 GLU A N 1
ATOM 7877 C CA . GLU B 1 410 ? 46.169 140.604 45.943 1.00 56.60 410 GLU A CA 1
ATOM 7878 C C . GLU B 1 410 ? 45.959 140.056 47.349 1.00 63.31 410 GLU A C 1
ATOM 7879 O O . GLU B 1 410 ? 46.926 139.793 48.073 1.00 60.97 410 GLU A O 1
ATOM 7885 N N . ALA B 1 411 ? 44.700 139.868 47.751 1.00 61.44 411 ALA A N 1
ATOM 7886 C CA . ALA B 1 411 ? 44.424 139.333 49.079 1.00 59.99 411 ALA A CA 1
ATOM 7887 C C . ALA B 1 411 ? 44.845 137.874 49.200 1.00 63.39 411 ALA A C 1
ATOM 7888 O O . ALA B 1 411 ? 45.262 137.437 50.279 1.00 65.91 411 ALA A O 1
ATOM 7890 N N . ILE B 1 412 ? 44.747 137.110 48.112 1.00 62.43 412 ILE A N 1
ATOM 7891 C CA . ILE B 1 412 ? 45.102 135.696 48.170 1.00 65.19 412 ILE A CA 1
ATOM 7892 C C . ILE B 1 412 ? 46.611 135.524 48.304 1.00 67.32 412 ILE A C 1
ATOM 7893 O O . ILE B 1 412 ? 47.084 134.666 49.059 1.00 68.73 412 ILE A O 1
ATOM 7898 N N . VAL B 1 413 ? 47.392 136.345 47.597 1.00 65.49 413 VAL A N 1
ATOM 7899 C CA . VAL B 1 413 ? 48.840 136.158 47.620 1.00 67.37 413 VAL A CA 1
ATOM 7900 C C . VAL B 1 413 ? 49.433 136.585 48.958 1.00 70.06 413 VAL A C 1
ATOM 7901 O O . VAL B 1 413 ? 50.392 135.969 49.438 1.00 73.74 413 VAL A O 1
ATOM 7905 N N . LYS B 1 414 ? 48.885 137.627 49.592 1.00 66.12 414 LYS A N 1
ATOM 7906 C CA . LYS B 1 414 ? 49.432 138.046 50.878 1.00 69.89 414 LYS A CA 1
ATOM 7907 C C . LYS B 1 414 ? 48.990 137.123 52.007 1.00 71.66 414 LYS A C 1
ATOM 7908 O O . LYS B 1 414 ? 49.723 136.961 52.989 1.00 71.09 414 LYS A O 1
ATOM 7914 N N . ALA B 1 415 ? 47.810 136.510 51.888 1.00 72.04 415 ALA A N 1
ATOM 7915 C CA . ALA B 1 415 ? 47.476 135.405 52.779 1.00 69.56 415 ALA A CA 1
ATOM 7916 C C . ALA B 1 415 ? 48.404 134.223 52.543 1.00 74.88 415 ALA A C 1
ATOM 7917 O O . ALA B 1 415 ? 48.729 133.488 53.482 1.00 73.29 415 ALA A O 1
ATOM 7919 N N . LEU B 1 416 ? 48.842 134.029 51.297 1.00 72.61 416 LEU A N 1
ATOM 7920 C CA . LEU B 1 416 ? 49.872 133.046 50.989 1.00 72.82 416 LEU A CA 1
ATOM 7921 C C . LEU B 1 416 ? 51.273 133.551 51.306 1.00 74.97 416 LEU A C 1
ATOM 7922 O O . LEU B 1 416 ? 52.179 132.736 51.505 1.00 75.98 416 LEU A O 1
ATOM 7927 N N . ALA B 1 417 ? 51.472 134.872 51.350 1.00 75.22 417 ALA A N 1
ATOM 7928 C CA . ALA B 1 417 ? 52.786 135.418 51.672 1.00 74.29 417 ALA A CA 1
ATOM 7929 C C . ALA B 1 417 ? 53.174 135.160 53.120 1.00 78.02 417 ALA A C 1
ATOM 7930 O O . ALA B 1 417 ? 54.367 135.153 53.438 1.00 77.61 417 ALA A O 1
ATOM 7932 N N . LYS B 1 418 ? 52.196 134.957 54.006 1.00 75.41 418 LYS A N 1
ATOM 7933 C CA . LYS B 1 418 ? 52.519 134.596 55.380 1.00 77.61 418 LYS A CA 1
ATOM 7934 C C . LYS B 1 418 ? 53.203 133.236 55.447 1.00 79.04 418 LYS A C 1
ATOM 7935 O O . LYS B 1 418 ? 54.073 133.022 56.300 1.00 84.01 418 LYS A O 1
ATOM 7941 N N . LEU B 1 419 ? 52.835 132.313 54.554 1.00 77.04 419 LEU A N 1
ATOM 7942 C CA . LEU B 1 419 ? 53.434 130.984 54.555 1.00 75.41 419 LEU A CA 1
ATOM 7943 C C . LEU B 1 419 ? 54.776 130.953 53.835 1.00 73.66 419 LEU A C 1
ATOM 7944 O O . LEU B 1 419 ? 55.630 130.121 54.164 1.00 73.62 419 LEU A O 1
ATOM 7949 N N . ASN B 1 420 ? 54.978 131.835 52.859 1.00 75.39 420 ASN A N 1
ATOM 7950 C CA . ASN B 1 420 ? 56.242 131.906 52.125 1.00 74.97 420 ASN A CA 1
ATOM 7951 C C . ASN B 1 420 ? 56.424 133.339 51.657 1.00 76.19 420 ASN A C 1
ATOM 7952 O O . ASN B 1 420 ? 55.945 133.726 50.583 1.00 77.07 420 ASN A O 1
ATOM 7957 N N . PRO B 1 421 ? 57.110 134.167 52.449 1.00 78.74 421 PRO A N 1
ATOM 7958 C CA . PRO B 1 421 ? 57.264 135.581 52.063 1.00 75.77 421 PRO A CA 1
ATOM 7959 C C . PRO B 1 421 ? 58.031 135.788 50.766 1.00 78.69 421 PRO A C 1
ATOM 7960 O O . PRO B 1 421 ? 57.687 136.689 49.992 1.00 78.05 421 PRO A O 1
ATOM 7964 N N . ASP B 1 422 ? 59.060 134.982 50.502 1.00 79.49 422 ASP A N 1
ATOM 7965 C CA . ASP B 1 422 ? 59.871 135.204 49.309 1.00 77.36 422 ASP A CA 1
ATOM 7966 C C . ASP B 1 422 ? 59.151 134.760 48.039 1.00 77.15 422 ASP A C 1
ATOM 7967 O O . ASP B 1 422 ? 59.174 135.475 47.031 1.00 80.03 422 ASP A O 1
ATOM 7972 N N . ASP B 1 423 ? 58.509 133.593 48.064 1.00 77.00 423 ASP A N 1
ATOM 7973 C CA . ASP B 1 423 ? 57.771 133.063 46.917 1.00 74.10 423 ASP A CA 1
ATOM 7974 C C . ASP B 1 423 ? 56.351 132.758 47.375 1.00 75.84 423 ASP A C 1
ATOM 7975 O O . ASP B 1 423 ? 56.031 131.615 47.726 1.00 76.35 423 ASP A O 1
ATOM 7980 N N . PRO B 1 424 ? 55.471 133.764 47.383 1.00 73.84 424 PRO A N 1
ATOM 7981 C CA . PRO B 1 424 ? 54.129 133.563 47.958 1.00 72.21 424 PRO A CA 1
ATOM 7982 C C . PRO B 1 424 ? 53.304 132.492 47.265 1.00 72.09 424 PRO A C 1
ATOM 7983 O O . PRO B 1 424 ? 52.479 131.845 47.923 1.00 73.90 424 PRO A O 1
ATOM 7987 N N . LEU B 1 425 ? 53.494 132.278 45.963 1.00 74.30 425 LEU A N 1
ATOM 7988 C CA . LEU B 1 425 ? 52.695 131.294 45.243 1.00 73.52 425 LEU A CA 1
ATOM 7989 C C . LEU B 1 425 ? 53.192 129.865 45.422 1.00 73.03 425 LEU A C 1
ATOM 7990 O O . LEU B 1 425 ? 52.509 128.934 44.982 1.00 75.55 425 LEU A O 1
ATOM 7995 N N . LYS B 1 426 ? 54.351 129.668 46.050 1.00 72.84 426 LYS A N 1
ATOM 7996 C CA . LYS B 1 426 ? 54.901 128.320 46.182 1.00 72.66 426 LYS A CA 1
ATOM 7997 C C . LYS B 1 426 ? 54.013 127.382 46.993 1.00 72.71 426 LYS A C 1
ATOM 7998 O O . LYS B 1 426 ? 53.830 126.228 46.567 1.00 73.04 426 LYS A O 1
ATOM 8004 N N . PRO B 1 427 ? 53.456 127.773 48.150 1.00 72.02 427 PRO A N 1
ATOM 8005 C CA . PRO B 1 427 ? 52.581 126.831 48.873 1.00 69.67 427 PRO A CA 1
ATOM 8006 C C . PRO B 1 427 ? 51.373 126.381 48.069 1.00 71.17 427 PRO A C 1
ATOM 8007 O O . PRO B 1 427 ? 50.947 125.226 48.195 1.00 70.61 427 PRO A O 1
ATOM 8011 N N . LEU B 1 428 ? 50.806 127.262 47.243 1.00 73.48 428 LEU A N 1
ATOM 8012 C CA . LEU B 1 428 ? 49.659 126.871 46.430 1.00 70.52 428 LEU A CA 1
ATOM 8013 C C . LEU B 1 428 ? 50.072 125.910 45.323 1.00 69.73 428 LEU A C 1
ATOM 8014 O O . LEU B 1 428 ? 49.359 124.941 45.035 1.00 67.29 428 LEU A O 1
ATOM 8019 N N . ILE B 1 429 ? 51.227 126.155 44.703 1.00 68.99 429 ILE A N 1
ATOM 8020 C CA . ILE B 1 429 ? 51.692 125.301 43.616 1.00 69.50 429 ILE A CA 1
ATOM 8021 C C . ILE B 1 429 ? 52.085 123.925 44.138 1.00 70.67 429 ILE A C 1
ATOM 8022 O O . ILE B 1 429 ? 51.749 122.897 43.536 1.00 68.65 429 ILE A O 1
ATOM 8027 N N . ASP B 1 430 ? 52.799 123.879 45.267 1.00 71.49 430 ASP A N 1
ATOM 8028 C CA . ASP B 1 430 ? 53.302 122.607 45.776 1.00 68.96 430 ASP A CA 1
ATOM 8029 C C . ASP B 1 430 ? 52.178 121.696 46.251 1.00 68.85 430 ASP A C 1
ATOM 8030 O O . ASP B 1 430 ? 52.272 120.473 46.101 1.00 71.09 430 ASP A O 1
ATOM 8035 N N . ASN B 1 431 ? 51.112 122.261 46.821 1.00 64.36 431 ASN A N 1
ATOM 8036 C CA . ASN B 1 431 ? 49.973 121.436 47.206 1.00 64.69 431 ASN A CA 1
ATOM 8037 C C . ASN B 1 431 ? 49.174 120.961 45.999 1.00 67.75 431 ASN A C 1
ATOM 8038 O O . ASN B 1 431 ? 48.411 119.997 46.118 1.00 65.71 431 ASN A O 1
ATOM 8043 N N . ILE B 1 432 ? 49.335 121.610 44.845 1.00 69.26 432 ILE A N 1
ATOM 8044 C CA . ILE B 1 432 ? 48.692 121.134 43.625 1.00 66.23 432 ILE A CA 1
ATOM 8045 C C . ILE B 1 432 ? 49.484 119.986 43.013 1.00 69.77 432 ILE A C 1
ATOM 8046 O O . ILE B 1 432 ? 48.905 118.994 42.553 1.00 68.78 432 ILE A O 1
ATOM 8051 N N . VAL B 1 433 ? 50.816 120.092 43.002 1.00 71.40 433 VAL A N 1
ATOM 8052 C CA . VAL B 1 433 ? 51.635 119.025 42.440 1.00 72.66 433 VAL A CA 1
ATOM 8053 C C . VAL B 1 433 ? 51.685 117.810 43.357 1.00 70.46 433 VAL A C 1
ATOM 8054 O O . VAL B 1 433 ? 52.005 116.707 42.900 1.00 72.03 433 VAL A O 1
ATOM 8058 N N . SER B 1 434 ? 51.369 117.979 44.641 1.00 70.56 434 SER A N 1
ATOM 8059 C CA . SER B 1 434 ? 51.384 116.864 45.579 1.00 72.07 434 SER A CA 1
ATOM 8060 C C . SER B 1 434 ? 50.055 116.125 45.636 1.00 69.25 434 SER A C 1
ATOM 8061 O O . SER B 1 434 ? 50.030 114.940 45.990 1.00 68.32 434 SER A O 1
ATOM 8064 N N . GLY B 1 435 ? 48.955 116.793 45.303 1.00 67.45 435 GLY A N 1
ATOM 8065 C CA . GLY B 1 435 ? 47.637 116.194 45.341 1.00 67.51 435 GLY A CA 1
ATOM 8066 C C . GLY B 1 435 ? 46.755 116.677 46.469 1.00 66.26 435 GLY A C 1
ATOM 8067 O O . GLY B 1 435 ? 45.576 116.302 46.508 1.00 67.82 435 GLY A O 1
ATOM 8068 N N . ASN B 1 436 ? 47.283 117.486 47.395 1.00 64.54 436 ASN A N 1
ATOM 8069 C CA . ASN B 1 436 ? 46.450 118.032 48.464 1.00 64.79 436 ASN A CA 1
ATOM 8070 C C . ASN B 1 436 ? 45.295 118.842 47.894 1.00 66.29 436 ASN A C 1
ATOM 8071 O O . ASN B 1 436 ? 44.168 118.775 48.397 1.00 65.43 436 ASN A O 1
ATOM 8076 N N . ILE B 1 437 ? 45.561 119.618 46.849 1.00 67.42 437 ILE A N 1
ATOM 8077 C CA . ILE B 1 437 ? 44.529 120.252 46.042 1.00 64.23 437 ILE A CA 1
ATOM 8078 C C . ILE B 1 437 ? 44.600 119.604 44.667 1.00 62.84 437 ILE A C 1
ATOM 8079 O O . ILE B 1 437 ? 45.567 119.811 43.923 1.00 63.97 437 ILE A O 1
ATOM 8084 N N . LEU B 1 438 ? 43.591 118.792 44.342 1.00 64.53 438 LEU A N 1
ATOM 8085 C CA . LEU B 1 438 ? 43.537 118.167 43.024 1.00 62.51 438 LEU A CA 1
ATOM 8086 C C . LEU B 1 438 ? 43.527 119.224 41.928 1.00 61.21 438 LEU A C 1
ATOM 8087 O O . LEU B 1 438 ? 44.252 119.117 40.932 1.00 64.10 438 LEU A O 1
ATOM 8092 N N . GLY B 1 439 ? 42.720 120.262 42.109 1.00 59.89 439 GLY A N 1
ATOM 8093 C CA . GLY B 1 439 ? 42.669 121.382 41.188 1.00 56.73 439 GLY A CA 1
ATOM 8094 C C . GLY B 1 439 ? 41.775 122.455 41.765 1.00 58.91 439 GLY A C 1
ATOM 8095 O O . GLY B 1 439 ? 41.217 122.309 42.854 1.00 61.06 439 GLY A O 1
ATOM 8096 N N . VAL B 1 440 ? 41.645 123.548 41.020 1.00 59.63 440 VAL A N 1
ATOM 8097 C CA . VAL B 1 440 ? 40.793 124.663 41.413 1.00 57.83 440 VAL A CA 1
ATOM 8098 C C . VAL B 1 440 ? 39.752 124.878 40.323 1.00 57.10 440 VAL A C 1
ATOM 8099 O O . VAL B 1 440 ? 40.080 124.875 39.130 1.00 59.89 440 VAL A O 1
ATOM 8103 N N . VAL B 1 441 ? 38.496 125.042 40.736 1.00 53.89 441 VAL A N 1
ATOM 8104 C CA . VAL B 1 441 ? 37.357 125.143 39.831 1.00 53.60 441 VAL A CA 1
ATOM 8105 C C . VAL B 1 441 ? 36.588 126.417 40.154 1.00 56.53 441 VAL A C 1
ATOM 8106 O O . VAL B 1 441 ? 36.329 126.710 41.326 1.00 52.49 441 VAL A O 1
ATOM 8110 N N . ALA B 1 442 ? 36.226 127.169 39.117 1.00 55.89 442 ALA A N 1
ATOM 8111 C CA . ALA B 1 442 ? 35.459 128.398 39.266 1.00 52.56 442 ALA A CA 1
ATOM 8112 C C . ALA B 1 442 ? 33.988 128.129 38.975 1.00 50.25 442 ALA A C 1
ATOM 8113 O O . ALA B 1 442 ? 33.647 127.609 37.908 1.00 51.74 442 ALA A O 1
ATOM 8115 N N . THR B 1 443 ? 33.123 128.476 39.923 1.00 52.10 443 THR A N 1
ATOM 8116 C CA . THR B 1 443 ? 31.679 128.399 39.736 1.00 51.48 443 THR A CA 1
ATOM 8117 C C . THR B 1 443 ? 31.144 129.817 39.597 1.00 51.23 443 THR A C 1
ATOM 8118 O O . THR B 1 443 ? 31.291 130.632 40.513 1.00 48.88 443 THR A O 1
ATOM 8122 N N . VAL B 1 444 ? 30.540 130.109 38.449 1.00 50.71 444 VAL A N 1
ATOM 8123 C CA . VAL B 1 444 ? 30.081 131.442 38.105 1.00 48.01 444 VAL A CA 1
ATOM 8124 C C . VAL B 1 444 ? 28.627 131.352 37.657 1.00 49.15 444 VAL A C 1
ATOM 8125 O O . VAL B 1 444 ? 28.013 130.287 37.684 1.00 48.64 444 VAL A O 1
ATOM 8129 N N . GLY B 1 445 ? 28.079 132.489 37.248 1.00 49.53 445 GLY A N 1
ATOM 8130 C CA . GLY B 1 445 ? 26.767 132.522 36.633 1.00 47.18 445 GLY A CA 1
ATOM 8131 C C . GLY B 1 445 ? 25.677 132.946 37.596 1.00 48.24 445 GLY A C 1
ATOM 8132 O O . GLY B 1 445 ? 25.904 133.254 38.770 1.00 51.92 445 GLY A O 1
ATOM 8133 N N . CYS B 1 446 ? 24.461 132.932 37.067 1.00 49.10 446 CYS A N 1
ATOM 8134 C CA . CYS B 1 446 ? 23.282 133.471 37.717 1.00 48.20 446 CYS A CA 1
ATOM 8135 C C . CYS B 1 446 ? 22.424 132.338 38.286 1.00 50.63 446 CYS A C 1
ATOM 8136 O O . CYS B 1 446 ? 22.905 131.218 38.495 1.00 50.50 446 CYS A O 1
ATOM 8139 N N . ASN B 1 447 ? 21.156 132.630 38.555 1.00 49.67 447 ASN A N 1
ATOM 8140 C CA . ASN B 1 447 ? 20.151 131.619 38.839 1.00 48.82 447 ASN A CA 1
ATOM 8141 C C . ASN B 1 447 ? 19.296 131.397 37.599 1.00 50.82 447 ASN A C 1
ATOM 8142 O O . ASN B 1 447 ? 19.259 132.224 36.686 1.00 48.96 447 ASN A O 1
ATOM 8147 N N . ASN B 1 448 ? 18.612 130.258 37.568 1.00 50.16 448 ASN A N 1
ATOM 8148 C CA . ASN B 1 448 ? 17.737 129.946 36.445 1.00 50.24 448 ASN A CA 1
ATOM 8149 C C . ASN B 1 448 ? 16.583 129.099 36.950 1.00 48.97 448 ASN A C 1
ATOM 8150 O O . ASN B 1 448 ? 16.801 128.003 37.475 1.00 54.07 448 ASN A O 1
ATOM 8155 N N . VAL B 1 449 ? 15.360 129.603 36.769 1.00 48.90 449 VAL A N 1
ATOM 8156 C CA . VAL B 1 449 ? 14.171 128.911 37.247 1.00 49.92 449 VAL A CA 1
ATOM 8157 C C . VAL B 1 449 ? 14.050 127.513 36.649 1.00 51.46 449 VAL A C 1
ATOM 8158 O O . VAL B 1 449 ? 13.404 126.641 37.240 1.00 53.62 449 VAL A O 1
ATOM 8162 N N . LYS B 1 450 ? 14.680 127.267 35.496 1.00 51.95 450 LYS A N 1
ATOM 8163 C CA . LYS B 1 450 ? 14.745 125.914 34.954 1.00 52.63 450 LYS A CA 1
ATOM 8164 C C . LYS B 1 450 ? 15.476 124.955 35.884 1.00 53.05 450 LYS A C 1
ATOM 8165 O O . LYS B 1 450 ? 15.363 123.736 35.713 1.00 51.21 450 LYS A O 1
ATOM 8171 N N . VAL B 1 451 ? 16.229 125.474 36.850 1.00 51.35 451 VAL A N 1
ATOM 8172 C CA . VAL B 1 451 ? 16.965 124.667 37.814 1.00 53.95 451 VAL A CA 1
ATOM 8173 C C . VAL B 1 451 ? 16.452 124.996 39.207 1.00 55.22 451 VAL A C 1
ATOM 8174 O O . VAL B 1 451 ? 16.127 126.152 39.502 1.00 51.70 451 VAL A O 1
ATOM 8178 N N . LYS B 1 452 ? 16.367 123.975 40.058 1.00 56.48 452 LYS A N 1
ATOM 8179 C CA . LYS B 1 452 ? 16.048 124.195 41.461 1.00 58.87 452 LYS A CA 1
ATOM 8180 C C . LYS B 1 452 ? 17.004 125.227 42.048 1.00 57.54 452 LYS A C 1
ATOM 8181 O O . LYS B 1 452 ? 18.226 125.097 41.927 1.00 55.70 452 LYS A O 1
ATOM 8187 N N . HIS B 1 453 ? 16.435 126.263 42.663 1.00 56.20 453 HIS A N 1
ATOM 8188 C CA . HIS B 1 453 ? 17.193 127.455 43.027 1.00 54.28 453 HIS A CA 1
ATOM 8189 C C . HIS B 1 453 ? 18.351 127.115 43.955 1.00 55.78 453 HIS A C 1
ATOM 8190 O O . HIS B 1 453 ? 18.145 126.596 45.057 1.00 55.05 453 HIS A O 1
ATOM 8197 N N . ASP B 1 454 ? 19.570 127.407 43.496 1.00 54.43 454 ASP A N 1
ATOM 8198 C CA . ASP B 1 454 ? 20.841 127.181 44.180 1.00 54.62 454 ASP A CA 1
ATOM 8199 C C . ASP B 1 454 ? 21.176 125.703 44.342 1.00 53.36 454 ASP A C 1
ATOM 8200 O O . ASP B 1 454 ? 22.251 125.384 44.866 1.00 52.86 454 ASP A O 1
ATOM 8205 N N . TRP B 1 455 ? 20.303 124.792 43.906 1.00 53.24 455 TRP A N 1
ATOM 8206 C CA . TRP B 1 455 ? 20.567 123.367 44.079 1.00 55.24 455 TRP A CA 1
ATOM 8207 C C . TRP B 1 455 ? 21.810 122.933 43.311 1.00 55.65 455 TRP A C 1
ATOM 8208 O O . TRP B 1 455 ? 22.646 122.191 43.840 1.00 53.45 455 TRP A O 1
ATOM 8219 N N . PHE B 1 456 ? 21.952 123.390 42.065 1.00 53.13 456 PHE A N 1
ATOM 8220 C CA . PHE B 1 456 ? 23.113 123.014 41.264 1.00 53.87 456 PHE A CA 1
ATOM 8221 C C . PHE B 1 456 ? 24.391 123.618 41.837 1.00 53.70 456 PHE A C 1
ATOM 8222 O O . PHE B 1 456 ? 25.413 122.931 41.955 1.00 50.00 456 PHE A O 1
ATOM 8230 N N . HIS B 1 457 ? 24.351 124.905 42.197 1.00 53.96 457 HIS A N 1
ATOM 8231 C CA . HIS B 1 457 ? 25.518 125.561 42.787 1.00 56.42 457 HIS A CA 1
ATOM 8232 C C . HIS B 1 457 ? 26.063 124.769 43.969 1.00 56.89 457 HIS A C 1
ATOM 8233 O O . HIS B 1 457 ? 27.250 124.429 44.015 1.00 56.79 457 HIS A O 1
ATOM 8240 N N . ILE B 1 458 ? 25.198 124.461 44.935 1.00 55.01 458 ILE A N 1
ATOM 8241 C CA . ILE B 1 458 ? 25.653 123.857 46.183 1.00 56.05 458 ILE A CA 1
ATOM 8242 C C . ILE B 1 458 ? 26.078 122.411 45.959 1.00 55.19 458 ILE A C 1
ATOM 8243 O O . ILE B 1 458 ? 27.132 121.977 46.440 1.00 56.26 458 ILE A O 1
ATOM 8248 N N . GLU B 1 459 ? 25.266 121.642 45.228 1.00 54.69 459 GLU A N 1
ATOM 8249 C CA . GLU B 1 459 ? 25.571 120.228 45.035 1.00 53.70 459 GLU A CA 1
ATOM 8250 C C . GLU B 1 459 ? 26.886 120.040 44.291 1.00 54.70 459 GLU A C 1
ATOM 8251 O O . GLU B 1 459 ? 27.653 119.118 44.594 1.00 56.71 459 GLU A O 1
ATOM 8257 N N . LEU B 1 460 ? 27.168 120.908 43.319 1.00 55.67 460 LEU A N 1
ATOM 8258 C CA . LEU B 1 460 ? 28.415 120.796 42.570 1.00 56.14 460 LEU A CA 1
ATOM 8259 C C . LEU B 1 460 ? 29.624 121.065 43.458 1.00 57.49 460 LEU A C 1
ATOM 8260 O O . LEU B 1 460 ? 30.656 120.396 43.329 1.00 55.81 460 LEU A O 1
ATOM 8265 N N . VAL B 1 461 ? 29.512 122.030 44.372 1.00 58.31 461 VAL A N 1
ATOM 8266 C CA . VAL B 1 461 ? 30.664 122.433 45.172 1.00 56.09 461 VAL A CA 1
ATOM 8267 C C . VAL B 1 461 ? 30.945 121.421 46.277 1.00 58.34 461 VAL A C 1
ATOM 8268 O O . VAL B 1 461 ? 32.108 121.153 46.601 1.00 57.79 461 VAL A O 1
ATOM 8272 N N . LYS B 1 462 ? 29.896 120.838 46.865 1.00 56.87 462 LYS A N 1
ATOM 8273 C CA . LYS B 1 462 ? 30.090 119.865 47.937 1.00 59.36 462 LYS A CA 1
ATOM 8274 C C . LYS B 1 462 ? 30.945 118.690 47.477 1.00 61.87 462 LYS A C 1
ATOM 8275 O O . LYS B 1 462 ? 31.866 118.270 48.187 1.00 64.04 462 LYS A O 1
ATOM 8281 N N . GLU B 1 463 ? 30.660 118.151 46.288 1.00 59.00 463 GLU A N 1
ATOM 8282 C CA . GLU B 1 463 ? 31.435 117.020 45.787 1.00 61.83 463 GLU A CA 1
ATOM 8283 C C . GLU B 1 463 ? 32.827 117.442 45.339 1.00 61.26 463 GLU A C 1
ATOM 8284 O O . GLU B 1 463 ? 33.765 116.639 45.401 1.00 61.46 463 GLU A O 1
ATOM 8290 N N . LEU B 1 464 ? 32.984 118.688 44.887 1.00 62.85 464 LEU A N 1
ATOM 8291 C CA . LEU B 1 464 ? 34.289 119.143 44.418 1.00 62.03 464 LEU A CA 1
ATOM 8292 C C . LEU B 1 464 ? 35.269 119.294 45.577 1.00 59.81 464 LEU A C 1
ATOM 8293 O O . LEU B 1 464 ? 36.369 118.731 45.546 1.00 61.88 464 LEU A O 1
ATOM 8298 N N . ILE B 1 465 ? 34.888 120.047 46.613 1.00 60.09 465 ILE A N 1
ATOM 8299 C CA . ILE B 1 465 ? 35.769 120.196 47.769 1.00 63.82 465 ILE A CA 1
ATOM 8300 C C . ILE B 1 465 ? 35.960 118.860 48.472 1.00 63.67 465 ILE A C 1
ATOM 8301 O O . ILE B 1 465 ? 37.029 118.594 49.036 1.00 64.70 465 ILE A O 1
ATOM 8306 N N . LYS B 1 466 ? 34.938 117.997 48.451 1.00 61.90 466 LYS A N 1
ATOM 8307 C CA . LYS B 1 466 ? 35.091 116.646 48.980 1.00 61.53 466 LYS A CA 1
ATOM 8308 C C . LYS B 1 466 ? 36.200 115.892 48.261 1.00 62.95 466 LYS A C 1
ATOM 8309 O O . LYS B 1 466 ? 36.903 115.082 48.876 1.00 61.33 466 LYS A O 1
ATOM 8315 N N . ASN B 1 467 ? 36.372 116.146 46.964 1.00 62.48 467 ASN A N 1
ATOM 8316 C CA . ASN B 1 467 ? 37.450 115.566 46.178 1.00 62.17 467 ASN A CA 1
ATOM 8317 C C . ASN B 1 467 ? 38.695 116.446 46.158 1.00 64.10 467 ASN A C 1
ATOM 8318 O O . ASN B 1 467 ? 39.500 116.346 45.225 1.00 65.16 467 ASN A O 1
ATOM 8323 N N . ASN B 1 468 ? 38.854 117.314 47.162 1.00 62.74 468 ASN A N 1
ATOM 8324 C CA . ASN B 1 468 ? 40.047 118.147 47.329 1.00 63.85 468 ASN A CA 1
ATOM 8325 C C . ASN B 1 468 ? 40.236 119.116 46.164 1.00 61.48 468 ASN A C 1
ATOM 8326 O O . ASN B 1 468 ? 41.359 119.392 45.738 1.00 61.93 468 ASN A O 1
ATOM 8331 N N . VAL B 1 469 ? 39.131 119.650 45.652 1.00 58.88 469 VAL A N 1
ATOM 8332 C CA . VAL B 1 469 ? 39.154 120.659 44.599 1.00 59.23 469 VAL A CA 1
ATOM 8333 C C . VAL B 1 469 ? 38.800 121.997 45.233 1.00 58.88 469 VAL A C 1
ATOM 8334 O O . VAL B 1 469 ? 37.672 122.193 45.704 1.00 63.51 469 VAL A O 1
ATOM 8338 N N . LEU B 1 470 ? 39.762 122.918 45.251 1.00 58.51 470 LEU A N 1
ATOM 8339 C CA . LEU B 1 470 ? 39.499 124.265 45.738 1.00 56.68 470 LEU A CA 1
ATOM 8340 C C . LEU B 1 470 ? 38.518 124.973 44.811 1.00 56.96 470 LEU A C 1
ATOM 8341 O O . LEU B 1 470 ? 38.566 124.811 43.589 1.00 57.26 470 LEU A O 1
ATOM 8346 N N . VAL B 1 471 ? 37.619 125.759 45.395 1.00 54.66 471 VAL A N 1
ATOM 8347 C CA . VAL B 1 471 ? 36.537 126.394 44.653 1.00 53.75 471 VAL A CA 1
ATOM 8348 C C . VAL B 1 471 ? 36.617 127.901 44.857 1.00 54.42 471 VAL A C 1
ATOM 8349 O O . VAL B 1 471 ? 36.593 128.384 45.995 1.00 54.39 471 VAL A O 1
ATOM 8353 N N . VAL B 1 472 ? 36.721 128.636 43.754 1.00 53.84 472 VAL A N 1
ATOM 8354 C CA . VAL B 1 472 ? 36.552 130.083 43.740 1.00 52.45 472 VAL A CA 1
ATOM 8355 C C . VAL B 1 472 ? 35.267 130.389 42.985 1.00 51.00 472 VAL A C 1
ATOM 8356 O O . VAL B 1 472 ? 34.871 129.653 42.073 1.00 52.62 472 VAL A O 1
ATOM 8360 N N . THR B 1 473 ? 34.600 131.472 43.374 1.00 46.68 473 THR A N 1
ATOM 8361 C CA . THR B 1 473 ? 33.283 131.755 42.826 1.00 47.85 473 THR A CA 1
ATOM 8362 C C . THR B 1 473 ? 33.055 133.258 42.773 1.00 49.12 473 THR A C 1
ATOM 8363 O O . THR B 1 473 ? 33.759 134.038 43.420 1.00 52.59 473 THR A O 1
ATOM 8367 N N . THR B 1 474 ? 32.055 133.649 41.982 1.00 49.49 474 THR A N 1
ATOM 8368 C CA . THR B 1 474 ? 31.654 135.041 41.821 1.00 50.65 474 THR A CA 1
ATOM 8369 C C . THR B 1 474 ? 30.158 135.084 41.528 1.00 50.59 474 THR A C 1
ATOM 8370 O O . THR B 1 474 ? 29.493 134.049 41.424 1.00 49.46 474 THR A O 1
ATOM 8374 N N . GLY B 1 475 ? 29.634 136.300 41.389 1.00 50.61 475 GLY A N 1
ATOM 8375 C CA . GLY B 1 475 ? 28.280 136.523 40.915 1.00 51.02 475 GLY A CA 1
ATOM 8376 C C . GLY B 1 475 ? 27.224 135.917 41.820 1.00 52.88 475 GLY A C 1
ATOM 8377 O O . GLY B 1 475 ? 27.356 135.874 43.046 1.00 47.72 475 GLY A O 1
ATOM 8378 N N . CYS B 1 476 ? 26.142 135.448 41.198 1.00 53.11 476 CYS A N 1
ATOM 8379 C CA . CYS B 1 476 ? 25.069 134.811 41.950 1.00 53.41 476 CYS A CA 1
ATOM 8380 C C . CYS B 1 476 ? 25.434 133.404 42.404 1.00 54.79 476 CYS A C 1
ATOM 8381 O O . CYS B 1 476 ? 24.801 132.882 43.328 1.00 57.60 476 CYS A O 1
ATOM 8384 N N . SER B 1 477 ? 26.433 132.780 41.775 1.00 54.34 477 SER A N 1
ATOM 8385 C CA . SER B 1 477 ? 26.966 131.528 42.301 1.00 52.14 477 SER A CA 1
ATOM 8386 C C . SER B 1 477 ? 27.617 131.738 43.660 1.00 54.14 477 SER A C 1
ATOM 8387 O O . SER B 1 477 ? 27.575 130.845 44.514 1.00 53.59 477 SER A O 1
ATOM 8390 N N . ALA B 1 478 ? 28.220 132.909 43.875 1.00 52.58 478 ALA A N 1
ATOM 8391 C CA . ALA B 1 478 ? 28.798 133.219 45.177 1.00 52.35 478 ALA A CA 1
ATOM 8392 C C . ALA B 1 478 ? 27.713 133.457 46.220 1.00 53.14 478 ALA A C 1
ATOM 8393 O O . ALA B 1 478 ? 27.870 133.068 47.383 1.00 56.16 478 ALA A O 1
ATOM 8395 N N . HIS B 1 479 ? 26.611 134.102 45.826 1.00 50.42 479 HIS A N 1
ATOM 8396 C CA . HIS B 1 479 ? 25.488 134.278 46.743 1.00 53.06 479 HIS A CA 1
ATOM 8397 C C . HIS B 1 479 ? 24.963 132.935 47.234 1.00 55.14 479 HIS A C 1
ATOM 8398 O O . HIS B 1 479 ? 24.663 132.774 48.423 1.00 54.71 479 HIS A O 1
ATOM 8405 N N . ALA B 1 480 ? 24.838 131.963 46.328 1.00 56.67 480 ALA A N 1
ATOM 8406 C CA . ALA B 1 480 ? 24.303 130.657 46.700 1.00 56.15 480 ALA A CA 1
ATOM 8407 C C . ALA B 1 480 ? 25.199 129.967 47.720 1.00 56.44 480 ALA A C 1
ATOM 8408 O O . ALA B 1 480 ? 24.719 129.440 48.731 1.00 53.84 480 ALA A O 1
ATOM 8410 N N . LEU B 1 481 ? 26.510 129.963 47.472 1.00 53.96 481 LEU A N 1
ATOM 8411 C CA . LEU B 1 481 ? 27.431 129.312 48.394 1.00 53.42 481 LEU A CA 1
ATOM 8412 C C . LEU B 1 481 ? 27.560 130.091 49.697 1.00 57.33 481 LEU A C 1
ATOM 8413 O O . LEU B 1 481 ? 27.795 129.493 50.754 1.00 52.83 481 LEU A O 1
ATOM 8418 N N . ALA B 1 482 ? 27.401 131.416 49.647 1.00 56.07 482 ALA A N 1
ATOM 8419 C CA . ALA B 1 482 ? 27.452 132.213 50.868 1.00 51.29 482 ALA A CA 1
ATOM 8420 C C . ALA B 1 482 ? 26.276 131.895 51.782 1.00 52.07 482 ALA A C 1
ATOM 8421 O O . ALA B 1 482 ? 26.454 131.724 52.994 1.00 59.67 482 ALA A O 1
ATOM 8423 N N . LYS B 1 483 ? 25.068 131.805 51.221 1.00 51.28 483 LYS A N 1
ATOM 8424 C CA . LYS B 1 483 ? 23.896 131.506 52.036 1.00 53.29 483 LYS A CA 1
ATOM 8425 C C . LYS B 1 483 ? 23.947 130.092 52.601 1.00 54.51 483 LYS A C 1
ATOM 8426 O O . LYS B 1 483 ? 23.445 129.848 53.705 1.00 56.77 483 LYS A O 1
ATOM 8432 N N . ALA B 1 484 ? 24.553 129.155 51.874 1.00 53.39 484 ALA A N 1
ATOM 8433 C CA . ALA B 1 484 ? 24.683 127.778 52.332 1.00 53.49 484 ALA A CA 1
ATOM 8434 C C . ALA B 1 484 ? 25.757 127.599 53.399 1.00 52.40 484 ALA A C 1
ATOM 8435 O O . ALA B 1 484 ? 25.933 126.481 53.895 1.00 54.10 484 ALA A O 1
ATOM 8437 N N . GLY B 1 485 ? 26.476 128.658 53.760 1.00 50.17 485 GLY A N 1
ATOM 8438 C CA . GLY B 1 485 ? 27.529 128.555 54.747 1.00 54.45 485 GLY A CA 1
ATOM 8439 C C . GLY B 1 485 ? 28.830 127.979 54.240 1.00 59.14 485 GLY A C 1
ATOM 8440 O O . GLY B 1 485 ? 29.680 127.601 55.055 1.00 60.08 485 GLY A O 1
ATOM 8441 N N . LEU B 1 486 ? 29.017 127.896 52.923 1.00 56.29 486 LEU A N 1
ATOM 8442 C CA . LEU B 1 486 ? 30.254 127.362 52.368 1.00 56.37 486 LEU A CA 1
ATOM 8443 C C . LEU B 1 486 ? 31.413 128.348 52.438 1.00 56.52 486 LEU A C 1
ATOM 8444 O O . LEU B 1 486 ? 32.563 127.940 52.241 1.00 58.10 486 LEU A O 1
ATOM 8449 N N . MET B 1 487 ? 31.143 129.623 52.707 1.00 56.10 487 MET A N 1
ATOM 8450 C CA . MET B 1 487 ? 32.187 130.597 52.992 1.00 61.45 487 MET A CA 1
ATOM 8451 C C . MET B 1 487 ? 32.423 130.759 54.487 1.00 60.87 487 MET A C 1
ATOM 8452 O O . MET B 1 487 ? 33.241 131.591 54.891 1.00 59.95 487 MET A O 1
ATOM 8457 N N . ASP B 1 488 ? 31.717 129.986 55.306 1.00 62.07 488 ASP A N 1
ATOM 8458 C CA . ASP B 1 488 ? 32.026 129.891 56.723 1.00 58.69 488 ASP A CA 1
ATOM 8459 C C . ASP B 1 488 ? 33.303 129.074 56.909 1.00 63.05 488 ASP A C 1
ATOM 8460 O O . ASP B 1 488 ? 33.500 128.067 56.220 1.00 61.26 488 ASP A O 1
ATOM 8465 N N . PRO B 1 489 ? 34.199 129.491 57.808 1.00 63.51 489 PRO A N 1
ATOM 8466 C CA . PRO B 1 489 ? 35.368 128.652 58.121 1.00 63.91 489 PRO A CA 1
ATOM 8467 C C . PRO B 1 489 ? 35.008 127.250 58.587 1.00 63.61 489 PRO A C 1
ATOM 8468 O O . PRO B 1 489 ? 35.830 126.337 58.438 1.00 67.72 489 PRO A O 1
ATOM 8472 N N . ALA B 1 490 ? 33.809 127.047 59.141 1.00 59.27 490 ALA A N 1
ATOM 8473 C CA . ALA B 1 490 ? 33.394 125.713 59.556 1.00 60.15 490 ALA A CA 1
ATOM 8474 C C . ALA B 1 490 ? 33.148 124.785 58.374 1.00 67.40 490 ALA A C 1
ATOM 8475 O O . ALA B 1 490 ? 33.224 123.562 58.536 1.00 68.03 490 ALA A O 1
ATOM 8477 N N . ALA B 1 491 ? 32.860 125.333 57.192 1.00 66.03 491 ALA A N 1
ATOM 8478 C CA . ALA B 1 491 ? 32.600 124.512 56.016 1.00 65.02 491 ALA A CA 1
ATOM 8479 C C . ALA B 1 491 ? 33.827 123.749 55.540 1.00 67.09 491 ALA A C 1
ATOM 8480 O O . ALA B 1 491 ? 33.683 122.835 54.720 1.00 66.28 491 ALA A O 1
ATOM 8482 N N . ALA B 1 492 ? 35.024 124.097 56.024 1.00 67.83 492 ALA A N 1
ATOM 8483 C CA . ALA B 1 492 ? 36.216 123.340 55.656 1.00 66.52 492 ALA A CA 1
ATOM 8484 C C . ALA B 1 492 ? 36.078 121.871 56.028 1.00 69.82 492 ALA A C 1
ATOM 8485 O O . ALA B 1 492 ? 36.659 121.005 55.363 1.00 67.36 492 ALA A O 1
ATOM 8487 N N . GLU B 1 493 ? 35.306 121.575 57.080 1.00 73.99 493 GLU A N 1
ATOM 8488 C CA . GLU B 1 493 ? 35.056 120.192 57.475 1.00 68.33 493 GLU A CA 1
ATOM 8489 C C . GLU B 1 493 ? 34.463 119.376 56.334 1.00 65.74 493 GLU A C 1
ATOM 8490 O O . GLU B 1 493 ? 34.729 118.173 56.228 1.00 68.11 493 GLU A O 1
ATOM 8496 N N . TRP B 1 494 ? 33.655 120.006 55.478 1.00 65.68 494 TRP A N 1
ATOM 8497 C CA . TRP B 1 494 ? 33.091 119.311 54.327 1.00 65.69 494 TRP A CA 1
ATOM 8498 C C . TRP B 1 494 ? 34.111 119.105 53.216 1.00 62.03 494 TRP A C 1
ATOM 8499 O O . TRP B 1 494 ? 33.920 118.221 52.374 1.00 59.01 494 TRP A O 1
ATOM 8510 N N . ALA B 1 495 ? 35.181 119.894 53.191 1.00 63.87 495 ALA A N 1
ATOM 8511 C CA . ALA B 1 495 ? 36.198 119.734 52.166 1.00 64.02 495 ALA A CA 1
ATOM 8512 C C . ALA B 1 495 ? 36.990 118.450 52.394 1.00 65.84 495 ALA A C 1
ATOM 8513 O O . ALA B 1 495 ? 37.024 117.896 53.497 1.00 64.00 495 ALA A O 1
ATOM 8515 N N . GLY B 1 496 ? 37.625 117.976 51.324 1.00 62.06 496 GLY A N 1
ATOM 8516 C CA . GLY B 1 496 ? 38.441 116.782 51.431 1.00 64.23 496 GLY A CA 1
ATOM 8517 C C . GLY B 1 496 ? 39.534 116.937 52.471 1.00 67.90 496 GLY A C 1
ATOM 8518 O O . GLY B 1 496 ? 39.979 118.044 52.780 1.00 67.41 496 GLY A O 1
ATOM 8519 N N . GLU B 1 497 ? 39.966 115.801 53.023 1.00 69.22 497 GLU A N 1
ATOM 8520 C CA . GLU B 1 497 ? 40.943 115.838 54.107 1.00 69.80 497 GLU A CA 1
ATOM 8521 C C . GLU B 1 497 ? 42.284 116.387 53.638 1.00 69.03 497 GLU A C 1
ATOM 8522 O O . GLU B 1 497 ? 42.977 117.064 54.406 1.00 67.91 497 GLU A O 1
ATOM 8528 N N . GLY B 1 498 ? 42.665 116.119 52.388 1.00 67.40 498 GLY A N 1
ATOM 8529 C CA . GLY B 1 498 ? 43.886 116.706 51.864 1.00 63.84 498 GLY A CA 1
ATOM 8530 C C . GLY B 1 498 ? 43.772 118.206 51.672 1.00 67.66 498 GLY A C 1
ATOM 8531 O O . GLY B 1 498 ? 44.703 118.954 51.984 1.00 69.68 498 GLY A O 1
ATOM 8532 N N . LEU B 1 499 ? 42.627 118.667 51.161 1.00 68.75 499 LEU A N 1
ATOM 8533 C CA . LEU B 1 499 ? 42.414 120.097 50.958 1.00 67.28 499 LEU A CA 1
ATOM 8534 C C . LEU B 1 499 ? 42.199 120.830 52.277 1.00 65.49 499 LEU A C 1
ATOM 8535 O O . LEU B 1 499 ? 42.533 122.014 52.389 1.00 66.57 499 LEU A O 1
ATOM 8540 N N . ARG B 1 500 ? 41.650 120.146 53.283 1.00 63.28 500 ARG A N 1
ATOM 8541 C CA . ARG B 1 500 ? 41.391 120.789 54.568 1.00 69.46 500 ARG A CA 1
ATOM 8542 C C . ARG B 1 500 ? 42.679 121.237 55.247 1.00 64.83 500 ARG A C 1
ATOM 8543 O O . ARG B 1 500 ? 42.686 122.248 55.958 1.00 63.80 500 ARG A O 1
ATOM 8551 N N . ALA B 1 501 ? 43.780 120.515 55.024 1.00 66.66 501 ALA A N 1
ATOM 8552 C CA . ALA B 1 501 ? 45.034 120.840 55.698 1.00 67.61 501 ALA A CA 1
ATOM 8553 C C . ALA B 1 501 ? 45.581 122.189 55.250 1.00 67.43 501 ALA A C 1
ATOM 8554 O O . ALA B 1 501 ? 46.061 122.974 56.076 1.00 69.35 501 ALA A O 1
ATOM 8556 N N . VAL B 1 502 ? 45.523 122.477 53.948 1.00 67.98 502 VAL A N 1
ATOM 8557 C CA . VAL B 1 502 ? 46.062 123.739 53.453 1.00 66.26 502 VAL A CA 1
ATOM 8558 C C . VAL B 1 502 ? 45.175 124.907 53.872 1.00 66.85 502 VAL A C 1
ATOM 8559 O O . VAL B 1 502 ? 45.672 126.013 54.119 1.00 68.26 502 VAL A O 1
ATOM 8563 N N . LEU B 1 503 ? 43.863 124.685 53.992 1.00 71.72 503 LEU A N 1
ATOM 8564 C CA . LEU B 1 503 ? 42.985 125.732 54.508 1.00 68.23 503 LEU A CA 1
ATOM 8565 C C . LEU B 1 503 ? 43.326 126.074 55.955 1.00 68.57 503 LEU A C 1
ATOM 8566 O O . LEU B 1 503 ? 43.327 127.249 56.340 1.00 71.91 503 LEU A O 1
ATOM 8571 N N . THR B 1 504 ? 43.620 125.059 56.773 1.00 71.22 504 THR A N 1
ATOM 8572 C CA . THR B 1 504 ? 43.998 125.315 58.160 1.00 70.39 504 THR A CA 1
ATOM 8573 C C . THR B 1 504 ? 45.369 125.975 58.245 1.00 68.88 504 THR A C 1
ATOM 8574 O O . THR B 1 504 ? 45.591 126.854 59.086 1.00 75.46 504 THR A O 1
ATOM 8578 N N . ALA B 1 505 ? 46.303 125.566 57.380 1.00 66.85 505 ALA A N 1
ATOM 8579 C CA . ALA B 1 505 ? 47.652 126.125 57.383 1.00 70.24 505 ALA A CA 1
ATOM 8580 C C . ALA B 1 505 ? 47.708 127.543 56.832 1.00 75.64 505 ALA A C 1
ATOM 8581 O O . ALA B 1 505 ? 48.774 128.169 56.904 1.00 73.12 505 ALA A O 1
ATOM 8583 N N . ILE B 1 506 ? 46.605 128.058 56.295 1.00 73.95 506 ILE A N 1
ATOM 8584 C CA . ILE B 1 506 ? 46.538 129.444 55.852 1.00 76.58 506 ILE A CA 1
ATOM 8585 C C . ILE B 1 506 ? 45.791 130.325 56.839 1.00 76.51 506 ILE A C 1
ATOM 8586 O O . ILE B 1 506 ? 46.177 131.481 57.032 1.00 81.19 506 ILE A O 1
ATOM 8591 N N . GLY B 1 507 ? 44.775 129.799 57.505 1.00 74.85 507 GLY A N 1
ATOM 8592 C CA . GLY B 1 507 ? 44.056 130.559 58.513 1.00 79.56 507 GLY A CA 1
ATOM 8593 C C . GLY B 1 507 ? 44.887 130.932 59.726 1.00 82.99 507 GLY A C 1
ATOM 8594 O O . GLY B 1 507 ? 45.030 132.112 60.059 1.00 85.94 507 GLY A O 1
ATOM 8595 N N . THR B 1 508 ? 45.463 129.927 60.388 1.00 83.20 508 THR A N 1
ATOM 8596 C CA . THR B 1 508 ? 46.269 130.202 61.574 1.00 84.61 508 THR A CA 1
ATOM 8597 C C . THR B 1 508 ? 47.561 130.934 61.226 1.00 85.14 508 THR A C 1
ATOM 8598 O O . THR B 1 508 ? 48.086 131.687 62.055 1.00 87.82 508 THR A O 1
ATOM 8602 N N . ALA B 1 509 ? 48.081 130.739 60.011 1.00 82.34 509 ALA A N 1
ATOM 8603 C CA . ALA B 1 509 ? 49.270 131.474 59.591 1.00 83.01 509 ALA A CA 1
ATOM 8604 C C . ALA B 1 509 ? 48.989 132.965 59.460 1.00 85.05 509 ALA A C 1
ATOM 8605 O O . ALA B 1 509 ? 49.900 133.784 59.626 1.00 83.08 509 ALA A O 1
ATOM 8607 N N . ASN B 1 510 ? 47.747 133.333 59.154 1.00 82.63 510 ASN A N 1
ATOM 8608 C CA . ASN B 1 510 ? 47.313 134.721 59.165 1.00 84.66 510 ASN A CA 1
ATOM 8609 C C . ASN B 1 510 ? 46.664 135.111 60.488 1.00 87.61 510 ASN A C 1
ATOM 8610 O O . ASN B 1 510 ? 45.965 136.130 60.548 1.00 86.38 510 ASN A O 1
ATOM 8615 N N . ASP B 1 511 ? 46.878 134.316 61.540 1.00 84.62 511 ASP A N 1
ATOM 8616 C CA . ASP B 1 511 ? 46.307 134.555 62.867 1.00 86.08 511 ASP A CA 1
ATOM 8617 C C . ASP B 1 511 ? 44.785 134.668 62.824 1.00 85.15 511 ASP A C 1
ATOM 8618 O O . ASP B 1 511 ? 44.177 135.321 63.675 1.00 84.44 511 ASP A O 1
ATOM 8623 N N . LEU B 1 512 ? 44.158 134.031 61.833 1.00 85.16 512 LEU A N 1
ATOM 8624 C CA . LEU B 1 512 ? 42.702 134.005 61.774 1.00 82.88 512 LEU A CA 1
ATOM 8625 C C . LEU B 1 512 ? 42.114 133.012 62.767 1.00 80.38 512 LEU A C 1
ATOM 8626 O O . LEU B 1 512 ? 40.982 133.199 63.226 1.00 77.97 512 LEU A O 1
ATOM 8631 N N . GLY B 1 513 ? 42.861 131.967 63.112 1.00 79.29 513 GLY A N 1
ATOM 8632 C CA . GLY B 1 513 ? 42.340 130.912 63.955 1.00 78.77 513 GLY A CA 1
ATOM 8633 C C . GLY B 1 513 ? 41.537 129.907 63.156 1.00 82.79 513 GLY A C 1
ATOM 8634 O O . GLY B 1 513 ? 41.970 128.767 62.962 1.00 82.09 513 GLY A O 1
ATOM 8635 N N . GLY B 1 514 ? 40.367 130.324 62.679 1.00 81.68 514 GLY A N 1
ATOM 8636 C CA . GLY B 1 514 ? 39.537 129.480 61.856 1.00 75.06 514 GLY A CA 1
ATOM 8637 C C . GLY B 1 514 ? 40.181 129.190 60.516 1.00 75.06 514 GLY A C 1
ATOM 8638 O O . GLY B 1 514 ? 40.861 130.038 59.929 1.00 76.68 514 GLY A O 1
ATOM 8639 N N . PRO B 1 515 ? 39.982 127.978 60.008 1.00 72.41 515 PRO A N 1
ATOM 8640 C CA . PRO B 1 515 ? 40.563 127.619 58.712 1.00 73.74 515 PRO A CA 1
ATOM 8641 C C . PRO B 1 515 ? 39.927 128.405 57.577 1.00 67.09 515 PRO A C 1
ATOM 8642 O O . PRO B 1 515 ? 38.792 128.880 57.666 1.00 64.46 515 PRO A O 1
ATOM 8646 N N . LEU B 1 516 ? 40.689 128.538 56.498 1.00 67.60 516 LEU A N 1
ATOM 8647 C CA . LEU B 1 516 ? 40.195 129.226 55.315 1.00 65.46 516 LEU A CA 1
ATOM 8648 C C . LEU B 1 516 ? 38.985 128.481 54.754 1.00 62.51 516 LEU A C 1
ATOM 8649 O O . LEU B 1 516 ? 38.967 127.245 54.746 1.00 61.02 516 LEU A O 1
ATOM 8654 N N . PRO B 1 517 ? 37.952 129.192 54.295 1.00 59.76 517 PRO A N 1
ATOM 8655 C CA . PRO B 1 517 ? 36.790 128.503 53.740 1.00 62.07 517 PRO A CA 1
ATOM 8656 C C . PRO B 1 517 ? 37.164 127.761 52.471 1.00 56.92 517 PRO A C 1
ATOM 8657 O O . PRO B 1 517 ? 38.028 128.215 51.701 1.00 55.06 517 PRO A O 1
ATOM 8661 N N . PRO B 1 518 ? 36.546 126.604 52.212 1.00 57.45 518 PRO A N 1
ATOM 8662 C CA . PRO B 1 518 ? 36.828 125.882 50.961 1.00 57.57 518 PRO A CA 1
ATOM 8663 C C . PRO B 1 518 ? 36.330 126.605 49.721 1.00 56.85 518 PRO A C 1
ATOM 8664 O O . PRO B 1 518 ? 36.688 126.204 48.606 1.00 56.40 518 PRO A O 1
ATOM 8668 N N . VAL B 1 519 ? 35.520 127.647 49.886 1.00 58.20 519 VAL A N 1
ATOM 8669 C CA . VAL B 1 519 ? 35.010 128.461 48.791 1.00 52.95 519 VAL A CA 1
ATOM 8670 C C . VAL B 1 519 ? 35.574 129.865 48.951 1.00 56.02 519 VAL A C 1
ATOM 8671 O O . VAL B 1 519 ? 35.419 130.484 50.010 1.00 59.51 519 VAL A O 1
ATOM 8675 N N . LEU B 1 520 ? 36.231 130.365 47.907 1.00 54.23 520 LEU A N 1
ATOM 8676 C CA . LEU B 1 520 ? 36.861 131.682 47.929 1.00 52.87 520 LEU A CA 1
ATOM 8677 C C . LEU B 1 520 ? 36.020 132.642 47.096 1.00 54.39 520 LEU A C 1
ATOM 8678 O O . LEU B 1 520 ? 35.960 132.520 45.868 1.00 54.79 520 LEU A O 1
ATOM 8683 N N . HIS B 1 521 ? 35.376 133.595 47.765 1.00 53.05 521 HIS A N 1
ATOM 8684 C CA . HIS B 1 521 ? 34.570 134.608 47.092 1.00 50.38 521 HIS A CA 1
ATOM 8685 C C . HIS B 1 521 ? 35.508 135.623 46.455 1.00 53.80 521 HIS A C 1
ATOM 8686 O O . HIS B 1 521 ? 36.170 136.393 47.158 1.00 50.56 521 HIS A O 1
ATOM 8693 N N . MET B 1 522 ? 35.568 135.632 45.124 1.00 52.18 522 MET A N 1
ATOM 8694 C CA . MET B 1 522 ? 36.491 136.495 44.403 1.00 52.02 522 MET A CA 1
ATOM 8695 C C . MET B 1 522 ? 35.811 137.713 43.787 1.00 51.31 522 MET A C 1
ATOM 8696 O O . MET B 1 522 ? 36.433 138.410 42.980 1.00 51.95 522 MET A O 1
ATOM 8701 N N . GLY B 1 523 ? 34.557 137.991 44.153 1.00 49.23 523 GLY A N 1
ATOM 8702 C CA . GLY B 1 523 ? 33.919 139.247 43.817 1.00 51.78 523 GLY A CA 1
ATOM 8703 C C . GLY B 1 523 ? 32.717 139.059 42.904 1.00 52.91 523 GLY A C 1
ATOM 8704 O O . GLY B 1 523 ? 32.012 138.045 42.970 1.00 52.34 523 GLY A O 1
ATOM 8705 N N . SER B 1 524 ? 32.488 140.062 42.061 1.00 52.24 524 SER A N 1
ATOM 8706 C CA . SER B 1 524 ? 31.349 140.097 41.159 1.00 52.63 524 SER A CA 1
ATOM 8707 C C . SER B 1 524 ? 31.709 139.400 39.848 1.00 53.78 524 SER A C 1
ATOM 8708 O O . SER B 1 524 ? 32.785 138.814 39.704 1.00 52.48 524 SER A O 1
ATOM 8711 N N . CYS B 1 525 ? 30.807 139.458 38.867 1.00 50.60 525 CYS A N 1
ATOM 8712 C CA . CYS B 1 525 ? 31.068 138.770 37.608 1.00 52.87 525 CYS A CA 1
ATOM 8713 C C . CYS B 1 525 ? 32.136 139.475 36.785 1.00 48.83 525 CYS A C 1
ATOM 8714 O O . CYS B 1 525 ? 32.867 138.816 36.038 1.00 51.58 525 CYS A O 1
ATOM 8717 N N . VAL B 1 526 ? 32.252 140.799 36.901 1.00 48.04 526 VAL A N 1
ATOM 8718 C CA . VAL B 1 526 ? 33.410 141.455 36.304 1.00 49.83 526 VAL A CA 1
ATOM 8719 C C . VAL B 1 526 ? 34.679 141.032 37.031 1.00 49.76 526 VAL A C 1
ATOM 8720 O O . VAL B 1 526 ? 35.768 141.033 36.445 1.00 49.82 526 VAL A O 1
ATOM 8724 N N . ASP B 1 527 ? 34.567 140.648 38.304 1.00 51.69 527 ASP A N 1
ATOM 8725 C CA . ASP B 1 527 ? 35.703 140.121 39.048 1.00 50.17 527 ASP A CA 1
ATOM 8726 C C . ASP B 1 527 ? 36.057 138.693 38.652 1.00 52.33 527 ASP A C 1
ATOM 8727 O O . ASP B 1 527 ? 36.950 138.103 39.268 1.00 51.24 527 ASP A O 1
ATOM 8732 N N . ASN B 1 528 ? 35.380 138.119 37.651 1.00 53.77 528 ASN A N 1
ATOM 8733 C CA . ASN B 1 528 ? 35.859 136.877 37.057 1.00 49.06 528 ASN A CA 1
ATOM 8734 C C . ASN B 1 528 ? 37.216 137.061 36.398 1.00 50.87 528 ASN A C 1
ATOM 8735 O O . ASN B 1 528 ? 37.916 136.072 36.153 1.00 52.98 528 ASN A O 1
ATOM 8740 N N . SER B 1 529 ? 37.596 138.304 36.098 1.00 51.82 529 SER A N 1
ATOM 8741 C CA . SER B 1 529 ? 38.942 138.572 35.610 1.00 51.92 529 SER A CA 1
ATOM 8742 C C . SER B 1 529 ? 39.991 138.274 36.672 1.00 51.01 529 SER A C 1
ATOM 8743 O O . SER B 1 529 ? 41.125 137.917 36.334 1.00 52.01 529 SER A O 1
ATOM 8746 N N . ARG B 1 530 ? 39.639 138.425 37.953 1.00 50.69 530 ARG A N 1
ATOM 8747 C CA . ARG B 1 530 ? 40.547 138.022 39.023 1.00 50.66 530 ARG A CA 1
ATOM 8748 C C . ARG B 1 530 ? 40.901 136.546 38.900 1.00 52.53 530 ARG A C 1
ATOM 8749 O O . ARG B 1 530 ? 42.079 136.171 38.938 1.00 50.22 530 ARG A O 1
ATOM 8757 N N . ILE B 1 531 ? 39.881 135.693 38.754 1.00 48.89 531 ILE A N 1
ATOM 8758 C CA . ILE B 1 531 ? 40.106 134.278 38.467 1.00 51.91 531 ILE A CA 1
ATOM 8759 C C . ILE B 1 531 ? 41.024 134.122 37.263 1.00 57.67 531 ILE A C 1
ATOM 8760 O O . ILE B 1 531 ? 41.929 133.277 37.254 1.00 59.67 531 ILE A O 1
ATOM 8765 N N . GLY B 1 532 ? 40.808 134.938 36.229 1.00 49.47 532 GLY A N 1
ATOM 8766 C CA . GLY B 1 532 ? 41.693 134.900 35.077 1.00 54.03 532 GLY A CA 1
ATOM 8767 C C . GLY B 1 532 ? 43.100 135.355 35.409 1.00 54.15 532 GLY A C 1
ATOM 8768 O O . GLY B 1 532 ? 44.078 134.738 34.979 1.00 57.49 532 GLY A O 1
ATOM 8769 N N . ASP B 1 533 ? 43.225 136.441 36.176 1.00 52.25 533 ASP A N 1
ATOM 8770 C CA . ASP B 1 533 ? 44.545 136.893 36.605 1.00 56.59 533 ASP A CA 1
ATOM 8771 C C . ASP B 1 533 ? 45.245 135.833 37.449 1.00 57.60 533 ASP A C 1
ATOM 8772 O O . ASP B 1 533 ? 46.462 135.642 37.337 1.00 58.35 533 ASP A O 1
ATOM 8777 N N . LEU B 1 534 ? 44.490 135.129 38.297 1.00 54.19 534 LEU A N 1
ATOM 8778 C CA . LEU B 1 534 ? 45.080 134.069 39.109 1.00 57.93 534 LEU A CA 1
ATOM 8779 C C . LEU B 1 534 ? 45.531 132.899 38.241 1.00 59.89 534 LEU A C 1
ATOM 8780 O O . LEU B 1 534 ? 46.636 132.373 38.417 1.00 59.79 534 LEU A O 1
ATOM 8785 N N . VAL B 1 535 ? 44.684 132.476 37.300 1.00 60.84 535 VAL A N 1
ATOM 8786 C CA . VAL B 1 535 ? 45.044 131.375 36.409 1.00 62.15 535 VAL A CA 1
ATOM 8787 C C . VAL B 1 535 ? 46.284 131.729 35.596 1.00 61.77 535 VAL A C 1
ATOM 8788 O O . VAL B 1 535 ? 47.182 130.898 35.408 1.00 60.57 535 VAL A O 1
ATOM 8792 N N . ILE B 1 536 ? 46.361 132.972 35.114 1.00 61.11 536 ILE A N 1
ATOM 8793 C CA . ILE B 1 536 ? 47.530 133.403 34.353 1.00 64.49 536 ILE A CA 1
ATOM 8794 C C . ILE B 1 536 ? 48.779 133.362 35.223 1.00 62.72 536 ILE A C 1
ATOM 8795 O O . ILE B 1 536 ? 49.842 132.901 34.789 1.00 63.20 536 ILE A O 1
ATOM 8800 N N . ALA B 1 537 ? 48.672 133.832 36.469 1.00 64.55 537 ALA A N 1
ATOM 8801 C CA . ALA B 1 537 ? 49.819 133.799 37.371 1.00 65.57 537 ALA A CA 1
ATOM 8802 C C . ALA B 1 537 ? 50.242 132.367 37.674 1.00 66.22 537 ALA A C 1
ATOM 8803 O O . ALA B 1 537 ? 51.437 132.049 37.661 1.00 65.62 537 ALA A O 1
ATOM 8805 N N . VAL B 1 538 ? 49.273 131.488 37.944 1.00 64.74 538 VAL A N 1
ATOM 8806 C CA . VAL B 1 538 ? 49.583 130.089 38.226 1.00 63.61 538 VAL A CA 1
ATOM 8807 C C . VAL B 1 538 ? 50.241 129.432 37.020 1.00 66.46 538 VAL A C 1
ATOM 8808 O O . VAL B 1 538 ? 51.237 128.710 37.154 1.00 69.79 538 VAL A O 1
ATOM 8812 N N . ALA B 1 539 ? 49.700 129.677 35.824 1.00 68.65 539 ALA A N 1
ATOM 8813 C CA . ALA B 1 539 ? 50.238 129.050 34.621 1.00 69.28 539 ALA A CA 1
ATOM 8814 C C . ALA B 1 539 ? 51.656 129.525 34.330 1.00 70.53 539 ALA A C 1
ATOM 8815 O O . ALA B 1 539 ? 52.511 128.729 33.924 1.00 71.80 539 ALA A O 1
ATOM 8817 N N . ASN B 1 540 ? 51.926 130.818 34.528 1.00 69.23 540 ASN A N 1
ATOM 8818 C CA . ASN B 1 540 ? 53.276 131.330 34.314 1.00 70.46 540 ASN A CA 1
ATOM 8819 C C . ASN B 1 540 ? 54.262 130.752 35.321 1.00 70.20 540 ASN A C 1
ATOM 8820 O O . ASN B 1 540 ? 55.427 130.521 34.980 1.00 72.35 540 ASN A O 1
ATOM 8825 N N . TYR B 1 541 ? 53.818 130.514 36.558 1.00 70.66 541 TYR A N 1
ATOM 8826 C CA . TYR B 1 541 ? 54.697 129.921 37.560 1.00 71.39 541 TYR A CA 1
ATOM 8827 C C . TYR B 1 541 ? 55.105 128.507 37.172 1.00 73.30 541 TYR A C 1
ATOM 8828 O O . TYR B 1 541 ? 56.219 128.072 37.486 1.00 75.34 541 TYR A O 1
ATOM 8837 N N . LEU B 1 542 ? 54.222 127.778 36.494 1.00 73.46 542 LEU A N 1
ATOM 8838 C CA . LEU B 1 542 ? 54.506 126.433 36.017 1.00 70.98 542 LEU A CA 1
ATOM 8839 C C . LEU B 1 542 ? 55.027 126.416 34.585 1.00 72.57 542 LEU A C 1
ATOM 8840 O O . LEU B 1 542 ? 55.194 125.332 34.016 1.00 72.69 542 LEU A O 1
ATOM 8845 N N . LYS B 1 543 ? 55.286 127.586 33.999 1.00 71.16 543 LYS A N 1
ATOM 8846 C CA . LYS B 1 543 ? 55.813 127.716 32.639 1.00 73.73 543 LYS A CA 1
ATOM 8847 C C . LYS B 1 543 ? 54.960 126.925 31.648 1.00 71.29 543 LYS A C 1
ATOM 8848 O O . LYS B 1 543 ? 55.439 126.049 30.926 1.00 69.19 543 LYS A O 1
ATOM 8854 N N . VAL B 1 544 ? 53.669 127.255 31.625 1.00 70.37 544 VAL A N 1
ATOM 8855 C CA . VAL B 1 544 ? 52.677 126.422 30.956 1.00 66.70 544 VAL A CA 1
ATOM 8856 C C . VAL B 1 544 ? 51.471 127.289 30.620 1.00 65.84 544 VAL A C 1
ATOM 8857 O O . VAL B 1 544 ? 51.279 128.361 31.195 1.00 70.62 544 VAL A O 1
ATOM 8861 N N . SER B 1 545 ? 50.660 126.830 29.653 1.00 62.84 545 SER A N 1
ATOM 8862 C CA . SER B 1 545 ? 49.461 127.533 29.226 1.00 63.94 545 SER A CA 1
ATOM 8863 C C . SER B 1 545 ? 48.280 127.210 30.143 1.00 64.09 545 SER A C 1
ATOM 8864 O O . SER B 1 545 ? 48.189 126.103 30.681 1.00 63.82 545 SER A O 1
ATOM 8867 N N . PRO B 1 546 ? 47.364 128.166 30.335 1.00 62.87 546 PRO A N 1
ATOM 8868 C CA . PRO B 1 546 ? 46.185 127.899 31.180 1.00 62.21 546 PRO A CA 1
ATOM 8869 C C . PRO B 1 546 ? 45.376 126.688 30.748 1.00 62.21 546 PRO A C 1
ATOM 8870 O O . PRO B 1 546 ? 44.691 126.083 31.582 1.00 61.12 546 PRO A O 1
ATOM 8874 N N . LYS B 1 547 ? 45.431 126.315 29.468 1.00 60.67 547 LYS A N 1
ATOM 8875 C CA . LYS B 1 547 ? 44.718 125.133 29.001 1.00 61.03 547 LYS A CA 1
ATOM 8876 C C . LYS B 1 547 ? 45.268 123.848 29.605 1.00 63.74 547 LYS A C 1
ATOM 8877 O O . LYS B 1 547 ? 44.593 122.815 29.552 1.00 66.53 547 LYS A O 1
ATOM 8883 N N . ASP B 1 548 ? 46.476 123.887 30.168 1.00 63.69 548 ASP A N 1
ATOM 8884 C CA . ASP B 1 548 ? 47.110 122.714 30.752 1.00 64.44 548 ASP A CA 1
ATOM 8885 C C . ASP B 1 548 ? 46.934 122.625 32.262 1.00 64.94 548 ASP A C 1
ATOM 8886 O O . ASP B 1 548 ? 47.227 121.573 32.841 1.00 66.87 548 ASP A O 1
ATOM 8891 N N . LEU B 1 549 ? 46.468 123.691 32.908 1.00 63.43 549 LEU A N 1
ATOM 8892 C CA . LEU B 1 549 ? 46.301 123.668 34.351 1.00 66.41 549 LEU A CA 1
ATOM 8893 C C . LEU B 1 549 ? 45.149 122.743 34.743 1.00 63.47 549 LEU A C 1
ATOM 8894 O O . LEU B 1 549 ? 44.176 122.596 33.999 1.00 63.56 549 LEU A O 1
ATOM 8899 N N . PRO B 1 550 ? 45.239 122.103 35.909 1.00 64.34 550 PRO A N 1
ATOM 8900 C CA . PRO B 1 550 ? 44.125 121.269 36.378 1.00 64.06 550 PRO A CA 1
ATOM 8901 C C . PRO B 1 550 ? 42.964 122.112 36.880 1.00 62.60 550 PRO A C 1
ATOM 8902 O O . PRO B 1 550 ? 42.650 122.103 38.074 1.00 59.27 550 PRO A O 1
ATOM 8906 N N . ILE B 1 551 ? 42.320 122.846 35.973 1.00 61.11 551 ILE A N 1
ATOM 8907 C CA . ILE B 1 551 ? 41.266 123.787 36.322 1.00 59.01 551 ILE A CA 1
ATOM 8908 C C . ILE B 1 551 ? 40.054 123.523 35.438 1.00 57.76 551 ILE A C 1
ATOM 8909 O O . ILE B 1 551 ? 40.104 122.737 34.492 1.00 59.54 551 ILE A O 1
ATOM 8914 N N . ALA B 1 552 ? 38.957 124.201 35.766 1.00 58.66 552 ALA A N 1
ATOM 8915 C CA . ALA B 1 552 ? 37.727 124.157 34.985 1.00 55.01 552 ALA A CA 1
ATOM 8916 C C . ALA B 1 552 ? 36.785 125.223 35.522 1.00 52.16 552 ALA A C 1
ATOM 8917 O O . ALA B 1 552 ? 36.899 125.654 36.673 1.00 53.30 552 ALA A O 1
ATOM 8919 N N . ALA B 1 553 ? 35.861 125.647 34.671 1.00 49.83 553 ALA A N 1
ATOM 8920 C CA . ALA B 1 553 ? 34.832 126.603 35.044 1.00 50.30 553 ALA A CA 1
ATOM 8921 C C . ALA B 1 553 ? 33.467 125.934 34.958 1.00 52.06 553 ALA A C 1
ATOM 8922 O O . ALA B 1 553 ? 33.313 124.848 34.395 1.00 54.70 553 ALA A O 1
ATOM 8924 N N . SER B 1 554 ? 32.464 126.599 35.526 1.00 47.64 554 SER A N 1
ATOM 8925 C CA . SER B 1 554 ? 31.116 126.049 35.537 1.00 50.55 554 SER A CA 1
ATOM 8926 C C . SER B 1 554 ? 30.114 127.182 35.674 1.00 51.43 554 SER A C 1
ATOM 8927 O O . SER B 1 554 ? 30.294 128.075 36.507 1.00 49.77 554 SER A O 1
ATOM 8930 N N . ALA B 1 555 ? 29.066 127.142 34.849 1.00 53.65 555 ALA A N 1
ATOM 8931 C CA . ALA B 1 555 ? 27.916 128.035 34.955 1.00 51.36 555 ALA A CA 1
ATOM 8932 C C . ALA B 1 555 ? 26.706 127.155 35.245 1.00 49.92 555 ALA A C 1
ATOM 8933 O O . ALA B 1 555 ? 25.939 126.816 34.332 1.00 50.02 555 ALA A O 1
ATOM 8935 N N . PRO B 1 556 ? 26.514 126.755 36.504 1.00 49.89 556 PRO A N 1
ATOM 8936 C CA . PRO B 1 556 ? 25.467 125.766 36.805 1.00 48.86 556 PRO A CA 1
ATOM 8937 C C . PRO B 1 556 ? 24.055 126.247 36.522 1.00 49.94 556 PRO A C 1
ATOM 8938 O O . PRO B 1 556 ? 23.204 125.432 36.145 1.00 50.86 556 PRO A O 1
ATOM 8942 N N . GLU B 1 557 ? 23.767 127.535 36.704 1.00 49.87 557 GLU A N 1
ATOM 8943 C CA . GLU B 1 557 ? 22.395 128.032 36.618 1.00 51.65 557 GLU A CA 1
ATOM 8944 C C . GLU B 1 557 ? 22.345 129.362 35.877 1.00 50.83 557 GLU A C 1
ATOM 8945 O O . GLU B 1 557 ? 21.600 130.272 36.251 1.00 50.16 557 GLU A O 1
ATOM 8951 N N . TYR B 1 558 ? 23.123 129.494 34.806 1.00 49.63 558 TYR A N 1
ATOM 8952 C CA . TYR B 1 558 ? 23.191 130.764 34.097 1.00 50.44 558 TYR A CA 1
ATOM 8953 C C . TYR B 1 558 ? 21.857 131.090 33.424 1.00 49.71 558 TYR A C 1
ATOM 8954 O O . TYR B 1 558 ? 21.016 130.218 33.188 1.00 46.25 558 TYR A O 1
ATOM 8963 N N . GLN B 1 559 ? 21.671 132.374 33.116 1.00 46.81 559 GLN A N 1
ATOM 8964 C CA . GLN B 1 559 ? 20.462 132.822 32.435 1.00 47.33 559 GLN A CA 1
ATOM 8965 C C . GLN B 1 559 ? 20.749 134.006 31.517 1.00 50.35 559 GLN A C 1
ATOM 8966 O O . GLN B 1 559 ? 20.197 134.094 30.415 1.00 46.85 559 GLN A O 1
ATOM 8972 N N . HIS B 1 560 ? 21.625 134.908 31.949 1.00 52.32 560 HIS A N 1
ATOM 8973 C CA . HIS B 1 560 ? 21.857 136.141 31.217 1.00 48.01 560 HIS A CA 1
ATOM 8974 C C . HIS B 1 560 ? 22.779 135.903 30.025 1.00 46.74 560 HIS A C 1
ATOM 8975 O O . HIS B 1 560 ? 23.540 134.933 29.973 1.00 48.36 560 HIS A O 1
ATOM 8982 N N . GLU B 1 561 ? 22.702 136.814 29.054 1.00 44.12 561 GLU A N 1
ATOM 8983 C CA . GLU B 1 561 ? 23.636 136.775 27.937 1.00 45.52 561 GLU A CA 1
ATOM 8984 C C . GLU B 1 561 ? 25.055 137.121 28.374 1.00 47.17 561 GLU A C 1
ATOM 8985 O O . GLU B 1 561 ? 26.008 136.793 27.660 1.00 46.66 561 GLU A O 1
ATOM 8991 N N . LYS B 1 562 ? 25.212 137.763 29.537 1.00 49.45 562 LYS A N 1
ATOM 8992 C CA . LYS B 1 562 ? 26.544 138.043 30.066 1.00 47.06 562 LYS A CA 1
ATOM 8993 C C . LYS B 1 562 ? 27.262 136.767 30.487 1.00 48.02 562 LYS A C 1
ATOM 8994 O O . LYS B 1 562 ? 28.496 136.706 30.436 1.00 47.65 562 LYS A O 1
ATOM 9000 N N . ALA B 1 563 ? 26.516 135.747 30.912 1.00 46.19 563 ALA A N 1
ATOM 9001 C CA . ALA B 1 563 ? 27.137 134.472 31.248 1.00 46.59 563 ALA A CA 1
ATOM 9002 C C . ALA B 1 563 ? 27.599 133.726 30.001 1.00 45.91 563 ALA A C 1
ATOM 9003 O O . ALA B 1 563 ? 28.612 133.019 30.044 1.00 46.25 563 ALA A O 1
ATOM 9005 N N . LEU B 1 564 ? 26.871 133.863 28.889 1.00 46.39 564 LEU A N 1
ATOM 9006 C CA . LEU B 1 564 ? 27.324 133.266 27.636 1.00 44.88 564 LEU A CA 1
ATOM 9007 C C . LEU B 1 564 ? 28.625 133.903 27.169 1.00 45.58 564 LEU A C 1
ATOM 9008 O O . LEU B 1 564 ? 29.532 133.207 26.694 1.00 45.86 564 LEU A O 1
ATOM 9013 N N . SER B 1 565 ? 28.733 135.228 27.296 1.00 44.25 565 SER A N 1
ATOM 9014 C CA . SER B 1 565 ? 29.974 135.915 26.956 1.00 44.78 565 SER A CA 1
ATOM 9015 C C . SER B 1 565 ? 31.120 135.436 27.832 1.00 46.44 565 SER A C 1
ATOM 9016 O O . SER B 1 565 ? 32.194 135.080 27.332 1.00 46.12 565 SER A O 1
ATOM 9019 N N . ILE B 1 566 ? 30.905 135.424 29.152 1.00 48.75 566 ILE A N 1
ATOM 9020 C CA . ILE B 1 566 ? 31.941 134.999 30.089 1.00 48.13 566 ILE A CA 1
ATOM 9021 C C . ILE B 1 566 ? 32.335 133.551 29.833 1.00 48.27 566 ILE A C 1
ATOM 9022 O O . ILE B 1 566 ? 33.523 133.204 29.847 1.00 47.55 566 ILE A O 1
ATOM 9027 N N . GLY B 1 567 ? 31.348 132.686 29.590 1.00 45.06 567 GLY A N 1
ATOM 9028 C CA . GLY B 1 567 ? 31.658 131.309 29.247 1.00 46.37 567 GLY A CA 1
ATOM 9029 C C . GLY B 1 567 ? 32.509 131.203 27.998 1.00 48.15 567 GLY A C 1
ATOM 9030 O O . GLY B 1 567 ? 33.447 130.405 27.939 1.00 50.57 567 GLY A O 1
ATOM 9031 N N . THR B 1 568 ? 32.200 132.017 26.984 1.00 46.58 568 THR A N 1
ATOM 9032 C CA . THR B 1 568 ? 33.021 132.045 25.779 1.00 48.17 568 THR A CA 1
ATOM 9033 C C . THR B 1 568 ? 34.416 132.586 26.067 1.00 46.75 568 THR A C 1
ATOM 9034 O O . THR B 1 568 ? 35.388 132.163 25.430 1.00 48.84 568 THR A O 1
ATOM 9038 N N . TRP B 1 569 ? 34.537 133.515 27.020 1.00 47.72 569 TRP A N 1
ATOM 9039 C CA . TRP B 1 569 ? 35.856 134.008 27.403 1.00 49.25 569 TRP A CA 1
ATOM 9040 C C . TRP B 1 569 ? 36.655 132.938 28.135 1.00 50.92 569 TRP A C 1
ATOM 9041 O O . TRP B 1 569 ? 37.858 132.782 27.894 1.00 49.46 569 TRP A O 1
ATOM 9052 N N . ALA B 1 570 ? 36.010 132.198 29.040 1.00 47.39 570 ALA A N 1
ATOM 9053 C CA . ALA B 1 570 ? 36.698 131.108 29.722 1.00 50.16 570 ALA A CA 1
ATOM 9054 C C . ALA B 1 570 ? 37.192 130.074 28.721 1.00 49.99 570 ALA A C 1
ATOM 9055 O O . ALA B 1 570 ? 38.365 129.682 28.743 1.00 49.45 570 ALA A O 1
ATOM 9057 N N . VAL B 1 571 ? 36.306 129.629 27.825 1.00 49.45 571 VAL A N 1
ATOM 9058 C CA . VAL B 1 571 ? 36.714 128.726 26.752 1.00 49.04 571 VAL A CA 1
ATOM 9059 C C . VAL B 1 571 ? 37.853 129.339 25.950 1.00 48.61 571 VAL A C 1
ATOM 9060 O O . VAL B 1 571 ? 38.813 128.651 25.580 1.00 51.12 571 VAL A O 1
ATOM 9064 N N . ALA B 1 572 ? 37.781 130.649 25.693 1.00 44.29 572 ALA A N 1
ATOM 9065 C CA . ALA B 1 572 ? 38.871 131.328 25.002 1.00 47.71 572 ALA A CA 1
ATOM 9066 C C . ALA B 1 572 ? 40.153 131.323 25.825 1.00 48.08 572 ALA A C 1
ATOM 9067 O O . ALA B 1 572 ? 41.252 131.357 25.262 1.00 48.91 572 ALA A O 1
ATOM 9069 N N . MET B 1 573 ? 40.039 131.282 27.152 1.00 55.16 573 MET A N 1
ATOM 9070 C CA . MET B 1 573 ? 41.210 131.198 28.015 1.00 51.31 573 MET A CA 1
ATOM 9071 C C . MET B 1 573 ? 41.760 129.781 28.126 1.00 52.47 573 MET A C 1
ATOM 9072 O O . MET B 1 573 ? 42.641 129.539 28.957 1.00 53.98 573 MET A O 1
ATOM 9077 N N . GLY B 1 574 ? 41.271 128.849 27.310 1.00 54.11 574 GLY A N 1
ATOM 9078 C CA . GLY B 1 574 ? 41.721 127.474 27.362 1.00 55.63 574 GLY A CA 1
ATOM 9079 C C . GLY B 1 574 ? 41.082 126.633 28.442 1.00 53.76 574 GLY A C 1
ATOM 9080 O O . GLY B 1 574 ? 41.577 125.537 28.726 1.00 54.86 574 GLY A O 1
ATOM 9081 N N . ILE B 1 575 ? 39.990 127.099 29.041 1.00 52.10 575 ILE A N 1
ATOM 9082 C CA . ILE B 1 575 ? 39.366 126.446 30.186 1.00 51.33 575 ILE A CA 1
ATOM 9083 C C . ILE B 1 575 ? 38.090 125.759 29.725 1.00 51.71 575 ILE A C 1
ATOM 9084 O O . ILE B 1 575 ? 37.222 126.394 29.114 1.00 52.32 575 ILE A O 1
ATOM 9089 N N . MET B 1 576 ? 37.969 124.469 30.028 1.00 51.85 576 MET A N 1
ATOM 9090 C CA . MET B 1 576 ? 36.703 123.785 29.814 1.00 49.66 576 MET A CA 1
ATOM 9091 C C . MET B 1 576 ? 35.625 124.412 30.685 1.00 50.21 576 MET A C 1
ATOM 9092 O O . MET B 1 576 ? 35.781 124.520 31.905 1.00 52.91 576 MET A O 1
ATOM 9097 N N . THR B 1 577 ? 34.527 124.819 30.059 1.00 49.25 577 THR A N 1
ATOM 9098 C CA . THR B 1 577 ? 33.447 125.526 30.739 1.00 50.89 577 THR A CA 1
ATOM 9099 C C . THR B 1 577 ? 32.210 124.637 30.761 1.00 52.73 577 THR A C 1
ATOM 9100 O O . THR B 1 577 ? 31.630 124.344 29.710 1.00 54.22 577 THR A O 1
ATOM 9104 N N . HIS B 1 578 ? 31.810 124.212 31.955 1.00 47.41 578 HIS A N 1
ATOM 9105 C CA . HIS B 1 578 ? 30.600 123.421 32.108 1.00 50.17 578 HIS A CA 1
ATOM 9106 C C . HIS B 1 578 ? 29.370 124.319 32.121 1.00 50.97 578 HIS A C 1
ATOM 9107 O O . HIS B 1 578 ? 29.394 125.427 32.664 1.00 53.51 578 HIS A O 1
ATOM 9114 N N . LEU B 1 579 ? 28.288 123.830 31.520 1.00 51.93 579 LEU A N 1
ATOM 9115 C CA . LEU B 1 579 ? 27.019 124.545 31.466 1.00 51.64 579 LEU A CA 1
ATOM 9116 C C . LEU B 1 579 ? 25.943 123.670 32.091 1.00 49.93 579 LEU A C 1
ATOM 9117 O O . LEU B 1 579 ? 25.703 122.550 31.629 1.00 51.40 579 LEU A O 1
ATOM 9122 N N . GLY B 1 580 ? 25.306 124.177 33.145 1.00 48.85 580 GLY A N 1
ATOM 9123 C CA . GLY B 1 580 ? 24.257 123.441 33.822 1.00 49.19 580 GLY A CA 1
ATOM 9124 C C . GLY B 1 580 ? 22.881 123.588 33.223 1.00 49.25 580 GLY A C 1
ATOM 9125 O O . GLY B 1 580 ? 21.967 122.845 33.591 1.00 47.63 580 GLY A O 1
ATOM 9126 N N . VAL B 1 581 ? 22.713 124.534 32.304 1.00 49.46 581 VAL A N 1
ATOM 9127 C CA . VAL B 1 581 ? 21.455 124.767 31.608 1.00 52.04 581 VAL A CA 1
ATOM 9128 C C . VAL B 1 581 ? 21.687 124.544 30.121 1.00 49.27 581 VAL A C 1
ATOM 9129 O O . VAL B 1 581 ? 22.703 124.983 29.570 1.00 48.96 581 VAL A O 1
ATOM 9133 N N . VAL B 1 582 ? 20.752 123.852 29.478 1.00 48.83 582 VAL A N 1
ATOM 9134 C CA . VAL B 1 582 ? 20.853 123.545 28.053 1.00 46.95 582 VAL A CA 1
ATOM 9135 C C . VAL B 1 582 ? 20.864 124.846 27.256 1.00 46.81 582 VAL A C 1
ATOM 9136 O O . VAL B 1 582 ? 19.910 125.633 27.336 1.00 43.79 582 VAL A O 1
ATOM 9140 N N . PRO B 1 583 ? 21.916 125.117 26.490 1.00 47.30 583 PRO A N 1
ATOM 9141 C CA . PRO B 1 583 ? 21.967 126.351 25.700 1.00 46.02 583 PRO A CA 1
ATOM 9142 C C . PRO B 1 583 ? 21.165 126.212 24.418 1.00 49.61 583 PRO A C 1
ATOM 9143 O O . PRO B 1 583 ? 20.968 125.095 23.915 1.00 48.11 583 PRO A O 1
ATOM 9147 N N . PRO B 1 584 ? 20.681 127.329 23.851 1.00 50.00 584 PRO A N 1
ATOM 9148 C CA . PRO B 1 584 ? 19.881 127.276 22.609 1.00 46.19 584 PRO A CA 1
ATOM 9149 C C . PRO B 1 584 ? 20.750 127.015 21.386 1.00 47.64 584 PRO A C 1
ATOM 9150 O O . PRO B 1 584 ? 20.956 127.861 20.509 1.00 50.00 584 PRO A O 1
ATOM 9154 N N . VAL B 1 585 ? 21.277 125.797 21.308 1.00 47.94 585 VAL A N 1
ATOM 9155 C CA . VAL B 1 585 ? 22.322 125.474 20.347 1.00 45.03 585 VAL A CA 1
ATOM 9156 C C . VAL B 1 585 ? 22.265 123.981 20.049 1.00 47.42 585 VAL A C 1
ATOM 9157 O O . VAL B 1 585 ? 22.727 123.524 18.997 1.00 46.57 585 VAL A O 1
ATOM 9161 N N . VAL B 1 586 ? 21.662 123.218 20.967 1.00 49.84 586 VAL A N 1
ATOM 9162 C CA . VAL B 1 586 ? 21.630 121.765 20.851 1.00 47.33 586 VAL A CA 1
ATOM 9163 C C . VAL B 1 586 ? 20.794 121.297 19.669 1.00 45.91 586 VAL A C 1
ATOM 9164 O O . VAL B 1 586 ? 20.917 120.139 19.253 1.00 46.96 586 VAL A O 1
ATOM 9168 N N . GLY B 1 587 ? 19.942 122.162 19.116 1.00 47.71 587 GLY A N 1
ATOM 9169 C CA . GLY B 1 587 ? 19.172 121.799 17.938 1.00 49.06 587 GLY A CA 1
ATOM 9170 C C . GLY B 1 587 ? 20.018 121.506 16.715 1.00 47.63 587 GLY A C 1
ATOM 9171 O O . GLY B 1 587 ? 19.538 120.855 15.781 1.00 50.73 587 GLY A O 1
ATOM 9172 N N . SER B 1 588 ? 21.262 121.976 16.695 1.00 48.73 588 SER A N 1
ATOM 9173 C CA . SER B 1 588 ? 22.205 121.691 15.621 1.00 47.73 588 SER A CA 1
ATOM 9174 C C . SER B 1 588 ? 23.327 120.823 16.174 1.00 49.21 588 SER A C 1
ATOM 9175 O O . SER B 1 588 ? 24.050 121.244 17.083 1.00 50.99 588 SER A O 1
ATOM 9178 N N . SER B 1 589 ? 23.470 119.616 15.624 1.00 50.51 589 SER A N 1
ATOM 9179 C CA . SER B 1 589 ? 24.539 118.729 16.072 1.00 50.90 589 SER A CA 1
ATOM 9180 C C . SER B 1 589 ? 25.908 119.252 15.655 1.00 51.78 589 SER A C 1
ATOM 9181 O O . SER B 1 589 ? 26.880 119.122 16.407 1.00 52.11 589 SER A O 1
ATOM 9184 N N . LYS B 1 590 ? 26.004 119.848 14.462 1.00 53.73 590 LYS A N 1
ATOM 9185 C CA . LYS B 1 590 ? 27.296 120.329 13.981 1.00 53.64 590 LYS A CA 1
ATOM 9186 C C . LYS B 1 590 ? 27.809 121.485 14.831 1.00 54.79 590 LYS A C 1
ATOM 9187 O O . LYS B 1 590 ? 28.995 121.525 15.177 1.00 56.72 590 LYS A O 1
ATOM 9193 N N . VAL B 1 591 ? 26.933 122.426 15.189 1.00 51.25 591 VAL A N 1
ATOM 9194 C CA . VAL B 1 591 ? 27.358 123.551 16.017 1.00 53.01 591 VAL A CA 1
ATOM 9195 C C . VAL B 1 591 ? 27.663 123.091 17.438 1.00 52.45 591 VAL A C 1
ATOM 9196 O O . VAL B 1 591 ? 28.666 123.501 18.035 1.00 52.86 591 VAL A O 1
ATOM 9200 N N . THR B 1 592 ? 26.806 122.234 18.002 1.00 51.04 592 THR A N 1
ATOM 9201 C CA . THR B 1 592 ? 27.042 121.727 19.351 1.00 51.73 592 THR A CA 1
ATOM 9202 C C . THR B 1 592 ? 28.348 120.947 19.426 1.00 54.36 592 THR A C 1
ATOM 9203 O O . THR B 1 592 ? 29.079 121.034 20.420 1.00 50.29 592 THR A O 1
ATOM 9207 N N . ARG B 1 593 ? 28.668 120.190 18.372 1.00 54.59 593 ARG A N 1
ATOM 9208 C CA . ARG B 1 593 ? 29.910 119.425 18.363 1.00 53.49 593 ARG A CA 1
ATOM 9209 C C . ARG B 1 593 ? 31.127 120.328 18.210 1.00 50.06 593 ARG A C 1
ATOM 9210 O O . ARG B 1 593 ? 32.207 119.999 18.711 1.00 52.26 593 ARG A O 1
ATOM 9218 N N . ILE B 1 594 ? 30.980 121.462 17.522 1.00 50.53 594 ILE A N 1
ATOM 9219 C CA . ILE B 1 594 ? 32.083 122.414 17.444 1.00 51.58 594 ILE A CA 1
ATOM 9220 C C . ILE B 1 594 ? 32.356 123.015 18.815 1.00 54.72 594 ILE A C 1
ATOM 9221 O O . ILE B 1 594 ? 33.513 123.167 19.225 1.00 54.82 594 ILE A O 1
ATOM 9226 N N . LEU B 1 595 ? 31.296 123.355 19.550 1.00 52.02 595 LEU A N 1
ATOM 9227 C CA . LEU B 1 595 ? 31.455 123.987 20.853 1.00 52.87 595 LEU A CA 1
ATOM 9228 C C . LEU B 1 595 ? 31.911 123.004 21.921 1.00 51.66 595 LEU A C 1
ATOM 9229 O O . LEU B 1 595 ? 32.599 123.405 22.865 1.00 52.04 595 LEU A O 1
ATOM 9234 N N . THR B 1 596 ? 31.545 121.726 21.801 1.00 51.37 596 THR A N 1
ATOM 9235 C CA . THR B 1 596 ? 31.867 120.749 22.833 1.00 54.28 596 THR A CA 1
ATOM 9236 C C . THR B 1 596 ? 33.091 119.900 22.516 1.00 53.96 596 THR A C 1
ATOM 9237 O O . THR B 1 596 ? 33.693 119.348 23.444 1.00 55.09 596 THR A O 1
ATOM 9241 N N . GLN B 1 597 ? 33.474 119.777 21.247 1.00 51.18 597 GLN A N 1
ATOM 9242 C CA . GLN B 1 597 ? 34.574 118.889 20.892 1.00 54.62 597 GLN A CA 1
ATOM 9243 C C . GLN B 1 597 ? 35.617 119.587 20.026 1.00 55.58 597 GLN A C 1
ATOM 9244 O O . GLN B 1 597 ? 36.801 119.610 20.380 1.00 56.60 597 GLN A O 1
ATOM 9250 N N . ASP B 1 598 ? 35.192 120.166 18.897 1.00 53.00 598 ASP A N 1
ATOM 9251 C CA . ASP B 1 598 ? 36.146 120.746 17.953 1.00 54.68 598 ASP A CA 1
ATOM 9252 C C . ASP B 1 598 ? 36.910 121.919 18.551 1.00 55.43 598 ASP A C 1
ATOM 9253 O O . ASP B 1 598 ? 38.040 122.199 18.132 1.00 53.42 598 ASP A O 1
ATOM 9258 N N . ALA B 1 599 ? 36.315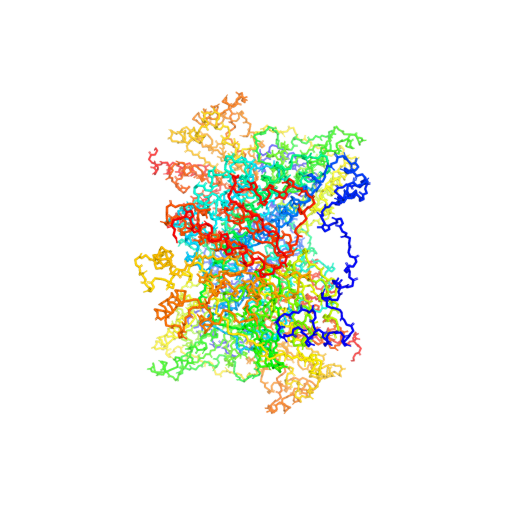 122.622 19.518 1.00 54.90 599 ALA A N 1
ATOM 9259 C CA . ALA B 1 599 ? 36.944 123.818 20.066 1.00 55.53 599 ALA A CA 1
ATOM 9260 C C . ALA B 1 599 ? 38.209 123.509 20.857 1.00 55.96 599 ALA A C 1
ATOM 9261 O O . ALA B 1 599 ? 39.071 124.386 20.981 1.00 57.27 599 ALA A O 1
ATOM 9263 N N . GLU B 1 600 ? 38.345 122.289 21.388 1.00 56.54 600 GLU A N 1
ATOM 9264 C CA . GLU B 1 600 ? 39.516 121.967 22.198 1.00 59.43 600 GLU A CA 1
ATOM 9265 C C . GLU B 1 600 ? 40.788 121.964 21.359 1.00 56.27 600 GLU A C 1
ATOM 9266 O O . GLU B 1 600 ? 41.835 122.444 21.807 1.00 55.98 600 GLU A O 1
ATOM 9272 N N . ALA B 1 601 ? 40.718 121.435 20.137 1.00 56.01 601 ALA A N 1
ATOM 9273 C CA . ALA B 1 601 ? 41.895 121.433 19.277 1.00 55.26 601 ALA A CA 1
ATOM 9274 C C . ALA B 1 601 ? 42.259 122.839 18.814 1.00 56.65 601 ALA A C 1
ATOM 9275 O O . ALA B 1 601 ? 43.436 123.120 18.560 1.00 58.33 601 ALA A O 1
ATOM 9277 N N . LEU B 1 602 ? 41.273 123.731 18.708 1.00 54.39 602 LEU A N 1
ATOM 9278 C CA . LEU B 1 602 ? 41.527 125.062 18.170 1.00 52.72 602 LEU A CA 1
ATOM 9279 C C . LEU B 1 602 ? 42.063 126.018 19.233 1.00 55.82 602 LEU A C 1
ATOM 9280 O O . LEU B 1 602 ? 43.032 126.743 18.983 1.00 55.93 602 LEU A O 1
ATOM 9285 N N . ILE B 1 603 ? 41.452 126.029 20.421 1.00 55.58 603 ILE A N 1
ATOM 9286 C CA . ILE B 1 603 ? 41.738 127.040 21.430 1.00 56.98 603 ILE A CA 1
ATOM 9287 C C . ILE B 1 603 ? 41.994 126.449 22.806 1.00 57.30 603 ILE A C 1
ATOM 9288 O O . ILE B 1 603 ? 42.330 127.186 23.728 1.00 54.29 603 ILE A O 1
ATOM 9293 N N . GLY B 1 604 ? 41.871 125.140 22.969 1.00 58.07 604 GLY A N 1
ATOM 9294 C CA . GLY B 1 604 ? 42.169 124.484 24.239 1.00 55.42 604 GLY A CA 1
ATOM 9295 C C . GLY B 1 604 ? 40.977 124.247 25.151 1.00 53.92 604 GLY A C 1
ATOM 9296 O O . GLY B 1 604 ? 40.850 123.177 25.750 1.00 52.58 604 GLY A O 1
ATOM 9297 N N . GLY B 1 605 ? 40.094 125.237 25.259 1.00 53.92 605 GLY A N 1
ATOM 9298 C CA . GLY B 1 605 ? 38.893 125.098 26.051 1.00 48.84 605 GLY A CA 1
ATOM 9299 C C . GLY B 1 605 ? 37.724 124.558 25.246 1.00 53.90 605 GLY A C 1
ATOM 9300 O O . GLY B 1 605 ? 37.787 124.415 24.024 1.00 57.83 605 GLY A O 1
ATOM 9301 N N . LYS B 1 606 ? 36.641 124.255 25.958 1.00 49.23 606 LYS A N 1
ATOM 9302 C CA . LYS B 1 606 ? 35.437 123.736 25.327 1.00 51.02 606 LYS A CA 1
ATOM 9303 C C . LYS B 1 606 ? 34.272 123.845 26.297 1.00 52.56 606 LYS A C 1
ATOM 9304 O O . LYS B 1 606 ? 34.460 123.847 27.516 1.00 52.41 606 LYS A O 1
ATOM 9310 N N . PHE B 1 607 ? 33.068 123.935 25.741 1.00 49.62 607 PHE A N 1
ATOM 9311 C CA . PHE B 1 607 ? 31.863 123.890 26.554 1.00 51.37 607 PHE A CA 1
ATOM 9312 C C . PHE B 1 607 ? 31.470 122.443 26.834 1.00 54.56 607 PHE A C 1
ATOM 9313 O O . PHE B 1 607 ? 31.705 121.542 26.024 1.00 55.80 607 PHE A O 1
ATOM 9321 N N . TYR B 1 608 ? 30.865 122.229 28.000 1.00 51.48 608 TYR A N 1
ATOM 9322 C CA . TYR B 1 608 ? 30.488 120.896 28.462 1.00 49.18 608 TYR A CA 1
ATOM 9323 C C . TYR B 1 608 ? 29.102 120.994 29.084 1.00 50.50 608 TYR A C 1
ATOM 9324 O O . TYR B 1 608 ? 28.951 121.524 30.188 1.00 53.69 608 TYR A O 1
ATOM 9333 N N . VAL B 1 609 ? 28.094 120.494 28.376 1.00 48.76 609 VAL A N 1
ATOM 9334 C CA . VAL B 1 609 ? 26.704 120.609 28.808 1.00 51.16 609 VAL A CA 1
ATOM 9335 C C . VAL B 1 609 ? 26.354 119.398 29.664 1.00 50.37 609 VAL A C 1
ATOM 9336 O O . VAL B 1 609 ? 26.451 118.254 29.208 1.00 50.28 609 VAL A O 1
ATOM 9340 N N . GLU B 1 610 ? 25.941 119.649 30.905 1.00 51.83 610 GLU A N 1
ATOM 9341 C CA . GLU B 1 610 ? 25.560 118.571 31.815 1.00 52.31 610 GLU A CA 1
ATOM 9342 C C . GLU B 1 610 ? 24.580 119.135 32.833 1.00 52.05 610 GLU A C 1
ATOM 9343 O O . GLU B 1 610 ? 24.960 119.962 33.668 1.00 51.73 610 GLU A O 1
ATOM 9349 N N . THR B 1 611 ? 23.325 118.687 32.765 1.00 48.75 611 THR A N 1
ATOM 9350 C CA . THR B 1 611 ? 22.275 119.195 33.637 1.00 50.56 611 THR A CA 1
ATOM 9351 C C . THR B 1 611 ? 22.264 118.543 35.015 1.00 52.10 611 THR A C 1
ATOM 9352 O O . THR B 1 611 ? 21.577 119.046 35.910 1.00 47.98 611 THR A O 1
ATOM 9356 N N . ASP B 1 612 ? 22.996 117.440 35.210 1.00 54.38 612 ASP A N 1
ATOM 9357 C CA . ASP B 1 612 ? 23.010 116.798 36.520 1.00 51.39 612 ASP A CA 1
ATOM 9358 C C . ASP B 1 612 ? 24.230 117.243 37.306 1.00 51.64 612 ASP A C 1
ATOM 9359 O O . ASP B 1 612 ? 25.347 117.219 36.767 1.00 52.09 612 ASP A O 1
ATOM 9364 N N . PRO B 1 613 ? 24.062 117.642 38.571 1.00 53.98 613 PRO A N 1
ATOM 9365 C CA . PRO B 1 613 ? 25.217 118.129 39.342 1.00 53.33 613 PRO A CA 1
ATOM 9366 C C . PRO B 1 613 ? 26.244 117.054 39.640 1.00 54.00 613 PRO A C 1
ATOM 9367 O O . PRO B 1 613 ? 27.443 117.355 39.674 1.00 54.00 613 PRO A O 1
ATOM 9371 N N . TYR B 1 614 ? 25.815 115.812 39.863 1.00 53.48 614 TYR A N 1
ATOM 9372 C CA . TYR B 1 614 ? 26.758 114.762 40.228 1.00 53.12 614 TYR A CA 1
ATOM 9373 C C . TYR B 1 614 ? 27.523 114.254 39.013 1.00 55.39 614 TYR A C 1
ATOM 9374 O O . TYR B 1 614 ? 28.729 113.996 39.099 1.00 55.88 614 TYR A O 1
ATOM 9383 N N . LYS B 1 615 ? 26.844 114.113 37.872 1.00 55.18 615 LYS A N 1
ATOM 9384 C CA . LYS B 1 615 ? 27.540 113.750 36.643 1.00 50.64 615 LYS A CA 1
ATOM 9385 C C . LYS B 1 615 ? 28.485 114.862 36.205 1.00 53.49 615 LYS A C 1
ATOM 9386 O O . LYS B 1 615 ? 29.613 114.591 35.773 1.00 51.73 615 LYS A O 1
ATOM 9392 N N . ALA B 1 616 ? 28.048 116.119 36.320 1.00 53.76 616 ALA A N 1
ATOM 9393 C CA . ALA B 1 616 ? 28.927 117.242 36.013 1.00 53.06 616 ALA A CA 1
ATOM 9394 C C . ALA B 1 616 ? 30.144 117.248 36.928 1.00 53.10 616 ALA A C 1
ATOM 9395 O O . ALA B 1 616 ? 31.282 117.387 36.464 1.00 53.87 616 ALA A O 1
ATOM 9397 N N . ALA B 1 617 ? 29.918 117.098 38.237 1.00 52.11 617 ALA A N 1
ATOM 9398 C CA . ALA B 1 617 ? 31.026 117.043 39.185 1.00 55.06 617 ALA A CA 1
ATOM 9399 C C . ALA B 1 617 ? 32.001 115.933 38.819 1.00 54.78 617 ALA A C 1
ATOM 9400 O O . ALA B 1 617 ? 33.209 116.166 38.705 1.00 53.54 617 ALA A O 1
ATOM 9402 N N . ALA B 1 618 ? 31.486 114.718 38.612 1.00 53.67 618 ALA A N 1
ATOM 9403 C CA . ALA B 1 618 ? 32.341 113.613 38.191 1.00 52.44 618 ALA A CA 1
ATOM 9404 C C . ALA B 1 618 ? 33.035 113.924 36.871 1.00 54.71 618 ALA A C 1
ATOM 9405 O O . ALA B 1 618 ? 34.193 113.543 36.667 1.00 57.84 618 ALA A O 1
ATOM 9407 N N . GLY B 1 619 ? 32.348 114.623 35.967 1.00 53.46 619 GLY A N 1
ATOM 9408 C CA . GLY B 1 619 ? 32.967 114.979 34.701 1.00 56.10 619 GLY A CA 1
ATOM 9409 C C . GLY B 1 619 ? 34.014 116.066 34.846 1.00 56.58 619 GLY A C 1
ATOM 9410 O O . GLY B 1 619 ? 35.100 115.974 34.267 1.00 54.62 619 GLY A O 1
ATOM 9411 N N . ILE B 1 620 ? 33.701 117.115 35.610 1.00 54.54 620 ILE A N 1
ATOM 9412 C CA . ILE B 1 620 ? 34.688 118.156 35.883 1.00 57.29 620 ILE A CA 1
ATOM 9413 C C . ILE B 1 620 ? 35.880 117.570 36.628 1.00 60.28 620 ILE A C 1
ATOM 9414 O O . ILE B 1 620 ? 37.034 117.923 36.359 1.00 62.04 620 ILE A O 1
ATOM 9419 N N . ILE B 1 621 ? 35.621 116.660 37.570 1.00 56.90 621 ILE A N 1
ATOM 9420 C CA . ILE B 1 621 ? 36.708 115.980 38.267 1.00 60.64 621 ILE A CA 1
ATOM 9421 C C . ILE B 1 621 ? 37.484 115.088 37.305 1.00 60.24 621 ILE A C 1
ATOM 9422 O O . ILE B 1 621 ? 38.721 115.059 37.326 1.00 60.21 621 ILE A O 1
ATOM 9427 N N . GLU B 1 622 ? 36.776 114.358 36.437 1.00 60.26 622 GLU A N 1
ATOM 9428 C CA . GLU B 1 622 ? 37.448 113.487 35.479 1.00 61.67 622 GLU A CA 1
ATOM 9429 C C . GLU B 1 622 ? 38.268 114.268 34.462 1.00 61.46 622 GLU A C 1
ATOM 9430 O O . GLU B 1 622 ? 39.146 113.687 33.816 1.00 66.54 622 GLU A O 1
ATOM 9436 N N . HIS B 1 623 ? 38.001 115.565 34.306 1.00 60.52 623 HIS A N 1
ATOM 9437 C CA . HIS B 1 623 ? 38.772 116.405 33.399 1.00 62.17 623 HIS A CA 1
ATOM 9438 C C . HIS B 1 623 ? 40.068 116.902 34.025 1.00 61.66 623 HIS A C 1
ATOM 9439 O O . HIS B 1 623 ? 41.013 117.220 33.295 1.00 62.26 623 HIS A O 1
ATOM 9446 N N . ILE B 1 624 ? 40.140 116.953 35.354 1.00 63.79 624 ILE A N 1
ATOM 9447 C CA . ILE B 1 624 ? 41.294 117.541 36.025 1.00 64.78 624 ILE A CA 1
ATOM 9448 C C . ILE B 1 624 ? 42.432 116.534 36.140 1.00 65.67 624 ILE A C 1
ATOM 9449 O O . ILE B 1 624 ? 43.589 116.848 35.838 1.00 64.98 624 ILE A O 1
ATOM 9454 N N . LYS B 1 625 ? 42.122 115.310 36.577 1.00 63.72 625 LYS A N 1
ATOM 9455 C CA . LYS B 1 625 ? 43.154 114.283 36.686 1.00 66.55 625 LYS A CA 1
ATOM 9456 C C . LYS B 1 625 ? 43.782 113.990 35.331 1.00 65.92 625 LYS A C 1
ATOM 9457 O O . LYS B 1 625 ? 44.988 113.731 35.239 1.00 71.79 625 LYS A O 1
ATOM 9463 N N . ALA B 1 626 ? 42.977 114.026 34.266 1.00 68.40 626 ALA A N 1
ATOM 9464 C CA . ALA B 1 626 ? 43.527 113.908 32.921 1.00 64.18 626 ALA A CA 1
ATOM 9465 C C . ALA B 1 626 ? 44.515 115.031 32.639 1.00 63.85 626 ALA A C 1
ATOM 9466 O O . ALA B 1 626 ? 45.600 114.795 32.094 1.00 63.25 626 ALA A O 1
ATOM 9468 N N . LYS B 1 627 ? 44.159 116.263 33.013 1.00 66.61 627 LYS A N 1
ATOM 9469 C CA . LYS B 1 627 ? 45.105 117.368 32.895 1.00 69.46 627 LYS A CA 1
ATOM 9470 C C . LYS B 1 627 ? 46.285 117.184 33.841 1.00 70.03 627 LYS A C 1
ATOM 9471 O O . LYS B 1 627 ? 47.417 117.547 33.503 1.00 70.03 627 LYS A O 1
ATOM 9477 N N . ARG B 1 628 ? 46.040 116.621 35.029 1.00 67.87 628 ARG A N 1
ATOM 9478 C CA . ARG B 1 628 ? 47.139 116.318 35.943 1.00 70.75 628 ARG A CA 1
ATOM 9479 C C . ARG B 1 628 ? 48.079 115.279 35.347 1.00 70.26 628 ARG A C 1
ATOM 9480 O O . ARG B 1 628 ? 49.304 115.386 35.481 1.00 72.48 628 ARG A O 1
ATOM 9488 N N . ALA B 1 629 ? 47.521 114.265 34.679 1.00 72.16 629 ALA A N 1
ATOM 9489 C CA . ALA B 1 629 ? 48.351 113.234 34.065 1.00 69.37 629 ALA A CA 1
ATOM 9490 C C . ALA B 1 629 ? 49.209 113.808 32.946 1.00 70.20 629 ALA A C 1
ATOM 9491 O O . ALA B 1 629 ? 50.351 113.376 32.745 1.00 73.45 629 ALA A O 1
ATOM 9493 N N . LEU B 1 630 ? 48.678 114.783 32.204 1.00 70.55 630 LEU A N 1
ATOM 9494 C CA . LEU B 1 630 ? 49.461 115.416 31.148 1.00 69.70 630 LEU A CA 1
ATOM 9495 C C . LEU B 1 630 ? 50.613 116.232 31.717 1.00 69.02 630 LEU A C 1
ATOM 9496 O O . LEU B 1 630 ? 51.632 116.418 31.042 1.00 70.00 630 LEU A O 1
ATOM 9501 N N . LEU B 1 631 ? 50.470 116.728 32.945 1.00 69.60 631 LEU A N 1
ATOM 9502 C CA . LEU B 1 631 ? 51.572 117.360 33.655 1.00 72.64 631 LEU A CA 1
ATOM 9503 C C . LEU B 1 631 ? 52.436 116.357 34.407 1.00 74.70 631 LEU A C 1
ATOM 9504 O O . LEU B 1 631 ? 53.509 116.730 34.893 1.00 76.49 631 LEU A O 1
ATOM 9509 N N . ASN B 1 632 ? 51.993 115.101 34.505 1.00 74.54 632 ASN A N 1
ATOM 9510 C CA . ASN B 1 632 ? 52.696 114.034 35.218 1.00 74.35 632 ASN A CA 1
ATOM 9511 C C . ASN B 1 632 ? 52.919 114.419 36.685 1.00 74.31 632 ASN A C 1
ATOM 9512 O O . ASN B 1 632 ? 54.036 114.669 37.143 1.00 81.21 632 ASN A O 1
ATOM 9517 N N . LEU B 1 633 ? 51.807 114.459 37.411 1.00 74.49 633 LEU A N 1
ATOM 9518 C CA . LEU B 1 633 ? 51.831 114.813 38.824 1.00 77.12 633 LEU A CA 1
ATOM 9519 C C . LEU B 1 633 ? 51.463 113.614 39.692 1.00 79.23 633 LEU A C 1
ATOM 9520 O O . LEU B 1 633 ? 50.336 113.506 40.176 1.00 79.36 633 LEU A O 1
ATOM 9525 N N . SER C 1 4 ? 98.451 187.645 29.299 1.00 95.05 4 SER B N 1
ATOM 9526 C CA . SER C 1 4 ? 97.151 187.215 28.798 1.00 92.60 4 SER B CA 1
ATOM 9527 C C . SER C 1 4 ? 96.771 187.982 27.535 1.00 90.12 4 SER B C 1
ATOM 9528 O O . SER C 1 4 ? 96.718 189.212 27.534 1.00 90.84 4 SER B O 1
ATOM 9531 N N . LYS C 1 5 ? 96.511 187.242 26.458 1.00 89.50 5 LYS B N 1
ATOM 9532 C CA . LYS C 1 5 ? 96.112 187.810 25.176 1.00 92.56 5 LYS B CA 1
ATOM 9533 C C . LYS C 1 5 ? 94.660 187.486 24.840 1.00 89.66 5 LYS B C 1
ATOM 9534 O O . LYS C 1 5 ? 94.302 187.366 23.666 1.00 96.26 5 LYS B O 1
ATOM 9540 N N . LEU C 1 6 ? 93.810 187.348 25.856 1.00 90.37 6 LEU B N 1
ATOM 9541 C CA . LEU C 1 6 ? 92.494 186.749 25.678 1.00 87.54 6 LEU B CA 1
ATOM 9542 C C . LEU C 1 6 ? 91.350 187.742 25.831 1.00 86.78 6 LEU B C 1
ATOM 9543 O O . LEU C 1 6 ? 90.586 187.945 24.883 1.00 86.39 6 LEU B O 1
ATOM 9548 N N . SER C 1 7 ? 91.193 188.359 26.999 1.00 86.49 7 SER B N 1
ATOM 9549 C CA . SER C 1 7 ? 89.911 188.976 27.307 1.00 87.77 7 SER B CA 1
ATOM 9550 C C . SER C 1 7 ? 90.049 190.006 28.418 1.00 86.98 7 SER B C 1
ATOM 9551 O O . SER C 1 7 ? 91.065 190.079 29.113 1.00 87.71 7 SER B O 1
ATOM 9554 N N . VAL C 1 8 ? 88.985 190.799 28.576 1.00 84.20 8 VAL B N 1
ATOM 9555 C CA . VAL C 1 8 ? 88.814 191.685 29.720 1.00 84.01 8 VAL B CA 1
ATOM 9556 C C . VAL C 1 8 ? 87.792 191.141 30.716 1.00 89.90 8 VAL B C 1
ATOM 9557 O O . VAL C 1 8 ? 87.592 191.738 31.784 1.00 82.29 8 VAL B O 1
ATOM 9561 N N . ASP C 1 9 ? 87.138 190.018 30.401 1.00 90.95 9 ASP B N 1
ATOM 9562 C CA . ASP C 1 9 ? 86.369 189.539 31.543 1.00 83.86 9 ASP B CA 1
ATOM 9563 C C . ASP C 1 9 ? 87.246 188.653 32.426 1.00 79.73 9 ASP B C 1
ATOM 9564 O O . ASP C 1 9 ? 88.026 187.842 31.915 1.00 79.38 9 ASP B O 1
ATOM 9569 N N . PRO C 1 10 ? 87.137 188.803 33.749 1.00 83.94 10 PRO B N 1
ATOM 9570 C CA . PRO C 1 10 ? 88.133 188.209 34.656 1.00 79.01 10 PRO B CA 1
ATOM 9571 C C . PRO C 1 10 ? 88.087 186.691 34.746 1.00 78.64 10 PRO B C 1
ATOM 9572 O O . PRO C 1 10 ? 88.932 186.110 35.437 1.00 81.06 10 PRO B O 1
ATOM 9576 N N . VAL C 1 11 ? 87.151 186.033 34.072 1.00 78.64 11 VAL B N 1
ATOM 9577 C CA . VAL C 1 11 ? 86.966 184.595 34.233 1.00 75.04 11 VAL B CA 1
ATOM 9578 C C . VAL C 1 11 ? 87.794 183.804 33.227 1.00 78.67 11 VAL B C 1
ATOM 9579 O O . VAL C 1 11 ? 88.343 182.751 33.560 1.00 80.34 11 VAL B O 1
ATOM 9583 N N . ILE C 1 12 ? 87.895 184.312 31.996 1.00 81.54 12 ILE B N 1
ATOM 9584 C CA . ILE C 1 12 ? 88.515 183.534 30.919 1.00 80.02 12 ILE B CA 1
ATOM 9585 C C . ILE C 1 12 ? 89.977 183.213 31.202 1.00 78.50 12 ILE B C 1
ATOM 9586 O O . ILE C 1 12 ? 90.390 182.069 30.951 1.00 75.50 12 ILE B O 1
ATOM 9591 N N . PRO C 1 13 ? 90.817 184.144 31.698 1.00 76.05 13 PRO B N 1
ATOM 9592 C CA . PRO C 1 13 ? 92.250 183.817 31.889 1.00 75.24 13 PRO B CA 1
ATOM 9593 C C . PRO C 1 13 ? 92.521 182.517 32.631 1.00 80.27 13 PRO B C 1
ATOM 9594 O O . PRO C 1 13 ? 93.235 181.654 32.106 1.00 82.84 13 PRO B O 1
ATOM 9598 N N . ASN C 1 14 ? 91.969 182.348 33.833 1.00 81.37 14 ASN B N 1
ATOM 9599 C CA . ASN C 1 14 ? 92.213 181.109 34.567 1.00 82.84 14 ASN B CA 1
ATOM 9600 C C . ASN C 1 14 ? 91.491 179.933 33.922 1.00 82.10 14 ASN B C 1
ATOM 9601 O O . ASN C 1 14 ? 92.014 178.814 33.898 1.00 83.04 14 ASN B O 1
ATOM 9606 N N . LEU C 1 15 ? 90.290 180.168 33.389 1.00 82.83 15 LEU B N 1
ATOM 9607 C CA . LEU C 1 15 ? 89.543 179.082 32.768 1.00 79.09 15 LEU B CA 1
ATOM 9608 C C . LEU C 1 15 ? 90.217 178.580 31.498 1.00 81.16 15 LEU B C 1
ATOM 9609 O O . LEU C 1 15 ? 90.128 177.387 31.188 1.00 79.98 15 LEU B O 1
ATOM 9614 N N . TYR C 1 16 ? 90.889 179.460 30.752 1.00 81.46 16 TYR B N 1
ATOM 9615 C CA . TYR C 1 16 ? 91.641 178.992 29.592 1.00 79.68 16 TYR B CA 1
ATOM 9616 C C . TYR C 1 16 ? 92.871 178.203 30.019 1.00 81.45 16 TYR B C 1
ATOM 9617 O O . TYR C 1 16 ? 93.131 177.111 29.500 1.00 80.09 16 TYR B O 1
ATOM 9626 N N . ARG C 1 17 ? 93.657 178.751 30.951 1.00 79.97 17 ARG B N 1
ATOM 9627 C CA . ARG C 1 17 ? 94.826 178.024 31.429 1.00 84.18 17 ARG B CA 1
ATOM 9628 C C . ARG C 1 17 ? 94.429 176.750 32.160 1.00 76.74 17 ARG B C 1
ATOM 9629 O O . ARG C 1 17 ? 95.228 175.810 32.228 1.00 77.50 17 ARG B O 1
ATOM 9637 N N . LYS C 1 18 ? 93.207 176.695 32.697 1.00 78.00 18 LYS B N 1
ATOM 9638 C CA . LYS C 1 18 ? 92.659 175.423 33.151 1.00 78.68 18 LYS B CA 1
ATOM 9639 C C . LYS C 1 18 ? 92.261 174.544 31.972 1.00 79.95 18 LYS B C 1
ATOM 9640 O O . LYS C 1 18 ? 92.408 173.317 32.036 1.00 81.68 18 LYS B O 1
ATOM 9646 N N . ALA C 1 19 ? 91.779 175.152 30.885 1.00 78.97 19 ALA B N 1
ATOM 9647 C CA . ALA C 1 19 ? 91.378 174.380 29.713 1.00 79.94 19 ALA B CA 1
ATOM 9648 C C . ALA C 1 19 ? 92.580 173.816 28.965 1.00 79.51 19 ALA B C 1
ATOM 9649 O O . ALA C 1 19 ? 92.488 172.728 28.385 1.00 80.95 19 ALA B O 1
ATOM 9651 N N . ARG C 1 20 ? 93.708 174.531 28.960 1.00 79.99 20 ARG B N 1
ATOM 9652 C CA . ARG C 1 20 ? 94.898 174.000 28.302 1.00 81.07 20 ARG B CA 1
ATOM 9653 C C . ARG C 1 20 ? 95.493 172.838 29.089 1.00 83.92 20 ARG B C 1
ATOM 9654 O O . ARG C 1 20 ? 95.927 171.842 28.498 1.00 83.91 20 ARG B O 1
ATOM 9662 N N . GLU C 1 21 ? 95.526 172.951 30.422 1.00 82.75 21 GLU B N 1
ATOM 9663 C CA . GLU C 1 21 ? 96.061 171.874 31.251 1.00 82.99 21 GLU B CA 1
ATOM 9664 C C . GLU C 1 21 ? 95.343 170.558 30.981 1.00 84.33 21 GLU B C 1
ATOM 9665 O O . GLU C 1 21 ? 95.975 169.495 30.930 1.00 83.87 21 GLU B O 1
ATOM 9671 N N . GLU C 1 22 ? 94.024 170.609 30.788 1.00 87.33 22 GLU B N 1
ATOM 9672 C CA . GLU C 1 22 ? 93.261 169.414 30.454 1.00 84.88 22 GLU B CA 1
ATOM 9673 C C . GLU C 1 22 ? 93.563 168.894 29.055 1.00 83.84 22 GLU B C 1
ATOM 9674 O O . GLU C 1 22 ? 93.095 167.805 28.705 1.00 83.80 22 GLU B O 1
ATOM 9680 N N . GLY C 1 23 ? 94.323 169.634 28.255 1.00 83.46 23 GLY B N 1
ATOM 9681 C CA . GLY C 1 23 ? 94.636 169.195 26.909 1.00 82.13 23 GLY B CA 1
ATOM 9682 C C . GLY C 1 23 ? 93.530 169.438 25.909 1.00 81.21 23 GLY B C 1
ATOM 9683 O O . GLY C 1 23 ? 93.290 168.594 25.037 1.00 77.56 23 GLY B O 1
ATOM 9684 N N . ILE C 1 24 ? 92.837 170.570 26.016 1.00 79.90 24 ILE B N 1
ATOM 9685 C CA . ILE C 1 24 ? 91.771 170.926 25.092 1.00 81.36 24 ILE B CA 1
ATOM 9686 C C . ILE C 1 24 ? 91.955 172.383 24.688 1.00 80.07 24 ILE B C 1
ATOM 9687 O O . ILE C 1 24 ? 92.474 173.201 25.455 1.00 77.73 24 ILE B O 1
ATOM 9692 N N . SER C 1 25 ? 91.544 172.700 23.465 1.00 79.17 25 SER B N 1
ATOM 9693 C CA . SER C 1 25 ? 91.771 174.015 22.887 1.00 77.27 25 SER B CA 1
ATOM 9694 C C . SER C 1 25 ? 90.505 174.860 22.940 1.00 76.58 25 SER B C 1
ATOM 9695 O O . SER C 1 25 ? 89.386 174.352 22.830 1.00 74.04 25 SER B O 1
ATOM 9698 N N . THR C 1 26 ? 90.699 176.164 23.105 1.00 75.42 26 THR B N 1
ATOM 9699 C CA . THR C 1 26 ? 89.616 177.130 23.092 1.00 75.08 26 THR B CA 1
ATOM 9700 C C . THR C 1 26 ? 89.478 177.740 21.699 1.00 77.21 26 THR B C 1
ATOM 9701 O O . THR C 1 26 ? 90.162 177.357 20.747 1.00 75.94 26 THR B O 1
ATOM 9705 N N . VAL C 1 27 ? 88.568 178.709 21.585 1.00 77.71 27 VAL B N 1
ATOM 9706 C CA . VAL C 1 27 ? 88.456 179.474 20.349 1.00 76.91 27 VAL B CA 1
ATOM 9707 C C . VAL C 1 27 ? 89.659 180.395 20.189 1.00 76.72 27 VAL B C 1
ATOM 9708 O O . VAL C 1 27 ? 90.037 180.752 19.066 1.00 75.93 27 VAL B O 1
ATOM 9712 N N . PHE C 1 28 ? 90.289 180.780 21.302 1.00 76.25 28 PHE B N 1
ATOM 9713 C CA . PHE C 1 28 ? 91.461 181.646 21.243 1.00 77.31 28 PHE B CA 1
ATOM 9714 C C . PHE C 1 28 ? 92.670 180.913 20.679 1.00 75.33 28 PHE B C 1
ATOM 9715 O O . PHE C 1 28 ? 93.532 181.535 20.046 1.00 73.77 28 PHE B O 1
ATOM 9723 N N . ASP C 1 29 ? 92.752 179.599 20.899 1.00 72.20 29 ASP B N 1
ATOM 9724 C CA . ASP C 1 29 ? 93.884 178.828 20.399 1.00 74.35 29 ASP B CA 1
ATOM 9725 C C . ASP C 1 29 ? 93.877 178.762 18.880 1.00 77.33 29 ASP B C 1
ATOM 9726 O O . ASP C 1 29 ? 94.879 179.079 18.230 1.00 78.63 29 ASP B O 1
ATOM 9731 N N . ARG C 1 30 ? 92.751 178.347 18.297 1.00 80.73 30 ARG B N 1
ATOM 9732 C CA . ARG C 1 30 ? 92.720 178.106 16.861 1.00 77.05 30 ARG B CA 1
ATOM 9733 C C . ARG C 1 30 ? 92.821 179.398 16.063 1.00 73.79 30 ARG B C 1
ATOM 9734 O O . ARG C 1 30 ? 93.325 179.380 14.938 1.00 72.13 30 ARG B O 1
ATOM 9742 N N . TYR C 1 31 ? 92.377 180.527 16.621 1.00 76.18 31 TYR B N 1
ATOM 9743 C CA . TYR C 1 31 ? 92.637 181.807 15.968 1.00 74.36 31 TYR B CA 1
ATOM 9744 C C . TYR C 1 31 ? 94.132 182.071 15.876 1.00 79.32 31 TYR B C 1
ATOM 9745 O O . TYR C 1 31 ? 94.661 182.353 14.794 1.00 83.04 31 TYR B O 1
ATOM 9754 N N . GLU C 1 32 ? 94.828 181.993 17.012 1.00 74.59 32 GLU B N 1
ATOM 9755 C CA . GLU C 1 32 ? 96.278 182.146 17.006 1.00 76.00 32 GLU B CA 1
ATOM 9756 C C . GLU C 1 32 ? 96.935 181.090 16.127 1.00 75.91 32 GLU B C 1
ATOM 9757 O O . GLU C 1 32 ? 97.859 181.394 15.364 1.00 80.07 32 GLU B O 1
ATOM 9763 N N . ALA C 1 33 ? 96.470 179.842 16.221 1.00 77.84 33 ALA B N 1
ATOM 9764 C CA . ALA C 1 33 ? 97.048 178.774 15.414 1.00 75.36 33 ALA B CA 1
ATOM 9765 C C . ALA C 1 33 ? 96.814 179.008 13.929 1.00 79.26 33 ALA B C 1
ATOM 9766 O O . ALA C 1 33 ? 97.648 178.626 13.100 1.00 79.56 33 ALA B O 1
ATOM 9768 N N . GLN C 1 34 ? 95.697 179.639 13.575 1.00 82.28 34 GLN B N 1
ATOM 9769 C CA . GLN C 1 34 ? 95.367 179.904 12.184 1.00 78.88 34 GLN B CA 1
ATOM 9770 C C . GLN C 1 34 ? 95.922 181.222 11.669 1.00 84.00 34 GLN B C 1
ATOM 9771 O O . GLN C 1 34 ? 95.922 181.423 10.451 1.00 81.04 34 GLN B O 1
ATOM 9777 N N . GLN C 1 35 ? 96.403 182.109 12.563 1.00 84.44 35 GLN B N 1
ATOM 9778 C CA . GLN C 1 35 ? 96.821 183.482 12.266 1.00 82.96 35 GLN B CA 1
ATOM 9779 C C . GLN C 1 35 ? 97.519 183.631 10.917 1.00 82.32 35 GLN B C 1
ATOM 9780 O O . GLN C 1 35 ? 97.291 184.632 10.230 1.00 81.21 35 GLN B O 1
ATOM 9786 N N . PRO C 1 36 ? 98.366 182.677 10.478 1.00 86.82 36 PRO B N 1
ATOM 9787 C CA . PRO C 1 36 ? 98.737 182.662 9.054 1.00 80.34 36 PRO B CA 1
ATOM 9788 C C . PRO C 1 36 ? 97.547 182.355 8.153 1.00 83.30 36 PRO B C 1
ATOM 9789 O O . PRO C 1 36 ? 97.605 181.440 7.325 1.00 86.18 36 PRO B O 1
ATOM 9793 N N . GLN C 1 37 ? 96.459 183.108 8.317 1.00 82.29 37 GLN B N 1
ATOM 9794 C CA . GLN C 1 37 ? 95.281 182.961 7.479 1.00 85.03 37 GLN B CA 1
ATOM 9795 C C . GLN C 1 37 ? 95.540 183.562 6.102 1.00 87.94 37 GLN B C 1
ATOM 9796 O O . GLN C 1 37 ? 96.543 184.243 5.865 1.00 86.95 37 GLN B O 1
ATOM 9802 N N . CYS C 1 38 ? 94.619 183.305 5.180 1.00 79.92 38 CYS B N 1
ATOM 9803 C CA . CYS C 1 38 ? 94.741 183.857 3.840 1.00 84.41 38 CYS B CA 1
ATOM 9804 C C . CYS C 1 38 ? 94.324 185.319 3.817 1.00 83.09 38 CYS B C 1
ATOM 9805 O O . CYS C 1 38 ? 93.351 185.717 4.465 1.00 81.66 38 CYS B O 1
ATOM 9808 N N . GLY C 1 39 ? 95.061 186.117 3.042 1.00 89.79 39 GLY B N 1
ATOM 9809 C CA . GLY C 1 39 ? 94.764 187.531 2.935 1.00 87.63 39 GLY B CA 1
ATOM 9810 C C . GLY C 1 39 ? 93.690 187.880 1.927 1.00 88.47 39 GLY B C 1
ATOM 9811 O O . GLY C 1 39 ? 93.069 188.940 2.048 1.00 82.94 39 GLY B O 1
ATOM 9812 N N . PHE C 1 40 ? 93.458 187.018 0.933 1.00 87.23 40 PHE B N 1
ATOM 9813 C CA . PHE C 1 40 ? 92.429 187.303 -0.063 1.00 87.45 40 PHE B CA 1
ATOM 9814 C C . PHE C 1 40 ? 91.041 187.281 0.564 1.00 89.16 40 PHE B C 1
ATOM 9815 O O . PHE C 1 40 ? 90.289 188.259 0.476 1.00 88.14 40 PHE B O 1
ATOM 9823 N N . GLY C 1 41 ? 90.678 186.157 1.190 1.00 95.48 41 GLY B N 1
ATOM 9824 C CA . GLY C 1 41 ? 89.364 186.053 1.804 1.00 84.89 41 GLY B CA 1
ATOM 9825 C C . GLY C 1 41 ? 89.106 187.143 2.825 1.00 76.91 41 GLY B C 1
ATOM 9826 O O . GLY C 1 41 ? 87.983 187.636 2.950 1.00 75.07 41 GLY B O 1
ATOM 9827 N N . LEU C 1 42 ? 90.145 187.536 3.566 1.00 86.83 42 LEU B N 1
ATOM 9828 C CA . LEU C 1 42 ? 90.003 188.639 4.510 1.00 82.84 42 LEU B CA 1
ATOM 9829 C C . LEU C 1 42 ? 89.703 189.938 3.775 1.00 80.42 42 LEU B C 1
ATOM 9830 O O . LEU C 1 42 ? 88.894 190.751 4.239 1.00 76.10 42 LEU B O 1
ATOM 9835 N N . THR C 1 43 ? 90.350 190.149 2.628 1.00 82.79 43 THR B N 1
ATOM 9836 C CA . THR C 1 43 ? 89.991 191.261 1.760 1.00 81.98 43 THR B CA 1
ATOM 9837 C C . THR C 1 43 ? 88.684 191.004 1.025 1.00 77.60 43 THR B C 1
ATOM 9838 O O . THR C 1 43 ? 88.010 191.960 0.628 1.00 77.60 43 THR B O 1
ATOM 9842 N N . GLY C 1 44 ? 88.306 189.739 0.852 1.00 78.31 44 GLY B N 1
ATOM 9843 C CA . GLY C 1 44 ? 87.152 189.377 0.062 1.00 76.77 44 GLY B CA 1
ATOM 9844 C C . GLY C 1 44 ? 87.458 189.053 -1.383 1.00 79.27 44 GLY B C 1
ATOM 9845 O O . GLY C 1 44 ? 86.552 188.631 -2.115 1.00 79.12 44 GLY B O 1
ATOM 9846 N N . LEU C 1 45 ? 88.707 189.225 -1.814 1.00 80.93 45 LEU B N 1
ATOM 9847 C CA . LEU C 1 45 ? 89.099 188.977 -3.198 1.00 71.94 45 LEU B CA 1
ATOM 9848 C C . LEU C 1 45 ? 89.323 187.482 -3.427 1.00 74.04 45 LEU B C 1
ATOM 9849 O O . LEU C 1 45 ? 90.390 187.024 -3.832 1.00 72.69 45 LEU B O 1
ATOM 9854 N N . CYS C 1 46 ? 88.273 186.719 -3.142 1.00 69.02 46 CYS B N 1
ATOM 9855 C CA . CYS C 1 46 ? 88.245 185.298 -3.439 1.00 70.90 46 CYS B CA 1
ATOM 9856 C C . CYS C 1 46 ? 86.815 184.905 -3.761 1.00 66.59 46 CYS B C 1
ATOM 9857 O O . CYS C 1 46 ? 85.878 185.335 -3.083 1.00 69.84 46 CYS B O 1
ATOM 9860 N N . CYS C 1 47 ? 86.657 184.088 -4.794 1.00 71.87 47 CYS B N 1
ATOM 9861 C CA . CYS C 1 47 ? 85.346 183.642 -5.231 1.00 67.25 47 CYS B CA 1
ATOM 9862 C C . CYS C 1 47 ? 85.373 182.142 -5.460 1.00 66.01 47 CYS B C 1
ATOM 9863 O O . CYS C 1 47 ? 86.335 181.605 -6.019 1.00 68.59 47 CYS B O 1
ATOM 9866 N N . ARG C 1 48 ? 84.314 181.467 -5.012 1.00 63.30 48 ARG B N 1
ATOM 9867 C CA . ARG C 1 48 ? 84.147 180.038 -5.245 1.00 60.26 48 ARG B CA 1
ATOM 9868 C C . ARG C 1 48 ? 82.722 179.708 -5.676 1.00 57.77 48 ARG B C 1
ATOM 9869 O O . ARG C 1 48 ? 82.315 178.544 -5.613 1.00 54.91 48 ARG B O 1
ATOM 9877 N N . HIS C 1 49 ? 81.963 180.710 -6.129 1.00 61.04 49 HIS B N 1
ATOM 9878 C CA . HIS C 1 49 ? 80.569 180.522 -6.518 1.00 62.06 49 HIS B CA 1
ATOM 9879 C C . HIS C 1 49 ? 80.405 179.666 -7.767 1.00 61.29 49 HIS B C 1
ATOM 9880 O O . HIS C 1 49 ? 79.273 179.498 -8.231 1.00 64.47 49 HIS B O 1
ATOM 9887 N N . CYS C 1 50 ? 81.490 179.132 -8.322 1.00 63.39 50 CYS B N 1
ATOM 9888 C CA . CYS C 1 50 ? 81.402 178.178 -9.415 1.00 63.37 50 CYS B CA 1
ATOM 9889 C C . CYS C 1 50 ? 82.648 177.307 -9.394 1.00 63.65 50 CYS B C 1
ATOM 9890 O O . CYS C 1 50 ? 83.660 177.653 -8.779 1.00 59.57 50 CYS B O 1
ATOM 9893 N N . VAL C 1 51 ? 82.572 176.178 -10.095 1.00 66.55 51 VAL B N 1
ATOM 9894 C CA . VAL C 1 51 ? 83.631 175.176 -10.039 1.00 68.67 51 VAL B CA 1
ATOM 9895 C C . VAL C 1 51 ? 84.684 175.451 -11.109 1.00 69.99 51 VAL B C 1
ATOM 9896 O O . VAL C 1 51 ? 85.339 174.526 -11.604 1.00 66.91 51 VAL B O 1
ATOM 9900 N N . GLN C 1 52 ? 84.866 176.723 -11.475 1.00 69.66 52 GLN B N 1
ATOM 9901 C CA . GLN C 1 52 ? 86.081 177.084 -12.198 1.00 71.92 52 GLN B CA 1
ATOM 9902 C C . GLN C 1 52 ? 87.309 176.984 -11.307 1.00 72.01 52 GLN B C 1
ATOM 9903 O O . GLN C 1 52 ? 88.432 177.116 -11.804 1.00 77.23 52 GLN B O 1
ATOM 9909 N N . GLY C 1 53 ? 87.117 176.753 -10.011 1.00 75.50 53 GLY B N 1
ATOM 9910 C CA . GLY C 1 53 ? 88.199 176.729 -9.063 1.00 73.20 53 GLY B CA 1
ATOM 9911 C C . GLY C 1 53 ? 88.249 178.013 -8.266 1.00 71.03 53 GLY B C 1
ATOM 9912 O O . GLY C 1 53 ? 87.575 178.997 -8.588 1.00 74.66 53 GLY B O 1
ATOM 9913 N N . PRO C 1 54 ? 89.042 178.024 -7.200 1.00 74.88 54 PRO B N 1
ATOM 9914 C CA . PRO C 1 54 ? 89.187 179.249 -6.404 1.00 76.95 54 PRO B CA 1
ATOM 9915 C C . PRO C 1 54 ? 89.773 180.387 -7.220 1.00 76.69 54 PRO B C 1
ATOM 9916 O O . PRO C 1 54 ? 90.994 180.487 -7.369 1.00 83.87 54 PRO B O 1
ATOM 9920 N N . CYS C 1 55 ? 88.916 181.242 -7.764 1.00 71.81 55 CYS B N 1
ATOM 9921 C CA . CYS C 1 55 ? 89.384 182.405 -8.505 1.00 74.16 55 CYS B CA 1
ATOM 9922 C C . CYS C 1 55 ? 89.781 183.482 -7.504 1.00 67.43 55 CYS B C 1
ATOM 9923 O O . CYS C 1 55 ? 88.923 184.061 -6.829 1.00 69.52 55 CYS B O 1
ATOM 9926 N N . ARG C 1 56 ? 91.081 183.737 -7.395 1.00 65.89 56 ARG B N 1
ATOM 9927 C CA . ARG C 1 56 ? 91.623 184.710 -6.460 1.00 76.78 56 ARG B CA 1
ATOM 9928 C C . ARG C 1 56 ? 92.075 185.953 -7.210 1.00 69.59 56 ARG B C 1
ATOM 9929 O O . ARG C 1 56 ? 92.617 185.859 -8.314 1.00 72.31 56 ARG B O 1
ATOM 9937 N N . ILE C 1 57 ? 91.866 187.115 -6.602 1.00 68.91 57 ILE B N 1
ATOM 9938 C CA . ILE C 1 57 ? 92.323 188.385 -7.152 1.00 71.10 57 ILE B CA 1
ATOM 9939 C C . ILE C 1 57 ? 93.393 188.935 -6.222 1.00 79.98 57 ILE B C 1
ATOM 9940 O O . ILE C 1 57 ? 93.126 189.190 -5.041 1.00 81.95 57 ILE B O 1
ATOM 9945 N N . ASP C 1 58 ? 94.599 189.110 -6.748 1.00 79.36 58 ASP B N 1
ATOM 9946 C CA . ASP C 1 58 ? 95.678 189.693 -5.965 1.00 79.53 58 ASP B CA 1
ATOM 9947 C C . ASP C 1 58 ? 95.294 191.115 -5.569 1.00 81.11 58 ASP B C 1
ATOM 9948 O O . ASP C 1 58 ? 95.090 191.963 -6.452 1.00 75.56 58 ASP B O 1
ATOM 9953 N N . PRO C 1 59 ? 95.168 191.414 -4.273 1.00 82.59 59 PRO B N 1
ATOM 9954 C CA . PRO C 1 59 ? 94.671 192.739 -3.865 1.00 81.38 59 PRO B CA 1
ATOM 9955 C C . PRO C 1 59 ? 95.561 193.888 -4.289 1.00 79.96 59 PRO B C 1
ATOM 9956 O O . PRO C 1 59 ? 95.099 195.037 -4.300 1.00 76.48 59 PRO B O 1
ATOM 9960 N N . PHE C 1 60 ? 96.816 193.621 -4.635 1.00 81.56 60 PHE B N 1
ATOM 9961 C CA . PHE C 1 60 ? 97.725 194.665 -5.082 1.00 82.86 60 PHE B CA 1
ATOM 9962 C C . PHE C 1 60 ? 97.634 194.918 -6.579 1.00 83.51 60 PHE B C 1
ATOM 9963 O O . PHE C 1 60 ? 98.009 196.005 -7.033 1.00 84.28 60 PHE B O 1
ATOM 9971 N N . GLY C 1 61 ? 97.142 193.950 -7.350 1.00 82.05 61 GLY B N 1
ATOM 9972 C CA . GLY C 1 61 ? 96.850 194.147 -8.753 1.00 82.65 61 GLY B CA 1
ATOM 9973 C C . GLY C 1 61 ? 97.854 193.558 -9.721 1.00 84.14 61 GLY B C 1
ATOM 9974 O O . GLY C 1 61 ? 97.590 193.556 -10.930 1.00 82.20 61 GLY B O 1
ATOM 9975 N N . GLU C 1 62 ? 98.983 193.042 -9.230 1.00 83.88 62 GLU B N 1
ATOM 9976 C CA . GLU C 1 62 ? 100.079 192.678 -10.121 1.00 83.90 62 GLU B CA 1
ATOM 9977 C C . GLU C 1 62 ? 99.732 191.491 -11.013 1.00 84.36 62 GLU B C 1
ATOM 9978 O O . GLU C 1 62 ? 100.220 191.410 -12.146 1.00 82.28 62 GLU B O 1
ATOM 9984 N N . GLY C 1 63 ? 98.907 190.566 -10.531 1.00 79.42 63 GLY B N 1
ATOM 9985 C CA . GLY C 1 63 ? 98.550 189.398 -11.302 1.00 76.16 63 GLY B CA 1
ATOM 9986 C C . GLY C 1 63 ? 97.230 189.564 -12.026 1.00 81.31 63 GLY B C 1
ATOM 9987 O O . GLY C 1 63 ? 96.888 190.652 -12.500 1.00 84.44 63 GLY B O 1
ATOM 9988 N N . PRO C 1 64 ? 96.466 188.478 -12.136 1.00 78.55 64 PRO B N 1
ATOM 9989 C CA . PRO C 1 64 ? 95.121 188.578 -12.721 1.00 73.04 64 PRO B CA 1
ATOM 9990 C C . PRO C 1 64 ? 94.212 189.423 -11.841 1.00 70.18 64 PRO B C 1
ATOM 9991 O O . PRO C 1 64 ? 94.110 189.200 -10.632 1.00 71.70 64 PRO B O 1
ATOM 9995 N N . GLN C 1 65 ? 93.550 190.402 -12.458 1.00 70.10 65 GLN B N 1
ATOM 9996 C CA . GLN C 1 65 ? 92.671 191.323 -11.746 1.00 64.79 65 GLN B CA 1
ATOM 9997 C C . GLN C 1 65 ? 91.205 191.120 -12.107 1.00 62.72 65 GLN B C 1
ATOM 9998 O O . GLN C 1 65 ? 90.405 192.057 -12.045 1.00 68.45 65 GLN B O 1
ATOM 10004 N N . ALA C 1 66 ? 90.843 189.897 -12.477 1.00 51.80 66 ALA B N 1
ATOM 10005 C CA . ALA C 1 66 ? 89.454 189.542 -12.712 1.00 63.57 66 ALA B CA 1
ATOM 10006 C C . ALA C 1 66 ? 89.342 188.033 -12.600 1.00 70.46 66 ALA B C 1
ATOM 10007 O O . ALA C 1 66 ? 90.262 187.311 -12.995 1.00 70.40 66 ALA B O 1
ATOM 10009 N N . GLY C 1 67 ? 88.227 187.568 -12.051 1.00 67.57 67 GLY B N 1
ATOM 10010 C CA . GLY C 1 67 ? 87.980 186.143 -11.973 1.00 63.95 67 GLY B CA 1
ATOM 10011 C C . GLY C 1 67 ? 88.029 185.494 -13.340 1.00 66.48 67 GLY B C 1
ATOM 10012 O O . GLY C 1 67 ? 88.024 186.145 -14.385 1.00 69.95 67 GLY B O 1
ATOM 10013 N N . ILE C 1 68 ? 88.099 184.164 -13.324 1.00 64.83 68 ILE B N 1
ATOM 10014 C CA . ILE C 1 68 ? 88.088 183.415 -14.576 1.00 67.02 68 ILE B CA 1
ATOM 10015 C C . ILE C 1 68 ? 86.817 183.716 -15.360 1.00 71.77 68 ILE B C 1
ATOM 10016 O O . ILE C 1 68 ? 86.835 183.811 -16.594 1.00 71.95 68 ILE B O 1
ATOM 10021 N N . CYS C 1 69 ? 85.698 183.890 -14.655 1.00 71.28 69 CYS B N 1
ATOM 10022 C CA . CYS C 1 69 ? 84.472 184.335 -15.307 1.00 67.47 69 CYS B CA 1
ATOM 10023 C C . CYS C 1 69 ? 84.627 185.736 -15.884 1.00 64.06 69 CYS B C 1
ATOM 10024 O O . CYS C 1 69 ? 83.929 186.095 -16.838 1.00 64.53 69 CYS B O 1
ATOM 10027 N N . GLY C 1 70 ? 85.525 186.538 -15.317 1.00 65.25 70 GLY B N 1
ATOM 10028 C CA . GLY C 1 70 ? 85.744 187.890 -15.791 1.00 66.37 70 GLY B CA 1
ATOM 10029 C C . GLY C 1 70 ? 85.048 188.939 -14.950 1.00 62.05 70 GLY B C 1
ATOM 10030 O O . GLY C 1 70 ? 84.453 189.876 -15.489 1.00 64.01 70 GLY B O 1
ATOM 10031 N N . ALA C 1 71 ? 85.119 188.798 -13.629 1.00 69.04 71 ALA B N 1
ATOM 10032 C CA . ALA C 1 71 ? 84.469 189.713 -12.700 1.00 67.85 71 ALA B CA 1
ATOM 10033 C C . ALA C 1 71 ? 85.522 190.486 -11.922 1.00 70.17 71 ALA B C 1
ATOM 10034 O O . ALA C 1 71 ? 86.466 189.894 -11.390 1.00 65.77 71 ALA B O 1
ATOM 10036 N N . THR C 1 72 ? 85.354 191.803 -11.851 1.00 69.31 72 THR B N 1
ATOM 10037 C CA . THR C 1 72 ? 86.288 192.634 -11.113 1.00 69.33 72 THR B CA 1
ATOM 10038 C C . THR C 1 72 ? 86.053 192.503 -9.611 1.00 75.29 72 THR B C 1
ATOM 10039 O O . THR C 1 72 ? 84.998 192.051 -9.154 1.00 74.28 72 THR B O 1
ATOM 10043 N N . ALA C 1 73 ? 87.068 192.906 -8.838 1.00 77.92 73 ALA B N 1
ATOM 10044 C CA . ALA C 1 73 ? 86.928 192.976 -7.387 1.00 70.53 73 ALA B CA 1
ATOM 10045 C C . ALA C 1 73 ? 85.729 193.821 -6.987 1.00 74.92 73 ALA B C 1
ATOM 10046 O O . ALA C 1 73 ? 85.142 193.615 -5.918 1.00 73.28 73 ALA B O 1
ATOM 10048 N N . GLU C 1 74 ? 85.360 194.777 -7.837 1.00 78.08 74 GLU B N 1
ATOM 10049 C CA . GLU C 1 74 ? 84.158 195.578 -7.656 1.00 75.62 74 GLU B CA 1
ATOM 10050 C C . GLU C 1 74 ? 82.891 194.726 -7.638 1.00 74.37 74 GLU B C 1
ATOM 10051 O O . GLU C 1 74 ? 81.881 195.144 -7.059 1.00 74.04 74 GLU B O 1
ATOM 10057 N N . VAL C 1 75 ? 82.925 193.541 -8.244 1.00 69.29 75 VAL B N 1
ATOM 10058 C CA . VAL C 1 75 ? 81.768 192.663 -8.328 1.00 70.50 75 VAL B CA 1
ATOM 10059 C C . VAL C 1 75 ? 81.903 191.458 -7.405 1.00 66.79 75 VAL B C 1
ATOM 10060 O O . VAL C 1 75 ? 80.947 191.092 -6.718 1.00 65.45 75 VAL B O 1
ATOM 10064 N N . ILE C 1 76 ? 83.083 190.833 -7.378 1.00 69.24 76 ILE B N 1
ATOM 10065 C CA . ILE C 1 76 ? 83.262 189.569 -6.665 1.00 66.98 76 ILE B CA 1
ATOM 10066 C C . ILE C 1 76 ? 82.926 189.726 -5.187 1.00 66.29 76 ILE B C 1
ATOM 10067 O O . ILE C 1 76 ? 82.295 188.850 -4.582 1.00 60.79 76 ILE B O 1
ATOM 10072 N N . THR C 1 77 ? 83.330 190.845 -4.584 1.00 67.71 77 THR B N 1
ATOM 10073 C CA . THR C 1 77 ? 83.036 191.062 -3.171 1.00 61.51 77 THR B CA 1
ATOM 10074 C C . THR C 1 77 ? 81.562 191.378 -2.952 1.00 61.57 77 THR B C 1
ATOM 10075 O O . THR C 1 77 ? 80.952 190.879 -1.999 1.00 62.98 77 THR B O 1
ATOM 10079 N N . ALA C 1 78 ? 80.972 192.204 -3.821 1.00 64.81 78 ALA B N 1
ATOM 10080 C CA . ALA C 1 78 ? 79.568 192.568 -3.655 1.00 63.23 78 ALA B CA 1
ATOM 10081 C C . ALA C 1 78 ? 78.658 191.359 -3.826 1.00 58.97 78 ALA B C 1
ATOM 10082 O O . ALA C 1 78 ? 77.659 191.221 -3.110 1.00 59.84 78 ALA B O 1
ATOM 10084 N N . ARG C 1 79 ? 78.984 190.473 -4.767 1.00 60.16 79 ARG B N 1
ATOM 10085 C CA . ARG C 1 79 ? 78.222 189.238 -4.903 1.00 59.53 79 ARG B CA 1
ATOM 10086 C C . ARG C 1 79 ? 78.386 188.344 -3.681 1.00 58.45 79 ARG B C 1
ATOM 10087 O O . ARG C 1 79 ? 77.438 187.658 -3.281 1.00 59.01 79 ARG B O 1
ATOM 10095 N N . ASN C 1 80 ? 79.576 188.340 -3.076 1.00 57.80 80 ASN B N 1
ATOM 10096 C CA . ASN C 1 80 ? 79.774 187.573 -1.853 1.00 57.76 80 ASN B CA 1
ATOM 10097 C C . ASN C 1 80 ? 78.996 188.180 -0.692 1.00 55.29 80 ASN B C 1
ATOM 10098 O O . ASN C 1 80 ? 78.425 187.450 0.127 1.00 58.79 80 ASN B O 1
ATOM 10103 N N . LEU C 1 81 ? 78.960 189.513 -0.606 1.00 52.72 81 LEU B N 1
ATOM 10104 C CA . LEU C 1 81 ? 78.215 190.169 0.464 1.00 52.88 81 LEU B CA 1
ATOM 10105 C C . LEU C 1 81 ? 76.730 189.843 0.383 1.00 55.60 81 LEU B C 1
ATOM 10106 O O . LEU C 1 81 ? 76.087 189.584 1.408 1.00 54.08 81 LEU B O 1
ATOM 10111 N N . LEU C 1 82 ? 76.168 189.843 -0.829 1.00 56.17 82 LEU B N 1
ATOM 10112 C CA . LEU C 1 82 ? 74.743 189.570 -0.984 1.00 53.57 82 LEU B CA 1
ATOM 10113 C C . LEU C 1 82 ? 74.399 188.159 -0.526 1.00 50.36 82 LEU B C 1
ATOM 10114 O O . LEU C 1 82 ? 73.380 187.949 0.142 1.00 49.90 82 LEU B O 1
ATOM 10119 N N . ARG C 1 83 ? 75.241 187.179 -0.868 1.00 48.83 83 ARG B N 1
ATOM 10120 C CA . ARG C 1 83 ? 74.969 185.801 -0.472 1.00 46.88 83 ARG B CA 1
ATOM 10121 C C . ARG C 1 83 ? 75.005 185.633 1.042 1.00 53.60 83 ARG B C 1
ATOM 10122 O O . ARG C 1 83 ? 74.268 184.806 1.592 1.00 52.02 83 ARG B O 1
ATOM 10130 N N . GLN C 1 84 ? 75.839 186.413 1.733 1.00 54.18 84 GLN B N 1
ATOM 10131 C CA . GLN C 1 84 ? 75.959 186.261 3.178 1.00 53.29 84 GLN B CA 1
ATOM 10132 C C . GLN C 1 84 ? 74.866 187.012 3.926 1.00 53.71 84 GLN B C 1
ATOM 10133 O O . GLN C 1 84 ? 74.406 186.538 4.970 1.00 57.05 84 GLN B O 1
ATOM 10139 N N . VAL C 1 85 ? 74.435 188.170 3.421 1.00 52.42 85 VAL B N 1
ATOM 10140 C CA . VAL C 1 85 ? 73.293 188.849 4.028 1.00 53.73 85 VAL B CA 1
ATOM 10141 C C . VAL C 1 85 ? 72.019 188.050 3.788 1.00 51.65 85 VAL B C 1
ATOM 10142 O O . VAL C 1 85 ? 71.163 187.935 4.674 1.00 54.42 85 VAL B O 1
ATOM 10146 N N . THR C 1 86 ? 71.875 187.476 2.592 1.00 50.52 86 THR B N 1
ATOM 10147 C CA . THR C 1 86 ? 70.770 186.559 2.338 1.00 51.05 86 THR B CA 1
ATOM 10148 C C . THR C 1 86 ? 70.841 185.345 3.256 1.00 51.28 86 THR B C 1
ATOM 10149 O O .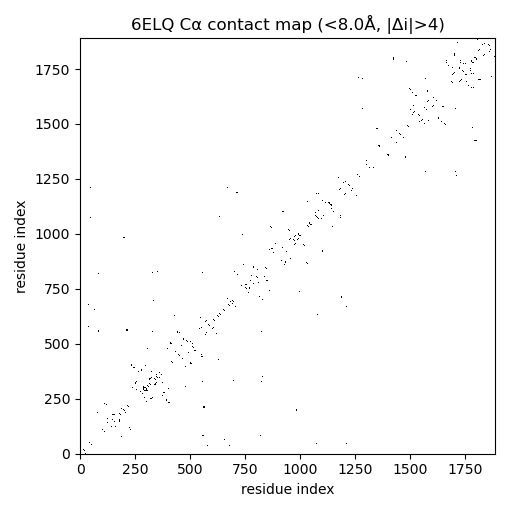 THR C 1 86 ? 69.802 184.814 3.666 1.00 51.88 86 THR B O 1
ATOM 10153 N N . ALA C 1 87 ? 72.053 184.902 3.600 1.00 50.38 87 ALA B N 1
ATOM 10154 C CA . ALA C 1 87 ? 72.203 183.806 4.553 1.00 49.29 87 ALA B CA 1
ATOM 10155 C C . ALA C 1 87 ? 71.873 184.259 5.969 1.00 52.49 87 ALA B C 1
ATOM 10156 O O . ALA C 1 87 ? 71.309 183.491 6.758 1.00 50.69 87 ALA B O 1
ATOM 10158 N N . GLY C 1 88 ? 72.220 185.498 6.313 1.00 52.95 88 GLY B N 1
ATOM 10159 C CA . GLY C 1 88 ? 71.839 186.021 7.613 1.00 51.79 88 GLY B CA 1
ATOM 10160 C C . GLY C 1 88 ? 70.349 186.280 7.715 1.00 52.46 88 GLY B C 1
ATOM 10161 O O . GLY C 1 88 ? 69.732 186.014 8.750 1.00 54.05 88 GLY B O 1
ATOM 10162 N N . ALA C 1 89 ? 69.748 186.800 6.641 1.00 52.76 89 ALA B N 1
ATOM 10163 C CA . ALA C 1 89 ? 68.309 187.038 6.645 1.00 51.50 89 ALA B CA 1
ATOM 10164 C C . ALA C 1 89 ? 67.536 185.728 6.727 1.00 51.22 89 ALA B C 1
ATOM 10165 O O . ALA C 1 89 ? 66.490 185.659 7.382 1.00 50.12 89 ALA B O 1
ATOM 10167 N N . ALA C 1 90 ? 68.040 184.676 6.078 1.00 47.01 90 ALA B N 1
ATOM 10168 C CA . ALA C 1 90 ? 67.376 183.379 6.147 1.00 45.62 90 ALA B CA 1
ATOM 10169 C C . ALA C 1 90 ? 67.372 182.824 7.565 1.00 46.38 90 ALA B C 1
ATOM 10170 O O . ALA C 1 90 ? 66.490 182.033 7.917 1.00 43.88 90 ALA B O 1
ATOM 10172 N N . ALA C 1 91 ? 68.344 183.222 8.390 1.00 46.60 91 ALA B N 1
ATOM 10173 C CA . ALA C 1 91 ? 68.400 182.723 9.760 1.00 47.24 91 ALA B CA 1
ATOM 10174 C C . ALA C 1 91 ? 67.300 183.338 10.616 1.00 48.57 91 ALA B C 1
ATOM 10175 O O . ALA C 1 91 ? 66.567 182.623 11.309 1.00 47.66 91 ALA B O 1
ATOM 10177 N N . HIS C 1 92 ? 67.168 184.667 10.577 1.00 48.48 92 HIS B N 1
ATOM 10178 C CA . HIS C 1 92 ? 66.156 185.338 11.389 1.00 49.29 92 HIS B CA 1
ATOM 10179 C C . HIS C 1 92 ? 64.751 185.049 10.878 1.00 48.09 92 HIS B C 1
ATOM 10180 O O . HIS C 1 92 ? 63.812 184.924 11.672 1.00 52.53 92 HIS B O 1
ATOM 10187 N N . VAL C 1 93 ? 64.587 184.949 9.558 1.00 47.03 93 VAL B N 1
ATOM 10188 C CA . VAL C 1 93 ? 63.279 184.625 8.997 1.00 46.39 93 VAL B CA 1
ATOM 10189 C C . VAL C 1 93 ? 62.848 183.231 9.430 1.00 46.51 93 VAL B C 1
ATOM 10190 O O . VAL C 1 93 ? 61.691 183.012 9.806 1.00 48.07 93 VAL B O 1
ATOM 10194 N N . ASP C 1 94 ? 63.773 182.270 9.391 1.00 42.89 94 ASP B N 1
ATOM 10195 C CA . ASP C 1 94 ? 63.459 180.926 9.859 1.00 43.83 94 ASP B CA 1
ATOM 10196 C C . ASP C 1 94 ? 63.153 180.918 11.351 1.00 48.65 94 ASP B C 1
ATOM 10197 O O . ASP C 1 94 ? 62.332 180.117 11.814 1.00 47.67 94 ASP B O 1
ATOM 10202 N N . HIS C 1 95 ? 63.805 181.797 12.114 1.00 43.76 95 HIS B N 1
ATOM 10203 C CA . HIS C 1 95 ? 63.512 181.921 13.536 1.00 48.95 95 HIS B CA 1
ATOM 10204 C C . HIS C 1 95 ? 62.093 182.433 13.751 1.00 49.38 95 HIS B C 1
ATOM 10205 O O . HIS C 1 95 ? 61.290 181.801 14.447 1.00 45.94 95 HIS B O 1
ATOM 10212 N N . ALA C 1 96 ? 61.767 183.585 13.159 1.00 45.65 96 ALA B N 1
ATOM 10213 C CA . ALA C 1 96 ? 60.414 184.120 13.269 1.00 45.71 96 ALA B CA 1
ATOM 10214 C C . ALA C 1 96 ? 59.387 183.137 12.722 1.00 46.81 96 ALA B C 1
ATOM 10215 O O . ALA C 1 96 ? 58.289 183.001 13.274 1.00 47.50 96 ALA B O 1
ATOM 10217 N N . TYR C 1 97 ? 59.733 182.431 11.643 1.00 46.49 97 TYR B N 1
ATOM 10218 C CA . TYR C 1 97 ? 58.824 181.440 11.080 1.00 45.44 97 TYR B CA 1
ATOM 10219 C C . TYR C 1 97 ? 58.613 180.271 12.033 1.00 46.75 97 TYR B C 1
ATOM 10220 O O . TYR C 1 97 ? 57.566 179.615 11.983 1.00 46.90 97 TYR B O 1
ATOM 10229 N N . ASP C 1 98 ? 59.586 179.999 12.905 1.00 49.08 98 ASP B N 1
ATOM 10230 C CA . ASP C 1 98 ? 59.429 178.939 13.898 1.00 46.87 98 ASP B CA 1
ATOM 10231 C C . ASP C 1 98 ? 58.328 179.277 14.895 1.00 46.50 98 ASP B C 1
ATOM 10232 O O . ASP C 1 98 ? 57.460 178.446 15.187 1.00 44.51 98 ASP B O 1
ATOM 10237 N N . VAL C 1 99 ? 58.351 180.495 15.435 1.00 41.46 99 VAL B N 1
ATOM 10238 C CA . VAL C 1 99 ? 57.358 180.860 16.436 1.00 46.52 99 VAL B CA 1
ATOM 10239 C C . VAL C 1 99 ? 56.025 181.215 15.781 1.00 47.64 99 VAL B C 1
ATOM 10240 O O . VAL C 1 99 ? 54.966 181.059 16.404 1.00 46.73 99 VAL B O 1
ATOM 10244 N N . LEU C 1 100 ? 56.044 181.680 14.525 1.00 43.46 100 LEU B N 1
ATOM 10245 C CA . LEU C 1 100 ? 54.798 181.846 13.781 1.00 39.94 100 LEU B CA 1
ATOM 10246 C C . LEU C 1 100 ? 54.048 180.525 13.682 1.00 40.82 100 LEU B C 1
ATOM 10247 O O . LEU C 1 100 ? 52.819 180.490 13.813 1.00 42.55 100 LEU B O 1
ATOM 10252 N N . GLU C 1 101 ? 54.775 179.427 13.456 1.00 43.39 101 GLU B N 1
ATOM 10253 C CA . GLU C 1 101 ? 54.159 178.104 13.476 1.00 46.26 101 GLU B CA 1
ATOM 10254 C C . GLU C 1 101 ? 53.495 177.828 14.818 1.00 47.54 101 GLU B C 1
ATOM 10255 O O . GLU C 1 101 ? 52.392 177.271 14.872 1.00 44.50 101 GLU B O 1
ATOM 10261 N N . VAL C 1 102 ? 54.155 178.213 15.913 1.00 49.71 102 VAL B N 1
ATOM 10262 C CA . VAL C 1 102 ? 53.584 178.007 17.239 1.00 50.32 102 VAL B CA 1
ATOM 10263 C C . VAL C 1 102 ? 52.340 178.865 17.425 1.00 51.69 102 VAL B C 1
ATOM 10264 O O . VAL C 1 102 ? 51.325 178.397 17.955 1.00 51.99 102 VAL B O 1
ATOM 10268 N N . LEU C 1 103 ? 52.390 180.127 16.983 1.00 47.11 103 LEU B N 1
ATOM 10269 C CA . LEU C 1 103 ? 51.215 180.988 17.079 1.00 49.03 103 LEU B CA 1
ATOM 10270 C C . LEU C 1 103 ? 50.035 180.409 16.311 1.00 50.40 103 LEU B C 1
ATOM 10271 O O . LEU C 1 103 ? 48.881 180.564 16.730 1.00 50.25 103 LEU B O 1
ATOM 10276 N N . GLU C 1 104 ? 50.303 179.738 15.190 1.00 52.40 104 GLU B N 1
ATOM 10277 C CA . GLU C 1 104 ? 49.232 179.080 14.452 1.00 53.27 104 GLU B CA 1
ATOM 10278 C C . GLU C 1 104 ? 48.660 177.909 15.238 1.00 52.80 104 GLU B C 1
ATOM 10279 O O . GLU C 1 104 ? 47.437 177.745 15.316 1.00 52.48 104 GLU B O 1
ATOM 10285 N N . GLN C 1 105 ? 49.528 177.086 15.831 1.00 55.48 105 GLN B N 1
ATOM 10286 C CA . GLN C 1 105 ? 49.063 175.964 16.636 1.00 54.64 105 GLN B CA 1
ATOM 10287 C C . GLN C 1 105 ? 48.322 176.420 17.886 1.00 53.20 105 GLN B C 1
ATOM 10288 O O . GLN C 1 105 ? 47.508 175.659 18.419 1.00 53.48 105 GLN B O 1
ATOM 10294 N N . ILE C 1 106 ? 48.584 177.639 18.361 1.00 52.04 106 ILE B N 1
ATOM 10295 C CA . ILE C 1 106 ? 47.764 178.211 19.424 1.00 53.19 106 ILE B CA 1
ATOM 10296 C C . ILE C 1 106 ? 46.345 178.451 18.924 1.00 55.38 106 ILE B C 1
ATOM 10297 O O . ILE C 1 106 ? 45.367 178.135 19.612 1.00 55.69 106 ILE B O 1
ATOM 10302 N N . ALA C 1 107 ? 46.210 179.004 17.716 1.00 55.22 107 ALA B N 1
ATOM 10303 C CA . ALA C 1 107 ? 44.890 179.223 17.138 1.00 59.47 107 ALA B CA 1
ATOM 10304 C C . ALA C 1 107 ? 44.176 177.919 16.809 1.00 59.31 107 ALA B C 1
ATOM 10305 O O . ALA C 1 107 ? 42.950 177.921 16.657 1.00 61.51 107 ALA B O 1
ATOM 10307 N N . GLN C 1 108 ? 44.908 176.812 16.696 1.00 56.08 108 GLN B N 1
ATOM 10308 C CA . GLN C 1 108 ? 44.317 175.508 16.433 1.00 56.58 108 GLN B CA 1
ATOM 10309 C C . GLN C 1 108 ? 44.116 174.686 17.700 1.00 59.58 108 GLN B C 1
ATOM 10310 O O . GLN C 1 108 ? 43.715 173.521 17.612 1.00 66.39 108 GLN B O 1
ATOM 10316 N N . GLY C 1 109 ? 44.395 175.256 18.867 1.00 58.63 109 GLY B N 1
ATOM 10317 C CA . GLY C 1 109 ? 44.031 174.657 20.131 1.00 59.51 109 GLY B CA 1
ATOM 10318 C C . GLY C 1 109 ? 45.093 173.851 20.847 1.00 62.96 109 GLY B C 1
ATOM 10319 O O . GLY C 1 109 ? 44.750 172.857 21.498 1.00 73.60 109 GLY B O 1
ATOM 10320 N N . THR C 1 110 ? 46.359 174.246 20.768 1.00 57.61 110 THR B N 1
ATOM 10321 C CA . THR C 1 110 ? 47.405 173.515 21.467 1.00 56.62 110 THR B CA 1
ATOM 10322 C C . THR C 1 110 ? 47.388 173.843 22.955 1.00 60.01 110 THR B C 1
ATOM 10323 O O . THR C 1 110 ? 46.924 174.906 23.376 1.00 59.45 110 THR B O 1
ATOM 10327 N N . GLU C 1 111 ? 47.895 172.905 23.755 1.00 55.54 111 GLU B N 1
ATOM 10328 C CA . GLU C 1 111 ? 48.039 173.105 25.191 1.00 61.24 111 GLU B CA 1
ATOM 10329 C C . GLU C 1 111 ? 49.479 173.368 25.611 1.00 58.44 111 GLU B C 1
ATOM 10330 O O . GLU C 1 111 ? 49.722 173.646 26.790 1.00 55.19 111 GLU B O 1
ATOM 10336 N N . SER C 1 112 ? 50.433 173.291 24.679 1.00 55.18 112 SER B N 1
ATOM 10337 C CA . SER C 1 112 ? 51.833 173.506 25.030 1.00 54.76 112 SER B CA 1
ATOM 10338 C C . SER C 1 112 ? 52.134 174.986 25.230 1.00 49.37 112 SER B C 1
ATOM 10339 O O . SER C 1 112 ? 52.910 175.354 26.119 1.00 54.38 112 SER B O 1
ATOM 10342 N N . TYR C 1 113 ? 51.534 175.848 24.418 1.00 49.18 113 TYR B N 1
ATOM 10343 C CA . TYR C 1 113 ? 51.727 177.284 24.521 1.00 47.18 113 TYR B CA 1
ATOM 10344 C C . TYR C 1 113 ? 50.365 177.959 24.507 1.00 45.81 113 TYR B C 1
ATOM 10345 O O . TYR C 1 113 ? 49.332 177.317 24.293 1.00 50.09 113 TYR B O 1
ATOM 10354 N N . SER C 1 114 ? 50.367 179.266 24.741 1.00 41.91 114 SER B N 1
ATOM 10355 C CA . SER C 1 114 ? 49.130 180.033 24.787 1.00 45.10 114 SER B CA 1
ATOM 10356 C C . SER C 1 114 ? 49.475 181.511 24.683 1.00 46.04 114 SER B C 1
ATOM 10357 O O . SER C 1 114 ? 50.647 181.897 24.639 1.00 44.85 114 SER B O 1
ATOM 10360 N N . ILE C 1 115 ? 48.436 182.340 24.645 1.00 48.21 115 ILE B N 1
ATOM 10361 C CA . ILE C 1 115 ? 48.602 183.789 24.618 1.00 50.10 115 ILE B CA 1
ATOM 10362 C C . ILE C 1 115 ? 48.800 184.260 26.054 1.00 56.90 115 ILE B C 1
ATOM 10363 O O . ILE C 1 115 ? 47.857 184.275 26.848 1.00 57.53 115 ILE B O 1
ATOM 10368 N N . LYS C 1 116 ? 50.031 184.639 26.395 1.00 55.49 116 LYS B N 1
ATOM 10369 C CA . LYS C 1 116 ? 50.332 185.101 27.742 1.00 54.81 116 LYS B CA 1
ATOM 10370 C C . LYS C 1 116 ? 50.278 186.613 27.888 1.00 57.46 116 LYS B C 1
ATOM 10371 O O . LYS C 1 116 ? 50.203 187.106 29.019 1.00 66.91 116 LYS B O 1
ATOM 10377 N N . ASP C 1 117 ? 50.307 187.357 26.784 1.00 55.35 117 ASP B N 1
ATOM 10378 C CA . ASP C 1 117 ? 50.302 188.820 26.813 1.00 55.76 117 ASP B CA 1
ATOM 10379 C C . ASP C 1 117 ? 49.171 189.294 25.902 1.00 61.07 117 ASP B C 1
ATOM 10380 O O . ASP C 1 117 ? 49.401 189.678 24.752 1.00 60.12 117 ASP B O 1
ATOM 10385 N N . GLN C 1 118 ? 47.942 189.253 26.426 1.00 66.19 118 GLN B N 1
ATOM 10386 C CA . GLN C 1 118 ? 46.793 189.745 25.671 1.00 61.61 118 GLN B CA 1
ATOM 10387 C C . GLN C 1 118 ? 46.951 191.219 25.323 1.00 62.73 118 GLN B C 1
ATOM 10388 O O . GLN C 1 118 ? 46.409 191.682 24.312 1.00 60.97 118 GLN B O 1
ATOM 10394 N N . GLU C 1 119 ? 47.687 191.968 26.146 1.00 63.21 119 GLU B N 1
ATOM 10395 C CA . GLU C 1 119 ? 47.983 193.360 25.827 1.00 64.81 119 GLU B CA 1
ATOM 10396 C C . GLU C 1 119 ? 48.780 193.468 24.534 1.00 62.67 119 GLU B C 1
ATOM 10397 O O . GLU C 1 119 ? 48.462 194.282 23.659 1.00 63.32 119 GLU B O 1
ATOM 10403 N N . LYS C 1 120 ? 49.825 192.649 24.396 1.00 61.31 120 LYS B N 1
ATOM 10404 C CA . LYS C 1 120 ? 50.647 192.693 23.190 1.00 58.87 120 LYS B CA 1
ATOM 10405 C C . LYS C 1 120 ? 49.869 192.194 21.979 1.00 61.18 120 LYS B C 1
ATOM 10406 O O . LYS C 1 120 ? 50.030 192.719 20.871 1.00 60.51 120 LYS B O 1
ATOM 10412 N N . LEU C 1 121 ? 49.018 191.181 22.175 1.00 62.80 121 LEU B N 1
ATOM 10413 C CA . LEU C 1 121 ? 48.199 190.675 21.077 1.00 60.70 121 LEU B CA 1
ATOM 10414 C C . LEU C 1 121 ? 47.260 191.751 20.548 1.00 62.44 121 LEU B C 1
ATOM 10415 O O . LEU C 1 121 ? 47.024 191.838 19.338 1.00 64.76 121 LEU B O 1
ATOM 10420 N N . LYS C 1 122 ? 46.719 192.583 21.441 1.00 58.75 122 LYS B N 1
ATOM 10421 C CA . LYS C 1 122 ? 45.797 193.633 21.018 1.00 61.75 122 LYS B CA 1
ATOM 10422 C C . LYS C 1 122 ? 46.502 194.676 20.159 1.00 65.91 122 LYS B C 1
ATOM 10423 O O . LYS C 1 122 ? 45.983 195.085 19.113 1.00 69.32 122 LYS B O 1
ATOM 10429 N N . GLN C 1 123 ? 47.688 195.119 20.582 1.00 60.15 123 GLN B N 1
ATOM 10430 C CA . GLN C 1 123 ? 48.378 196.175 19.849 1.00 64.13 123 GLN B CA 1
ATOM 10431 C C . GLN C 1 123 ? 48.901 195.669 18.510 1.00 67.19 123 GLN B C 1
ATOM 10432 O O . GLN C 1 123 ? 48.780 196.359 17.490 1.00 64.78 123 GLN B O 1
ATOM 10438 N N . VAL C 1 124 ? 49.486 194.468 18.491 1.00 66.17 124 VAL B N 1
ATOM 10439 C CA . VAL C 1 124 ? 49.984 193.905 17.238 1.00 64.95 124 VAL B CA 1
ATOM 10440 C C . VAL C 1 124 ? 48.836 193.687 16.261 1.00 64.40 124 VAL B C 1
ATOM 10441 O O . VAL C 1 124 ? 48.979 193.909 15.052 1.00 65.18 124 VAL B O 1
ATOM 10445 N N . ALA C 1 125 ? 47.674 193.264 16.767 1.00 63.55 125 ALA B N 1
ATOM 10446 C CA . ALA C 1 125 ? 46.500 193.151 15.908 1.00 66.78 125 ALA B CA 1
ATOM 10447 C C . ALA C 1 125 ? 46.075 194.515 15.382 1.00 68.06 125 ALA B C 1
ATOM 10448 O O . ALA C 1 125 ? 45.718 194.653 14.206 1.00 64.22 125 ALA B O 1
ATOM 10450 N N . PHE C 1 126 ? 46.115 195.539 16.240 1.00 66.07 126 PHE B N 1
ATOM 10451 C CA . PHE C 1 126 ? 45.778 196.889 15.798 1.00 65.79 126 PHE B CA 1
ATOM 10452 C C . PHE C 1 126 ? 46.767 197.389 14.752 1.00 64.79 126 PHE B C 1
ATOM 10453 O O . PHE C 1 126 ? 46.379 198.074 13.798 1.00 66.99 126 PHE B O 1
ATOM 10461 N N . THR C 1 127 ? 48.049 197.054 14.912 1.00 64.38 127 THR B N 1
ATOM 10462 C CA . THR C 1 127 ? 49.056 197.514 13.960 1.00 66.22 127 THR B CA 1
ATOM 10463 C C . THR C 1 127 ? 48.857 196.874 12.591 1.00 62.65 127 THR B C 1
ATOM 10464 O O . THR C 1 127 ? 48.932 197.559 11.564 1.00 57.80 127 THR B O 1
ATOM 10468 N N . LEU C 1 128 ? 48.588 195.568 12.556 1.00 63.84 128 LEU B N 1
ATOM 10469 C CA . LEU C 1 128 ? 48.389 194.851 11.302 1.00 63.95 128 LEU B CA 1
ATOM 10470 C C . LEU C 1 128 ? 47.054 195.163 10.636 1.00 62.15 128 LEU B C 1
ATOM 10471 O O . LEU C 1 128 ? 46.788 194.625 9.556 1.00 63.30 128 LEU B O 1
ATOM 10476 N N . GLY C 1 129 ? 46.216 196.003 11.238 1.00 63.56 129 GLY B N 1
ATOM 10477 C CA . GLY C 1 129 ? 44.932 196.344 10.666 1.00 66.63 129 GLY B CA 1
ATOM 10478 C C . GLY C 1 129 ? 43.778 195.463 11.093 1.00 67.12 129 GLY B C 1
ATOM 10479 O O . GLY C 1 129 ? 42.658 195.663 10.605 1.00 69.46 129 GLY B O 1
ATOM 10480 N N . ILE C 1 130 ? 44.010 194.496 11.982 1.00 67.25 130 ILE B N 1
ATOM 10481 C CA . ILE C 1 130 ? 42.934 193.633 12.449 1.00 69.82 130 ILE B CA 1
ATOM 10482 C C . ILE C 1 130 ? 41.961 194.442 13.295 1.00 71.21 130 ILE B C 1
ATOM 10483 O O . ILE C 1 130 ? 42.365 195.286 14.106 1.00 71.61 130 ILE B O 1
ATOM 10488 N N . ASP C 1 131 ? 40.668 194.192 13.102 1.00 75.23 131 ASP B N 1
ATOM 10489 C CA . ASP C 1 131 ? 39.613 194.829 13.887 1.00 73.81 131 ASP B CA 1
ATOM 10490 C C . ASP C 1 131 ? 39.231 193.869 15.008 1.00 73.89 131 ASP B C 1
ATOM 10491 O O . ASP C 1 131 ? 38.466 192.925 14.800 1.00 72.49 131 ASP B O 1
ATOM 10496 N N . THR C 1 132 ? 39.768 194.115 16.205 1.00 76.83 132 THR B N 1
ATOM 10497 C CA . THR C 1 132 ? 39.523 193.236 17.341 1.00 76.23 132 THR B CA 1
ATOM 10498 C C . THR C 1 132 ? 38.109 193.356 17.894 1.00 80.20 132 THR B C 1
ATOM 10499 O O . THR C 1 132 ? 37.751 192.594 18.799 1.00 78.72 132 THR B O 1
ATOM 10503 N N . ALA C 1 133 ? 37.306 194.285 17.381 1.00 82.23 133 ALA B N 1
ATOM 10504 C CA . ALA C 1 133 ? 35.964 194.492 17.907 1.00 83.12 133 ALA B CA 1
ATOM 10505 C C . ALA C 1 133 ? 35.080 193.286 17.613 1.00 83.78 133 ALA B C 1
ATOM 10506 O O . ALA C 1 133 ? 35.034 192.798 16.479 1.00 82.77 133 ALA B O 1
ATOM 10508 N N . ASN C 1 134 ? 34.390 192.799 18.648 1.00 82.24 134 ASN B N 1
ATOM 10509 C CA . ASN C 1 134 ? 33.379 191.748 18.514 1.00 83.50 134 ASN B CA 1
ATOM 10510 C C . ASN C 1 134 ? 33.996 190.425 18.058 1.00 80.28 134 ASN B C 1
ATOM 10511 O O . ASN C 1 134 ? 33.386 189.668 17.302 1.00 78.91 134 ASN B O 1
ATOM 10516 N N . LYS C 1 135 ? 35.211 190.136 18.525 1.00 80.88 135 LYS B N 1
ATOM 10517 C CA . LYS C 1 135 ? 35.912 188.917 18.148 1.00 76.31 135 LYS B CA 1
ATOM 10518 C C . LYS C 1 135 ? 36.560 188.285 19.370 1.00 70.91 135 LYS B C 1
ATOM 10519 O O . LYS C 1 135 ? 37.063 188.987 20.253 1.00 67.77 135 LYS B O 1
ATOM 10525 N N . THR C 1 136 ? 36.552 186.954 19.409 1.00 68.08 136 THR B N 1
ATOM 10526 C CA . THR C 1 136 ? 37.228 186.224 20.468 1.00 67.77 136 THR B CA 1
ATOM 10527 C C . THR C 1 136 ? 38.739 186.247 20.241 1.00 67.75 136 THR B C 1
ATOM 10528 O O . THR C 1 136 ? 39.230 186.604 19.166 1.00 68.25 136 THR B O 1
ATOM 10532 N N . GLU C 1 137 ? 39.485 185.853 21.278 1.00 63.80 137 GLU B N 1
ATOM 10533 C CA . GLU C 1 137 ? 40.941 185.833 21.168 1.00 65.28 137 GLU B CA 1
ATOM 10534 C C . GLU C 1 137 ? 41.402 184.834 20.114 1.00 63.00 137 GLU B C 1
ATOM 10535 O O . GLU C 1 137 ? 42.374 185.085 19.391 1.00 61.13 137 GLU B O 1
ATOM 10541 N N . GLN C 1 138 ? 40.712 183.697 20.006 1.00 62.18 138 GLN B N 1
ATOM 10542 C CA . GLN C 1 138 ? 41.092 182.698 19.014 1.00 62.53 138 GLN B CA 1
ATOM 10543 C C . GLN C 1 138 ? 40.881 183.206 17.593 1.00 65.82 138 GLN B C 1
ATOM 10544 O O . GLN C 1 138 ? 41.637 182.838 16.686 1.00 64.12 138 GLN B O 1
ATOM 10550 N N . GLU C 1 139 ? 39.874 184.057 17.377 1.00 68.91 139 GLU B N 1
ATOM 10551 C CA . GLU C 1 139 ? 39.672 184.628 16.049 1.00 65.92 139 GLU B CA 1
ATOM 10552 C C . GLU C 1 139 ? 40.713 185.693 15.733 1.00 61.14 139 GLU B C 1
ATOM 10553 O O . GLU C 1 139 ? 41.057 185.891 14.562 1.00 63.30 139 GLU B O 1
ATOM 10559 N N . ILE C 1 140 ? 41.222 186.387 16.751 1.00 62.59 140 ILE B N 1
ATOM 10560 C CA . ILE C 1 140 ? 42.239 187.404 16.509 1.00 64.68 140 ILE B CA 1
ATOM 10561 C C . ILE C 1 140 ? 43.577 186.751 16.185 1.00 65.04 140 ILE B C 1
ATOM 10562 O O . ILE C 1 140 ? 44.310 187.211 15.301 1.00 63.07 140 ILE B O 1
ATOM 10567 N N . VAL C 1 141 ? 43.911 185.664 16.882 1.00 60.59 141 VAL B N 1
ATOM 10568 C CA . VAL C 1 141 ? 45.131 184.927 16.567 1.00 60.64 141 VAL B CA 1
ATOM 10569 C C . VAL C 1 141 ? 45.014 184.257 15.203 1.00 59.03 141 VAL B C 1
ATOM 10570 O O . VAL C 1 141 ? 45.970 184.247 14.417 1.00 62.09 141 VAL B O 1
ATOM 10574 N N . GLU C 1 142 ? 43.844 183.689 14.901 1.00 58.33 142 GLU B N 1
ATOM 10575 C CA . GLU C 1 142 ? 43.641 183.042 13.608 1.00 60.82 142 GLU B CA 1
ATOM 10576 C C . GLU C 1 142 ? 43.762 184.043 12.466 1.00 59.30 142 GLU B C 1
ATOM 10577 O O . GLU C 1 142 ? 44.381 183.753 11.436 1.00 56.89 142 GLU B O 1
ATOM 10583 N N . GLU C 1 143 ? 43.179 185.231 12.635 1.00 60.09 143 GLU B N 1
ATOM 10584 C CA . GLU C 1 143 ? 43.291 186.269 11.618 1.00 60.09 143 GLU B CA 1
ATOM 10585 C C . GLU C 1 143 ? 44.714 186.806 11.520 1.00 57.05 143 GLU B C 1
ATOM 10586 O O . GLU C 1 143 ? 45.152 187.204 10.434 1.00 58.32 143 GLU B O 1
ATOM 10592 N N . MET C 1 144 ? 45.453 186.813 12.633 1.00 57.62 144 MET B N 1
ATOM 10593 C CA . MET C 1 144 ? 46.820 187.325 12.609 1.00 57.42 144 MET B CA 1
ATOM 10594 C C . MET C 1 144 ? 47.751 186.393 11.841 1.00 53.76 144 MET B C 1
ATOM 10595 O O . MET C 1 144 ? 48.672 186.855 11.158 1.00 50.03 144 MET B O 1
ATOM 10600 N N . CYS C 1 145 ? 47.528 185.079 11.936 1.00 53.34 145 CYS B N 1
ATOM 10601 C CA . CYS C 1 145 ? 48.356 184.138 11.187 1.00 51.10 145 CYS B CA 1
ATOM 10602 C C . CYS C 1 145 ? 48.087 184.233 9.690 1.00 54.28 145 CYS B C 1
ATOM 10603 O O . CYS C 1 145 ? 49.012 184.107 8.878 1.00 49.73 145 CYS B O 1
ATOM 10606 N N . GLN C 1 146 ? 46.827 184.449 9.305 1.00 56.34 146 GLN B N 1
ATOM 10607 C CA . GLN C 1 146 ? 46.498 184.569 7.889 1.00 52.23 146 GLN B CA 1
ATOM 10608 C C . GLN C 1 146 ? 47.213 185.756 7.260 1.00 51.68 146 GLN B C 1
ATOM 10609 O O . GLN C 1 146 ? 47.672 185.678 6.115 1.00 48.63 146 GLN B O 1
ATOM 10615 N N . ILE C 1 147 ? 47.333 186.860 7.999 1.00 51.47 147 ILE B N 1
ATOM 10616 C CA . ILE C 1 147 ? 48.020 188.031 7.465 1.00 50.01 147 ILE B CA 1
ATOM 10617 C C . ILE C 1 147 ? 49.512 187.760 7.321 1.00 50.62 147 ILE B C 1
ATOM 10618 O O . ILE C 1 147 ? 50.122 188.098 6.300 1.00 47.90 147 ILE B O 1
ATOM 10623 N N . ILE C 1 148 ? 50.124 187.141 8.334 1.00 51.74 148 ILE B N 1
ATOM 10624 C CA . ILE C 1 148 ? 51.570 186.943 8.309 1.00 48.17 148 ILE B CA 1
ATOM 10625 C C . ILE C 1 148 ? 51.957 185.901 7.265 1.00 47.19 148 ILE B C 1
ATOM 10626 O O . ILE C 1 148 ? 52.963 186.055 6.560 1.00 42.20 148 ILE B O 1
ATOM 10631 N N . TYR C 1 149 ? 51.168 184.830 7.139 1.00 45.99 149 TYR B N 1
ATOM 10632 C CA . TYR C 1 149 ? 51.478 183.809 6.141 1.00 45.48 149 TYR B CA 1
ATOM 10633 C C . TYR C 1 149 ? 51.299 184.329 4.718 1.00 48.88 149 TYR B C 1
ATOM 10634 O O . TYR C 1 149 ? 51.924 183.805 3.788 1.00 42.82 149 TYR B O 1
ATOM 10643 N N . ARG C 1 150 ? 50.461 185.350 4.523 1.00 48.80 150 ARG B N 1
ATOM 10644 C CA . ARG C 1 150 ? 50.317 185.920 3.187 1.00 48.70 150 ARG B CA 1
ATOM 10645 C C . ARG C 1 150 ? 51.591 186.625 2.741 1.00 48.17 150 ARG B C 1
ATOM 10646 O O . ARG C 1 150 ? 51.851 186.724 1.536 1.00 49.72 150 ARG B O 1
ATOM 10654 N N . ASP C 1 151 ? 52.400 187.109 3.687 1.00 47.27 151 ASP B N 1
ATOM 10655 C CA . ASP C 1 151 ? 53.700 187.666 3.325 1.00 48.23 151 ASP B CA 1
ATOM 10656 C C . ASP C 1 151 ? 54.621 186.588 2.767 1.00 46.14 151 ASP B C 1
ATOM 10657 O O . ASP C 1 151 ? 55.304 186.809 1.761 1.00 47.73 151 ASP B O 1
ATOM 10662 N N . PHE C 1 152 ? 54.641 185.411 3.394 1.00 44.74 152 PHE B N 1
ATOM 10663 C CA . PHE C 1 152 ? 55.442 184.306 2.884 1.00 45.80 152 PHE B CA 1
ATOM 10664 C C . PHE C 1 152 ? 54.842 183.668 1.639 1.00 46.52 152 PHE B C 1
ATOM 10665 O O . PHE C 1 152 ? 55.496 182.815 1.028 1.00 44.26 152 PHE B O 1
ATOM 10673 N N . ALA C 1 153 ? 53.624 184.049 1.252 1.00 46.93 153 ALA B N 1
ATOM 10674 C CA . ALA C 1 153 ? 52.969 183.485 0.081 1.00 48.25 153 ALA B CA 1
ATOM 10675 C C . ALA C 1 153 ? 52.765 184.489 -1.044 1.00 49.50 153 ALA B C 1
ATOM 10676 O O . ALA C 1 153 ? 52.368 184.086 -2.144 1.00 50.14 153 ALA B O 1
ATOM 10678 N N . ASN C 1 154 ? 53.034 185.771 -0.802 1.00 48.95 154 ASN B N 1
ATOM 10679 C CA . ASN C 1 154 ? 52.758 186.814 -1.782 1.00 48.86 154 ASN B CA 1
ATOM 10680 C C . ASN C 1 154 ? 53.561 186.595 -3.060 1.00 51.19 154 ASN B C 1
ATOM 10681 O O . ASN C 1 154 ? 54.778 186.394 -3.018 1.00 52.03 154 ASN B O 1
ATOM 10686 N N . SER C 1 155 ? 52.869 186.639 -4.200 1.00 49.85 155 SER B N 1
ATOM 10687 C CA . SER C 1 155 ? 53.499 186.492 -5.504 1.00 48.42 155 SER B CA 1
ATOM 10688 C C . SER C 1 155 ? 53.521 187.780 -6.316 1.00 47.74 155 SER B C 1
ATOM 10689 O O . SER C 1 155 ? 54.212 187.833 -7.340 1.00 53.86 155 SER B O 1
ATOM 10692 N N . GLY C 1 156 ? 52.791 188.808 -5.894 1.00 49.32 156 GLY B N 1
ATOM 10693 C CA . GLY C 1 156 ? 52.750 190.064 -6.613 1.00 48.06 156 GLY B CA 1
ATOM 10694 C C . GLY C 1 156 ? 53.887 190.987 -6.225 1.00 46.66 156 GLY B C 1
ATOM 10695 O O . GLY C 1 156 ? 54.918 190.569 -5.691 1.00 49.73 156 GLY B O 1
ATOM 10696 N N . ALA C 1 157 ? 53.688 192.273 -6.503 1.00 49.94 157 ALA B N 1
ATOM 10697 C CA . ALA C 1 157 ? 54.682 193.301 -6.227 1.00 50.43 157 ALA B CA 1
ATOM 10698 C C . ALA C 1 157 ? 54.357 194.113 -4.981 1.00 49.08 157 ALA B C 1
ATOM 10699 O O . ALA C 1 157 ? 55.054 195.089 -4.689 1.00 50.60 157 ALA B O 1
ATOM 10701 N N . THR C 1 158 ? 53.318 193.738 -4.250 1.00 49.86 158 THR B N 1
ATOM 10702 C CA . THR C 1 158 ? 52.953 194.465 -3.041 1.00 55.61 158 THR B CA 1
ATOM 10703 C C . THR C 1 158 ? 53.990 194.212 -1.952 1.00 52.23 158 THR B C 1
ATOM 10704 O O . THR C 1 158 ? 54.405 193.064 -1.754 1.00 50.22 158 THR B O 1
ATOM 10708 N N . PRO C 1 159 ? 54.446 195.245 -1.243 1.00 56.67 159 PRO B N 1
ATOM 10709 C CA . PRO C 1 159 ? 55.408 195.026 -0.157 1.00 54.22 159 PRO B CA 1
ATOM 10710 C C . PRO C 1 159 ? 54.830 194.141 0.937 1.00 51.63 159 PRO B C 1
ATOM 10711 O O . PRO C 1 159 ? 53.617 193.943 1.043 1.00 55.08 159 PRO B O 1
ATOM 10715 N N . MET C 1 160 ? 55.730 193.596 1.754 1.00 52.70 160 MET B N 1
ATOM 10716 C CA . MET C 1 160 ? 55.310 192.779 2.884 1.00 51.63 160 MET B CA 1
ATOM 10717 C C . MET C 1 160 ? 54.408 193.581 3.811 1.00 48.81 160 MET B C 1
ATOM 10718 O O . MET C 1 160 ? 54.652 194.762 4.073 1.00 48.76 160 MET B O 1
ATOM 10723 N N . THR C 1 161 ? 53.352 192.931 4.303 1.00 48.00 161 THR B N 1
ATOM 10724 C CA . THR C 1 161 ? 52.507 193.569 5.304 1.00 52.19 161 THR B CA 1
ATOM 10725 C C . THR C 1 161 ? 53.311 193.932 6.546 1.00 49.77 161 THR B C 1
ATOM 10726 O O . THR C 1 161 ? 53.205 195.052 7.059 1.00 53.08 161 THR B O 1
ATOM 10730 N N . TYR C 1 162 ? 54.145 193.007 7.027 1.00 47.19 162 TYR B N 1
ATOM 10731 C CA . TYR C 1 162 ? 54.880 193.245 8.262 1.00 52.55 162 TYR B CA 1
ATOM 10732 C C . TYR C 1 162 ? 55.957 194.310 8.116 1.00 53.26 162 TYR B C 1
ATOM 10733 O O . TYR C 1 162 ? 56.510 194.747 9.131 1.00 55.95 162 TYR B O 1
ATOM 10742 N N . LEU C 1 163 ? 56.271 194.733 6.895 1.00 54.24 163 LEU B N 1
ATOM 10743 C CA . LEU C 1 163 ? 57.139 195.887 6.709 1.00 54.37 163 LEU B CA 1
ATOM 10744 C C . LEU C 1 163 ? 56.334 197.182 6.660 1.00 54.28 163 LEU B C 1
ATOM 10745 O O . LEU C 1 163 ? 56.686 198.157 7.329 1.00 54.38 163 LEU B O 1
ATOM 10750 N N . LYS C 1 164 ? 55.245 197.202 5.884 1.00 50.20 164 LYS B N 1
ATOM 10751 C CA . LYS C 1 164 ? 54.446 198.418 5.760 1.00 55.73 164 LYS B CA 1
ATOM 10752 C C . LYS C 1 164 ? 53.789 198.791 7.083 1.00 54.52 164 LYS B C 1
ATOM 10753 O O . LYS C 1 164 ? 53.725 199.973 7.439 1.00 57.14 164 LYS B O 1
ATOM 10759 N N . ALA C 1 165 ? 53.293 197.797 7.823 1.00 57.40 165 ALA B N 1
ATOM 10760 C CA . ALA C 1 165 ? 52.606 198.075 9.079 1.00 54.73 165 ALA B CA 1
ATOM 10761 C C . ALA C 1 165 ? 53.551 198.564 10.167 1.00 52.91 165 ALA B C 1
ATOM 10762 O O . ALA C 1 165 ? 53.108 199.262 11.084 1.00 56.13 165 ALA B O 1
ATOM 10764 N N . ASN C 1 166 ? 54.838 198.224 10.087 1.00 52.70 166 ASN B N 1
ATOM 10765 C CA . ASN C 1 166 ? 55.790 198.562 11.138 1.00 54.18 166 ASN B CA 1
ATOM 10766 C C . ASN C 1 166 ? 56.905 199.477 10.645 1.00 56.30 166 ASN B C 1
ATOM 10767 O O . ASN C 1 166 ? 57.989 199.499 11.235 1.00 57.95 166 ASN B O 1
ATOM 10772 N N . SER C 1 167 ? 56.664 200.239 9.580 1.00 56.11 167 SER B N 1
ATOM 10773 C CA . SER C 1 167 ? 57.661 201.189 9.120 1.00 53.81 167 SER B CA 1
ATOM 10774 C C . SER C 1 167 ? 57.065 202.588 9.042 1.00 57.20 167 SER B C 1
ATOM 10775 O O . SER C 1 167 ? 55.880 202.748 8.730 1.00 55.88 167 SER B O 1
ATOM 10778 N N . PRO C 1 168 ? 57.856 203.618 9.329 1.00 59.39 168 PRO B N 1
ATOM 10779 C CA . PRO C 1 168 ? 57.378 204.988 9.135 1.00 60.95 168 PRO B CA 1
ATOM 10780 C C . PRO C 1 168 ? 57.184 205.292 7.658 1.00 63.25 168 PRO B C 1
ATOM 10781 O O . PRO C 1 168 ? 57.749 204.642 6.775 1.00 58.73 168 PRO B O 1
ATOM 10785 N N . ARG C 1 169 ? 56.360 206.311 7.399 1.00 62.08 169 ARG B N 1
ATOM 10786 C CA . ARG C 1 169 ? 55.970 206.624 6.028 1.00 61.31 169 ARG B CA 1
ATOM 10787 C C . ARG C 1 169 ? 57.146 207.157 5.220 1.00 65.27 169 ARG B C 1
ATOM 10788 O O . ARG C 1 169 ? 57.299 206.819 4.040 1.00 66.72 169 ARG B O 1
ATOM 10796 N N . GLU C 1 170 ? 57.983 207.996 5.835 1.00 66.12 170 GLU B N 1
ATOM 10797 C CA . GLU C 1 170 ? 59.135 208.546 5.127 1.00 65.21 170 GLU B CA 1
ATOM 10798 C C . GLU C 1 170 ? 60.104 207.445 4.716 1.00 65.87 170 GLU B C 1
ATOM 10799 O O . GLU C 1 170 ? 60.703 207.506 3.636 1.00 68.09 170 GLU B O 1
ATOM 10805 N N . ARG C 1 171 ? 60.275 206.429 5.565 1.00 63.95 171 ARG B N 1
ATOM 10806 C CA . ARG C 1 171 ? 61.126 205.303 5.196 1.00 66.00 171 ARG B CA 1
ATOM 10807 C C . ARG C 1 171 ? 60.498 204.464 4.092 1.00 66.39 171 ARG B C 1
ATOM 10808 O O . ARG C 1 171 ? 61.218 203.904 3.259 1.00 67.07 171 ARG B O 1
ATOM 10816 N N . LEU C 1 172 ? 59.168 204.363 4.068 1.00 65.06 172 LEU B N 1
ATOM 10817 C CA . LEU C 1 172 ? 58.503 203.624 3.000 1.00 63.13 172 LEU B CA 1
ATOM 10818 C C . LEU C 1 172 ? 58.658 204.334 1.661 1.00 66.40 172 LEU B C 1
ATOM 10819 O O . LEU C 1 172 ? 58.839 203.685 0.624 1.00 66.05 172 LEU B O 1
ATOM 10824 N N . GLU C 1 173 ? 58.591 205.667 1.664 1.00 67.03 173 GLU B N 1
ATOM 10825 C CA . GLU C 1 173 ? 58.785 206.417 0.429 1.00 66.12 173 GLU B CA 1
ATOM 10826 C C . GLU C 1 173 ? 60.248 206.427 0.006 1.00 65.21 173 GLU B C 1
ATOM 10827 O O . GLU C 1 173 ? 60.544 206.416 -1.195 1.00 68.04 173 GLU B O 1
ATOM 10833 N N . THR C 1 174 ? 61.172 206.441 0.970 1.00 63.95 174 THR B N 1
ATOM 10834 C CA . THR C 1 174 ? 62.593 206.397 0.637 1.00 66.70 174 THR B CA 1
ATOM 10835 C C . THR C 1 174 ? 62.978 205.050 0.039 1.00 67.43 174 THR B C 1
ATOM 10836 O O . THR C 1 174 ? 63.755 204.989 -0.921 1.00 68.85 174 THR B O 1
ATOM 10840 N N . TRP C 1 175 ? 62.451 203.957 0.599 1.00 64.98 175 TRP B N 1
ATOM 10841 C CA . TRP C 1 175 ? 62.750 202.633 0.063 1.00 64.39 175 TRP B CA 1
ATOM 10842 C C . TRP C 1 175 ? 62.064 202.401 -1.276 1.00 66.20 175 TRP B C 1
ATOM 10843 O O . TRP C 1 175 ? 62.576 201.645 -2.110 1.00 64.69 175 TRP B O 1
ATOM 10854 N N . GLU C 1 176 ? 60.908 203.032 -1.497 1.00 63.25 176 GLU B N 1
ATOM 10855 C CA . GLU C 1 176 ? 60.156 202.800 -2.727 1.00 66.62 176 GLU B CA 1
ATOM 10856 C C . GLU C 1 176 ? 60.878 203.386 -3.934 1.00 67.80 176 GLU B C 1
ATOM 10857 O O . GLU C 1 176 ? 61.039 202.714 -4.960 1.00 62.42 176 GLU B O 1
ATOM 10863 N N . LYS C 1 177 ? 61.325 204.641 -3.831 1.00 68.75 177 LYS B N 1
ATOM 10864 C CA . LYS C 1 177 ? 62.031 205.274 -4.939 1.00 65.13 177 LYS B CA 1
ATOM 10865 C C . LYS C 1 177 ? 63.373 204.616 -5.230 1.00 66.76 177 LYS B C 1
ATOM 10866 O O . LYS C 1 177 ? 63.962 204.891 -6.281 1.00 69.05 177 LYS B O 1
ATOM 10872 N N . LEU C 1 178 ? 63.867 203.761 -4.335 1.00 64.12 178 LEU B N 1
ATOM 10873 C CA . LEU C 1 178 ? 65.055 202.963 -4.594 1.00 62.83 178 LEU B CA 1
ATOM 10874 C C . LEU C 1 178 ? 64.729 201.544 -5.038 1.00 64.06 178 LEU B C 1
ATOM 10875 O O . LEU C 1 178 ? 65.634 200.827 -5.479 1.00 63.08 178 LEU B O 1
ATOM 10880 N N . GLY C 1 179 ? 63.470 201.126 -4.937 1.00 60.09 179 GLY B N 1
ATOM 10881 C CA . GLY C 1 179 ? 63.091 199.786 -5.343 1.00 59.97 179 GLY B CA 1
ATOM 10882 C C . GLY C 1 179 ? 63.666 198.685 -4.482 1.00 61.52 179 GLY B C 1
ATOM 10883 O O . GLY C 1 179 ? 63.911 197.582 -4.981 1.00 57.31 179 GLY B O 1
ATOM 10884 N N . VAL C 1 180 ? 63.888 198.951 -3.195 1.00 59.32 180 VAL B N 1
ATOM 10885 C CA . VAL C 1 180 ? 64.464 197.968 -2.286 1.00 60.68 180 VAL B CA 1
ATOM 10886 C C . VAL C 1 180 ? 63.405 197.325 -1.395 1.00 55.57 180 VAL B C 1
ATOM 10887 O O . VAL C 1 180 ? 63.749 196.637 -0.430 1.00 57.90 180 VAL B O 1
ATOM 10891 N N . LEU C 1 181 ? 62.130 197.529 -1.698 1.00 52.86 181 LEU B N 1
ATOM 10892 C CA . LEU C 1 181 ? 61.067 196.978 -0.865 1.00 51.21 181 LEU B CA 1
ATOM 10893 C C . LEU C 1 181 ? 60.967 195.470 -1.061 1.00 49.13 181 LEU B C 1
ATOM 10894 O O . LEU C 1 181 ? 60.856 195.004 -2.200 1.00 54.30 181 LEU B O 1
ATOM 10899 N N . PRO C 1 182 ? 61.003 194.681 0.008 1.00 48.85 182 PRO B N 1
ATOM 10900 C CA . PRO C 1 182 ? 60.748 193.247 -0.128 1.00 49.85 182 PRO B CA 1
ATOM 10901 C C . PRO C 1 182 ? 59.264 192.961 -0.288 1.00 51.09 182 PRO B C 1
ATOM 10902 O O . PRO C 1 182 ? 58.404 193.661 0.251 1.00 51.83 182 PRO B O 1
ATOM 10906 N N . ARG C 1 183 ? 58.974 191.910 -1.050 1.00 51.34 183 ARG B N 1
ATOM 10907 C CA . ARG C 1 183 ? 57.611 191.483 -1.334 1.00 50.36 183 ARG B CA 1
ATOM 10908 C C . ARG C 1 183 ? 57.222 190.231 -0.563 1.00 50.21 183 ARG B C 1
ATOM 10909 O O . ARG C 1 183 ? 56.145 190.173 0.040 1.00 50.60 183 ARG B O 1
ATOM 10917 N N . ASN C 1 184 ? 58.084 189.228 -0.577 1.00 49.29 184 ASN B N 1
ATOM 10918 C CA . ASN C 1 184 ? 57.878 187.927 0.036 1.00 45.08 184 ASN B CA 1
ATOM 10919 C C . ASN C 1 184 ? 59.219 187.513 0.624 1.00 43.71 184 ASN B C 1
ATOM 10920 O O . ASN C 1 184 ? 60.201 187.383 -0.117 1.00 47.24 184 ASN B O 1
ATOM 10925 N N . PRO C 1 185 ? 59.311 187.317 1.944 1.00 47.29 185 PRO B N 1
ATOM 10926 C CA . PRO C 1 185 ? 60.628 187.035 2.543 1.00 45.77 185 PRO B CA 1
ATOM 10927 C C . PRO C 1 185 ? 61.292 185.792 1.980 1.00 43.21 185 PRO B C 1
ATOM 10928 O O . PRO C 1 185 ? 62.493 185.820 1.682 1.00 44.27 185 PRO B O 1
ATOM 10932 N N . ASP C 1 186 ? 60.544 184.701 1.811 1.00 39.76 186 ASP B N 1
ATOM 10933 C CA . ASP C 1 186 ? 61.123 183.505 1.209 1.00 42.88 186 ASP B CA 1
ATOM 10934 C C . ASP C 1 186 ? 61.453 183.717 -0.263 1.00 47.98 186 ASP B C 1
ATOM 10935 O O . ASP C 1 186 ? 62.387 183.095 -0.782 1.00 48.93 186 ASP B O 1
ATOM 10940 N N . ARG C 1 187 ? 60.704 184.580 -0.950 1.00 44.68 187 ARG B N 1
ATOM 10941 C CA . ARG C 1 187 ? 60.978 184.816 -2.362 1.00 48.94 187 ARG B CA 1
ATOM 10942 C C . ARG C 1 187 ? 62.198 185.705 -2.556 1.00 49.24 187 ARG B C 1
ATOM 10943 O O . ARG C 1 187 ? 62.991 185.478 -3.477 1.00 47.55 187 ARG B O 1
ATOM 10951 N N . GLU C 1 188 ? 62.362 186.727 -1.710 1.00 46.25 188 GLU B N 1
ATOM 10952 C CA . GLU C 1 188 ? 63.525 187.596 -1.840 1.00 47.15 188 GLU B CA 1
ATOM 10953 C C . GLU C 1 188 ? 64.810 186.855 -1.500 1.00 48.40 188 GLU B C 1
ATOM 10954 O O . GLU C 1 188 ? 65.865 187.150 -2.071 1.00 51.16 188 GLU B O 1
ATOM 10960 N N . ILE C 1 189 ? 64.740 185.887 -0.585 1.00 46.28 189 ILE B N 1
ATOM 10961 C CA . ILE C 1 189 ? 65.904 185.057 -0.294 1.00 48.54 189 ILE B CA 1
ATOM 10962 C C . ILE C 1 189 ? 66.242 184.180 -1.491 1.00 48.23 189 ILE B C 1
ATOM 10963 O O . ILE C 1 189 ? 67.410 184.056 -1.876 1.00 49.80 189 ILE B O 1
ATOM 10968 N N . ARG C 1 190 ? 65.228 183.562 -2.102 1.00 48.46 190 ARG B N 1
ATOM 10969 C CA . ARG C 1 190 ? 65.469 182.736 -3.281 1.00 46.44 190 ARG B CA 1
ATOM 10970 C C . ARG C 1 190 ? 65.977 183.573 -4.447 1.00 44.39 190 ARG B C 1
ATOM 10971 O O . ARG C 1 190 ? 66.866 183.138 -5.188 1.00 43.82 190 ARG B O 1
ATOM 10979 N N . GLU C 1 191 ? 65.442 184.785 -4.614 1.00 46.85 191 GLU B N 1
ATOM 10980 C CA . GLU C 1 191 ? 65.842 185.617 -5.745 1.00 47.01 191 GLU B CA 1
ATOM 10981 C C . GLU C 1 191 ? 67.251 186.169 -5.564 1.00 47.71 191 GLU B C 1
ATOM 10982 O O . GLU C 1 191 ? 68.042 186.187 -6.514 1.00 47.27 191 GLU B O 1
ATOM 10988 N N . ALA C 1 192 ? 67.580 186.638 -4.357 1.00 49.28 192 ALA B N 1
ATOM 10989 C CA . ALA C 1 192 ? 68.907 187.198 -4.121 1.00 47.20 192 ALA B CA 1
ATOM 10990 C C . ALA C 1 192 ? 69.980 186.120 -4.176 1.00 47.47 192 ALA B C 1
ATOM 10991 O O . ALA C 1 192 ? 71.073 186.349 -4.707 1.00 45.17 192 ALA B O 1
ATOM 10993 N N . LEU C 1 193 ? 69.689 184.939 -3.626 1.00 48.13 193 LEU B N 1
ATOM 10994 C CA . LEU C 1 193 ? 70.629 183.829 -3.729 1.00 47.79 193 LEU B CA 1
ATOM 10995 C C . LEU C 1 193 ? 70.867 183.449 -5.185 1.00 47.04 193 LEU B C 1
ATOM 10996 O O . LEU C 1 193 ? 71.991 183.109 -5.571 1.00 47.66 193 LEU B O 1
ATOM 11001 N N . HIS C 1 194 ? 69.815 183.500 -6.007 1.00 48.92 194 HIS B N 1
ATOM 11002 C CA . HIS C 1 194 ? 69.972 183.296 -7.445 1.00 46.21 194 HIS B CA 1
ATOM 11003 C C . HIS C 1 194 ? 70.857 184.375 -8.053 1.00 49.31 194 HIS B C 1
ATOM 11004 O O . HIS C 1 194 ? 71.681 184.098 -8.933 1.00 48.55 194 HIS B O 1
ATOM 11011 N N . GLN C 1 195 ? 70.712 185.612 -7.576 1.00 47.24 195 GLN B N 1
ATOM 11012 C CA . GLN C 1 195 ? 71.503 186.729 -8.073 1.00 45.28 195 GLN B CA 1
ATOM 11013 C C . GLN C 1 195 ? 72.991 186.571 -7.776 1.00 49.33 195 GLN B C 1
ATOM 11014 O O . GLN C 1 195 ? 73.816 187.193 -8.455 1.00 54.06 195 GLN B O 1
ATOM 11020 N N . THR C 1 196 ? 73.356 185.752 -6.791 1.00 52.82 196 THR B N 1
ATOM 11021 C CA . THR C 1 196 ? 74.753 185.565 -6.419 1.00 51.67 196 THR B CA 1
ATOM 11022 C C . THR C 1 196 ? 75.408 184.381 -7.117 1.00 51.39 196 THR B C 1
ATOM 11023 O O . THR C 1 196 ? 76.604 184.151 -6.917 1.00 51.32 196 THR B O 1
ATOM 11027 N N . THR C 1 197 ? 74.663 183.619 -7.912 1.00 49.31 197 THR B N 1
ATOM 11028 C CA . THR C 1 197 ? 75.270 182.526 -8.651 1.00 52.41 197 THR B CA 1
ATOM 11029 C C . THR C 1 197 ? 76.149 183.075 -9.775 1.00 53.35 197 THR B C 1
ATOM 11030 O O . THR C 1 197 ? 76.174 184.278 -10.055 1.00 52.78 197 THR B O 1
ATOM 11034 N N . MET C 1 198 ? 76.885 182.173 -10.422 1.00 55.81 198 MET B N 1
ATOM 11035 C CA . MET C 1 198 ? 77.818 182.586 -11.462 1.00 61.07 198 MET B CA 1
ATOM 11036 C C . MET C 1 198 ? 77.077 183.093 -12.696 1.00 55.06 198 MET B C 1
ATOM 11037 O O . MET C 1 198 ? 76.097 182.491 -13.146 1.00 50.32 198 MET B O 1
ATOM 11042 N N . GLY C 1 199 ? 77.565 184.205 -13.247 1.00 56.37 199 GLY B N 1
ATOM 11043 C CA . GLY C 1 199 ? 77.021 184.741 -14.480 1.00 58.80 199 GLY B CA 1
ATOM 11044 C C . GLY C 1 199 ? 75.751 185.540 -14.306 1.00 58.92 199 GLY B C 1
ATOM 11045 O O . GLY C 1 199 ? 74.865 185.482 -15.170 1.00 58.91 199 GLY B O 1
ATOM 11046 N N . MET C 1 200 ? 75.638 186.304 -13.215 1.00 54.18 200 MET B N 1
ATOM 11047 C CA . MET C 1 200 ? 74.416 187.041 -12.918 1.00 54.72 200 MET B CA 1
ATOM 11048 C C . MET C 1 200 ? 74.747 188.527 -12.888 1.00 56.44 200 MET B C 1
ATOM 11049 O O . MET C 1 200 ? 75.335 189.039 -13.837 1.00 56.77 200 MET B O 1
ATOM 11054 N N . ASP C 1 201 ? 74.424 189.216 -11.798 1.00 54.75 201 ASP B N 1
ATOM 11055 C CA . ASP C 1 201 ? 74.574 190.655 -11.741 1.00 57.81 201 ASP B CA 1
ATOM 11056 C C . ASP C 1 201 ? 76.045 191.057 -11.719 1.00 62.18 201 ASP B C 1
ATOM 11057 O O . ASP C 1 201 ? 76.900 190.369 -11.157 1.00 69.86 201 ASP B O 1
ATOM 11062 N N . ALA C 1 202 ? 76.334 192.199 -12.346 1.00 61.44 202 ALA B N 1
ATOM 11063 C CA . ALA C 1 202 ? 77.668 192.777 -12.321 1.00 57.20 202 ALA B CA 1
ATOM 11064 C C . ALA C 1 202 ? 77.655 194.268 -12.015 1.00 61.17 202 ALA B C 1
ATOM 11065 O O . ALA C 1 202 ? 78.713 194.907 -12.062 1.00 65.78 202 ALA B O 1
ATOM 11067 N N . ASP C 1 203 ? 76.490 194.844 -11.721 1.00 57.19 203 ASP B N 1
ATOM 11068 C CA . ASP C 1 203 ? 76.411 196.224 -11.266 1.00 55.63 203 ASP B CA 1
ATOM 11069 C C . ASP C 1 203 ? 76.526 196.230 -9.746 1.00 64.01 203 ASP B C 1
ATOM 11070 O O . ASP C 1 203 ? 75.592 195.780 -9.064 1.00 61.07 203 ASP B O 1
ATOM 11075 N N . PRO C 1 204 ? 77.634 196.709 -9.176 1.00 67.73 204 PRO B N 1
ATOM 11076 C CA . PRO C 1 204 ? 77.768 196.686 -7.710 1.00 61.56 204 PRO B CA 1
ATOM 11077 C C . PRO C 1 204 ? 76.714 197.506 -6.992 1.00 63.11 204 PRO B C 1
ATOM 11078 O O . PRO C 1 204 ? 76.304 197.133 -5.885 1.00 66.98 204 PRO B O 1
ATOM 11082 N N . VAL C 1 205 ? 76.262 198.615 -7.581 1.00 62.50 205 VAL B N 1
ATOM 11083 C CA . VAL C 1 205 ? 75.187 199.383 -6.962 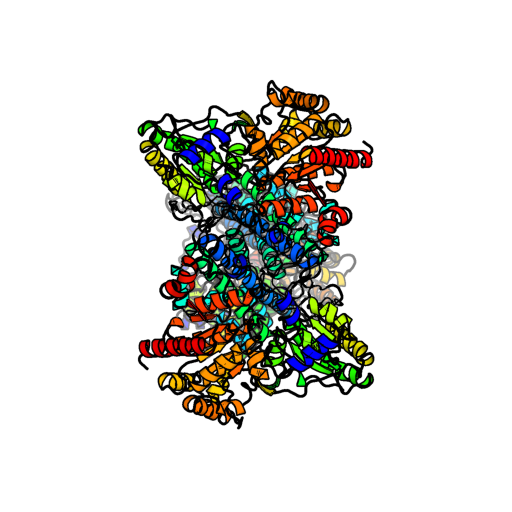1.00 61.87 205 VAL B CA 1
ATOM 11084 C C . VAL C 1 205 ? 73.883 198.599 -7.003 1.00 62.45 205 VAL B C 1
ATOM 11085 O O . VAL C 1 205 ? 73.062 198.695 -6.082 1.00 61.38 205 VAL B O 1
ATOM 11089 N N . ASN C 1 206 ? 73.671 197.810 -8.058 1.00 59.98 206 ASN B N 1
ATOM 11090 C CA . ASN C 1 206 ? 72.482 196.967 -8.128 1.00 58.05 206 ASN B CA 1
ATOM 11091 C C . ASN C 1 206 ? 72.525 195.868 -7.073 1.00 57.47 206 ASN B C 1
ATOM 11092 O O . ASN C 1 206 ? 71.520 195.603 -6.403 1.00 57.16 206 ASN B O 1
ATOM 11097 N N . LEU C 1 207 ? 73.681 195.218 -6.913 1.00 59.50 207 LEU B N 1
ATOM 11098 C CA . LEU C 1 207 ? 73.821 194.185 -5.891 1.00 59.13 207 LEU B CA 1
ATOM 11099 C C . LEU C 1 207 ? 73.668 194.770 -4.494 1.00 62.27 207 LEU B C 1
ATOM 11100 O O . LEU C 1 207 ? 73.076 194.141 -3.608 1.00 58.69 207 LEU B O 1
ATOM 11105 N N . ILE C 1 208 ? 74.198 195.973 -4.277 1.00 64.62 208 ILE B N 1
ATOM 11106 C CA . ILE C 1 208 ? 74.106 196.598 -2.963 1.00 61.28 208 ILE B CA 1
ATOM 11107 C C . ILE C 1 208 ? 72.673 197.026 -2.672 1.00 59.51 208 ILE B C 1
ATOM 11108 O O . ILE C 1 208 ? 72.198 196.915 -1.536 1.00 63.41 208 ILE B O 1
ATOM 11113 N N . LEU C 1 209 ? 71.954 197.502 -3.691 1.00 58.94 209 LEU B N 1
ATOM 11114 C CA . LEU C 1 209 ? 70.546 197.827 -3.493 1.00 60.01 209 LEU B CA 1
ATOM 11115 C C . LEU C 1 209 ? 69.723 196.585 -3.174 1.00 60.15 209 LEU B C 1
ATOM 11116 O O . LEU C 1 209 ? 68.763 196.662 -2.400 1.00 57.26 209 LEU B O 1
ATOM 11121 N N . LYS C 1 210 ? 70.078 195.434 -3.753 1.00 55.92 210 LYS B N 1
ATOM 11122 C CA . LYS C 1 210 ? 69.416 194.194 -3.366 1.00 51.38 210 LYS B CA 1
ATOM 11123 C C . LYS C 1 210 ? 69.828 193.774 -1.962 1.00 57.04 210 LYS B C 1
ATOM 11124 O O . LYS C 1 210 ? 69.020 193.212 -1.212 1.00 55.75 210 LYS B O 1
ATOM 11130 N N . THR C 1 211 ? 71.085 194.034 -1.592 1.00 58.93 211 THR B N 1
ATOM 11131 C CA . THR C 1 211 ? 71.541 193.751 -0.235 1.00 56.22 211 THR B CA 1
ATOM 11132 C C . THR C 1 211 ? 70.700 194.505 0.787 1.00 56.67 211 THR B C 1
ATOM 11133 O O . THR C 1 211 ? 70.283 193.940 1.805 1.00 53.22 211 THR B O 1
ATOM 11137 N N . ILE C 1 212 ? 70.428 195.784 0.520 1.00 54.81 212 ILE B N 1
ATOM 11138 C CA . ILE C 1 212 ? 69.572 196.571 1.404 1.00 54.69 212 ILE B CA 1
ATOM 11139 C C . ILE C 1 212 ? 68.187 195.944 1.510 1.00 56.44 212 ILE B C 1
ATOM 11140 O O . ILE C 1 212 ? 67.567 195.947 2.581 1.00 54.17 212 ILE B O 1
ATOM 11145 N N . ARG C 1 213 ? 67.683 195.384 0.408 1.00 55.26 213 ARG B N 1
ATOM 11146 C CA . ARG C 1 213 ? 66.381 194.725 0.455 1.00 54.35 213 ARG B CA 1
ATOM 11147 C C . ARG C 1 213 ? 66.405 193.520 1.387 1.00 54.21 213 ARG B C 1
ATOM 11148 O O . ARG C 1 213 ? 65.459 193.298 2.150 1.00 52.37 213 ARG B O 1
ATOM 11156 N N . LEU C 1 214 ? 67.481 192.731 1.341 1.00 51.36 214 LEU B N 1
ATOM 11157 C CA . LEU C 1 214 ? 67.565 191.550 2.192 1.00 52.06 214 LEU B CA 1
ATOM 11158 C C . LEU C 1 214 ? 67.781 191.908 3.657 1.00 52.88 214 LEU B C 1
ATOM 11159 O O . LEU C 1 214 ? 67.436 191.109 4.534 1.00 51.03 214 LEU B O 1
ATOM 11164 N N . GLY C 1 215 ? 68.342 193.084 3.941 1.00 54.17 215 GLY B N 1
ATOM 11165 C CA . GLY C 1 215 ? 68.365 193.564 5.310 1.00 52.08 215 GLY B CA 1
ATOM 11166 C C . GLY C 1 215 ? 66.987 193.936 5.817 1.00 56.67 215 GLY B C 1
ATOM 11167 O O . GLY C 1 215 ? 66.696 193.777 7.006 1.00 57.50 215 GLY B O 1
ATOM 11168 N N . LEU C 1 216 ? 66.121 194.435 4.929 1.00 54.23 216 LEU B N 1
ATOM 11169 C CA . LEU C 1 216 ? 64.743 194.718 5.315 1.00 53.98 216 LEU B CA 1
ATOM 11170 C C . LEU C 1 216 ? 63.936 193.437 5.477 1.00 53.49 216 LEU B C 1
ATOM 11171 O O . LEU C 1 216 ? 62.991 193.399 6.273 1.00 54.80 216 LEU B O 1
ATOM 11176 N N . VAL C 1 217 ? 64.280 192.385 4.731 1.00 52.73 217 VAL B N 1
ATOM 11177 C CA . VAL C 1 217 ? 63.712 191.069 5.008 1.00 52.13 217 VAL B CA 1
ATOM 11178 C C . VAL C 1 217 ? 64.121 190.614 6.400 1.00 52.76 217 VAL B C 1
ATOM 11179 O O . VAL C 1 217 ? 63.288 190.191 7.210 1.00 50.70 217 VAL B O 1
ATOM 11183 N N . ASP C 1 218 ? 65.418 190.706 6.698 1.00 55.04 218 ASP B N 1
ATOM 11184 C CA . ASP C 1 218 ? 65.904 190.355 8.026 1.00 54.83 218 ASP B CA 1
ATOM 11185 C C . ASP C 1 218 ? 65.256 191.222 9.097 1.00 54.52 218 ASP B C 1
ATOM 11186 O O . ASP C 1 218 ? 64.887 190.726 10.168 1.00 54.62 218 ASP B O 1
ATOM 11191 N N . GLY C 1 219 ? 65.081 192.513 8.814 1.00 53.44 219 GLY B N 1
ATOM 11192 C CA . GLY C 1 219 ? 64.614 193.430 9.840 1.00 50.60 219 GLY B CA 1
ATOM 11193 C C . GLY C 1 219 ? 63.150 193.249 10.198 1.00 53.95 219 GLY B C 1
ATOM 11194 O O . GLY C 1 219 ? 62.787 193.264 11.378 1.00 55.57 219 GLY B O 1
ATOM 11195 N N . PHE C 1 220 ? 62.286 193.081 9.195 1.00 52.28 220 PHE B N 1
ATOM 11196 C CA . PHE C 1 220 ? 60.853 193.062 9.444 1.00 50.64 220 PHE B CA 1
ATOM 11197 C C . PHE C 1 220 ? 60.202 191.696 9.285 1.00 51.68 220 PHE B C 1
ATOM 11198 O O . PHE C 1 220 ? 59.106 191.494 9.816 1.00 56.31 220 PHE B O 1
ATOM 11206 N N . ALA C 1 221 ? 60.838 190.757 8.589 1.00 53.03 221 ALA B N 1
ATOM 11207 C CA . ALA C 1 221 ? 60.357 189.383 8.559 1.00 50.67 221 ALA B CA 1
ATOM 11208 C C . ALA C 1 221 ? 61.120 188.473 9.509 1.00 50.09 221 ALA B C 1
ATOM 11209 O O . ALA C 1 221 ? 60.720 187.318 9.693 1.00 47.18 221 ALA B O 1
ATOM 11211 N N . GLY C 1 222 ? 62.202 188.958 10.108 1.00 50.00 222 GLY B N 1
ATOM 11212 C CA . GLY C 1 222 ? 62.947 188.179 11.075 1.00 51.64 222 GLY B CA 1
ATOM 11213 C C . GLY C 1 222 ? 62.946 188.812 12.450 1.00 51.50 222 GLY B C 1
ATOM 11214 O O . GLY C 1 222 ? 62.442 188.221 13.409 1.00 53.79 222 GLY B O 1
ATOM 11215 N N . LEU C 1 223 ? 63.497 190.024 12.552 1.00 50.18 223 LEU B N 1
ATOM 11216 C CA . LEU C 1 223 ? 63.615 190.691 13.846 1.00 52.84 223 LEU B CA 1
ATOM 11217 C C . LEU C 1 223 ? 62.248 191.089 14.389 1.00 54.78 223 LEU B C 1
ATOM 11218 O O . LEU C 1 223 ? 61.842 190.651 15.473 1.00 53.35 223 LEU B O 1
ATOM 11223 N N . LYS C 1 224 ? 61.527 191.935 13.648 1.00 55.09 224 LYS B N 1
ATOM 11224 C CA . LYS C 1 224 ? 60.265 192.474 14.143 1.00 53.84 224 LYS B CA 1
ATOM 11225 C C . LYS C 1 224 ? 59.206 191.391 14.298 1.00 54.08 224 LYS B C 1
ATOM 11226 O O . LYS C 1 224 ? 58.373 191.467 15.208 1.00 51.46 224 LYS B O 1
ATOM 11232 N N . LEU C 1 225 ? 59.230 190.371 13.438 1.00 53.84 225 LEU B N 1
ATOM 11233 C CA . LEU C 1 225 ? 58.221 189.320 13.512 1.00 51.60 225 LEU B CA 1
ATOM 11234 C C . LEU C 1 225 ? 58.404 188.463 14.760 1.00 49.18 225 LEU B C 1
ATOM 11235 O O . LEU C 1 225 ? 57.442 188.199 15.490 1.00 48.05 225 LEU B O 1
ATOM 11240 N N . ALA C 1 226 ? 59.636 188.022 15.025 1.00 47.56 226 ALA B N 1
ATOM 11241 C CA . ALA C 1 226 ? 59.871 187.120 16.150 1.00 50.54 226 ALA B CA 1
ATOM 11242 C C . ALA C 1 226 ? 59.677 187.829 17.485 1.00 49.63 226 ALA B C 1
ATOM 11243 O O . ALA C 1 226 ? 59.113 187.253 18.421 1.00 45.85 226 ALA B O 1
ATOM 11245 N N . THR C 1 227 ? 60.138 189.077 17.590 1.00 48.58 227 THR B N 1
ATOM 11246 C CA . THR C 1 227 ? 59.971 189.835 18.826 1.00 46.04 227 THR B CA 1
ATOM 11247 C C . THR C 1 227 ? 58.498 190.003 19.175 1.00 52.13 227 THR B C 1
ATOM 11248 O O . THR C 1 227 ? 58.094 189.801 20.326 1.00 56.32 227 THR B O 1
ATOM 11252 N N . ASP C 1 228 ? 57.682 190.381 18.190 1.00 47.87 228 ASP B N 1
ATOM 11253 C CA . ASP C 1 228 ? 56.263 190.611 18.445 1.00 50.80 228 ASP B CA 1
ATOM 11254 C C . ASP C 1 228 ? 55.579 189.348 18.952 1.00 52.62 228 ASP B C 1
ATOM 11255 O O . ASP C 1 228 ? 54.899 189.367 19.984 1.00 53.90 228 ASP B O 1
ATOM 11260 N N . LEU C 1 229 ? 55.755 188.235 18.240 1.00 49.21 229 LEU B N 1
ATOM 11261 C CA . LEU C 1 229 ? 55.034 187.021 18.603 1.00 49.42 229 LEU B CA 1
ATOM 11262 C C . LEU C 1 229 ? 55.573 186.402 19.887 1.00 50.95 229 LEU B C 1
ATOM 11263 O O . LEU C 1 229 ? 54.805 185.815 20.657 1.00 52.41 229 LEU B O 1
ATOM 11268 N N . GLN C 1 230 ? 56.878 186.524 20.141 1.00 51.17 230 GLN B N 1
ATOM 11269 C CA . GLN C 1 230 ? 57.434 185.987 21.380 1.00 49.41 230 GLN B CA 1
ATOM 11270 C C . GLN C 1 230 ? 56.937 186.765 22.590 1.00 51.37 230 GLN B C 1
ATOM 11271 O O . GLN C 1 230 ? 56.719 186.185 23.660 1.00 49.16 230 GLN B O 1
ATOM 11277 N N . ASP C 1 231 ? 56.758 188.079 22.446 1.00 51.48 231 ASP B N 1
ATOM 11278 C CA . ASP C 1 231 ? 56.111 188.844 23.504 1.00 49.94 231 ASP B CA 1
ATOM 11279 C C . ASP C 1 231 ? 54.656 188.423 23.668 1.00 54.21 231 ASP B C 1
ATOM 11280 O O . ASP C 1 231 ? 54.158 188.321 24.794 1.00 51.36 231 ASP B O 1
ATOM 11285 N N . ILE C 1 232 ? 53.962 188.162 22.559 1.00 54.21 232 ILE B N 1
ATOM 11286 C CA . ILE C 1 232 ? 52.579 187.705 22.644 1.00 54.14 232 ILE B CA 1
ATOM 11287 C C . ILE C 1 232 ? 52.505 186.332 23.301 1.00 51.52 232 ILE B C 1
ATOM 11288 O O . ILE C 1 232 ? 51.667 186.094 24.179 1.00 55.66 232 ILE B O 1
ATOM 11293 N N . ILE C 1 233 ? 53.385 185.414 22.901 1.00 49.93 233 ILE B N 1
ATOM 11294 C CA . ILE C 1 233 ? 53.294 184.039 23.382 1.00 49.50 233 ILE B CA 1
ATOM 11295 C C . ILE C 1 233 ? 53.873 183.904 24.786 1.00 52.81 233 ILE B C 1
ATOM 11296 O O . ILE C 1 233 ? 53.341 183.157 25.616 1.00 51.52 233 ILE B O 1
ATOM 11301 N N . PHE C 1 234 ? 54.959 184.620 25.087 1.00 51.32 234 PHE B N 1
ATOM 11302 C CA . PHE C 1 234 ? 55.651 184.446 26.356 1.00 50.78 234 PHE B CA 1
ATOM 11303 C C . PHE C 1 234 ? 55.547 185.634 27.301 1.00 53.88 234 PHE B C 1
ATOM 11304 O O . PHE C 1 234 ? 55.798 185.466 28.498 1.00 53.62 234 PHE B O 1
ATOM 11312 N N . GLY C 1 235 ? 55.197 186.819 26.807 1.00 53.75 235 GLY B N 1
ATOM 11313 C CA . GLY C 1 235 ? 55.058 187.967 27.683 1.00 54.78 235 GLY B CA 1
ATOM 11314 C C . GLY C 1 235 ? 56.015 189.100 27.374 1.00 51.11 235 GLY B C 1
ATOM 11315 O O . GLY C 1 235 ? 57.189 188.869 27.067 1.00 49.82 235 GLY B O 1
ATOM 11316 N N . THR C 1 236 ? 55.521 190.327 27.449 1.00 50.41 236 THR B N 1
ATOM 11317 C CA . THR C 1 236 ? 56.383 191.489 27.280 1.00 51.39 236 THR B CA 1
ATOM 11318 C C . THR C 1 236 ? 57.332 191.598 28.469 1.00 60.39 236 THR B C 1
ATOM 11319 O O . THR C 1 236 ? 56.885 191.524 29.621 1.00 61.09 236 THR B O 1
ATOM 11323 N N . PRO C 1 237 ? 58.632 191.762 28.241 1.00 62.48 237 PRO B N 1
ATOM 11324 C CA . PRO C 1 237 ? 59.566 191.868 29.366 1.00 58.46 237 PRO B CA 1
ATOM 11325 C C . PRO C 1 237 ? 59.312 193.115 30.195 1.00 61.72 237 PRO B C 1
ATOM 11326 O O . PRO C 1 237 ? 58.905 194.163 29.686 1.00 61.19 237 PRO B O 1
ATOM 11330 N N . GLN C 1 238 ? 59.552 192.983 31.493 1.00 63.71 238 GLN B N 1
ATOM 11331 C CA . GLN C 1 238 ? 59.466 194.056 32.468 1.00 59.98 238 GLN B CA 1
ATOM 11332 C C . GLN C 1 238 ? 60.815 194.209 33.159 1.00 59.76 238 GLN B C 1
ATOM 11333 O O . GLN C 1 238 ? 61.656 193.305 33.091 1.00 56.49 238 GLN B O 1
ATOM 11339 N N . PRO C 1 239 ? 61.070 195.347 33.808 1.00 59.98 239 PRO B N 1
ATOM 11340 C CA . PRO C 1 239 ? 62.336 195.511 34.535 1.00 61.57 239 PRO B CA 1
ATOM 11341 C C . PRO C 1 239 ? 62.552 194.385 35.534 1.00 62.25 239 PRO B C 1
ATOM 11342 O O . PRO C 1 239 ? 61.696 194.102 36.374 1.00 64.54 239 PRO B O 1
ATOM 11346 N N . VAL C 1 240 ? 63.708 193.731 35.430 1.00 62.68 240 VAL B N 1
ATOM 11347 C CA . VAL C 1 240 ? 64.006 192.542 36.217 1.00 59.72 240 VAL B CA 1
ATOM 11348 C C . VAL C 1 240 ? 65.445 192.620 36.710 1.00 64.79 240 VAL B C 1
ATOM 11349 O O . VAL C 1 240 ? 66.313 193.221 36.068 1.00 62.03 240 VAL B O 1
ATOM 11353 N N . VAL C 1 241 ? 65.689 192.016 37.871 1.00 65.30 241 VAL B N 1
ATOM 11354 C CA . VAL C 1 241 ? 66.999 191.999 38.509 1.00 64.49 241 VAL B CA 1
ATOM 11355 C C . VAL C 1 241 ? 67.519 190.569 38.509 1.00 63.84 241 VAL B C 1
ATOM 11356 O O . VAL C 1 241 ? 66.771 189.625 38.790 1.00 68.76 241 VAL B O 1
ATOM 11360 N N . THR C 1 242 ? 68.799 190.413 38.197 1.00 64.17 242 THR B N 1
ATOM 11361 C CA . THR C 1 242 ? 69.452 189.109 38.104 1.00 63.89 242 THR B CA 1
ATOM 11362 C C . THR C 1 242 ? 70.954 189.355 38.008 1.00 66.69 242 THR B C 1
ATOM 11363 O O . THR C 1 242 ? 71.426 190.483 38.197 1.00 68.98 242 THR B O 1
ATOM 11367 N N . GLU C 1 243 ? 71.709 188.303 37.699 1.00 72.49 243 GLU B N 1
ATOM 11368 C CA . GLU C 1 243 ? 73.161 188.377 37.653 1.00 73.11 243 GLU B CA 1
ATOM 11369 C C . GLU C 1 243 ? 73.663 187.832 36.323 1.00 69.01 243 GLU B C 1
ATOM 11370 O O . GLU C 1 243 ? 72.930 187.185 35.571 1.00 65.51 243 GLU B O 1
ATOM 11376 N N . ALA C 1 244 ? 74.931 188.111 36.032 1.00 70.30 244 ALA B N 1
ATOM 11377 C CA . ALA C 1 244 ? 75.568 187.630 34.815 1.00 70.96 244 ALA B CA 1
ATOM 11378 C C . ALA C 1 244 ? 76.969 187.139 35.158 1.00 70.83 244 ALA B C 1
ATOM 11379 O O . ALA C 1 244 ? 77.365 187.094 36.327 1.00 71.93 244 ALA B O 1
ATOM 11381 N N . ASN C 1 245 ? 77.715 186.765 34.116 1.00 71.91 245 ASN B N 1
ATOM 11382 C CA . ASN C 1 245 ? 79.032 186.142 34.225 1.00 68.65 245 ASN B CA 1
ATOM 11383 C C . ASN C 1 245 ? 78.936 184.798 34.938 1.00 67.94 245 ASN B C 1
ATOM 11384 O O . ASN C 1 245 ? 77.872 184.428 35.444 1.00 70.25 245 ASN B O 1
ATOM 11389 N N . LEU C 1 246 ? 80.036 184.051 34.976 1.00 65.57 246 LEU B N 1
ATOM 11390 C CA . LEU C 1 246 ? 80.000 182.682 35.472 1.00 67.00 246 LEU B CA 1
ATOM 11391 C C . LEU C 1 246 ? 79.973 182.589 36.993 1.00 74.33 246 LEU B C 1
ATOM 11392 O O . LEU C 1 246 ? 80.028 181.477 37.530 1.00 72.75 246 LEU B O 1
ATOM 11397 N N . GLY C 1 247 ? 79.893 183.714 37.699 1.00 70.93 247 GLY B N 1
ATOM 11398 C CA . GLY C 1 247 ? 79.570 183.660 39.108 1.00 71.42 247 GLY B CA 1
ATOM 11399 C C . GLY C 1 247 ? 78.144 183.257 39.406 1.00 73.12 247 GLY B C 1
ATOM 11400 O O . GLY C 1 247 ? 77.772 183.163 40.580 1.00 74.26 247 GLY B O 1
ATOM 11401 N N . VAL C 1 248 ? 77.336 183.018 38.371 1.00 69.24 248 VAL B N 1
ATOM 11402 C CA . VAL C 1 248 ? 75.950 182.608 38.559 1.00 65.91 248 VAL B CA 1
ATOM 11403 C C . VAL C 1 248 ? 75.793 181.095 38.650 1.00 64.95 248 VAL B C 1
ATOM 11404 O O . VAL C 1 248 ? 74.745 180.618 39.109 1.00 68.46 248 VAL B O 1
ATOM 11408 N N . LEU C 1 249 ? 76.794 180.329 38.224 1.00 62.01 249 LEU B N 1
ATOM 11409 C CA . LEU C 1 249 ? 76.784 178.890 38.437 1.00 65.32 249 LEU B CA 1
ATOM 11410 C C . LEU C 1 249 ? 76.942 178.574 39.922 1.00 65.40 249 LEU B C 1
ATOM 11411 O O . LEU C 1 249 ? 77.614 179.294 40.665 1.00 71.12 249 LEU B O 1
ATOM 11416 N N . LYS C 1 250 ? 76.310 177.484 40.354 1.00 65.39 250 LYS B N 1
ATOM 11417 C CA . LYS C 1 250 ? 76.259 177.125 41.766 1.00 62.27 250 LYS B CA 1
ATOM 11418 C C . LYS C 1 250 ? 76.591 175.651 41.940 1.00 62.54 250 LYS B C 1
ATOM 11419 O O . LYS C 1 250 ? 75.966 174.789 41.315 1.00 62.21 250 LYS B O 1
ATOM 11425 N N . GLU C 1 251 ? 77.570 175.371 42.804 1.00 67.16 251 GLU B N 1
ATOM 11426 C CA . GLU C 1 251 ? 78.087 174.014 42.949 1.00 68.04 251 GLU B CA 1
ATOM 11427 C C . GLU C 1 251 ? 77.092 173.091 43.643 1.00 67.45 251 GLU B C 1
ATOM 11428 O O . GLU C 1 251 ? 77.109 171.877 43.407 1.00 66.86 251 GLU B O 1
ATOM 11434 N N . ASP C 1 252 ? 76.225 173.636 44.498 1.00 68.52 252 ASP B N 1
ATOM 11435 C CA . ASP C 1 252 ? 75.262 172.809 45.215 1.00 73.95 252 ASP B CA 1
ATOM 11436 C C . ASP C 1 252 ? 74.034 172.481 44.380 1.00 72.39 252 ASP B C 1
ATOM 11437 O O . ASP C 1 252 ? 73.331 171.512 44.688 1.00 72.51 252 ASP B O 1
ATOM 11442 N N . TYR C 1 253 ? 73.763 173.261 43.341 1.00 70.33 253 TYR B N 1
ATOM 11443 C CA . TYR C 1 253 ? 72.581 173.098 42.511 1.00 69.68 253 TYR B CA 1
ATOM 11444 C C . TYR C 1 253 ? 72.909 172.287 41.265 1.00 64.81 253 TYR B C 1
ATOM 11445 O O . TYR C 1 253 ? 74.072 172.091 40.907 1.00 64.81 253 TYR B O 1
ATOM 11454 N N . VAL C 1 254 ? 71.857 171.806 40.610 1.00 65.68 254 VAL B N 1
ATOM 11455 C CA . VAL C 1 254 ? 71.985 171.241 39.272 1.00 66.65 254 VAL B CA 1
ATOM 11456 C C . VAL C 1 254 ? 71.994 172.397 38.282 1.00 63.28 254 VAL B C 1
ATOM 11457 O O . VAL C 1 254 ? 71.059 173.203 38.247 1.00 62.56 254 VAL B O 1
ATOM 11461 N N . ASN C 1 255 ? 73.058 172.492 37.488 1.00 61.67 255 ASN B N 1
ATOM 11462 C CA . ASN C 1 255 ? 73.239 173.595 36.551 1.00 63.72 255 ASN B CA 1
ATOM 11463 C C . ASN C 1 255 ? 72.835 173.135 35.155 1.00 61.35 255 ASN B C 1
ATOM 11464 O O . ASN C 1 255 ? 73.502 172.285 34.556 1.00 58.55 255 ASN B O 1
ATOM 11469 N N . ILE C 1 256 ? 71.741 173.694 34.645 1.00 62.55 256 ILE B N 1
ATOM 11470 C CA . ILE C 1 256 ? 71.313 173.496 33.266 1.00 59.85 256 ILE B CA 1
ATOM 11471 C C . ILE C 1 256 ? 71.580 174.786 32.506 1.00 58.99 256 ILE B C 1
ATOM 11472 O O . ILE C 1 256 ? 71.166 175.868 32.941 1.00 59.03 256 ILE B O 1
ATOM 11477 N N . ILE C 1 257 ? 72.282 174.673 31.382 1.00 58.72 257 ILE B N 1
ATOM 11478 C CA . ILE C 1 257 ? 72.642 175.810 30.543 1.00 58.99 257 ILE B CA 1
ATOM 11479 C C . ILE C 1 257 ? 71.789 175.773 29.284 1.00 56.89 257 ILE B C 1
ATOM 11480 O O . ILE C 1 257 ? 71.742 174.751 28.589 1.00 56.15 257 ILE B O 1
ATOM 11485 N N . VAL C 1 258 ? 71.116 176.882 28.993 1.00 55.02 258 VAL B N 1
ATOM 11486 C CA . VAL C 1 258 ? 70.373 177.044 27.749 1.00 56.81 258 VAL B CA 1
ATOM 11487 C C . VAL C 1 258 ? 71.230 177.871 26.798 1.00 58.86 258 VAL B C 1
ATOM 11488 O O . VAL C 1 258 ? 71.660 178.981 27.138 1.00 57.52 258 VAL B O 1
ATOM 11492 N N . HIS C 1 259 ? 71.500 177.320 25.617 1.00 53.91 259 HIS B N 1
ATOM 11493 C CA . HIS C 1 259 ? 72.335 177.978 24.622 1.00 59.64 259 HIS B CA 1
ATOM 11494 C C . HIS C 1 259 ? 71.640 177.940 23.271 1.00 57.01 259 HIS B C 1
ATOM 11495 O O . HIS C 1 259 ? 70.951 176.971 22.942 1.00 53.07 259 HIS B O 1
ATOM 11502 N N . GLY C 1 260 ? 71.822 179.000 22.492 1.00 57.43 260 GLY B N 1
ATOM 11503 C CA . GLY C 1 260 ? 71.170 179.092 21.203 1.00 51.84 260 GLY B CA 1
ATOM 11504 C C . GLY C 1 260 ? 70.416 180.391 21.023 1.00 49.90 260 GLY B C 1
ATOM 11505 O O . GLY C 1 260 ? 70.932 181.457 21.372 1.00 49.73 260 GLY B O 1
ATOM 11506 N N . HIS C 1 261 ? 69.189 180.328 20.502 1.00 49.70 261 HIS B N 1
ATOM 11507 C CA . HIS C 1 261 ? 68.504 181.559 20.125 1.00 49.96 261 HIS B CA 1
ATOM 11508 C C . HIS C 1 261 ? 66.987 181.521 20.306 1.00 46.98 261 HIS B C 1
ATOM 11509 O O . HIS C 1 261 ? 66.388 182.536 20.677 1.00 44.98 261 HIS B O 1
ATOM 11516 N N . VAL C 1 262 ? 66.352 180.384 20.047 1.00 48.04 262 VAL B N 1
ATOM 11517 C CA . VAL C 1 262 ? 64.898 180.311 19.933 1.00 51.71 262 VAL B CA 1
ATOM 11518 C C . VAL C 1 262 ? 64.315 180.009 21.312 1.00 51.71 262 VAL B C 1
ATOM 11519 O O . VAL C 1 262 ? 64.649 178.966 21.895 1.00 50.69 262 VAL B O 1
ATOM 11523 N N . PRO C 1 263 ? 63.438 180.864 21.847 1.00 49.97 263 PRO B N 1
ATOM 11524 C CA . PRO C 1 263 ? 62.903 180.648 23.201 1.00 54.79 263 PRO B CA 1
ATOM 11525 C C . PRO C 1 263 ? 61.841 179.565 23.301 1.00 55.78 263 PRO B C 1
ATOM 11526 O O . PRO C 1 263 ? 61.433 179.236 24.424 1.00 52.22 263 PRO B O 1
ATOM 11530 N N . LEU C 1 264 ? 61.369 179.012 22.179 1.00 53.62 264 LEU B N 1
ATOM 11531 C CA . LEU C 1 264 ? 60.379 177.940 22.245 1.00 55.76 264 LEU B CA 1
ATOM 11532 C C . LEU C 1 264 ? 60.879 176.768 23.078 1.00 54.74 264 LEU B C 1
ATOM 11533 O O . LEU C 1 264 ? 60.078 176.044 23.680 1.00 55.76 264 LEU B O 1
ATOM 11538 N N . LEU C 1 265 ? 62.195 176.568 23.123 1.00 55.58 265 LEU B N 1
ATOM 11539 C CA . LEU C 1 265 ? 62.810 175.494 23.889 1.00 56.43 265 LEU B CA 1
ATOM 11540 C C . LEU C 1 265 ? 63.217 175.949 25.288 1.00 55.27 265 LEU B C 1
ATOM 11541 O O . LEU C 1 265 ? 62.927 175.263 26.274 1.00 55.08 265 LEU B O 1
ATOM 11546 N N . SER C 1 266 ? 63.878 177.105 25.391 1.00 52.92 266 SER B N 1
ATOM 11547 C CA . SER C 1 266 ? 64.406 177.543 26.680 1.00 53.77 266 SER B CA 1
ATOM 11548 C C . SER C 1 266 ? 63.287 177.869 27.663 1.00 56.46 266 SER B C 1
ATOM 11549 O O . SER C 1 266 ? 63.385 177.536 28.850 1.00 58.04 266 SER B O 1
ATOM 11552 N N . GLU C 1 267 ? 62.218 178.519 27.191 1.00 53.83 267 GLU B N 1
ATOM 11553 C CA . GLU C 1 267 ? 61.081 178.807 28.062 1.00 52.47 267 GLU B CA 1
ATOM 11554 C C . GLU C 1 267 ? 60.451 177.532 28.603 1.00 54.95 267 GLU B C 1
ATOM 11555 O O . GLU C 1 267 ? 59.937 177.523 29.729 1.00 59.73 267 GLU B O 1
ATOM 11561 N N . LYS C 1 268 ? 60.474 176.452 27.820 1.00 56.04 268 LYS B N 1
ATOM 11562 C CA . LYS C 1 268 ? 59.959 175.178 28.309 1.00 58.61 268 LYS B CA 1
ATOM 11563 C C . LYS C 1 268 ? 60.930 174.512 29.273 1.00 57.98 268 LYS B C 1
ATOM 11564 O O . LYS C 1 268 ? 60.501 173.797 30.186 1.00 58.46 268 LYS B O 1
ATOM 11570 N N . ILE C 1 269 ? 62.234 174.720 29.085 1.00 58.63 269 ILE B N 1
ATOM 11571 C CA . ILE C 1 269 ? 63.210 174.178 30.024 1.00 57.91 269 ILE B CA 1
ATOM 11572 C C . ILE C 1 269 ? 63.103 174.893 31.364 1.00 60.31 269 ILE B C 1
ATOM 11573 O O . ILE C 1 269 ? 63.242 174.277 32.428 1.00 60.18 269 ILE B O 1
ATOM 11578 N N . VAL C 1 270 ? 62.838 176.201 31.335 1.00 58.12 270 VAL B N 1
ATOM 11579 C CA . VAL C 1 270 ? 62.637 176.954 32.570 1.00 60.41 270 VAL B CA 1
ATOM 11580 C C . VAL C 1 270 ? 61.382 176.474 33.290 1.00 61.74 270 VAL B C 1
ATOM 11581 O O . VAL C 1 270 ? 61.382 176.295 34.515 1.00 59.06 270 VAL B O 1
ATOM 11585 N N . GLU C 1 271 ? 60.299 176.248 32.542 1.00 61.15 271 GLU B N 1
ATOM 11586 C CA . GLU C 1 271 ? 59.031 175.868 33.161 1.00 60.61 271 GLU B CA 1
ATOM 11587 C C . GLU C 1 271 ? 59.151 174.540 33.897 1.00 61.27 271 GLU B C 1
ATOM 11588 O O . GLU C 1 271 ? 58.685 174.403 35.034 1.00 59.12 271 GLU B O 1
ATOM 11594 N N . TRP C 1 272 ? 59.777 173.547 33.267 1.00 59.22 272 TRP B N 1
ATOM 11595 C CA . TRP C 1 272 ? 59.907 172.245 33.907 1.00 65.10 272 TRP B CA 1
ATOM 11596 C C . TRP C 1 272 ? 61.108 172.155 34.839 1.00 63.86 272 TRP B C 1
ATOM 11597 O O . TRP C 1 272 ? 61.217 171.175 35.584 1.00 64.57 272 TRP B O 1
ATOM 11608 N N . SER C 1 273 ? 62.005 173.144 34.824 1.00 62.39 273 SER B N 1
ATOM 11609 C CA . SER C 1 273 ? 63.036 173.204 35.854 1.00 59.54 273 SER B CA 1
ATOM 11610 C C . SER C 1 273 ? 62.456 173.651 37.189 1.00 62.26 273 SER B C 1
ATOM 11611 O O . SER C 1 273 ? 62.921 173.210 38.246 1.00 59.75 273 SER B O 1
ATOM 11614 N N . ARG C 1 274 ? 61.446 174.522 37.159 1.00 60.49 274 ARG B N 1
ATOM 11615 C CA . ARG C 1 274 ? 60.764 174.947 38.373 1.00 61.09 274 ARG B CA 1
ATOM 11616 C C . ARG C 1 274 ? 59.810 173.890 38.908 1.00 62.23 274 ARG B C 1
ATOM 11617 O O . ARG C 1 274 ? 59.502 173.903 40.105 1.00 66.16 274 ARG B O 1
ATOM 11625 N N . LYS C 1 275 ? 59.342 172.981 38.056 1.00 61.36 275 LYS B N 1
ATOM 11626 C CA . LYS C 1 275 ? 58.372 171.967 38.443 1.00 63.26 275 LYS B CA 1
ATOM 11627 C C . LYS C 1 275 ? 59.004 170.614 38.737 1.00 63.50 275 LYS B C 1
ATOM 11628 O O . LYS C 1 275 ? 58.279 169.664 39.046 1.00 62.16 275 LYS B O 1
ATOM 11634 N N . LEU C 1 276 ? 60.332 170.496 38.645 1.00 64.05 276 LEU B N 1
ATOM 11635 C CA . LEU C 1 276 ? 61.009 169.231 38.909 1.00 64.21 276 LEU B CA 1
ATOM 11636 C C . LEU C 1 276 ? 62.141 169.383 39.920 1.00 64.90 276 LEU B C 1
ATOM 11637 O O . LEU C 1 276 ? 62.989 168.491 40.025 1.00 69.48 276 LEU B O 1
ATOM 11642 N N . GLU C 1 277 ? 62.174 170.491 40.666 1.00 60.94 277 GLU B N 1
ATOM 11643 C CA . GLU C 1 277 ? 63.238 170.684 41.649 1.00 68.50 277 GLU B CA 1
ATOM 11644 C C . GLU C 1 277 ? 63.233 169.598 42.716 1.00 69.53 277 GLU B C 1
ATOM 11645 O O . GLU C 1 277 ? 64.299 169.207 43.204 1.00 70.22 277 GLU B O 1
ATOM 11651 N N . ASP C 1 278 ? 62.052 169.104 43.097 1.00 67.00 278 ASP B N 1
ATOM 11652 C CA . ASP C 1 278 ? 61.992 168.060 44.114 1.00 69.82 278 ASP B CA 1
ATOM 11653 C C . ASP C 1 278 ? 62.694 166.789 43.653 1.00 67.91 278 ASP B C 1
ATOM 11654 O O . ASP C 1 278 ? 63.287 166.076 44.471 1.00 64.65 278 ASP B O 1
ATOM 11659 N N . GLU C 1 279 ? 62.650 166.494 42.352 1.00 68.06 279 GLU B N 1
ATOM 11660 C CA . GLU C 1 279 ? 63.381 165.342 41.837 1.00 66.71 279 GLU B CA 1
ATOM 11661 C C . GLU C 1 279 ? 64.886 165.567 41.890 1.00 66.18 279 GLU B C 1
ATOM 11662 O O . GLU C 1 279 ? 65.651 164.606 42.031 1.00 65.85 279 GLU B O 1
ATOM 11668 N N . ALA C 1 280 ? 65.329 166.822 41.778 1.00 65.79 280 ALA B N 1
ATOM 11669 C CA . ALA C 1 280 ? 66.749 167.119 41.925 1.00 66.45 280 ALA B CA 1
ATOM 11670 C C . ALA C 1 280 ? 67.182 167.016 43.382 1.00 70.63 280 ALA B C 1
ATOM 11671 O O . ALA C 1 280 ? 68.245 166.459 43.682 1.00 69.54 280 ALA B O 1
ATOM 11673 N N . LYS C 1 281 ? 66.373 167.556 44.299 1.00 69.33 281 LYS B N 1
ATOM 11674 C CA . LYS C 1 281 ? 66.662 167.416 45.723 1.00 67.77 281 LYS B CA 1
ATOM 11675 C C . LYS C 1 281 ? 66.714 165.949 46.128 1.00 67.84 281 LYS B C 1
ATOM 11676 O O . LYS C 1 281 ? 67.543 165.553 46.955 1.00 69.94 281 LYS B O 1
ATOM 11682 N N . LYS C 1 282 ? 65.839 165.125 45.546 1.00 68.19 282 LYS B N 1
ATOM 11683 C CA . LYS C 1 282 ? 65.854 163.695 45.828 1.00 70.94 282 LYS B CA 1
ATOM 11684 C C . LYS C 1 282 ? 67.146 163.033 45.363 1.00 71.27 282 LYS B C 1
ATOM 11685 O O . LYS C 1 282 ? 67.488 161.950 45.852 1.00 74.65 282 LYS B O 1
ATOM 11691 N N . ALA C 1 283 ? 67.872 163.659 44.438 1.00 73.54 283 ALA B N 1
ATOM 11692 C CA . ALA C 1 283 ? 69.143 163.142 43.953 1.00 74.13 283 ALA B CA 1
ATOM 11693 C C . ALA C 1 283 ? 70.342 163.736 44.679 1.00 75.29 283 ALA B C 1
ATOM 11694 O O . ALA C 1 283 ? 71.477 163.335 44.401 1.00 73.23 283 ALA B O 1
ATOM 11696 N N . GLY C 1 284 ? 70.124 164.678 45.593 1.00 74.92 284 GLY B N 1
ATOM 11697 C CA . GLY C 1 284 ? 71.206 165.242 46.375 1.00 72.28 284 GLY B CA 1
ATOM 11698 C C . GLY C 1 284 ? 71.682 166.595 45.889 1.00 75.55 284 GLY B C 1
ATOM 11699 O O . GLY C 1 284 ? 72.889 166.845 45.819 1.00 77.81 284 GLY B O 1
ATOM 11700 N N . ALA C 1 285 ? 70.747 167.482 45.558 1.00 72.86 285 ALA B N 1
ATOM 11701 C CA . ALA C 1 285 ? 71.073 168.816 45.078 1.00 72.00 285 ALA B CA 1
ATOM 11702 C C . ALA C 1 285 ? 70.207 169.844 45.790 1.00 66.72 285 ALA B C 1
ATOM 11703 O O . ALA C 1 285 ? 69.103 169.540 46.249 1.00 67.95 285 ALA B O 1
ATOM 11705 N N . LYS C 1 286 ? 70.721 171.072 45.877 1.00 65.34 286 LYS B N 1
ATOM 11706 C CA . LYS C 1 286 ? 69.977 172.140 46.530 1.00 68.28 286 LYS B CA 1
ATOM 11707 C C . LYS C 1 286 ? 68.808 172.627 45.684 1.00 70.40 286 LYS B C 1
ATOM 11708 O O . LYS C 1 286 ? 67.898 173.272 46.216 1.00 68.61 286 LYS B O 1
ATOM 11714 N N . GLY C 1 287 ? 68.807 172.325 44.393 1.00 70.76 287 GLY B N 1
ATOM 11715 C CA . GLY C 1 287 ? 67.730 172.733 43.503 1.00 68.94 287 GLY B CA 1
ATOM 11716 C C . GLY C 1 287 ? 68.168 172.607 42.053 1.00 68.76 287 GLY B C 1
ATOM 11717 O O . GLY C 1 287 ? 69.029 171.791 41.721 1.00 68.12 287 GLY B O 1
ATOM 11718 N N . ILE C 1 288 ? 67.552 173.428 41.206 1.00 70.13 288 ILE B N 1
ATOM 11719 C CA . ILE C 1 288 ? 67.888 173.511 39.788 1.00 64.40 288 ILE B CA 1
ATOM 11720 C C . ILE C 1 288 ? 68.357 174.930 39.499 1.00 62.01 288 ILE B C 1
ATOM 11721 O O . ILE C 1 288 ? 67.612 175.892 39.725 1.00 60.26 288 ILE B O 1
ATOM 11726 N N . ASN C 1 289 ? 69.583 175.060 39.004 1.00 58.75 289 ASN B N 1
ATOM 11727 C CA . ASN C 1 289 ? 70.166 176.350 38.658 1.00 62.53 289 ASN B CA 1
ATOM 11728 C C . ASN C 1 289 ? 70.199 176.478 37.142 1.00 58.99 289 ASN B C 1
ATOM 11729 O O . ASN C 1 289 ? 70.837 175.667 36.462 1.00 56.67 289 ASN B O 1
ATOM 11734 N N . LEU C 1 290 ? 69.513 177.488 36.616 1.00 58.58 290 LEU B N 1
ATOM 11735 C CA . LEU C 1 290 ? 69.488 177.752 35.184 1.00 60.46 290 LEU B CA 1
ATOM 11736 C C . LEU C 1 290 ? 70.370 178.950 34.864 1.00 59.94 290 LEU B C 1
ATOM 11737 O O . LEU C 1 290 ? 70.436 179.911 35.637 1.00 57.42 290 LEU B O 1
ATOM 11742 N N . ALA C 1 291 ? 71.057 178.880 33.728 1.00 55.72 291 ALA B N 1
ATOM 11743 C CA . ALA C 1 291 ? 71.833 180.005 33.230 1.00 53.39 291 ALA B CA 1
ATOM 11744 C C . ALA C 1 291 ? 71.837 179.953 31.710 1.00 60.13 291 ALA B C 1
ATOM 11745 O O . ALA C 1 291 ? 71.786 178.874 31.111 1.00 55.89 291 ALA B O 1
ATOM 11747 N N . GLY C 1 292 ? 71.896 181.126 31.093 1.00 59.05 292 GLY B N 1
ATOM 11748 C CA . GLY C 1 292 ? 71.756 181.247 29.656 1.00 60.75 292 GLY B CA 1
ATOM 11749 C C . GLY C 1 292 ? 73.010 181.778 28.990 1.00 63.62 292 GLY B C 1
ATOM 11750 O O . GLY C 1 292 ? 73.738 182.593 29.560 1.00 63.42 292 GLY B O 1
ATOM 11751 N N . ILE C 1 293 ? 73.251 181.307 27.770 1.00 61.19 293 ILE B N 1
ATOM 11752 C CA . ILE C 1 293 ? 74.350 181.766 26.933 1.00 64.35 293 ILE B CA 1
ATOM 11753 C C . ILE C 1 293 ? 73.765 182.297 25.633 1.00 65.77 293 ILE B C 1
ATOM 11754 O O . ILE C 1 293 ? 72.741 181.805 25.147 1.00 66.06 293 ILE B O 1
ATOM 11759 N N . CYS C 1 294 ? 74.410 183.320 25.084 1.00 67.12 294 CYS B N 1
ATOM 11760 C CA . CYS C 1 294 ? 74.046 183.897 23.784 1.00 67.28 294 CYS B CA 1
ATOM 11761 C C . CYS C 1 294 ? 72.641 184.498 23.893 1.00 67.42 294 CYS B C 1
ATOM 11762 O O . CYS C 1 294 ? 72.238 184.976 24.962 1.00 62.87 294 CYS B O 1
ATOM 11765 N N . CYS C 1 295 ? 71.885 184.470 22.792 1.00 63.41 295 CYS B N 1
ATOM 11766 C CA . CYS C 1 295 ? 70.640 185.226 22.728 1.00 62.82 295 CYS B CA 1
ATOM 11767 C C . CYS C 1 295 ? 69.487 184.510 23.421 1.00 60.09 295 CYS B C 1
ATOM 11768 O O . CYS C 1 295 ? 68.635 185.166 24.029 1.00 57.61 295 CYS B O 1
ATOM 11771 N N . THR C 1 296 ? 69.425 183.178 23.335 1.00 55.89 296 THR B N 1
ATOM 11772 C CA . THR C 1 296 ? 68.370 182.471 24.053 1.00 52.48 296 THR B CA 1
ATOM 11773 C C . THR C 1 296 ? 68.550 182.608 25.559 1.00 61.65 296 THR B C 1
ATOM 11774 O O . THR C 1 296 ? 67.571 182.533 26.311 1.00 56.10 296 THR B O 1
ATOM 11778 N N . GLY C 1 297 ? 69.787 182.824 26.012 1.00 62.29 297 GLY B N 1
ATOM 11779 C CA . GLY C 1 297 ? 70.002 183.195 27.395 1.00 58.53 297 GLY B CA 1
ATOM 11780 C C . GLY C 1 297 ? 69.455 184.567 27.715 1.00 59.19 297 GLY B C 1
ATOM 11781 O O . GLY C 1 297 ? 68.982 184.804 28.829 1.00 64.71 297 GLY B O 1
ATOM 11782 N N . ASN C 1 298 ? 69.506 185.488 26.749 1.00 57.27 298 ASN B N 1
ATOM 11783 C CA . ASN C 1 298 ? 68.894 186.796 26.948 1.00 59.37 298 ASN B CA 1
ATOM 11784 C C . ASN C 1 298 ? 67.375 186.716 26.889 1.00 59.16 298 ASN B C 1
ATOM 11785 O O . ASN C 1 298 ? 66.691 187.527 27.520 1.00 59.60 298 ASN B O 1
ATOM 11790 N N . GLU C 1 299 ? 66.831 185.756 26.138 1.00 60.46 299 GLU B N 1
ATOM 11791 C CA . GLU C 1 299 ? 65.382 185.648 26.011 1.00 60.18 299 GLU B CA 1
ATOM 11792 C C . GLU C 1 299 ? 64.741 185.310 27.352 1.00 58.27 299 GLU B C 1
ATOM 11793 O O . GLU C 1 299 ? 63.948 186.091 27.890 1.00 56.04 299 GLU B O 1
ATOM 11799 N N . VAL C 1 300 ? 65.085 184.149 27.915 1.00 57.72 300 VAL B N 1
ATOM 11800 C CA . VAL C 1 300 ? 64.581 183.783 29.233 1.00 58.96 300 VAL B CA 1
ATOM 11801 C C . VAL C 1 300 ? 65.060 184.759 30.298 1.00 60.66 300 VAL B C 1
ATOM 11802 O O . VAL C 1 300 ? 64.450 184.858 31.367 1.00 60.40 300 VAL B O 1
ATOM 11806 N N . LEU C 1 301 ? 66.142 185.491 30.027 1.00 61.18 301 LEU B N 1
ATOM 11807 C CA . LEU C 1 301 ? 66.559 186.566 30.921 1.00 61.93 301 LEU B CA 1
ATOM 11808 C C . LEU C 1 301 ? 65.497 187.655 31.004 1.00 60.29 301 LEU B C 1
ATOM 11809 O O . LEU C 1 301 ? 65.068 188.041 32.097 1.00 64.51 301 LEU B O 1
ATOM 11814 N N . MET C 1 302 ? 65.070 188.171 29.849 1.00 58.26 302 MET B N 1
ATOM 11815 C CA . MET C 1 302 ? 64.133 189.288 29.819 1.00 59.17 302 MET B CA 1
ATOM 11816 C C . MET C 1 302 ? 62.774 188.926 30.403 1.00 56.61 302 MET B C 1
ATOM 11817 O O . MET C 1 302 ? 62.052 189.820 30.857 1.00 59.82 302 MET B O 1
ATOM 11822 N N . ARG C 1 303 ? 62.408 187.648 30.406 1.00 55.32 303 ARG B N 1
ATOM 11823 C CA . ARG C 1 303 ? 61.071 187.229 30.812 1.00 58.33 303 ARG B CA 1
ATOM 11824 C C . ARG C 1 303 ? 61.047 186.395 32.082 1.00 59.92 303 ARG B C 1
ATOM 11825 O O . ARG C 1 303 ? 60.107 186.515 32.869 1.00 60.57 303 ARG B O 1
ATOM 11833 N N . GLN C 1 304 ? 62.044 185.541 32.299 1.00 59.77 304 GLN B N 1
ATOM 11834 C CA . GLN C 1 304 ? 62.099 184.705 33.489 1.00 62.19 304 GLN B CA 1
ATOM 11835 C C . GLN C 1 304 ? 63.250 185.068 34.415 1.00 62.67 304 GLN B C 1
ATOM 11836 O O . GLN C 1 304 ? 63.453 184.385 35.425 1.00 64.42 304 GLN B O 1
ATOM 11842 N N . GLY C 1 305 ? 64.006 186.119 34.099 1.00 65.48 305 GLY B N 1
ATOM 11843 C CA . GLY C 1 305 ? 65.054 186.601 34.979 1.00 63.36 305 GLY B CA 1
ATOM 11844 C C . GLY C 1 305 ? 66.165 185.618 35.264 1.00 64.65 305 GLY B C 1
ATOM 11845 O O . GLY C 1 305 ? 66.853 185.755 36.278 1.00 62.45 305 GLY B O 1
ATOM 11846 N N . VAL C 1 306 ? 66.372 184.630 34.400 1.00 60.87 306 VAL B N 1
ATOM 11847 C CA . VAL C 1 306 ? 67.413 183.634 34.644 1.00 62.44 306 VAL B CA 1
ATOM 11848 C C . VAL C 1 306 ? 68.761 184.250 34.285 1.00 64.48 306 VAL B C 1
ATOM 11849 O O . VAL C 1 306 ? 68.852 185.039 33.331 1.00 62.03 306 VAL B O 1
ATOM 11853 N N . PRO C 1 307 ? 69.817 183.950 35.037 1.00 68.61 307 PRO B N 1
ATOM 11854 C CA . PRO C 1 307 ? 71.082 184.673 34.867 1.00 68.14 307 PRO B CA 1
ATOM 11855 C C . PRO C 1 307 ? 71.795 184.328 33.567 1.00 62.57 307 PRO B C 1
ATOM 11856 O O . PRO C 1 307 ? 71.594 183.272 32.964 1.00 60.72 307 PRO B O 1
ATOM 11860 N N . LEU C 1 308 ? 72.658 185.253 33.150 1.00 62.95 308 LEU B N 1
ATOM 11861 C CA . LEU C 1 308 ? 73.453 185.105 31.937 1.00 64.79 308 LEU B CA 1
ATOM 11862 C C . LEU C 1 308 ? 74.791 184.461 32.284 1.00 63.23 308 LEU B C 1
ATOM 11863 O O . LEU C 1 308 ? 75.591 185.042 33.024 1.00 64.67 308 LEU B O 1
ATOM 11868 N N . ALA C 1 309 ? 75.037 183.268 31.745 1.00 61.96 309 ALA B N 1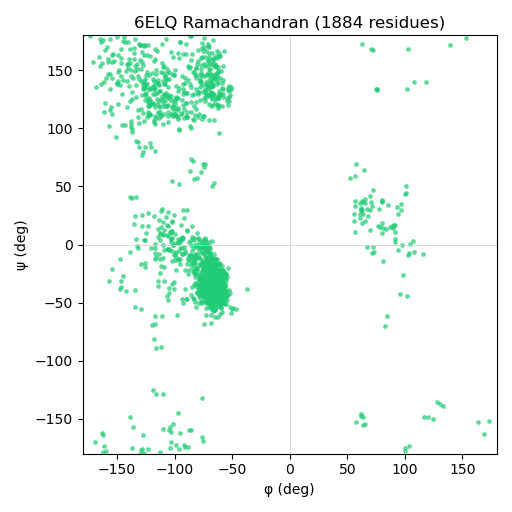
ATOM 11869 C CA . ALA C 1 309 ? 76.300 182.583 31.992 1.00 60.41 309 ALA B CA 1
ATOM 11870 C C . ALA C 1 309 ? 77.455 183.317 31.320 1.00 65.06 309 ALA B C 1
ATOM 11871 O O . ALA C 1 309 ? 78.320 183.875 32.002 1.00 67.37 309 ALA B O 1
ATOM 11873 N N . THR C 1 310 ? 77.478 183.324 29.990 1.00 65.92 310 THR B N 1
ATOM 11874 C CA . THR C 1 310 ? 78.517 184.016 29.236 1.00 66.87 310 THR B CA 1
ATOM 11875 C C . THR C 1 310 ? 77.993 184.273 27.829 1.00 66.29 310 THR B C 1
ATOM 11876 O O . THR C 1 310 ? 76.847 183.950 27.504 1.00 67.46 310 THR B O 1
ATOM 11880 N N . ASN C 1 311 ? 78.843 184.865 26.989 1.00 69.81 311 ASN B N 1
ATOM 11881 C CA . ASN C 1 311 ? 78.451 185.135 25.612 1.00 65.75 311 ASN B CA 1
ATOM 11882 C C . ASN C 1 311 ? 79.038 184.110 24.651 1.00 66.53 311 ASN B C 1
ATOM 11883 O O . ASN C 1 311 ? 79.347 182.981 25.045 1.00 70.35 311 ASN B O 1
ATOM 11888 N N . PHE C 1 312 ? 79.203 184.508 23.389 1.00 68.18 312 PHE B N 1
ATOM 11889 C CA . PHE C 1 312 ? 79.458 183.541 22.327 1.00 64.89 312 PHE B CA 1
ATOM 11890 C C . PHE C 1 312 ? 80.869 182.969 22.398 1.00 66.17 312 PHE B C 1
ATOM 11891 O O . PHE C 1 312 ? 81.071 181.774 22.151 1.00 67.05 312 PHE B O 1
ATOM 11899 N N . LEU C 1 313 ? 81.858 183.797 22.734 1.00 67.05 313 LEU B N 1
ATOM 11900 C CA . LEU C 1 313 ? 83.250 183.387 22.594 1.00 71.10 313 LEU B CA 1
ATOM 11901 C C . LEU C 1 313 ? 83.741 182.506 23.738 1.00 68.80 313 LEU B C 1
ATOM 11902 O O . LEU C 1 313 ? 84.739 181.798 23.570 1.00 68.46 313 LEU B O 1
ATOM 11907 N N . ALA C 1 314 ? 83.074 182.523 24.888 1.00 72.75 314 ALA B N 1
ATOM 11908 C CA . ALA C 1 314 ? 83.507 181.746 26.042 1.00 73.46 314 ALA B CA 1
ATOM 11909 C C . ALA C 1 314 ? 82.637 180.522 26.290 1.00 73.77 314 ALA B C 1
ATOM 11910 O O . ALA C 1 314 ? 82.711 179.932 27.374 1.00 70.97 314 ALA B O 1
ATOM 11912 N N . GLN C 1 315 ? 81.829 180.114 25.307 1.00 69.49 315 GLN B N 1
ATOM 11913 C CA . GLN C 1 315 ? 80.820 179.087 25.555 1.00 69.98 315 GLN B CA 1
ATOM 11914 C C . GLN C 1 315 ? 81.443 177.742 25.905 1.00 70.95 315 GLN B C 1
ATOM 11915 O O . GLN C 1 315 ? 80.802 176.922 26.571 1.00 69.92 315 GLN B O 1
ATOM 11921 N N . GLU C 1 316 ? 82.680 177.491 25.478 1.00 69.69 316 GLU B N 1
ATOM 11922 C CA . GLU C 1 316 ? 83.353 176.272 25.914 1.00 70.45 316 GLU B CA 1
ATOM 11923 C C . GLU C 1 316 ? 83.903 176.413 27.323 1.00 70.92 316 GLU B C 1
ATOM 11924 O O . GLU C 1 316 ? 84.000 175.418 28.050 1.00 67.37 316 GLU B O 1
ATOM 11930 N N . LEU C 1 317 ? 84.266 177.633 27.722 1.00 69.86 317 LEU B N 1
ATOM 11931 C CA . LEU C 1 317 ? 84.861 177.838 29.036 1.00 73.24 317 LEU B CA 1
ATOM 11932 C C . LEU C 1 317 ? 83.833 177.688 30.148 1.00 75.30 317 LEU B C 1
ATOM 11933 O O . LEU C 1 317 ? 84.191 177.319 31.273 1.00 76.34 317 LEU B O 1
ATOM 11938 N N . ALA C 1 318 ? 82.560 177.965 29.857 1.00 75.28 318 ALA B N 1
ATOM 11939 C CA . ALA C 1 318 ? 81.509 177.656 30.819 1.00 73.52 318 ALA B CA 1
ATOM 11940 C C . ALA C 1 318 ? 81.508 176.173 31.160 1.00 73.81 318 ALA B C 1
ATOM 11941 O O . ALA C 1 318 ? 81.372 175.796 32.330 1.00 70.75 318 ALA B O 1
ATOM 11943 N N . ILE C 1 319 ? 81.681 175.315 30.152 1.00 68.28 319 ILE B N 1
ATOM 11944 C CA . ILE C 1 319 ? 81.791 173.882 30.406 1.00 71.43 319 ILE B CA 1
ATOM 11945 C C . ILE C 1 319 ? 83.050 173.580 31.211 1.00 74.41 319 ILE B C 1
ATOM 11946 O O . ILE C 1 319 ? 83.056 172.694 32.074 1.00 73.57 319 ILE B O 1
ATOM 11951 N N . ILE C 1 320 ? 84.130 174.324 30.955 1.00 71.93 320 ILE B N 1
ATOM 11952 C CA . ILE C 1 320 ? 85.396 174.063 31.631 1.00 74.73 320 ILE B CA 1
ATOM 11953 C C . ILE C 1 320 ? 85.293 174.304 33.134 1.00 76.29 320 ILE B C 1
ATOM 11954 O O . ILE C 1 320 ? 86.083 173.746 33.903 1.00 72.72 320 ILE B O 1
ATOM 11959 N N . THR C 1 321 ? 84.311 175.094 33.581 1.00 75.74 321 THR B N 1
ATOM 11960 C CA . THR C 1 321 ? 84.075 175.229 35.016 1.00 72.82 321 THR B CA 1
ATOM 11961 C C . THR C 1 321 ? 83.751 173.896 35.674 1.00 72.75 321 THR B C 1
ATOM 11962 O O . THR C 1 321 ? 83.940 173.755 36.886 1.00 75.45 321 THR B O 1
ATOM 11966 N N . GLY C 1 322 ? 83.264 172.920 34.908 1.00 69.67 322 GLY B N 1
ATOM 11967 C CA . GLY C 1 322 ? 82.885 171.632 35.443 1.00 73.37 322 GLY B CA 1
ATOM 11968 C C . GLY C 1 322 ? 81.524 171.582 36.100 1.00 75.38 322 GLY B C 1
ATOM 11969 O O . GLY C 1 322 ? 81.010 170.483 36.341 1.00 72.04 322 GLY B O 1
ATOM 11970 N N . ALA C 1 323 ? 80.920 172.732 36.397 1.00 74.95 323 ALA B N 1
ATOM 11971 C CA . ALA C 1 323 ? 79.616 172.759 37.046 1.00 67.45 323 ALA B CA 1
ATOM 11972 C C . ALA C 1 323 ? 78.463 172.589 36.069 1.00 66.91 323 ALA B C 1
ATOM 11973 O O . ALA C 1 323 ? 77.367 172.202 36.491 1.00 65.66 323 ALA B O 1
ATOM 11975 N N . VAL C 1 324 ? 78.676 172.871 34.786 1.00 68.82 324 VAL B N 1
ATOM 11976 C CA . VAL C 1 324 ? 77.620 172.749 33.787 1.00 66.03 324 VAL B CA 1
ATOM 11977 C C . VAL C 1 324 ? 77.245 171.276 33.664 1.00 63.65 324 VAL B C 1
ATOM 11978 O O . VAL C 1 324 ? 77.997 170.476 33.104 1.00 63.25 324 VAL B O 1
ATOM 11982 N N . ASP C 1 325 ? 76.072 170.916 34.188 1.00 63.07 325 ASP B N 1
ATOM 11983 C CA . ASP C 1 325 ? 75.646 169.522 34.182 1.00 61.82 325 ASP B CA 1
ATOM 11984 C C . ASP C 1 325 ? 75.077 169.116 32.831 1.00 64.63 325 ASP B C 1
ATOM 11985 O O . ASP C 1 325 ? 75.343 168.010 32.348 1.00 64.59 325 ASP B O 1
ATOM 11990 N N . LEU C 1 326 ? 74.288 169.989 32.214 1.00 64.87 326 LEU B N 1
ATOM 11991 C CA . LEU C 1 326 ? 73.738 169.727 30.894 1.00 61.57 326 LEU B CA 1
ATOM 11992 C C . LEU C 1 326 ? 73.565 171.053 30.173 1.00 61.52 326 LEU B C 1
ATOM 11993 O O . LEU C 1 326 ? 73.170 172.052 30.781 1.00 57.17 326 LEU B O 1
ATOM 11998 N N . MET C 1 327 ? 73.875 171.053 28.879 1.00 59.18 327 MET B N 1
ATOM 11999 C CA . MET C 1 327 ? 73.695 172.210 28.013 1.00 59.75 327 MET B CA 1
ATOM 12000 C C . MET C 1 327 ? 72.763 171.813 26.879 1.00 57.20 327 MET B C 1
ATOM 12001 O O . MET C 1 327 ? 73.063 170.882 26.123 1.00 56.14 327 MET B O 1
ATOM 12006 N N . VAL C 1 328 ? 71.628 172.499 26.776 1.00 56.39 328 VAL B N 1
ATOM 12007 C CA . VAL C 1 328 ? 70.651 172.254 25.723 1.00 57.96 328 VAL B CA 1
ATOM 12008 C C . VAL C 1 328 ? 70.744 173.388 24.711 1.00 54.90 328 VAL B C 1
ATOM 12009 O O . VAL C 1 328 ? 70.861 174.563 25.083 1.00 54.17 328 VAL B O 1
ATOM 12013 N N . VAL C 1 329 ? 70.725 173.032 23.426 1.00 55.63 329 VAL B N 1
ATOM 12014 C CA . VAL C 1 329 ? 70.924 173.996 22.352 1.00 52.75 329 VAL B CA 1
ATOM 12015 C C . VAL C 1 329 ? 69.853 173.808 21.289 1.00 50.35 329 VAL B C 1
ATOM 12016 O O . VAL C 1 329 ? 69.330 172.706 21.090 1.00 52.07 329 VAL B O 1
ATOM 12020 N N . ASP C 1 330 ? 69.521 174.906 20.601 1.00 52.82 330 ASP B N 1
ATOM 12021 C CA . ASP C 1 330 ? 68.609 174.847 19.471 1.00 53.20 330 ASP B CA 1
ATOM 12022 C C . ASP C 1 330 ? 69.406 175.153 18.216 1.00 46.67 330 ASP B C 1
ATOM 12023 O O . ASP C 1 330 ? 69.920 174.219 17.570 1.00 47.38 330 ASP B O 1
ATOM 12028 N N . VAL C 1 331 ? 69.558 176.422 17.820 1.00 44.75 331 VAL B N 1
ATOM 12029 C CA . VAL C 1 331 ? 70.222 176.779 16.569 1.00 49.95 331 VAL B CA 1
ATOM 12030 C C . VAL C 1 331 ? 71.111 178.001 16.768 1.00 50.35 331 VAL B C 1
ATOM 12031 O O . VAL C 1 331 ? 70.955 178.768 17.721 1.00 52.65 331 VAL B O 1
ATOM 12035 N N . GLN C 1 332 ? 72.066 178.157 15.844 1.00 51.39 332 GLN B N 1
ATOM 12036 C CA . GLN C 1 332 ? 72.842 179.379 15.626 1.00 54.59 332 GLN B CA 1
ATOM 12037 C C . GLN C 1 332 ? 73.925 179.629 16.671 1.00 56.43 332 GLN B C 1
ATOM 12038 O O . GLN C 1 332 ? 73.678 179.534 17.879 1.00 56.11 332 GLN B O 1
ATOM 12044 N N . CYS C 1 333 ? 75.132 179.954 16.195 1.00 55.59 333 CYS B N 1
ATOM 12045 C CA . CYS C 1 333 ? 76.248 180.391 17.039 1.00 55.77 333 CYS B CA 1
ATOM 12046 C C . CYS C 1 333 ? 76.650 179.323 18.052 1.00 56.60 333 CYS B C 1
ATOM 12047 O O . CYS C 1 333 ? 77.039 179.625 19.181 1.00 56.95 333 CYS B O 1
ATOM 12050 N N . ILE C 1 334 ? 76.566 178.064 17.639 1.00 60.24 334 ILE B N 1
ATOM 12051 C CA . ILE C 1 334 ? 76.934 176.926 18.470 1.00 53.66 334 ILE B CA 1
ATOM 12052 C C . ILE C 1 334 ? 78.266 176.403 17.957 1.00 57.17 334 ILE B C 1
ATOM 12053 O O . ILE C 1 334 ? 78.323 175.769 16.895 1.00 57.31 334 ILE B O 1
ATOM 12058 N N . MET C 1 335 ? 79.338 176.667 18.697 1.00 58.11 335 MET B N 1
ATOM 12059 C CA . MET C 1 335 ? 80.639 176.132 18.320 1.00 58.45 335 MET B CA 1
ATOM 12060 C C . MET C 1 335 ? 80.590 174.608 18.368 1.00 57.99 335 MET B C 1
ATOM 12061 O O . MET C 1 335 ? 80.188 174.039 19.391 1.00 58.53 335 MET B O 1
ATOM 12066 N N . PRO C 1 336 ? 80.959 173.915 17.286 1.00 62.27 336 PRO B N 1
ATOM 12067 C CA . PRO C 1 336 ? 80.920 172.444 17.303 1.00 60.12 336 PRO B CA 1
ATOM 12068 C C . PRO C 1 336 ? 81.913 171.816 18.264 1.00 60.96 336 PRO B C 1
ATOM 12069 O O . PRO C 1 336 ? 81.817 170.608 18.519 1.00 62.53 336 PRO B O 1
ATOM 12073 N N . SER C 1 337 ? 82.866 172.586 18.793 1.00 61.24 337 SER B N 1
ATOM 12074 C CA . SER C 1 337 ? 83.819 172.049 19.756 1.00 65.62 337 SER B CA 1
ATOM 12075 C C . SER C 1 337 ? 83.163 171.694 21.083 1.00 68.54 337 SER B C 1
ATOM 12076 O O . SER C 1 337 ? 83.757 170.954 21.874 1.00 69.71 337 SER B O 1
ATOM 12079 N N . LEU C 1 338 ? 81.951 172.198 21.336 1.00 65.59 338 LEU B N 1
ATOM 12080 C CA . LEU C 1 338 ? 81.265 171.916 22.593 1.00 67.98 338 LEU B CA 1
ATOM 12081 C C . LEU C 1 338 ? 81.056 170.422 22.806 1.00 67.06 338 LEU B C 1
ATOM 12082 O O . LEU C 1 338 ? 81.052 169.956 23.951 1.00 66.45 338 LEU B O 1
ATOM 12087 N N . ALA C 1 339 ? 80.879 169.658 21.727 1.00 63.89 339 ALA B N 1
ATOM 12088 C CA . ALA C 1 339 ? 80.669 168.221 21.876 1.00 67.20 339 ALA B CA 1
ATOM 12089 C C . ALA C 1 339 ? 81.938 167.521 22.341 1.00 73.26 339 ALA B C 1
ATOM 12090 O O . ALA C 1 339 ? 81.890 166.665 23.232 1.00 72.43 339 ALA B O 1
ATOM 12092 N N . GLU C 1 340 ? 83.081 167.868 21.747 1.00 71.91 340 GLU B N 1
ATOM 12093 C CA . GLU C 1 340 ? 84.334 167.227 22.128 1.00 73.17 340 GLU B CA 1
ATOM 12094 C C . GLU C 1 340 ? 84.757 167.618 23.537 1.00 71.39 340 GLU B C 1
ATOM 12095 O O . GLU C 1 340 ? 85.399 166.825 24.236 1.00 69.63 340 GLU B O 1
ATOM 12101 N N . ILE C 1 341 ? 84.400 168.826 23.971 1.00 67.37 341 ILE B N 1
ATOM 12102 C CA . ILE C 1 341 ? 84.749 169.279 25.311 1.00 68.12 341 ILE B CA 1
ATOM 12103 C C . ILE C 1 341 ? 83.817 168.666 26.349 1.00 70.68 341 ILE B C 1
ATOM 12104 O O . ILE C 1 341 ? 84.256 168.265 27.433 1.00 67.92 341 ILE B O 1
ATOM 12109 N N . ALA C 1 342 ? 82.524 168.566 26.032 1.00 70.43 342 ALA B N 1
ATOM 12110 C CA . ALA C 1 342 ? 81.588 167.879 26.913 1.00 69.93 342 ALA B CA 1
ATOM 12111 C C . ALA C 1 342 ? 81.899 166.396 27.052 1.00 71.02 342 ALA B C 1
ATOM 12112 O O . ALA C 1 342 ? 81.335 165.742 27.936 1.00 73.41 342 ALA B O 1
ATOM 12114 N N . ALA C 1 343 ? 82.769 165.849 26.201 1.00 70.78 343 ALA B N 1
ATOM 12115 C CA . ALA C 1 343 ? 83.200 164.466 26.360 1.00 74.12 343 ALA B CA 1
ATOM 12116 C C . ALA C 1 343 ? 84.259 164.325 27.445 1.00 73.65 343 ALA B C 1
ATOM 12117 O O . ALA C 1 343 ? 84.287 163.309 28.149 1.00 71.26 343 ALA B O 1
ATOM 12119 N N . CYS C 1 344 ? 85.131 165.325 27.597 1.00 72.50 344 CYS B N 1
ATOM 12120 C CA . CYS C 1 344 ? 86.128 165.275 28.661 1.00 74.25 344 CYS B CA 1
ATOM 12121 C C . CYS C 1 344 ? 85.493 165.458 30.033 1.00 74.62 344 CYS B C 1
ATOM 12122 O O . CYS C 1 344 ? 85.983 164.898 31.021 1.00 79.90 344 CYS B O 1
ATOM 12125 N N . TYR C 1 345 ? 84.415 166.229 30.117 1.00 71.06 345 TYR B N 1
ATOM 12126 C CA . TYR C 1 345 ? 83.650 166.378 31.345 1.00 69.67 345 TYR B CA 1
ATOM 12127 C C . TYR C 1 345 ? 82.468 165.413 31.357 1.00 65.31 345 TYR B C 1
ATOM 12128 O O . TYR C 1 345 ? 82.186 164.712 30.383 1.00 72.77 345 TYR B O 1
ATOM 12137 N N . HIS C 1 346 ? 81.776 165.384 32.496 1.00 65.52 346 HIS B N 1
ATOM 12138 C CA . HIS C 1 346 ? 80.526 164.650 32.639 1.00 66.00 346 HIS B CA 1
ATOM 12139 C C . HIS C 1 346 ? 79.367 165.330 31.928 1.00 66.20 346 HIS B C 1
ATOM 12140 O O . HIS C 1 346 ? 78.292 164.730 31.814 1.00 64.51 346 HIS B O 1
ATOM 12147 N N . THR C 1 347 ? 79.559 166.569 31.478 1.00 64.02 347 THR B N 1
ATOM 12148 C CA . THR C 1 347 ? 78.482 167.358 30.899 1.00 66.23 347 THR B CA 1
ATOM 12149 C C . THR C 1 347 ? 77.878 166.656 29.689 1.00 63.70 347 THR B C 1
ATOM 12150 O O . THR C 1 347 ? 78.598 166.130 28.836 1.00 62.14 347 THR B O 1
ATOM 12154 N N . ARG C 1 348 ? 76.549 166.637 29.631 1.00 60.37 348 ARG B N 1
ATOM 12155 C CA . ARG C 1 348 ? 75.815 166.076 28.505 1.00 64.25 348 ARG B CA 1
ATOM 12156 C C . ARG C 1 348 ? 75.316 167.217 27.630 1.00 60.87 348 ARG B C 1
ATOM 12157 O O . ARG C 1 348 ? 74.525 168.052 28.082 1.00 60.57 348 ARG B O 1
ATOM 12165 N N . LEU C 1 349 ? 75.789 167.260 26.388 1.00 57.08 349 LEU B N 1
ATOM 12166 C CA . LEU C 1 349 ? 75.314 168.229 25.413 1.00 61.93 349 LEU B CA 1
ATOM 12167 C C . LEU C 1 349 ? 74.170 167.611 24.620 1.00 58.33 349 LEU B C 1
ATOM 12168 O O . LEU C 1 349 ? 74.292 166.491 24.115 1.00 57.32 349 LEU B O 1
ATOM 12173 N N . VAL C 1 350 ? 73.055 168.330 24.527 1.00 56.83 350 VAL B N 1
ATOM 12174 C CA . VAL C 1 350 ? 71.862 167.816 23.866 1.00 58.38 350 VAL B CA 1
ATOM 12175 C C . VAL C 1 350 ? 71.420 168.793 22.786 1.00 54.98 350 VAL B C 1
ATOM 12176 O O . VAL C 1 350 ? 71.418 170.012 22.996 1.00 52.99 350 VAL B O 1
ATOM 12180 N N . THR C 1 351 ? 71.058 168.252 21.624 1.00 56.27 351 THR B N 1
ATOM 12181 C CA . THR C 1 351 ? 70.532 169.022 20.507 1.00 53.15 351 THR B CA 1
ATOM 12182 C C . THR C 1 351 ? 69.048 168.725 20.330 1.00 55.58 351 THR B C 1
ATOM 12183 O O . THR C 1 351 ? 68.565 167.649 20.695 1.00 53.35 351 THR B O 1
ATOM 12187 N N . THR C 1 352 ? 68.326 169.690 19.757 1.00 56.44 352 THR B N 1
ATOM 12188 C CA . THR C 1 352 ? 66.872 169.610 19.666 1.00 55.58 352 THR B CA 1
ATOM 12189 C C . THR C 1 352 ? 66.292 169.842 18.273 1.00 59.83 352 THR B C 1
ATOM 12190 O O . THR C 1 352 ? 65.131 169.478 18.052 1.00 59.92 352 THR B O 1
ATOM 12194 N N . MET C 1 353 ? 67.041 170.426 17.328 1.00 57.76 353 MET B N 1
ATOM 12195 C CA . MET C 1 353 ? 66.400 170.790 16.069 1.00 55.57 353 MET B CA 1
ATOM 12196 C C . MET C 1 353 ? 66.840 169.877 14.928 1.00 55.74 353 MET B C 1
ATOM 12197 O O . MET C 1 353 ? 68.006 169.471 14.870 1.00 53.48 353 MET B O 1
ATOM 12202 N N . PRO C 1 354 ? 65.936 169.556 13.997 1.00 57.59 354 PRO B N 1
ATOM 12203 C CA . PRO C 1 354 ? 66.298 168.631 12.910 1.00 56.16 354 PRO B CA 1
ATOM 12204 C C . PRO C 1 354 ? 67.379 169.156 11.982 1.00 50.96 354 PRO B C 1
ATOM 12205 O O . PRO C 1 354 ? 67.962 168.365 11.231 1.00 51.66 354 PRO B O 1
ATOM 12209 N N . ILE C 1 355 ? 67.673 170.457 12.007 1.00 50.74 355 ILE B N 1
ATOM 12210 C CA . ILE C 1 355 ? 68.688 171.035 11.132 1.00 54.31 355 ILE B CA 1
ATOM 12211 C C . ILE C 1 355 ? 69.993 171.324 11.870 1.00 56.34 355 ILE B C 1
ATOM 12212 O O . ILE C 1 355 ? 70.906 171.908 11.286 1.00 50.32 355 ILE B O 1
ATOM 12217 N N . VAL C 1 356 ? 70.096 170.945 13.145 1.00 56.20 356 VAL B N 1
ATOM 12218 C CA . VAL C 1 356 ? 71.329 171.118 13.907 1.00 53.37 356 VAL B CA 1
ATOM 12219 C C . VAL C 1 356 ? 71.596 169.864 14.730 1.00 54.59 356 VAL B C 1
ATOM 12220 O O . VAL C 1 356 ? 71.015 169.674 15.805 1.00 57.22 356 VAL B O 1
ATOM 12224 N N . LYS C 1 357 ? 72.474 168.999 14.230 1.00 54.12 357 LYS B N 1
ATOM 12225 C CA . LYS C 1 357 ? 72.898 167.801 14.939 1.00 53.94 357 LYS B CA 1
ATOM 12226 C C . LYS C 1 357 ? 74.414 167.810 15.053 1.00 55.61 357 LYS B C 1
ATOM 12227 O O . LYS C 1 357 ? 75.116 167.976 14.050 1.00 58.93 357 LYS B O 1
ATOM 12233 N N . ILE C 1 358 ? 74.915 167.638 16.270 1.00 62.08 358 ILE B N 1
ATOM 12234 C CA . ILE C 1 358 ? 76.346 167.637 16.545 1.00 60.82 358 ILE B CA 1
ATOM 12235 C C . ILE C 1 358 ? 76.738 166.221 16.959 1.00 60.87 358 ILE B C 1
ATOM 12236 O O . ILE C 1 358 ? 76.333 165.763 18.038 1.00 62.02 358 ILE B O 1
ATOM 12241 N N . PRO C 1 359 ? 77.496 165.489 16.144 1.00 62.04 359 PRO B N 1
ATOM 12242 C CA . PRO C 1 359 ? 77.977 164.170 16.573 1.00 61.63 359 PRO B CA 1
ATOM 12243 C C . PRO C 1 359 ? 78.799 164.290 17.848 1.00 59.66 359 PRO B C 1
ATOM 12244 O O . PRO C 1 359 ? 79.711 165.114 17.947 1.00 60.87 359 PRO B O 1
ATOM 12248 N N . GLY C 1 360 ? 78.460 163.462 18.831 1.00 58.73 360 GLY B N 1
ATOM 12249 C CA . GLY C 1 360 ? 78.985 163.593 20.171 1.00 60.14 360 GLY B CA 1
ATOM 12250 C C . GLY C 1 360 ? 78.020 164.218 21.154 1.00 61.72 360 GLY B C 1
ATOM 12251 O O . GLY C 1 360 ? 78.302 164.223 22.359 1.00 66.82 360 GLY B O 1
ATOM 12252 N N . ALA C 1 361 ? 76.898 164.747 20.675 1.00 60.53 361 ALA B N 1
ATOM 12253 C CA . ALA C 1 361 ? 75.848 165.299 21.516 1.00 59.57 361 ALA B CA 1
ATOM 12254 C C . ALA C 1 361 ? 74.580 164.479 21.333 1.00 59.50 361 ALA B C 1
ATOM 12255 O O . ALA C 1 361 ? 74.254 164.065 20.216 1.00 59.61 361 ALA B O 1
ATOM 12257 N N . GLU C 1 362 ? 73.874 164.235 22.434 1.00 58.68 362 GLU B N 1
ATOM 12258 C CA . GLU C 1 362 ? 72.617 163.505 22.366 1.00 59.84 362 GLU B CA 1
ATOM 12259 C C . GLU C 1 362 ? 71.538 164.372 21.724 1.00 58.76 362 GLU B C 1
ATOM 12260 O O . GLU C 1 362 ? 71.517 165.593 21.882 1.00 55.27 362 GLU B O 1
ATOM 12266 N N . HIS C 1 363 ? 70.641 163.738 20.979 1.00 56.27 363 HIS B N 1
ATOM 12267 C CA . HIS C 1 363 ? 69.611 164.465 20.246 1.00 54.98 363 HIS B CA 1
ATOM 12268 C C . HIS C 1 363 ? 68.240 164.112 20.809 1.00 48.55 363 HIS B C 1
ATOM 12269 O O . HIS C 1 363 ? 67.787 162.968 20.692 1.00 47.17 363 HIS B O 1
ATOM 12276 N N . VAL C 1 364 ? 67.581 165.101 21.403 1.00 51.47 364 VAL B N 1
ATOM 12277 C CA . VAL C 1 364 ? 66.215 164.954 21.896 1.00 58.09 364 VAL B CA 1
ATOM 12278 C C . VAL C 1 364 ? 65.300 165.792 21.011 1.00 56.22 364 VAL B C 1
ATOM 12279 O O . VAL C 1 364 ? 65.278 167.025 21.138 1.00 57.88 364 VAL B O 1
ATOM 12283 N N . PRO C 1 365 ? 64.547 165.177 20.100 1.00 58.23 365 PRO B N 1
ATOM 12284 C CA . PRO C 1 365 ? 63.677 165.959 19.210 1.00 59.67 365 PRO B CA 1
ATOM 12285 C C . PRO C 1 365 ? 62.641 166.744 20.001 1.00 58.41 365 PRO B C 1
ATOM 12286 O O . PRO C 1 365 ? 61.934 166.195 20.849 1.00 62.00 365 PRO B O 1
ATOM 12290 N N . PHE C 1 366 ? 62.562 168.043 19.717 1.00 59.67 366 PHE B N 1
ATOM 12291 C CA . PHE C 1 366 ? 61.701 168.972 20.442 1.00 58.86 366 PHE B CA 1
ATOM 12292 C C . PHE C 1 366 ? 60.686 169.555 19.468 1.00 61.11 366 PHE B C 1
ATOM 12293 O O . PHE C 1 366 ? 61.037 170.382 18.619 1.00 58.16 366 PHE B O 1
ATOM 12301 N N . THR C 1 367 ? 59.434 169.127 19.590 1.00 61.05 367 THR B N 1
ATOM 12302 C CA . THR C 1 367 ? 58.330 169.649 18.800 1.00 55.54 367 THR B CA 1
ATOM 12303 C C . THR C 1 367 ? 57.317 170.312 19.725 1.00 57.77 367 THR B C 1
ATOM 12304 O O . THR C 1 367 ? 57.370 170.168 20.949 1.00 59.89 367 THR B O 1
ATOM 12308 N N . THR C 1 368 ? 56.380 171.048 19.124 1.00 57.63 368 THR B N 1
ATOM 12309 C CA . THR C 1 368 ? 55.339 171.697 19.916 1.00 58.81 368 THR B CA 1
ATOM 12310 C C . THR C 1 368 ? 54.424 170.668 20.569 1.00 60.78 368 THR B C 1
ATOM 12311 O O . THR C 1 368 ? 53.999 170.844 21.717 1.00 60.42 368 THR B O 1
ATOM 12315 N N . GLU C 1 369 ? 54.119 169.581 19.860 1.00 57.64 369 GLU B N 1
ATOM 12316 C CA . GLU C 1 369 ? 53.277 168.535 20.423 1.00 61.22 369 GLU B CA 1
ATOM 12317 C C . GLU C 1 369 ? 53.989 167.720 21.495 1.00 60.62 369 GLU B C 1
ATOM 12318 O O . GLU C 1 369 ? 53.323 166.987 22.233 1.00 58.49 369 GLU B O 1
ATOM 12324 N N . THR C 1 370 ? 55.315 167.830 21.600 1.00 59.39 370 THR B N 1
ATOM 12325 C CA . THR C 1 370 ? 56.092 167.090 22.588 1.00 59.84 370 THR B CA 1
ATOM 12326 C C . THR C 1 370 ? 56.913 168.015 23.480 1.00 62.16 370 THR B C 1
ATOM 12327 O O . THR C 1 370 ? 57.832 167.555 24.163 1.00 57.95 370 THR B O 1
ATOM 12331 N N . ALA C 1 371 ? 56.589 169.312 23.495 1.00 60.26 371 ALA B N 1
ATOM 12332 C CA . ALA C 1 371 ? 57.419 170.284 24.202 1.00 54.89 371 ALA B CA 1
ATOM 12333 C C . ALA C 1 371 ? 57.512 169.971 25.691 1.00 63.16 371 ALA B C 1
ATOM 12334 O O . ALA C 1 371 ? 58.582 170.110 26.297 1.00 61.71 371 ALA B O 1
ATOM 12336 N N . ASP C 1 372 ? 56.403 169.546 26.301 1.00 64.42 372 ASP B N 1
ATOM 12337 C CA . ASP C 1 372 ? 56.422 169.240 27.728 1.00 61.25 372 ASP B CA 1
ATOM 12338 C C . ASP C 1 372 ? 57.165 167.939 28.001 1.00 61.26 372 ASP B C 1
ATOM 12339 O O . ASP C 1 372 ? 57.988 167.865 28.921 1.00 61.03 372 ASP B O 1
ATOM 12344 N N . GLU C 1 373 ? 56.889 166.902 27.210 1.00 62.12 373 GLU B N 1
ATOM 12345 C CA . GLU C 1 373 ? 57.539 165.615 27.432 1.00 65.21 373 GLU B CA 1
ATOM 12346 C C . GLU C 1 373 ? 59.026 165.670 27.099 1.00 65.93 373 GLU B C 1
ATOM 12347 O O . GLU C 1 373 ? 59.831 165.004 27.760 1.00 63.83 373 GLU B O 1
ATOM 12353 N N . ALA C 1 374 ? 59.409 166.458 26.090 1.00 63.95 374 ALA B N 1
ATOM 12354 C CA . ALA C 1 374 ? 60.820 166.555 25.727 1.00 63.43 374 ALA B CA 1
ATOM 12355 C C . ALA C 1 374 ? 61.609 167.327 26.774 1.00 59.48 374 ALA B C 1
ATOM 12356 O O . ALA C 1 374 ? 62.753 166.973 27.081 1.00 60.07 374 ALA B O 1
ATOM 12358 N N . SER C 1 375 ? 61.016 168.384 27.335 1.00 59.82 375 SER B N 1
ATOM 12359 C CA . SER C 1 375 ? 61.719 169.180 28.336 1.00 61.84 375 SER B CA 1
ATOM 12360 C C . SER C 1 375 ? 61.953 168.385 29.615 1.00 62.44 375 SER B C 1
ATOM 12361 O O . SER C 1 375 ? 63.053 168.423 30.179 1.00 60.30 375 SER B O 1
ATOM 12364 N N . GLN C 1 376 ? 60.933 167.661 30.089 1.00 61.98 376 GLN B N 1
ATOM 12365 C CA . GLN C 1 376 ? 61.100 166.835 31.283 1.00 64.40 376 GLN B CA 1
ATOM 12366 C C . GLN C 1 376 ? 62.195 165.797 31.083 1.00 65.07 376 GLN B C 1
ATOM 12367 O O . GLN C 1 376 ? 63.027 165.580 31.973 1.00 67.70 376 GLN B O 1
ATOM 12373 N N . GLN C 1 377 ? 62.207 165.143 29.919 1.00 63.19 377 GLN B N 1
ATOM 12374 C CA . GLN C 1 377 ? 63.253 164.172 29.618 1.00 62.98 377 GLN B CA 1
ATOM 12375 C C . GLN C 1 377 ? 64.631 164.820 29.648 1.00 62.96 377 GLN B C 1
ATOM 12376 O O . GLN C 1 377 ? 65.604 164.207 30.101 1.00 64.76 377 GLN B O 1
ATOM 12382 N N . ILE C 1 378 ? 64.730 166.066 29.181 1.00 63.63 378 ILE B N 1
ATOM 12383 C CA . ILE C 1 378 ? 66.011 166.765 29.186 1.00 63.92 378 ILE B CA 1
ATOM 12384 C C . ILE C 1 378 ? 66.386 167.193 30.600 1.00 63.55 378 ILE B C 1
ATOM 12385 O O . ILE C 1 378 ? 67.542 167.055 31.018 1.00 64.99 378 ILE B O 1
ATOM 12390 N N . VAL C 1 379 ? 65.420 167.722 31.355 1.00 61.45 379 VAL B N 1
ATOM 12391 C CA . VAL C 1 379 ? 65.696 168.141 32.728 1.00 61.69 379 VAL B CA 1
ATOM 12392 C C . VAL C 1 379 ? 66.098 166.943 33.577 1.00 62.05 379 VAL B C 1
ATOM 12393 O O . VAL C 1 379 ? 66.982 167.040 34.438 1.00 62.20 379 VAL B O 1
ATOM 12397 N N . ARG C 1 380 ? 65.473 165.789 33.336 1.00 63.17 380 ARG B N 1
ATOM 12398 C CA . ARG C 1 380 ? 65.855 164.575 34.047 1.00 62.73 380 ARG B CA 1
ATOM 12399 C C . ARG C 1 380 ? 67.180 164.006 33.556 1.00 62.87 380 ARG B C 1
ATOM 12400 O O . ARG C 1 380 ? 67.789 163.193 34.258 1.00 62.48 380 ARG B O 1
ATOM 12408 N N . MET C 1 381 ? 67.639 164.412 32.369 1.00 65.82 381 MET B N 1
ATOM 12409 C CA . MET C 1 381 ? 68.966 164.008 31.917 1.00 66.34 381 MET B CA 1
ATOM 12410 C C . MET C 1 381 ? 70.055 164.722 32.706 1.00 62.93 381 MET B C 1
ATOM 12411 O O . MET C 1 381 ? 71.112 164.143 32.981 1.00 60.97 381 MET B O 1
ATOM 12416 N N . ALA C 1 382 ? 69.815 165.983 33.075 1.00 59.82 382 ALA B N 1
ATOM 12417 C CA . ALA C 1 382 ? 70.791 166.724 33.864 1.00 64.20 382 ALA B CA 1
ATOM 12418 C C . ALA C 1 382 ? 70.879 166.195 35.289 1.00 65.44 382 ALA B C 1
ATOM 12419 O O . ALA C 1 382 ? 71.958 166.216 35.892 1.00 70.55 382 ALA B O 1
ATOM 12421 N N . ILE C 1 383 ? 69.758 165.726 35.843 1.00 65.42 383 ILE B N 1
ATOM 12422 C CA . ILE C 1 383 ? 69.777 165.144 37.181 1.00 67.81 383 ILE B CA 1
ATOM 12423 C C . ILE C 1 383 ? 70.624 163.877 37.195 1.00 68.94 383 ILE B C 1
ATOM 12424 O O . ILE C 1 383 ? 71.409 163.649 38.124 1.00 70.60 383 ILE B O 1
ATOM 12429 N N . GLU C 1 384 ? 70.490 163.040 36.161 1.00 64.44 384 GLU B N 1
ATOM 12430 C CA . GLU C 1 384 ? 71.356 161.870 36.048 1.00 67.41 384 GLU B CA 1
ATOM 12431 C C . GLU C 1 384 ? 72.814 162.283 35.890 1.00 69.54 384 GLU B C 1
ATOM 12432 O O . GLU C 1 384 ? 73.711 161.659 36.468 1.00 71.90 384 GLU B O 1
ATOM 12438 N N . SER C 1 385 ? 73.069 163.334 35.107 1.00 71.40 385 SER B N 1
ATOM 12439 C CA . SER C 1 385 ? 74.433 163.814 34.918 1.00 73.81 385 SER B CA 1
ATOM 12440 C C . SER C 1 385 ? 74.994 164.453 36.181 1.00 66.52 385 SER B C 1
ATOM 12441 O O . SER C 1 385 ? 76.216 164.477 36.359 1.00 68.37 385 SER B O 1
ATOM 12444 N N . TYR C 1 386 ? 74.128 164.973 37.053 1.00 72.61 386 TYR B N 1
ATOM 12445 C CA . TYR C 1 386 ? 74.594 165.557 38.306 1.00 71.84 386 TYR B CA 1
ATOM 12446 C C . TYR C 1 386 ? 75.241 164.503 39.196 1.00 73.93 386 TYR B C 1
ATOM 12447 O O . TYR C 1 386 ? 76.244 164.776 39.867 1.00 73.48 386 TYR B O 1
ATOM 12456 N N . GLN C 1 387 ? 74.691 163.291 39.208 1.00 74.23 387 GLN B N 1
ATOM 12457 C CA . GLN C 1 387 ? 75.199 162.204 40.045 1.00 72.62 387 GLN B CA 1
ATOM 12458 C C . GLN C 1 387 ? 76.506 161.616 39.536 1.00 75.36 387 GLN B C 1
ATOM 12459 O O . GLN C 1 387 ? 76.976 160.617 40.102 1.00 78.34 387 GLN B O 1
ATOM 12465 N N . LYS C 1 388 ? 77.101 162.195 38.493 1.00 71.23 388 LYS B N 1
ATOM 12466 C CA . LYS C 1 388 ? 78.408 161.776 38.005 1.00 69.45 388 LYS B CA 1
ATOM 12467 C C . LYS C 1 388 ? 79.400 162.931 37.955 1.00 66.21 388 LYS B C 1
ATOM 12468 O O . LYS C 1 388 ? 80.489 162.774 37.390 1.00 65.44 388 LYS B O 1
ATOM 12474 N N . ARG C 1 389 ? 79.057 164.081 38.531 1.00 66.30 389 ARG B N 1
ATOM 12475 C CA . ARG C 1 389 ? 79.940 165.238 38.485 1.00 68.07 389 ARG B CA 1
ATOM 12476 C C . ARG C 1 389 ? 81.191 164.998 39.324 1.00 72.29 389 ARG B C 1
ATOM 12477 O O . ARG C 1 389 ? 81.132 164.404 40.405 1.00 82.00 389 ARG B O 1
ATOM 12485 N N . ASN C 1 390 ? 82.331 165.467 38.815 1.00 73.03 390 ASN B N 1
ATOM 12486 C CA . ASN C 1 390 ? 83.605 165.344 39.509 1.00 72.94 390 ASN B CA 1
ATOM 12487 C C . ASN C 1 390 ? 83.892 166.643 40.246 1.00 77.01 390 ASN B C 1
ATOM 12488 O O . ASN C 1 390 ? 84.212 167.650 39.598 1.00 76.94 390 ASN B O 1
ATOM 12493 N N . PRO C 1 391 ? 83.806 166.676 41.579 1.00 76.48 391 PRO B N 1
ATOM 12494 C CA . PRO C 1 391 ? 84.035 167.943 42.294 1.00 74.38 391 PRO B CA 1
ATOM 12495 C C . PRO C 1 391 ? 85.462 168.457 42.194 1.00 73.21 391 PRO B C 1
ATOM 12496 O O . PRO C 1 391 ? 85.676 169.664 42.367 1.00 73.64 391 PRO B O 1
ATOM 12500 N N . ALA C 1 392 ? 86.442 167.592 41.922 1.00 69.61 392 ALA B N 1
ATOM 12501 C CA . ALA C 1 392 ? 87.819 168.060 41.796 1.00 71.68 392 ALA B CA 1
ATOM 12502 C C . ALA C 1 392 ? 88.030 168.808 40.486 1.00 77.41 392 ALA B C 1
ATOM 12503 O O . ALA C 1 392 ? 88.715 169.837 40.456 1.00 79.68 392 ALA B O 1
ATOM 12505 N N . LYS C 1 393 ? 87.448 168.309 39.392 1.00 78.49 393 LYS B N 1
ATOM 12506 C CA . LYS C 1 393 ? 87.542 168.975 38.097 1.00 78.08 393 LYS B CA 1
ATOM 12507 C C . LYS C 1 393 ? 86.698 170.239 38.018 1.00 77.60 393 LYS B C 1
ATOM 12508 O O . LYS C 1 393 ? 86.664 170.870 36.957 1.00 74.98 393 LYS B O 1
ATOM 12514 N N . VAL C 1 394 ? 86.031 170.626 39.101 1.00 73.84 394 VAL B N 1
ATOM 12515 C CA . VAL C 1 394 ? 85.114 171.759 39.106 1.00 73.22 394 VAL B CA 1
ATOM 12516 C C . VAL C 1 394 ? 85.812 172.958 39.731 1.00 72.03 394 VAL B C 1
ATOM 12517 O O . VAL C 1 394 ? 86.221 172.912 40.898 1.00 86.23 394 VAL B O 1
ATOM 12521 N N . TYR C 1 395 ? 85.950 174.030 38.954 1.00 72.86 395 TYR B N 1
ATOM 12522 C CA . TYR C 1 395 ? 86.367 175.331 39.463 1.00 72.75 395 TYR B CA 1
ATOM 12523 C C . TYR C 1 395 ? 85.375 176.368 38.962 1.00 77.22 395 TYR B C 1
ATOM 12524 O O . TYR C 1 395 ? 85.258 176.582 37.751 1.00 76.23 395 TYR B O 1
ATOM 12533 N N . ILE C 1 396 ? 84.666 177.005 39.883 1.00 72.98 396 ILE B N 1
ATOM 12534 C CA . ILE C 1 396 ? 83.675 178.025 39.555 1.00 72.41 396 ILE B CA 1
ATOM 12535 C C . ILE C 1 396 ? 84.238 179.379 39.972 1.00 75.83 396 ILE B C 1
ATOM 12536 O O . ILE C 1 396 ? 84.592 179.560 41.145 1.00 81.93 396 ILE B O 1
ATOM 12541 N N . PRO C 1 397 ? 84.335 180.346 39.067 1.00 74.29 397 PRO B N 1
ATOM 12542 C CA . PRO C 1 397 ? 84.792 181.681 39.459 1.00 74.52 397 PRO B CA 1
ATOM 12543 C C . PRO C 1 397 ? 83.776 182.373 40.354 1.00 73.99 397 PRO B C 1
ATOM 12544 O O . PRO C 1 397 ? 82.615 181.970 40.457 1.00 82.01 397 PRO B O 1
ATOM 12548 N N . ARG C 1 398 ? 84.235 183.440 41.006 1.00 74.61 398 ARG B N 1
ATOM 12549 C CA . ARG C 1 398 ? 83.413 184.192 41.945 1.00 75.84 398 ARG B CA 1
ATOM 12550 C C . ARG C 1 398 ? 82.865 185.490 41.369 1.00 73.78 398 ARG B C 1
ATOM 12551 O O . ARG C 1 398 ? 81.951 186.072 41.964 1.00 73.35 398 ARG B O 1
ATOM 12559 N N . GLU C 1 399 ? 83.391 185.957 40.239 1.00 78.39 399 GLU B N 1
ATOM 12560 C CA . GLU C 1 399 ? 82.986 187.251 39.706 1.00 75.64 399 GLU B CA 1
ATOM 12561 C C . GLU C 1 399 ? 81.583 187.174 39.117 1.00 73.59 399 GLU B C 1
ATOM 12562 O O . GLU C 1 399 ? 81.276 186.284 38.318 1.00 73.86 399 GLU B O 1
ATOM 12568 N N . LYS C 1 400 ? 80.733 188.114 39.519 1.00 69.47 400 LYS B N 1
ATOM 12569 C CA . LYS C 1 400 ? 79.391 188.245 38.974 1.00 70.86 400 LYS B CA 1
ATOM 12570 C C . LYS C 1 400 ? 78.945 189.681 39.192 1.00 71.71 400 LYS B C 1
ATOM 12571 O O . LYS C 1 400 ? 79.320 190.317 40.181 1.00 71.02 400 LYS B O 1
ATOM 12577 N N . ALA C 1 401 ? 78.152 190.188 38.257 1.00 71.70 401 ALA B N 1
ATOM 12578 C CA . ALA C 1 401 ? 77.715 191.573 38.283 1.00 70.85 401 ALA B CA 1
ATOM 12579 C C . ALA C 1 401 ? 76.223 191.658 38.574 1.00 73.72 401 ALA B C 1
ATOM 12580 O O . ALA C 1 401 ? 75.463 190.717 38.333 1.00 72.15 401 ALA B O 1
ATOM 12582 N N . LYS C 1 402 ? 75.813 192.805 39.107 1.00 75.52 402 LYS B N 1
ATOM 12583 C CA . LYS C 1 402 ? 74.398 193.074 39.324 1.00 75.32 402 LYS B CA 1
ATOM 12584 C C . LYS C 1 402 ? 73.795 193.579 38.020 1.00 75.87 402 LYS B C 1
ATOM 12585 O O . LYS C 1 402 ? 74.214 194.618 37.497 1.00 76.26 402 LYS B O 1
ATOM 12591 N N . VAL C 1 403 ? 72.821 192.845 37.493 1.00 77.95 403 VAL B N 1
ATOM 12592 C CA . VAL C 1 403 ? 72.254 193.111 36.178 1.00 73.22 403 VAL B CA 1
ATOM 12593 C C . VAL C 1 403 ? 70.795 193.502 36.343 1.00 72.12 403 VAL B C 1
ATOM 12594 O O . VAL C 1 403 ? 70.033 192.812 37.030 1.00 70.65 403 VAL B O 1
ATOM 12598 N N . VAL C 1 404 ? 70.413 194.611 35.717 1.00 71.28 404 VAL B N 1
ATOM 12599 C CA . VAL C 1 404 ? 69.023 195.038 35.619 1.00 70.85 404 VAL B CA 1
ATOM 12600 C C . VAL C 1 404 ? 68.669 195.089 34.141 1.00 73.88 404 VAL B C 1
ATOM 12601 O O . VAL C 1 404 ? 69.325 195.794 33.364 1.00 74.72 404 VAL B O 1
ATOM 12605 N N . ALA C 1 405 ? 67.645 194.332 33.750 1.00 67.16 405 ALA B N 1
ATOM 12606 C CA . ALA C 1 405 ? 67.291 194.212 32.342 1.00 65.79 405 ALA B CA 1
ATOM 12607 C C . ALA C 1 405 ? 65.782 194.249 32.140 1.00 68.09 405 ALA B C 1
ATOM 12608 O O . ALA C 1 405 ? 65.061 194.901 32.901 1.00 67.61 405 ALA B O 1
ATOM 12610 N N . GLY C 1 406 ? 65.299 193.548 31.115 1.00 63.22 406 GLY B N 1
ATOM 12611 C CA . GLY C 1 406 ? 63.884 193.560 30.804 1.00 60.59 406 GLY B CA 1
ATOM 12612 C C . GLY C 1 406 ? 63.363 194.880 30.290 1.00 61.44 406 GLY B C 1
ATOM 12613 O O . GLY C 1 406 ? 62.166 195.151 30.410 1.00 61.70 406 GLY B O 1
ATOM 12614 N N . PHE C 1 407 ? 64.227 195.711 29.709 1.00 65.39 407 PHE B N 1
ATOM 12615 C CA . PHE C 1 407 ? 63.839 197.050 29.267 1.00 66.19 407 PHE B CA 1
ATOM 12616 C C . PHE C 1 407 ? 63.269 197.018 27.847 1.00 71.73 407 PHE B C 1
ATOM 12617 O O . PHE C 1 407 ? 63.803 197.611 26.909 1.00 72.33 407 PHE B O 1
ATOM 12625 N N . SER C 1 408 ? 62.153 196.310 27.703 1.00 66.19 408 SER B N 1
ATOM 12626 C CA . SER C 1 408 ? 61.398 196.381 26.464 1.00 64.64 408 SER B CA 1
ATOM 12627 C C . SER C 1 408 ? 60.862 197.798 26.267 1.00 67.25 408 SER B C 1
ATOM 12628 O O . SER C 1 408 ? 60.814 198.607 27.198 1.00 69.87 408 SER B O 1
ATOM 12631 N N . VAL C 1 409 ? 60.471 198.100 25.026 1.00 67.03 409 VAL B N 1
ATOM 12632 C CA . VAL C 1 409 ? 59.909 199.415 24.724 1.00 68.81 409 VAL B CA 1
ATOM 12633 C C . VAL C 1 409 ? 58.711 199.697 25.620 1.00 66.05 409 VAL B C 1
ATOM 12634 O O . VAL C 1 409 ? 58.544 200.812 26.130 1.00 64.62 409 VAL B O 1
ATOM 12638 N N . GLU C 1 410 ? 57.864 198.688 25.831 1.00 64.15 410 GLU B N 1
ATOM 12639 C CA . GLU C 1 410 ? 56.743 198.838 26.750 1.00 65.96 410 GLU B CA 1
ATOM 12640 C C . GLU C 1 410 ? 57.232 199.100 28.169 1.00 70.89 410 GLU B C 1
ATOM 12641 O O . GLU C 1 410 ? 56.645 199.906 28.899 1.00 68.47 410 GLU B O 1
ATOM 12647 N N . ALA C 1 411 ? 58.318 198.436 28.570 1.00 70.74 411 ALA B N 1
ATOM 12648 C CA . ALA C 1 411 ? 58.893 198.645 29.892 1.00 67.80 411 ALA B CA 1
ATOM 12649 C C . ALA C 1 411 ? 59.719 199.920 29.981 1.00 71.61 411 ALA B C 1
ATOM 12650 O O . ALA C 1 411 ? 59.983 200.394 31.091 1.00 76.75 411 ALA B O 1
ATOM 12652 N N . ILE C 1 412 ? 60.138 200.480 28.846 1.00 73.23 412 ILE B N 1
ATOM 12653 C CA . ILE C 1 412 ? 60.845 201.755 28.871 1.00 73.28 412 ILE B CA 1
ATOM 12654 C C . ILE C 1 412 ? 59.859 202.909 28.992 1.00 77.06 412 ILE B C 1
ATOM 12655 O O . ILE C 1 412 ? 60.091 203.862 29.743 1.00 83.99 412 ILE B O 1
ATOM 12660 N N . VAL C 1 413 ? 58.739 202.830 28.273 1.00 75.91 413 VAL B N 1
ATOM 12661 C CA . VAL C 1 413 ? 57.739 203.892 28.326 1.00 75.39 413 VAL B CA 1
ATOM 12662 C C . VAL C 1 413 ? 57.108 203.965 29.711 1.00 78.86 413 VAL B C 1
ATOM 12663 O O . VAL C 1 413 ? 57.026 205.040 30.316 1.00 84.82 413 VAL B O 1
ATOM 12667 N N . LYS C 1 414 ? 56.658 202.820 30.236 1.00 75.91 414 LYS B N 1
ATOM 12668 C CA . LYS C 1 414 ? 55.954 202.816 31.516 1.00 80.23 414 LYS B CA 1
ATOM 12669 C C . LYS C 1 414 ? 56.827 203.352 32.643 1.00 80.72 414 LYS B C 1
ATOM 12670 O O . LYS C 1 414 ? 56.304 203.867 33.639 1.00 81.05 414 LYS B O 1
ATOM 12676 N N . ALA C 1 415 ? 58.151 203.244 32.508 1.00 82.51 415 ALA B N 1
ATOM 12677 C CA . ALA C 1 415 ? 59.042 203.853 33.489 1.00 82.79 415 ALA B CA 1
ATOM 12678 C C . ALA C 1 415 ? 59.013 205.372 33.396 1.00 86.58 415 ALA B C 1
ATOM 12679 O O . ALA C 1 415 ? 59.240 206.059 34.399 1.00 89.18 415 ALA B O 1
ATOM 12681 N N . LEU C 1 416 ? 58.734 205.910 32.211 1.00 83.85 416 LEU B N 1
ATOM 12682 C CA . LEU C 1 416 ? 58.637 207.348 32.010 1.00 85.20 416 LEU B CA 1
ATOM 12683 C C . LEU C 1 416 ? 57.237 207.887 32.265 1.00 86.97 416 LEU B C 1
ATOM 12684 O O . LEU C 1 416 ? 57.062 209.109 32.324 1.00 87.62 416 LEU B O 1
ATOM 12689 N N . ALA C 1 417 ? 56.238 207.011 32.402 1.00 88.84 417 ALA B N 1
ATOM 12690 C CA . ALA C 1 417 ? 54.904 207.466 32.774 1.00 88.92 417 ALA B CA 1
ATOM 12691 C C . ALA C 1 417 ? 54.887 208.033 34.187 1.00 91.48 417 ALA B C 1
ATOM 12692 O O . ALA C 1 417 ? 54.038 208.874 34.507 1.00 88.53 417 ALA B O 1
ATOM 12694 N N . LYS C 1 418 ? 55.811 207.587 35.042 1.00 89.51 418 LYS B N 1
ATOM 12695 C CA . LYS C 1 418 ? 55.917 208.151 36.383 1.00 92.03 418 LYS B CA 1
ATOM 12696 C C . LYS C 1 418 ? 56.429 209.585 36.334 1.00 92.21 418 LYS B C 1
ATOM 12697 O O . LYS C 1 418 ? 55.955 210.445 37.085 1.00 100.83 418 LYS B O 1
ATOM 12703 N N . LEU C 1 419 ? 57.399 209.862 35.457 1.00 89.62 419 LEU B N 1
ATOM 12704 C CA . LEU C 1 419 ? 57.870 211.233 35.289 1.00 91.14 419 LEU B CA 1
ATOM 12705 C C . LEU C 1 419 ? 56.851 212.092 34.554 1.00 93.07 419 LEU B C 1
ATOM 12706 O O . LEU C 1 419 ? 56.810 213.311 34.756 1.00 93.94 419 LEU B O 1
ATOM 12711 N N . ASN C 1 420 ? 56.033 211.484 33.702 1.00 94.93 420 ASN B N 1
ATOM 12712 C CA . ASN C 1 420 ? 55.037 212.215 32.932 1.00 93.59 420 ASN B CA 1
ATOM 12713 C C . ASN C 1 420 ? 53.927 211.259 32.514 1.00 94.54 420 ASN B C 1
ATOM 12714 O O . ASN C 1 420 ? 54.097 210.483 31.563 1.00 91.26 420 ASN B O 1
ATOM 12719 N N . PRO C 1 421 ? 52.779 211.280 33.197 1.00 95.63 421 PRO B N 1
ATOM 12720 C CA . PRO C 1 421 ? 51.697 210.363 32.809 1.00 93.26 421 PRO B CA 1
ATOM 12721 C C . PRO C 1 421 ? 51.046 210.736 31.491 1.00 92.74 421 PRO B C 1
ATOM 12722 O O . PRO C 1 421 ? 50.652 209.845 30.728 1.00 92.81 421 PRO B O 1
ATOM 12726 N N . ASP C 1 422 ? 50.921 212.033 31.201 1.00 93.35 422 ASP B N 1
ATOM 12727 C CA . ASP C 1 422 ? 50.294 212.457 29.953 1.00 93.11 422 ASP B CA 1
ATOM 12728 C C . ASP C 1 422 ? 51.142 212.069 28.750 1.00 90.86 422 ASP B C 1
ATOM 12729 O O . ASP C 1 422 ? 50.636 211.496 27.778 1.00 89.77 422 ASP B O 1
ATOM 12734 N N . ASP C 1 423 ? 52.438 212.369 28.799 1.00 91.16 423 ASP B N 1
ATOM 12735 C CA . ASP C 1 423 ? 53.342 212.155 27.672 1.00 93.19 423 ASP B CA 1
ATOM 12736 C C . ASP C 1 423 ? 54.611 211.490 28.183 1.00 93.77 423 ASP B C 1
ATOM 12737 O O . ASP C 1 423 ? 55.584 212.171 28.534 1.00 93.83 423 ASP B O 1
ATOM 12742 N N . PRO C 1 424 ? 54.642 210.157 28.233 1.00 91.26 424 PRO B N 1
ATOM 12743 C CA . PRO C 1 424 ? 55.860 209.470 28.691 1.00 89.44 424 PRO B CA 1
ATOM 12744 C C . PRO C 1 424 ? 57.069 209.738 27.815 1.00 92.65 424 PRO B C 1
ATOM 12745 O O . PRO C 1 424 ? 58.202 209.596 28.287 1.00 93.37 424 PRO B O 1
ATOM 12749 N N . LEU C 1 425 ? 56.868 210.129 26.557 1.00 93.06 425 LEU B N 1
ATOM 12750 C CA . LEU C 1 425 ? 57.998 210.373 25.670 1.00 93.77 425 LEU B CA 1
ATOM 12751 C C . LEU C 1 425 ? 58.655 211.723 25.928 1.00 93.26 425 LEU B C 1
ATOM 12752 O O . LEU C 1 425 ? 59.848 211.885 25.650 1.00 93.42 425 LEU B O 1
ATOM 12757 N N . LYS C 1 426 ? 57.906 212.692 26.459 1.00 95.16 426 LYS B N 1
ATOM 12758 C CA . LYS C 1 426 ? 58.460 214.031 26.657 1.00 96.24 426 LYS B CA 1
ATOM 12759 C C . LYS C 1 426 ? 59.667 214.053 27.589 1.00 98.19 426 LYS B C 1
ATOM 12760 O O . LYS C 1 426 ? 60.677 214.681 27.227 1.00 96.93 426 LYS B O 1
ATOM 12766 N N . PRO C 1 427 ? 59.652 213.416 28.770 1.00 96.20 427 PRO B N 1
ATOM 12767 C CA . PRO C 1 427 ? 60.855 213.467 29.623 1.00 94.63 427 PRO B CA 1
ATOM 12768 C C . PRO C 1 427 ? 62.115 212.976 28.932 1.00 95.00 427 PRO B C 1
ATOM 12769 O O . PRO C 1 427 ? 63.185 213.564 29.125 1.00 95.52 427 PRO B O 1
ATOM 12773 N N . LEU C 1 428 ? 62.023 211.915 28.128 1.00 97.26 428 LEU B N 1
ATOM 12774 C CA . LEU C 1 428 ? 63.180 211.496 27.343 1.00 97.19 428 LEU B CA 1
ATOM 12775 C C . LEU C 1 428 ? 63.457 212.476 26.211 1.00 96.34 428 LEU B C 1
ATOM 12776 O O . LEU C 1 428 ? 64.617 212.780 25.911 1.00 96.48 428 LEU B O 1
ATOM 12781 N N . ILE C 1 429 ? 62.402 212.987 25.579 1.00 94.91 429 ILE B N 1
ATOM 12782 C CA . ILE C 1 429 ? 62.571 213.878 24.436 1.00 95.73 429 ILE B CA 1
ATOM 12783 C C . ILE C 1 429 ? 62.970 215.276 24.891 1.00 94.62 429 ILE B C 1
ATOM 12784 O O . ILE C 1 429 ? 63.933 215.855 24.376 1.00 94.28 429 ILE B O 1
ATOM 12789 N N . ASP C 1 430 ? 62.245 215.839 25.865 1.00 97.26 430 ASP B N 1
ATOM 12790 C CA . ASP C 1 430 ? 62.617 217.150 26.393 1.00 95.80 430 ASP B CA 1
ATOM 12791 C C . ASP C 1 430 ? 64.029 217.144 26.963 1.00 96.01 430 ASP B C 1
ATOM 12792 O O . ASP C 1 430 ? 64.711 218.175 26.937 1.00 95.69 430 ASP B O 1
ATOM 12797 N N . ASN C 1 431 ? 64.486 216.000 27.478 1.00 95.10 431 ASN B N 1
ATOM 12798 C CA . ASN C 1 431 ? 65.870 215.904 27.929 1.00 94.59 431 ASN B CA 1
ATOM 12799 C C . ASN C 1 431 ? 66.830 215.926 26.745 1.00 95.96 431 ASN B C 1
ATOM 12800 O O . ASN C 1 431 ? 67.878 216.579 26.802 1.00 97.76 431 ASN B O 1
ATOM 12805 N N . ILE C 1 432 ? 66.487 215.218 25.666 1.00 97.26 432 ILE B N 1
ATOM 12806 C CA . ILE C 1 432 ? 67.269 215.306 24.435 1.00 94.45 432 ILE B CA 1
ATOM 12807 C C . ILE C 1 432 ? 67.199 216.717 23.866 1.00 93.76 432 ILE B C 1
ATOM 12808 O O . ILE C 1 432 ? 68.201 217.261 23.385 1.00 94.44 432 ILE B O 1
ATOM 12813 N N . VAL C 1 433 ? 66.018 217.337 23.927 1.00 94.79 433 VAL B N 1
ATOM 12814 C CA . VAL C 1 433 ? 65.855 218.696 23.416 1.00 95.31 433 VAL B CA 1
ATOM 12815 C C . VAL C 1 433 ? 66.719 219.668 24.209 1.00 96.78 433 VAL B C 1
ATOM 12816 O O . VAL C 1 433 ? 67.437 220.498 23.639 1.00 92.52 433 VAL B O 1
ATOM 12820 N N . SER C 1 434 ? 66.670 219.572 25.540 1.00 96.31 434 SER B N 1
ATOM 12821 C CA . SER C 1 434 ? 67.442 220.465 26.396 1.00 95.95 434 SER B CA 1
ATOM 12822 C C . SER C 1 434 ? 68.938 220.178 26.363 1.00 95.98 434 SER B C 1
ATOM 12823 O O . SER C 1 434 ? 69.717 220.997 26.863 1.00 96.67 434 SER B O 1
ATOM 12826 N N . GLY C 1 435 ? 69.358 219.048 25.798 1.00 94.50 435 GLY B N 1
ATOM 12827 C CA . GLY C 1 435 ? 70.765 218.756 25.633 1.00 94.90 435 GLY B CA 1
ATOM 12828 C C . GLY C 1 435 ? 71.417 217.992 26.764 1.00 94.81 435 GLY B C 1
ATOM 12829 O O . GLY C 1 435 ? 72.636 217.784 26.721 1.00 95.05 435 GLY B O 1
ATOM 12830 N N . ASN C 1 436 ? 70.653 217.564 27.774 1.00 95.10 436 ASN B N 1
ATOM 12831 C CA . ASN C 1 436 ? 71.246 216.813 28.876 1.00 98.08 436 ASN B CA 1
ATOM 12832 C C . ASN C 1 436 ? 71.824 215.484 28.407 1.00 97.77 436 ASN B C 1
ATOM 12833 O O . ASN C 1 436 ? 72.785 214.982 29.001 1.00 97.04 436 ASN B O 1
ATOM 12838 N N . ILE C 1 437 ? 71.260 214.901 27.354 1.00 97.49 437 ILE B N 1
ATOM 12839 C CA . ILE C 1 437 ? 71.724 213.632 26.809 1.00 99.03 437 ILE B CA 1
ATOM 12840 C C . ILE C 1 437 ? 72.116 213.861 25.354 1.00 96.90 437 ILE B C 1
ATOM 12841 O O . ILE C 1 437 ? 71.296 214.317 24.546 1.00 98.47 437 ILE B O 1
ATOM 12846 N N . LEU C 1 438 ? 73.374 213.554 25.028 1.00 94.27 438 LEU B N 1
ATOM 12847 C CA . LEU C 1 438 ? 73.924 213.859 23.711 1.00 99.23 438 LEU B CA 1
ATOM 12848 C C . LEU C 1 438 ? 73.293 213.026 22.603 1.00 95.76 438 LEU B C 1
ATOM 12849 O O . LEU C 1 438 ? 73.346 213.426 21.434 1.00 97.38 438 LEU B O 1
ATOM 12854 N N . GLY C 1 439 ? 72.697 211.898 22.939 1.00 93.63 439 GLY B N 1
ATOM 12855 C CA . GLY C 1 439 ? 72.163 210.985 21.950 1.00 89.47 439 GLY B CA 1
ATOM 12856 C C . GLY C 1 439 ? 72.162 209.577 22.507 1.00 86.80 439 GLY B C 1
ATOM 12857 O O . GLY C 1 439 ? 72.613 209.325 23.621 1.00 90.35 439 GLY B O 1
ATOM 12858 N N . VAL C 1 440 ? 71.639 208.656 21.702 1.00 81.73 440 VAL B N 1
ATOM 12859 C CA . VAL C 1 440 ? 71.511 207.260 22.100 1.00 81.69 440 VAL B CA 1
ATOM 12860 C C . VAL C 1 440 ? 72.184 206.382 21.052 1.00 77.31 440 VAL B C 1
ATOM 12861 O O . VAL C 1 440 ? 72.121 206.669 19.852 1.00 78.14 440 VAL B O 1
ATOM 12865 N N . VAL C 1 441 ? 72.845 205.321 21.514 1.00 74.05 441 VAL B N 1
ATOM 12866 C CA . VAL C 1 441 ? 73.626 204.429 20.667 1.00 71.96 441 VAL B CA 1
ATOM 12867 C C . VAL C 1 441 ? 73.241 202.992 20.986 1.00 74.98 441 VAL B C 1
ATOM 12868 O O . VAL C 1 441 ? 72.982 202.652 22.146 1.00 76.16 441 VAL B O 1
ATOM 12872 N N . ALA C 1 442 ? 73.190 202.150 19.955 1.00 72.04 442 ALA B N 1
ATOM 12873 C CA . ALA C 1 442 ? 72.879 200.733 20.100 1.00 69.30 442 ALA B CA 1
ATOM 12874 C C . ALA C 1 442 ? 74.148 199.928 19.847 1.00 69.43 442 ALA B C 1
ATOM 12875 O O . ALA C 1 442 ? 74.649 199.891 18.718 1.00 77.07 442 ALA B O 1
ATOM 12877 N N . THR C 1 443 ? 74.666 199.289 20.894 1.00 70.38 443 THR B N 1
ATOM 12878 C CA . THR C 1 443 ? 75.804 198.383 20.777 1.00 69.53 443 THR B CA 1
ATOM 12879 C C . THR C 1 443 ? 75.261 196.963 20.690 1.00 66.66 443 THR B C 1
ATOM 12880 O O . THR C 1 443 ? 74.740 196.426 21.673 1.00 66.64 443 THR B O 1
ATOM 12884 N N . VAL C 1 444 ? 75.375 196.362 19.509 1.00 66.72 444 VAL B N 1
ATOM 12885 C CA . VAL C 1 444 ? 74.822 195.039 19.253 1.00 62.74 444 VAL B CA 1
ATOM 12886 C C . VAL C 1 444 ? 75.941 194.125 18.777 1.00 64.57 444 VAL B C 1
ATOM 12887 O O . VAL C 1 444 ? 77.109 194.527 18.736 1.00 70.79 444 VAL B O 1
ATOM 12891 N N . GLY C 1 445 ? 75.601 192.894 18.423 1.00 59.86 445 GLY B N 1
ATOM 12892 C CA . GLY C 1 445 ? 76.559 191.991 17.818 1.00 66.93 445 GLY B CA 1
ATOM 12893 C C . GLY C 1 445 ? 77.130 190.998 18.809 1.00 70.81 445 GLY B C 1
ATOM 12894 O O . GLY C 1 445 ? 76.750 190.932 19.982 1.00 68.75 445 GLY B O 1
ATOM 12895 N N . CYS C 1 446 ? 78.084 190.219 18.309 1.00 68.00 446 CYS B N 1
ATOM 12896 C CA . CYS C 1 446 ? 78.637 189.082 19.018 1.00 66.91 446 CYS B CA 1
ATOM 12897 C C . CYS C 1 446 ? 80.080 189.360 19.441 1.00 66.78 446 CYS B C 1
ATOM 12898 O O . CYS C 1 446 ? 80.495 190.522 19.557 1.00 65.13 446 CYS B O 1
ATOM 12901 N N . ASN C 1 447 ? 80.835 188.294 19.688 1.00 65.22 447 ASN B N 1
ATOM 12902 C CA . ASN C 1 447 ? 82.270 188.375 19.904 1.00 69.12 447 ASN B CA 1
ATOM 12903 C C . ASN C 1 447 ? 82.981 187.815 18.682 1.00 73.79 447 ASN B C 1
ATOM 12904 O O . ASN C 1 447 ? 82.520 186.843 18.075 1.00 69.96 447 ASN B O 1
ATOM 12909 N N . ASN C 1 448 ? 84.092 188.441 18.312 1.00 74.18 448 ASN B N 1
ATOM 12910 C CA . ASN C 1 448 ? 84.944 187.942 17.245 1.00 72.45 448 ASN B CA 1
ATOM 12911 C C . ASN C 1 448 ? 86.318 187.640 17.818 1.00 72.26 448 ASN B C 1
ATOM 12912 O O . ASN C 1 448 ? 86.916 188.484 18.492 1.00 72.26 448 ASN B O 1
ATOM 12917 N N . VAL C 1 449 ? 86.813 186.434 17.539 1.00 72.08 449 VAL B N 1
ATOM 12918 C CA . VAL C 1 449 ? 88.109 186.012 18.048 1.00 75.41 449 VAL B CA 1
ATOM 12919 C C . VAL C 1 449 ? 89.243 186.849 17.473 1.00 79.71 449 VAL B C 1
ATOM 12920 O O . VAL C 1 449 ? 90.344 186.866 18.034 1.00 83.15 449 VAL B O 1
ATOM 12924 N N . LYS C 1 450 ? 89.007 187.543 16.355 1.00 80.16 450 LYS B N 1
ATOM 12925 C CA . LYS C 1 450 ? 90.031 188.423 15.802 1.00 81.57 450 LYS B CA 1
ATOM 12926 C C . LYS C 1 450 ? 90.363 189.559 16.758 1.00 82.02 450 LYS B C 1
ATOM 12927 O O . LYS C 1 450 ? 91.495 190.056 16.766 1.00 83.28 450 LYS B O 1
ATOM 12933 N N . VAL C 1 451 ? 89.396 189.977 17.563 1.00 79.51 451 VAL B N 1
ATOM 12934 C CA . VAL C 1 451 ? 89.588 191.013 18.567 1.00 84.88 451 VAL B CA 1
ATOM 12935 C C . VAL C 1 451 ? 89.607 190.344 19.935 1.00 86.79 451 VAL B C 1
ATOM 12936 O O . VAL C 1 451 ? 88.963 189.309 20.147 1.00 86.49 451 VAL B O 1
ATOM 12940 N N . LYS C 1 452 ? 90.385 190.916 20.854 1.00 85.89 452 LYS B N 1
ATOM 12941 C CA . LYS C 1 452 ? 90.470 190.387 22.211 1.00 87.30 452 LYS B CA 1
ATOM 12942 C C . LYS C 1 452 ? 89.076 190.271 22.818 1.00 86.97 452 LYS B C 1
ATOM 12943 O O . LYS C 1 452 ? 88.269 191.201 22.725 1.00 87.57 452 LYS B O 1
ATOM 12949 N N . HIS C 1 453 ? 88.794 189.115 23.423 1.00 83.77 453 HIS B N 1
ATOM 12950 C CA . HIS C 1 453 ? 87.438 188.764 23.840 1.00 82.19 453 HIS B CA 1
ATOM 12951 C C . HIS C 1 453 ? 86.825 189.832 24.733 1.00 77.82 453 HIS B C 1
ATOM 12952 O O . HIS C 1 453 ? 87.384 190.184 25.775 1.00 84.11 453 HIS B O 1
ATOM 12959 N N . ASP C 1 454 ? 85.670 190.344 24.310 1.00 75.45 454 ASP B N 1
ATOM 12960 C CA . ASP C 1 454 ? 84.905 191.377 25.005 1.00 76.84 454 ASP B CA 1
ATOM 12961 C C . ASP C 1 454 ? 85.709 192.650 25.251 1.00 77.50 454 ASP B C 1
ATOM 12962 O O . ASP C 1 454 ? 85.251 193.532 25.986 1.00 77.69 454 ASP B O 1
ATOM 12967 N N . TRP C 1 455 ? 86.891 192.779 24.647 1.00 79.37 455 TRP B N 1
ATOM 12968 C CA . TRP C 1 455 ? 87.714 193.963 24.862 1.00 82.82 455 TRP B CA 1
ATOM 12969 C C . TRP C 1 455 ? 87.172 195.167 24.103 1.00 80.65 455 TRP B C 1
ATOM 12970 O O . TRP C 1 455 ? 87.206 196.294 24.613 1.00 80.74 455 TRP B O 1
ATOM 12981 N N . PHE C 1 456 ? 86.659 194.946 22.892 1.00 81.85 456 PHE B N 1
ATOM 12982 C CA . PHE C 1 456 ? 86.100 196.043 22.110 1.00 77.99 456 PHE B CA 1
ATOM 12983 C C . PHE C 1 456 ? 84.773 196.515 22.695 1.00 77.00 456 PHE B C 1
ATOM 12984 O O . PHE C 1 456 ? 84.494 197.719 22.716 1.00 78.34 456 PHE B O 1
ATOM 12992 N N . HIS C 1 457 ? 83.950 195.582 23.182 1.00 79.02 457 HIS B N 1
ATOM 12993 C CA . HIS C 1 457 ? 82.618 195.931 23.673 1.00 78.00 457 HIS B CA 1
ATOM 12994 C C . HIS C 1 457 ? 82.685 196.924 24.827 1.00 79.25 457 HIS B C 1
ATOM 12995 O O . HIS C 1 457 ? 82.042 197.981 24.791 1.00 80.95 457 HIS B O 1
ATOM 13002 N N . ILE C 1 458 ? 83.451 196.595 25.869 1.00 74.92 458 ILE B N 1
ATOM 13003 C CA . ILE C 1 458 ? 83.424 197.384 27.098 1.00 79.87 458 ILE B CA 1
ATOM 13004 C C . ILE C 1 458 ? 84.010 198.771 26.860 1.00 80.18 458 ILE B C 1
ATOM 13005 O O . ILE C 1 458 ? 83.360 199.789 27.123 1.00 79.41 458 ILE B O 1
ATOM 13010 N N . GLU C 1 459 ? 85.246 198.827 26.350 1.00 79.81 459 GLU B N 1
ATOM 13011 C CA . GLU C 1 459 ? 85.919 200.110 26.157 1.00 79.85 459 GLU B CA 1
ATOM 13012 C C . GLU C 1 459 ? 85.125 201.037 25.247 1.00 81.89 459 GLU B C 1
ATOM 13013 O O . GLU C 1 459 ? 85.224 202.264 25.370 1.00 83.31 459 GLU B O 1
ATOM 13019 N N . LEU C 1 460 ? 84.334 200.472 24.335 1.00 84.69 460 LEU B N 1
ATOM 13020 C CA . LEU C 1 460 ? 83.538 201.286 23.424 1.00 83.85 460 LEU B CA 1
ATOM 13021 C C . LEU C 1 460 ? 82.438 202.032 24.172 1.00 83.86 460 LEU B C 1
ATOM 13022 O O . LEU C 1 460 ? 82.240 203.235 23.967 1.00 85.93 460 LEU B O 1
ATOM 13027 N N . VAL C 1 461 ? 81.728 201.336 25.061 1.00 83.41 461 VAL B N 1
ATOM 13028 C CA . VAL C 1 461 ? 80.553 201.926 25.696 1.00 84.90 461 VAL B CA 1
ATOM 13029 C C . VAL C 1 461 ? 80.957 202.946 26.754 1.00 90.70 461 VAL B C 1
ATOM 13030 O O . VAL C 1 461 ? 80.326 204.001 26.880 1.00 92.75 461 VAL B O 1
ATOM 13034 N N . LYS C 1 462 ? 82.011 202.653 27.525 1.00 85.89 462 LYS B N 1
ATOM 13035 C CA . LYS C 1 462 ? 82.440 203.538 28.609 1.00 88.63 462 LYS B CA 1
ATOM 13036 C C . LYS C 1 462 ? 82.598 204.975 28.127 1.00 90.36 462 LYS B C 1
ATOM 13037 O O . LYS C 1 462 ? 81.950 205.896 28.638 1.00 88.69 462 LYS B O 1
ATOM 13043 N N . GLU C 1 463 ? 83.463 205.179 27.129 1.00 90.38 463 GLU B N 1
ATOM 13044 C CA . GLU C 1 463 ? 83.659 206.508 26.558 1.00 88.51 463 GLU B CA 1
ATOM 13045 C C . GLU C 1 463 ? 82.351 207.102 26.055 1.00 89.84 463 GLU B C 1
ATOM 13046 O O . GLU C 1 463 ? 82.201 208.329 26.007 1.00 90.52 463 GLU B O 1
ATOM 13052 N N . LEU C 1 464 ? 81.386 206.254 25.696 1.00 89.84 464 LEU B N 1
ATOM 13053 C CA . LEU C 1 464 ? 80.115 206.763 25.200 1.00 89.85 464 LEU B CA 1
ATOM 13054 C C . LEU C 1 464 ? 79.218 207.254 26.333 1.00 89.53 464 LEU B C 1
ATOM 13055 O O . LEU C 1 464 ? 78.509 208.250 26.165 1.00 90.94 464 LEU B O 1
ATOM 13060 N N . ILE C 1 465 ? 79.239 206.601 27.499 1.00 89.87 465 ILE B N 1
ATOM 13061 C CA . ILE C 1 465 ? 78.496 207.149 28.634 1.00 91.27 465 ILE B CA 1
ATOM 13062 C C . ILE C 1 465 ? 79.205 208.375 29.188 1.00 90.95 465 ILE B C 1
ATOM 13063 O O . ILE C 1 465 ? 78.574 209.404 29.460 1.00 90.87 465 ILE B O 1
ATOM 13068 N N . LYS C 1 466 ? 80.528 208.286 29.360 1.00 92.03 466 LYS B N 1
ATOM 13069 C CA . LYS C 1 466 ? 81.299 209.407 29.886 1.00 91.66 466 LYS B CA 1
ATOM 13070 C C . LYS C 1 466 ? 81.066 210.690 29.099 1.00 91.38 466 LYS B C 1
ATOM 13071 O O . LYS C 1 466 ? 81.322 211.782 29.618 1.00 87.33 466 LYS B O 1
ATOM 13077 N N . ASN C 1 467 ? 80.575 210.583 27.862 1.00 94.23 467 ASN B N 1
ATOM 13078 C CA . ASN C 1 467 ? 80.202 211.735 27.050 1.00 92.48 467 ASN B CA 1
ATOM 13079 C C . ASN C 1 467 ? 78.686 211.914 26.952 1.00 90.43 467 ASN B C 1
ATOM 13080 O O . ASN C 1 467 ? 78.192 212.436 25.947 1.00 89.52 467 ASN B O 1
ATOM 13085 N N . ASN C 1 468 ? 77.941 211.469 27.971 1.00 94.63 468 ASN B N 1
ATOM 13086 C CA . ASN C 1 468 ? 76.515 211.788 28.137 1.00 94.89 468 ASN B CA 1
ATOM 13087 C C . ASN C 1 468 ? 75.625 211.119 27.089 1.00 91.38 468 ASN B C 1
ATOM 13088 O O . ASN C 1 468 ? 74.683 211.735 26.588 1.00 96.20 468 ASN B O 1
ATOM 13093 N N . VAL C 1 469 ? 75.886 209.856 26.767 1.00 90.80 469 VAL B N 1
ATOM 13094 C CA . VAL C 1 469 ? 75.133 209.155 25.729 1.00 88.91 469 VAL B CA 1
ATOM 13095 C C . VAL C 1 469 ? 74.519 207.893 26.322 1.00 88.70 469 VAL B C 1
ATOM 13096 O O . VAL C 1 469 ? 75.240 207.004 26.791 1.00 87.52 469 VAL B O 1
ATOM 13100 N N . LEU C 1 470 ? 73.189 207.817 26.290 1.00 87.09 470 LEU B N 1
ATOM 13101 C CA . LEU C 1 470 ? 72.486 206.607 26.695 1.00 85.67 470 LEU B CA 1
ATOM 13102 C C . LEU C 1 470 ? 72.747 205.491 25.691 1.00 80.62 470 LEU B C 1
ATOM 13103 O O . LEU C 1 470 ? 72.763 205.716 24.479 1.00 82.98 470 LEU B O 1
ATOM 13108 N N . VAL C 1 471 ? 72.952 204.279 26.199 1.00 77.41 471 VAL B N 1
ATOM 13109 C CA . VAL C 1 471 ? 73.394 203.150 25.388 1.00 76.76 471 VAL B CA 1
ATOM 13110 C C . VAL C 1 471 ? 72.397 202.012 25.555 1.00 77.37 471 VAL B C 1
ATOM 13111 O O . VAL C 1 471 ? 72.321 201.395 26.624 1.00 74.94 471 VAL B O 1
ATOM 13115 N N . VAL C 1 472 ? 71.638 201.731 24.506 1.00 73.75 472 VAL B N 1
ATOM 13116 C CA . VAL C 1 472 ? 70.822 200.525 24.439 1.00 69.03 472 VAL B CA 1
ATOM 13117 C C . VAL C 1 472 ? 71.676 199.414 23.845 1.00 69.34 472 VAL B C 1
ATOM 13118 O O . VAL C 1 472 ? 72.630 199.671 23.104 1.00 73.31 472 VAL B O 1
ATOM 13122 N N . THR C 1 473 ? 71.353 198.166 24.175 1.00 65.31 473 THR B N 1
ATOM 13123 C CA . THR C 1 473 ? 72.184 197.053 23.736 1.00 65.71 473 THR B CA 1
ATOM 13124 C C . THR C 1 473 ? 71.351 195.781 23.660 1.00 63.80 473 THR B C 1
ATOM 13125 O O . THR C 1 473 ? 70.310 195.655 24.310 1.00 63.64 473 THR B O 1
ATOM 13129 N N . THR C 1 474 ? 71.826 194.840 22.841 1.00 54.93 474 THR B N 1
ATOM 13130 C CA . THR C 1 474 ? 71.216 193.525 22.682 1.00 57.74 474 THR B CA 1
ATOM 13131 C C . THR C 1 474 ? 72.320 192.494 22.482 1.00 59.61 474 THR B C 1
ATOM 13132 O O . THR C 1 474 ? 73.510 192.823 22.446 1.00 62.09 474 THR B O 1
ATOM 13136 N N . GLY C 1 475 ? 71.912 191.234 22.344 1.00 59.69 475 GLY B N 1
ATOM 13137 C CA . GLY C 1 475 ? 72.777 190.142 21.933 1.00 63.09 475 GLY B CA 1
ATOM 13138 C C . GLY C 1 475 ? 73.984 189.958 22.833 1.00 69.09 475 GLY B C 1
ATOM 13139 O O . GLY C 1 475 ? 73.971 190.281 24.026 1.00 67.70 475 GLY B O 1
ATOM 13140 N N . CYS C 1 476 ? 75.055 189.418 22.244 1.00 67.55 476 CYS B N 1
ATOM 13141 C CA . CYS C 1 476 ? 76.280 189.186 23.000 1.00 68.22 476 CYS B CA 1
ATOM 13142 C C . CYS C 1 476 ? 76.973 190.485 23.386 1.00 66.68 476 CYS B C 1
ATOM 13143 O O . CYS C 1 476 ? 77.823 190.475 24.282 1.00 69.20 476 CYS B O 1
ATOM 13146 N N . SER C 1 477 ? 76.635 191.600 22.735 1.00 68.43 477 SER B N 1
ATOM 13147 C CA . SER C 1 477 ? 77.090 192.893 23.233 1.00 67.01 477 SER B CA 1
ATOM 13148 C C . SER C 1 477 ? 76.465 193.196 24.589 1.00 67.51 477 SER B C 1
ATOM 13149 O O . SER C 1 477 ? 77.112 193.788 25.461 1.00 69.60 477 SER B O 1
ATOM 13152 N N . ALA C 1 478 ? 75.206 192.793 24.783 1.00 66.60 478 ALA B N 1
ATOM 13153 C CA . ALA C 1 478 ? 74.586 192.910 26.097 1.00 68.46 478 ALA B CA 1
ATOM 13154 C C . ALA C 1 478 ? 75.218 191.942 27.088 1.00 68.76 478 ALA B C 1
ATOM 13155 O O . ALA C 1 478 ? 75.461 192.304 28.244 1.00 68.69 478 ALA B O 1
ATOM 13157 N N . HIS C 1 479 ? 75.481 190.704 26.655 1.00 69.07 479 HIS B N 1
ATOM 13158 C CA . HIS C 1 479 ? 76.235 189.767 27.483 1.00 67.71 479 HIS B CA 1
ATOM 13159 C C . HIS C 1 479 ? 77.576 190.358 27.899 1.00 72.54 479 HIS B C 1
ATOM 13160 O O . HIS C 1 479 ? 77.986 190.235 29.060 1.00 70.31 479 HIS B O 1
ATOM 13167 N N . ALA C 1 480 ? 78.276 190.998 26.958 1.00 72.87 480 ALA B N 1
ATOM 13168 C CA . ALA C 1 480 ? 79.575 191.589 27.264 1.00 74.93 480 ALA B CA 1
ATOM 13169 C C . ALA C 1 480 ? 79.456 192.646 28.355 1.00 70.82 480 ALA B C 1
ATOM 13170 O O . ALA C 1 480 ? 80.158 192.589 29.371 1.00 75.96 480 ALA B O 1
ATOM 13172 N N . LEU C 1 481 ? 78.561 193.618 28.167 1.00 70.46 481 LEU B N 1
ATOM 13173 C CA . LEU C 1 481 ? 78.322 194.630 29.187 1.00 71.31 481 LEU B CA 1
ATOM 13174 C C . LEU C 1 481 ? 77.716 194.049 30.457 1.00 76.14 481 LEU B C 1
ATOM 13175 O O . LEU C 1 481 ? 77.668 194.746 31.476 1.00 82.62 481 LEU B O 1
ATOM 13180 N N . ALA C 1 482 ? 77.256 192.797 30.419 1.00 73.97 482 ALA B N 1
ATOM 13181 C CA . ALA C 1 482 ? 76.684 192.165 31.601 1.00 74.53 482 ALA B CA 1
ATOM 13182 C C . ALA C 1 482 ? 77.771 191.621 32.518 1.00 74.64 482 ALA B C 1
ATOM 13183 O O . ALA C 1 482 ? 77.806 191.940 33.712 1.00 76.92 482 ALA B O 1
ATOM 13185 N N . LYS C 1 483 ? 78.669 190.800 31.972 1.00 72.43 483 LYS B N 1
ATOM 13186 C CA . LYS C 1 483 ? 79.757 190.233 32.756 1.00 75.44 483 LYS B CA 1
ATOM 13187 C C . LYS C 1 483 ? 80.725 191.297 33.257 1.00 83.80 483 LYS B C 1
ATOM 13188 O O . LYS C 1 483 ? 81.456 191.047 34.222 1.00 90.38 483 LYS B O 1
ATOM 13194 N N . ALA C 1 484 ? 80.742 192.473 32.631 1.00 82.37 484 ALA B N 1
ATOM 13195 C CA . ALA C 1 484 ? 81.593 193.577 33.051 1.00 83.36 484 ALA B CA 1
ATOM 13196 C C . ALA C 1 484 ? 80.866 194.583 33.932 1.00 83.51 484 ALA B C 1
ATOM 13197 O O . ALA C 1 484 ? 81.464 195.592 34.319 1.00 85.96 484 ALA B O 1
ATOM 13199 N N . GLY C 1 485 ? 79.595 194.344 34.243 1.00 82.41 485 GLY B N 1
ATOM 13200 C CA . GLY C 1 485 ? 78.873 195.166 35.193 1.00 79.34 485 GLY B CA 1
ATOM 13201 C C . GLY C 1 485 ? 78.666 196.610 34.790 1.00 80.26 485 GLY B C 1
ATOM 13202 O O . GLY C 1 485 ? 79.178 197.520 35.449 1.00 78.32 485 GLY B O 1
ATOM 13203 N N . LEU C 1 486 ? 77.913 196.839 33.714 1.00 83.61 486 LEU B N 1
ATOM 13204 C CA . LEU C 1 486 ? 77.501 198.183 33.345 1.00 80.91 486 LEU B CA 1
ATOM 13205 C C . LEU C 1 486 ? 75.994 198.382 33.390 1.00 82.23 486 LEU B C 1
ATOM 13206 O O . LEU C 1 486 ? 75.538 199.530 33.329 1.00 83.62 486 LEU B O 1
ATOM 13211 N N . MET C 1 487 ? 75.213 197.309 33.499 1.00 82.77 487 MET B N 1
ATOM 13212 C CA . MET C 1 487 ? 73.807 197.404 33.853 1.00 82.87 487 MET B CA 1
ATOM 13213 C C . MET C 1 487 ? 73.600 197.453 35.358 1.00 81.64 487 MET B C 1
ATOM 13214 O O . MET C 1 487 ? 72.481 197.239 35.834 1.00 81.85 487 MET B O 1
ATOM 13219 N N . ASP C 1 488 ? 74.659 197.735 36.103 1.00 81.66 488 ASP B N 1
ATOM 13220 C CA . ASP C 1 488 ? 74.559 197.877 37.548 1.00 76.99 488 ASP B CA 1
ATOM 13221 C C . ASP C 1 488 ? 73.907 199.214 37.882 1.00 80.05 488 ASP B C 1
ATOM 13222 O O . ASP C 1 488 ? 74.305 200.246 37.326 1.00 82.78 488 ASP B O 1
ATOM 13227 N N . PRO C 1 489 ? 72.905 199.242 38.764 1.00 79.21 489 PRO B N 1
ATOM 13228 C CA . PRO C 1 489 ? 72.232 200.518 39.062 1.00 79.59 489 PRO B CA 1
ATOM 13229 C C . PRO C 1 489 ? 73.164 201.582 39.614 1.00 82.39 489 PRO B C 1
ATOM 13230 O O . PRO C 1 489 ? 72.903 202.777 39.427 1.00 82.67 489 PRO B O 1
ATOM 13234 N N . ALA C 1 490 ? 74.247 201.187 40.282 1.00 81.70 490 ALA B N 1
ATOM 13235 C CA . ALA C 1 490 ? 75.196 202.148 40.828 1.00 85.92 490 ALA B CA 1
ATOM 13236 C C . ALA C 1 490 ? 76.199 202.647 39.796 1.00 83.17 490 ALA B C 1
ATOM 13237 O O . ALA C 1 490 ? 76.947 203.586 40.092 1.00 84.37 490 ALA B O 1
ATOM 13239 N N . ALA C 1 491 ? 76.231 202.055 38.600 1.00 83.78 491 ALA B N 1
ATOM 13240 C CA . ALA C 1 491 ? 77.186 202.460 37.574 1.00 84.63 491 ALA B CA 1
ATOM 13241 C C . ALA C 1 491 ? 76.828 203.783 36.913 1.00 84.26 491 ALA B C 1
ATOM 13242 O O . ALA C 1 491 ? 77.602 204.262 36.078 1.00 86.31 491 ALA B O 1
ATOM 13244 N N . ALA C 1 492 ? 75.692 204.388 37.266 1.00 83.25 492 ALA B N 1
ATOM 13245 C CA . ALA C 1 492 ? 75.287 205.656 36.672 1.00 83.63 492 ALA B CA 1
ATOM 13246 C C . ALA C 1 492 ? 76.165 206.824 37.099 1.00 90.15 492 ALA B C 1
ATOM 13247 O O . ALA C 1 492 ? 75.992 207.929 36.574 1.00 92.21 492 ALA B O 1
ATOM 13249 N N . GLU C 1 493 ? 77.087 206.617 38.042 1.00 89.07 493 GLU B N 1
ATOM 13250 C CA . GLU C 1 493 ? 78.005 207.688 38.412 1.00 90.88 493 GLU B CA 1
ATOM 13251 C C . GLU C 1 493 ? 79.042 207.927 37.323 1.00 90.34 493 GLU B C 1
ATOM 13252 O O . GLU C 1 493 ? 79.521 209.056 37.162 1.00 95.53 493 GLU B O 1
ATOM 13258 N N . TRP C 1 494 ? 79.395 206.883 36.566 1.00 95.60 494 TRP B N 1
ATOM 13259 C CA . TRP C 1 494 ? 80.338 207.044 35.462 1.00 96.52 494 TRP B CA 1
ATOM 13260 C C . TRP C 1 494 ? 79.730 207.845 34.321 1.00 91.76 494 TRP B C 1
ATOM 13261 O O . TRP C 1 494 ? 80.463 208.477 33.549 1.00 92.37 494 TRP B O 1
ATOM 13272 N N . ALA C 1 495 ? 78.407 207.825 34.193 1.00 92.02 495 ALA B N 1
ATOM 13273 C CA . ALA C 1 495 ? 77.733 208.680 33.235 1.00 91.86 495 ALA B CA 1
ATOM 13274 C C . ALA C 1 495 ? 77.952 210.150 33.595 1.00 93.94 495 ALA B C 1
ATOM 13275 O O . ALA C 1 495 ? 78.407 210.496 34.688 1.00 96.49 495 ALA B O 1
ATOM 13277 N N . GLY C 1 496 ? 77.618 211.022 32.652 1.00 92.77 496 GLY B N 1
ATOM 13278 C CA . GLY C 1 496 ? 77.739 212.443 32.875 1.00 94.00 496 GLY B CA 1
ATOM 13279 C C . GLY C 1 496 ? 76.623 212.988 33.746 1.00 96.93 496 GLY B C 1
ATOM 13280 O O . GLY C 1 496 ? 75.665 212.300 34.098 1.00 95.84 496 GLY B O 1
ATOM 13281 N N . GLU C 1 497 ? 76.759 214.270 34.093 1.00 97.78 497 GLU B N 1
ATOM 13282 C CA . GLU C 1 497 ? 75.807 214.901 35.005 1.00 98.14 497 GLU B CA 1
ATOM 13283 C C . GLU C 1 497 ? 74.408 214.939 34.405 1.00 94.27 497 GLU B C 1
ATOM 13284 O O . GLU C 1 497 ? 73.420 214.627 35.082 1.00 93.39 497 GLU B O 1
ATOM 13290 N N . GLY C 1 498 ? 74.305 215.333 33.135 1.00 95.03 498 GLY B N 1
ATOM 13291 C CA . GLY C 1 498 ? 73.009 215.333 32.478 1.00 95.48 498 GLY B CA 1
ATOM 13292 C C . GLY C 1 498 ? 72.385 213.953 32.445 1.00 94.34 498 GLY B C 1
ATOM 13293 O O . GLY C 1 498 ? 71.219 213.776 32.802 1.00 92.45 498 GLY B O 1
ATOM 13294 N N . LEU C 1 499 ? 73.167 212.951 32.036 1.00 92.87 499 LEU B N 1
ATOM 13295 C CA . LEU C 1 499 ? 72.669 211.580 32.018 1.00 93.08 499 LEU B CA 1
ATOM 13296 C C . LEU C 1 499 ? 72.385 211.069 33.425 1.00 94.83 499 LEU B C 1
ATOM 13297 O O . LEU C 1 499 ? 71.456 210.276 33.617 1.00 93.28 499 LEU B O 1
ATOM 13302 N N . ARG C 1 500 ? 73.162 211.515 34.416 1.00 96.30 500 ARG B N 1
ATOM 13303 C CA . ARG C 1 500 ? 72.904 211.116 35.796 1.00 92.73 500 ARG B CA 1
ATOM 13304 C C . ARG C 1 500 ? 71.558 211.645 36.277 1.00 92.70 500 ARG B C 1
ATOM 13305 O O . ARG C 1 500 ? 70.842 210.960 37.016 1.00 94.71 500 ARG B O 1
ATOM 13313 N N . ALA C 1 501 ? 71.191 212.856 35.852 1.00 96.56 501 ALA B N 1
ATOM 13314 C CA . ALA C 1 501 ? 69.930 213.445 36.291 1.00 94.08 501 ALA B CA 1
ATOM 13315 C C . ALA C 1 501 ? 68.734 212.645 35.789 1.00 94.65 501 ALA B C 1
ATOM 13316 O O . ALA C 1 501 ? 67.741 212.488 36.508 1.00 94.65 501 ALA B O 1
ATOM 13318 N N . VAL C 1 502 ? 68.812 212.127 34.561 1.00 97.39 502 VAL B N 1
ATOM 13319 C CA . VAL C 1 502 ? 67.688 211.390 33.982 1.00 95.54 502 VAL B CA 1
ATOM 13320 C C . VAL C 1 502 ? 67.393 210.144 34.807 1.00 94.83 502 VAL B C 1
ATOM 13321 O O . VAL C 1 502 ? 66.309 209.998 35.385 1.00 94.83 502 VAL B O 1
ATOM 13325 N N . LEU C 1 503 ? 68.364 209.232 34.871 1.00 92.32 503 LEU B N 1
ATOM 13326 C CA . LEU C 1 503 ? 68.137 207.924 35.478 1.00 92.49 503 LEU B CA 1
ATOM 13327 C C . LEU C 1 503 ? 67.705 208.054 36.933 1.00 95.21 503 LEU B C 1
ATOM 13328 O O . LEU C 1 503 ? 66.784 207.358 37.378 1.00 97.15 503 LEU B O 1
ATOM 13333 N N . THR C 1 504 ? 68.357 208.942 37.688 1.00 94.36 504 THR B N 1
ATOM 13334 C CA . THR C 1 504 ? 67.929 209.202 39.057 1.00 95.63 504 THR B CA 1
ATOM 13335 C C . THR C 1 504 ? 66.492 209.708 39.095 1.00 97.84 504 THR B C 1
ATOM 13336 O O . THR C 1 504 ? 65.697 209.275 39.935 1.00 98.51 504 THR B O 1
ATOM 13340 N N . ALA C 1 505 ? 66.138 210.620 38.186 1.00 93.47 505 ALA B N 1
ATOM 13341 C CA . ALA C 1 505 ? 64.765 211.112 38.134 1.00 95.90 505 ALA B CA 1
ATOM 13342 C C . ALA C 1 505 ? 63.799 209.996 37.757 1.00 98.53 505 ALA B C 1
ATOM 13343 O O . ALA C 1 505 ? 62.744 209.838 38.382 1.00 100.00 505 ALA B O 1
ATOM 13345 N N . ILE C 1 506 ? 64.144 209.209 36.735 1.00 101.63 506 ILE B N 1
ATOM 13346 C CA . ILE C 1 506 ? 63.316 208.062 36.373 1.00 100.19 506 ILE B CA 1
ATOM 13347 C C . ILE C 1 506 ? 63.318 207.034 37.495 1.00 95.28 506 ILE B C 1
ATOM 13348 O O . ILE C 1 506 ? 62.270 206.489 37.861 1.00 94.86 506 ILE B O 1
ATOM 13353 N N . GLY C 1 507 ? 64.494 206.760 38.063 1.00 94.46 507 GLY B N 1
ATOM 13354 C CA . GLY C 1 507 ? 64.588 205.742 39.098 1.00 97.53 507 GLY B CA 1
ATOM 13355 C C . GLY C 1 507 ? 63.841 206.119 40.363 1.00 97.95 507 GLY B C 1
ATOM 13356 O O . GLY C 1 507 ? 63.064 205.323 40.898 1.00 97.89 507 GLY B O 1
ATOM 13357 N N . THR C 1 508 ? 64.068 207.337 40.862 1.00 97.73 508 THR B N 1
ATOM 13358 C CA . THR C 1 508 ? 63.367 207.778 42.064 1.00 99.21 508 THR B CA 1
ATOM 13359 C C . THR C 1 508 ? 61.862 207.839 41.842 1.00 99.17 508 THR B C 1
ATOM 13360 O O . THR C 1 508 ? 61.088 207.578 42.769 1.00 98.91 508 THR B O 1
ATOM 13364 N N . ALA C 1 509 ? 61.428 208.171 40.624 1.00 98.45 509 ALA B N 1
ATOM 13365 C CA . ALA C 1 509 ? 60.006 208.140 40.308 1.00 96.34 509 ALA B CA 1
ATOM 13366 C C . ALA C 1 509 ? 59.453 206.721 40.294 1.00 94.95 509 ALA B C 1
ATOM 13367 O O . ALA C 1 509 ? 58.244 206.537 40.469 1.00 93.15 509 ALA B O 1
ATOM 13369 N N . ASN C 1 510 ? 60.307 205.719 40.089 1.00 94.63 510 ASN B N 1
ATOM 13370 C CA . ASN C 1 510 ? 59.891 204.325 40.066 1.00 94.25 510 ASN B CA 1
ATOM 13371 C C . ASN C 1 510 ? 60.393 203.536 41.267 1.00 96.93 510 ASN B C 1
ATOM 13372 O O . ASN C 1 510 ? 60.109 202.337 41.364 1.00 96.50 510 ASN B O 1
ATOM 13377 N N . ASP C 1 511 ? 61.138 204.173 42.174 1.00 97.57 511 ASP B N 1
ATOM 13378 C CA . ASP C 1 511 ? 61.528 203.593 43.461 1.00 98.19 511 ASP B CA 1
ATOM 13379 C C . ASP C 1 511 ? 62.278 202.270 43.283 1.00 97.18 511 ASP B C 1
ATOM 13380 O O . ASP C 1 511 ? 61.872 201.219 43.784 1.00 97.25 511 ASP B O 1
ATOM 13385 N N . LEU C 1 512 ? 63.395 202.342 42.565 1.00 95.05 512 LEU B N 1
ATOM 13386 C CA . LEU C 1 512 ? 64.247 201.182 42.345 1.00 95.24 512 LEU B CA 1
ATOM 13387 C C . LEU C 1 512 ? 65.477 201.168 43.243 1.00 94.42 512 LEU B C 1
ATOM 13388 O O . LEU C 1 512 ? 66.278 200.233 43.159 1.00 92.66 512 LEU B O 1
ATOM 13393 N N . GLY C 1 513 ? 65.643 202.173 44.100 1.00 89.88 513 GLY B N 1
ATOM 13394 C CA . GLY C 1 513 ? 66.790 202.230 44.984 1.00 87.19 513 GLY B CA 1
ATOM 13395 C C . GLY C 1 513 ? 68.078 202.554 44.257 1.00 88.51 513 GLY B C 1
ATOM 13396 O O . GLY C 1 513 ? 69.104 201.899 44.466 1.00 85.07 513 GLY B O 1
ATOM 13397 N N . GLY C 1 514 ? 68.035 203.569 43.400 1.00 92.56 514 GLY B N 1
ATOM 13398 C CA . GLY C 1 514 ? 69.182 203.953 42.616 1.00 92.60 514 GLY B CA 1
ATOM 13399 C C . GLY C 1 514 ? 68.798 204.315 41.197 1.00 89.23 514 GLY B C 1
ATOM 13400 O O . GLY C 1 514 ? 67.657 204.117 40.767 1.00 89.56 514 GLY B O 1
ATOM 13401 N N . PRO C 1 515 ? 69.749 204.853 40.440 1.00 91.24 515 PRO B N 1
ATOM 13402 C CA . PRO C 1 515 ? 69.447 205.271 39.069 1.00 92.75 515 PRO B CA 1
ATOM 13403 C C . PRO C 1 515 ? 69.296 204.073 38.147 1.00 88.63 515 PRO B C 1
ATOM 13404 O O . PRO C 1 515 ? 69.732 202.958 38.445 1.00 85.59 515 PRO B O 1
ATOM 13408 N N . LEU C 1 516 ? 68.655 204.320 37.008 1.00 89.66 516 LEU B N 1
ATOM 13409 C CA . LEU C 1 516 ? 68.631 203.323 35.953 1.00 85.86 516 LEU B CA 1
ATOM 13410 C C . LEU C 1 516 ? 70.057 203.060 35.475 1.00 85.32 516 LEU B C 1
ATOM 13411 O O . LEU C 1 516 ? 70.913 203.949 35.531 1.00 88.18 516 LEU B O 1
ATOM 13416 N N . PRO C 1 517 ? 70.349 201.844 35.023 1.00 80.16 517 PRO B N 1
ATOM 13417 C CA . PRO C 1 517 ? 71.685 201.564 34.519 1.00 83.90 517 PRO B CA 1
ATOM 13418 C C . PRO C 1 517 ? 71.985 202.423 33.309 1.00 84.34 517 PRO B C 1
ATOM 13419 O O . PRO C 1 517 ? 71.076 202.775 32.533 1.00 83.09 517 PRO B O 1
ATOM 13423 N N . PRO C 1 518 ? 73.250 202.802 33.113 1.00 83.86 518 PRO B N 1
ATOM 13424 C CA . PRO C 1 518 ? 73.600 203.585 31.920 1.00 86.80 518 PRO B CA 1
ATOM 13425 C C . PRO C 1 518 ? 73.449 202.806 30.626 1.00 81.80 518 PRO B C 1
ATOM 13426 O O . PRO C 1 518 ? 73.370 203.419 29.555 1.00 80.23 518 PRO B O 1
ATOM 13430 N N . VAL C 1 519 ? 73.405 201.479 30.696 1.00 81.88 519 VAL B N 1
ATOM 13431 C CA . VAL C 1 519 ? 73.210 200.615 29.541 1.00 75.81 519 VAL B CA 1
ATOM 13432 C C . VAL C 1 519 ? 71.919 199.836 29.754 1.00 77.27 519 VAL B C 1
ATOM 13433 O O . VAL C 1 519 ? 71.684 199.306 30.846 1.00 78.05 519 VAL B O 1
ATOM 13437 N N . LEU C 1 520 ? 71.083 199.776 28.722 1.00 73.21 520 LEU B N 1
ATOM 13438 C CA . LEU C 1 520 ? 69.784 199.121 28.798 1.00 73.01 520 LEU B CA 1
ATOM 13439 C C . LEU C 1 520 ? 69.802 197.842 27.973 1.00 69.71 520 LEU B C 1
ATOM 13440 O O . LEU C 1 520 ? 70.122 197.871 26.780 1.00 70.75 520 LEU B O 1
ATOM 13445 N N . HIS C 1 521 ? 69.454 196.725 28.611 1.00 65.57 521 HIS B N 1
ATOM 13446 C CA . HIS C 1 521 ? 69.383 195.424 27.947 1.00 61.60 521 HIS B CA 1
ATOM 13447 C C . HIS C 1 521 ? 67.997 195.290 27.333 1.00 64.43 521 HIS B C 1
ATOM 13448 O O . HIS C 1 521 ? 67.021 195.000 28.029 1.00 65.78 521 HIS B O 1
ATOM 13455 N N . MET C 1 522 ? 67.907 195.497 26.023 1.00 65.37 522 MET B N 1
ATOM 13456 C CA . MET C 1 522 ? 66.631 195.443 25.323 1.00 62.55 522 MET B CA 1
ATOM 13457 C C . MET C 1 522 ? 66.338 194.074 24.728 1.00 60.00 522 MET B C 1
ATOM 13458 O O . MET C 1 522 ? 65.336 193.922 24.022 1.00 64.25 522 MET B O 1
ATOM 13463 N N . GLY C 1 523 ? 67.180 193.077 24.994 1.00 56.62 523 GLY B N 1
ATOM 13464 C CA . GLY C 1 523 ? 66.866 191.710 24.610 1.00 58.79 523 GLY B CA 1
ATOM 13465 C C . GLY C 1 523 ? 67.906 191.023 23.750 1.00 61.84 523 GLY B C 1
ATOM 13466 O O . GLY C 1 523 ? 69.100 191.318 23.847 1.00 62.44 523 GLY B O 1
ATOM 13467 N N . SER C 1 524 ? 67.453 190.106 22.900 1.00 60.22 524 SER B N 1
ATOM 13468 C CA . SER C 1 524 ? 68.326 189.333 22.032 1.00 64.24 524 SER B CA 1
ATOM 13469 C C . SER C 1 524 ? 68.604 190.101 20.741 1.00 55.18 524 SER B C 1
ATOM 13470 O O . SER C 1 524 ? 68.127 191.219 20.542 1.00 55.98 524 SER B O 1
ATOM 13473 N N . CYS C 1 525 ? 69.402 189.497 19.854 1.00 56.71 525 CYS B N 1
ATOM 13474 C CA . CYS C 1 525 ? 69.637 190.095 18.542 1.00 61.42 525 CYS B CA 1
ATOM 13475 C C . CYS C 1 525 ? 68.324 190.358 17.819 1.00 58.15 525 CYS B C 1
ATOM 13476 O O . CYS C 1 525 ? 68.135 191.425 17.221 1.00 54.55 525 CYS B O 1
ATOM 13479 N N . VAL C 1 526 ? 67.403 189.394 17.868 1.00 54.87 526 VAL B N 1
ATOM 13480 C CA . VAL C 1 526 ? 66.078 189.579 17.289 1.00 55.32 526 VAL B CA 1
ATOM 13481 C C . VAL C 1 526 ? 65.378 190.779 17.916 1.00 56.37 526 VAL B C 1
ATOM 13482 O O . VAL C 1 526 ? 64.623 191.491 17.240 1.00 54.77 526 VAL B O 1
ATOM 13486 N N . ASP C 1 527 ? 65.643 191.050 19.197 1.00 56.42 527 ASP B N 1
ATOM 13487 C CA . ASP C 1 527 ? 65.021 192.180 19.881 1.00 57.56 527 ASP B CA 1
ATOM 13488 C C . ASP C 1 527 ? 65.586 193.529 19.455 1.00 55.93 527 ASP B C 1
ATOM 13489 O O . ASP C 1 527 ? 65.175 194.548 20.021 1.00 55.06 527 ASP B O 1
ATOM 13494 N N . ASN C 1 528 ? 66.506 193.574 18.486 1.00 57.17 528 ASN B N 1
ATOM 13495 C CA . ASN C 1 528 ? 66.913 194.852 17.910 1.00 55.46 528 ASN B CA 1
ATOM 13496 C C . ASN C 1 528 ? 65.729 195.602 17.317 1.00 57.98 528 ASN B C 1
ATOM 13497 O O . ASN C 1 528 ? 65.792 196.828 17.164 1.00 59.34 528 ASN B O 1
ATOM 13502 N N . SER C 1 529 ? 64.653 194.885 16.981 1.00 55.56 529 SER B N 1
ATOM 13503 C CA . SER C 1 529 ? 63.421 195.529 16.542 1.00 55.01 529 SER B CA 1
ATOM 13504 C C . SER C 1 529 ? 62.908 196.517 17.581 1.00 60.85 529 SER B C 1
ATOM 13505 O O . SER C 1 529 ? 62.342 197.558 17.227 1.00 58.78 529 SER B O 1
ATOM 13508 N N . ARG C 1 530 ? 63.082 196.201 18.869 1.00 61.01 530 ARG B N 1
ATOM 13509 C CA . ARG C 1 530 ? 62.668 197.127 19.920 1.00 60.98 530 ARG B CA 1
ATOM 13510 C C . ARG C 1 530 ? 63.384 198.463 19.778 1.00 63.94 530 ARG B C 1
ATOM 13511 O O . ARG C 1 530 ? 62.756 199.526 19.841 1.00 64.57 530 ARG B O 1
ATOM 13519 N N . ILE C 1 531 ? 64.707 198.426 19.588 1.00 62.46 531 ILE B N 1
ATOM 13520 C CA . ILE C 1 531 ? 65.442 199.645 19.259 1.00 64.55 531 ILE B CA 1
ATOM 13521 C C . ILE C 1 531 ? 64.833 200.298 18.028 1.00 64.74 531 ILE B C 1
ATOM 13522 O O . ILE C 1 531 ? 64.510 201.491 18.031 1.00 67.56 531 ILE B O 1
ATOM 13527 N N . GLY C 1 532 ? 64.656 199.517 16.963 1.00 63.79 532 GLY B N 1
ATOM 13528 C CA . GLY C 1 532 ? 63.961 199.984 15.781 1.00 63.80 532 GLY B CA 1
ATOM 13529 C C . GLY C 1 532 ? 62.633 200.618 16.134 1.00 66.22 532 GLY B C 1
ATOM 13530 O O . GLY C 1 532 ? 62.384 201.776 15.790 1.00 69.07 532 GLY B O 1
ATOM 13531 N N . ASP C 1 533 ? 61.784 199.871 16.847 1.00 65.85 533 ASP B N 1
ATOM 13532 C CA . ASP C 1 533 ? 60.536 200.435 17.353 1.00 66.21 533 ASP B CA 1
ATOM 13533 C C . ASP C 1 533 ? 60.783 201.717 18.136 1.00 68.94 533 ASP B C 1
ATOM 13534 O O . ASP C 1 533 ? 60.016 202.681 18.027 1.00 72.74 533 ASP B O 1
ATOM 13539 N N . LEU C 1 534 ? 61.859 201.749 18.926 1.00 70.00 534 LEU B N 1
ATOM 13540 C CA . LEU C 1 534 ? 62.113 202.895 19.792 1.00 72.84 534 LEU B CA 1
ATOM 13541 C C . LEU C 1 534 ? 62.385 204.154 18.978 1.00 73.60 534 LEU B C 1
ATOM 13542 O O . LEU C 1 534 ? 61.698 205.168 19.144 1.00 76.36 534 LEU B O 1
ATOM 13547 N N . VAL C 1 535 ? 63.375 204.109 18.077 1.00 72.56 535 VAL B N 1
ATOM 13548 C CA . VAL C 1 535 ? 63.759 205.326 17.364 1.00 75.08 535 VAL B CA 1
ATOM 13549 C C . VAL C 1 535 ? 62.626 205.820 16.473 1.00 78.07 535 VAL B C 1
ATOM 13550 O O . VAL C 1 535 ? 62.496 207.028 16.246 1.00 79.75 535 VAL B O 1
ATOM 13554 N N . ILE C 1 536 ? 61.783 204.915 15.965 1.00 75.61 536 ILE B N 1
ATOM 13555 C 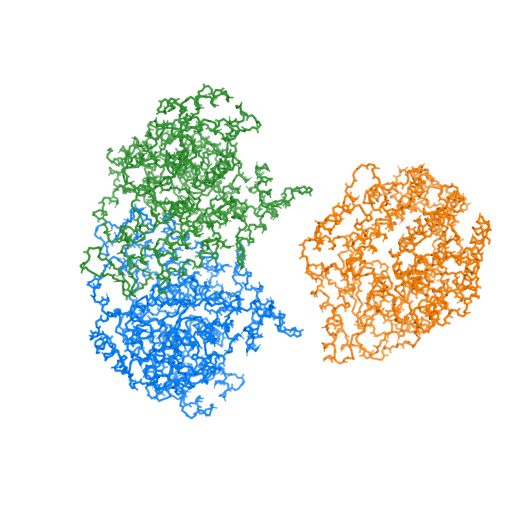CA . ILE C 1 536 ? 60.646 205.355 15.162 1.00 75.41 536 ILE B CA 1
ATOM 13556 C C . ILE C 1 536 ? 59.679 206.160 16.019 1.00 79.41 536 ILE B C 1
ATOM 13557 O O . ILE C 1 536 ? 59.076 207.134 15.553 1.00 82.60 536 ILE B O 1
ATOM 13562 N N . ALA C 1 537 ? 59.529 205.776 17.289 1.00 77.38 537 ALA B N 1
ATOM 13563 C CA . ALA C 1 537 ? 58.615 206.482 18.181 1.00 80.88 537 ALA B CA 1
ATOM 13564 C C . ALA C 1 537 ? 59.080 207.912 18.430 1.00 82.46 537 ALA B C 1
ATOM 13565 O O . ALA C 1 537 ? 58.288 208.857 18.337 1.00 87.03 537 ALA B O 1
ATOM 13567 N N . VAL C 1 538 ? 60.362 208.092 18.751 1.00 82.85 538 VAL B N 1
ATOM 13568 C CA . VAL C 1 538 ? 60.874 209.436 18.998 1.00 84.74 538 VAL B CA 1
ATOM 13569 C C . VAL C 1 538 ? 61.065 210.200 17.687 1.00 86.26 538 VAL B C 1
ATOM 13570 O O . VAL C 1 538 ? 60.933 211.431 17.659 1.00 89.73 538 VAL B O 1
ATOM 13574 N N . ALA C 1 539 ? 61.349 209.502 16.585 1.00 86.97 539 ALA B N 1
ATOM 13575 C CA . ALA C 1 539 ? 61.376 210.166 15.284 1.00 86.57 539 ALA B CA 1
ATOM 13576 C C . ALA C 1 539 ? 59.994 210.691 14.918 1.00 88.93 539 ALA B C 1
ATOM 13577 O O . ALA C 1 539 ? 59.848 211.838 14.482 1.00 90.33 539 ALA B O 1
ATOM 13579 N N . ASN C 1 540 ? 58.964 209.860 15.097 1.00 87.46 540 ASN B N 1
ATOM 13580 C CA . ASN C 1 540 ? 57.600 210.304 14.829 1.00 92.36 540 ASN B CA 1
ATOM 13581 C C . ASN C 1 540 ? 57.196 211.448 15.747 1.00 91.24 540 ASN B C 1
ATOM 13582 O O . ASN C 1 540 ? 56.416 212.320 15.347 1.00 91.39 540 ASN B O 1
ATOM 13587 N N . TYR C 1 541 ? 57.720 211.469 16.975 1.00 94.68 541 TYR B N 1
ATOM 13588 C CA . TYR C 1 541 ? 57.354 212.525 17.912 1.00 94.72 541 TYR B CA 1
ATOM 13589 C C . TYR C 1 541 ? 57.997 213.852 17.528 1.00 95.91 541 TYR B C 1
ATOM 13590 O O . TYR C 1 541 ? 57.348 214.903 17.592 1.00 97.11 541 TYR B O 1
ATOM 13599 N N . LEU C 1 542 ? 59.269 213.828 17.130 1.00 93.28 542 LEU B N 1
ATOM 13600 C CA . LEU C 1 542 ? 59.937 215.049 16.693 1.00 95.14 542 LEU B CA 1
ATOM 13601 C C . LEU C 1 542 ? 59.476 215.518 15.320 1.00 96.70 542 LEU B C 1
ATOM 13602 O O . LEU C 1 542 ? 60.030 216.499 14.811 1.00 99.80 542 LEU B O 1
ATOM 13607 N N . LYS C 1 543 ? 58.488 214.851 14.719 1.00 95.51 543 LYS B N 1
ATOM 13608 C CA . LYS C 1 543 ? 58.019 215.162 13.368 1.00 95.72 543 LYS B CA 1
ATOM 13609 C C . LYS C 1 543 ? 59.155 215.095 12.352 1.00 95.92 543 LYS B C 1
ATOM 13610 O O . LYS C 1 543 ? 59.177 215.851 11.377 1.00 96.85 543 LYS B O 1
ATOM 13616 N N . VAL C 1 544 ? 60.109 214.194 12.579 1.00 92.27 544 VAL B N 1
ATOM 13617 C CA . VAL C 1 544 ? 61.239 213.983 11.690 1.00 92.31 544 VAL B CA 1
ATOM 13618 C C . VAL C 1 544 ? 61.308 212.499 11.339 1.00 91.92 544 VAL B C 1
ATOM 13619 O O . VAL C 1 544 ? 60.488 211.696 11.782 1.00 96.07 544 VAL B O 1
ATOM 13623 N N . SER C 1 545 ? 62.297 212.147 10.533 1.00 91.41 545 SER B N 1
ATOM 13624 C CA . SER C 1 545 ? 62.540 210.764 10.160 1.00 87.69 545 SER B CA 1
ATOM 13625 C C . SER C 1 545 ? 63.606 210.156 11.058 1.00 87.28 545 SER B C 1
ATOM 13626 O O . SER C 1 545 ? 64.372 210.876 11.705 1.00 87.39 545 SER B O 1
ATOM 13629 N N . PRO C 1 546 ? 63.678 208.824 11.135 1.00 87.89 546 PRO B N 1
ATOM 13630 C CA . PRO C 1 546 ? 64.728 208.195 11.954 1.00 85.68 546 PRO B CA 1
ATOM 13631 C C . PRO C 1 546 ? 66.143 208.541 11.522 1.00 85.28 546 PRO B C 1
ATOM 13632 O O . PRO C 1 546 ? 67.063 208.434 12.342 1.00 88.35 546 PRO B O 1
ATOM 13636 N N . LYS C 1 547 ? 66.356 208.955 10.271 1.00 86.28 547 LYS B N 1
ATOM 13637 C CA . LYS C 1 547 ? 67.704 209.277 9.818 1.00 86.70 547 LYS B CA 1
ATOM 13638 C C . LYS C 1 547 ? 68.195 210.621 10.339 1.00 89.35 547 LYS B C 1
ATOM 13639 O O . LYS C 1 547 ? 69.401 210.888 10.286 1.00 90.69 547 LYS B O 1
ATOM 13645 N N . ASP C 1 548 ? 67.295 211.468 10.842 1.00 87.69 548 ASP B N 1
ATOM 13646 C CA . ASP C 1 548 ? 67.683 212.778 11.351 1.00 88.59 548 ASP B CA 1
ATOM 13647 C C . ASP C 1 548 ? 68.195 212.728 12.785 1.00 91.47 548 ASP B C 1
ATOM 13648 O O . ASP C 1 548 ? 68.939 213.627 13.194 1.00 93.31 548 ASP B O 1
ATOM 13653 N N . LEU C 1 549 ? 67.822 211.703 13.546 1.00 94.93 549 LEU B N 1
ATOM 13654 C CA . LEU C 1 549 ? 68.116 211.670 14.970 1.00 90.32 549 LEU B CA 1
ATOM 13655 C C . LEU C 1 549 ? 69.606 211.429 15.217 1.00 90.81 549 LEU B C 1
ATOM 13656 O O . LEU C 1 549 ? 70.298 210.848 14.376 1.00 95.36 549 LEU B O 1
ATOM 13661 N N . PRO C 1 550 ? 70.129 211.875 16.371 1.00 92.05 550 PRO B N 1
ATOM 13662 C CA . PRO C 1 550 ? 71.563 211.713 16.673 1.00 89.72 550 PRO B CA 1
ATOM 13663 C C . PRO C 1 550 ? 71.889 210.336 17.242 1.00 89.41 550 PRO B C 1
ATOM 13664 O O . PRO C 1 550 ? 72.460 210.196 18.326 1.00 85.79 550 PRO B O 1
ATOM 13668 N N . ILE C 1 551 ? 71.523 209.297 16.498 1.00 84.02 551 ILE B N 1
ATOM 13669 C CA . ILE C 1 551 ? 71.714 207.924 16.937 1.00 82.22 551 ILE B CA 1
ATOM 13670 C C . ILE C 1 551 ? 72.670 207.227 15.979 1.00 80.10 551 ILE B C 1
ATOM 13671 O O . ILE C 1 551 ? 72.874 207.656 14.840 1.00 87.59 551 ILE B O 1
ATOM 13676 N N . ALA C 1 552 ? 73.262 206.137 16.459 1.00 75.49 552 ALA B N 1
ATOM 13677 C CA . ALA C 1 552 ? 74.210 205.371 15.654 1.00 76.12 552 ALA B CA 1
ATOM 13678 C C . ALA C 1 552 ? 74.340 203.979 16.248 1.00 73.67 552 ALA B C 1
ATOM 13679 O O . ALA C 1 552 ? 74.696 203.840 17.421 1.00 73.39 552 ALA B O 1
ATOM 13681 N N . ALA C 1 553 ? 74.048 202.958 15.451 1.00 70.71 553 ALA B N 1
ATOM 13682 C CA . ALA C 1 553 ? 74.279 201.594 15.889 1.00 69.99 553 ALA B CA 1
ATOM 13683 C C . ALA C 1 553 ? 75.756 201.240 15.734 1.00 71.00 553 ALA B C 1
ATOM 13684 O O . ALA C 1 553 ? 76.530 201.950 15.087 1.00 73.84 553 ALA B O 1
ATOM 13686 N N . SER C 1 554 ? 76.146 200.123 16.343 1.00 70.01 554 SER B N 1
ATOM 13687 C CA . SER C 1 554 ? 77.530 199.679 16.291 1.00 71.52 554 SER B CA 1
ATOM 13688 C C . SER C 1 554 ? 77.589 198.202 16.650 1.00 70.47 554 SER B C 1
ATOM 13689 O O . SER C 1 554 ? 76.877 197.749 17.549 1.00 71.91 554 SER B O 1
ATOM 13692 N N . ALA C 1 555 ? 78.438 197.461 15.938 1.00 70.09 555 ALA B N 1
ATOM 13693 C CA . ALA C 1 555 ? 78.670 196.039 16.186 1.00 69.99 555 ALA B CA 1
ATOM 13694 C C . ALA C 1 555 ? 80.152 195.863 16.488 1.00 74.78 555 ALA B C 1
ATOM 13695 O O . ALA C 1 555 ? 80.952 195.591 15.579 1.00 72.86 555 ALA B O 1
ATOM 13697 N N . PRO C 1 556 ? 80.561 196.010 17.752 1.00 72.67 556 PRO B N 1
ATOM 13698 C CA . PRO C 1 556 ? 82.003 196.050 18.055 1.00 71.57 556 PRO B CA 1
ATOM 13699 C C . PRO C 1 556 ? 82.759 194.776 17.717 1.00 71.69 556 PRO B C 1
ATOM 13700 O O . PRO C 1 556 ? 83.917 194.855 17.290 1.00 74.75 556 PRO B O 1
ATOM 13704 N N . GLU C 1 557 ? 82.159 193.602 17.903 1.00 70.81 557 GLU B N 1
ATOM 13705 C CA . GLU C 1 557 ? 82.879 192.348 17.689 1.00 70.04 557 GLU B CA 1
ATOM 13706 C C . GLU C 1 557 ? 82.013 191.341 16.949 1.00 73.16 557 GLU B C 1
ATOM 13707 O O . GLU C 1 557 ? 82.037 190.144 17.249 1.00 71.11 557 GLU B O 1
ATOM 13713 N N . TYR C 1 558 ? 81.248 191.801 15.961 1.00 73.27 558 TYR B N 1
ATOM 13714 C CA . TYR C 1 558 ? 80.363 190.901 15.234 1.00 69.82 558 TYR B CA 1
ATOM 13715 C C . TYR C 1 558 ? 81.162 189.807 14.526 1.00 66.70 558 TYR B C 1
ATOM 13716 O O . TYR C 1 558 ? 82.380 189.902 14.351 1.00 66.48 558 TYR B O 1
ATOM 13725 N N . GLN C 1 559 ? 80.453 188.757 14.107 1.00 67.36 559 GLN B N 1
ATOM 13726 C CA . GLN C 1 559 ? 81.096 187.666 13.385 1.00 64.83 559 GLN B CA 1
ATOM 13727 C C . GLN C 1 559 ? 80.111 186.880 12.524 1.00 68.97 559 GLN B C 1
ATOM 13728 O O . GLN C 1 559 ? 80.486 186.365 11.467 1.00 69.57 559 GLN B O 1
ATOM 13734 N N . HIS C 1 560 ? 78.856 186.783 12.953 1.00 63.80 560 HIS B N 1
ATOM 13735 C CA . HIS C 1 560 ? 77.890 185.946 12.256 1.00 60.96 560 HIS B CA 1
ATOM 13736 C C . HIS C 1 560 ? 77.321 186.666 11.039 1.00 59.05 560 HIS B C 1
ATOM 13737 O O . HIS C 1 560 ? 77.244 187.899 10.996 1.00 58.75 560 HIS B O 1
ATOM 13744 N N . GLU C 1 561 ? 76.917 185.874 10.037 1.00 53.43 561 GLU B N 1
ATOM 13745 C CA . GLU C 1 561 ? 76.268 186.448 8.861 1.00 58.04 561 GLU B CA 1
ATOM 13746 C C . GLU C 1 561 ? 74.982 187.176 9.233 1.00 58.15 561 GLU B C 1
ATOM 13747 O O . GLU C 1 561 ? 74.559 188.090 8.516 1.00 55.31 561 GLU B O 1
ATOM 13753 N N . LYS C 1 562 ? 74.357 186.795 10.352 1.00 57.40 562 LYS B N 1
ATOM 13754 C CA . LYS C 1 562 ? 73.192 187.529 10.841 1.00 52.81 562 LYS B CA 1
ATOM 13755 C C . LYS C 1 562 ? 73.547 188.974 11.158 1.00 56.12 562 LYS B C 1
ATOM 13756 O O . LYS C 1 562 ? 72.757 189.887 10.894 1.00 58.71 562 LYS B O 1
ATOM 13762 N N . ALA C 1 563 ? 74.738 189.200 11.720 1.00 56.83 563 ALA B N 1
ATOM 13763 C CA . ALA C 1 563 ? 75.136 190.554 12.092 1.00 56.85 563 ALA B CA 1
ATOM 13764 C C . ALA C 1 563 ? 75.260 191.451 10.867 1.00 55.88 563 ALA B C 1
ATOM 13765 O O . ALA C 1 563 ? 74.920 192.639 10.922 1.00 56.22 563 ALA B O 1
ATOM 13767 N N . LEU C 1 564 ? 75.752 190.900 9.754 1.00 55.74 564 LEU B N 1
ATOM 13768 C CA . LEU C 1 564 ? 75.771 191.653 8.505 1.00 55.69 564 LEU B CA 1
ATOM 13769 C C . LEU C 1 564 ? 74.362 192.065 8.097 1.00 57.86 564 LEU B C 1
ATOM 13770 O O . LEU C 1 564 ? 74.134 193.210 7.689 1.00 55.14 564 LEU B O 1
ATOM 13775 N N . SER C 1 565 ? 73.400 191.145 8.219 1.00 55.99 565 SER B N 1
ATOM 13776 C CA . SER C 1 565 ? 72.006 191.487 7.962 1.00 52.52 565 SER B CA 1
ATOM 13777 C C . SER C 1 565 ? 71.513 192.555 8.931 1.00 58.05 565 SER B C 1
ATOM 13778 O O . SER C 1 565 ? 70.747 193.447 8.545 1.00 55.20 565 SER B O 1
ATOM 13781 N N . ILE C 1 566 ? 71.939 192.476 10.197 1.00 59.54 566 ILE B N 1
ATOM 13782 C CA . ILE C 1 566 ? 71.526 193.461 11.196 1.00 56.66 566 ILE B CA 1
ATOM 13783 C C . ILE C 1 566 ? 72.038 194.844 10.820 1.00 59.91 566 ILE B C 1
ATOM 13784 O O . ILE C 1 566 ? 71.287 195.827 10.814 1.00 56.91 566 ILE B O 1
ATOM 13789 N N . GLY C 1 567 ? 73.335 194.941 10.515 1.00 63.86 567 GLY B N 1
ATOM 13790 C CA . GLY C 1 567 ? 73.901 196.224 10.136 1.00 63.59 567 GLY B CA 1
ATOM 13791 C C . GLY C 1 567 ? 73.295 196.774 8.860 1.00 61.05 567 GLY B C 1
ATOM 13792 O O . GLY C 1 567 ? 73.026 197.973 8.758 1.00 61.74 567 GLY B O 1
ATOM 13793 N N . THR C 1 568 ? 73.068 195.903 7.871 1.00 61.57 568 THR B N 1
ATOM 13794 C CA . THR C 1 568 ? 72.410 196.335 6.642 1.00 60.38 568 THR B CA 1
ATOM 13795 C C . THR C 1 568 ? 71.027 196.906 6.931 1.00 62.37 568 THR B C 1
ATOM 13796 O O . THR C 1 568 ? 70.639 197.931 6.359 1.00 63.00 568 THR B O 1
ATOM 13800 N N . TRP C 1 569 ? 70.276 196.262 7.829 1.00 59.91 569 TRP B N 1
ATOM 13801 C CA . TRP C 1 569 ? 68.950 196.760 8.184 1.00 59.32 569 TRP B CA 1
ATOM 13802 C C . TRP C 1 569 ? 69.040 198.108 8.887 1.00 62.08 569 TRP B C 1
ATOM 13803 O O . TRP C 1 569 ? 68.314 199.048 8.542 1.00 64.02 569 TRP B O 1
ATOM 13814 N N . ALA C 1 570 ? 69.921 198.218 9.884 1.00 67.25 570 ALA B N 1
ATOM 13815 C CA . ALA C 1 570 ? 70.100 199.491 10.575 1.00 63.33 570 ALA B CA 1
ATOM 13816 C C . ALA C 1 570 ? 70.545 200.580 9.608 1.00 63.73 570 ALA B C 1
ATOM 13817 O O . ALA C 1 570 ? 70.060 201.715 9.673 1.00 67.18 570 ALA B O 1
ATOM 13819 N N . VAL C 1 571 ? 71.464 200.248 8.699 1.00 64.38 571 VAL B N 1
ATOM 13820 C CA . VAL C 1 571 ? 71.876 201.200 7.672 1.00 64.47 571 VAL B CA 1
ATOM 13821 C C . VAL C 1 571 ? 70.706 201.529 6.753 1.00 64.60 571 VAL B C 1
ATOM 13822 O O . VAL C 1 571 ? 70.525 202.681 6.340 1.00 69.21 571 VAL B O 1
ATOM 13826 N N . ALA C 1 572 ? 69.882 200.527 6.433 1.00 64.78 572 ALA B N 1
ATOM 13827 C CA . ALA C 1 572 ? 68.690 200.776 5.629 1.00 66.29 572 ALA B CA 1
ATOM 13828 C C . ALA C 1 572 ? 67.684 201.647 6.369 1.00 66.95 572 ALA B C 1
ATOM 13829 O O . ALA C 1 572 ? 66.942 202.408 5.735 1.00 70.06 572 ALA B O 1
ATOM 13831 N N . MET C 1 573 ? 67.641 201.553 7.700 1.00 65.41 573 MET B N 1
ATOM 13832 C CA . MET C 1 573 ? 66.755 202.397 8.493 1.00 67.04 573 MET B CA 1
ATOM 13833 C C . MET C 1 573 ? 67.216 203.847 8.550 1.00 67.60 573 MET B C 1
ATOM 13834 O O . MET C 1 573 ? 66.497 204.684 9.105 1.00 68.86 573 MET B O 1
ATOM 13839 N N . GLY C 1 574 ? 68.384 204.162 7.995 1.00 70.94 574 GLY B N 1
ATOM 13840 C CA . GLY C 1 574 ? 68.893 205.517 8.025 1.00 72.18 574 GLY B CA 1
ATOM 13841 C C . GLY C 1 574 ? 69.827 205.813 9.173 1.00 75.72 574 GLY B C 1
ATOM 13842 O O . GLY C 1 574 ? 69.938 206.972 9.588 1.00 79.17 574 GLY B O 1
ATOM 13843 N N . ILE C 1 575 ? 70.508 204.799 9.702 1.00 69.19 575 ILE B N 1
ATOM 13844 C CA . ILE C 1 575 ? 71.357 204.935 10.878 1.00 68.87 575 ILE B CA 1
ATOM 13845 C C . ILE C 1 575 ? 72.733 204.378 10.542 1.00 71.97 575 ILE B C 1
ATOM 13846 O O . ILE C 1 575 ? 72.841 203.293 9.961 1.00 67.32 575 ILE B O 1
ATOM 13851 N N . MET C 1 576 ? 73.779 205.117 10.905 1.00 72.70 576 MET B N 1
ATOM 13852 C CA . MET C 1 576 ? 75.137 204.643 10.674 1.00 70.69 576 MET B CA 1
ATOM 13853 C C . MET C 1 576 ? 75.460 203.478 11.599 1.00 70.63 576 MET B C 1
ATOM 13854 O O . MET C 1 576 ? 75.065 203.462 12.768 1.00 72.58 576 MET B O 1
ATOM 13859 N N . THR C 1 577 ? 76.181 202.496 11.066 1.00 69.21 577 THR B N 1
ATOM 13860 C CA . THR C 1 577 ? 76.574 201.308 11.808 1.00 72.07 577 THR B CA 1
ATOM 13861 C C . THR C 1 577 ? 78.090 201.183 11.787 1.00 75.32 577 THR B C 1
ATOM 13862 O O . THR C 1 577 ? 78.700 201.190 10.713 1.00 69.17 577 THR B O 1
ATOM 13866 N N . HIS C 1 578 ? 78.695 201.077 12.968 1.00 74.19 578 HIS B N 1
ATOM 13867 C CA . HIS C 1 578 ? 80.127 200.843 13.074 1.00 74.29 578 HIS B CA 1
ATOM 13868 C C . HIS C 1 578 ? 80.423 199.349 13.033 1.00 72.94 578 HIS B C 1
ATOM 13869 O O . HIS C 1 578 ? 79.596 198.522 13.426 1.00 74.11 578 HIS B O 1
ATOM 13876 N N . LEU C 1 579 ? 81.618 199.010 12.552 1.00 73.80 579 LEU B N 1
ATOM 13877 C CA . LEU C 1 579 ? 82.033 197.621 12.364 1.00 75.45 579 LEU B CA 1
ATOM 13878 C C . LEU C 1 579 ? 83.414 197.438 12.988 1.00 78.87 579 LEU B C 1
ATOM 13879 O O . LEU C 1 579 ? 84.421 197.875 12.421 1.00 83.02 579 LEU B O 1
ATOM 13884 N N . GLY C 1 580 ? 83.460 196.788 14.153 1.00 78.32 580 GLY B N 1
ATOM 13885 C CA . GLY C 1 580 ? 84.729 196.581 14.829 1.00 76.73 580 GLY B CA 1
ATOM 13886 C C . GLY C 1 580 ? 85.658 195.636 14.096 1.00 75.93 580 GLY B C 1
ATOM 13887 O O . GLY C 1 580 ? 86.879 195.810 14.134 1.00 83.48 580 GLY B O 1
ATOM 13888 N N . VAL C 1 581 ? 85.104 194.633 13.425 1.00 77.65 581 VAL B N 1
ATOM 13889 C CA . VAL C 1 581 ? 85.890 193.724 12.600 1.00 78.56 581 VAL B CA 1
ATOM 13890 C C . VAL C 1 581 ? 85.892 194.256 11.170 1.00 75.44 581 VAL B C 1
ATOM 13891 O O . VAL C 1 581 ? 85.087 195.120 10.809 1.00 75.04 581 VAL B O 1
ATOM 13895 N N . VAL C 1 582 ? 86.819 193.758 10.353 1.00 74.16 582 VAL B N 1
ATOM 13896 C CA . VAL C 1 582 ? 87.006 194.237 8.986 1.00 74.68 582 VAL B CA 1
ATOM 13897 C C . VAL C 1 582 ? 86.119 193.400 8.064 1.00 68.89 582 VAL B C 1
ATOM 13898 O O . VAL C 1 582 ? 86.388 192.197 7.889 1.00 65.09 582 VAL B O 1
ATOM 13902 N N . PRO C 1 583 ? 85.065 193.969 7.487 1.00 69.18 583 PRO B N 1
ATOM 13903 C CA . PRO C 1 583 ? 84.199 193.203 6.590 1.00 70.49 583 PRO B CA 1
ATOM 13904 C C . PRO C 1 583 ? 84.842 193.040 5.225 1.00 72.39 583 PRO B C 1
ATOM 13905 O O . PRO C 1 583 ? 85.628 193.897 4.792 1.00 71.45 583 PRO B O 1
ATOM 13909 N N . PRO C 1 584 ? 84.527 191.954 4.509 1.00 69.43 584 PRO B N 1
ATOM 13910 C CA . PRO C 1 584 ? 85.091 191.760 3.163 1.00 71.54 584 PRO B CA 1
ATOM 13911 C C . PRO C 1 584 ? 84.585 192.768 2.140 1.00 69.15 584 PRO B C 1
ATOM 13912 O O . PRO C 1 584 ? 84.131 192.398 1.053 1.00 71.14 584 PRO B O 1
ATOM 13916 N N . VAL C 1 585 ? 84.658 194.049 2.490 1.00 70.64 585 VAL B N 1
ATOM 13917 C CA . VAL C 1 585 ? 84.355 195.140 1.570 1.00 72.62 585 VAL B CA 1
ATOM 13918 C C . VAL C 1 585 ? 85.576 196.005 1.290 1.00 74.19 585 VAL B C 1
ATOM 13919 O O . VAL C 1 585 ? 85.546 196.818 0.353 1.00 68.25 585 VAL B O 1
ATOM 13923 N N . VAL C 1 586 ? 86.661 195.828 2.048 1.00 75.79 586 VAL B N 1
ATOM 13924 C CA . VAL C 1 586 ? 87.845 196.665 1.914 1.00 76.85 586 VAL B CA 1
ATOM 13925 C C . VAL C 1 586 ? 88.543 196.481 0.571 1.00 72.00 586 VAL B C 1
ATOM 13926 O O . VAL C 1 586 ? 89.292 197.368 0.143 1.00 70.66 586 VAL B O 1
ATOM 13930 N N . GLY C 1 587 ? 88.319 195.353 -0.105 1.00 73.68 587 GLY B N 1
ATOM 13931 C CA . GLY C 1 587 ? 88.985 195.122 -1.379 1.00 79.20 587 GLY B CA 1
ATOM 13932 C C . GLY C 1 587 ? 88.623 196.158 -2.425 1.00 72.44 587 GLY B C 1
ATOM 13933 O O . GLY C 1 587 ? 89.495 196.721 -3.091 1.00 73.41 587 GLY B O 1
ATOM 13934 N N . SER C 1 588 ? 87.332 196.429 -2.581 1.00 69.70 588 SER B N 1
ATOM 13935 C CA . SER C 1 588 ? 86.872 197.419 -3.540 1.00 74.42 588 SER B CA 1
ATOM 13936 C C . SER C 1 588 ? 86.901 198.811 -2.929 1.00 74.63 588 SER B C 1
ATOM 13937 O O . SER C 1 588 ? 86.479 199.013 -1.787 1.00 74.70 588 SER B O 1
ATOM 13940 N N . SER C 1 589 ? 87.403 199.771 -3.703 1.00 76.51 589 SER B N 1
ATOM 13941 C CA . SER C 1 589 ? 87.315 201.164 -3.293 1.00 76.13 589 SER B CA 1
ATOM 13942 C C . SER C 1 589 ? 85.905 201.700 -3.493 1.00 74.03 589 SER B C 1
ATOM 13943 O O . SER C 1 589 ? 85.417 202.492 -2.680 1.00 75.03 589 SER B O 1
ATOM 13946 N N . LYS C 1 590 ? 85.233 201.268 -4.561 1.00 75.79 590 LYS B N 1
ATOM 13947 C CA . LYS C 1 590 ? 83.898 201.779 -4.846 1.00 77.89 590 LYS B CA 1
ATOM 13948 C C . LYS C 1 590 ? 82.865 201.173 -3.902 1.00 75.27 590 LYS B C 1
ATOM 13949 O O . LYS C 1 590 ? 82.069 201.900 -3.299 1.00 76.52 590 LYS B O 1
ATOM 13955 N N . VAL C 1 591 ? 82.874 199.845 -3.746 1.00 72.17 591 VAL B N 1
ATOM 13956 C CA . VAL C 1 591 ? 81.894 199.195 -2.876 1.00 74.50 591 VAL B CA 1
ATOM 13957 C C . VAL C 1 591 ? 82.017 199.724 -1.453 1.00 76.37 591 VAL B C 1
ATOM 13958 O O . VAL C 1 591 ? 81.015 200.044 -0.802 1.00 74.45 591 VAL B O 1
ATOM 13962 N N . THR C 1 592 ? 83.250 199.832 -0.951 1.00 75.96 592 THR B N 1
ATOM 13963 C CA . THR C 1 592 ? 83.464 200.476 0.340 1.00 73.81 592 THR B CA 1
ATOM 13964 C C . THR C 1 592 ? 82.923 201.900 0.325 1.00 78.53 592 THR B C 1
ATOM 13965 O O . THR C 1 592 ? 82.148 202.291 1.203 1.00 79.08 592 THR B O 1
ATOM 13969 N N . ARG C 1 593 ? 83.298 202.681 -0.692 1.00 74.51 593 ARG B N 1
ATOM 13970 C CA . ARG C 1 593 ? 82.807 204.052 -0.792 1.00 77.76 593 ARG B CA 1
ATOM 13971 C C . ARG C 1 593 ? 81.292 204.093 -0.965 1.00 78.13 593 ARG B C 1
ATOM 13972 O O . ARG C 1 593 ? 80.647 205.060 -0.544 1.00 77.51 593 ARG B O 1
ATOM 13980 N N . ILE C 1 594 ? 80.704 203.062 -1.573 1.00 78.59 594 ILE B N 1
ATOM 13981 C CA . ILE C 1 594 ? 79.248 203.008 -1.668 1.00 79.17 594 ILE B CA 1
ATOM 13982 C C . ILE C 1 594 ? 78.638 202.785 -0.290 1.00 76.26 594 ILE B C 1
ATOM 13983 O O . ILE C 1 594 ? 77.712 203.494 0.121 1.00 76.78 594 ILE B O 1
ATOM 13988 N N . LEU C 1 595 ? 79.160 201.804 0.449 1.00 77.18 595 LEU B N 1
ATOM 13989 C CA . LEU C 1 595 ? 78.655 201.538 1.791 1.00 74.50 595 LEU B CA 1
ATOM 13990 C C . LEU C 1 595 ? 79.087 202.627 2.765 1.00 75.97 595 LEU B C 1
ATOM 13991 O O . LEU C 1 595 ? 78.266 203.163 3.518 1.00 76.17 595 LEU B O 1
ATOM 13996 N N . THR C 1 596 ? 80.375 202.977 2.758 1.00 75.87 596 THR B N 1
ATOM 13997 C CA . THR C 1 596 ? 80.904 203.898 3.755 1.00 77.35 596 THR B CA 1
ATOM 13998 C C . THR C 1 596 ? 80.677 205.363 3.404 1.00 78.22 596 THR B C 1
ATOM 13999 O O . THR C 1 596 ? 80.798 206.216 4.287 1.00 81.42 596 THR B O 1
ATOM 14003 N N . GLN C 1 597 ? 80.365 205.684 2.151 1.00 79.39 597 GLN B N 1
ATOM 14004 C CA . GLN C 1 597 ? 80.222 207.100 1.817 1.00 79.19 597 GLN B CA 1
ATOM 14005 C C . GLN C 1 597 ? 78.986 207.411 0.981 1.00 79.14 597 GLN B C 1
ATOM 14006 O O . GLN C 1 597 ? 78.348 208.442 1.209 1.00 76.74 597 GLN B O 1
ATOM 14012 N N . ASP C 1 598 ? 78.628 206.552 0.022 1.00 78.27 598 ASP B N 1
ATOM 14013 C CA . ASP C 1 598 ? 77.510 206.865 -0.865 1.00 78.29 598 ASP B CA 1
ATOM 14014 C C . ASP C 1 598 ? 76.154 206.659 -0.203 1.00 76.33 598 ASP B C 1
ATOM 14015 O O . ASP C 1 598 ? 75.189 207.343 -0.561 1.00 74.58 598 ASP B O 1
ATOM 14020 N N . ALA C 1 599 ? 76.055 205.728 0.749 1.00 79.75 599 ALA B N 1
ATOM 14021 C CA . ALA C 1 599 ? 74.750 205.340 1.276 1.00 74.63 599 ALA B CA 1
ATOM 14022 C C . ALA C 1 599 ? 74.043 206.494 1.976 1.00 73.63 599 ALA B C 1
ATOM 14023 O O . ALA C 1 599 ? 72.807 206.528 2.016 1.00 73.58 599 ALA B O 1
ATOM 14025 N N . GLU C 1 600 ? 74.798 207.447 2.531 1.00 70.42 600 GLU B N 1
ATOM 14026 C CA . GLU C 1 600 ? 74.169 208.572 3.217 1.00 72.43 600 GLU B CA 1
ATOM 14027 C C . GLU C 1 600 ? 73.332 209.410 2.260 1.00 75.48 600 GLU B C 1
ATOM 14028 O O . GLU C 1 600 ? 72.285 209.940 2.651 1.00 73.54 600 GLU B O 1
ATOM 14034 N N . ALA C 1 601 ? 73.769 209.536 1.006 1.00 75.00 601 ALA B N 1
ATOM 14035 C CA . ALA C 1 601 ? 72.955 210.211 0.002 1.00 74.82 601 ALA B CA 1
ATOM 14036 C C . ALA C 1 601 ? 71.815 209.327 -0.486 1.00 76.14 601 ALA B C 1
ATOM 14037 O O . ALA C 1 601 ? 70.728 209.833 -0.788 1.00 76.15 601 ALA B O 1
ATOM 14039 N N . LEU C 1 602 ? 72.039 208.014 -0.565 1.00 73.33 602 LEU B N 1
ATOM 14040 C CA . LEU C 1 602 ? 71.013 207.110 -1.073 1.00 71.75 602 LEU B CA 1
ATOM 14041 C C . LEU C 1 602 ? 69.948 206.816 -0.023 1.00 72.28 602 LEU B C 1
ATOM 14042 O O . LEU C 1 602 ? 68.749 206.934 -0.299 1.00 70.84 602 LEU B O 1
ATOM 14047 N N . ILE C 1 603 ? 70.363 206.435 1.186 1.00 74.63 603 ILE B N 1
ATOM 14048 C CA . ILE C 1 603 ? 69.429 205.872 2.155 1.00 71.42 603 ILE B CA 1
ATOM 14049 C C . ILE C 1 603 ? 69.703 206.401 3.559 1.00 75.11 603 ILE B C 1
ATOM 14050 O O . ILE C 1 603 ? 68.939 206.134 4.494 1.00 73.11 603 ILE B O 1
ATOM 14055 N N . GLY C 1 604 ? 70.786 207.156 3.721 1.00 77.23 604 GLY B N 1
ATOM 14056 C CA . GLY C 1 604 ? 71.077 207.768 5.002 1.00 73.13 604 GLY B CA 1
ATOM 14057 C C . GLY C 1 604 ? 71.786 206.885 6.001 1.00 72.36 604 GLY B C 1
ATOM 14058 O O . GLY C 1 604 ? 71.841 207.237 7.184 1.00 74.89 604 GLY B O 1
ATOM 14059 N N . GLY C 1 605 ? 72.324 205.744 5.571 1.00 71.24 605 GLY B N 1
ATOM 14060 C CA . GLY C 1 605 ? 73.113 204.883 6.420 1.00 69.70 605 GLY B CA 1
ATOM 14061 C C . GLY C 1 605 ? 74.589 204.946 6.063 1.00 72.86 605 GLY B C 1
ATOM 14062 O O . GLY C 1 605 ? 75.005 205.610 5.117 1.00 74.37 605 GLY B O 1
ATOM 14063 N N . LYS C 1 606 ? 75.386 204.221 6.847 1.00 72.75 606 LYS B N 1
ATOM 14064 C CA . LYS C 1 606 ? 76.830 204.288 6.676 1.00 75.08 606 LYS B CA 1
ATOM 14065 C C . LYS C 1 606 ? 77.491 203.175 7.472 1.00 72.18 606 LYS B C 1
ATOM 14066 O O . LYS C 1 606 ? 77.129 202.933 8.626 1.00 75.02 606 LYS B O 1
ATOM 14072 N N . PHE C 1 607 ? 78.454 202.504 6.848 1.00 73.58 607 PHE B N 1
ATOM 14073 C CA . PHE C 1 607 ? 79.286 201.511 7.511 1.00 70.12 607 PHE B CA 1
ATOM 14074 C C . PHE C 1 607 ? 80.614 202.145 7.906 1.00 73.42 607 PHE B C 1
ATOM 14075 O O . PHE C 1 607 ? 81.210 202.896 7.128 1.00 76.44 607 PHE B O 1
ATOM 14083 N N . TYR C 1 608 ? 81.069 201.849 9.122 1.00 77.38 608 TYR B N 1
ATOM 14084 C CA . TYR C 1 608 ? 82.337 202.353 9.643 1.00 77.94 608 TYR B CA 1
ATOM 14085 C C . TYR C 1 608 ? 83.212 201.157 9.992 1.00 77.97 608 TYR B C 1
ATOM 14086 O O . TYR C 1 608 ? 82.910 200.415 10.932 1.00 82.94 608 TYR B O 1
ATOM 14095 N N . VAL C 1 609 ? 84.296 200.981 9.246 1.00 75.51 609 VAL B N 1
ATOM 14096 C CA . VAL C 1 609 ? 85.234 199.886 9.458 1.00 74.63 609 VAL B CA 1
ATOM 14097 C C . VAL C 1 609 ? 86.373 200.432 10.311 1.00 79.82 609 VAL B C 1
ATOM 14098 O O . VAL C 1 609 ? 87.292 201.080 9.803 1.00 77.26 609 VAL B O 1
ATOM 14102 N N . GLU C 1 610 ? 86.313 200.172 11.617 1.00 78.64 610 GLU B N 1
ATOM 14103 C CA . GLU C 1 610 ? 87.353 200.599 12.547 1.00 81.10 610 GLU B CA 1
ATOM 14104 C C . GLU C 1 610 ? 87.651 199.454 13.500 1.00 82.37 610 GLU B C 1
ATOM 14105 O O . GLU C 1 610 ? 86.741 198.945 14.161 1.00 82.23 610 GLU B O 1
ATOM 14111 N N . THR C 1 611 ? 88.919 199.057 13.577 1.00 80.39 611 THR B N 1
ATOM 14112 C CA . THR C 1 611 ? 89.324 197.929 14.404 1.00 83.12 611 THR B CA 1
ATOM 14113 C C . THR C 1 611 ? 89.842 198.338 15.777 1.00 85.26 611 THR B C 1
ATOM 14114 O O . THR C 1 611 ? 90.108 197.458 16.603 1.00 85.46 611 THR B O 1
ATOM 14118 N N . ASP C 1 612 ? 89.988 199.635 16.044 1.00 85.03 612 ASP B N 1
ATOM 14119 C CA . ASP C 1 612 ? 90.468 200.112 17.332 1.00 83.79 612 ASP B CA 1
ATOM 14120 C C . ASP C 1 612 ? 89.309 200.678 18.134 1.00 82.53 612 ASP B C 1
ATOM 14121 O O . ASP C 1 612 ? 88.567 201.525 17.618 1.00 81.15 612 ASP B O 1
ATOM 14126 N N . PRO C 1 613 ? 89.123 200.242 19.385 1.00 83.99 613 PRO B N 1
ATOM 14127 C CA . PRO C 1 613 ? 87.954 200.712 20.155 1.00 81.54 613 PRO B CA 1
ATOM 14128 C C . PRO C 1 613 ? 87.970 202.204 20.432 1.00 79.76 613 PRO B C 1
ATOM 14129 O O . PRO C 1 613 ? 86.945 202.877 20.262 1.00 81.43 613 PRO B O 1
ATOM 14133 N N . TYR C 1 614 ? 89.111 202.743 20.865 1.00 84.44 614 TYR B N 1
ATOM 14134 C CA . TYR C 1 614 ? 89.191 204.171 21.150 1.00 83.55 614 TYR B CA 1
ATOM 14135 C C . TYR C 1 614 ? 89.078 204.990 19.871 1.00 84.61 614 TYR B C 1
ATOM 14136 O O . TYR C 1 614 ? 88.472 206.069 19.868 1.00 86.65 614 TYR B O 1
ATOM 14145 N N . LYS C 1 615 ? 89.651 204.492 18.772 1.00 83.78 615 LYS B N 1
ATOM 14146 C CA . LYS C 1 615 ? 89.435 205.121 17.473 1.00 86.20 615 LYS B CA 1
ATOM 14147 C C . LYS C 1 615 ? 87.974 205.021 17.054 1.00 85.14 615 LYS B C 1
ATOM 14148 O O . LYS C 1 615 ? 87.411 205.974 16.502 1.00 84.12 615 LYS B O 1
ATOM 14154 N N . ALA C 1 616 ? 87.343 203.872 17.312 1.00 84.01 616 ALA B N 1
ATOM 14155 C CA . ALA C 1 616 ? 85.939 203.697 16.955 1.00 83.44 616 ALA B CA 1
ATOM 14156 C C . ALA C 1 616 ? 85.040 204.611 17.775 1.00 81.54 616 ALA B C 1
ATOM 14157 O O . ALA C 1 616 ? 84.119 205.233 17.235 1.00 78.40 616 ALA B O 1
ATOM 14159 N N . ALA C 1 617 ? 85.289 204.697 19.083 1.00 88.01 617 ALA B N 1
ATOM 14160 C CA . ALA C 1 617 ? 84.486 205.569 19.934 1.00 85.83 617 ALA B CA 1
ATOM 14161 C C . ALA C 1 617 ? 84.602 207.021 19.490 1.00 88.58 617 ALA B C 1
ATOM 14162 O O . ALA C 1 617 ? 83.597 207.732 19.386 1.00 87.32 617 ALA B O 1
ATOM 14164 N N . ALA C 1 618 ? 85.827 207.472 19.207 1.00 87.90 618 ALA B N 1
ATOM 14165 C CA . ALA C 1 618 ? 86.032 208.852 18.778 1.00 87.02 618 ALA B CA 1
ATOM 14166 C C . ALA C 1 618 ? 85.298 209.145 17.474 1.00 88.37 618 ALA B C 1
ATOM 14167 O O . ALA C 1 618 ? 84.728 210.230 17.304 1.00 90.62 618 ALA B O 1
ATOM 14169 N N . GLY C 1 619 ? 85.296 208.189 16.544 1.00 89.00 619 GLY B N 1
ATOM 14170 C CA . GLY C 1 619 ? 84.612 208.406 15.280 1.00 89.07 619 GLY B CA 1
ATOM 14171 C C . GLY C 1 619 ? 83.104 208.472 15.431 1.00 89.27 619 GLY B C 1
ATOM 14172 O O . GLY C 1 619 ? 82.451 209.339 14.844 1.00 89.88 619 GLY B O 1
ATOM 14173 N N . ILE C 1 620 ? 82.531 207.561 16.220 1.00 90.27 620 ILE B N 1
ATOM 14174 C CA . ILE C 1 620 ? 81.084 207.550 16.410 1.00 88.42 620 ILE B CA 1
ATOM 14175 C C . ILE C 1 620 ? 80.641 208.774 17.199 1.00 86.32 620 ILE B C 1
ATOM 14176 O O . ILE C 1 620 ? 79.617 209.392 16.886 1.00 85.40 620 ILE B O 1
ATOM 14181 N N . ILE C 1 621 ? 81.399 209.143 18.233 1.00 91.83 621 ILE B N 1
ATOM 14182 C CA . ILE C 1 621 ? 81.067 210.334 19.011 1.00 90.85 621 ILE B CA 1
ATOM 14183 C C . ILE C 1 621 ? 81.072 211.567 18.117 1.00 89.97 621 ILE B C 1
ATOM 14184 O O . ILE C 1 621 ? 80.196 212.434 18.226 1.00 86.95 621 ILE B O 1
ATOM 14189 N N . GLU C 1 622 ? 82.043 211.654 17.204 1.00 90.54 622 GLU B N 1
ATOM 14190 C CA . GLU C 1 622 ? 82.017 212.711 16.198 1.00 93.30 622 GLU B CA 1
ATOM 14191 C C . GLU C 1 622 ? 80.799 212.575 15.292 1.00 90.30 622 GLU B C 1
ATOM 14192 O O . GLU C 1 622 ? 80.177 213.577 14.920 1.00 91.76 622 GLU B O 1
ATOM 14198 N N . HIS C 1 623 ? 80.437 211.340 14.934 1.00 90.97 623 HIS B N 1
ATOM 14199 C CA . HIS C 1 623 ? 79.258 211.125 14.099 1.00 91.13 623 HIS B CA 1
ATOM 14200 C C . HIS C 1 623 ? 77.994 211.598 14.806 1.00 88.62 623 HIS B C 1
ATOM 14201 O O . HIS C 1 623 ? 77.157 212.287 14.212 1.00 86.19 623 HIS B O 1
ATOM 14208 N N . ILE C 1 624 ? 77.837 211.232 16.081 1.00 93.31 624 ILE B N 1
ATOM 14209 C CA . ILE C 1 624 ? 76.711 211.731 16.867 1.00 91.72 624 ILE B CA 1
ATOM 14210 C C . ILE C 1 624 ? 76.821 213.239 17.046 1.00 94.07 624 ILE B C 1
ATOM 14211 O O . ILE C 1 624 ? 75.815 213.959 17.033 1.00 93.20 624 ILE B O 1
ATOM 14216 N N . LYS C 1 625 ? 78.048 213.737 17.223 1.00 93.18 625 LYS B N 1
ATOM 14217 C CA . LYS C 1 625 ? 78.265 215.177 17.305 1.00 93.66 625 LYS B CA 1
ATOM 14218 C C . LYS C 1 625 ? 77.843 215.867 16.015 1.00 95.45 625 LYS B C 1
ATOM 14219 O O . LYS C 1 625 ? 77.264 216.960 16.045 1.00 95.79 625 LYS B O 1
ATOM 14225 N N . ALA C 1 626 ? 78.121 215.240 14.869 1.00 93.75 626 ALA B N 1
ATOM 14226 C CA . ALA C 1 626 ? 77.745 215.826 13.586 1.00 94.71 626 ALA B CA 1
ATOM 14227 C C . ALA C 1 626 ? 76.232 215.831 13.406 1.00 94.06 626 ALA B C 1
ATOM 14228 O O . ALA C 1 626 ? 75.648 216.846 13.008 1.00 95.62 626 ALA B O 1
ATOM 14230 N N . LYS C 1 627 ? 75.579 214.699 13.689 1.00 95.98 627 LYS B N 1
ATOM 14231 C CA . LYS C 1 627 ? 74.121 214.654 13.636 1.00 98.83 627 LYS B CA 1
ATOM 14232 C C . LYS C 1 627 ? 73.502 215.665 14.591 1.00 99.54 627 LYS B C 1
ATOM 14233 O O . LYS C 1 627 ? 72.427 216.208 14.311 1.00 98.28 627 LYS B O 1
ATOM 14239 N N . ARG C 1 628 ? 74.169 215.931 15.716 1.00 100.89 628 ARG B N 1
ATOM 14240 C CA . ARG C 1 628 ? 73.673 216.923 16.663 1.00 101.23 628 ARG B CA 1
ATOM 14241 C C . ARG C 1 628 ? 73.687 218.320 16.057 1.00 102.36 628 ARG B C 1
ATOM 14242 O O . ARG C 1 628 ? 72.746 219.099 16.253 1.00 101.20 628 ARG B O 1
ATOM 14250 N N . ALA C 1 629 ? 74.747 218.655 15.317 1.00 102.49 629 ALA B N 1
ATOM 14251 C CA . ALA C 1 629 ? 74.853 219.988 14.732 1.00 103.46 629 ALA B CA 1
ATOM 14252 C C . ALA C 1 629 ? 73.806 220.203 13.646 1.00 103.79 629 ALA B C 1
ATOM 14253 O O . ALA C 1 629 ? 73.262 221.305 13.513 1.00 104.27 629 ALA B O 1
ATOM 14255 N N . LEU C 1 630 ? 73.514 219.164 12.857 1.00 103.64 630 LEU B N 1
ATOM 14256 C CA . LEU C 1 630 ? 72.474 219.275 11.839 1.00 104.62 630 LEU B CA 1
ATOM 14257 C C . LEU C 1 630 ? 71.116 219.574 12.457 1.00 104.34 630 LEU B C 1
ATOM 14258 O O . LEU C 1 630 ? 70.276 220.228 11.827 1.00 104.85 630 LEU B O 1
ATOM 14263 N N . LEU C 1 631 ? 70.881 219.104 13.678 1.00 104.21 631 LEU B N 1
ATOM 14264 C CA . LEU C 1 631 ? 69.672 219.421 14.422 1.00 105.69 631 LEU B CA 1
ATOM 14265 C C . LEU C 1 631 ? 69.788 220.734 15.186 1.00 104.93 631 LEU B C 1
ATOM 14266 O O . LEU C 1 631 ? 68.889 221.063 15.967 1.00 105.83 631 LEU B O 1
ATOM 14271 N N . ASN C 1 632 ? 70.881 221.476 14.983 1.00 105.87 632 ASN B N 1
ATOM 14272 C CA . ASN C 1 632 ? 71.093 222.790 15.593 1.00 107.39 632 ASN B CA 1
ATOM 14273 C C . ASN C 1 632 ? 71.122 222.717 17.118 1.00 103.19 632 ASN B C 1
ATOM 14274 O O . ASN C 1 632 ? 70.822 223.697 17.803 1.00 103.00 632 ASN B O 1
ATOM 14279 N N . LEU C 1 633 ? 71.489 221.561 17.661 1.00 103.13 633 LEU B N 1
ATOM 14280 C CA . LEU C 1 633 ? 71.536 221.380 19.106 1.00 104.08 633 LEU B CA 1
ATOM 14281 C C . LEU C 1 633 ? 72.972 221.442 19.619 1.00 104.14 633 LEU B C 1
ATOM 14282 O O . LEU C 1 633 ? 73.299 220.857 20.652 1.00 103.83 633 LEU B O 1
#

Sequence (1890 aa):
SKLSVDPVIPNLYRKAREEGISTVFDRYEAQQPQCGFGLTGLCCRHCVQGPCRIDPFGEGPQAGICGATAEVITARNLLRQVTAGAAAHVDHAYDVLEVLEQIAQGTESYSIKDQEKLKQVAFTLGIDTANKTEQEIVEEMCQIIYRDFANSGATPMTYLKANSPRERLETWEKLGVLPRNPDREIREALHQTTMGMDADPVNLILKTIRLGLVDGFAGLKLATDLQDIIFGTPQPVVTEANLGVLKEDYVNIIVHGHVPLLSEKIVEWSRKLEDEAKKAGAKGINLAGICCTGNEVLMRQGVPLATNFLAQELAIITGAVDLMVVDVQCIMPSLAEIAACYHTRLVTTMPIVKIPGAEHVPFTTETADEASQQIVRMAIESYQKRNPAKVYIPREKAKVVAGFSVEAIVKALAKLNPDDPLKPLIDNIVSGNILGVVATVGCNNVKVKHDWFHIELVKELIKNNVLVVTTGCSAHALAKAGLMDPAAAEWAGEGLRAVLTAIGTANDLGGPLPPVLHMGSCVDNSRIGDLVIAVANYLKVSPKDLPIAASAPEYQHEKALSIGTWAVAMGIMTHLGVVPPVVGSSKVTRILTQDAEALIGGKFYVETDPYKAAAGIIEHIKAKRALLNLSKLSVDPVIPNLYRKAREEGISTVFDRYEAQQPQCGFGLTGLCCRHCVQGPCRIDPFGEGPQAGICGATAEVITARNLLRQVTAGAAAHVDHAYDVLEVLEQIAQGTESYSIKDQEKLKQVAFTLGIDTANKTEQEIVEEMCQIIYRDFANSGATPMTYLKANSPRERLETWEKLGVLPRNPDREIREALHQTTMGMDADPVNLILKTIRLGLVDGFAGLKLATDLQDIIFGTPQPVVTEANLGVLKEDYVNIIVHGHVPLLSEKIVEWSRKLEDEAKKAGAKGINLAGICCTGNEVLMRQGVPLATNFLAQELAIITGAVDLMVVDVQCIMPSLAEIAACYHTRLVTTMPIVKIPGAEHVPFTTETADEASQQIVRMAIESYQKRNPAKVYIPREKAKVVAGFSVEAIVKALAKLNPDDPLKPLIDNIVSGNILGVVATVGCNNVKVKHDWFHIELVKELIKNNVLVVTTGCSAHALAKAGLMDPAAAEWAGEGLRAVLTAIGTANDLGGPLPPVLHMGSCVDNSRIGDLVIAVANYLKVSPKDLPIAASAPEYQHEKALSIGTWAVAMGIMTHLGVVPPVVGSSKVTRILTQDAEALIGGKFYVETDPYKAAAGIIEHIKAKRALLNLSKLSVDPVIPNLYRKAREEGISTVFDRYEAQQPQCGFGLTGLCCRHCVQGPCRIDPFGEGPQAGICGATAEVITARNLLRQVTAGAAAHVDHAYDVLEVLEQIAQGTESYSIKDQEKLKQVAFTLGIDTANKTEQEIVEEMCQIIYRDFANSGATPMTYLKANSPRERLETWEKLGVLPRNPDREIREALHQTTMGMDADPVNLILKTIRLGLVDGFAGLKLATDLQDIIFGTPQPVVTEANLGVLKEDYVNIIVHGHVPLLSEKIVEWSRKLEDEAKKAGAKGINLAGICCTGNEVLMRQGVPLATNFLAQELAIITGAVDLMVVDVQCIMPSLAEIAACYHTRLVTTMPIVKIPGAEHVPFTTETADEASQQIVRMAIESYQKRNPAKVYIPREKAKVVAGFSVEAIVKALAKLNPDDPLKPLIDNIVSGNILGVVATVGCNNVKVKHDWFHIELVKELIKNNVLVVTTGCSAHALAKAGLMDPAAAEWAGEGLRAVLTAIGTANDLGGPLPPVLHMGSCVDNSRIGDLVIAVANYLKVSPKDLPIAASAPEYQHEKALSIGTWAVAMGIMTHLGVVPPVVGSSKVTRILTQDAEALIGGKFYVETDPYKAAAGIIEHIKAKRALLNL

Solvent-accessible surface area: 62543 Å² total; per-residue (Å²): 88,164,53,5,58,4,69,1,0,36,53,0,49,145,24,0,107,134,56,62,8,55,0,0,13,31,14,38,120,49,10,88,114,24,27,42,65,4,61,37,0,0,20,16,37,22,17,9,0,6,5,10,66,4,21,64,182,59,154,22,30,92,19,2,1,13,8,1,42,21,43,7,2,0,0,11,15,11,0,10,9,0,0,0,0,0,0,0,2,0,14,3,0,8,57,0,0,34,4,0,49,41,20,12,138,57,38,178,17,15,59,21,137,22,87,118,18,0,69,102,8,0,154,55,16,66,6,97,35,73,157,70,84,66,86,74,0,1,76,48,0,6,86,24,1,30,143,8,11,42,29,29,33,90,75,27,2,44,4,0,98,34,18,14,32,183,56,1,39,82,29,0,103,169,37,44,0,31,0,42,3,0,3,11,0,0,0,16,0,0,4,0,0,0,3,2,6,3,4,32,2,52,23,0,5,39,15,2,7,34,0,0,0,0,0,1,7,2,0,0,23,1,0,4,4,0,0,0,0,2,14,15,27,3,121,68,34,88,18,56,0,2,0,11,3,5,84,77,84,60,0,0,0,0,2,2,0,8,3,0,11,5,2,14,11,0,3,50,35,3,140,123,17,55,108,49,0,112,179,22,53,12,138,0,17,17,16,0,0,0,2,3,3,0,0,1,0,0,1,30,47,18,11,25,1,0,0,0,1,1,0,0,1,1,0,0,0,0,1,0,0,0,0,0,1,0,1,7,0,8,0,0,20,10,0,8,132,2,5,80,68,21,39,7,55,5,0,1,1,19,98,16,0,68,6,80,72,18,73,61,8,90,18,65,19,125,45,0,46,114,5,0,42,92,0,0,91,13,0,15,82,3,32,110,137,27,73,96,93,62,27,65,36,4,165,63,102,15,92,0,12,0,0,2,0,26,56,2,12,49,131,12,4,28,123,67,35,103,142,55,27,24,84,20,12,2,60,35,4,64,82,26,53,1,25,0,17,0,7,0,14,5,12,0,0,15,58,17,68,0,1,71,0,0,22,30,0,0,63,46,0,0,115,52,36,0,11,0,1,0,1,0,8,0,0,0,0,0,0,16,45,18,10,0,34,24,71,8,2,130,158,4,11,136,16,0,56,56,8,4,56,43,12,1,83,38,34,138,113,75,29,32,24,0,0,0,9,0,0,0,0,16,4,0,2,3,3,12,3,41,12,7,31,34,11,2,101,62,49,175,47,9,4,72,43,2,3,11,3,8,0,4,0,0,1,0,2,0,5,12,11,0,10,5,4,15,6,5,0,0,4,13,10,3,0,10,1,6,60,9,12,4,56,16,3,101,76,0,34,114,4,16,28,113,46,5,72,101,70,2,13,0,42,17,54,44,32,81,43,0,103,136,0,0,64,24,0,16,104,25,0,101,45,29,26,71,151,42,145,81,100,176,40,7,54,4,73,3,0,47,73,0,28,100,15,0,151,132,55,69,15,63,0,1,15,38,19,42,119,56,7,81,117,24,29,38,56,3,58,26,0,1,19,16,42,16,16,9,0,6,4,10,70,0,37,55,188,35,144,45,36,76,24,2,1,11,7,0,55,16,54,9,2,0,0,10,20,17,0,10,9,0,0,0,0,0,0,0,3,0,6,4,0,4,44,0,0,48,5,0,48,53,19,10,141,58,25,171,19,13,53,20,132,25,88,114,18,0,63,116,12,0,146,52,16,70,5,101,36,62,77,41,84,60,81,56,5,1,83,58,0,6,92,24,1,32,138,7,9,41,35,31,34,95,81,28,1,43,4,0,84,35,23,14,17,167,54,2,13,90,28,0,109,144,34,44,0,28,0,40,6,0,2,26,0,0,0,17,0,0,4,1,0,0,3,2,7,4,6,28,4,57,20,0,10,41,14,2,9,34,0,0,0,0,0,1,7,2,0,0,20,2,0,2,2,0,0,0,0,1,16,14,27,2,121,57,44,90,15,66,0,1,0,3,0,5,76,84,88,57,0,0,1,0,2,2,0,13,2,0,11,4,2,11,10,0,2,45,36,2,129,124,15,50,107,66,0,115,184,24,60,12,128,1,17,17,19,0,0,0,1,5,2,0,0,1,0,0,2,30,53,17,10,22,0,0,0,0,0,0,0,0,1,2,0,0,0,0,1,0,0,0,0,0,0,0,1,8,0,8,1,0,20,10,0,8,123,2,6,82,66,28,35,8,54,6,0,0,0,23,95,12,0,68,6,70,78,16,74,60,6,86,17,73,16,117,58,0,32,106,6,0,39,92,0,0,97,14,0,12,98,3,34,115,159,29,77,99,96,69,27,74,38,3,217,76,99,13,104,0,5,0,0,4,0,27,58,2,13,45,121,12,6,28,120,71,35,106,146,55,39,25,89,26,16,6,57,32,4,58,78,27,55,0,27,0,19,0,9,0,13,4,14,0,0,13,58,18,74,0,1,71,0,0,26,24,0,0,72,52,0,0,111,44,34,0,16,0,0,0,0,0,8,0,0,0,0,0,0,15,49,16,10,0,30,20,67,6,2,119,159,3,6,140,22,0,60,56,16,2,54,46,12,0,81,35,38,139,89,50,28,36,14,1,0,0,7,0,0,0,1,20,6,0,2,4,3,14,4,38,12,9,27,36,10,0,78,74,50,176,46,11,1,68,30,2,2,10,2,8,0,2,0,0,0,0,2,0,12,10,10,0,9,5,5,17,7,4,0,1,4,16,10,2,0,8,2,5,61,10,18,5,56,16,4,94,75,0,29,96,4,16,30,117,52,6,60,101,78,2,13,0,44,20,54,44,34,75,42,0,109,131,0,2,56,22,0,13,118,29,0,95,55,22,16,74,139,48,134,83,109,191,19,11,64,2,79,3,0,45,44,0,47,170,39,0,168,150,56,62,37,39,1,21,20,34,110,46,115,68,109,98,122,86,78,45,35,38,69,26,6,5,37,16,184,34,39,159,104,27,95,15,147,0,45,54,191,29,170,37,102,74,43,8,116,56,55,11,68,19,54,10,2,2,2,10,37,25,0,71,44,0,3,43,0,0,37,20,3,4,68,7,0,68,42,0,0,82,3,0,61,52,23,12,142,60,40,174,20,14,56,24,126,21,126,128,17,4,95,96,10,0,135,45,15,63,8,93,25,66,158,76,84,74,86,76,16,1,78,47,0,6,89,19,1,49,140,8,24,69,33,100,38,87,78,28,0,40,4,0,91,35,21,15,26,183,62,2,30,98,18,0,114,165,34,44,1,28,0,40,12,0,72,59,0,25,153,48,0,81,102,16,0,51,98,55,78,29,67,74,5,54,72,0,5,38,24,4,9,32,0,0,0,0,0,0,6,3,0,0,22,2,0,1,4,0,0,0,0,1,14,12,26,2,119,53,39,98,16,72,0,0,0,11,4,7,102,90,88,54,0,0,0,0,1,2,0,12,0,0,14,4,3,13,13,0,4,56,39,2,142,122,14,55,106,37,0,111,191,30,53,12,130,0,20,13,19,1,0,0,1,3,2,0,0,1,0,0,3,34,51,16,10,25,0,0,0,0,19,2,0,0,0,0,0,0,1,0,0,0,0,0,0,0,2,0,2,14,31,19,24,19,103,16,0,6,123,2,8,81,65,13,38,6,57,4,0,0,1,18,110,128,33,137,21,127,72,18,74,56,5,86,18,60,18,132,58,0,43,104,5,0,8,88,0,0,52,25,0,14,105,2,37,118,160,31,65,100,94,80,19,86,35,6,210,70,111,15,105,0,10,0,0,3,0,26,67,0,17,46,84,11,7,35,125,68,31,109,140,23,30,35,74,25,19,5,71,22,9,80,80,36,62,2,42,0,20,0,8,0,10,3,11,0,19,34,65,11,74,1,1,76,0,0,12,32,0,0,57,60,0,1,113,56,35,0,19,0,1,0,0,0,9,0,0,0,1,0,0,9,38,23,8,1,37,16,79,18,0,119,152,4,14,138,12,1,64,53,14,3,45,39,9,1,96,32,28,126,92,80,28,27,12,2,0,0,8,0,0,0,1,18,5,1,3,3,3,17,4,37,15,5,29,35,12,1,103,69,51,179,52,10,2,85,42,4,2,14,2,13,0,8,0,0,16,66,46,60,7,14,20,0,10,7,6,16,7,3,0,2,4,15,15,5,0,6,0,12,43,10,44,6,63,27,6,99,86,1,32,123,5,13,26,126,41,6,86,94,61,2,10,1,54,20,50,45,31,90,54,0,127,133,0,0,61,22,0,26,86,16,0,111,50,29,15,73,140,47,136,97

Foldseek 3Di:
DQQFPQVVPPVLVVLCVVVVADAPLNVVVVCPPPDPQQQQQQFDDLDVVDRGGDDLVPDDDQAGPLRAGLLQRQLLVLLLLLLVLLVVLLVLLVQLLVVLVVVLVPFPLWHFPCVVLLVVVLVLLVHDCPPHDPSRSSVVVSVLQVCLQVFPDPDARSLLVSQADPVLVVLLVVLVLGHRHSVVLSVVSNVQSHPPHDNDSVVSLSSSLSSLSSSQRSGLVSNLSSLCRTQNQFAKDKAKEELLQFDLQALEEEEEEARLLQVVLLVVLQVVCQVVLVVLRGPGYQYEYEWFNNLVCCRRVVRYHHAYLSCPLSSCQLLRHLEYEYEDDSDDLSNLVSCVVHLYAYEYAYPVDDHVNHHYQHDDSNCSNVSSNVRVVSSSVSSNVGDPVRHHRDNQMAMAIANDFVVNQQVLQCLVPVVCSCVLVLVLCLVQLALEEEEEEAGAASVDNGLPLLVLLLLLQQQSNYAYEYAINSVSSCRSVRQRPLVVLVSGHPSNSVSQQVSCVSVVVPGGGGSYYYQGYLSSVSSVVSVLCVSQVVVVHASLLALYAYEHQGHDHSSVSSNQSNCLQSQHAYEYLRRHNSNSDPVSQCCQAPVSCVSRNYHYHYDNDSVVVSVVSSVSSVVSSVVVVD/DQFAPLVVPPVLVVLCVVVVAAAPLNVVVVCPPPDPQQLQQQFDDLDVVDRFGADLVGDDDQAGPLGAGLLQRNLLVLLLLLLVLLCVLLVLLVQLLVVLVVVLVPDPLFHFPAVVLLLVVLVLLVHDRPPDDPSVSSNVVSVLLVCLQVFPDPDARSQLVSQDDVVLVVLLVVLVLGHRHLVVLSVVSNVQSHPPHDNDSSVSVSSSLSSLSSNQRSGLVSNLSSLCRTQNQFAKDKAKEEQLLQDQQALEEEEEEARLLQVVLLVVLQVVCQVVLVVLRGPGYQYEYEWQNNLSCCRRPVRYHHAYQRCPLSSVQLLRHLEYEYEDDSDDLSNLVSCVVFLYAYEYADPVDDHPNHHYQHDDSNCSNVSSNVRVVSSSVSSSVGDPVSHHGDNAMAMAIANDFLVNVQVLQCLVPVVRSCVVVLVLCLVQLALEEEEEEAGAASVDNGLPLLVLLLLVCQQSRHQYEYAINSVSSCRSVHQRPLVVLVSGHPSNSVVQCVSCVSVPNNRGGRSYYYQGHPSSVVSVVSVLSVSQVVVPHASLLGLYAYEHQGHDHSSVSSNQSNCQQSLHAYEYQRSHNNNSDPVSQCCQAPVSCVSRNYHYHYDNDSVVVSVVSSVSRVVSSVVVPD/DLFAPQPQCPVLQVLCVVLPHHAPLVVCVVCVVDDPQVQLQQWADLDPPPTFGADLVHPDDQAGPLGAGLLFSNLLVLLLLLLVLLVVLLVLLVQLLVVLQVQLVPFPLWHFPCVVLLVVVLVLLPHDCPPDDPSVSSNVVSVLQVCLQVPDDDDARSLLVSQADPVLVVLLVVLVLGHRHLVVLSVVSNVQSHPPHDRDSVVSLSSSLSSLSSSQRSGQVSNVSSCCRTQNQFAKAKAKEELLQQDQQALEEEEEEAHLLQVVLLVVVQVVCQVVLVVLRGPGHAYEYEWFSRLSCCRRVVHYHHFYLRCVLSSVQLLRHLEYEYEDDSDDLCNLVSCVSGLYAYEYAYPVDDRPNHHYQHDDSNCSNVSSNVRSVSSSVSSNVGDVVSHHTDNQMAIAIANCFLVNVQVLQCLVPVVGSVCLVLVLVVVPLALEEEEAEAGAASVHRGLPLLPLQVLLQQLVRYQYEYATNSVSSCRSVHQQHQANNVSGDPSNLVSQCSSCVSVVPPHGGGSYYYQGHLSSVVSVVSVLCVSCVVVVHASLLGLYAYEHQGHDHSSVSSNQSNCQQSQHEYEYQRRRSQNSDPVSQCCQAPVSCVSRNYHYHYHNDNVVRNVVSSVSSVVSVVVVVD

Organism: Carboxydothermus hydrogenoformans (strain ATCC BAA-161 / DSM 6008 / Z-2901) (NCBI:txid246194)

Radius of gyration: 42.47 Å; Cα contacts (8 Å, |Δi|>4): 4344; chains: 3; bounding box: 106×110×93 Å

Secondary structure (DSSP, 8-state):
--SBSSTTHHHHHHHHHHTT---HHHHHHHHPSPPHHHHHT-EE-SBTT--EE--TTS-S--B-TT--BHHHHHHHHHHHHHHHHHHHHHHHHHHHHHHHHHHHTT-SS---S-HHHHHHHHHHTT---TTS-HHHHHHHHHHHHHHHTT--SSPPPHHHHTTS-HHHHHHHHHHT---S-HHHHHHHHHHHTSTTS---HHHHHHHHHHHHHHHIIIIIHHHHHHHHHHH-----EEEEESGGG--TTSEEEEEESS-HHHHHHHHHHHHHTHHHHHHTT-S-EEEEEEHHHHHHHHHHH-PPEEE-STTHHHHHHTS-EEEEEE-SSS--TTHHHHHHTSS-EEEE-BTTB--TTSEE----STTHHHHHHHHHHHHHHHHTT--GGG-------EEEEE---HHHHHHHHHTT-SSSTTHHHHHHHHHTSS-EEEEE-----TTS-BTHHHHHHHHHHHHTTEEEEE-HHHHHHHHHTTTTSGGGGGGS-HHHHHHHHHHHGGGT--SPPPSEEE--SSTTHHHHHHHHHHHHHHTTS-GGGSSEEEEETT--SHHHHHHHHHHHHTT--EEESS--TTTT-HHHHHIIIIIHHHHHS--EEE---HHHHHHHHHHHHHHHHHHHT-/--SBSSTTHHHHHHHHHHTT---HHHHHHHH-S--HHHHHT-EE-SSTT--EE--TTSSS--S-TT---HHHHHHHHHHHHHHHHHHHHHHHHHHHHHHHHHHHTT-SS-----HHHHHHHHHHTT---TT--HHHHHHHHHHHHHHHHH--SSPPPHHHHTTS-HHHHHHHHTTT---S-HHHHHHHHHHHTSTT----HHHHHHHHHHHHHHIIIIIIHHHHHHHHHHH-----EEEEESGGG--SSSEEEEEEES-HHHHHHHHHHHHSSHHHHHTTT-S-EEEEEEHHHHHHHHHHH-PPEEE-STTHHHHHHTS-EEEEEE-SSS--THHHHHHHHSSPEEEE--TT---TTSEE----GGGHHHHHHHHHHHHHHHHTT--STT-------EEEEE---HHHHHHHHHTT-SS-THHHHHHHHHHTSS-EEEEE-----TTS-BTHHHHHHHHHHHHTTEEEEE-HHHHHHHHHTT-S-GGGGGSS-HHHHHHHHHHHHHHT-SSPPPSEEE--SSTTHHHHHHHHHHHHHHTTS-TTTSS-EEEETT--SHHHHHHHHHHHHTT-EEEESS--TTTT-HHHHHIIIIIHHHHTS-EEEE---HHHHHHHHHHHHHHHHHHTT-/--SBSSTTHHHHHHHHHHTT---HHHHHHTTPSPPHHHHHT-EE-SSTT--EE--TTSSS-SS-TT---HHHHHHHHHHHHHHHHHHHHHHHHHHHHHHHHHHHTT-SS---S-HHHHHHHHHHTT---TT--HHHHHHHHHHHHHHHHH--SSPPPHHHHTTS-HHHHHHHHHHT---S-HHHHHHHHHHHTSTTS---HHHHHHHHHHHHHHHIIIIIHHHHHHHHHHH-----EEEEESGGG--SSSEEEEEESS-HHHHHHHHHHHHHTHHHHHHTT-S-EEEEEEHHHHHHHHHHH-PPEEE-GGGHHHHHHTS---EEEE-SSS--TTHHHHHHTSS-EEEE--TT---TTSEE----STTHHHHHHHHHHHHHHHHTT--GGG----S--EEEEE---HHHHHHHHHTT-SSSTHHHHHHHHHHTSS-EEEEE-----TTS-BTHHHHHHHHHHHHTTEEEEE-HHHHHHHHHTTTTSGGGGGGS-HHHHHHHHHHHHHTT-SSPPPSEEE--SSTTHHHHHHHHHHHHHHTTS-GGGSSEEEEETT--BHHHHHHHHHHHHTT--EEESS--TTTT-HHHHHIIIIIHHHHHS--EEE-S-HHHHHHHHHHHHHHHHHHTT-

B-factor: mean 57.54, std 14.11, range [31.66, 112.95]

InterPro domains:
  IPR004137 Hydroxylamine reductase/Ni-containing CO dehydrogenase [PF03063] (45-613)
  IPR004137 Hydroxylamine reductase/Ni-containing CO dehydrogenase [PTHR30109] (6-632)
  IPR010047 Ni-containing CO dehydrogenase [PIRSF005023] (3-631)
  IPR010047 Ni-containing CO dehydrogenase [TIGR01702] (8-631)
  IPR010047 Ni-containing CO dehydrogenase [cd01915] (9-633)
  IPR011254 Prismane-like superfamily [SSF56821] (3-633)
  IPR016099 Prismane-like, alpha/beta-sandwich [G3DSA:3.40.50.2030] (238-406)
  IPR016099 Prismane-like, alpha/beta-sandwich [G3DSA:3.40.50.2030] (409-633)
  IPR016101 CO dehydrogenase, alpha-bundle [G3DSA:1.20.1270.30] (62-237)

Nearest PDB structures (foldseek):
  6elq-assembly1_A  TM=9.985E-01  e=1.686E-103  Carboxydothermus hydrogenoformans
  3i39-assembly1_X  TM=9.862E-01  e=4.581E-72  Carboxydothermus hydrogenoformans Z-2901
  7zkk-assembly1_A  TM=9.759E-01  e=1.368E-67  Carboxydothermus hydrogenoformans Z-2901
  8cjb-assembly1_A  TM=9.746E-01  e=1.753E-67  Carboxydothermus hydrogenoformans Z-2901
  8cja-assembly1_A  TM=9.747E-01  e=2.877E-67  Carboxydothermus hydrogenoformans Z-2901